Protein 3AYX (pdb70)

CATH classification: 1.10.645.10

Structure (mmCIF, N/CA/C/O backbone):
data_3AYX
#
_entry.id   3AYX
#
_cell.length_a   75.735
_cell.length_b   116.327
_cell.length_c   113.629
_cell.angle_alpha   90.00
_cell.angle_beta   91.40
_cell.angle_gamma   90.00
#
_symmetry.space_group_name_H-M   'P 1 21 1'
#
loop_
_entity.id
_entity.type
_entity.pdbx_description
1 polymer 'Membrane-bound hydrogenase large subunit'
2 polymer 'Membrane-bound hydrogenase small subunit'
3 non-polymer 'FE (II) ION'
4 non-polymer 'NICKEL (II) ION'
5 non-polymer 'CARBON MONOXIDE'
6 non-polymer 'CYANIDE ION'
7 non-polymer 'OXYGEN ATOM'
8 non-polymer GLYCEROL
9 non-polymer 'MAGNESIUM ION'
10 non-polymer 'FE4-S3 CLUSTER'
11 non-polymer 'FE3-S4 CLUSTER'
12 non-polymer 'IRON/SULFUR CLUSTER'
13 water water
#
loop_
_atom_site.group_PDB
_atom_site.id
_atom_site.type_symbol
_atom_site.label_atom_id
_atom_site.label_alt_id
_atom_site.label_comp_id
_atom_site.label_asym_id
_atom_site.label_entity_id
_atom_site.label_seq_id
_atom_site.pdbx_PDB_ins_code
_atom_site.Cartn_x
_atom_site.Cartn_y
_atom_site.Cartn_z
_atom_site.occupancy
_atom_site.B_iso_or_equiv
_atom_site.auth_seq_id
_atom_site.auth_comp_id
_atom_site.auth_asym_id
_atom_site.auth_atom_id
_atom_site.pdbx_PDB_model_num
ATOM 1 N N . SER A 1 2 ? 26.222 -37.542 -13.750 1.00 26.82 2 SER A N 1
ATOM 2 C CA . SER A 1 2 ? 26.094 -36.683 -14.894 1.00 22.82 2 SER A CA 1
ATOM 3 C C . SER A 1 2 ? 26.904 -35.431 -14.649 1.00 20.90 2 SER A C 1
ATOM 4 O O . SER A 1 2 ? 27.120 -35.078 -13.503 1.00 22.17 2 SER A O 1
ATOM 7 N N . VAL A 1 3 ? 27.270 -34.790 -15.742 1.00 21.80 3 VAL A N 1
ATOM 8 C CA . VAL A 1 3 ? 27.859 -33.464 -15.748 1.00 22.59 3 VAL A CA 1
ATOM 9 C C . VAL A 1 3 ? 27.059 -32.527 -16.614 1.00 26.45 3 VAL A C 1
ATOM 10 O O . VAL A 1 3 ? 27.024 -32.719 -17.853 1.00 30.86 3 VAL A O 1
ATOM 14 N N . LEU A 1 4 ? 26.417 -31.580 -15.954 1.00 24.28 4 LEU A N 1
ATOM 15 C CA . LEU A 1 4 ? 25.550 -30.649 -16.688 1.00 22.07 4 LEU A CA 1
ATOM 16 C C . LEU A 1 4 ? 26.223 -29.297 -16.803 1.00 19.63 4 LEU A C 1
ATOM 17 O O . LEU A 1 4 ? 26.487 -28.682 -15.775 1.00 20.02 4 LEU A O 1
ATOM 22 N N . ASN A 1 5 ? 26.447 -28.845 -18.024 1.00 19.72 5 ASN A N 1
ATOM 23 C CA . ASN A 1 5 ? 27.028 -27.530 -18.316 1.00 20.98 5 ASN A CA 1
ATOM 24 C C . ASN A 1 5 ? 25.901 -26.520 -18.498 1.00 19.48 5 ASN A C 1
ATOM 25 O O . ASN A 1 5 ? 25.234 -26.525 -19.535 1.00 23.68 5 ASN A O 1
ATOM 30 N N . THR A 1 6 ? 25.671 -25.725 -17.469 1.00 17.77 6 THR A N 1
ATOM 31 C CA . THR A 1 6 ? 24.536 -24.856 -17.483 1.00 16.99 6 THR A CA 1
ATOM 32 C C . THR A 1 6 ? 24.798 -23.623 -18.362 1.00 16.86 6 THR A C 1
ATOM 33 O O . THR A 1 6 ? 25.915 -23.180 -18.623 1.00 17.73 6 THR A O 1
ATOM 37 N N . PRO A 1 7 ? 23.705 -23.029 -18.843 1.00 17.53 7 PRO A N 1
ATOM 38 C CA . PRO A 1 7 ? 23.935 -21.814 -19.650 1.00 18.48 7 PRO A CA 1
ATOM 39 C C . PRO A 1 7 ? 24.560 -20.686 -18.871 1.00 19.43 7 PRO A C 1
ATOM 40 O O . PRO A 1 7 ? 25.223 -19.806 -19.452 1.00 21.38 7 PRO A O 1
ATOM 44 N N . ASN A 1 8 ? 24.360 -20.677 -17.581 1.00 16.69 8 ASN A N 1
ATOM 45 C CA . ASN A 1 8 ? 24.982 -19.637 -16.740 1.00 15.04 8 ASN A CA 1
ATOM 46 C C . ASN A 1 8 ? 26.337 -20.087 -16.203 1.00 17.76 8 ASN A C 1
ATOM 47 O O . ASN A 1 8 ? 26.870 -19.519 -15.230 1.00 17.59 8 ASN A O 1
ATOM 52 N N . HIS A 1 9 ? 27.010 -21.034 -16.885 1.00 18.19 9 HIS A N 1
ATOM 53 C CA . HIS A 1 9 ? 28.417 -21.318 -16.848 1.00 17.88 9 HIS A CA 1
ATOM 54 C C . HIS A 1 9 ? 28.816 -22.048 -15.577 1.00 18.35 9 HIS A C 1
ATOM 55 O O . HIS A 1 9 ? 29.930 -21.771 -15.122 1.00 21.40 9 HIS A O 1
ATOM 62 N N . TYR A 1 10 ? 28.007 -22.967 -15.075 1.00 16.45 10 TYR A N 1
ATOM 63 C CA . TYR A 1 10 ? 28.382 -23.874 -14.019 1.00 15.73 10 TYR A CA 1
ATOM 64 C C . TYR A 1 10 ? 28.409 -25.309 -14.543 1.00 17.14 10 TYR A C 1
ATOM 65 O O . TYR A 1 10 ? 27.716 -25.601 -15.486 1.00 18.13 10 TYR A O 1
ATOM 74 N N . LYS A 1 11 ? 29.252 -26.150 -13.910 1.00 16.80 11 LYS A N 1
ATOM 75 C CA . LYS A 1 11 ? 29.272 -27.548 -14.345 1.00 17.56 11 LYS A CA 1
ATOM 76 C C . LYS A 1 11 ? 28.762 -28.363 -13.173 1.00 17.01 11 LYS A C 1
ATOM 77 O O . LYS A 1 11 ? 29.535 -28.526 -12.198 1.00 17.72 11 LYS A O 1
ATOM 83 N N . MET A 1 12 ? 27.538 -28.802 -13.205 1.00 16.40 12 MET A N 1
ATOM 84 C CA . MET A 1 12 ? 26.937 -29.565 -12.068 1.00 16.92 12 MET A CA 1
ATOM 85 C C . MET A 1 12 ? 27.222 -31.035 -12.188 1.00 17.90 12 MET A C 1
ATOM 86 O O . MET A 1 12 ? 26.697 -31.706 -13.109 1.00 20.12 12 MET A O 1
ATOM 91 N N . ASP A 1 13 ? 28.077 -31.529 -11.308 1.00 17.69 13 ASP A N 1
ATOM 92 C CA . ASP A 1 13 ? 28.635 -32.860 -11.382 1.00 17.19 13 ASP A CA 1
ATOM 93 C C . ASP A 1 13 ? 28.255 -33.631 -10.099 1.00 16.87 13 ASP A C 1
ATOM 94 O O . ASP A 1 13 ? 28.679 -33.326 -9.026 1.00 16.63 13 ASP A O 1
ATOM 99 N N . ASN A 1 14 ? 27.400 -34.662 -10.294 1.00 17.88 14 ASN A N 1
ATOM 100 C CA . ASN A 1 14 ? 26.898 -35.408 -9.159 1.00 17.74 14 ASN A CA 1
ATOM 101 C C . ASN A 1 14 ? 27.564 -36.763 -9.032 1.00 17.93 14 ASN A C 1
ATOM 102 O O . ASN A 1 14 ? 27.069 -37.650 -8.369 1.00 20.35 14 ASN A O 1
ATOM 107 N N . SER A 1 15 ? 28.789 -36.870 -9.565 1.00 18.35 15 SER A N 1
ATOM 108 C CA . SER A 1 15 ? 29.525 -38.129 -9.406 1.00 21.22 15 SER A CA 1
ATOM 109 C C . SER A 1 15 ? 30.301 -38.262 -8.112 1.00 20.34 15 SER A C 1
ATOM 110 O O . SER A 1 15 ? 30.614 -39.371 -7.716 1.00 24.81 15 SER A O 1
ATOM 113 N N . GLY A 1 16 ? 30.580 -37.182 -7.401 1.00 20.21 16 GLY A N 1
ATOM 114 C CA . GLY A 1 16 ? 31.225 -37.323 -6.166 1.00 21.24 16 GLY A CA 1
ATOM 115 C C . GLY A 1 16 ? 30.296 -37.694 -5.012 1.00 18.88 16 GLY A C 1
ATOM 116 O O . GLY A 1 16 ? 29.120 -37.924 -5.169 1.00 18.93 16 GLY A O 1
ATOM 117 N N . ARG A 1 17 ? 30.883 -37.775 -3.824 1.00 20.70 17 ARG A N 1
ATOM 118 C CA . ARG A 1 17 ? 30.145 -38.122 -2.625 1.00 19.00 17 ARG A CA 1
ATOM 119 C C . ARG A 1 17 ? 29.062 -37.130 -2.337 1.00 18.20 17 ARG A C 1
ATOM 120 O O . ARG A 1 17 ? 29.217 -35.928 -2.404 1.00 17.64 17 ARG A O 1
ATOM 128 N N . ARG A 1 18 ? 27.915 -37.629 -1.986 1.00 16.95 18 ARG A N 1
ATOM 129 C CA . ARG A 1 18 ? 26.724 -36.834 -1.717 1.00 16.38 18 ARG A CA 1
ATOM 130 C C . ARG A 1 18 ? 26.572 -36.579 -0.232 1.00 16.36 18 ARG A C 1
ATOM 131 O O . ARG A 1 18 ? 26.743 -37.512 0.569 1.00 18.53 18 ARG A O 1
ATOM 139 N N . VAL A 1 19 ? 26.271 -35.371 0.170 1.00 15.01 19 VAL A N 1
ATOM 140 C CA . VAL A 1 19 ? 26.077 -34.919 1.546 1.00 14.78 19 VAL A CA 1
ATOM 141 C C . VAL A 1 19 ? 24.678 -34.329 1.601 1.00 12.79 19 VAL A C 1
ATOM 142 O O . VAL A 1 19 ? 24.366 -33.473 0.751 1.00 14.59 19 VAL A O 1
ATOM 146 N N . VAL A 1 20 ? 23.863 -34.750 2.549 1.00 14.33 20 VAL A N 1
ATOM 147 C CA . VAL A 1 20 ? 22.486 -34.302 2.700 1.00 13.65 20 VAL A CA 1
ATOM 148 C C . VAL A 1 20 ? 22.330 -33.525 3.997 1.00 14.32 20 VAL A C 1
ATOM 149 O O . VAL A 1 20 ? 22.742 -34.016 5.076 1.00 15.68 20 VAL A O 1
ATOM 153 N N . ILE A 1 21 ? 21.709 -32.355 3.915 1.00 13.17 21 ILE A N 1
ATOM 154 C CA . ILE A 1 21 ? 21.416 -31.496 5.054 1.00 11.59 21 ILE A CA 1
ATOM 155 C C . ILE A 1 21 ? 19.894 -31.287 5.076 1.00 11.26 21 ILE A C 1
ATOM 156 O O . ILE A 1 21 ? 19.335 -30.535 4.313 1.00 11.36 21 ILE A O 1
ATOM 161 N N . ASP A 1 22 ? 19.243 -32.023 5.960 1.00 11.50 22 ASP A N 1
ATOM 162 C CA . ASP A 1 22 ? 17.784 -31.936 6.098 1.00 10.84 22 ASP A CA 1
ATOM 163 C C . ASP A 1 22 ? 17.450 -32.332 7.516 1.00 11.40 22 ASP A C 1
ATOM 164 O O . ASP A 1 22 ? 17.557 -33.541 7.840 1.00 12.24 22 ASP A O 1
ATOM 169 N N . PRO A 1 23 ? 17.082 -31.453 8.436 1.00 11.50 23 PRO A N 1
ATOM 170 C CA . PRO A 1 23 ? 16.707 -30.062 8.162 1.00 11.64 23 PRO A CA 1
ATOM 171 C C . PRO A 1 23 ? 17.843 -29.102 8.072 1.00 11.36 23 PRO A C 1
ATOM 172 O O . PRO A 1 23 ? 18.830 -29.228 8.779 1.00 13.16 23 PRO A O 1
ATOM 176 N N . VAL A 1 24 ? 17.727 -28.121 7.201 1.00 11.10 24 VAL A N 1
ATOM 177 C CA . VAL A 1 24 ? 18.515 -26.905 7.322 1.00 12.54 24 VAL A CA 1
ATOM 178 C C . VAL A 1 24 ? 17.906 -26.066 8.397 1.00 13.54 24 VAL A C 1
ATOM 179 O O . VAL A 1 24 ? 16.767 -25.624 8.231 1.00 14.79 24 VAL A O 1
ATOM 183 N N . THR A 1 25 ? 18.601 -25.921 9.508 1.00 14.68 25 THR A N 1
ATOM 184 C CA . THR A 1 25 ? 18.082 -25.110 10.615 1.00 15.20 25 THR A CA 1
ATOM 185 C C . THR A 1 25 ? 18.618 -23.678 10.514 1.00 14.33 25 THR A C 1
ATOM 186 O O . THR A 1 25 ? 19.349 -23.328 9.591 1.00 17.47 25 THR A O 1
ATOM 190 N N . ARG A 1 26 ? 18.171 -22.854 11.430 1.00 14.02 26 ARG A N 1
ATOM 191 C CA . ARG A 1 26 ? 18.511 -21.431 11.499 1.00 13.10 26 ARG A CA 1
ATOM 192 C C . ARG A 1 26 ? 18.181 -20.705 10.158 1.00 14.19 26 ARG A C 1
ATOM 193 O O . ARG A 1 26 ? 18.947 -19.917 9.637 1.00 13.42 26 ARG A O 1
ATOM 201 N N . ILE A 1 27 ? 16.980 -21.037 9.678 1.00 15.16 27 ILE A N 1
ATOM 202 C CA . ILE A 1 27 ? 16.266 -20.387 8.651 1.00 14.03 27 ILE A CA 1
ATOM 203 C C . ILE A 1 27 ? 14.836 -20.227 9.121 1.00 14.35 27 ILE A C 1
ATOM 204 O O . ILE A 1 27 ? 14.460 -20.797 10.143 1.00 15.72 27 ILE A O 1
ATOM 209 N N . GLU A 1 28 ? 14.033 -19.439 8.373 1.00 14.22 28 GLU A N 1
ATOM 210 C CA . GLU A 1 28 ? 12.606 -19.529 8.564 1.00 13.02 28 GLU A CA 1
ATOM 211 C C . GLU A 1 28 ? 12.158 -20.717 7.718 1.00 10.18 28 GLU A C 1
ATOM 212 O O . GLU A 1 28 ? 12.450 -20.796 6.552 1.00 11.75 28 GLU A O 1
ATOM 218 N N . GLY A 1 29 ? 11.326 -21.533 8.334 1.00 10.65 29 GLY A N 1
ATOM 219 C CA . GLY A 1 29 ? 10.650 -22.590 7.574 1.00 10.70 29 GLY A CA 1
ATOM 220 C C . GLY A 1 29 ? 11.481 -23.808 7.383 1.00 10.35 29 GLY A C 1
ATOM 221 O O . GLY A 1 29 ? 12.269 -24.114 8.242 1.00 15.02 29 GLY A O 1
ATOM 222 N N . HIS A 1 30 ? 11.326 -24.486 6.254 1.00 9.05 30 HIS A N 1
ATOM 223 C CA . HIS A 1 30 ? 11.924 -25.800 6.052 1.00 9.99 30 HIS A CA 1
ATOM 224 C C . HIS A 1 30 ? 12.613 -25.871 4.697 1.00 9.43 30 HIS A C 1
ATOM 225 O O . HIS A 1 30 ? 12.060 -25.481 3.674 1.00 9.19 30 HIS A O 1
ATOM 232 N N . MET A 1 31 ? 13.858 -26.328 4.735 1.00 8.95 31 MET A N 1
ATOM 233 C CA . MET A 1 31 ? 14.725 -26.532 3.561 1.00 9.96 31 MET A CA 1
ATOM 234 C C . MET A 1 31 ? 15.530 -27.801 3.715 1.00 9.04 31 MET A C 1
ATOM 235 O O . MET A 1 31 ? 15.905 -28.173 4.818 1.00 9.97 31 MET A O 1
ATOM 240 N N . ARG A 1 32 ? 15.774 -28.422 2.561 1.00 8.90 32 ARG A N 1
ATOM 241 C CA . ARG A 1 32 ? 16.727 -29.481 2.397 1.00 10.08 32 ARG A CA 1
ATOM 242 C C . ARG A 1 32 ? 17.804 -29.025 1.418 1.00 9.74 32 ARG A C 1
ATOM 243 O O . ARG A 1 32 ? 17.463 -28.376 0.393 1.00 10.23 32 ARG A O 1
ATOM 251 N N . CYS A 1 33 ? 19.051 -29.331 1.668 1.00 9.75 33 CYS A N 1
ATOM 252 C CA . CYS A 1 33 ? 20.124 -29.019 0.732 1.00 10.29 33 CYS A CA 1
ATOM 253 C C . CYS A 1 33 ? 20.926 -30.299 0.533 1.00 10.36 33 CYS A C 1
ATOM 254 O O . CYS A 1 33 ? 21.202 -30.992 1.539 1.00 11.11 33 CYS A O 1
ATOM 257 N N . GLU A 1 34 ? 21.230 -30.666 -0.718 1.00 10.83 34 GLU A N 1
ATOM 258 C CA . GLU A 1 34 ? 22.158 -31.761 -0.976 1.00 11.70 34 GLU A CA 1
ATOM 259 C C . GLU A 1 34 ? 23.321 -31.201 -1.823 1.00 11.55 34 GLU A C 1
ATOM 260 O O . GLU A 1 34 ? 23.059 -30.358 -2.703 1.00 12.69 34 GLU A O 1
ATOM 266 N N . VAL A 1 35 ? 24.525 -31.661 -1.559 1.00 11.80 35 VAL A N 1
ATOM 267 C CA . VAL A 1 35 ? 25.694 -31.323 -2.374 1.00 12.01 35 VAL A CA 1
ATOM 268 C C . VAL A 1 35 ? 26.465 -32.601 -2.728 1.00 12.44 35 VAL A C 1
ATOM 269 O O . VAL A 1 35 ? 26.294 -33.672 -2.081 1.00 14.67 35 VAL A O 1
ATOM 273 N N . ASN A 1 36 ? 27.281 -32.444 -3.778 1.00 12.96 36 ASN A N 1
ATOM 274 C CA . ASN A 1 36 ? 28.293 -33.456 -4.060 1.00 13.41 36 ASN A CA 1
ATOM 275 C C . ASN A 1 36 ? 29.679 -32.812 -3.947 1.00 13.64 36 ASN A C 1
ATOM 276 O O . ASN A 1 36 ? 29.855 -31.675 -4.386 1.00 15.09 36 ASN A O 1
ATOM 281 N N . VAL A 1 37 ? 30.613 -33.514 -3.364 1.00 15.30 37 VAL A N 1
ATOM 282 C CA . VAL A 1 37 ? 31.981 -33.065 -3.203 1.00 17.04 37 VAL A CA 1
ATOM 283 C C . VAL A 1 37 ? 32.908 -33.979 -3.974 1.00 19.99 37 VAL A C 1
ATOM 284 O O . VAL A 1 37 ? 32.710 -35.181 -4.072 1.00 20.09 37 VAL A O 1
ATOM 288 N N . ASP A 1 38 ? 33.924 -33.370 -4.569 1.00 18.30 38 ASP A N 1
ATOM 289 C CA . ASP A 1 38 ? 34.968 -34.105 -5.254 1.00 20.53 38 ASP A CA 1
ATOM 290 C C . ASP A 1 38 ? 36.015 -34.625 -4.240 1.00 19.92 38 ASP A C 1
ATOM 291 O O . ASP A 1 38 ? 35.972 -34.478 -3.038 1.00 21.85 38 ASP A O 1
ATOM 296 N N . GLU A 1 39 ? 37.065 -35.258 -4.756 1.00 23.01 39 GLU A N 1
ATOM 297 C CA . GLU A 1 39 ? 38.014 -35.947 -3.891 1.00 26.12 39 GLU A CA 1
ATOM 298 C C . GLU A 1 39 ? 38.792 -34.952 -3.096 1.00 27.01 39 GLU A C 1
ATOM 299 O O . GLU A 1 39 ? 39.477 -35.389 -2.213 1.00 28.18 39 GLU A O 1
ATOM 305 N N . ASN A 1 40 ? 38.728 -33.685 -3.394 1.00 23.68 40 ASN A N 1
ATOM 306 C CA . ASN A 1 40 ? 39.385 -32.623 -2.667 1.00 24.18 40 ASN A CA 1
ATOM 307 C C . ASN A 1 40 ? 38.430 -31.910 -1.742 1.00 21.21 40 ASN A C 1
ATOM 308 O O . ASN A 1 40 ? 38.765 -30.874 -1.162 1.00 22.97 40 ASN A O 1
ATOM 313 N N . ASN A 1 41 ? 37.270 -32.502 -1.580 1.00 21.27 41 ASN A N 1
ATOM 314 C CA . ASN A 1 41 ? 36.268 -31.865 -0.703 1.00 19.96 41 ASN A CA 1
ATOM 315 C C . ASN A 1 41 ? 35.734 -30.549 -1.163 1.00 17.62 41 ASN A C 1
ATOM 316 O O . ASN A 1 41 ? 35.239 -29.771 -0.334 1.00 20.24 41 ASN A O 1
ATOM 321 N N . VAL A 1 42 ? 35.766 -30.346 -2.463 1.00 17.33 42 VAL A N 1
ATOM 322 C CA . VAL A 1 42 ? 35.179 -29.178 -3.058 1.00 16.48 42 VAL A CA 1
ATOM 323 C C . VAL A 1 42 ? 33.791 -29.499 -3.627 1.00 16.03 42 VAL A C 1
ATOM 324 O O . VAL A 1 42 ? 33.591 -30.525 -4.323 1.00 16.84 42 VAL A O 1
ATOM 328 N N . ILE A 1 43 ? 32.826 -28.612 -3.380 1.00 15.62 43 ILE A N 1
ATOM 329 C CA . ILE A 1 43 ? 31.450 -28.770 -3.854 1.00 14.67 43 ILE A CA 1
ATOM 330 C C . ILE A 1 43 ? 31.445 -28.617 -5.376 1.00 14.12 43 ILE A C 1
ATOM 331 O O . ILE A 1 43 ? 31.901 -27.605 -5.925 1.00 16.13 43 ILE A O 1
ATOM 336 N N . GLN A 1 44 ? 30.905 -29.638 -6.043 1.00 14.30 44 GLN A N 1
ATOM 337 C CA . GLN A 1 44 ? 30.769 -29.602 -7.480 1.00 12.97 44 GLN A CA 1
ATOM 338 C C . GLN A 1 44 ? 29.316 -29.799 -7.930 1.00 13.27 44 GLN A C 1
ATOM 339 O O . GLN A 1 44 ? 29.033 -29.888 -9.135 1.00 14.52 44 GLN A O 1
ATOM 345 N N . ASN A 1 45 ? 28.368 -29.859 -7.036 1.00 12.77 45 ASN A N 1
ATOM 346 C CA . ASN A 1 45 ? 26.956 -29.868 -7.304 1.00 11.95 45 ASN A CA 1
ATOM 347 C C . ASN A 1 45 ? 26.246 -29.404 -6.035 1.00 12.18 45 ASN A C 1
ATOM 348 O O . ASN A 1 45 ? 26.657 -29.758 -4.935 1.00 12.74 45 ASN A O 1
ATOM 353 N N . ALA A 1 46 ? 25.133 -28.691 -6.241 1.00 11.52 46 ALA A N 1
ATOM 354 C CA . ALA A 1 46 ? 24.331 -28.211 -5.129 1.00 11.49 46 ALA A CA 1
ATOM 355 C C . ALA A 1 46 ? 22.868 -28.229 -5.528 1.00 11.15 46 ALA A C 1
ATOM 356 O O . ALA A 1 46 ? 22.551 -27.851 -6.676 1.00 11.41 46 ALA A O 1
ATOM 358 N N . VAL A 1 47 ? 21.993 -28.636 -4.593 1.00 10.44 47 VAL A N 1
ATOM 359 C CA . VAL A 1 47 ? 20.622 -28.872 -4.819 1.00 9.85 47 VAL A CA 1
ATOM 360 C C . VAL A 1 47 ? 19.841 -28.160 -3.695 1.00 10.02 47 VAL A C 1
ATOM 361 O O . VAL A 1 47 ? 19.966 -28.536 -2.548 1.00 10.82 47 VAL A O 1
ATOM 365 N N . SER A 1 48 ? 19.035 -27.183 -4.085 1.00 9.32 48 SER A N 1
ATOM 366 C CA . SER A 1 48 ? 18.148 -26.458 -3.155 1.00 9.36 48 SER A CA 1
ATOM 367 C C . SER A 1 48 ? 16.747 -26.982 -3.200 1.00 9.43 48 SER A C 1
ATOM 368 O O . SER A 1 48 ? 16.120 -26.918 -4.289 1.00 10.14 48 SER A O 1
ATOM 371 N N . THR A 1 49 ? 16.238 -27.489 -2.100 1.00 9.83 49 THR A N 1
ATOM 372 C CA . THR A 1 49 ? 14.877 -28.036 -2.033 1.00 9.90 49 THR A CA 1
ATOM 373 C C . THR A 1 49 ? 14.059 -27.301 -0.977 1.00 10.23 49 THR A C 1
ATOM 374 O O . THR A 1 49 ? 14.366 -27.368 0.200 1.00 10.02 49 THR A O 1
ATOM 378 N N . GLY A 1 50 ? 12.988 -26.606 -1.377 1.00 8.82 50 GLY A N 1
ATOM 379 C CA . GLY A 1 50 ? 12.038 -26.062 -0.429 1.00 8.91 50 GLY A CA 1
ATOM 380 C C . GLY A 1 50 ? 11.126 -27.196 0.015 1.00 8.48 50 GLY A C 1
ATOM 381 O O . GLY A 1 50 ? 10.486 -27.833 -0.847 1.00 9.47 50 GLY A O 1
ATOM 382 N N . THR A 1 51 ? 11.082 -27.489 1.330 1.00 8.65 51 THR A N 1
ATOM 383 C CA . THR A 1 51 ? 10.418 -28.664 1.841 1.00 8.86 51 THR A CA 1
ATOM 384 C C . THR A 1 51 ? 9.074 -28.332 2.477 1.00 9.12 51 THR A C 1
ATOM 385 O O . THR A 1 51 ? 8.579 -29.178 3.214 1.00 13.21 51 THR A O 1
ATOM 389 N N . MET A 1 52 ? 8.441 -27.231 2.180 1.00 8.08 52 MET A N 1
ATOM 390 C CA . MET A 1 52 ? 7.094 -26.965 2.649 1.00 8.15 52 MET A CA 1
ATOM 391 C C . MET A 1 52 ? 6.285 -26.248 1.580 1.00 7.47 52 MET A C 1
ATOM 392 O O . MET A 1 52 ? 6.830 -25.511 0.769 1.00 8.77 52 MET A O 1
ATOM 397 N N . TRP A 1 53 ? 4.968 -26.358 1.671 1.00 8.29 53 TRP A N 1
ATOM 398 C CA . TRP A 1 53 ? 4.034 -25.579 0.875 1.00 7.88 53 TRP A CA 1
ATOM 399 C C . TRP A 1 53 ? 2.731 -25.475 1.630 1.00 7.67 53 TRP A C 1
ATOM 400 O O . TRP A 1 53 ? 2.364 -26.444 2.317 1.00 8.93 53 TRP A O 1
ATOM 411 N N . ARG A 1 54 ? 2.059 -24.370 1.545 1.00 7.90 54 ARG A N 1
ATOM 412 C CA . ARG A 1 54 ? 0.764 -24.142 2.161 1.00 7.76 54 ARG A CA 1
ATOM 413 C C . ARG A 1 54 ? -0.336 -23.774 1.188 1.00 7.77 54 ARG A C 1
ATOM 414 O O . ARG A 1 54 ? -1.531 -24.109 1.398 1.00 8.76 54 ARG A O 1
ATOM 422 N N . GLY A 1 55 ? -0.027 -23.053 0.113 1.00 8.70 55 GLY A N 1
ATOM 423 C CA . GLY A 1 55 ? -1.022 -22.731 -0.902 1.00 8.54 55 GLY A CA 1
ATOM 424 C C . GLY A 1 55 ? -1.810 -21.492 -0.718 1.00 7.90 55 GLY A C 1
ATOM 425 O O . GLY A 1 55 ? -3.041 -21.455 -1.025 1.00 8.91 55 GLY A O 1
ATOM 426 N N . LEU A 1 56 ? -1.220 -20.404 -0.214 1.00 8.46 56 LEU A N 1
ATOM 427 C CA . LEU A 1 56 ? -1.924 -19.131 -0.066 1.00 8.46 56 LEU A CA 1
ATOM 428 C C . LEU A 1 56 ? -2.553 -18.622 -1.351 1.00 8.93 56 LEU A C 1
ATOM 429 O O . LEU A 1 56 ? -3.639 -18.094 -1.348 1.00 9.40 56 LEU A O 1
ATOM 434 N N . GLU A 1 57 ? -1.887 -18.862 -2.513 1.00 9.13 57 GLU A N 1
ATOM 435 C CA . GLU A 1 57 ? -2.417 -18.382 -3.775 1.00 9.09 57 GLU A CA 1
ATOM 436 C C . GLU A 1 57 ? -3.752 -19.057 -4.067 1.00 10.13 57 GLU A C 1
ATOM 437 O O . GLU A 1 57 ? -4.660 -18.448 -4.636 1.00 11.55 57 GLU A O 1
ATOM 443 N N . VAL A 1 58 ? -3.887 -20.340 -3.713 1.00 9.48 58 VAL A N 1
ATOM 444 C CA . VAL A 1 58 ? -5.089 -21.121 -3.895 1.00 9.08 58 VAL A CA 1
ATOM 445 C C . VAL A 1 58 ? -6.165 -20.669 -2.936 1.00 9.25 58 VAL A C 1
ATOM 446 O O . VAL A 1 58 ? -7.342 -20.444 -3.310 1.00 9.67 58 VAL A O 1
ATOM 450 N N . ILE A 1 59 ? -5.805 -20.486 -1.668 1.00 8.42 59 ILE A N 1
ATOM 451 C CA . ILE A 1 59 ? -6.709 -20.076 -0.607 1.00 8.96 59 ILE A CA 1
ATOM 452 C C . ILE A 1 59 ? -7.344 -18.738 -0.864 1.00 9.24 59 ILE A C 1
ATOM 453 O O . ILE A 1 59 ? -8.529 -18.493 -0.561 1.00 9.61 59 ILE A O 1
ATOM 458 N N . LEU A 1 60 ? -6.659 -17.816 -1.497 1.00 9.33 60 LEU A N 1
ATOM 459 C CA . LEU A 1 60 ? -7.183 -16.481 -1.770 1.00 9.75 60 LEU A CA 1
ATOM 460 C C . LEU A 1 60 ? -8.308 -16.418 -2.791 1.00 10.04 60 LEU A C 1
ATOM 461 O O . LEU A 1 60 ? -9.048 -15.445 -2.832 1.00 10.14 60 LEU A O 1
ATOM 466 N N . ARG A 1 61 ? -8.413 -17.422 -3.654 1.00 10.35 61 ARG A N 1
ATOM 467 C CA . ARG A 1 61 ? -9.373 -17.337 -4.712 1.00 10.81 61 ARG A CA 1
ATOM 468 C C . ARG A 1 61 ? -10.807 -17.127 -4.210 1.00 10.58 61 ARG A C 1
ATOM 469 O O . ARG A 1 61 ? -11.212 -17.833 -3.273 1.00 11.66 61 ARG A O 1
ATOM 477 N N . GLY A 1 62 ? -11.491 -16.186 -4.849 1.00 11.13 62 GLY A N 1
ATOM 478 C CA . GLY A 1 62 ? -12.857 -15.911 -4.492 1.00 12.60 62 GLY A CA 1
ATOM 479 C C . GLY A 1 62 ? -13.037 -14.955 -3.335 1.00 11.18 62 GLY A C 1
ATOM 480 O O . GLY A 1 62 ? -14.238 -14.663 -3.074 1.00 13.34 62 GLY A O 1
ATOM 481 N N . ARG A 1 63 ? -12.010 -14.584 -2.656 1.00 10.34 63 ARG A N 1
ATOM 482 C CA . ARG A 1 63 ? -12.143 -13.742 -1.482 1.00 10.29 63 ARG A CA 1
ATOM 483 C C . ARG A 1 63 ? -12.128 -12.280 -1.904 1.00 9.79 63 ARG A C 1
ATOM 484 O O . ARG A 1 63 ? -11.959 -11.902 -3.065 1.00 11.99 63 ARG A O 1
ATOM 492 N N . ASP A 1 64 ? -12.363 -11.381 -0.973 1.00 10.54 64 ASP A N 1
ATOM 493 C CA . ASP A 1 64 ? -12.436 -9.939 -1.238 1.00 9.84 64 ASP A CA 1
ATOM 494 C C . ASP A 1 64 ? -11.015 -9.413 -1.249 1.00 9.30 64 ASP A C 1
ATOM 495 O O . ASP A 1 64 ? -10.231 -9.650 -0.312 1.00 9.48 64 ASP A O 1
ATOM 500 N N . PRO A 1 65 ? -10.653 -8.641 -2.274 1.00 9.35 65 PRO A N 1
ATOM 501 C CA . PRO A 1 65 ? -9.308 -8.023 -2.310 1.00 8.25 65 PRO A CA 1
ATOM 502 C C . PRO A 1 65 ? -8.958 -7.265 -1.053 1.00 8.26 65 PRO A C 1
ATOM 503 O O . PRO A 1 65 ? -7.751 -7.188 -0.746 1.00 9.15 65 PRO A O 1
ATOM 507 N N . ARG A 1 66 ? -9.916 -6.635 -0.384 1.00 9.06 66 ARG A N 1
ATOM 508 C CA . ARG A 1 66 ? -9.633 -5.880 0.831 1.00 8.57 66 ARG A CA 1
ATOM 509 C C . ARG A 1 66 ? -9.145 -6.739 1.978 1.00 8.14 66 ARG A C 1
ATOM 510 O O . ARG A 1 66 ? -8.463 -6.186 2.860 1.00 8.63 66 ARG A O 1
ATOM 518 N N . ASP A 1 67 ? -9.461 -8.017 1.983 1.00 8.04 67 ASP A N 1
ATOM 519 C CA . ASP A 1 67 ? -9.050 -8.936 3.017 1.00 8.61 67 ASP A CA 1
ATOM 520 C C . ASP A 1 67 ? -7.700 -9.546 2.724 1.00 8.54 67 ASP A C 1
ATOM 521 O O . ASP A 1 67 ? -7.121 -10.212 3.600 1.00 8.13 67 ASP A O 1
ATOM 526 N N . ALA A 1 68 ? -7.229 -9.475 1.475 1.00 8.25 68 ALA A N 1
ATOM 527 C CA . ALA A 1 68 ? -6.078 -10.264 1.086 1.00 7.67 68 ALA A CA 1
ATOM 528 C C . ALA A 1 68 ? -4.842 -9.996 1.921 1.00 8.26 68 ALA A C 1
ATOM 529 O O . ALA A 1 68 ? -4.106 -10.973 2.220 1.00 7.70 68 ALA A O 1
ATOM 531 N N . TRP A 1 69 ? -4.611 -8.782 2.326 1.00 7.49 69 TRP A N 1
ATOM 532 C CA . TRP A 1 69 ? -3.370 -8.422 2.995 1.00 6.96 69 TRP A CA 1
ATOM 533 C C . TRP A 1 69 ? -3.158 -9.286 4.245 1.00 6.54 69 TRP A C 1
ATOM 534 O O . TRP A 1 69 ? -2.042 -9.617 4.588 1.00 7.67 69 TRP A O 1
ATOM 545 N N . ALA A 1 70 ? -4.283 -9.568 4.945 1.00 7.07 70 ALA A N 1
ATOM 546 C CA . ALA A 1 70 ? -4.128 -10.267 6.208 1.00 7.82 70 ALA A CA 1
ATOM 547 C C . ALA A 1 70 ? -3.761 -11.729 5.999 1.00 7.61 70 ALA A C 1
ATOM 548 O O . ALA A 1 70 ? -3.000 -12.315 6.777 1.00 9.25 70 ALA A O 1
ATOM 550 N N . PHE A 1 71 ? -4.330 -12.354 4.963 1.00 7.40 71 PHE A N 1
ATOM 551 C CA . PHE A 1 71 ? -3.985 -13.727 4.564 1.00 7.66 71 PHE A CA 1
ATOM 552 C C . PHE A 1 71 ? -2.513 -13.830 4.183 1.00 7.23 71 PHE A C 1
ATOM 553 O O . PHE A 1 71 ? -1.742 -14.663 4.676 1.00 8.35 71 PHE A O 1
ATOM 561 N N . VAL A 1 72 ? -2.105 -12.952 3.241 1.00 7.49 72 VAL A N 1
ATOM 562 C CA . VAL A 1 72 ? -0.742 -13.031 2.744 1.00 7.25 72 VAL A CA 1
ATOM 563 C C . VAL A 1 72 ? 0.270 -12.543 3.758 1.00 6.53 72 VAL A C 1
ATOM 564 O O . VAL A 1 72 ? 1.452 -12.933 3.687 1.00 7.16 72 VAL A O 1
ATOM 568 N N . GLU A 1 73 ? -0.109 -11.715 4.724 1.00 7.10 73 GLU A N 1
ATOM 569 C CA . GLU A 1 73 ? 0.817 -11.366 5.804 1.00 7.55 73 GLU A CA 1
ATOM 570 C C . GLU A 1 73 ? 1.323 -12.623 6.468 1.00 6.66 73 GLU A C 1
ATOM 571 O O . GLU A 1 73 ? 2.503 -12.701 6.825 1.00 7.68 73 GLU A O 1
ATOM 577 N N . ARG A 1 74 ? 0.477 -13.644 6.589 1.00 7.66 74 ARG A N 1
ATOM 578 C CA . ARG A 1 74 ? 0.783 -14.934 7.220 1.00 7.68 74 ARG A CA 1
ATOM 579 C C . ARG A 1 74 ? 1.579 -15.831 6.283 1.00 7.96 74 ARG A C 1
ATOM 580 O O . ARG A 1 74 ? 1.833 -16.960 6.713 1.00 8.59 74 ARG A O 1
ATOM 588 N N . ILE A 1 75 ? 2.009 -15.334 5.141 1.00 6.94 75 ILE A N 1
ATOM 589 C CA . ILE A 1 75 ? 3.071 -16.065 4.475 1.00 7.43 75 ILE A CA 1
ATOM 590 C C . ILE A 1 75 ? 4.305 -16.171 5.344 1.00 7.66 75 ILE A C 1
ATOM 591 O O . ILE A 1 75 ? 5.008 -17.167 5.326 1.00 8.29 75 ILE A O 1
ATOM 596 N N . CYS A 1 76 ? 4.554 -15.119 6.144 1.00 8.10 76 CYS A N 1
ATOM 597 C CA . CYS A 1 76 ? 5.798 -15.087 6.882 1.00 8.71 76 CYS A CA 1
ATOM 598 C C . CYS A 1 76 ? 5.712 -14.194 8.098 1.00 8.22 76 CYS A C 1
ATOM 599 O O . CYS A 1 76 ? 5.354 -13.035 8.055 1.00 9.19 76 CYS A O 1
ATOM 602 N N . GLY A 1 77 ? 6.150 -14.807 9.237 1.00 10.47 77 GLY A N 1
ATOM 603 C CA . GLY A 1 77 ? 6.206 -14.133 10.531 1.00 9.97 77 GLY A CA 1
ATOM 604 C C . GLY A 1 77 ? 7.505 -13.470 10.822 1.00 8.84 77 GLY A C 1
ATOM 605 O O . GLY A 1 77 ? 7.573 -12.729 11.795 1.00 10.40 77 GLY A O 1
ATOM 606 N N . VAL A 1 78 ? 8.506 -13.728 10.014 1.00 10.55 78 VAL A N 1
ATOM 607 C CA . VAL A 1 78 ? 9.862 -13.174 10.103 1.00 9.87 78 VAL A CA 1
ATOM 608 C C . VAL A 1 78 ? 9.833 -11.863 9.335 1.00 9.49 78 VAL A C 1
ATOM 609 O O . VAL A 1 78 ? 10.017 -10.781 9.921 1.00 11.14 78 VAL A O 1
ATOM 613 N N . CYS A 1 79 ? 9.519 -11.882 8.069 1.00 9.64 79 CYS A N 1
ATOM 614 C CA . CYS A 1 79 ? 9.340 -10.664 7.257 1.00 9.96 79 CYS A CA 1
ATOM 615 C C . CYS A 1 79 ? 7.902 -10.216 7.399 1.00 9.64 79 CYS A C 1
ATOM 616 O O . CYS A 1 79 ? 7.149 -9.967 6.456 1.00 9.95 79 CYS A O 1
ATOM 619 N N . THR A 1 80 ? 7.486 -10.016 8.659 1.00 9.30 80 THR A N 1
ATOM 620 C CA . THR A 1 80 ? 6.088 -9.766 8.971 1.00 7.97 80 THR A CA 1
ATOM 621 C C . THR A 1 80 ? 5.697 -8.365 8.565 1.00 8.45 80 THR A C 1
ATOM 622 O O . THR A 1 80 ? 6.222 -7.335 8.967 1.00 10.28 80 THR A O 1
ATOM 626 N N . GLY A 1 81 ? 4.658 -8.283 7.768 1.00 8.87 81 GLY A N 1
ATOM 627 C CA . GLY A 1 81 ? 4.087 -7.109 7.193 1.00 8.90 81 GLY A CA 1
ATOM 628 C C . GLY A 1 81 ? 4.483 -6.813 5.767 1.00 7.90 81 GLY A C 1
ATOM 629 O O . GLY A 1 81 ? 3.784 -6.106 5.088 1.00 8.65 81 GLY A O 1
ATOM 630 N N . CYS A 1 82 ? 5.633 -7.303 5.309 1.00 7.72 82 CYS A N 1
ATOM 631 C CA . CYS A 1 82 ? 5.991 -6.942 3.942 1.00 7.83 82 CYS A CA 1
ATOM 632 C C . CYS A 1 82 ? 5.001 -7.469 2.934 1.00 7.00 82 CYS A C 1
ATOM 633 O O . CYS A 1 82 ? 4.771 -6.825 1.923 1.00 7.46 82 CYS A O 1
ATOM 636 N N . HIS A 1 83 ? 4.403 -8.649 3.185 1.00 7.71 83 HIS A N 1
ATOM 637 C CA . HIS A 1 83 ? 3.401 -9.137 2.262 1.00 6.91 83 HIS A CA 1
ATOM 638 C C . HIS A 1 83 ? 2.090 -8.377 2.335 1.00 7.53 83 HIS A C 1
ATOM 639 O O . HIS A 1 83 ? 1.391 -8.215 1.340 1.00 8.06 83 HIS A O 1
ATOM 646 N N . ALA A 1 84 ? 1.769 -7.896 3.554 1.00 6.82 84 ALA A N 1
ATOM 647 C CA . ALA A 1 84 ? 0.627 -7.014 3.673 1.00 8.02 84 ALA A CA 1
ATOM 648 C C . ALA A 1 84 ? 0.805 -5.756 2.856 1.00 7.15 84 ALA A C 1
ATOM 649 O O . ALA A 1 84 ? -0.111 -5.310 2.179 1.00 7.37 84 ALA A O 1
ATOM 651 N N . LEU A 1 85 ? 2.029 -5.194 2.951 1.00 7.30 85 LEU A N 1
ATOM 652 C CA . LEU A 1 85 ? 2.345 -3.997 2.169 1.00 7.12 85 LEU A CA 1
ATOM 653 C C . LEU A 1 85 ? 2.245 -4.229 0.677 1.00 7.36 85 LEU A C 1
ATOM 654 O O . LEU A 1 85 ? 1.675 -3.459 -0.094 1.00 8.27 85 LEU A O 1
ATOM 659 N N . ALA A 1 86 ? 2.812 -5.357 0.197 1.00 7.20 86 ALA A N 1
ATOM 660 C CA . ALA A 1 86 ? 2.721 -5.707 -1.212 1.00 7.43 86 ALA A CA 1
ATOM 661 C C . ALA A 1 86 ? 1.291 -5.838 -1.633 1.00 7.27 86 ALA A C 1
ATOM 662 O O . ALA A 1 86 ? 0.906 -5.438 -2.742 1.00 8.00 86 ALA A O 1
ATOM 664 N N . SER A 1 87 ? 0.445 -6.457 -0.812 1.00 7.74 87 SER A N 1
ATOM 665 C CA . SER A 1 87 ? -0.956 -6.722 -1.105 1.00 7.08 87 SER A CA 1
ATOM 666 C C . SER A 1 87 ? -1.792 -5.460 -1.232 1.00 8.27 87 SER A C 1
ATOM 667 O O . SER A 1 87 ? -2.464 -5.253 -2.242 1.00 8.54 87 SER A O 1
ATOM 670 N N . VAL A 1 88 ? -1.671 -4.583 -0.234 1.00 8.31 88 VAL A N 1
ATOM 671 C CA . VAL A 1 88 ? -2.430 -3.346 -0.335 1.00 7.59 88 VAL A CA 1
ATOM 672 C C . VAL A 1 88 ? -1.945 -2.524 -1.529 1.00 8.38 88 VAL A C 1
ATOM 673 O O . VAL A 1 88 ? -2.750 -1.928 -2.241 1.00 8.64 88 VAL A O 1
ATOM 677 N N . ARG A 1 89 ? -0.620 -2.525 -1.765 1.00 8.14 89 ARG A N 1
ATOM 678 C CA . ARG A 1 89 ? -0.145 -1.870 -2.957 1.00 8.30 89 ARG A CA 1
ATOM 679 C C . ARG A 1 89 ? -0.696 -2.482 -4.230 1.00 7.91 89 ARG A C 1
ATOM 680 O O . ARG A 1 89 ? -0.997 -1.738 -5.202 1.00 9.33 89 ARG A O 1
ATOM 688 N N . ALA A 1 90 ? -0.804 -3.762 -4.333 1.00 7.95 90 ALA A N 1
ATOM 689 C CA . ALA A 1 90 ? -1.318 -4.414 -5.533 1.00 8.34 90 ALA A CA 1
ATOM 690 C C . ALA A 1 90 ? -2.773 -4.074 -5.776 1.00 9.49 90 ALA A C 1
ATOM 691 O O . ALA A 1 90 ? -3.199 -3.805 -6.897 1.00 9.27 90 ALA A O 1
ATOM 693 N N . VAL A 1 91 ? -3.541 -4.059 -4.690 1.00 8.75 91 VAL A N 1
ATOM 694 C CA . VAL A 1 91 ? -4.959 -3.715 -4.813 1.00 8.66 91 VAL A CA 1
ATOM 695 C C . VAL A 1 91 ? -5.113 -2.268 -5.199 1.00 9.76 91 VAL A C 1
ATOM 696 O O . VAL A 1 91 ? -5.946 -1.886 -6.049 1.00 10.21 91 VAL A O 1
ATOM 700 N N . GLU A 1 92 ? -4.324 -1.388 -4.569 1.00 9.14 92 GLU A N 1
ATOM 701 C CA . GLU A 1 92 ? -4.359 0.034 -4.874 1.00 9.81 92 GLU A CA 1
ATOM 702 C C . GLU A 1 92 ? -3.938 0.270 -6.312 1.00 9.53 92 GLU A C 1
ATOM 703 O O . GLU A 1 92 ? -4.512 1.125 -6.968 1.00 11.29 92 GLU A O 1
ATOM 709 N N . ASP A 1 93 ? -2.969 -0.474 -6.803 1.00 9.96 93 ASP A N 1
ATOM 710 C CA . ASP A 1 93 ? -2.605 -0.394 -8.205 1.00 10.82 93 ASP A CA 1
ATOM 711 C C . ASP A 1 93 ? -3.731 -0.791 -9.120 1.00 11.10 93 ASP A C 1
ATOM 712 O O . ASP A 1 93 ? -4.042 -0.120 -10.083 1.00 13.10 93 ASP A O 1
ATOM 717 N N . ALA A 1 94 ? -4.351 -1.940 -8.809 1.00 10.90 94 ALA A N 1
ATOM 718 C CA . ALA A 1 94 ? -5.470 -2.406 -9.665 1.00 11.44 94 ALA A CA 1
ATOM 719 C C . ALA A 1 94 ? -6.640 -1.415 -9.722 1.00 11.97 94 ALA A C 1
ATOM 720 O O . ALA A 1 94 ? -7.255 -1.278 -10.801 1.00 13.92 94 ALA A O 1
ATOM 722 N N . LEU A 1 95 ? -6.920 -0.736 -8.616 1.00 12.29 95 LEU A N 1
ATOM 723 C CA . LEU A 1 95 ? -8.074 0.143 -8.447 1.00 14.44 95 LEU A CA 1
ATOM 724 C C . LEU A 1 95 ? -7.694 1.607 -8.610 1.00 14.79 95 LEU A C 1
ATOM 725 O O . LEU A 1 95 ? -8.616 2.405 -8.428 1.00 18.43 95 LEU A O 1
ATOM 730 N N . ASP A 1 96 ? -6.466 1.918 -8.909 1.00 14.42 96 ASP A N 1
ATOM 731 C CA . ASP A 1 96 ? -6.089 3.301 -9.102 1.00 16.50 96 ASP A CA 1
ATOM 732 C C . ASP A 1 96 ? -6.447 4.123 -7.840 1.00 17.92 96 ASP A C 1
ATOM 733 O O . ASP A 1 96 ? -7.027 5.216 -7.888 1.00 22.87 96 ASP A O 1
ATOM 738 N N . ILE A 1 97 ? -5.978 3.608 -6.687 1.00 15.84 97 ILE A N 1
ATOM 739 C CA . ILE A 1 97 ? -6.065 4.306 -5.389 1.00 17.15 97 ILE A CA 1
ATOM 740 C C . ILE A 1 97 ? -4.774 5.010 -5.064 1.00 19.29 97 ILE A C 1
ATOM 741 O O . ILE A 1 97 ? -3.748 4.305 -5.032 1.00 20.42 97 ILE A O 1
ATOM 746 N N . LYS A 1 98 ? -4.825 6.318 -4.785 1.00 24.33 98 LYS A N 1
ATOM 747 C CA . LYS A 1 98 ? -3.626 7.017 -4.263 1.00 24.92 98 LYS A CA 1
ATOM 748 C C . LYS A 1 98 ? -3.866 7.290 -2.773 1.00 22.32 98 LYS A C 1
ATOM 749 O O . LYS A 1 98 ? -4.935 7.654 -2.361 1.00 35.05 98 LYS A O 1
ATOM 755 N N . ILE A 1 99 ? -2.889 7.031 -1.960 1.00 18.98 99 ILE A N 1
ATOM 756 C CA . ILE A 1 99 ? -3.081 7.123 -0.546 1.00 14.87 99 ILE A CA 1
ATOM 757 C C . ILE A 1 99 ? -2.525 8.423 -0.041 1.00 14.22 99 ILE A C 1
ATOM 758 O O . ILE A 1 99 ? -1.691 9.040 -0.685 1.00 15.90 99 ILE A O 1
ATOM 763 N N . PRO A 1 100 ? -2.897 8.929 1.153 1.00 13.08 100 PRO A N 1
ATOM 764 C CA . PRO A 1 100 ? -2.337 10.153 1.686 1.00 12.84 100 PRO A CA 1
ATOM 765 C C . PRO A 1 100 ? -0.839 10.021 1.975 1.00 11.21 100 PRO A C 1
ATOM 766 O O . PRO A 1 100 ? -0.333 8.933 2.314 1.00 11.41 100 PRO A O 1
ATOM 770 N N . HIS A 1 101 ? -0.118 11.137 1.935 1.00 11.95 101 HIS A N 1
ATOM 771 C CA . HIS A 1 101 ? 1.320 11.145 2.221 1.00 12.29 101 HIS A CA 1
ATOM 772 C C . HIS A 1 101 ? 1.622 10.509 3.550 1.00 10.36 101 HIS A C 1
ATOM 773 O O . HIS A 1 101 ? 2.592 9.757 3.676 1.00 9.89 101 HIS A O 1
ATOM 780 N N . ASN A 1 102 ? 0.829 10.768 4.594 1.00 9.82 102 ASN A N 1
ATOM 781 C CA . ASN A 1 102 ? 1.161 10.192 5.879 1.00 8.44 102 ASN A CA 1
ATOM 782 C C . ASN A 1 102 ? 1.009 8.709 5.910 1.00 9.39 102 ASN A C 1
ATOM 783 O O . ASN A 1 102 ? 1.729 8.009 6.642 1.00 8.98 102 ASN A O 1
ATOM 788 N N . ALA A 1 103 ? 0.112 8.149 5.092 1.00 8.81 103 ALA A N 1
ATOM 789 C CA . ALA A 1 103 ? 0.039 6.696 4.933 1.00 9.29 103 ALA A CA 1
ATOM 790 C C . ALA A 1 103 ? 1.247 6.116 4.242 1.00 8.87 103 ALA A C 1
ATOM 791 O O . ALA A 1 103 ? 1.750 5.099 4.674 1.00 9.18 103 ALA A O 1
ATOM 793 N N . THR A 1 104 ? 1.695 6.757 3.179 1.00 9.89 104 THR A N 1
ATOM 794 C CA . THR A 1 104 ? 2.928 6.385 2.557 1.00 10.68 104 THR A CA 1
ATOM 795 C C . THR A 1 104 ? 4.064 6.352 3.534 1.00 10.11 104 THR A C 1
ATOM 796 O O . THR A 1 104 ? 4.829 5.378 3.575 1.00 10.39 104 THR A O 1
ATOM 800 N N . LEU A 1 105 ? 4.223 7.401 4.329 1.00 10.53 105 LEU A N 1
ATOM 801 C CA . LEU A 1 105 ? 5.299 7.554 5.300 1.00 10.39 105 LEU A CA 1
ATOM 802 C C . LEU A 1 105 ? 5.194 6.482 6.370 1.00 8.25 105 LEU A C 1
ATOM 803 O O . LEU A 1 105 ? 6.219 5.893 6.712 1.00 9.69 105 LEU A O 1
ATOM 808 N N . ILE A 1 106 ? 3.987 6.300 6.923 1.00 8.59 106 ILE A N 1
ATOM 809 C CA . ILE A 1 106 ? 3.894 5.329 8.012 1.00 7.86 106 ILE A CA 1
ATOM 810 C C . ILE A 1 106 ? 4.163 3.923 7.500 1.00 7.86 106 ILE A C 1
ATOM 811 O O . ILE A 1 106 ? 4.838 3.113 8.179 1.00 7.92 106 ILE A O 1
ATOM 816 N N . ARG A 1 107 ? 3.695 3.588 6.293 1.00 7.77 107 ARG A N 1
ATOM 817 C CA . ARG A 1 107 ? 4.047 2.288 5.704 1.00 7.82 107 ARG A CA 1
ATOM 818 C C . ARG A 1 107 ? 5.551 2.125 5.532 1.00 7.18 107 ARG A C 1
ATOM 819 O O . ARG A 1 107 ? 6.096 1.080 5.806 1.00 7.85 107 ARG A O 1
ATOM 827 N N . GLU A 1 108 ? 6.249 3.199 5.097 1.00 8.10 108 GLU A N 1
ATOM 828 C CA . GLU A 1 108 ? 7.723 3.142 4.957 1.00 7.69 108 GLU A CA 1
ATOM 829 C C . GLU A 1 108 ? 8.367 3.036 6.308 1.00 8.02 108 GLU A C 1
ATOM 830 O O . GLU A 1 108 ? 9.399 2.337 6.440 1.00 8.51 108 GLU A O 1
ATOM 836 N N . ILE A 1 109 ? 7.889 3.721 7.341 1.00 7.65 109 ILE A N 1
ATOM 837 C CA . ILE A 1 109 ? 8.403 3.560 8.669 1.00 7.63 109 ILE A CA 1
ATOM 838 C C . ILE A 1 109 ? 8.258 2.122 9.147 1.00 8.17 109 ILE A C 1
ATOM 839 O O . ILE A 1 109 ? 9.210 1.557 9.715 1.00 7.91 109 ILE A O 1
ATOM 844 N N . MET A 1 110 ? 7.105 1.550 8.928 1.00 7.82 110 MET A N 1
ATOM 845 C CA . MET A 1 110 ? 6.911 0.139 9.296 1.00 7.21 110 MET A CA 1
ATOM 846 C C . MET A 1 110 ? 7.854 -0.764 8.497 1.00 7.51 110 MET A C 1
ATOM 847 O O . MET A 1 110 ? 8.383 -1.725 9.048 1.00 7.93 110 MET A O 1
ATOM 852 N N . ALA A 1 111 ? 8.075 -0.454 7.225 1.00 7.21 111 ALA A N 1
ATOM 853 C CA . ALA A 1 111 ? 8.915 -1.263 6.404 1.00 7.43 111 ALA A CA 1
ATOM 854 C C . ALA A 1 111 ? 10.381 -1.211 6.873 1.00 7.86 111 ALA A C 1
ATOM 855 O O . ALA A 1 111 ? 11.107 -2.219 6.910 1.00 8.25 111 ALA A O 1
ATOM 857 N N . LYS A 1 112 ? 10.869 -0.015 7.262 1.00 7.60 112 LYS A N 1
ATOM 858 C CA . LYS A 1 112 ? 12.230 0.137 7.739 1.00 7.37 112 LYS A CA 1
ATOM 859 C C . LYS A 1 112 ? 12.421 -0.432 9.127 1.00 7.31 112 LYS A C 1
ATOM 860 O O . LYS A 1 112 ? 13.504 -0.941 9.399 1.00 8.24 112 LYS A O 1
ATOM 866 N N . THR A 1 113 ? 11.377 -0.355 9.971 1.00 7.36 113 THR A N 1
ATOM 867 C CA . THR A 1 113 ? 11.395 -1.042 11.259 1.00 6.99 113 THR A CA 1
ATOM 868 C C . THR A 1 113 ? 11.621 -2.522 11.042 1.00 7.43 113 THR A C 1
ATOM 869 O O . THR A 1 113 ? 12.438 -3.167 11.685 1.00 8.07 113 THR A O 1
ATOM 873 N N . LEU A 1 114 ? 10.849 -3.119 10.093 1.00 7.88 114 LEU A N 1
ATOM 874 C CA . LEU A 1 114 ? 10.991 -4.520 9.773 1.00 7.87 114 LEU A CA 1
ATOM 875 C C . LEU A 1 114 ? 12.436 -4.833 9.278 1.00 7.87 114 LEU A C 1
ATOM 876 O O . LEU A 1 114 ? 13.048 -5.815 9.733 1.00 8.55 114 LEU A O 1
ATOM 881 N N . GLN A 1 115 ? 12.943 -4.010 8.380 1.00 8.05 115 GLN A N 1
ATOM 882 C CA . GLN A 1 115 ? 14.273 -4.238 7.872 1.00 8.27 115 GLN A CA 1
ATOM 883 C C . GLN A 1 115 ? 15.299 -4.367 8.964 1.00 7.86 115 GLN A C 1
ATOM 884 O O . GLN A 1 115 ? 16.137 -5.249 8.973 1.00 8.68 115 GLN A O 1
ATOM 890 N N . ILE A 1 116 ? 15.241 -3.436 9.909 1.00 7.77 116 ILE A N 1
ATOM 891 C CA . ILE A 1 116 ? 16.224 -3.348 11.032 1.00 7.63 116 ILE A CA 1
ATOM 892 C C . ILE A 1 116 ? 16.064 -4.561 11.915 1.00 7.48 116 ILE A C 1
ATOM 893 O O . ILE A 1 116 ? 17.031 -5.241 12.260 1.00 7.76 116 ILE A O 1
ATOM 898 N N . HIS A 1 117 ? 14.820 -4.829 12.337 1.00 7.60 117 HIS A N 1
ATOM 899 C CA . HIS A 1 117 ? 14.546 -5.932 13.234 1.00 7.31 117 HIS A CA 1
ATOM 900 C C . HIS A 1 117 ? 14.997 -7.240 12.591 1.00 7.69 117 HIS A C 1
ATOM 901 O O . HIS A 1 117 ? 15.741 -8.039 13.196 1.00 8.03 117 HIS A O 1
ATOM 908 N N . ASP A 1 118 ? 14.561 -7.444 11.353 1.00 7.98 118 ASP A N 1
ATOM 909 C CA . ASP A 1 118 ? 14.838 -8.680 10.642 1.00 7.55 118 ASP A CA 1
ATOM 910 C C . ASP A 1 118 ? 16.312 -8.854 10.423 1.00 7.35 118 ASP A C 1
ATOM 911 O O . ASP A 1 118 ? 16.909 -9.909 10.701 1.00 8.54 118 ASP A O 1
ATOM 916 N N . HIS A 1 119 ? 16.992 -7.819 9.951 1.00 7.15 119 HIS A N 1
ATOM 917 C CA . HIS A 1 119 ? 18.418 -7.949 9.718 1.00 7.37 119 HIS A CA 1
ATOM 918 C C . HIS A 1 119 ? 19.218 -8.268 10.949 1.00 8.25 119 HIS A C 1
ATOM 919 O O . HIS A 1 119 ? 20.112 -9.139 10.947 1.00 8.56 119 HIS A O 1
ATOM 926 N N . ILE A 1 120 ? 18.942 -7.536 12.068 1.00 8.03 120 ILE A N 1
ATOM 927 C CA . ILE A 1 120 ? 19.621 -7.804 13.337 1.00 7.65 120 ILE A CA 1
ATOM 928 C C . ILE A 1 120 ? 19.377 -9.228 13.861 1.00 7.33 120 ILE A C 1
ATOM 929 O O . ILE A 1 120 ? 20.357 -9.894 14.199 1.00 8.26 120 ILE A O 1
ATOM 934 N N . VAL A 1 121 ? 18.133 -9.644 13.902 1.00 7.34 121 VAL A N 1
ATOM 935 C CA . VAL A 1 121 ? 17.837 -10.994 14.390 1.00 7.74 121 VAL A CA 1
ATOM 936 C C . VAL A 1 121 ? 18.451 -12.017 13.439 1.00 7.60 121 VAL A C 1
ATOM 937 O O . VAL A 1 121 ? 18.997 -13.042 13.921 1.00 8.42 121 VAL A O 1
ATOM 941 N N . HIS A 1 122 ? 18.418 -11.801 12.134 1.00 7.86 122 HIS A N 1
ATOM 942 C CA . HIS A 1 122 ? 19.032 -12.743 11.252 1.00 7.88 122 HIS A CA 1
ATOM 943 C C . HIS A 1 122 ? 20.520 -12.882 11.590 1.00 7.98 122 HIS A C 1
ATOM 944 O O . HIS A 1 122 ? 21.027 -13.999 11.785 1.00 8.63 122 HIS A O 1
ATOM 951 N N . PHE A 1 123 ? 21.257 -11.785 11.661 1.00 8.25 123 PHE A N 1
ATOM 952 C CA . PHE A 1 123 ? 22.700 -11.906 11.806 1.00 8.65 123 PHE A CA 1
ATOM 953 C C . PHE A 1 123 ? 23.031 -12.613 13.110 1.00 8.67 123 PHE A C 1
ATOM 954 O O . PHE A 1 123 ? 23.825 -13.544 13.132 1.00 8.54 123 PHE A O 1
ATOM 962 N N . TYR A 1 124 ? 22.436 -12.145 14.232 1.00 8.06 124 TYR A N 1
ATOM 963 C CA . TYR A 1 124 ? 22.816 -12.724 15.508 1.00 7.96 124 TYR A CA 1
ATOM 964 C C . TYR A 1 124 ? 22.215 -14.093 15.718 1.00 8.40 124 TYR A C 1
ATOM 965 O O . TYR A 1 124 ? 22.958 -15.026 16.085 1.00 10.24 124 TYR A O 1
ATOM 974 N N . HIS A 1 125 ? 20.920 -14.211 15.552 1.00 8.10 125 HIS A N 1
ATOM 975 C CA . HIS A 1 125 ? 20.234 -15.404 16.075 1.00 8.42 125 HIS A CA 1
ATOM 976 C C . HIS A 1 125 ? 20.162 -16.518 15.087 1.00 8.97 125 HIS A C 1
ATOM 977 O O . HIS A 1 125 ? 19.933 -17.649 15.478 1.00 12.61 125 HIS A O 1
ATOM 984 N N . LEU A 1 126 ? 20.337 -16.240 13.786 1.00 9.50 126 LEU A N 1
ATOM 985 C CA A LEU A 1 126 ? 20.341 -17.227 12.721 0.50 9.89 126 LEU A CA 1
ATOM 986 C CA B LEU A 1 126 ? 20.360 -17.306 12.791 0.50 9.05 126 LEU A CA 1
ATOM 987 C C . LEU A 1 126 ? 21.723 -17.492 12.152 1.00 10.51 126 LEU A C 1
ATOM 988 O O . LEU A 1 126 ? 22.116 -18.619 11.919 1.00 12.55 126 LEU A O 1
ATOM 997 N N . HIS A 1 127 ? 22.454 -16.426 11.859 1.00 9.39 127 HIS A N 1
ATOM 998 C CA . HIS A 1 127 ? 23.672 -16.534 11.128 1.00 9.05 127 HIS A CA 1
ATOM 999 C C . HIS A 1 127 ? 24.935 -16.729 11.954 1.00 9.07 127 HIS A C 1
ATOM 1000 O O . HIS A 1 127 ? 25.877 -17.442 11.588 1.00 9.53 127 HIS A O 1
ATOM 1007 N N . ALA A 1 128 ? 24.997 -16.080 13.119 1.00 9.14 128 ALA A N 1
ATOM 1008 C CA . ALA A 1 128 ? 26.236 -15.933 13.823 1.00 9.51 128 ALA A CA 1
ATOM 1009 C C . ALA A 1 128 ? 26.875 -17.262 14.198 1.00 9.45 128 ALA A C 1
ATOM 1010 O O . ALA A 1 128 ? 28.098 -17.344 14.193 1.00 10.27 128 ALA A O 1
ATOM 1012 N N . LEU A 1 129 ? 26.051 -18.276 14.497 1.00 10.02 129 LEU A N 1
ATOM 1013 C CA . LEU A 1 129 ? 26.614 -19.564 14.894 1.00 10.78 129 LEU A CA 1
ATOM 1014 C C . LEU A 1 129 ? 27.287 -20.266 13.732 1.00 10.96 129 LEU A C 1
ATOM 1015 O O . LEU A 1 129 ? 27.845 -21.331 14.014 1.00 12.46 129 LEU A O 1
ATOM 1020 N N . ASP A 1 130 ? 27.336 -19.753 12.534 1.00 10.17 130 ASP A N 1
ATOM 1021 C CA . ASP A 1 130 ? 28.163 -20.187 11.458 1.00 10.82 130 ASP A CA 1
ATOM 1022 C C . ASP A 1 130 ? 29.564 -19.579 11.495 1.00 12.02 130 ASP A C 1
ATOM 1023 O O . ASP A 1 130 ? 30.428 -20.060 10.747 1.00 12.64 130 ASP A O 1
ATOM 1028 N N . TRP A 1 131 ? 29.719 -18.550 12.305 1.00 11.28 131 TRP A N 1
ATOM 1029 C CA . TRP A 1 131 ? 30.996 -17.842 12.379 1.00 11.50 131 TRP A CA 1
ATOM 1030 C C . TRP A 1 131 ? 31.584 -17.847 13.785 1.00 10.59 131 TRP A C 1
ATOM 1031 O O . TRP A 1 131 ? 32.774 -17.616 13.928 1.00 11.77 131 TRP A O 1
ATOM 1042 N N . VAL A 1 132 ? 30.770 -18.034 14.806 1.00 11.34 132 VAL A N 1
ATOM 1043 C CA . VAL A 1 132 ? 31.032 -17.902 16.219 1.00 11.10 132 VAL A CA 1
ATOM 1044 C C . VAL A 1 132 ? 30.909 -19.254 16.878 1.00 12.26 132 VAL A C 1
ATOM 1045 O O . VAL A 1 132 ? 29.934 -19.932 16.676 1.00 12.40 132 VAL A O 1
ATOM 1049 N N . ASN A 1 133 ? 31.884 -19.586 17.708 1.00 13.50 133 ASN A N 1
ATOM 1050 C CA . ASN A 1 133 ? 31.921 -20.813 18.463 1.00 14.33 133 ASN A CA 1
ATOM 1051 C C . ASN A 1 133 ? 31.772 -20.524 19.957 1.00 12.15 133 ASN A C 1
ATOM 1052 O O . ASN A 1 133 ? 32.703 -20.057 20.619 1.00 12.96 133 ASN A O 1
ATOM 1057 N N . PRO A 1 134 ? 30.592 -20.742 20.489 1.00 12.51 134 PRO A N 1
ATOM 1058 C CA . PRO A 1 134 ? 30.382 -20.326 21.904 1.00 14.01 134 PRO A CA 1
ATOM 1059 C C . PRO A 1 134 ? 31.152 -21.137 22.887 1.00 15.82 134 PRO A C 1
ATOM 1060 O O . PRO A 1 134 ? 31.460 -20.654 24.011 1.00 18.59 134 PRO A O 1
ATOM 1064 N N . VAL A 1 135 ? 31.509 -22.368 22.530 1.00 17.49 135 VAL A N 1
ATOM 1065 C CA . VAL A 1 135 ? 32.335 -23.177 23.441 1.00 19.46 135 VAL A CA 1
ATOM 1066 C C . VAL A 1 135 ? 33.704 -22.548 23.496 1.00 20.89 135 VAL A C 1
ATOM 1067 O O . VAL A 1 135 ? 34.349 -22.481 24.556 1.00 21.00 135 VAL A O 1
ATOM 1071 N N . ASN A 1 136 ? 34.263 -22.073 22.414 1.00 17.70 136 ASN A N 1
ATOM 1072 C CA . ASN A 1 136 ? 35.594 -21.474 22.422 1.00 17.98 136 ASN A CA 1
ATOM 1073 C C . ASN A 1 136 ? 35.603 -20.175 23.190 1.00 16.66 136 ASN A C 1
ATOM 1074 O O . ASN A 1 136 ? 36.652 -19.788 23.727 1.00 18.32 136 ASN A O 1
ATOM 1079 N N . ALA A 1 137 ? 34.468 -19.508 23.239 1.00 15.05 137 ALA A N 1
ATOM 1080 C CA . ALA A 1 137 ? 34.367 -18.273 24.067 1.00 15.03 137 ALA A CA 1
ATOM 1081 C C . ALA A 1 137 ? 34.753 -18.540 25.500 1.00 15.85 137 ALA A C 1
ATOM 1082 O O . ALA A 1 137 ? 35.181 -17.584 26.181 1.00 15.29 137 ALA A O 1
ATOM 1084 N N . LEU A 1 138 ? 34.573 -19.770 25.995 1.00 16.82 138 LEU A N 1
ATOM 1085 C CA . LEU A 1 138 ? 34.872 -20.044 27.398 1.00 15.68 138 LEU A CA 1
ATOM 1086 C C . LEU A 1 138 ? 36.347 -19.985 27.645 1.00 16.37 138 LEU A C 1
ATOM 1087 O O . LEU A 1 138 ? 36.740 -19.907 28.844 1.00 19.25 138 LEU A O 1
ATOM 1092 N N . LYS A 1 139 ? 37.207 -19.965 26.617 1.00 15.69 139 LYS A N 1
ATOM 1093 C CA . LYS A 1 139 ? 38.631 -19.824 26.721 1.00 17.35 139 LYS A CA 1
ATOM 1094 C C . LYS A 1 139 ? 39.144 -18.389 26.732 1.00 15.62 139 LYS A C 1
ATOM 1095 O O . LYS A 1 139 ? 40.318 -18.164 26.975 1.00 18.42 139 LYS A O 1
ATOM 1101 N N . ALA A 1 140 ? 38.267 -17.441 26.466 1.00 15.59 140 ALA A N 1
ATOM 1102 C CA . ALA A 1 140 ? 38.691 -16.061 26.311 1.00 15.45 140 ALA A CA 1
ATOM 1103 C C . ALA A 1 140 ? 39.219 -15.420 27.592 1.00 14.91 140 ALA A C 1
ATOM 1104 O O . ALA A 1 140 ? 38.746 -15.710 28.694 1.00 15.84 140 ALA A O 1
ATOM 1106 N N . ASP A 1 141 ? 40.169 -14.499 27.426 1.00 16.04 141 ASP A N 1
ATOM 1107 C CA . ASP A 1 141 ? 40.575 -13.589 28.533 1.00 16.43 141 ASP A CA 1
ATOM 1108 C C . ASP A 1 141 ? 39.658 -12.400 28.584 1.00 14.65 141 ASP A C 1
ATOM 1109 O O . ASP A 1 141 ? 39.560 -11.687 27.555 1.00 14.74 141 ASP A O 1
ATOM 1114 N N . PRO A 1 142 ? 38.939 -12.200 29.705 1.00 16.11 142 PRO A N 1
ATOM 1115 C CA . PRO A 1 142 ? 38.004 -11.056 29.714 1.00 14.90 142 PRO A CA 1
ATOM 1116 C C . PRO A 1 142 ? 38.666 -9.696 29.460 1.00 14.16 142 PRO A C 1
ATOM 1117 O O . PRO A 1 142 ? 38.038 -8.834 28.788 1.00 14.57 142 PRO A O 1
ATOM 1121 N N . GLN A 1 143 ? 39.894 -9.455 29.973 1.00 16.27 143 GLN A N 1
ATOM 1122 C CA A GLN A 1 143 ? 40.516 -8.154 29.687 0.50 16.23 143 GLN A CA 1
ATOM 1123 C CA B GLN A 1 143 ? 40.549 -8.183 29.692 0.50 15.34 143 GLN A CA 1
ATOM 1124 C C . GLN A 1 143 ? 40.870 -8.009 28.208 1.00 15.65 143 GLN A C 1
ATOM 1125 O O . GLN A 1 143 ? 40.656 -6.919 27.673 1.00 16.69 143 GLN A O 1
ATOM 1136 N N . ALA A 1 144 ? 41.356 -9.044 27.543 1.00 15.27 144 ALA A N 1
ATOM 1137 C CA . ALA A 1 144 ? 41.645 -8.961 26.134 1.00 14.15 144 ALA A CA 1
ATOM 1138 C C . ALA A 1 144 ? 40.330 -8.879 25.316 1.00 13.44 144 ALA A C 1
ATOM 1139 O O . ALA A 1 144 ? 40.329 -8.235 24.266 1.00 13.70 144 ALA A O 1
ATOM 1141 N N . THR A 1 145 ? 39.227 -9.459 25.795 1.00 12.69 145 THR A N 1
ATOM 1142 C CA . THR A 1 145 ? 37.944 -9.289 25.145 1.00 12.44 145 THR A CA 1
ATOM 1143 C C . THR A 1 145 ? 37.533 -7.826 25.165 1.00 11.71 145 THR A C 1
ATOM 1144 O O . THR A 1 145 ? 37.074 -7.235 24.187 1.00 13.16 145 THR A O 1
ATOM 1148 N N . SER A 1 146 ? 37.671 -7.148 26.297 1.00 12.44 146 SER A N 1
ATOM 1149 C CA . SER A 1 146 ? 37.409 -5.748 26.483 1.00 12.42 146 SER A CA 1
ATOM 1150 C C . SER A 1 146 ? 38.266 -4.899 25.499 1.00 12.40 146 SER A C 1
ATOM 1151 O O . SER A 1 146 ? 37.742 -3.969 24.881 1.00 13.07 146 SER A O 1
ATOM 1154 N N . GLU A 1 147 ? 39.574 -5.228 25.394 1.00 13.28 147 GLU A N 1
ATOM 1155 C CA . GLU A 1 147 ? 40.408 -4.468 24.457 1.00 14.29 147 GLU A CA 1
ATOM 1156 C C . GLU A 1 147 ? 39.917 -4.585 23.020 1.00 12.56 147 GLU A C 1
ATOM 1157 O O . GLU A 1 147 ? 39.913 -3.616 22.272 1.00 13.52 147 GLU A O 1
ATOM 1163 N N . LEU A 1 148 ? 39.502 -5.825 22.654 1.00 12.60 148 LEU A N 1
ATOM 1164 C CA . LEU A 1 148 ? 38.983 -6.050 21.302 1.00 12.65 148 LEU A CA 1
ATOM 1165 C C . LEU A 1 148 ? 37.733 -5.210 21.124 1.00 11.41 148 LEU A C 1
ATOM 1166 O O . LEU A 1 148 ? 37.553 -4.553 20.116 1.00 11.82 148 LEU A O 1
ATOM 1171 N N . GLN A 1 149 ? 36.796 -5.282 22.049 1.00 11.66 149 GLN A N 1
ATOM 1172 C CA . GLN A 1 149 ? 35.532 -4.562 22.005 1.00 11.45 149 GLN A CA 1
ATOM 1173 C C . GLN A 1 149 ? 35.768 -3.110 21.783 1.00 11.60 149 GLN A C 1
ATOM 1174 O O . GLN A 1 149 ? 35.101 -2.478 20.955 1.00 12.04 149 GLN A O 1
ATOM 1180 N N . LYS A 1 150 ? 36.714 -2.506 22.524 1.00 12.50 150 LYS A N 1
ATOM 1181 C CA . LYS A 1 150 ? 36.921 -1.082 22.385 1.00 13.44 150 LYS A CA 1
ATOM 1182 C C . LYS A 1 150 ? 37.478 -0.715 21.016 1.00 13.42 150 LYS A C 1
ATOM 1183 O O . LYS A 1 150 ? 37.216 0.358 20.530 1.00 13.90 150 LYS A O 1
ATOM 1189 N N . LEU A 1 151 ? 38.259 -1.608 20.396 1.00 13.19 151 LEU A N 1
ATOM 1190 C CA . LEU A 1 151 ? 38.702 -1.337 19.050 1.00 12.68 151 LEU A CA 1
ATOM 1191 C C . LEU A 1 151 ? 37.638 -1.533 17.990 1.00 13.46 151 LEU A C 1
ATOM 1192 O O . LEU A 1 151 ? 37.531 -0.834 16.993 1.00 15.72 151 LEU A O 1
ATOM 1197 N N . VAL A 1 152 ? 36.805 -2.568 18.203 1.00 11.85 152 VAL A N 1
ATOM 1198 C CA . VAL A 1 152 ? 35.751 -2.937 17.277 1.00 12.09 152 VAL A CA 1
ATOM 1199 C C . VAL A 1 152 ? 34.707 -1.807 17.215 1.00 11.02 152 VAL A C 1
ATOM 1200 O O . VAL A 1 152 ? 34.205 -1.442 16.132 1.00 11.79 152 VAL A O 1
ATOM 1204 N N . SER A 1 153 ? 34.326 -1.278 18.382 1.00 11.11 153 SER A N 1
ATOM 1205 C CA . SER A 1 153 ? 33.252 -0.292 18.430 1.00 10.28 153 SER A CA 1
ATOM 1206 C C . SER A 1 153 ? 33.540 0.642 19.592 1.00 11.31 153 SER A C 1
ATOM 1207 O O . SER A 1 153 ? 33.016 0.430 20.700 1.00 11.98 153 SER A O 1
ATOM 1210 N N . PRO A 1 154 ? 34.340 1.675 19.408 1.00 12.24 154 PRO A N 1
ATOM 1211 C CA . PRO A 1 154 ? 34.730 2.519 20.530 1.00 13.93 154 PRO A CA 1
ATOM 1212 C C . PRO A 1 154 ? 33.579 3.201 21.240 1.00 13.31 154 PRO A C 1
ATOM 1213 O O . PRO A 1 154 ? 33.683 3.532 22.418 1.00 13.00 154 PRO A O 1
ATOM 1217 N N . HIS A 1 155 ? 32.463 3.514 20.591 1.00 12.38 155 HIS A N 1
ATOM 1218 C CA . HIS A 1 155 ? 31.379 4.222 21.211 1.00 12.19 155 HIS A CA 1
ATOM 1219 C C . HIS A 1 155 ? 30.483 3.308 22.035 1.00 11.07 155 HIS A C 1
ATOM 1220 O O . HIS A 1 155 ? 29.704 3.802 22.850 1.00 12.70 155 HIS A O 1
ATOM 1227 N N . HIS A 1 156 ? 30.488 1.995 21.804 1.00 11.68 156 HIS A N 1
ATOM 1228 C CA . HIS A 1 156 ? 29.548 1.169 22.546 1.00 11.11 156 HIS A CA 1
ATOM 1229 C C . HIS A 1 156 ? 29.922 1.157 24.020 1.00 11.66 156 HIS A C 1
ATOM 1230 O O . HIS A 1 156 ? 31.074 0.888 24.336 1.00 12.23 156 HIS A O 1
ATOM 1237 N N . PRO A 1 157 ? 29.047 1.499 24.933 1.00 10.85 157 PRO A N 1
ATOM 1238 C CA . PRO A 1 157 ? 29.470 1.581 26.343 1.00 10.85 157 PRO A CA 1
ATOM 1239 C C . PRO A 1 157 ? 29.866 0.284 27.028 1.00 11.60 157 PRO A C 1
ATOM 1240 O O . PRO A 1 157 ? 30.609 0.343 28.000 1.00 12.51 157 PRO A O 1
ATOM 1244 N N . MET A 1 158 ? 29.334 -0.827 26.542 1.00 11.14 158 MET A N 1
ATOM 1245 C CA A MET A 1 158 ? 29.300 -2.105 27.224 0.50 10.48 158 MET A CA 1
ATOM 1246 C CA B MET A 1 158 ? 29.337 -2.066 27.310 0.50 11.30 158 MET A CA 1
ATOM 1247 C C . MET A 1 158 ? 30.599 -2.890 27.033 1.00 10.77 158 MET A C 1
ATOM 1248 O O . MET A 1 158 ? 30.630 -3.854 26.284 1.00 13.74 158 MET A O 1
ATOM 1257 N N . SER A 1 159 ? 31.712 -2.451 27.625 1.00 12.99 159 SER A N 1
ATOM 1258 C CA . SER A 1 159 ? 32.978 -3.077 27.349 1.00 12.00 159 SER A CA 1
ATOM 1259 C C . SER A 1 159 ? 33.733 -3.555 28.553 1.00 10.78 159 SER A C 1
ATOM 1260 O O . SER A 1 159 ? 34.859 -4.040 28.452 1.00 11.81 159 SER A O 1
ATOM 1263 N N . SER A 1 160 ? 33.195 -3.443 29.787 1.00 12.05 160 SER A N 1
ATOM 1264 C CA A SER A 1 160 ? 33.942 -3.780 30.976 0.50 10.81 160 SER A CA 1
ATOM 1265 C CA B SER A 1 160 ? 34.057 -3.726 30.923 0.50 11.34 160 SER A CA 1
ATOM 1266 C C . SER A 1 160 ? 34.470 -5.207 30.958 1.00 11.26 160 SER A C 1
ATOM 1267 O O . SER A 1 160 ? 33.731 -6.123 30.627 1.00 11.29 160 SER A O 1
ATOM 1272 N N . PRO A 1 161 ? 35.724 -5.411 31.349 1.00 12.49 161 PRO A N 1
ATOM 1273 C CA . PRO A 1 161 ? 36.222 -6.800 31.504 1.00 13.18 161 PRO A CA 1
ATOM 1274 C C . PRO A 1 161 ? 35.319 -7.642 32.392 1.00 12.69 161 PRO A C 1
ATOM 1275 O O . PRO A 1 161 ? 35.062 -8.800 32.130 1.00 13.00 161 PRO A O 1
ATOM 1279 N N . GLY A 1 162 ? 34.849 -7.013 33.447 1.00 13.08 162 GLY A N 1
ATOM 1280 C CA . GLY A 1 162 ? 33.972 -7.758 34.362 1.00 12.33 162 GLY A CA 1
ATOM 1281 C C . GLY A 1 162 ? 32.639 -8.171 33.797 1.00 11.53 162 GLY A C 1
ATOM 1282 O O . GLY A 1 162 ? 32.063 -9.187 34.184 1.00 13.11 162 GLY A O 1
ATOM 1283 N N . TYR A 1 163 ? 32.116 -7.327 32.887 1.00 11.41 163 TYR A N 1
ATOM 1284 C CA . TYR A 1 163 ? 30.927 -7.701 32.139 1.00 10.86 163 TYR A CA 1
ATOM 1285 C C . TYR A 1 163 ? 31.183 -8.896 31.245 1.00 10.18 163 TYR A C 1
ATOM 1286 O O . TYR A 1 163 ? 30.432 -9.858 31.296 1.00 11.08 163 TYR A O 1
ATOM 1295 N N . PHE A 1 164 ? 32.262 -8.880 30.462 1.00 11.68 164 PHE A N 1
ATOM 1296 C CA . PHE A 1 164 ? 32.568 -10.062 29.670 1.00 11.04 164 PHE A CA 1
ATOM 1297 C C . PHE A 1 164 ? 32.830 -11.289 30.532 1.00 12.33 164 PHE A C 1
ATOM 1298 O O . PHE A 1 164 ? 32.436 -12.394 30.137 1.00 11.99 164 PHE A O 1
ATOM 1306 N N . LYS A 1 165 ? 33.495 -11.102 31.674 1.00 12.39 165 LYS A N 1
ATOM 1307 C CA . LYS A 1 165 ? 33.695 -12.252 32.569 1.00 13.42 165 LYS A CA 1
ATOM 1308 C C . LYS A 1 165 ? 32.375 -12.760 33.065 1.00 12.84 165 LYS A C 1
ATOM 1309 O O . LYS A 1 165 ? 32.163 -13.968 33.167 1.00 13.95 165 LYS A O 1
ATOM 1315 N N . ASP A 1 166 ? 31.422 -11.896 33.402 1.00 12.10 166 ASP A N 1
ATOM 1316 C CA . ASP A 1 166 ? 30.127 -12.320 33.893 1.00 11.96 166 ASP A CA 1
ATOM 1317 C C . ASP A 1 166 ? 29.372 -13.087 32.842 1.00 11.80 166 ASP A C 1
ATOM 1318 O O . ASP A 1 166 ? 28.685 -14.071 33.121 1.00 12.55 166 ASP A O 1
ATOM 1323 N N . ILE A 1 167 ? 29.408 -12.650 31.579 1.00 11.54 167 ILE A N 1
ATOM 1324 C CA . ILE A 1 167 ? 28.816 -13.377 30.479 1.00 11.78 167 ILE A CA 1
ATOM 1325 C C . ILE A 1 167 ? 29.430 -14.750 30.348 1.00 11.06 167 ILE A C 1
ATOM 1326 O O . ILE A 1 167 ? 28.745 -15.779 30.238 1.00 12.65 167 ILE A O 1
ATOM 1331 N N . GLN A 1 168 ? 30.779 -14.755 30.417 1.00 12.14 168 GLN A N 1
ATOM 1332 C CA . GLN A 1 168 ? 31.491 -16.031 30.301 1.00 13.45 168 GLN A CA 1
ATOM 1333 C C . GLN A 1 168 ? 31.095 -16.969 31.424 1.00 13.40 168 GLN A C 1
ATOM 1334 O O . GLN A 1 168 ? 30.914 -18.191 31.170 1.00 14.53 168 GLN A O 1
ATOM 1340 N N . ILE A 1 169 ? 30.952 -16.507 32.645 1.00 13.62 169 ILE A N 1
ATOM 1341 C CA . ILE A 1 169 ? 30.534 -17.371 33.749 1.00 14.84 169 ILE A CA 1
ATOM 1342 C C . ILE A 1 169 ? 29.151 -17.923 33.477 1.00 14.64 169 ILE A C 1
ATOM 1343 O O . ILE A 1 169 ? 28.868 -19.104 33.782 1.00 16.55 169 ILE A O 1
ATOM 1348 N N . ARG A 1 170 ? 28.245 -17.117 32.891 1.00 14.13 170 ARG A N 1
ATOM 1349 C CA . ARG A 1 170 ? 26.911 -17.600 32.587 1.00 13.71 170 ARG A CA 1
ATOM 1350 C C . ARG A 1 170 ? 26.988 -18.719 31.571 1.00 14.29 170 ARG A C 1
ATOM 1351 O O . ARG A 1 170 ? 26.272 -19.730 31.693 1.00 14.12 170 ARG A O 1
ATOM 1359 N N . ILE A 1 171 ? 27.757 -18.550 30.503 1.00 13.19 171 ILE A N 1
ATOM 1360 C CA . ILE A 1 171 ? 27.834 -19.580 29.473 1.00 14.86 171 ILE A CA 1
ATOM 1361 C C . ILE A 1 171 ? 28.538 -20.824 30.044 1.00 13.81 171 ILE A C 1
ATOM 1362 O O . ILE A 1 171 ? 28.138 -21.953 29.753 1.00 14.79 171 ILE A O 1
ATOM 1367 N N . GLN A 1 172 ? 29.544 -20.627 30.858 1.00 14.43 172 GLN A N 1
ATOM 1368 C CA . GLN A 1 172 ? 30.177 -21.807 31.511 1.00 15.61 172 GLN A CA 1
ATOM 1369 C C . GLN A 1 172 ? 29.252 -22.627 32.363 1.00 16.18 172 GLN A C 1
ATOM 1370 O O . GLN A 1 172 ? 29.332 -23.848 32.304 1.00 16.69 172 GLN A O 1
ATOM 1376 N N . LYS A 1 173 ? 28.383 -21.940 33.138 1.00 15.64 173 LYS A N 1
ATOM 1377 C CA . LYS A 1 173 ? 27.365 -22.631 33.968 1.00 16.25 173 LYS A CA 1
ATOM 1378 C C . LYS A 1 173 ? 26.406 -23.417 33.096 1.00 14.82 173 LYS A C 1
ATOM 1379 O O . LYS A 1 173 ? 26.061 -24.566 33.421 1.00 17.03 173 LYS A O 1
ATOM 1385 N N . PHE A 1 174 ? 25.963 -22.820 31.995 1.00 13.45 174 PHE A N 1
ATOM 1386 C CA . PHE A 1 174 ? 25.113 -23.480 31.021 1.00 13.52 174 PHE A CA 1
ATOM 1387 C C . PHE A 1 174 ? 25.766 -24.744 30.484 1.00 13.75 174 PHE A C 1
ATOM 1388 O O . PHE A 1 174 ? 25.206 -25.861 30.523 1.00 15.92 174 PHE A O 1
ATOM 1396 N N . VAL A 1 175 ? 26.979 -24.626 30.026 1.00 14.55 175 VAL A N 1
ATOM 1397 C CA . VAL A 1 175 ? 27.697 -25.803 29.509 1.00 16.35 175 VAL A CA 1
ATOM 1398 C C . VAL A 1 175 ? 27.931 -26.801 30.609 1.00 17.06 175 VAL A C 1
ATOM 1399 O O . VAL A 1 175 ? 27.758 -28.013 30.392 1.00 19.32 175 VAL A O 1
ATOM 1403 N N . ASP A 1 176 ? 28.326 -26.360 31.800 1.00 19.11 176 ASP A N 1
ATOM 1404 C CA . ASP A 1 176 ? 28.610 -27.293 32.879 1.00 20.02 176 ASP A CA 1
ATOM 1405 C C . ASP A 1 176 ? 27.374 -28.039 33.359 1.00 19.82 176 ASP A C 1
ATOM 1406 O O . ASP A 1 176 ? 27.411 -29.120 33.989 1.00 22.31 176 ASP A O 1
ATOM 1411 N N . SER A 1 177 ? 26.220 -27.526 33.034 1.00 18.21 177 SER A N 1
ATOM 1412 C CA . SER A 1 177 ? 24.940 -28.185 33.374 1.00 16.97 177 SER A CA 1
ATOM 1413 C C . SER A 1 177 ? 24.737 -29.463 32.594 1.00 18.63 177 SER A C 1
ATOM 1414 O O . SER A 1 177 ? 23.928 -30.306 32.982 1.00 20.68 177 SER A O 1
ATOM 1417 N N . GLY A 1 178 ? 25.448 -29.597 31.483 1.00 18.82 178 GLY A N 1
ATOM 1418 C CA . GLY A 1 178 ? 25.256 -30.716 30.606 1.00 20.24 178 GLY A CA 1
ATOM 1419 C C . GLY A 1 178 ? 24.008 -30.666 29.724 1.00 20.25 178 GLY A C 1
ATOM 1420 O O . GLY A 1 178 ? 23.811 -31.615 28.946 1.00 20.89 178 GLY A O 1
ATOM 1421 N N . GLN A 1 179 ? 23.195 -29.639 29.871 1.00 17.65 179 GLN A N 1
ATOM 1422 C CA . GLN A 1 179 ? 22.019 -29.377 29.036 1.00 14.79 179 GLN A CA 1
ATOM 1423 C C . GLN A 1 179 ? 22.375 -28.264 28.062 1.00 14.22 179 GLN A C 1
ATOM 1424 O O . GLN A 1 179 ? 22.159 -27.128 28.362 1.00 13.61 179 GLN A O 1
ATOM 1430 N N . LEU A 1 180 ? 22.936 -28.633 26.927 1.00 15.28 180 LEU A N 1
ATOM 1431 C CA . LEU A 1 180 ? 23.521 -27.626 26.063 1.00 15.76 180 LEU A CA 1
ATOM 1432 C C . LEU A 1 180 ? 22.514 -26.979 25.113 1.00 13.85 180 LEU A C 1
ATOM 1433 O O . LEU A 1 180 ? 22.867 -25.996 24.428 1.00 15.89 180 LEU A O 1
ATOM 1438 N N . GLY A 1 181 ? 21.264 -27.471 25.080 1.00 13.99 181 GLY A N 1
ATOM 1439 C CA . GLY A 1 181 ? 20.207 -26.805 24.380 1.00 16.37 181 GLY A CA 1
ATOM 1440 C C . GLY A 1 181 ? 20.524 -26.458 22.956 1.00 17.89 181 GLY A C 1
ATOM 1441 O O . GLY A 1 181 ? 20.882 -27.310 22.191 1.00 21.40 181 GLY A O 1
ATOM 1442 N N . ILE A 1 182 ? 20.388 -25.156 22.607 1.00 20.80 182 ILE A N 1
ATOM 1443 C CA . ILE A 1 182 ? 20.560 -24.695 21.232 1.00 25.00 182 ILE A CA 1
ATOM 1444 C C . ILE A 1 182 ? 22.005 -24.825 20.797 1.00 24.00 182 ILE A C 1
ATOM 1445 O O . ILE A 1 182 ? 22.291 -24.722 19.614 1.00 32.48 182 ILE A O 1
ATOM 1450 N N . PHE A 1 183 ? 22.949 -25.130 21.666 1.00 18.53 183 PHE A N 1
ATOM 1451 C CA . PHE A 1 183 ? 24.327 -25.325 21.218 1.00 17.45 183 PHE A CA 1
ATOM 1452 C C . PHE A 1 183 ? 24.721 -26.789 21.048 1.00 18.44 183 PHE A C 1
ATOM 1453 O O . PHE A 1 183 ? 25.793 -27.183 20.590 1.00 19.43 183 PHE A O 1
ATOM 1461 N N . LYS A 1 184 ? 23.797 -27.653 21.422 1.00 20.53 184 LYS A N 1
ATOM 1462 C CA . LYS A 1 184 ? 24.042 -29.088 21.401 1.00 20.90 184 LYS A CA 1
ATOM 1463 C C . LYS A 1 184 ? 24.296 -29.566 19.985 1.00 23.21 184 LYS A C 1
ATOM 1464 O O . LYS A 1 184 ? 23.560 -29.243 19.053 1.00 21.57 184 LYS A O 1
ATOM 1470 N N . ASN A 1 185 ? 25.302 -30.361 19.843 1.00 21.46 185 ASN A N 1
ATOM 1471 C CA . ASN A 1 185 ? 25.660 -31.036 18.617 1.00 24.02 185 ASN A CA 1
ATOM 1472 C C . ASN A 1 185 ? 26.156 -30.061 17.580 1.00 21.48 185 ASN A C 1
ATOM 1473 O O . ASN A 1 185 ? 26.251 -30.381 16.386 1.00 24.71 185 ASN A O 1
ATOM 1478 N N . GLY A 1 186 ? 26.497 -28.849 18.014 1.00 20.75 186 GLY A N 1
ATOM 1479 C CA . GLY A 1 186 ? 27.148 -27.939 17.084 1.00 19.59 186 GLY A CA 1
ATOM 1480 C C . GLY A 1 186 ? 28.537 -28.485 16.652 1.00 18.72 186 GLY A C 1
ATOM 1481 O O . GLY A 1 186 ? 29.147 -29.318 17.292 1.00 21.88 186 GLY A O 1
ATOM 1482 N N . TYR A 1 187 ? 29.014 -28.023 15.487 1.00 18.17 187 TYR A N 1
ATOM 1483 C CA . TYR A 1 187 ? 30.252 -28.520 14.875 1.00 18.86 187 TYR A CA 1
ATOM 1484 C C . TYR A 1 187 ? 31.464 -27.754 15.424 1.00 18.57 187 TYR A C 1
ATOM 1485 O O . TYR A 1 187 ? 32.326 -27.258 14.689 1.00 18.06 187 TYR A O 1
ATOM 1494 N N . TRP A 1 188 ? 31.539 -27.728 16.777 1.00 18.54 188 TRP A N 1
ATOM 1495 C CA . TRP A 1 188 ? 32.434 -26.760 17.389 1.00 20.49 188 TRP A CA 1
ATOM 1496 C C . TRP A 1 188 ? 33.885 -27.124 17.282 1.00 22.20 188 TRP A C 1
ATOM 1497 O O . TRP A 1 188 ? 34.710 -26.251 17.529 1.00 25.01 188 TRP A O 1
ATOM 1508 N N . SER A 1 189 ? 34.223 -28.369 16.918 1.00 20.29 189 SER A N 1
ATOM 1509 C CA . SER A 1 189 ? 35.628 -28.710 16.675 1.00 19.59 189 SER A CA 1
ATOM 1510 C C . SER A 1 189 ? 36.100 -28.516 15.231 1.00 19.61 189 SER A C 1
ATOM 1511 O O . SER A 1 189 ? 37.273 -28.770 14.895 1.00 20.91 189 SER A O 1
ATOM 1514 N N . ASN A 1 190 ? 35.231 -28.057 14.352 1.00 18.77 190 ASN A N 1
ATOM 1515 C CA . ASN A 1 190 ? 35.607 -27.874 12.944 1.00 17.93 190 ASN A CA 1
ATOM 1516 C C . ASN A 1 190 ? 36.464 -26.652 12.775 1.00 18.03 190 ASN A C 1
ATOM 1517 O O . ASN A 1 190 ? 36.137 -25.552 13.248 1.00 17.54 190 ASN A O 1
ATOM 1522 N N . PRO A 1 191 ? 37.646 -26.785 12.144 1.00 18.96 191 PRO A N 1
ATOM 1523 C CA . PRO A 1 191 ? 38.574 -25.663 11.958 1.00 19.53 191 PRO A CA 1
ATOM 1524 C C . PRO A 1 191 ? 38.003 -24.580 11.069 1.00 17.71 191 PRO A C 1
ATOM 1525 O O . PRO A 1 191 ? 38.652 -23.567 11.010 1.00 17.86 191 PRO A O 1
ATOM 1529 N N . ALA A 1 192 ? 36.854 -24.773 10.475 1.00 16.59 192 ALA A N 1
ATOM 1530 C CA . ALA A 1 192 ? 36.193 -23.740 9.754 1.00 15.91 192 ALA A CA 1
ATOM 1531 C C . ALA A 1 192 ? 35.858 -22.535 10.656 1.00 14.94 192 ALA A C 1
ATOM 1532 O O . ALA A 1 192 ? 35.641 -21.426 10.143 1.00 16.17 192 ALA A O 1
ATOM 1534 N N . TYR A 1 193 ? 35.821 -22.672 11.972 1.00 14.47 193 TYR A N 1
ATOM 1535 C CA . TYR A 1 193 ? 35.593 -21.590 12.913 1.00 14.54 193 TYR A CA 1
ATOM 1536 C C . TYR A 1 193 ? 36.905 -20.862 13.095 1.00 14.77 193 TYR A C 1
ATOM 1537 O O . TYR A 1 193 ? 37.888 -21.504 13.576 1.00 19.43 193 TYR A O 1
ATOM 1546 N N . LYS A 1 194 ? 36.994 -19.566 12.775 1.00 15.34 194 LYS A N 1
ATOM 1547 C CA . LYS A 1 194 ? 38.252 -18.875 12.737 1.00 15.16 194 LYS A CA 1
ATOM 1548 C C . LYS A 1 194 ? 38.341 -17.732 13.725 1.00 15.17 194 LYS A C 1
ATOM 1549 O O . LYS A 1 194 ? 39.369 -17.086 13.745 1.00 19.13 194 LYS A O 1
ATOM 1555 N N . LEU A 1 195 ? 37.316 -17.451 14.554 1.00 13.83 195 LEU A N 1
ATOM 1556 C CA . LEU A 1 195 ? 37.472 -16.388 15.552 1.00 14.18 195 LEU A CA 1
ATOM 1557 C C . LEU A 1 195 ? 38.426 -16.783 16.637 1.00 15.43 195 LEU A C 1
ATOM 1558 O O . LEU A 1 195 ? 38.568 -17.958 17.000 1.00 16.76 195 LEU A O 1
ATOM 1563 N N . SER A 1 196 ? 39.090 -15.787 17.239 1.00 14.26 196 SER A N 1
ATOM 1564 C CA . SER A 1 196 ? 39.736 -16.009 18.503 1.00 15.74 196 SER A CA 1
ATOM 1565 C C . SER A 1 196 ? 38.734 -16.263 19.628 1.00 14.53 196 SER A C 1
ATOM 1566 O O . SER A 1 196 ? 37.577 -15.870 19.502 1.00 13.48 196 SER A O 1
ATOM 1569 N N . PRO A 1 197 ? 39.133 -16.842 20.768 1.00 15.71 197 PRO A N 1
ATOM 1570 C CA . PRO A 1 197 ? 38.202 -16.924 21.920 1.00 14.76 197 PRO A CA 1
ATOM 1571 C C . PRO A 1 197 ? 37.603 -15.543 22.278 1.00 14.51 197 PRO A C 1
ATOM 1572 O O . PRO A 1 197 ? 36.431 -15.474 22.631 1.00 13.23 197 PRO A O 1
ATOM 1576 N N . GLU A 1 198 ? 38.369 -14.484 22.272 1.00 13.27 198 GLU A N 1
ATOM 1577 C CA . GLU A 1 198 ? 37.952 -13.161 22.631 1.00 12.51 198 GLU A CA 1
ATOM 1578 C C . GLU A 1 198 ? 36.881 -12.660 21.682 1.00 12.24 198 GLU A C 1
ATOM 1579 O O . GLU A 1 198 ? 35.867 -12.114 22.091 1.00 12.11 198 GLU A O 1
ATOM 1585 N N . ALA A 1 199 ? 37.056 -12.850 20.377 1.00 13.10 199 ALA A N 1
ATOM 1586 C CA . ALA A 1 199 ? 36.040 -12.480 19.398 1.00 12.34 199 ALA A CA 1
ATOM 1587 C C . ALA A 1 199 ? 34.784 -13.351 19.581 1.00 11.29 199 ALA A C 1
ATOM 1588 O O . ALA A 1 199 ? 33.664 -12.863 19.462 1.00 11.35 199 ALA A O 1
ATOM 1590 N N . ASP A 1 200 ? 34.922 -14.639 19.844 1.00 11.66 200 ASP A N 1
ATOM 1591 C CA . ASP A 1 200 ? 33.796 -15.484 20.142 1.00 11.66 200 ASP A CA 1
ATOM 1592 C C . ASP A 1 200 ? 33.024 -14.961 21.336 1.00 10.94 200 ASP A C 1
ATOM 1593 O O . ASP A 1 200 ? 31.809 -14.896 21.286 1.00 10.79 200 ASP A O 1
ATOM 1598 N N . LEU A 1 201 ? 33.708 -14.536 22.419 1.00 11.08 201 LEU A N 1
ATOM 1599 C CA . LEU A 1 201 ? 33.046 -14.066 23.634 1.00 11.12 201 LEU A CA 1
ATOM 1600 C C . LEU A 1 201 ? 32.372 -12.738 23.351 1.00 10.49 201 LEU A C 1
ATOM 1601 O O . LEU A 1 201 ? 31.217 -12.533 23.753 1.00 10.61 201 LEU A O 1
ATOM 1606 N N . MET A 1 202 ? 33.034 -11.843 22.628 1.00 10.38 202 MET A N 1
ATOM 1607 C CA . MET A 1 202 ? 32.370 -10.601 22.236 1.00 10.61 202 MET A CA 1
ATOM 1608 C C . MET A 1 202 ? 31.094 -10.840 21.466 1.00 9.84 202 MET A C 1
ATOM 1609 O O . MET A 1 202 ? 30.075 -10.216 21.686 1.00 9.68 202 MET A O 1
ATOM 1614 N N . ALA A 1 203 ? 31.176 -11.756 20.496 1.00 10.00 203 ALA A N 1
ATOM 1615 C CA . ALA A 1 203 ? 30.001 -12.040 19.644 1.00 9.81 203 ALA A CA 1
ATOM 1616 C C . ALA A 1 203 ? 28.889 -12.690 20.403 1.00 9.13 203 ALA A C 1
ATOM 1617 O O . ALA A 1 203 ? 27.722 -12.331 20.223 1.00 9.90 203 ALA A O 1
ATOM 1619 N N . VAL A 1 204 ? 29.189 -13.639 21.346 1.00 9.84 204 VAL A N 1
ATOM 1620 C CA . VAL A 1 204 ? 28.120 -14.234 22.149 1.00 10.20 204 VAL A CA 1
ATOM 1621 C C . VAL A 1 204 ? 27.471 -13.136 23.011 1.00 9.77 204 VAL A C 1
ATOM 1622 O O . VAL A 1 204 ? 26.252 -13.124 23.196 1.00 9.75 204 VAL A O 1
ATOM 1626 N N . THR A 1 205 ? 28.298 -12.272 23.574 1.00 9.56 205 THR A N 1
ATOM 1627 C CA . THR A 1 205 ? 27.780 -11.156 24.378 1.00 9.97 205 THR A CA 1
ATOM 1628 C C . THR A 1 205 ? 26.789 -10.324 23.573 1.00 9.41 205 THR A C 1
ATOM 1629 O O . THR A 1 205 ? 25.694 -9.977 24.009 1.00 9.51 205 THR A O 1
ATOM 1633 N N . HIS A 1 206 ? 27.166 -10.045 22.338 1.00 9.12 206 HIS A N 1
ATOM 1634 C CA . HIS A 1 206 ? 26.322 -9.248 21.479 1.00 9.59 206 HIS A CA 1
ATOM 1635 C C . HIS A 1 206 ? 25.078 -9.984 20.997 1.00 9.36 206 HIS A C 1
ATOM 1636 O O . HIS A 1 206 ? 24.018 -9.378 20.781 1.00 9.55 206 HIS A O 1
ATOM 1643 N N . TYR A 1 207 ? 25.156 -11.300 20.807 1.00 9.25 207 TYR A N 1
ATOM 1644 C CA . TYR A 1 207 ? 23.985 -12.172 20.562 1.00 9.00 207 TYR A CA 1
ATOM 1645 C C . TYR A 1 207 ? 22.970 -11.904 21.647 1.00 8.74 207 TYR A C 1
ATOM 1646 O O . TYR A 1 207 ? 21.759 -11.726 21.364 1.00 9.24 207 TYR A O 1
ATOM 1655 N N . LEU A 1 208 ? 23.413 -11.920 22.908 1.00 9.39 208 LEU A N 1
ATOM 1656 C CA . LEU A 1 208 ? 22.487 -11.680 24.049 1.00 9.33 208 LEU A CA 1
ATOM 1657 C C . LEU A 1 208 ? 21.975 -10.240 24.035 1.00 8.46 208 LEU A C 1
ATOM 1658 O O . LEU A 1 208 ? 20.762 -10.016 24.238 1.00 9.17 208 LEU A O 1
ATOM 1663 N N . GLU A 1 209 ? 22.839 -9.267 23.792 1.00 8.86 209 GLU A N 1
ATOM 1664 C CA . GLU A 1 209 ? 22.415 -7.868 23.743 1.00 9.57 209 GLU A CA 1
ATOM 1665 C C . GLU A 1 209 ? 21.382 -7.688 22.632 1.00 9.18 209 GLU A C 1
ATOM 1666 O O . GLU A 1 209 ? 20.401 -6.971 22.779 1.00 9.09 209 GLU A O 1
ATOM 1672 N N . ALA A 1 210 ? 21.563 -8.341 21.484 1.00 8.24 210 ALA A N 1
ATOM 1673 C CA . ALA A 1 210 ? 20.649 -8.214 20.370 1.00 8.30 210 ALA A CA 1
ATOM 1674 C C . ALA A 1 210 ? 19.341 -8.889 20.678 1.00 8.19 210 ALA A C 1
ATOM 1675 O O . ALA A 1 210 ? 18.271 -8.402 20.252 1.00 8.20 210 ALA A O 1
ATOM 1677 N N . LEU A 1 211 ? 19.333 -10.001 21.433 1.00 8.58 211 LEU A N 1
ATOM 1678 C CA . LEU A 1 211 ? 18.085 -10.672 21.795 1.00 8.80 211 LEU A CA 1
ATOM 1679 C C . LEU A 1 211 ? 17.281 -9.737 22.695 1.00 8.40 211 LEU A C 1
ATOM 1680 O O . LEU A 1 211 ? 16.040 -9.654 22.592 1.00 9.49 211 LEU A O 1
ATOM 1685 N N . ASP A 1 212 ? 17.914 -9.042 23.593 1.00 9.07 212 ASP A N 1
ATOM 1686 C CA . ASP A 1 212 ? 17.251 -8.053 24.445 1.00 10.08 212 ASP A CA 1
ATOM 1687 C C . ASP A 1 212 ? 16.764 -6.847 23.649 1.00 9.33 212 ASP A C 1
ATOM 1688 O O . ASP A 1 212 ? 15.666 -6.364 23.852 1.00 10.34 212 ASP A O 1
ATOM 1693 N N . PHE A 1 213 ? 17.574 -6.360 22.723 1.00 9.10 213 PHE A N 1
ATOM 1694 C CA . PHE A 1 213 ? 17.248 -5.158 21.956 1.00 8.84 213 PHE A CA 1
ATOM 1695 C C . PHE A 1 213 ? 16.070 -5.403 21.027 1.00 8.23 213 PHE A C 1
ATOM 1696 O O . PHE A 1 213 ? 15.232 -4.496 20.825 1.00 8.36 213 PHE A O 1
ATOM 1704 N N . GLN A 1 214 ? 16.019 -6.523 20.356 1.00 7.55 214 GLN A N 1
ATOM 1705 C CA . GLN A 1 214 ? 15.131 -6.630 19.184 1.00 7.45 214 GLN A CA 1
ATOM 1706 C C . GLN A 1 214 ? 13.655 -6.448 19.510 1.00 7.10 214 GLN A C 1
ATOM 1707 O O . GLN A 1 214 ? 12.906 -6.004 18.690 1.00 8.09 214 GLN A O 1
ATOM 1713 N N . LYS A 1 215 ? 13.299 -6.803 20.764 1.00 6.88 215 LYS A N 1
ATOM 1714 C CA . LYS A 1 215 ? 11.937 -6.639 21.153 1.00 7.21 215 LYS A CA 1
ATOM 1715 C C . LYS A 1 215 ? 11.528 -5.153 21.224 1.00 7.07 215 LYS A C 1
ATOM 1716 O O . LYS A 1 215 ? 10.303 -4.858 21.202 1.00 8.59 215 LYS A O 1
ATOM 1722 N N . GLU A 1 216 ? 12.466 -4.231 21.359 1.00 6.97 216 GLU A N 1
ATOM 1723 C CA . GLU A 1 216 ? 12.121 -2.822 21.486 1.00 7.26 216 GLU A CA 1
ATOM 1724 C C . GLU A 1 216 ? 11.724 -2.230 20.162 1.00 7.74 216 GLU A C 1
ATOM 1725 O O . GLU A 1 216 ? 10.700 -1.538 20.085 1.00 7.54 216 GLU A O 1
ATOM 1731 N N . ILE A 1 217 ? 12.489 -2.490 19.082 1.00 7.40 217 ILE A N 1
ATOM 1732 C CA . ILE A 1 217 ? 12.281 -1.707 17.865 1.00 7.52 217 ILE A CA 1
ATOM 1733 C C . ILE A 1 217 ? 10.922 -1.988 17.252 1.00 7.05 217 ILE A C 1
ATOM 1734 O O . ILE A 1 217 ? 10.290 -1.124 16.663 1.00 7.48 217 ILE A O 1
ATOM 1739 N N . VAL A 1 218 ? 10.421 -3.219 17.451 1.00 6.84 218 VAL A N 1
ATOM 1740 C CA . VAL A 1 218 ? 9.115 -3.572 16.870 1.00 6.85 218 VAL A CA 1
ATOM 1741 C C . VAL A 1 218 ? 7.956 -2.924 17.584 1.00 6.88 218 VAL A C 1
ATOM 1742 O O . VAL A 1 218 ? 6.821 -2.997 17.147 1.00 6.69 218 VAL A O 1
ATOM 1746 N N . LYS A 1 219 ? 8.179 -2.211 18.706 1.00 7.06 219 LYS A N 1
ATOM 1747 C CA . LYS A 1 219 ? 7.149 -1.388 19.307 1.00 7.45 219 LYS A CA 1
ATOM 1748 C C . LYS A 1 219 ? 6.681 -0.306 18.339 1.00 6.62 219 LYS A C 1
ATOM 1749 O O . LYS A 1 219 ? 5.572 0.142 18.452 1.00 6.39 219 LYS A O 1
ATOM 1755 N N . ILE A 1 220 ? 7.472 0.055 17.321 1.00 6.70 220 ILE A N 1
ATOM 1756 C CA . ILE A 1 220 ? 6.993 0.945 16.272 1.00 6.50 220 ILE A CA 1
ATOM 1757 C C . ILE A 1 220 ? 5.862 0.288 15.482 1.00 6.12 220 ILE A C 1
ATOM 1758 O O . ILE A 1 220 ? 4.861 0.923 15.161 1.00 7.08 220 ILE A O 1
ATOM 1763 N N . HIS A 1 221 ? 5.997 -1.001 15.167 1.00 6.70 221 HIS A N 1
ATOM 1764 C CA . HIS A 1 221 ? 4.890 -1.753 14.586 1.00 6.34 221 HIS A CA 1
ATOM 1765 C C . HIS A 1 221 ? 3.681 -1.805 15.504 1.00 5.96 221 HIS A C 1
ATOM 1766 O O . HIS A 1 221 ? 2.556 -1.681 15.042 1.00 7.47 221 HIS A O 1
ATOM 1773 N N . ALA A 1 222 ? 3.896 -2.014 16.803 1.00 6.20 222 ALA A N 1
ATOM 1774 C CA . ALA A 1 222 ? 2.757 -2.024 17.724 1.00 6.57 222 ALA A CA 1
ATOM 1775 C C . ALA A 1 222 ? 2.009 -0.706 17.717 1.00 6.08 222 ALA A C 1
ATOM 1776 O O . ALA A 1 222 ? 0.787 -0.681 17.766 1.00 6.65 222 ALA A O 1
ATOM 1778 N N . ILE A 1 223 ? 2.780 0.410 17.673 1.00 6.87 223 ILE A N 1
ATOM 1779 C CA . ILE A 1 223 ? 2.101 1.718 17.687 1.00 7.11 223 ILE A CA 1
ATOM 1780 C C . ILE A 1 223 ? 1.323 1.943 16.397 1.00 7.41 223 ILE A C 1
ATOM 1781 O O . ILE A 1 223 ? 0.111 2.259 16.433 1.00 7.42 223 ILE A O 1
ATOM 1786 N N . PHE A 1 224 ? 1.919 1.746 15.220 1.00 7.04 224 PHE A N 1
ATOM 1787 C CA . PHE A 1 224 ? 1.215 2.062 13.989 1.00 7.39 224 PHE A CA 1
ATOM 1788 C C . PHE A 1 224 ? 0.288 0.957 13.529 1.00 7.84 224 PHE A C 1
ATOM 1789 O O . PHE A 1 224 ? -0.666 1.221 12.778 1.00 7.88 224 PHE A O 1
ATOM 1797 N N . GLY A 1 225 ? 0.524 -0.274 13.943 1.00 6.96 225 GLY A N 1
ATOM 1798 C CA . GLY A 1 225 ? -0.127 -1.471 13.427 1.00 7.82 225 GLY A CA 1
ATOM 1799 C C . GLY A 1 225 ? -0.704 -2.390 14.440 1.00 5.93 225 GLY A C 1
ATOM 1800 O O . GLY A 1 225 ? -1.092 -3.499 14.069 1.00 7.56 225 GLY A O 1
ATOM 1801 N N . GLY A 1 226 ? -0.723 -2.004 15.701 1.00 6.55 226 GLY A N 1
ATOM 1802 C CA . GLY A 1 226 ? -1.391 -2.800 16.733 1.00 7.29 226 GLY A CA 1
ATOM 1803 C C . GLY A 1 226 ? -0.582 -3.844 17.448 1.00 6.74 226 GLY A C 1
ATOM 1804 O O . GLY A 1 226 ? -0.773 -4.079 18.633 1.00 7.64 226 GLY A O 1
ATOM 1805 N N . LYS A 1 227 ? 0.322 -4.519 16.741 1.00 6.44 227 LYS A N 1
ATOM 1806 C CA . LYS A 1 227 ? 0.982 -5.731 17.226 1.00 7.03 227 LYS A CA 1
ATOM 1807 C C . LYS A 1 227 ? 2.158 -6.053 16.327 1.00 6.11 227 LYS A C 1
ATOM 1808 O O . LYS A 1 227 ? 2.167 -5.753 15.141 1.00 7.11 227 LYS A O 1
ATOM 1814 N N . ASN A 1 228 ? 3.106 -6.797 16.818 1.00 7.22 228 ASN A N 1
ATOM 1815 C CA . ASN A 1 228 ? 4.176 -7.410 16.163 1.00 6.33 228 ASN A CA 1
ATOM 1816 C C . ASN A 1 228 ? 4.439 -8.755 16.855 1.00 6.11 228 ASN A C 1
ATOM 1817 O O . ASN A 1 228 ? 4.649 -8.755 18.064 1.00 6.78 228 ASN A O 1
ATOM 1822 N N . PRO A 1 229 ? 4.563 -9.848 16.111 1.00 5.77 229 PRO A N 1
ATOM 1823 C CA . PRO A 1 229 ? 4.352 -9.961 14.668 1.00 6.35 229 PRO A CA 1
ATOM 1824 C C . PRO A 1 229 ? 2.933 -9.660 14.229 1.00 6.61 229 PRO A C 1
ATOM 1825 O O . PRO A 1 229 ? 1.972 -9.599 14.978 1.00 7.24 229 PRO A O 1
ATOM 1829 N N . HIS A 1 230 ? 2.853 -9.440 12.909 1.00 6.71 230 HIS A N 1
ATOM 1830 C CA . HIS A 1 230 ? 1.640 -9.336 12.107 1.00 6.63 230 HIS A CA 1
ATOM 1831 C C . HIS A 1 230 ? 0.816 -8.060 12.400 1.00 6.22 230 HIS A C 1
ATOM 1832 O O . HIS A 1 230 ? -0.370 -8.121 12.711 1.00 6.78 230 HIS A O 1
ATOM 1839 N N . PRO A 1 231 ? 1.428 -6.884 12.183 1.00 6.47 231 PRO A N 1
ATOM 1840 C CA . PRO A 1 231 ? 0.687 -5.624 12.324 1.00 7.01 231 PRO A CA 1
ATOM 1841 C C . PRO A 1 231 ? -0.371 -5.485 11.253 1.00 6.73 231 PRO A C 1
ATOM 1842 O O . PRO A 1 231 ? -0.312 -6.045 10.152 1.00 8.12 231 PRO A O 1
ATOM 1846 N N . ASN A 1 232 ? -1.384 -4.664 11.536 1.00 7.22 232 ASN A N 1
ATOM 1847 C CA . ASN A 1 232 ? -2.445 -4.435 10.611 1.00 7.62 232 ASN A CA 1
ATOM 1848 C C . ASN A 1 232 ? -2.134 -3.357 9.565 1.00 7.63 232 ASN A C 1
ATOM 1849 O O . ASN A 1 232 ? -1.399 -2.394 9.805 1.00 8.89 232 ASN A O 1
ATOM 1854 N N . TYR A 1 233 ? -2.747 -3.559 8.385 1.00 7.86 233 TYR A N 1
ATOM 1855 C CA . TYR A 1 233 ? -2.730 -2.724 7.198 1.00 7.76 233 TYR A CA 1
ATOM 1856 C C . TYR A 1 233 ? -4.129 -2.537 6.734 1.00 8.05 233 TYR A C 1
ATOM 1857 O O . TYR A 1 233 ? -5.040 -3.174 7.237 1.00 9.24 233 TYR A O 1
ATOM 1866 N N . MET A 1 234 ? -4.342 -1.663 5.736 1.00 8.82 234 MET A N 1
ATOM 1867 C CA A MET A 1 234 ? -5.637 -1.655 5.059 0.80 9.38 234 MET A CA 1
ATOM 1868 C CA B MET A 1 234 ? -5.654 -1.661 5.066 0.20 6.85 234 MET A CA 1
ATOM 1869 C C . MET A 1 234 ? -5.472 -1.022 3.685 1.00 9.10 234 MET A C 1
ATOM 1870 O O . MET A 1 234 ? -4.540 -0.252 3.430 1.00 8.89 234 MET A O 1
ATOM 1879 N N . VAL A 1 235 ? -6.401 -1.357 2.788 1.00 8.33 235 VAL A N 1
ATOM 1880 C CA . VAL A 1 235 ? -6.403 -0.751 1.458 1.00 8.96 235 VAL A CA 1
ATOM 1881 C C . VAL A 1 235 ? -6.840 0.686 1.555 1.00 9.61 235 VAL A C 1
ATOM 1882 O O . VAL A 1 235 ? -7.929 1.002 2.111 1.00 11.72 235 VAL A O 1
ATOM 1886 N N . GLY A 1 236 ? -6.089 1.620 1.025 1.00 10.24 236 GLY A N 1
ATOM 1887 C CA . GLY A 1 236 ? -6.366 3.001 0.946 1.00 11.99 236 GLY A CA 1
ATOM 1888 C C . GLY A 1 236 ? -5.714 3.870 1.963 1.00 10.41 236 GLY A C 1
ATOM 1889 O O . GLY A 1 236 ? -5.877 5.078 1.942 1.00 13.31 236 GLY A O 1
ATOM 1890 N N . GLY A 1 237 ? -4.992 3.313 2.921 1.00 10.02 237 GLY A N 1
ATOM 1891 C CA . GLY A 1 237 ? -4.294 4.197 3.899 1.00 12.44 237 GLY A CA 1
ATOM 1892 C C . GLY A 1 237 ? -3.711 3.388 5.026 1.00 8.16 237 GLY A C 1
ATOM 1893 O O . GLY A 1 237 ? -3.325 2.235 4.793 1.00 10.65 237 GLY A O 1
ATOM 1894 N N . VAL A 1 238 ? -3.650 3.946 6.200 1.00 8.06 238 VAL A N 1
ATOM 1895 C CA . VAL A 1 238 ? -3.254 3.255 7.412 1.00 8.13 238 VAL A CA 1
ATOM 1896 C C . VAL A 1 238 ? -4.372 3.432 8.451 1.00 8.11 238 VAL A C 1
ATOM 1897 O O . VAL A 1 238 ? -4.988 4.518 8.458 1.00 9.40 238 VAL A O 1
ATOM 1901 N N . PRO A 1 239 ? -4.609 2.456 9.310 1.00 8.19 239 PRO A N 1
ATOM 1902 C CA . PRO A 1 239 ? -5.727 2.588 10.278 1.00 8.05 239 PRO A CA 1
ATOM 1903 C C . PRO A 1 239 ? -5.461 3.457 11.463 1.00 7.17 239 PRO A C 1
ATOM 1904 O O . PRO A 1 239 ? -6.383 3.793 12.232 1.00 8.13 239 PRO A O 1
ATOM 1908 N N . CYS A 1 240 ? -4.215 3.827 11.681 1.00 7.50 240 CYS A N 1
ATOM 1909 C CA . CYS A 1 240 ? -3.766 4.533 12.859 1.00 6.79 240 CYS A CA 1
ATOM 1910 C C . CYS A 1 240 ? -3.958 6.009 12.710 1.00 7.64 240 CYS A C 1
ATOM 1911 O O . CYS A 1 240 ? -3.060 6.824 12.493 1.00 8.22 240 CYS A O 1
ATOM 1914 N N . ALA A 1 241 ? -5.224 6.424 12.874 1.00 7.68 241 ALA A N 1
ATOM 1915 C CA . ALA A 1 241 ? -5.645 7.834 12.721 1.00 7.79 241 ALA A CA 1
ATOM 1916 C C . ALA A 1 241 ? -4.910 8.733 13.704 1.00 7.39 241 ALA A C 1
ATOM 1917 O O . ALA A 1 241 ? -4.609 8.300 14.835 1.00 8.37 241 ALA A O 1
ATOM 1919 N N . ILE A 1 242 ? -4.650 9.942 13.242 1.00 7.92 242 ILE A N 1
ATOM 1920 C CA . ILE A 1 242 ? -3.831 10.915 13.950 1.00 8.58 242 ILE A CA 1
ATOM 1921 C C . ILE A 1 242 ? -4.723 12.009 14.512 1.00 8.53 242 ILE A C 1
ATOM 1922 O O . ILE A 1 242 ? -5.539 12.626 13.795 1.00 10.40 242 ILE A O 1
ATOM 1927 N N . ASN A 1 243 ? -4.511 12.339 15.775 1.00 8.69 243 ASN A N 1
ATOM 1928 C CA . ASN A 1 243 ? -5.151 13.474 16.459 1.00 8.88 243 ASN A CA 1
ATOM 1929 C C . ASN A 1 243 ? -4.212 13.996 17.544 1.00 8.86 243 ASN A C 1
ATOM 1930 O O . ASN A 1 243 ? -4.124 13.340 18.566 1.00 11.01 243 ASN A O 1
ATOM 1935 N N . ILE A 1 244 ? -3.490 15.029 17.256 1.00 10.36 244 ILE A N 1
ATOM 1936 C CA . ILE A 1 244 ? -2.525 15.487 18.216 1.00 12.90 244 ILE A CA 1
ATOM 1937 C C . ILE A 1 244 ? -3.142 16.389 19.282 1.00 14.91 244 ILE A C 1
ATOM 1938 O O . ILE A 1 244 ? -2.802 16.280 20.512 1.00 13.33 244 ILE A O 1
ATOM 1943 N N . ASP A 1 245 ? -4.069 17.301 18.939 1.00 12.66 245 ASP A N 1
ATOM 1944 C CA A ASP A 1 245 ? -4.478 18.275 19.938 0.50 10.23 245 ASP A CA 1
ATOM 1945 C CA B ASP A 1 245 ? -4.438 18.528 19.655 0.50 13.74 245 ASP A CA 1
ATOM 1946 C C . ASP A 1 245 ? -5.956 18.592 19.853 1.00 12.18 245 ASP A C 1
ATOM 1947 O O . ASP A 1 245 ? -6.372 19.607 20.432 1.00 16.27 245 ASP A O 1
ATOM 1956 N N . GLY A 1 246 ? -6.748 17.740 19.249 1.00 9.66 246 GLY A N 1
ATOM 1957 C CA . GLY A 1 246 ? -8.164 17.894 19.197 1.00 10.88 246 GLY A CA 1
ATOM 1958 C C . GLY A 1 246 ? -8.920 17.091 20.198 1.00 10.41 246 GLY A C 1
ATOM 1959 O O . GLY A 1 246 ? -8.354 16.335 21.029 1.00 10.95 246 GLY A O 1
ATOM 1960 N N . ASP A 1 247 ? -10.212 17.211 20.253 1.00 11.86 247 ASP A N 1
ATOM 1961 C CA . ASP A 1 247 ? -11.079 16.464 21.150 1.00 12.27 247 ASP A CA 1
ATOM 1962 C C . ASP A 1 247 ? -10.730 14.996 21.078 1.00 11.12 247 ASP A C 1
ATOM 1963 O O . ASP A 1 247 ? -10.700 14.401 20.011 1.00 11.37 247 ASP A O 1
ATOM 1968 N N . MET A 1 248 ? -10.554 14.417 22.263 1.00 10.58 248 MET A N 1
ATOM 1969 C CA . MET A 1 248 ? -10.331 12.936 22.487 1.00 10.64 248 MET A CA 1
ATOM 1970 C C . MET A 1 248 ? -9.011 12.484 21.897 1.00 10.55 248 MET A C 1
ATOM 1971 O O . MET A 1 248 ? -8.841 11.290 21.674 1.00 11.91 248 MET A O 1
ATOM 1976 N N . ALA A 1 249 ? -8.037 13.380 21.743 1.00 10.05 249 ALA A N 1
ATOM 1977 C CA . ALA A 1 249 ? -6.729 12.982 21.198 1.00 10.30 249 ALA A CA 1
ATOM 1978 C C . ALA A 1 249 ? -6.086 11.835 21.943 1.00 9.66 249 ALA A C 1
ATOM 1979 O O . ALA A 1 249 ? -5.479 10.942 21.344 1.00 11.06 249 ALA A O 1
ATOM 1981 N N . ALA A 1 250 ? -6.197 11.779 23.274 1.00 9.34 250 ALA A N 1
ATOM 1982 C CA . ALA A 1 250 ? -5.565 10.700 24.020 1.00 9.53 250 ALA A CA 1
ATOM 1983 C C . ALA A 1 250 ? -6.070 9.339 23.599 1.00 11.08 250 ALA A C 1
ATOM 1984 O O . ALA A 1 250 ? -5.402 8.362 23.788 1.00 13.53 250 ALA A O 1
ATOM 1986 N N . GLY A 1 251 ? -7.290 9.256 23.139 1.00 12.12 251 GLY A N 1
ATOM 1987 C CA . GLY A 1 251 ? -7.847 8.045 22.648 1.00 14.63 251 GLY A CA 1
ATOM 1988 C C . GLY A 1 251 ? -7.666 7.738 21.187 1.00 12.06 251 GLY A C 1
ATOM 1989 O O . GLY A 1 251 ? -8.098 6.679 20.678 1.00 12.63 251 GLY A O 1
ATOM 1990 N N . ALA A 1 252 ? -6.993 8.638 20.430 1.00 11.61 252 ALA A N 1
ATOM 1991 C CA . ALA A 1 252 ? -6.692 8.316 19.058 1.00 10.24 252 ALA A CA 1
ATOM 1992 C C . ALA A 1 252 ? -5.513 7.373 18.962 1.00 8.77 252 ALA A C 1
ATOM 1993 O O . ALA A 1 252 ? -4.648 7.362 19.824 1.00 9.14 252 ALA A O 1
ATOM 1995 N N . PRO A 1 253 ? -5.430 6.605 17.859 1.00 7.84 253 PRO A N 1
ATOM 1996 C CA . PRO A 1 253 ? -4.226 5.763 17.653 1.00 7.45 253 PRO A CA 1
ATOM 1997 C C . PRO A 1 253 ? -2.941 6.561 17.777 1.00 7.90 253 PRO A C 1
ATOM 1998 O O . PRO A 1 253 ? -2.005 6.094 18.483 1.00 8.25 253 PRO A O 1
ATOM 2002 N N . ILE A 1 254 ? -2.825 7.714 17.095 1.00 7.74 254 ILE A N 1
ATOM 2003 C CA . ILE A 1 254 ? -1.586 8.470 17.093 1.00 7.87 254 ILE A CA 1
ATOM 2004 C C . ILE A 1 254 ? -1.862 9.824 17.697 1.00 8.74 254 ILE A C 1
ATOM 2005 O O . ILE A 1 254 ? -2.640 10.636 17.161 1.00 9.96 254 ILE A O 1
ATOM 2010 N N . ASN A 1 255 ? -1.195 10.128 18.768 1.00 10.25 255 ASN A N 1
ATOM 2011 C CA . ASN A 1 255 ? -1.273 11.411 19.499 1.00 10.62 255 ASN A CA 1
ATOM 2012 C C . ASN A 1 255 ? 0.116 11.813 19.840 1.00 9.37 255 ASN A C 1
ATOM 2013 O O . ASN A 1 255 ? 1.113 11.195 19.448 1.00 8.40 255 ASN A O 1
ATOM 2018 N N . MET A 1 256 ? 0.322 12.902 20.600 1.00 9.69 256 MET A N 1
ATOM 2019 C CA . MET A 1 256 ? 1.661 13.400 20.897 1.00 8.76 256 MET A CA 1
ATOM 2020 C C . MET A 1 256 ? 2.508 12.371 21.608 1.00 7.76 256 MET A C 1
ATOM 2021 O O . MET A 1 256 ? 3.708 12.269 21.350 1.00 7.85 256 MET A O 1
ATOM 2026 N N . GLU A 1 257 ? 1.932 11.689 22.582 1.00 7.76 257 GLU A N 1
ATOM 2027 C CA . GLU A 1 257 ? 2.702 10.747 23.375 1.00 7.55 257 GLU A CA 1
ATOM 2028 C C . GLU A 1 257 ? 3.143 9.593 22.485 1.00 7.07 257 GLU A C 1
ATOM 2029 O O . GLU A 1 257 ? 4.307 9.113 22.656 1.00 7.51 257 GLU A O 1
ATOM 2035 N N . ARG A 1 258 ? 2.314 9.124 21.572 1.00 6.69 258 ARG A N 1
ATOM 2036 C CA . ARG A 1 258 ? 2.692 8.038 20.709 1.00 7.06 258 ARG A CA 1
ATOM 2037 C C . ARG A 1 258 ? 3.805 8.492 19.780 1.00 7.69 258 ARG A C 1
ATOM 2038 O O . ARG A 1 258 ? 4.736 7.692 19.486 1.00 8.16 258 ARG A O 1
ATOM 2046 N N . LEU A 1 259 ? 3.745 9.712 19.265 1.00 7.41 259 LEU A N 1
ATOM 2047 C CA . LEU A 1 259 ? 4.846 10.210 18.423 1.00 8.28 259 LEU A CA 1
ATOM 2048 C C . LEU A 1 259 ? 6.138 10.266 19.167 1.00 7.26 259 LEU A C 1
ATOM 2049 O O . LEU A 1 259 ? 7.219 9.917 18.660 1.00 7.56 259 LEU A O 1
ATOM 2054 N N . ASN A 1 260 ? 6.095 10.768 20.420 1.00 7.34 260 ASN A N 1
ATOM 2055 C CA . ASN A 1 260 ? 7.306 10.791 21.238 1.00 7.91 260 ASN A CA 1
ATOM 2056 C C . ASN A 1 260 ? 7.873 9.385 21.421 1.00 7.36 260 ASN A C 1
ATOM 2057 O O . ASN A 1 260 ? 9.119 9.193 21.449 1.00 7.59 260 ASN A O 1
ATOM 2062 N N . PHE A 1 261 ? 7.038 8.395 21.600 1.00 7.10 261 PHE A N 1
ATOM 2063 C CA . PHE A 1 261 ? 7.464 7.023 21.756 1.00 7.36 261 PHE A CA 1
ATOM 2064 C C . PHE A 1 261 ? 8.171 6.530 20.494 1.00 7.51 261 PHE A C 1
ATOM 2065 O O . PHE A 1 261 ? 9.284 5.994 20.550 1.00 7.51 261 PHE A O 1
ATOM 2073 N N . VAL A 1 262 ? 7.591 6.796 19.326 1.00 7.49 262 VAL A N 1
ATOM 2074 C CA . VAL A 1 262 ? 8.234 6.404 18.055 1.00 7.72 262 VAL A CA 1
ATOM 2075 C C . VAL A 1 262 ? 9.581 7.052 17.919 1.00 8.00 262 VAL A C 1
ATOM 2076 O O . VAL A 1 262 ? 10.546 6.386 17.534 1.00 8.14 262 VAL A O 1
ATOM 2080 N N . LYS A 1 263 ? 9.713 8.354 18.197 1.00 7.33 263 LYS A N 1
ATOM 2081 C CA . LYS A 1 263 ? 11.007 8.989 18.157 1.00 7.86 263 LYS A CA 1
ATOM 2082 C C . LYS A 1 263 ? 12.041 8.266 18.965 1.00 8.15 263 LYS A C 1
ATOM 2083 O O . LYS A 1 263 ? 13.184 8.000 18.519 1.00 8.53 263 LYS A O 1
ATOM 2089 N N . SER A 1 264 ? 11.692 7.966 20.236 1.00 7.90 264 SER A N 1
ATOM 2090 C CA A SER A 1 264 ? 12.618 7.281 21.126 0.80 9.04 264 SER A CA 1
ATOM 2091 C CA B SER A 1 264 ? 12.644 7.279 21.110 0.20 7.20 264 SER A CA 1
ATOM 2092 C C . SER A 1 264 ? 13.067 5.928 20.537 1.00 7.55 264 SER A C 1
ATOM 2093 O O . SER A 1 264 ? 14.247 5.552 20.605 1.00 8.60 264 SER A O 1
ATOM 2098 N N . LEU A 1 265 ? 12.150 5.153 19.978 1.00 7.59 265 LEU A N 1
ATOM 2099 C CA . LEU A 1 265 ? 12.409 3.840 19.420 1.00 7.72 265 LEU A CA 1
ATOM 2100 C C . LEU A 1 265 ? 13.315 3.909 18.191 1.00 7.21 265 LEU A C 1
ATOM 2101 O O . LEU A 1 265 ? 14.244 3.106 18.064 1.00 7.36 265 LEU A O 1
ATOM 2106 N N . ILE A 1 266 ? 13.056 4.910 17.342 1.00 7.66 266 ILE A N 1
ATOM 2107 C CA . ILE A 1 266 ? 13.926 5.083 16.211 1.00 7.32 266 ILE A CA 1
ATOM 2108 C C . ILE A 1 266 ? 15.369 5.288 16.591 1.00 7.80 266 ILE A C 1
ATOM 2109 O O . ILE A 1 266 ? 16.289 4.690 16.047 1.00 8.33 266 ILE A O 1
ATOM 2114 N N . GLU A 1 267 ? 15.543 6.197 17.571 1.00 7.90 267 GLU A N 1
ATOM 2115 C CA . GLU A 1 267 ? 16.923 6.536 17.958 1.00 8.41 267 GLU A CA 1
ATOM 2116 C C . GLU A 1 267 ? 17.604 5.363 18.575 1.00 8.25 267 GLU A C 1
ATOM 2117 O O . GLU A 1 267 ? 18.829 5.173 18.390 1.00 9.13 267 GLU A O 1
ATOM 2123 N N . GLN A 1 268 ? 16.879 4.543 19.362 1.00 9.04 268 GLN A N 1
ATOM 2124 C CA . GLN A 1 268 ? 17.449 3.335 19.954 1.00 8.86 268 GLN A CA 1
ATOM 2125 C C . GLN A 1 268 ? 17.905 2.377 18.856 1.00 8.72 268 GLN A C 1
ATOM 2126 O O . GLN A 1 268 ? 19.001 1.787 18.977 1.00 9.65 268 GLN A O 1
ATOM 2132 N N . GLY A 1 269 ? 17.156 2.225 17.810 1.00 8.59 269 GLY A N 1
ATOM 2133 C CA . GLY A 1 269 ? 17.547 1.381 16.726 1.00 8.82 269 GLY A CA 1
ATOM 2134 C C . GLY A 1 269 ? 18.738 1.871 15.958 1.00 8.55 269 GLY A C 1
ATOM 2135 O O . GLY A 1 269 ? 19.663 1.102 15.621 1.00 8.37 269 GLY A O 1
ATOM 2136 N N . ARG A 1 270 ? 18.781 3.188 15.697 1.00 8.29 270 ARG A N 1
ATOM 2137 C CA . ARG A 1 270 ? 19.988 3.785 15.020 1.00 8.44 270 ARG A CA 1
ATOM 2138 C C . ARG A 1 270 ? 21.226 3.490 15.809 1.00 8.65 270 ARG A C 1
ATOM 2139 O O . ARG A 1 270 ? 22.274 3.148 15.266 1.00 9.61 270 ARG A O 1
ATOM 2147 N N . THR A 1 271 ? 21.172 3.711 17.146 1.00 8.99 271 THR A N 1
ATOM 2148 C CA . THR A 1 271 ? 22.329 3.498 17.982 1.00 9.91 271 THR A CA 1
ATOM 2149 C C . THR A 1 271 ? 22.778 2.079 17.938 1.00 9.42 271 THR A C 1
ATOM 2150 O O . THR A 1 271 ? 23.956 1.771 17.897 1.00 9.85 271 THR A O 1
ATOM 2154 N N . PHE A 1 272 ? 21.863 1.088 18.021 1.00 9.11 272 PHE A N 1
ATOM 2155 C CA . PHE A 1 272 ? 22.287 -0.290 17.990 1.00 8.69 272 PHE A CA 1
ATOM 2156 C C . PHE A 1 272 ? 22.908 -0.676 16.644 1.00 8.15 272 PHE A C 1
ATOM 2157 O O . PHE A 1 272 ? 23.908 -1.364 16.586 1.00 8.69 272 PHE A O 1
ATOM 2165 N N . ASN A 1 273 ? 22.339 -0.178 15.545 1.00 8.08 273 ASN A N 1
ATOM 2166 C CA . ASN A 1 273 ? 22.956 -0.415 14.279 1.00 9.46 273 ASN A CA 1
ATOM 2167 C C . ASN A 1 273 ? 24.395 0.013 14.193 1.00 9.75 273 ASN A C 1
ATOM 2168 O O . ASN A 1 273 ? 25.270 -0.686 13.716 1.00 9.87 273 ASN A O 1
ATOM 2173 N N . THR A 1 274 ? 24.634 1.267 14.616 1.00 9.14 274 THR A N 1
ATOM 2174 C CA . THR A 1 274 ? 25.928 1.868 14.480 1.00 10.76 274 THR A CA 1
ATOM 2175 C C . THR A 1 274 ? 26.929 1.371 15.513 1.00 9.86 274 THR A C 1
ATOM 2176 O O . THR A 1 274 ? 28.137 1.273 15.218 1.00 11.39 274 THR A O 1
ATOM 2180 N N . ASN A 1 275 ? 26.458 1.118 16.738 1.00 10.17 275 ASN A N 1
ATOM 2181 C CA . ASN A 1 275 ? 27.394 0.779 17.799 1.00 10.12 275 ASN A CA 1
ATOM 2182 C C . ASN A 1 275 ? 27.572 -0.701 17.991 1.00 9.51 275 ASN A C 1
ATOM 2183 O O . ASN A 1 275 ? 28.579 -1.083 18.628 1.00 10.80 275 ASN A O 1
ATOM 2188 N N . VAL A 1 276 ? 26.685 -1.558 17.565 1.00 9.27 276 VAL A N 1
ATOM 2189 C CA . VAL A 1 276 ? 26.780 -3.010 17.781 1.00 8.82 276 VAL A CA 1
ATOM 2190 C C . VAL A 1 276 ? 26.822 -3.794 16.451 1.00 8.74 276 VAL A C 1
ATOM 2191 O O . VAL A 1 276 ? 27.827 -4.439 16.200 1.00 9.30 276 VAL A O 1
ATOM 2195 N N . TYR A 1 277 ? 25.778 -3.677 15.668 1.00 8.46 277 TYR A N 1
ATOM 2196 C CA . TYR A 1 277 ? 25.607 -4.590 14.526 1.00 8.36 277 TYR A CA 1
ATOM 2197 C C . TYR A 1 277 ? 26.653 -4.339 13.445 1.00 8.56 277 TYR A C 1
ATOM 2198 O O . TYR A 1 277 ? 27.399 -5.231 13.078 1.00 8.87 277 TYR A O 1
ATOM 2207 N N . VAL A 1 278 ? 26.689 -3.168 12.833 1.00 8.64 278 VAL A N 1
ATOM 2208 C CA . VAL A 1 278 ? 27.632 -2.919 11.745 1.00 9.34 278 VAL A CA 1
ATOM 2209 C C . VAL A 1 278 ? 29.058 -3.166 12.166 1.00 9.36 278 VAL A C 1
ATOM 2210 O O . VAL A 1 278 ? 29.787 -3.866 11.451 1.00 9.94 278 VAL A O 1
ATOM 2214 N N . PRO A 1 279 ? 29.520 -2.661 13.341 1.00 9.56 279 PRO A N 1
ATOM 2215 C CA . PRO A 1 279 ? 30.915 -2.969 13.705 1.00 10.40 279 PRO A CA 1
ATOM 2216 C C . PRO A 1 279 ? 31.191 -4.453 13.846 1.00 10.10 279 PRO A C 1
ATOM 2217 O O . PRO A 1 279 ? 32.345 -4.913 13.556 1.00 10.25 279 PRO A O 1
ATOM 2221 N N . ASP A 1 280 ? 30.253 -5.220 14.341 1.00 10.27 280 ASP A N 1
ATOM 2222 C CA . ASP A 1 280 ? 30.469 -6.676 14.502 1.00 9.59 280 ASP A CA 1
ATOM 2223 C C . ASP A 1 280 ? 30.630 -7.340 13.159 1.00 10.11 280 ASP A C 1
ATOM 2224 O O . ASP A 1 280 ? 31.490 -8.212 13.018 1.00 10.09 280 ASP A O 1
ATOM 2229 N N . VAL A 1 281 ? 29.799 -6.994 12.183 1.00 9.26 281 VAL A N 1
ATOM 2230 C CA . VAL A 1 281 ? 29.918 -7.669 10.868 1.00 9.07 281 VAL A CA 1
ATOM 2231 C C . VAL A 1 281 ? 31.255 -7.330 10.247 1.00 10.35 281 VAL A C 1
ATOM 2232 O O . VAL A 1 281 ? 31.927 -8.207 9.676 1.00 10.98 281 VAL A O 1
ATOM 2236 N N . ILE A 1 282 ? 31.667 -6.054 10.349 1.00 9.81 282 ILE A N 1
ATOM 2237 C CA . ILE A 1 282 ? 32.972 -5.693 9.819 1.00 10.89 282 ILE A CA 1
ATOM 2238 C C . ILE A 1 282 ? 34.093 -6.468 10.489 1.00 10.91 282 ILE A C 1
ATOM 2239 O O . ILE A 1 282 ? 35.033 -6.954 9.816 1.00 10.93 282 ILE A O 1
ATOM 2244 N N . ALA A 1 283 ? 34.056 -6.556 11.837 1.00 10.33 283 ALA A N 1
ATOM 2245 C CA . ALA A 1 283 ? 35.116 -7.222 12.526 1.00 10.83 283 ALA A CA 1
ATOM 2246 C C . ALA A 1 283 ? 35.161 -8.717 12.226 1.00 11.09 283 ALA A C 1
ATOM 2247 O O . ALA A 1 283 ? 36.247 -9.265 12.066 1.00 11.79 283 ALA A O 1
ATOM 2249 N N . ILE A 1 284 ? 33.983 -9.356 12.225 1.00 11.86 284 ILE A N 1
ATOM 2250 C CA . ILE A 1 284 ? 33.914 -10.784 11.926 1.00 12.70 284 ILE A CA 1
ATOM 2251 C C . ILE A 1 284 ? 34.434 -11.002 10.518 1.00 13.23 284 ILE A C 1
ATOM 2252 O O . ILE A 1 284 ? 35.224 -11.927 10.272 1.00 14.12 284 ILE A O 1
ATOM 2257 N N . ALA A 1 285 ? 34.048 -10.164 9.581 1.00 12.55 285 ALA A N 1
ATOM 2258 C CA . ALA A 1 285 ? 34.561 -10.208 8.214 1.00 13.17 285 ALA A CA 1
ATOM 2259 C C . ALA A 1 285 ? 36.112 -10.199 8.196 1.00 14.25 285 ALA A C 1
ATOM 2260 O O . ALA A 1 285 ? 36.742 -10.993 7.481 1.00 14.74 285 ALA A O 1
ATOM 2262 N N . ALA A 1 286 ? 36.729 -9.339 8.963 1.00 13.08 286 ALA A N 1
ATOM 2263 C CA . ALA A 1 286 ? 38.161 -9.273 9.000 1.00 12.27 286 ALA A CA 1
ATOM 2264 C C . ALA A 1 286 ? 38.745 -10.538 9.536 1.00 11.58 286 ALA A C 1
ATOM 2265 O O . ALA A 1 286 ? 39.788 -10.984 9.027 1.00 12.71 286 ALA A O 1
ATOM 2267 N N . PHE A 1 287 ? 38.178 -11.185 10.521 1.00 12.49 287 PHE A N 1
ATOM 2268 C CA . PHE A 1 287 ? 38.701 -12.461 10.994 1.00 12.80 287 PHE A CA 1
ATOM 2269 C C . PHE A 1 287 ? 38.593 -13.498 9.885 1.00 13.35 287 PHE A C 1
ATOM 2270 O O . PHE A 1 287 ? 39.428 -14.419 9.865 1.00 16.39 287 PHE A O 1
ATOM 2278 N N . TYR A 1 288 ? 37.608 -13.359 9.014 1.00 13.01 288 TYR A N 1
ATOM 2279 C CA . TYR A 1 288 ? 37.384 -14.294 7.921 1.00 12.23 288 TYR A CA 1
ATOM 2280 C C . TYR A 1 288 ? 37.883 -13.770 6.582 1.00 13.11 288 TYR A C 1
ATOM 2281 O O . TYR A 1 288 ? 37.420 -14.140 5.498 1.00 14.53 288 TYR A O 1
ATOM 2290 N N . ARG A 1 289 ? 38.880 -12.885 6.605 1.00 12.52 289 ARG A N 1
ATOM 2291 C CA . ARG A 1 289 ? 39.386 -12.200 5.419 1.00 12.21 289 ARG A CA 1
ATOM 2292 C C . ARG A 1 289 ? 39.915 -13.133 4.348 1.00 13.54 289 ARG A C 1
ATOM 2293 O O . ARG A 1 289 ? 39.957 -12.744 3.156 1.00 15.96 289 ARG A O 1
ATOM 2301 N N . ASP A 1 290 ? 40.299 -14.352 4.773 1.00 13.76 290 ASP A N 1
ATOM 2302 C CA . ASP A 1 290 ? 40.810 -15.307 3.789 1.00 15.68 290 ASP A CA 1
ATOM 2303 C C . ASP A 1 290 ? 39.716 -16.237 3.280 1.00 16.90 290 ASP A C 1
ATOM 2304 O O . ASP A 1 290 ? 40.049 -17.222 2.619 1.00 27.85 290 ASP A O 1
ATOM 2309 N N . TRP A 1 291 ? 38.470 -16.056 3.632 1.00 14.88 291 TRP A N 1
ATOM 2310 C CA . TRP A 1 291 ? 37.372 -16.956 3.289 1.00 13.76 291 TRP A CA 1
ATOM 2311 C C . TRP A 1 291 ? 36.382 -16.118 2.445 1.00 12.70 291 TRP A C 1
ATOM 2312 O O . TRP A 1 291 ? 35.426 -15.585 2.937 1.00 13.02 291 TRP A O 1
ATOM 2323 N N . LEU A 1 292 ? 36.621 -16.056 1.142 1.00 14.84 292 LEU A N 1
ATOM 2324 C CA . LEU A 1 292 ? 35.910 -15.198 0.235 1.00 13.80 292 LEU A CA 1
ATOM 2325 C C . LEU A 1 292 ? 35.026 -15.947 -0.718 1.00 13.65 292 LEU A C 1
ATOM 2326 O O . LEU A 1 292 ? 34.631 -15.381 -1.744 1.00 15.03 292 LEU A O 1
ATOM 2331 N N . TYR A 1 293 ? 34.661 -17.165 -0.357 1.00 12.98 293 TYR A N 1
ATOM 2332 C CA . TYR A 1 293 ? 33.705 -17.978 -1.129 1.00 13.27 293 TYR A CA 1
ATOM 2333 C C . TYR A 1 293 ? 32.313 -17.426 -1.085 1.00 11.98 293 TYR A C 1
ATOM 2334 O O . TYR A 1 293 ? 31.990 -16.596 -0.232 1.00 13.17 293 TYR A O 1
ATOM 2343 N N . GLY A 1 294 ? 31.434 -17.907 -1.955 1.00 12.02 294 GLY A N 1
ATOM 2344 C CA . GLY A 1 294 ? 30.047 -17.743 -1.870 1.00 11.39 294 GLY A CA 1
ATOM 2345 C C . GLY A 1 294 ? 29.421 -16.659 -2.698 1.00 11.35 294 GLY A C 1
ATOM 2346 O O . GLY A 1 294 ? 28.213 -16.416 -2.599 1.00 11.14 294 GLY A O 1
ATOM 2347 N N . GLY A 1 295 ? 30.159 -16.024 -3.589 1.00 12.04 295 GLY A N 1
ATOM 2348 C CA . GLY A 1 295 ? 29.624 -14.922 -4.364 1.00 12.36 295 GLY A CA 1
ATOM 2349 C C . GLY A 1 295 ? 28.554 -15.371 -5.315 1.00 11.81 295 GLY A C 1
ATOM 2350 O O . GLY A 1 295 ? 27.541 -14.676 -5.522 1.00 11.73 295 GLY A O 1
ATOM 2351 N N . GLY A 1 296 ? 28.666 -16.544 -5.934 1.00 12.17 296 GLY A N 1
ATOM 2352 C CA . GLY A 1 296 ? 27.614 -17.042 -6.812 1.00 12.13 296 GLY A CA 1
ATOM 2353 C C . GLY A 1 296 ? 27.285 -16.061 -7.932 1.00 11.26 296 GLY A C 1
ATOM 2354 O O . GLY A 1 296 ? 28.133 -15.485 -8.624 1.00 13.92 296 GLY A O 1
ATOM 2355 N N . LEU A 1 297 ? 25.957 -15.838 -8.065 1.00 10.48 297 LEU A N 1
ATOM 2356 C CA . LEU A 1 297 ? 25.448 -14.964 -9.089 1.00 11.65 297 LEU A CA 1
ATOM 2357 C C . LEU A 1 297 ? 25.657 -13.512 -8.741 1.00 12.02 297 LEU A C 1
ATOM 2358 O O . LEU A 1 297 ? 25.410 -12.638 -9.635 1.00 12.47 297 LEU A O 1
ATOM 2363 N N . SER A 1 298 ? 26.019 -13.153 -7.538 1.00 11.19 298 SER A N 1
ATOM 2364 C CA . SER A 1 298 ? 26.111 -11.748 -7.164 1.00 13.59 298 SER A CA 1
ATOM 2365 C C . SER A 1 298 ? 27.170 -11.029 -8.058 1.00 16.24 298 SER A C 1
ATOM 2366 O O . SER A 1 298 ? 27.073 -9.870 -8.290 1.00 25.73 298 SER A O 1
ATOM 2369 N N . ALA A 1 299 ? 28.078 -11.796 -8.585 1.00 20.60 299 ALA A N 1
ATOM 2370 C CA . ALA A 1 299 ? 29.084 -11.278 -9.497 1.00 28.24 299 ALA A CA 1
ATOM 2371 C C . ALA A 1 299 ? 28.576 -10.988 -10.888 1.00 28.16 299 ALA A C 1
ATOM 2372 O O . ALA A 1 299 ? 29.286 -10.343 -11.677 1.00 34.81 299 ALA A O 1
ATOM 2374 N N . THR A 1 300 ? 27.390 -11.432 -11.222 1.00 20.78 300 THR A N 1
ATOM 2375 C CA . THR A 1 300 ? 26.936 -11.307 -12.595 1.00 16.37 300 THR A CA 1
ATOM 2376 C C . THR A 1 300 ? 25.552 -10.711 -12.681 1.00 12.45 300 THR A C 1
ATOM 2377 O O . THR A 1 300 ? 25.408 -9.736 -13.399 1.00 13.42 300 THR A O 1
ATOM 2381 N N . ASN A 1 301 ? 24.579 -11.288 -12.043 1.00 11.94 301 ASN A N 1
ATOM 2382 C CA . ASN A 1 301 ? 23.173 -11.038 -12.278 1.00 10.57 301 ASN A CA 1
ATOM 2383 C C . ASN A 1 301 ? 22.434 -10.712 -10.964 1.00 10.91 301 ASN A C 1
ATOM 2384 O O . ASN A 1 301 ? 22.257 -11.639 -10.128 1.00 10.27 301 ASN A O 1
ATOM 2389 N N . VAL A 1 302 ? 22.035 -9.464 -10.825 1.00 10.72 302 VAL A N 1
ATOM 2390 C CA . VAL A 1 302 ? 21.338 -9.014 -9.605 1.00 10.12 302 VAL A CA 1
ATOM 2391 C C . VAL A 1 302 ? 20.152 -8.155 -9.981 1.00 9.70 302 VAL A C 1
ATOM 2392 O O . VAL A 1 302 ? 20.161 -7.509 -11.000 1.00 10.78 302 VAL A O 1
ATOM 2396 N N . MET A 1 303 ? 19.105 -8.177 -9.142 1.00 9.91 303 MET A N 1
ATOM 2397 C CA . MET A 1 303 ? 17.886 -7.454 -9.417 1.00 9.78 303 MET A CA 1
ATOM 2398 C C . MET A 1 303 ? 17.165 -6.995 -8.179 1.00 8.49 303 MET A C 1
ATOM 2399 O O . MET A 1 303 ? 17.180 -7.744 -7.178 1.00 8.84 303 MET A O 1
ATOM 2404 N N . ASP A 1 304 ? 16.544 -5.851 -8.247 1.00 8.79 304 ASP A N 1
ATOM 2405 C CA . ASP A 1 304 ? 15.541 -5.422 -7.239 1.00 8.31 304 ASP A CA 1
ATOM 2406 C C . ASP A 1 304 ? 14.565 -4.546 -7.945 1.00 8.46 304 ASP A C 1
ATOM 2407 O O . ASP A 1 304 ? 14.874 -3.938 -8.981 1.00 9.57 304 ASP A O 1
ATOM 2412 N N . TYR A 1 305 ? 13.313 -4.436 -7.458 1.00 8.91 305 TYR A N 1
ATOM 2413 C CA . TYR A 1 305 ? 12.322 -3.542 -8.063 1.00 9.22 305 TYR A CA 1
ATOM 2414 C C . TYR A 1 305 ? 12.563 -2.072 -7.722 1.00 9.80 305 TYR A C 1
ATOM 2415 O O . TYR A 1 305 ? 12.048 -1.236 -8.451 1.00 11.12 305 TYR A O 1
ATOM 2424 N N . GLY A 1 306 ? 13.321 -1.736 -6.671 1.00 9.41 306 GLY A N 1
ATOM 2425 C CA . GLY A 1 306 ? 13.575 -0.406 -6.247 1.00 9.61 306 GLY A CA 1
ATOM 2426 C C . GLY A 1 306 ? 12.588 0.053 -5.218 1.00 9.76 306 GLY A C 1
ATOM 2427 O O . GLY A 1 306 ? 11.411 -0.277 -5.299 1.00 11.36 306 GLY A O 1
ATOM 2428 N N . ALA A 1 307 ? 13.028 0.857 -4.235 1.00 10.07 307 ALA A N 1
ATOM 2429 C CA . ALA A 1 307 ? 12.192 1.256 -3.133 1.00 10.62 307 ALA A CA 1
ATOM 2430 C C . ALA A 1 307 ? 12.586 2.578 -2.541 1.00 9.98 307 ALA A C 1
ATOM 2431 O O . ALA A 1 307 ? 13.696 3.085 -2.762 1.00 10.04 307 ALA A O 1
ATOM 2433 N N . TYR A 1 308 ? 11.703 3.107 -1.731 1.00 10.48 308 TYR A N 1
ATOM 2434 C CA . TYR A 1 308 ? 11.871 4.248 -0.829 1.00 10.08 308 TYR A CA 1
ATOM 2435 C C . TYR A 1 308 ? 12.101 5.522 -1.630 1.00 10.08 308 TYR A C 1
ATOM 2436 O O . TYR A 1 308 ? 13.161 6.172 -1.528 1.00 10.87 308 TYR A O 1
ATOM 2445 N N . PRO A 1 309 ? 11.159 5.921 -2.432 1.00 11.45 309 PRO A N 1
ATOM 2446 C CA . PRO A 1 309 ? 11.319 7.175 -3.214 1.00 12.15 309 PRO A CA 1
ATOM 2447 C C . PRO A 1 309 ? 11.175 8.386 -2.307 1.00 14.18 309 PRO A C 1
ATOM 2448 O O . PRO A 1 309 ? 10.262 8.532 -1.446 1.00 15.85 309 PRO A O 1
ATOM 2452 N N . LYS A 1 310 ? 12.106 9.340 -2.463 1.00 15.00 310 LYS A N 1
ATOM 2453 C CA . LYS A 1 310 ? 12.025 10.559 -1.663 1.00 17.14 310 LYS A CA 1
ATOM 2454 C C . LYS A 1 310 ? 10.780 11.342 -2.027 1.00 23.12 310 LYS A C 1
ATOM 2455 O O . LYS A 1 310 ? 10.196 12.045 -1.154 1.00 24.72 310 LYS A O 1
ATOM 2461 N N . THR A 1 311 ? 10.362 11.217 -3.286 1.00 21.54 311 THR A N 1
ATOM 2462 C CA . THR A 1 311 ? 9.093 11.852 -3.728 1.00 24.62 311 THR A CA 1
ATOM 2463 C C . THR A 1 311 ? 8.120 10.731 -3.978 1.00 26.84 311 THR A C 1
ATOM 2464 O O . THR A 1 311 ? 8.420 9.930 -4.900 1.00 23.10 311 THR A O 1
ATOM 2468 N N . PRO A 1 312 ? 7.063 10.706 -3.167 1.00 23.85 312 PRO A N 1
ATOM 2469 C CA . PRO A 1 312 ? 6.078 9.656 -3.364 1.00 24.27 312 PRO A CA 1
ATOM 2470 C C . PRO A 1 312 ? 5.677 9.501 -4.865 1.00 24.06 312 PRO A C 1
ATOM 2471 O O . PRO A 1 312 ? 5.480 10.488 -5.540 1.00 31.35 312 PRO A O 1
ATOM 2475 N N . TYR A 1 313 ? 5.649 8.202 -5.250 1.00 26.43 313 TYR A N 1
ATOM 2476 C CA . TYR A 1 313 ? 5.218 7.721 -6.525 1.00 26.46 313 TYR A CA 1
ATOM 2477 C C . TYR A 1 313 ? 6.200 8.155 -7.590 1.00 29.38 313 TYR A C 1
ATOM 2478 O O . TYR A 1 313 ? 5.868 8.021 -8.785 1.00 34.11 313 TYR A O 1
ATOM 2487 N N . ASP A 1 314 ? 7.396 8.631 -7.230 1.00 27.61 314 ASP A N 1
ATOM 2488 C CA . ASP A 1 314 ? 8.394 8.911 -8.278 1.00 24.26 314 ASP A CA 1
ATOM 2489 C C . ASP A 1 314 ? 9.613 8.037 -8.137 1.00 22.58 314 ASP A C 1
ATOM 2490 O O . ASP A 1 314 ? 10.528 8.312 -7.375 1.00 19.71 314 ASP A O 1
ATOM 2495 N N . LYS A 1 315 ? 9.733 6.945 -8.905 1.00 21.98 315 LYS A N 1
ATOM 2496 C CA . LYS A 1 315 ? 10.753 5.906 -8.712 1.00 19.20 315 LYS A CA 1
ATOM 2497 C C . LYS A 1 315 ? 12.130 6.366 -9.100 1.00 17.23 315 LYS A C 1
ATOM 2498 O O . LYS A 1 315 ? 13.085 5.784 -8.625 1.00 17.28 315 LYS A O 1
ATOM 2504 N N . SER A 1 316 ? 12.224 7.477 -9.872 1.00 19.46 316 SER A N 1
ATOM 2505 C CA . SER A 1 316 ? 13.541 8.025 -10.101 1.00 21.33 316 SER A CA 1
ATOM 2506 C C . SER A 1 316 ? 14.189 8.623 -8.842 1.00 19.92 316 SER A C 1
ATOM 2507 O O . SER A 1 316 ? 15.377 8.937 -8.892 1.00 23.92 316 SER A O 1
ATOM 2510 N N . THR A 1 317 ? 13.416 8.683 -7.758 1.00 17.35 317 THR A N 1
ATOM 2511 C CA . THR A 1 317 ? 13.864 9.165 -6.490 1.00 16.61 317 THR A CA 1
ATOM 2512 C C . THR A 1 317 ? 14.046 8.018 -5.499 1.00 13.55 317 THR A C 1
ATOM 2513 O O . THR A 1 317 ? 14.371 8.311 -4.333 1.00 12.95 317 THR A O 1
ATOM 2517 N N . ASP A 1 318 ? 13.922 6.766 -5.913 1.00 12.08 318 ASP A N 1
ATOM 2518 C CA . ASP A 1 318 ? 14.141 5.634 -5.004 1.00 10.67 318 ASP A CA 1
ATOM 2519 C C . ASP A 1 318 ? 15.513 5.736 -4.352 1.00 10.47 318 ASP A C 1
ATOM 2520 O O . ASP A 1 318 ? 16.555 5.851 -4.996 1.00 12.00 318 ASP A O 1
ATOM 2525 N N . GLN A 1 319 ? 15.545 5.629 -3.015 1.00 9.70 319 GLN A N 1
ATOM 2526 C CA . GLN A 1 319 ? 16.775 5.652 -2.260 1.00 9.85 319 GLN A CA 1
ATOM 2527 C C . GLN A 1 319 ? 17.524 4.353 -2.289 1.00 9.12 319 GLN A C 1
ATOM 2528 O O . GLN A 1 319 ? 18.730 4.286 -2.047 1.00 10.36 319 GLN A O 1
ATOM 2534 N N . LEU A 1 320 ? 16.800 3.300 -2.665 1.00 9.59 320 LEU A N 1
ATOM 2535 C CA . LEU A 1 320 ? 17.422 1.985 -3.060 1.00 9.65 320 LEU A CA 1
ATOM 2536 C C . LEU A 1 320 ? 16.909 1.729 -4.458 1.00 9.47 320 LEU A C 1
ATOM 2537 O O . LEU A 1 320 ? 15.909 1.043 -4.623 1.00 9.95 320 LEU A O 1
ATOM 2542 N N . PRO A 1 321 ? 17.520 2.316 -5.474 1.00 9.87 321 PRO A N 1
ATOM 2543 C CA . PRO A 1 321 ? 16.996 2.209 -6.824 1.00 10.34 321 PRO A CA 1
ATOM 2544 C C . PRO A 1 321 ? 17.186 0.790 -7.376 1.00 10.74 321 PRO A C 1
ATOM 2545 O O . PRO A 1 321 ? 18.141 0.069 -7.083 1.00 12.52 321 PRO A O 1
ATOM 2549 N N . GLY A 1 322 ? 16.198 0.391 -8.174 1.00 9.89 322 GLY A N 1
ATOM 2550 C CA . GLY A 1 322 ? 16.175 -0.968 -8.696 1.00 11.13 322 GLY A CA 1
ATOM 2551 C C . GLY A 1 322 ? 16.737 -1.072 -10.096 1.00 9.52 322 GLY A C 1
ATOM 2552 O O . GLY A 1 322 ? 17.475 -0.232 -10.586 1.00 11.30 322 GLY A O 1
ATOM 2553 N N . GLY A 1 323 ? 16.361 -2.146 -10.753 1.00 10.23 323 GLY A N 1
ATOM 2554 C CA . GLY A 1 323 ? 16.863 -2.554 -12.047 1.00 10.64 323 GLY A CA 1
ATOM 2555 C C . GLY A 1 323 ? 17.502 -3.894 -11.950 1.00 10.18 323 GLY A C 1
ATOM 2556 O O . GLY A 1 323 ? 17.429 -4.631 -10.971 1.00 10.50 323 GLY A O 1
ATOM 2557 N N . ALA A 1 324 ? 18.113 -4.274 -13.104 1.00 10.55 324 ALA A N 1
ATOM 2558 C CA . ALA A 1 324 ? 18.826 -5.526 -13.201 1.00 10.96 324 ALA A CA 1
ATOM 2559 C C . ALA A 1 324 ? 20.219 -5.284 -13.794 1.00 11.58 324 ALA A C 1
ATOM 2560 O O . ALA A 1 324 ? 20.342 -4.617 -14.836 1.00 13.15 324 ALA A O 1
ATOM 2562 N N . ILE A 1 325 ? 21.210 -5.805 -13.160 1.00 11.17 325 ILE A N 1
ATOM 2563 C CA . ILE A 1 325 ? 22.566 -5.904 -13.708 1.00 11.61 325 ILE A CA 1
ATOM 2564 C C . ILE A 1 325 ? 22.733 -7.333 -14.199 1.00 12.61 325 ILE A C 1
ATOM 2565 O O . ILE A 1 325 ? 22.379 -8.263 -13.463 1.00 12.53 325 ILE A O 1
ATOM 2570 N N . ILE A 1 326 ? 23.225 -7.505 -15.424 1.00 12.10 326 ILE A N 1
ATOM 2571 C CA . ILE A 1 326 ? 23.320 -8.817 -16.047 1.00 14.29 326 ILE A CA 1
ATOM 2572 C C . ILE A 1 326 ? 24.698 -8.980 -16.613 1.00 13.52 326 ILE A C 1
ATOM 2573 O O . ILE A 1 326 ? 25.271 -7.994 -17.130 1.00 15.21 326 ILE A O 1
ATOM 2578 N N . ASN A 1 327 ? 25.255 -10.170 -16.510 1.00 14.36 327 ASN A N 1
ATOM 2579 C CA . ASN A 1 327 ? 26.558 -10.493 -17.020 1.00 16.17 327 ASN A CA 1
ATOM 2580 C C . ASN A 1 327 ? 27.639 -9.650 -16.440 1.00 17.73 327 ASN A C 1
ATOM 2581 O O . ASN A 1 327 ? 28.655 -9.442 -17.087 1.00 21.38 327 ASN A O 1
ATOM 2586 N N . GLY A 1 328 ? 27.510 -9.194 -15.207 1.00 16.74 328 GLY A N 1
ATOM 2587 C CA . GLY A 1 328 ? 28.506 -8.449 -14.496 1.00 17.94 328 GLY A CA 1
ATOM 2588 C C . GLY A 1 328 ? 28.729 -7.021 -14.954 1.00 17.87 328 GLY A C 1
ATOM 2589 O O . GLY A 1 328 ? 29.694 -6.354 -14.501 1.00 21.87 328 GLY A O 1
ATOM 2590 N N . ASP A 1 329 ? 27.902 -6.496 -15.851 1.00 16.83 329 ASP A N 1
ATOM 2591 C CA . ASP A 1 329 ? 28.149 -5.136 -16.361 1.00 16.30 329 ASP A CA 1
ATOM 2592 C C . ASP A 1 329 ? 27.458 -4.105 -15.477 1.00 15.65 329 ASP A C 1
ATOM 2593 O O . ASP A 1 329 ? 26.252 -3.815 -15.641 1.00 15.45 329 ASP A O 1
ATOM 2598 N N . TRP A 1 330 ? 28.215 -3.590 -14.468 1.00 17.44 330 TRP A N 1
ATOM 2599 C CA . TRP A 1 330 ? 27.644 -2.662 -13.519 1.00 17.94 330 TRP A CA 1
ATOM 2600 C C . TRP A 1 330 ? 27.377 -1.324 -14.212 1.00 17.72 330 TRP A C 1
ATOM 2601 O O . TRP A 1 330 ? 26.711 -0.468 -13.619 1.00 20.68 330 TRP A O 1
ATOM 2612 N N . GLY A 1 331 ? 27.898 -1.109 -15.425 1.00 16.19 331 GLY A N 1
ATOM 2613 C CA . GLY A 1 331 ? 27.644 0.104 -16.142 1.00 18.86 331 GLY A CA 1
ATOM 2614 C C . GLY A 1 331 ? 26.324 0.183 -16.881 1.00 18.45 331 GLY A C 1
ATOM 2615 O O . GLY A 1 331 ? 25.963 1.222 -17.463 1.00 20.49 331 GLY A O 1
ATOM 2616 N N . LYS A 1 332 ? 25.551 -0.901 -16.917 1.00 17.68 332 LYS A N 1
ATOM 2617 C CA . LYS A 1 332 ? 24.292 -0.987 -17.625 1.00 16.85 332 LYS A CA 1
ATOM 2618 C C . LYS A 1 332 ? 23.169 -1.465 -16.710 1.00 15.29 332 LYS A C 1
ATOM 2619 O O . LYS A 1 332 ? 23.018 -2.593 -16.355 1.00 20.15 332 LYS A O 1
ATOM 2625 N N . ILE A 1 333 ? 22.317 -0.552 -16.304 1.00 15.51 333 ILE A N 1
ATOM 2626 C CA . ILE A 1 333 ? 21.183 -0.917 -15.445 1.00 14.22 333 ILE A CA 1
ATOM 2627 C C . ILE A 1 333 ? 19.990 -1.158 -16.357 1.00 13.31 333 ILE A C 1
ATOM 2628 O O . ILE A 1 333 ? 19.470 -0.191 -16.968 1.00 16.53 333 ILE A O 1
ATOM 2633 N N . HIS A 1 334 ? 19.575 -2.374 -16.465 1.00 12.78 334 HIS A N 1
ATOM 2634 C CA . HIS A 1 334 ? 18.420 -2.697 -17.245 1.00 12.55 334 HIS A CA 1
ATOM 2635 C C . HIS A 1 334 ? 17.152 -2.368 -16.472 1.00 12.68 334 HIS A C 1
ATOM 2636 O O . HIS A 1 334 ? 17.072 -2.785 -15.316 1.00 12.43 334 HIS A O 1
ATOM 2643 N N . PRO A 1 335 ? 16.200 -1.657 -17.066 1.00 12.55 335 PRO A N 1
ATOM 2644 C CA . PRO A 1 335 ? 14.981 -1.358 -16.335 1.00 12.00 335 PRO A CA 1
ATOM 2645 C C . PRO A 1 335 ? 14.149 -2.624 -16.125 1.00 12.38 335 PRO A C 1
ATOM 2646 O O . PRO A 1 335 ? 14.000 -3.468 -17.001 1.00 14.04 335 PRO A O 1
ATOM 2650 N N . VAL A 1 336 ? 13.575 -2.732 -14.960 1.00 12.55 336 VAL A N 1
ATOM 2651 C CA . VAL A 1 336 ? 12.681 -3.876 -14.597 1.00 11.21 336 VAL A CA 1
ATOM 2652 C C . VAL A 1 336 ? 11.255 -3.361 -14.497 1.00 11.70 336 VAL A C 1
ATOM 2653 O O . VAL A 1 336 ? 10.961 -2.435 -13.727 1.00 14.48 336 VAL A O 1
ATOM 2657 N N . ASP A 1 337 ? 10.386 -4.015 -15.231 1.00 11.14 337 ASP A N 1
ATOM 2658 C CA . ASP A 1 337 ? 8.959 -3.720 -15.222 1.00 11.83 337 ASP A CA 1
ATOM 2659 C C . ASP A 1 337 ? 8.193 -4.940 -14.812 1.00 10.93 337 ASP A C 1
ATOM 2660 O O . ASP A 1 337 ? 8.090 -5.896 -15.600 1.00 10.99 337 ASP A O 1
ATOM 2665 N N . PRO A 1 338 ? 7.610 -4.965 -13.618 1.00 10.91 338 PRO A N 1
ATOM 2666 C CA . PRO A 1 338 ? 6.865 -6.129 -13.178 1.00 10.73 338 PRO A CA 1
ATOM 2667 C C . PRO A 1 338 ? 5.568 -6.359 -13.989 1.00 10.00 338 PRO A C 1
ATOM 2668 O O . PRO A 1 338 ? 4.921 -7.412 -13.811 1.00 10.67 338 PRO A O 1
ATOM 2672 N N . ARG A 1 339 ? 5.198 -5.452 -14.854 1.00 11.12 339 ARG A N 1
ATOM 2673 C CA . ARG A 1 339 ? 4.018 -5.567 -15.674 1.00 11.63 339 ARG A CA 1
ATOM 2674 C C . ARG A 1 339 ? 4.285 -6.270 -17.014 1.00 11.86 339 ARG A C 1
ATOM 2675 O O . ARG A 1 339 ? 3.345 -6.649 -17.709 1.00 13.84 339 ARG A O 1
ATOM 2683 N N . ASP A 1 340 ? 5.572 -6.390 -17.405 1.00 11.67 340 ASP A N 1
ATOM 2684 C CA . ASP A 1 340 ? 5.925 -6.860 -18.727 1.00 11.67 340 ASP A CA 1
ATOM 2685 C C . ASP A 1 340 ? 5.925 -8.395 -18.740 1.00 11.60 340 ASP A C 1
ATOM 2686 O O . ASP A 1 340 ? 6.715 -8.990 -18.051 1.00 11.72 340 ASP A O 1
ATOM 2691 N N . PRO A 1 341 ? 5.071 -9.053 -19.555 1.00 12.72 341 PRO A N 1
ATOM 2692 C CA . PRO A 1 341 ? 5.022 -10.513 -19.504 1.00 13.01 341 PRO A CA 1
ATOM 2693 C C . PRO A 1 341 ? 6.258 -11.189 -19.991 1.00 12.91 341 PRO A C 1
ATOM 2694 O O . PRO A 1 341 ? 6.352 -12.414 -19.780 1.00 14.44 341 PRO A O 1
ATOM 2698 N N . GLU A 1 342 ? 7.152 -10.494 -20.666 1.00 13.29 342 GLU A N 1
ATOM 2699 C CA . GLU A 1 342 ? 8.437 -11.068 -21.110 1.00 13.13 342 GLU A CA 1
ATOM 2700 C C . GLU A 1 342 ? 9.532 -10.953 -20.070 1.00 12.29 342 GLU A C 1
ATOM 2701 O O . GLU A 1 342 ? 10.650 -11.443 -20.309 1.00 14.14 342 GLU A O 1
ATOM 2707 N N . GLN A 1 343 ? 9.271 -10.312 -18.932 1.00 10.83 343 GLN A N 1
ATOM 2708 C CA . GLN A 1 343 ? 10.299 -10.091 -17.892 1.00 11.10 343 GLN A CA 1
ATOM 2709 C C . GLN A 1 343 ? 10.201 -11.137 -16.804 1.00 10.25 343 GLN A C 1
ATOM 2710 O O . GLN A 1 343 ? 10.856 -12.164 -16.940 1.00 10.52 343 GLN A O 1
ATOM 2716 N N . VAL A 1 344 ? 9.427 -10.923 -15.760 1.00 9.94 344 VAL A N 1
ATOM 2717 C CA . VAL A 1 344 ? 9.294 -11.929 -14.706 1.00 8.90 344 VAL A CA 1
ATOM 2718 C C . VAL A 1 344 ? 8.440 -13.067 -15.215 1.00 9.02 344 VAL A C 1
ATOM 2719 O O . VAL A 1 344 ? 7.255 -12.892 -15.535 1.00 10.06 344 VAL A O 1
ATOM 2723 N N . GLN A 1 345 ? 8.989 -14.283 -15.178 1.00 9.50 345 GLN A N 1
ATOM 2724 C CA A GLN A 1 345 ? 8.264 -15.532 -15.535 0.80 9.77 345 GLN A CA 1
ATOM 2725 C CA B GLN A 1 345 ? 8.241 -15.497 -15.503 0.20 8.85 345 GLN A CA 1
ATOM 2726 C C . GLN A 1 345 ? 8.653 -16.611 -14.543 1.00 8.97 345 GLN A C 1
ATOM 2727 O O . GLN A 1 345 ? 9.796 -16.676 -14.119 1.00 10.18 345 GLN A O 1
ATOM 2738 N N . GLU A 1 346 ? 7.727 -17.502 -14.237 1.00 9.25 346 GLU A N 1
ATOM 2739 C CA . GLU A 1 346 ? 7.994 -18.656 -13.370 1.00 8.55 346 GLU A CA 1
ATOM 2740 C C . GLU A 1 346 ? 7.805 -19.940 -14.142 1.00 9.09 346 GLU A C 1
ATOM 2741 O O . GLU A 1 346 ? 6.704 -20.169 -14.726 1.00 9.64 346 GLU A O 1
ATOM 2747 N N . PHE A 1 347 ? 8.801 -20.789 -14.068 1.00 9.37 347 PHE A N 1
ATOM 2748 C CA . PHE A 1 347 ? 8.776 -22.157 -14.574 1.00 9.92 347 PHE A CA 1
ATOM 2749 C C . PHE A 1 347 ? 8.577 -23.146 -13.440 1.00 9.67 347 PHE A C 1
ATOM 2750 O O . PHE A 1 347 ? 8.863 -22.859 -12.295 1.00 9.86 347 PHE A O 1
ATOM 2758 N N . VAL A 1 348 ? 8.095 -24.348 -13.808 1.00 10.24 348 VAL A N 1
ATOM 2759 C CA . VAL A 1 348 ? 7.878 -25.392 -12.826 1.00 10.05 348 VAL A CA 1
ATOM 2760 C C . VAL A 1 348 ? 8.460 -26.722 -13.214 1.00 11.13 348 VAL A C 1
ATOM 2761 O O . VAL A 1 348 ? 8.190 -27.746 -12.574 1.00 11.39 348 VAL A O 1
ATOM 2765 N N . THR A 1 349 ? 9.278 -26.785 -14.229 1.00 11.83 349 THR A N 1
ATOM 2766 C CA A THR A 1 349 ? 9.891 -28.043 -14.714 0.80 13.84 349 THR A CA 1
ATOM 2767 C CA B THR A 1 349 ? 9.942 -27.980 -14.691 0.20 13.43 349 THR A CA 1
ATOM 2768 C C . THR A 1 349 ? 10.546 -28.854 -13.599 1.00 11.23 349 THR A C 1
ATOM 2769 O O . THR A 1 349 ? 10.491 -30.079 -13.600 1.00 13.49 349 THR A O 1
ATOM 2776 N N . HIS A 1 350 ? 11.211 -28.174 -12.652 1.00 10.56 350 HIS A N 1
ATOM 2777 C CA . HIS A 1 350 ? 11.892 -28.854 -11.551 1.00 10.75 350 HIS A CA 1
ATOM 2778 C C . HIS A 1 350 ? 11.243 -28.543 -10.204 1.00 9.17 350 HIS A C 1
ATOM 2779 O O . HIS A 1 350 ? 11.861 -28.756 -9.158 1.00 10.14 350 HIS A O 1
ATOM 2786 N N . SER A 1 351 ? 9.961 -28.223 -10.242 1.00 9.02 351 SER A N 1
ATOM 2787 C CA . SER A 1 351 ? 9.199 -27.906 -9.045 1.00 9.12 351 SER A CA 1
ATOM 2788 C C . SER A 1 351 ? 7.970 -28.837 -8.928 1.00 9.46 351 SER A C 1
ATOM 2789 O O . SER A 1 351 ? 7.479 -29.347 -9.951 1.00 9.59 351 SER A O 1
ATOM 2792 N N . TRP A 1 352 ? 7.447 -29.003 -7.712 1.00 9.08 352 TRP A N 1
ATOM 2793 C CA . TRP A 1 352 ? 6.282 -29.831 -7.453 1.00 9.42 352 TRP A CA 1
ATOM 2794 C C . TRP A 1 352 ? 4.949 -29.160 -7.760 1.00 9.38 352 TRP A C 1
ATOM 2795 O O . TRP A 1 352 ? 4.031 -29.078 -6.928 1.00 9.76 352 TRP A O 1
ATOM 2806 N N . TYR A 1 353 ? 4.823 -28.720 -9.015 1.00 9.79 353 TYR A N 1
ATOM 2807 C CA . TYR A 1 353 ? 3.622 -28.103 -9.551 1.00 9.76 353 TYR A CA 1
ATOM 2808 C C . TYR A 1 353 ? 3.400 -28.602 -10.981 1.00 11.32 353 TYR A C 1
ATOM 2809 O O . TYR A 1 353 ? 4.347 -29.164 -11.574 1.00 12.45 353 TYR A O 1
ATOM 2818 N N . LYS A 1 354 ? 2.227 -28.350 -11.507 1.00 10.70 354 LYS A N 1
ATOM 2819 C CA . LYS A 1 354 ? 1.866 -28.717 -12.867 1.00 14.52 354 LYS A CA 1
ATOM 2820 C C . LYS A 1 354 ? 1.396 -27.489 -13.619 1.00 11.11 354 LYS A C 1
ATOM 2821 O O . LYS A 1 354 ? 0.627 -26.707 -13.069 1.00 11.79 354 LYS A O 1
ATOM 2827 N N . TYR A 1 355 ? 1.809 -27.357 -14.865 1.00 10.45 355 TYR A N 1
ATOM 2828 C CA . TYR A 1 355 ? 1.194 -26.441 -15.820 1.00 10.37 355 TYR A CA 1
ATOM 2829 C C . TYR A 1 355 ? 0.608 -27.232 -16.972 1.00 10.29 355 TYR A C 1
ATOM 2830 O O . TYR A 1 355 ? 1.098 -28.308 -17.292 1.00 10.91 355 TYR A O 1
ATOM 2839 N N . PRO A 1 356 ? -0.445 -26.717 -17.665 1.00 11.08 356 PRO A N 1
ATOM 2840 C CA . PRO A 1 356 ? -0.893 -27.410 -18.868 1.00 12.52 356 PRO A CA 1
ATOM 2841 C C . PRO A 1 356 ? 0.184 -27.547 -19.923 1.00 11.98 356 PRO A C 1
ATOM 2842 O O . PRO A 1 356 ? 0.310 -28.547 -20.589 1.00 15.26 356 PRO A O 1
ATOM 2846 N N . ASP A 1 357 ? 1.038 -26.525 -20.083 1.00 12.13 357 ASP A N 1
ATOM 2847 C CA . ASP A 1 357 ? 2.192 -26.544 -20.998 1.00 13.19 357 ASP A CA 1
ATOM 2848 C C . ASP A 1 357 ? 3.432 -26.198 -20.176 1.00 14.07 357 ASP A C 1
ATOM 2849 O O . ASP A 1 357 ? 3.700 -25.030 -19.900 1.00 14.62 357 ASP A O 1
ATOM 2854 N N . GLU A 1 358 ? 4.092 -27.234 -19.711 1.00 13.67 358 GLU A N 1
ATOM 2855 C CA . GLU A 1 358 ? 5.172 -27.032 -18.813 1.00 15.12 358 GLU A CA 1
ATOM 2856 C C . GLU A 1 358 ? 6.450 -26.530 -19.457 1.00 13.32 358 GLU A C 1
ATOM 2857 O O . GLU A 1 358 ? 7.431 -26.297 -18.753 1.00 14.76 358 GLU A O 1
ATOM 2863 N N . THR A 1 359 ? 6.386 -26.312 -20.734 1.00 13.02 359 THR A N 1
ATOM 2864 C CA . THR A 1 359 ? 7.495 -25.614 -21.377 1.00 13.99 359 THR A CA 1
ATOM 2865 C C . THR A 1 359 ? 7.478 -24.121 -21.098 1.00 13.74 359 THR A C 1
ATOM 2866 O O . THR A 1 359 ? 8.462 -23.423 -21.323 1.00 18.08 359 THR A O 1
ATOM 2870 N N . LYS A 1 360 ? 6.343 -23.605 -20.610 1.00 15.22 360 LYS A N 1
ATOM 2871 C CA . LYS A 1 360 ? 6.139 -22.194 -20.463 1.00 15.54 360 LYS A CA 1
ATOM 2872 C C . LYS A 1 360 ? 6.599 -21.639 -19.158 1.00 11.14 360 LYS A C 1
ATOM 2873 O O . LYS A 1 360 ? 6.387 -22.249 -18.137 1.00 12.46 360 LYS A O 1
ATOM 2879 N N . GLY A 1 361 ? 7.139 -20.433 -19.224 1.00 11.98 361 GLY A N 1
ATOM 2880 C CA . GLY A 1 361 ? 7.275 -19.630 -18.037 1.00 11.16 361 GLY A CA 1
ATOM 2881 C C . GLY A 1 361 ? 6.124 -18.670 -18.002 1.00 11.79 361 GLY A C 1
ATOM 2882 O O . GLY A 1 361 ? 5.905 -17.956 -18.967 1.00 16.40 361 GLY A O 1
ATOM 2883 N N . LEU A 1 362 ? 5.429 -18.613 -16.884 1.00 10.16 362 LEU A N 1
ATOM 2884 C CA . LEU A 1 362 ? 4.238 -17.797 -16.768 1.00 9.91 362 LEU A CA 1
ATOM 2885 C C . LEU A 1 362 ? 4.524 -16.525 -16.020 1.00 9.58 362 LEU A C 1
ATOM 2886 O O . LEU A 1 362 ? 5.041 -16.544 -14.906 1.00 9.64 362 LEU A O 1
ATOM 2891 N N . HIS A 1 363 ? 4.160 -15.388 -16.615 1.00 9.69 363 HIS A N 1
ATOM 2892 C CA . HIS A 1 363 ? 4.142 -14.132 -15.907 1.00 9.56 363 HIS A CA 1
ATOM 2893 C C . HIS A 1 363 ? 3.086 -14.231 -14.826 1.00 8.90 363 HIS A C 1
ATOM 2894 O O . HIS A 1 363 ? 2.063 -14.898 -15.031 1.00 10.44 363 HIS A O 1
ATOM 2901 N N . PRO A 1 364 ? 3.260 -13.605 -13.669 1.00 8.79 364 PRO A N 1
ATOM 2902 C CA . PRO A 1 364 ? 2.338 -13.922 -12.555 1.00 8.69 364 PRO A CA 1
ATOM 2903 C C . PRO A 1 364 ? 0.864 -13.536 -12.735 1.00 9.75 364 PRO A C 1
ATOM 2904 O O . PRO A 1 364 ? 0.031 -14.166 -12.075 1.00 9.81 364 PRO A O 1
ATOM 2908 N N . TRP A 1 365 ? 0.533 -12.586 -13.595 1.00 9.63 365 TRP A N 1
ATOM 2909 C CA . TRP A 1 365 ? -0.914 -12.385 -13.833 1.00 10.52 365 TRP A CA 1
ATOM 2910 C C . TRP A 1 365 ? -1.493 -13.602 -14.495 1.00 11.14 365 TRP A C 1
ATOM 2911 O O . TRP A 1 365 ? -2.711 -13.759 -14.412 1.00 13.98 365 TRP A O 1
ATOM 2922 N N . ASP A 1 366 ? -0.731 -14.439 -15.160 1.00 10.52 366 ASP A N 1
ATOM 2923 C CA . ASP A 1 366 ? -1.098 -15.679 -15.774 1.00 11.95 366 ASP A CA 1
ATOM 2924 C C . ASP A 1 366 ? -0.687 -16.898 -14.977 1.00 10.59 366 ASP A C 1
ATOM 2925 O O . ASP A 1 366 ? -0.745 -18.012 -15.469 1.00 10.68 366 ASP A O 1
ATOM 2930 N N . GLY A 1 367 ? -0.268 -16.691 -13.742 1.00 10.51 367 GLY A N 1
ATOM 2931 C CA . GLY A 1 367 ? 0.325 -17.803 -12.997 1.00 10.35 367 GLY A CA 1
ATOM 2932 C C . GLY A 1 367 ? -0.701 -18.839 -12.581 1.00 8.87 367 GLY A C 1
ATOM 2933 O O . GLY A 1 367 ? -1.896 -18.552 -12.485 1.00 10.73 367 GLY A O 1
ATOM 2934 N N . ILE A 1 368 ? -0.162 -20.050 -12.316 1.00 9.53 368 ILE A N 1
ATOM 2935 C CA . ILE A 1 368 ? -0.954 -21.235 -11.961 1.00 9.79 368 ILE A CA 1
ATOM 2936 C C . ILE A 1 368 ? -0.266 -21.934 -10.811 1.00 9.59 368 ILE A C 1
ATOM 2937 O O . ILE A 1 368 ? 0.955 -22.108 -10.859 1.00 9.82 368 ILE A O 1
ATOM 2942 N N . THR A 1 369 ? -0.991 -22.301 -9.784 1.00 10.01 369 THR A N 1
ATOM 2943 C CA . THR A 1 369 ? -0.417 -23.039 -8.656 1.00 9.19 369 THR A CA 1
ATOM 2944 C C . THR A 1 369 ? -1.264 -24.282 -8.390 1.00 9.79 369 THR A C 1
ATOM 2945 O O . THR A 1 369 ? -2.270 -24.241 -7.684 1.00 12.76 369 THR A O 1
ATOM 2949 N N . GLU A 1 370 ? -0.832 -25.370 -9.021 1.00 9.51 370 GLU A N 1
ATOM 2950 C CA . GLU A 1 370 ? -1.496 -26.663 -8.963 1.00 10.60 370 GLU A CA 1
ATOM 2951 C C . GLU A 1 370 ? -0.473 -27.647 -8.446 1.00 9.93 370 GLU A C 1
ATOM 2952 O O . GLU A 1 370 ? 0.513 -2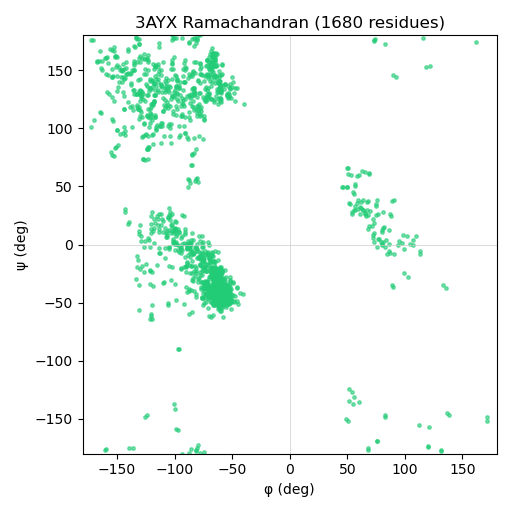7.917 -9.137 1.00 11.01 370 GLU A O 1
ATOM 2958 N N . PRO A 1 371 ? -0.601 -28.151 -7.229 1.00 9.79 371 PRO A N 1
ATOM 2959 C CA . PRO A 1 371 ? 0.452 -29.001 -6.641 1.00 9.52 371 PRO A CA 1
ATOM 2960 C C . PRO A 1 371 ? 0.618 -30.330 -7.369 1.00 10.64 371 PRO A C 1
ATOM 2961 O O . PRO A 1 371 ? -0.345 -30.903 -7.890 1.00 11.41 371 PRO A O 1
ATOM 2965 N N . ASN A 1 372 ? 1.873 -30.774 -7.413 1.00 10.92 372 ASN A N 1
ATOM 2966 C CA . ASN A 1 372 ? 2.225 -31.997 -8.094 1.00 10.83 372 ASN A CA 1
ATOM 2967 C C . ASN A 1 372 ? 3.477 -32.577 -7.432 1.00 9.96 372 ASN A C 1
ATOM 2968 O O . ASN A 1 372 ? 4.603 -32.481 -7.918 1.00 11.07 372 ASN A O 1
ATOM 2973 N N . TYR A 1 373 ? 3.267 -33.171 -6.253 1.00 11.14 373 TYR A N 1
ATOM 2974 C CA . TYR A 1 373 ? 4.356 -33.841 -5.497 1.00 11.04 373 TYR A CA 1
ATOM 2975 C C . TYR A 1 373 ? 4.644 -35.152 -6.209 1.00 10.56 373 TYR A C 1
ATOM 2976 O O . TYR A 1 373 ? 3.826 -36.073 -6.178 1.00 10.94 373 TYR A O 1
ATOM 2985 N N . GLU A 1 374 ? 5.826 -35.191 -6.831 1.00 11.03 374 GLU A N 1
ATOM 2986 C CA . GLU A 1 374 ? 6.200 -36.305 -7.698 1.00 10.52 374 GLU A CA 1
ATOM 2987 C C . GLU A 1 374 ? 7.707 -36.411 -7.676 1.00 10.34 374 GLU A C 1
ATOM 2988 O O . GLU A 1 374 ? 8.382 -35.398 -7.976 1.00 11.09 374 GLU A O 1
ATOM 2994 N N . LEU A 1 375 ? 8.271 -37.537 -7.323 1.00 11.81 375 LEU A N 1
ATOM 2995 C CA . LEU A 1 375 ? 9.731 -37.686 -7.274 1.00 11.47 375 LEU A CA 1
ATOM 2996 C C . LEU A 1 375 ? 10.258 -38.358 -8.514 1.00 12.23 375 LEU A C 1
ATOM 2997 O O . LEU A 1 375 ? 9.598 -39.282 -9.077 1.00 14.61 375 LEU A O 1
ATOM 3002 N N . GLY A 1 376 ? 11.447 -37.968 -8.972 1.00 12.99 376 GLY A N 1
ATOM 3003 C CA . GLY A 1 376 ? 12.058 -38.538 -10.126 1.00 12.54 376 GLY A CA 1
ATOM 3004 C C . GLY A 1 376 ? 12.410 -40.001 -9.953 1.00 12.79 376 GLY A C 1
ATOM 3005 O O . GLY A 1 376 ? 12.591 -40.516 -8.859 1.00 14.25 376 GLY A O 1
ATOM 3006 N N . SER A 1 377 ? 12.461 -40.703 -11.052 1.00 14.89 377 SER A N 1
ATOM 3007 C CA A SER A 1 377 ? 12.614 -42.129 -11.015 0.80 16.48 377 SER A CA 1
ATOM 3008 C CA B SER A 1 377 ? 12.626 -42.135 -10.982 0.20 13.76 377 SER A CA 1
ATOM 3009 C C . SER A 1 377 ? 14.050 -42.473 -10.584 1.00 15.94 377 SER A C 1
ATOM 3010 O O . SER A 1 377 ? 14.305 -43.652 -10.361 1.00 17.95 377 SER A O 1
ATOM 3015 N N . LYS A 1 378 ? 14.944 -41.535 -10.452 1.00 15.48 378 LYS A N 1
ATOM 3016 C CA . LYS A 1 378 ? 16.298 -41.784 -9.936 1.00 15.01 378 LYS A CA 1
ATOM 3017 C C . LYS A 1 378 ? 16.453 -41.455 -8.452 1.00 14.98 378 LYS A C 1
ATOM 3018 O O . LYS A 1 378 ? 17.553 -41.460 -7.880 1.00 16.82 378 LYS A O 1
ATOM 3024 N N . THR A 1 379 ? 15.364 -41.188 -7.789 1.00 14.30 379 THR A N 1
ATOM 3025 C CA . THR A 1 379 ? 15.380 -40.918 -6.345 1.00 14.05 379 THR A CA 1
ATOM 3026 C C . THR A 1 379 ? 15.924 -42.121 -5.586 1.00 15.53 379 THR A C 1
ATOM 3027 O O . THR A 1 379 ? 15.585 -43.262 -5.891 1.00 18.05 379 THR A O 1
ATOM 3031 N N . LYS A 1 380 ? 16.757 -41.892 -4.599 1.00 15.05 380 LYS A N 1
ATOM 3032 C CA . LYS A 1 380 ? 17.117 -42.905 -3.578 1.00 16.16 380 LYS A CA 1
ATOM 3033 C C . LYS A 1 380 ? 16.172 -42.706 -2.421 1.00 15.67 380 LYS A C 1
ATOM 3034 O O . LYS A 1 380 ? 16.118 -41.652 -1.831 1.00 15.72 380 LYS A O 1
ATOM 3040 N N . GLY A 1 381 ? 15.455 -43.772 -2.105 1.00 17.22 381 GLY A N 1
ATOM 3041 C CA . GLY A 1 381 ? 14.483 -43.730 -1.115 1.00 17.19 381 GLY A CA 1
ATOM 3042 C C . GLY A 1 381 ? 13.082 -43.898 -1.655 1.00 17.97 381 GLY A C 1
ATOM 3043 O O . GLY A 1 381 ? 12.879 -44.624 -2.644 1.00 22.81 381 GLY A O 1
ATOM 3044 N N . SER A 1 382 ? 12.102 -43.422 -0.972 1.00 19.13 382 SER A N 1
ATOM 3045 C CA . SER A 1 382 ? 10.729 -43.602 -1.356 1.00 18.24 382 SER A CA 1
ATOM 3046 C C . SER A 1 382 ? 10.011 -42.259 -1.242 1.00 18.14 382 SER A C 1
ATOM 3047 O O . SER A 1 382 ? 10.546 -41.270 -0.775 1.00 16.65 382 SER A O 1
ATOM 3050 N N . ARG A 1 383 ? 8.745 -42.270 -1.607 1.00 19.18 383 ARG A N 1
ATOM 3051 C CA . ARG A 1 383 ? 7.937 -41.048 -1.604 1.00 17.33 383 ARG A CA 1
ATOM 3052 C C . ARG A 1 383 ? 7.825 -40.377 -0.246 1.00 14.98 383 ARG A C 1
ATOM 3053 O O . ARG A 1 383 ? 7.670 -39.141 -0.250 1.00 16.31 383 ARG A O 1
ATOM 3061 N N . THR A 1 384 ? 7.848 -41.158 0.812 1.00 15.64 384 THR A N 1
ATOM 3062 C CA . THR A 1 384 ? 7.797 -40.585 2.145 1.00 16.29 384 THR A CA 1
ATOM 3063 C C . THR A 1 384 ? 9.088 -40.753 2.921 1.00 14.96 384 THR A C 1
ATOM 3064 O O . THR A 1 384 ? 9.104 -40.593 4.126 1.00 16.84 384 THR A O 1
ATOM 3068 N N . ASN A 1 385 ? 10.179 -41.058 2.221 1.00 16.27 385 ASN A N 1
ATOM 3069 C CA . ASN A 1 385 ? 11.484 -41.216 2.814 1.00 17.03 385 ASN A CA 1
ATOM 3070 C C . ASN A 1 385 ? 12.623 -40.968 1.824 1.00 17.34 385 ASN A C 1
ATOM 3071 O O . ASN A 1 385 ? 13.115 -41.906 1.204 1.00 17.60 385 ASN A O 1
ATOM 3076 N N . ILE A 1 386 ? 12.870 -39.670 1.622 1.00 15.64 386 ILE A N 1
ATOM 3077 C CA . ILE A 1 386 ? 13.797 -39.247 0.600 1.00 13.75 386 ILE A CA 1
ATOM 3078 C C . ILE A 1 386 ? 15.189 -39.418 1.168 1.00 14.40 386 ILE A C 1
ATOM 3079 O O . ILE A 1 386 ? 15.488 -38.759 2.176 1.00 15.93 386 ILE A O 1
ATOM 3084 N N . ILE A 1 387 ? 16.005 -40.215 0.569 1.00 15.12 387 ILE A N 1
ATOM 3085 C CA . ILE A 1 387 ? 17.388 -40.416 1.030 1.00 15.21 387 ILE A CA 1
ATOM 3086 C C . ILE A 1 387 ? 18.304 -39.561 0.206 1.00 15.29 387 ILE A C 1
ATOM 3087 O O . ILE A 1 387 ? 19.064 -38.786 0.790 1.00 15.39 387 ILE A O 1
ATOM 3092 N N . GLU A 1 388 ? 18.167 -39.587 -1.105 1.00 15.41 388 GLU A N 1
ATOM 3093 C CA . GLU A 1 388 ? 18.843 -38.626 -1.978 1.00 14.31 388 GLU A CA 1
ATOM 3094 C C . GLU A 1 388 ? 17.850 -38.212 -3.065 1.00 13.26 388 GLU A C 1
ATOM 3095 O O . GLU A 1 388 ? 17.412 -39.039 -3.885 1.00 15.50 388 GLU A O 1
ATOM 3101 N N . ILE A 1 389 ? 17.537 -36.920 -3.079 1.00 12.10 389 ILE A N 1
ATOM 3102 C CA . ILE A 1 389 ? 16.587 -36.397 -4.053 1.00 11.86 389 ILE A CA 1
ATOM 3103 C C . ILE A 1 389 ? 17.122 -36.461 -5.474 1.00 11.26 389 ILE A C 1
ATOM 3104 O O . ILE A 1 389 ? 18.347 -36.349 -5.697 1.00 12.55 389 ILE A O 1
ATOM 3109 N N . ASP A 1 390 ? 16.235 -36.613 -6.445 1.00 11.76 390 ASP A N 1
ATOM 3110 C CA . ASP A 1 390 ? 16.587 -36.637 -7.861 1.00 12.50 390 ASP A CA 1
ATOM 3111 C C . ASP A 1 390 ? 16.416 -35.265 -8.495 1.00 11.48 390 ASP A C 1
ATOM 3112 O O . ASP A 1 390 ? 15.307 -34.881 -8.906 1.00 11.49 390 ASP A O 1
ATOM 3117 N N . GLU A 1 391 ? 17.463 -34.486 -8.551 1.00 11.23 391 GLU A N 1
ATOM 3118 C CA . GLU A 1 391 ? 17.436 -33.151 -9.032 1.00 11.59 391 GLU A CA 1
ATOM 3119 C C . GLU A 1 391 ? 17.342 -33.070 -10.558 1.00 11.45 391 GLU A C 1
ATOM 3120 O O . GLU A 1 391 ? 17.220 -31.969 -11.102 1.00 11.85 391 GLU A O 1
ATOM 3126 N N . SER A 1 392 ? 17.339 -34.199 -11.248 1.00 12.20 392 SER A N 1
ATOM 3127 C CA . SER A 1 392 ? 17.054 -34.178 -12.668 1.00 11.45 392 SER A CA 1
ATOM 3128 C C . SER A 1 392 ? 15.576 -34.055 -12.917 1.00 11.36 392 SER A C 1
ATOM 3129 O O . SER A 1 392 ? 15.198 -33.847 -14.068 1.00 13.14 392 SER A O 1
ATOM 3132 N N . ALA A 1 393 ? 14.720 -34.186 -11.948 1.00 11.54 393 ALA A N 1
ATOM 3133 C CA . ALA A 1 393 ? 13.269 -34.111 -12.073 1.00 10.83 393 ALA A CA 1
ATOM 3134 C C . ALA A 1 393 ? 12.760 -33.036 -11.129 1.00 10.93 393 ALA A C 1
ATOM 3135 O O . ALA A 1 393 ? 13.376 -31.999 -10.975 1.00 11.74 393 ALA A O 1
ATOM 3137 N N . LYS A 1 394 ? 11.581 -33.200 -10.571 1.00 10.67 394 LYS A N 1
ATOM 3138 C CA . LYS A 1 394 ? 10.981 -32.138 -9.734 1.00 10.53 394 LYS A CA 1
ATOM 3139 C C . LYS A 1 394 ? 11.511 -32.333 -8.330 1.00 10.33 394 LYS A C 1
ATOM 3140 O O . LYS A 1 394 ? 11.427 -33.440 -7.732 1.00 10.83 394 LYS A O 1
ATOM 3146 N N . TYR A 1 395 ? 12.090 -31.296 -7.737 1.00 9.80 395 TYR A N 1
ATOM 3147 C CA . TYR A 1 395 ? 12.810 -31.477 -6.491 1.00 9.84 395 TYR A CA 1
ATOM 3148 C C . TYR A 1 395 ? 12.597 -30.363 -5.446 1.00 9.70 395 TYR A C 1
ATOM 3149 O O . TYR A 1 395 ? 13.360 -30.232 -4.530 1.00 10.17 395 TYR A O 1
ATOM 3158 N N . SER A 1 396 ? 11.516 -29.581 -5.596 1.00 9.24 396 SER A N 1
ATOM 3159 C CA . SER A 1 396 ? 11.304 -28.456 -4.696 1.00 8.75 396 SER A CA 1
ATOM 3160 C C . SER A 1 396 ? 9.871 -27.962 -4.751 1.00 8.93 396 SER A C 1
ATOM 3161 O O . SER A 1 396 ? 9.261 -27.953 -5.812 1.00 9.28 396 SER A O 1
ATOM 3164 N N . TRP A 1 397 ? 9.399 -27.412 -3.608 1.00 8.75 397 TRP A N 1
ATOM 3165 C CA . TRP A 1 397 ? 8.168 -26.644 -3.578 1.00 8.97 397 TRP A CA 1
ATOM 3166 C C . TRP A 1 397 ? 8.357 -25.218 -4.061 1.00 8.02 397 TRP A C 1
ATOM 3167 O O . TRP A 1 397 ? 7.366 -24.465 -4.086 1.00 9.01 397 TRP A O 1
ATOM 3178 N N . ILE A 1 398 ? 9.573 -24.808 -4.377 1.00 8.15 398 ILE A N 1
ATOM 3179 C CA . ILE A 1 398 ? 9.830 -23.453 -4.874 1.00 8.04 398 ILE A CA 1
ATOM 3180 C C . ILE A 1 398 ? 9.702 -23.446 -6.398 1.00 7.81 398 ILE A C 1
ATOM 3181 O O . ILE A 1 398 ? 10.309 -24.289 -7.041 1.00 8.07 398 ILE A O 1
ATOM 3186 N N . LYS A 1 399 ? 8.899 -22.534 -6.966 1.00 7.96 399 LYS A N 1
ATOM 3187 C CA . LYS A 1 399 ? 8.896 -22.320 -8.415 1.00 7.98 399 LYS A CA 1
ATOM 3188 C C . LYS A 1 399 ? 10.235 -21.712 -8.851 1.00 8.27 399 LYS A C 1
ATOM 3189 O O . LYS A 1 399 ? 11.064 -21.261 -8.061 1.00 8.67 399 LYS A O 1
ATOM 3195 N N . SER A 1 400 ? 10.436 -21.675 -10.197 1.00 9.25 400 SER A N 1
ATOM 3196 C CA . SER A 1 400 ? 11.690 -21.122 -10.747 1.00 8.61 400 SER A CA 1
ATOM 3197 C C . SER A 1 400 ? 11.439 -19.779 -11.443 1.00 8.73 400 SER A C 1
ATOM 3198 O O . SER A 1 400 ? 11.076 -19.741 -12.634 1.00 9.35 400 SER A O 1
ATOM 3201 N N . PRO A 1 401 ? 11.587 -18.674 -10.750 1.00 8.79 401 PRO A N 1
ATOM 3202 C CA . PRO A 1 401 ? 11.437 -17.351 -11.408 1.00 8.42 401 PRO A CA 1
ATOM 3203 C C . PRO A 1 401 ? 12.703 -16.993 -12.174 1.00 8.09 401 PRO A C 1
ATOM 3204 O O . PRO A 1 401 ? 13.833 -17.217 -11.678 1.00 8.82 401 PRO A O 1
ATOM 3208 N N . ARG A 1 402 ? 12.499 -16.388 -13.337 1.00 9.24 402 ARG A N 1
ATOM 3209 C CA . ARG A 1 402 ? 13.586 -15.858 -14.145 1.00 9.08 402 ARG A CA 1
ATOM 3210 C C . ARG A 1 402 ? 13.211 -14.465 -14.653 1.00 9.93 402 ARG A C 1
ATOM 3211 O O . ARG A 1 402 ? 11.998 -14.185 -14.704 1.00 10.33 402 ARG A O 1
ATOM 3219 N N . TRP A 1 403 ? 14.201 -13.667 -14.969 1.00 9.40 403 TRP A N 1
ATOM 3220 C CA . TRP A 1 403 ? 13.984 -12.317 -15.499 1.00 10.02 403 TRP A CA 1
ATOM 3221 C C . TRP A 1 403 ? 14.557 -12.265 -16.898 1.00 9.90 403 TRP A C 1
ATOM 3222 O O . TRP A 1 403 ? 15.778 -12.401 -17.068 1.00 10.95 403 TRP A O 1
ATOM 3233 N N . ARG A 1 404 ? 13.617 -12.150 -17.878 1.00 10.84 404 ARG A N 1
ATOM 3234 C CA . ARG A 1 404 ? 14.048 -12.283 -19.299 1.00 11.66 404 ARG A CA 1
ATOM 3235 C C . ARG A 1 404 ? 14.854 -13.565 -19.492 1.00 11.18 404 ARG A C 1
ATOM 3236 O O . ARG A 1 404 ? 15.801 -13.550 -20.303 1.00 13.09 404 ARG A O 1
ATOM 3244 N N . GLY A 1 405 ? 14.547 -14.647 -18.815 1.00 11.22 405 GLY A N 1
ATOM 3245 C CA . GLY A 1 405 ? 15.213 -15.910 -18.936 1.00 11.18 405 GLY A CA 1
ATOM 3246 C C . GLY A 1 405 ? 16.473 -16.009 -18.126 1.00 12.48 405 GLY A C 1
ATOM 3247 O O . GLY A 1 405 ? 17.102 -17.063 -18.109 1.00 14.95 405 GLY A O 1
ATOM 3248 N N . HIS A 1 406 ? 16.898 -14.977 -17.432 1.00 10.90 406 HIS A N 1
ATOM 3249 C CA . HIS A 1 406 ? 18.077 -14.984 -16.626 1.00 11.51 406 HIS A CA 1
ATOM 3250 C C . HIS A 1 406 ? 17.819 -15.363 -15.168 1.00 10.14 406 HIS A C 1
ATOM 3251 O O . HIS A 1 406 ? 16.846 -14.942 -14.575 1.00 10.79 406 HIS A O 1
ATOM 3258 N N . ALA A 1 407 ? 18.700 -16.154 -14.580 1.00 11.33 407 ALA A N 1
ATOM 3259 C CA . ALA A 1 407 ? 18.665 -16.414 -13.136 1.00 10.76 407 ALA A CA 1
ATOM 3260 C C . ALA A 1 407 ? 19.414 -15.260 -12.486 1.00 9.76 407 ALA A C 1
ATOM 3261 O O . ALA A 1 407 ? 20.555 -14.890 -12.904 1.00 10.85 407 ALA A O 1
ATOM 3263 N N . VAL A 1 408 ? 18.866 -14.698 -11.428 1.00 9.65 408 VAL A N 1
ATOM 3264 C CA . VAL A 1 408 ? 19.405 -13.537 -10.730 1.00 9.34 408 VAL A CA 1
ATOM 3265 C C . VAL A 1 408 ? 19.404 -13.794 -9.221 1.00 9.77 408 VAL A C 1
ATOM 3266 O O . VAL A 1 408 ? 18.636 -14.590 -8.676 1.00 9.86 408 VAL A O 1
ATOM 3270 N N . GLU A 1 409 ? 20.298 -13.040 -8.568 1.00 9.04 409 GLU A N 1
ATOM 3271 C CA . GLU A 1 409 ? 20.321 -12.944 -7.103 1.00 8.79 409 GLU A CA 1
ATOM 3272 C C . GLU A 1 409 ? 19.599 -11.684 -6.678 1.00 7.92 409 GLU A C 1
ATOM 3273 O O . GLU A 1 409 ? 19.724 -10.628 -7.297 1.00 9.43 409 GLU A O 1
ATOM 3279 N N . VAL A 1 410 ? 18.848 -11.783 -5.604 1.00 8.39 410 VAL A N 1
ATOM 3280 C CA . VAL A 1 410 ? 18.121 -10.696 -4.987 1.00 8.03 410 VAL A CA 1
ATOM 3281 C C . VAL A 1 410 ? 18.524 -10.567 -3.532 1.00 7.42 410 VAL A C 1
ATOM 3282 O O . VAL A 1 410 ? 19.048 -11.539 -2.936 1.00 8.16 410 VAL A O 1
ATOM 3286 N N . GLY A 1 411 ? 18.283 -9.426 -2.908 1.00 8.21 411 GLY A N 1
ATOM 3287 C CA . GLY A 1 411 ? 18.564 -9.219 -1.493 1.00 8.34 411 GLY A CA 1
ATOM 3288 C C . GLY A 1 411 ? 19.324 -7.915 -1.262 1.00 7.71 411 GLY A C 1
ATOM 3289 O O . GLY A 1 411 ? 19.578 -7.117 -2.155 1.00 8.66 411 GLY A O 1
ATOM 3290 N N . PRO A 1 412 ? 19.684 -7.686 0.020 1.00 7.94 412 PRO A N 1
ATOM 3291 C CA . PRO A 1 412 ? 20.443 -6.460 0.333 1.00 8.59 412 PRO A CA 1
ATOM 3292 C C . PRO A 1 412 ? 21.682 -6.284 -0.524 1.00 8.21 412 PRO A C 1
ATOM 3293 O O . PRO A 1 412 ? 21.941 -5.186 -1.006 1.00 8.75 412 PRO A O 1
ATOM 3297 N N . LEU A 1 413 ? 22.434 -7.371 -0.767 1.00 8.60 413 LEU A N 1
ATOM 3298 C CA . LEU A 1 413 ? 23.610 -7.252 -1.605 1.00 8.39 413 LEU A CA 1
ATOM 3299 C C . LEU A 1 413 ? 23.264 -6.772 -3.019 1.00 9.03 413 LEU A C 1
ATOM 3300 O O . LEU A 1 413 ? 23.927 -5.927 -3.580 1.00 9.30 413 LEU A O 1
ATOM 3305 N N . ALA A 1 414 ? 22.221 -7.365 -3.612 1.00 8.55 414 ALA A N 1
ATOM 3306 C CA . ALA A 1 414 ? 21.767 -6.929 -4.922 1.00 8.57 414 ALA A CA 1
ATOM 3307 C C . ALA A 1 414 ? 21.445 -5.460 -4.873 1.00 8.22 414 ALA A C 1
ATOM 3308 O O . ALA A 1 414 ? 21.793 -4.705 -5.777 1.00 8.90 414 ALA A O 1
ATOM 3310 N N . ARG A 1 415 ? 20.663 -5.006 -3.879 1.00 8.65 415 ARG A N 1
ATOM 3311 C CA . ARG A 1 415 ? 20.326 -3.604 -3.767 1.00 8.50 415 ARG A CA 1
ATOM 3312 C C . ARG A 1 415 ? 21.563 -2.732 -3.591 1.00 8.41 415 ARG A C 1
ATOM 3313 O O . ARG A 1 415 ? 21.619 -1.634 -4.132 1.00 9.58 415 ARG A O 1
ATOM 3321 N N . TYR A 1 416 ? 22.559 -3.180 -2.839 1.00 9.21 416 TYR A N 1
ATOM 3322 C CA . TYR A 1 416 ? 23.747 -2.380 -2.610 1.00 9.48 416 TYR A CA 1
ATOM 3323 C C . TYR A 1 416 ? 24.553 -2.247 -3.905 1.00 9.80 416 TYR A C 1
ATOM 3324 O O . TYR A 1 416 ? 25.066 -1.150 -4.204 1.00 10.08 416 TYR A O 1
ATOM 3333 N N . ILE A 1 417 ? 24.672 -3.298 -4.683 1.00 9.85 417 ILE A N 1
ATOM 3334 C CA . ILE A 1 417 ? 25.358 -3.225 -5.969 1.00 9.73 417 ILE A CA 1
ATOM 3335 C C . ILE A 1 417 ? 24.587 -2.292 -6.908 1.00 9.92 417 ILE A C 1
ATOM 3336 O O . ILE A 1 417 ? 25.186 -1.392 -7.507 1.00 10.71 417 ILE A O 1
ATOM 3341 N N . LEU A 1 418 ? 23.267 -2.452 -6.963 1.00 9.82 418 LEU A N 1
ATOM 3342 C CA . LEU A 1 418 ? 22.459 -1.580 -7.808 1.00 9.94 418 LEU A CA 1
ATOM 3343 C C . LEU A 1 418 ? 22.569 -0.111 -7.383 1.00 10.51 418 LEU A C 1
ATOM 3344 O O . LEU A 1 418 ? 22.601 0.801 -8.247 1.00 11.26 418 LEU A O 1
ATOM 3349 N N . ALA A 1 419 ? 22.569 0.187 -6.105 1.00 10.46 419 ALA A N 1
ATOM 3350 C CA . ALA A 1 419 ? 22.658 1.570 -5.565 1.00 10.82 419 ALA A CA 1
ATOM 3351 C C . ALA A 1 419 ? 24.032 2.126 -5.826 1.00 10.66 419 ALA A C 1
ATOM 3352 O O . ALA A 1 419 ? 24.166 3.276 -6.255 1.00 12.08 419 ALA A O 1
ATOM 3354 N N . TYR A 1 420 ? 25.080 1.368 -5.574 1.00 10.83 420 TYR A N 1
ATOM 3355 C CA . TYR A 1 420 ? 26.445 1.790 -5.813 1.00 11.52 420 TYR A CA 1
ATOM 3356 C C . TYR A 1 420 ? 26.536 2.192 -7.268 1.00 13.02 420 TYR A C 1
ATOM 3357 O O . TYR A 1 420 ? 27.093 3.222 -7.617 1.00 13.55 420 TYR A O 1
ATOM 3366 N N . ALA A 1 421 ? 26.132 1.286 -8.142 1.00 12.81 421 ALA A N 1
ATOM 3367 C CA . ALA A 1 421 ? 26.284 1.462 -9.567 1.00 12.85 421 ALA A CA 1
ATOM 3368 C C . ALA A 1 421 ? 25.497 2.608 -10.103 1.00 13.60 421 ALA A C 1
ATOM 3369 O O . ALA A 1 421 ? 25.818 3.172 -11.149 1.00 15.62 421 ALA A O 1
ATOM 3371 N N . GLN A 1 422 ? 24.486 3.065 -9.418 1.00 12.97 422 GLN A N 1
ATOM 3372 C CA . GLN A 1 422 ? 23.590 4.155 -9.785 1.00 12.90 422 GLN A CA 1
ATOM 3373 C C . GLN A 1 422 ? 23.937 5.427 -9.012 1.00 14.48 422 GLN A C 1
ATOM 3374 O O . GLN A 1 422 ? 23.194 6.387 -9.121 1.00 17.82 422 GLN A O 1
ATOM 3380 N N . GLY A 1 423 ? 25.068 5.430 -8.310 1.00 13.77 423 GLY A N 1
ATOM 3381 C CA . GLY A 1 423 ? 25.515 6.696 -7.745 1.00 16.71 423 GLY A CA 1
ATOM 3382 C C . GLY A 1 423 ? 24.824 7.186 -6.528 1.00 14.13 423 GLY A C 1
ATOM 3383 O O . GLY A 1 423 ? 24.837 8.368 -6.261 1.00 16.70 423 GLY A O 1
ATOM 3384 N N . VAL A 1 424 ? 24.247 6.279 -5.729 1.00 12.96 424 VAL A N 1
ATOM 3385 C CA . VAL A 1 424 ? 23.604 6.680 -4.469 1.00 11.42 424 VAL A CA 1
ATOM 3386 C C . VAL A 1 424 ? 24.704 6.996 -3.508 1.00 11.35 424 VAL A C 1
ATOM 3387 O O . VAL A 1 424 ? 25.387 6.094 -2.985 1.00 11.86 424 VAL A O 1
ATOM 3391 N N . GLU A 1 425 ? 24.910 8.248 -3.193 1.00 12.26 425 GLU A N 1
ATOM 3392 C CA . GLU A 1 425 ? 26.102 8.641 -2.420 1.00 13.33 425 GLU A CA 1
ATOM 3393 C C . GLU A 1 425 ? 26.074 8.071 -1.008 1.00 11.35 425 GLU A C 1
ATOM 3394 O O . GLU A 1 425 ? 27.132 7.751 -0.512 1.00 12.79 425 GLU A O 1
ATOM 3400 N N . TYR A 1 426 ? 24.935 7.943 -0.371 1.00 11.38 426 TYR A N 1
ATOM 3401 C CA . TYR A 1 426 ? 24.910 7.384 0.983 1.00 10.24 426 TYR A CA 1
ATOM 3402 C C . TYR A 1 426 ? 25.491 6.010 0.891 1.00 10.84 426 TYR A C 1
ATOM 3403 O O . TYR A 1 426 ? 26.308 5.633 1.815 1.00 11.19 426 TYR A O 1
ATOM 3412 N N . VAL A 1 427 ? 25.124 5.167 -0.041 1.00 10.11 427 VAL A N 1
ATOM 3413 C CA . VAL A 1 427 ? 25.575 3.797 -0.167 1.00 10.19 427 VAL A CA 1
ATOM 3414 C C . VAL A 1 427 ? 27.042 3.770 -0.532 1.00 10.88 427 VAL A C 1
ATOM 3415 O O . VAL A 1 427 ? 27.804 2.922 0.015 1.00 11.93 427 VAL A O 1
ATOM 3419 N N . LYS A 1 428 ? 27.455 4.606 -1.504 1.00 11.54 428 LYS A N 1
ATOM 3420 C CA . LYS A 1 428 ? 28.873 4.617 -1.872 1.00 11.80 428 LYS A CA 1
ATOM 3421 C C . LYS A 1 428 ? 29.755 4.916 -0.661 1.00 12.69 428 LYS A C 1
ATOM 3422 O O . LYS A 1 428 ? 30.803 4.285 -0.450 1.00 13.38 428 LYS A O 1
ATOM 3428 N N . THR A 1 429 ? 29.329 5.874 0.167 1.00 13.28 429 THR A N 1
ATOM 3429 C CA . THR A 1 429 ? 30.068 6.224 1.352 1.00 13.32 429 THR A CA 1
ATOM 3430 C C . THR A 1 429 ? 30.090 5.013 2.309 1.00 12.63 429 THR A C 1
ATOM 3431 O O . THR A 1 429 ? 31.150 4.722 2.860 1.00 14.76 429 THR A O 1
ATOM 3435 N N . GLN A 1 430 ? 28.956 4.383 2.552 1.00 12.64 430 GLN A N 1
ATOM 3436 C CA . GLN A 1 430 ? 28.931 3.223 3.405 1.00 13.05 430 GLN A CA 1
ATOM 3437 C C . GLN A 1 430 ? 29.853 2.144 2.924 1.00 12.61 430 GLN A C 1
ATOM 3438 O O . GLN A 1 430 ? 30.592 1.517 3.700 1.00 13.67 430 GLN A O 1
ATOM 3444 N N . VAL A 1 431 ? 29.864 1.879 1.630 1.00 13.08 431 VAL A N 1
ATOM 3445 C CA . VAL A 1 431 ? 30.693 0.795 1.099 1.00 12.99 431 VAL A CA 1
ATOM 3446 C C . VAL A 1 431 ? 32.138 1.135 1.245 1.00 14.25 431 VAL A C 1
ATOM 3447 O O . VAL A 1 431 ? 32.957 0.360 1.729 1.00 14.27 431 VAL A O 1
ATOM 3451 N N . HIS A 1 432 ? 32.531 2.370 0.900 1.00 13.73 432 HIS A N 1
ATOM 3452 C CA . HIS A 1 432 ? 33.928 2.748 1.012 1.00 14.68 432 HIS A CA 1
ATOM 3453 C C . HIS A 1 432 ? 34.414 2.842 2.418 1.00 14.22 432 HIS A C 1
ATOM 3454 O O . HIS A 1 432 ? 35.496 2.386 2.750 1.00 15.01 432 HIS A O 1
ATOM 3461 N N . THR A 1 433 ? 33.623 3.424 3.298 1.00 13.68 433 THR A N 1
ATOM 3462 C CA . THR A 1 433 ? 34.014 3.466 4.685 1.00 15.39 433 THR A CA 1
ATOM 3463 C C . THR A 1 433 ? 34.090 2.102 5.306 1.00 13.33 433 THR A C 1
ATOM 3464 O O . THR A 1 433 ? 34.966 1.771 6.118 1.00 14.24 433 THR A O 1
ATOM 3468 N N . SER A 1 434 ? 33.188 1.197 4.907 1.00 12.58 434 SER A N 1
ATOM 3469 C CA A SER A 1 434 ? 33.218 -0.174 5.426 0.80 12.71 434 SER A CA 1
ATOM 3470 C CA B SER A 1 434 ? 33.243 -0.145 5.498 0.20 11.24 434 SER A CA 1
ATOM 3471 C C . SER A 1 434 ? 34.452 -0.897 4.964 1.00 14.12 434 SER A C 1
ATOM 3472 O O . SER A 1 434 ? 35.040 -1.693 5.690 1.00 13.68 434 SER A O 1
ATOM 3477 N N . LEU A 1 435 ? 34.828 -0.698 3.715 1.00 14.11 435 LEU A N 1
ATOM 3478 C CA . LEU A 1 435 ? 36.055 -1.325 3.173 1.00 13.63 435 LEU A CA 1
ATOM 3479 C C . LEU A 1 435 ? 37.280 -0.834 3.938 1.00 14.34 435 LEU A C 1
ATOM 3480 O O . LEU A 1 435 ? 38.163 -1.604 4.325 1.00 14.86 435 LEU A O 1
ATOM 3485 N N . ASN A 1 436 ? 37.308 0.453 4.204 1.00 14.38 436 ASN A N 1
ATOM 3486 C CA . ASN A 1 436 ? 38.390 1.043 4.944 1.00 15.35 436 ASN A CA 1
ATOM 3487 C C . ASN A 1 436 ? 38.428 0.486 6.357 1.00 15.04 436 ASN A C 1
ATOM 3488 O O . ASN A 1 436 ? 39.506 0.141 6.851 1.00 14.61 436 ASN A O 1
ATOM 3493 N N . ARG A 1 437 ? 37.274 0.361 7.017 1.00 14.35 437 ARG A N 1
ATOM 3494 C CA . ARG A 1 437 ? 37.252 -0.185 8.369 1.00 13.70 437 ARG A CA 1
ATOM 3495 C C . ARG A 1 437 ? 37.663 -1.646 8.408 1.00 13.80 437 ARG A C 1
ATOM 3496 O O . ARG A 1 437 ? 38.375 -2.106 9.304 1.00 13.42 437 ARG A O 1
ATOM 3504 N N . PHE A 1 438 ? 37.146 -2.392 7.383 1.00 13.43 438 PHE A N 1
ATOM 3505 C CA . PHE A 1 438 ? 37.540 -3.791 7.260 1.00 12.82 438 PHE A CA 1
ATOM 3506 C C . PHE A 1 438 ? 39.053 -3.935 7.168 1.00 13.11 438 PHE A C 1
ATOM 3507 O O . PHE A 1 438 ? 39.664 -4.748 7.864 1.00 13.40 438 PHE A O 1
ATOM 3515 N N . ASN A 1 439 ? 39.649 -3.139 6.272 1.00 14.72 439 ASN A N 1
ATOM 3516 C CA . ASN A 1 439 ? 41.081 -3.228 6.165 1.00 14.47 439 ASN A CA 1
ATOM 3517 C C . ASN A 1 439 ? 41.802 -2.797 7.386 1.00 13.44 439 ASN A C 1
ATOM 3518 O O . ASN A 1 439 ? 42.849 -3.379 7.745 1.00 14.79 439 ASN A O 1
ATOM 3523 N N . ALA A 1 440 ? 41.320 -1.856 8.146 1.00 15.02 440 ALA A N 1
ATOM 3524 C CA . ALA A 1 440 ? 41.935 -1.488 9.420 1.00 15.33 440 ALA A CA 1
ATOM 3525 C C . ALA A 1 440 ? 41.840 -2.638 10.428 1.00 14.15 440 ALA A C 1
ATOM 3526 O O . ALA A 1 440 ? 42.833 -2.939 11.158 1.00 15.14 440 ALA A O 1
ATOM 3528 N N . VAL A 1 441 ? 40.679 -3.294 10.534 1.00 14.09 441 VAL A N 1
ATOM 3529 C CA . VAL A 1 441 ? 40.576 -4.424 11.494 1.00 13.54 441 VAL A CA 1
ATOM 3530 C C . VAL A 1 441 ? 41.470 -5.550 11.030 1.00 13.63 441 VAL A C 1
ATOM 3531 O O . VAL A 1 441 ? 42.183 -6.198 11.780 1.00 14.07 441 VAL A O 1
ATOM 3535 N N . CYS A 1 442 ? 41.523 -5.777 9.696 1.00 12.98 442 CYS A N 1
ATOM 3536 C CA . CYS A 1 442 ? 42.489 -6.769 9.167 1.00 12.67 442 CYS A CA 1
ATOM 3537 C C . CYS A 1 442 ? 43.903 -6.491 9.561 1.00 13.59 442 CYS A C 1
ATOM 3538 O O . CYS A 1 442 ? 44.597 -7.431 9.897 1.00 14.85 442 CYS A O 1
ATOM 3541 N N . ARG A 1 443 ? 44.306 -5.198 9.550 1.00 13.78 443 ARG A N 1
ATOM 3542 C CA . ARG A 1 443 ? 45.703 -4.922 9.883 1.00 14.54 443 ARG A CA 1
ATOM 3543 C C . ARG A 1 443 ? 45.920 -5.040 11.369 1.00 14.20 443 ARG A C 1
ATOM 3544 O O . ARG A 1 443 ? 47.070 -5.315 11.780 1.00 16.35 443 ARG A O 1
ATOM 3552 N N . LEU A 1 444 ? 44.918 -4.834 12.175 1.00 15.21 444 LEU A N 1
ATOM 3553 C CA A LEU A 1 444 ? 45.000 -5.124 13.591 0.80 15.93 444 LEU A CA 1
ATOM 3554 C CA B LEU A 1 444 ? 45.111 -5.109 13.586 0.20 15.95 444 LEU A CA 1
ATOM 3555 C C . LEU A 1 444 ? 45.344 -6.592 13.797 1.00 15.54 444 LEU A C 1
ATOM 3556 O O . LEU A 1 444 ? 46.157 -6.987 14.637 1.00 18.62 444 LEU A O 1
ATOM 3565 N N . LEU A 1 445 ? 44.700 -7.455 12.997 1.00 14.74 445 LEU A N 1
ATOM 3566 C CA . LEU A 1 445 ? 44.873 -8.871 13.136 1.00 14.01 445 LEU A CA 1
ATOM 3567 C C . LEU A 1 445 ? 46.104 -9.474 12.414 1.00 14.63 445 LEU A C 1
ATOM 3568 O O . LEU A 1 445 ? 46.672 -10.476 12.839 1.00 17.60 445 LEU A O 1
ATOM 3573 N N . ASP A 1 446 ? 46.487 -8.827 11.352 1.00 13.44 446 ASP A N 1
ATOM 3574 C CA . ASP A 1 446 ? 47.588 -9.219 10.507 1.00 14.17 446 ASP A CA 1
ATOM 3575 C C . ASP A 1 446 ? 48.356 -7.935 10.183 1.00 12.97 446 ASP A C 1
ATOM 3576 O O . ASP A 1 446 ? 47.951 -7.195 9.269 1.00 13.87 446 ASP A O 1
ATOM 3581 N N . PRO A 1 447 ? 49.465 -7.656 10.839 1.00 12.05 447 PRO A N 1
ATOM 3582 C CA . PRO A 1 447 ? 50.118 -6.337 10.653 1.00 12.94 447 PRO A CA 1
ATOM 3583 C C . PRO A 1 447 ? 50.765 -6.191 9.261 1.00 12.76 447 PRO A C 1
ATOM 3584 O O . PRO A 1 447 ? 51.169 -5.065 8.909 1.00 15.76 447 PRO A O 1
ATOM 3588 N N . ASN A 1 448 ? 50.799 -7.323 8.526 1.00 12.52 448 ASN A N 1
ATOM 3589 C CA . ASN A 1 448 ? 51.308 -7.345 7.182 1.00 13.32 448 ASN A CA 1
ATOM 3590 C C . ASN A 1 448 ? 50.222 -7.328 6.139 1.00 13.48 448 ASN A C 1
ATOM 3591 O O . ASN A 1 448 ? 50.488 -7.549 4.961 1.00 17.07 448 ASN A O 1
ATOM 3596 N N . HIS A 1 449 ? 48.984 -7.090 6.562 1.00 13.93 449 HIS A N 1
ATOM 3597 C CA . HIS A 1 449 ? 47.839 -7.015 5.665 1.00 15.94 449 HIS A CA 1
ATOM 3598 C C . HIS A 1 449 ? 48.037 -6.050 4.493 1.00 17.10 449 HIS A C 1
ATOM 3599 O O . HIS A 1 449 ? 48.484 -4.898 4.664 1.00 18.22 449 HIS A O 1
ATOM 3606 N N . LYS A 1 450 ? 47.671 -6.519 3.317 1.00 17.67 450 LYS A N 1
ATOM 3607 C CA . LYS A 1 450 ? 47.592 -5.691 2.162 1.00 18.64 450 LYS A CA 1
ATOM 3608 C C . LYS A 1 450 ? 46.104 -5.305 1.924 1.00 18.63 450 LYS A C 1
ATOM 3609 O O . LYS A 1 450 ? 45.243 -6.121 1.887 1.00 20.59 450 LYS A O 1
ATOM 3615 N N . ASP A 1 451 ? 45.888 -4.013 1.773 1.00 20.05 451 ASP A N 1
ATOM 3616 C CA . ASP A 1 451 ? 44.532 -3.602 1.653 1.00 19.94 451 ASP A CA 1
ATOM 3617 C C . ASP A 1 451 ? 43.874 -4.194 0.456 1.00 22.98 451 ASP A C 1
ATOM 3618 O O . ASP A 1 451 ? 44.403 -4.213 -0.654 1.00 22.41 451 ASP A O 1
ATOM 3623 N N . ILE A 1 452 ? 42.691 -4.725 0.574 1.00 23.38 452 ILE A N 1
ATOM 3624 C CA . ILE A 1 452 ? 41.663 -4.961 -0.367 1.00 21.33 452 ILE A CA 1
ATOM 3625 C C . ILE A 1 452 ? 41.145 -3.676 -1.017 1.00 21.19 452 ILE A C 1
ATOM 3626 O O . ILE A 1 452 ? 40.761 -2.761 -0.329 1.00 22.96 452 ILE A O 1
ATOM 3631 N N . THR A 1 453 ? 41.165 -3.678 -2.341 1.00 22.50 453 THR A N 1
ATOM 3632 C CA . THR A 1 453 ? 40.666 -2.577 -3.137 1.00 24.68 453 THR A CA 1
ATOM 3633 C C . THR A 1 453 ? 39.618 -2.871 -4.171 1.00 26.96 453 THR A C 1
ATOM 3634 O O . THR A 1 453 ? 38.999 -1.879 -4.669 1.00 33.53 453 THR A O 1
ATOM 3638 N N . ASP A 1 454 ? 39.463 -4.128 -4.522 1.00 27.44 454 ASP A N 1
ATOM 3639 C CA . ASP A 1 454 ? 38.550 -4.629 -5.546 1.00 27.49 454 ASP A CA 1
ATOM 3640 C C . ASP A 1 454 ? 37.156 -4.888 -4.976 1.00 22.64 454 ASP A C 1
ATOM 3641 O O . ASP A 1 454 ? 36.881 -5.856 -4.230 1.00 24.90 454 ASP A O 1
ATOM 3646 N N . LEU A 1 455 ? 36.257 -4.030 -5.328 1.00 26.15 455 LEU A N 1
ATOM 3647 C CA . LEU A 1 455 ? 34.966 -3.984 -4.701 1.00 23.63 455 LEU A CA 1
ATOM 3648 C C . LEU A 1 455 ? 34.144 -5.169 -5.171 1.00 21.76 455 LEU A C 1
ATOM 3649 O O . LEU A 1 455 ? 33.342 -5.677 -4.412 1.00 25.02 455 LEU A O 1
ATOM 3654 N N . LYS A 1 456 ? 34.365 -5.556 -6.403 1.00 25.46 456 LYS A N 1
ATOM 3655 C CA . LYS A 1 456 ? 33.604 -6.719 -6.881 1.00 22.93 456 LYS A CA 1
ATOM 3656 C C . LYS A 1 456 ? 33.944 -7.977 -6.056 1.00 24.91 456 LYS A C 1
ATOM 3657 O O . LYS A 1 456 ? 33.035 -8.779 -5.739 1.00 25.07 456 LYS A O 1
ATOM 3663 N N . ALA A 1 457 ? 35.226 -8.086 -5.797 1.00 24.92 457 ALA A N 1
ATOM 3664 C CA . ALA A 1 457 ? 35.599 -9.255 -5.025 1.00 25.75 457 ALA A CA 1
ATOM 3665 C C . ALA A 1 457 ? 35.137 -9.164 -3.598 1.00 25.02 457 ALA A C 1
ATOM 3666 O O . ALA A 1 457 ? 34.825 -10.202 -3.012 1.00 30.50 457 ALA A O 1
ATOM 3668 N N . PHE A 1 458 ? 35.188 -7.943 -3.090 1.00 24.61 458 PHE A N 1
ATOM 3669 C CA . PHE A 1 458 ? 34.809 -7.737 -1.696 1.00 24.60 458 PHE A CA 1
ATOM 3670 C C . PHE A 1 458 ? 33.334 -7.958 -1.484 1.00 19.53 458 PHE A C 1
ATOM 3671 O O . PHE A 1 458 ? 32.883 -8.685 -0.559 1.00 25.91 458 PHE A O 1
ATOM 3679 N N . LEU A 1 459 ? 32.518 -7.323 -2.330 1.00 14.03 459 LEU A N 1
ATOM 3680 C CA . LEU A 1 459 ? 31.102 -7.435 -2.121 1.00 12.64 459 LEU A CA 1
ATOM 3681 C C . LEU A 1 459 ? 30.578 -8.792 -2.564 1.00 13.06 459 LEU A C 1
ATOM 3682 O O . LEU A 1 459 ? 29.581 -9.323 -2.053 1.00 12.99 459 LEU A O 1
ATOM 3687 N N . GLY A 1 460 ? 31.176 -9.369 -3.587 1.00 14.94 460 GLY A N 1
ATOM 3688 C CA . GLY A 1 460 ? 30.697 -10.577 -4.234 1.00 15.55 460 GLY A CA 1
ATOM 3689 C C . GLY A 1 460 ? 31.165 -11.815 -3.531 1.00 13.66 460 GLY A C 1
ATOM 3690 O O . GLY A 1 460 ? 31.940 -12.591 -4.108 1.00 14.07 460 GLY A O 1
ATOM 3691 N N . SER A 1 461 ? 30.678 -12.062 -2.348 1.00 11.29 461 SER A N 1
ATOM 3692 C CA . SER A 1 461 ? 31.125 -13.141 -1.498 1.00 11.04 461 SER A CA 1
ATOM 3693 C C . SER A 1 461 ? 30.051 -13.291 -0.438 1.00 10.48 461 SER A C 1
ATOM 3694 O O . SER A 1 461 ? 29.253 -12.416 -0.204 1.00 10.77 461 SER A O 1
ATOM 3697 N N . THR A 1 462 ? 30.103 -14.404 0.301 1.00 10.42 462 THR A N 1
ATOM 3698 C CA . THR A 1 462 ? 29.285 -14.593 1.489 1.00 10.46 462 THR A CA 1
ATOM 3699 C C . THR A 1 462 ? 29.527 -13.505 2.533 1.00 9.72 462 THR A C 1
ATOM 3700 O O . THR A 1 462 ? 28.525 -13.003 3.078 1.00 10.45 462 THR A O 1
ATOM 3704 N N . ILE A 1 463 ? 30.767 -13.123 2.763 1.00 10.21 463 ILE A N 1
ATOM 3705 C CA . ILE A 1 463 ? 31.073 -11.971 3.628 1.00 11.03 463 ILE A CA 1
ATOM 3706 C C . ILE A 1 463 ? 30.409 -10.721 3.108 1.00 9.95 463 ILE A C 1
ATOM 3707 O O . ILE A 1 463 ? 29.765 -9.982 3.902 1.00 10.31 463 ILE A O 1
ATOM 3712 N N . GLY A 1 464 ? 30.546 -10.401 1.842 1.00 9.65 464 GLY A N 1
ATOM 3713 C CA . GLY A 1 464 ? 29.937 -9.252 1.296 1.00 10.15 464 GLY A CA 1
ATOM 3714 C C . GLY A 1 464 ? 28.439 -9.216 1.399 1.00 8.79 464 GLY A C 1
ATOM 3715 O O . GLY A 1 464 ? 27.833 -8.176 1.689 1.00 10.35 464 GLY A O 1
ATOM 3716 N N . ARG A 1 465 ? 27.812 -10.338 1.187 1.00 9.71 465 ARG A N 1
ATOM 3717 C CA . ARG A 1 465 ? 26.356 -10.479 1.332 1.00 8.91 465 ARG A CA 1
ATOM 3718 C C . ARG A 1 465 ? 25.938 -10.169 2.748 1.00 8.60 465 ARG A C 1
ATOM 3719 O O . ARG A 1 465 ? 24.886 -9.524 2.941 1.00 9.57 465 ARG A O 1
ATOM 3727 N N . THR A 1 466 ? 26.707 -10.643 3.692 1.00 9.27 466 THR A N 1
ATOM 3728 C CA . THR A 1 466 ? 26.440 -10.436 5.131 1.00 9.17 466 THR A CA 1
ATOM 3729 C C . THR A 1 466 ? 26.615 -8.959 5.474 1.00 8.73 466 THR A C 1
ATOM 3730 O O . THR A 1 466 ? 25.818 -8.371 6.226 1.00 8.80 466 THR A O 1
ATOM 3734 N N . LEU A 1 467 ? 27.671 -8.334 4.983 1.00 8.77 467 LEU A N 1
ATOM 3735 C CA . LEU A 1 467 ? 27.908 -6.913 5.200 1.00 8.60 467 LEU A CA 1
ATOM 3736 C C . LEU A 1 467 ? 26.844 -6.027 4.636 1.00 8.51 467 LEU A C 1
ATOM 3737 O O . LEU A 1 467 ? 26.409 -5.090 5.260 1.00 9.19 467 LEU A O 1
ATOM 3742 N N . ALA A 1 468 ? 26.436 -6.318 3.376 1.00 8.81 468 ALA A N 1
ATOM 3743 C CA . ALA A 1 468 ? 25.437 -5.491 2.748 1.00 8.23 468 ALA A CA 1
ATOM 3744 C C . ALA A 1 468 ? 24.165 -5.452 3.578 1.00 7.80 468 ALA A C 1
ATOM 3745 O O . ALA A 1 468 ? 23.531 -4.420 3.694 1.00 8.46 468 ALA A O 1
ATOM 3747 N N . ARG A 1 469 ? 23.773 -6.588 4.162 1.00 7.96 469 ARG A N 1
ATOM 3748 C CA . ARG A 1 469 ? 22.595 -6.636 5.028 1.00 7.73 469 ARG A CA 1
ATOM 3749 C C . ARG A 1 469 ? 22.736 -5.682 6.238 1.00 7.61 469 ARG A C 1
ATOM 3750 O O . ARG A 1 469 ? 21.802 -4.946 6.530 1.00 8.16 469 ARG A O 1
ATOM 3758 N N . ALA A 1 470 ? 23.897 -5.699 6.870 1.00 8.14 470 ALA A N 1
ATOM 3759 C CA . ALA A 1 470 ? 24.086 -4.818 8.013 1.00 8.27 470 ALA A CA 1
ATOM 3760 C C . ALA A 1 470 ? 24.089 -3.355 7.611 1.00 8.16 470 ALA A C 1
ATOM 3761 O O . ALA A 1 470 ? 23.484 -2.520 8.257 1.00 8.20 470 ALA A O 1
ATOM 3763 N N . LEU A 1 471 ? 24.756 -3.017 6.497 1.00 8.05 471 LEU A N 1
ATOM 3764 C CA . LEU A 1 471 ? 24.770 -1.668 6.003 1.00 8.36 471 LEU A CA 1
ATOM 3765 C C . LEU A 1 471 ? 23.367 -1.201 5.663 1.00 7.75 471 LEU A C 1
ATOM 3766 O O . LEU A 1 471 ? 22.964 -0.080 6.000 1.00 8.53 471 LEU A O 1
ATOM 3771 N N . GLU A 1 472 ? 22.549 -2.067 5.055 1.00 7.49 472 GLU A N 1
ATOM 3772 C CA . GLU A 1 472 ? 21.189 -1.763 4.757 1.00 7.72 472 GLU A CA 1
ATOM 3773 C C . GLU A 1 472 ? 20.387 -1.428 6.012 1.00 7.90 472 GLU A C 1
ATOM 3774 O O . GLU A 1 472 ? 19.544 -0.516 6.030 1.00 8.69 472 GLU A O 1
ATOM 3780 N N . SER A 1 473 ? 20.575 -2.182 7.070 1.00 8.06 473 SER A N 1
ATOM 3781 C CA . SER A 1 473 ? 19.955 -1.898 8.355 1.00 7.85 473 SER A CA 1
ATOM 3782 C C . SER A 1 473 ? 20.239 -0.467 8.788 1.00 7.57 473 SER A C 1
ATOM 3783 O O . SER A 1 473 ? 19.342 0.297 9.151 1.00 8.21 473 SER A O 1
ATOM 3786 N N . GLU A 1 474 ? 21.509 -0.061 8.777 1.00 7.50 474 GLU A N 1
ATOM 3787 C CA . GLU A 1 474 ? 21.926 1.251 9.160 1.00 8.20 474 GLU A CA 1
ATOM 3788 C C . GLU A 1 474 ? 21.252 2.304 8.257 1.00 7.38 474 GLU A C 1
ATOM 3789 O O . GLU A 1 474 ? 20.729 3.303 8.765 1.00 8.31 474 GLU A O 1
ATOM 3795 N N . TYR A 1 475 ? 21.260 2.094 6.961 1.00 7.87 475 TYR A N 1
ATOM 3796 C CA . TYR A 1 475 ? 20.615 3.034 6.036 1.00 7.68 475 TYR A CA 1
ATOM 3797 C C . TYR A 1 475 ? 19.125 3.200 6.330 1.00 7.81 475 TYR A C 1
ATOM 3798 O O . TYR A 1 475 ? 18.606 4.300 6.342 1.00 8.53 475 TYR A O 1
ATOM 3807 N N . CYS A 1 476 ? 18.441 2.087 6.590 1.00 8.09 476 CYS A N 1
ATOM 3808 C CA . CYS A 1 476 ? 17.035 2.079 6.965 1.00 7.73 476 CYS A CA 1
ATOM 3809 C C . CYS A 1 476 ? 16.762 2.881 8.235 1.00 7.89 476 CYS A C 1
ATOM 3810 O O . CYS A 1 476 ? 15.737 3.558 8.295 1.00 8.20 476 CYS A O 1
ATOM 3813 N N . GLY A 1 477 ? 17.618 2.837 9.229 1.00 8.21 477 GLY A N 1
ATOM 3814 C CA . GLY A 1 477 ? 17.454 3.628 10.417 1.00 8.11 477 GLY A CA 1
ATOM 3815 C C . GLY A 1 477 ? 17.513 5.099 10.111 1.00 9.02 477 GLY A C 1
ATOM 3816 O O . GLY A 1 477 ? 16.715 5.913 10.646 1.00 8.51 477 GLY A O 1
ATOM 3817 N N . ASP A 1 478 ? 18.494 5.509 9.298 1.00 8.75 478 ASP A N 1
ATOM 3818 C CA . ASP A 1 478 ? 18.587 6.940 8.928 1.00 8.82 478 ASP A CA 1
ATOM 3819 C C . ASP A 1 478 ? 17.383 7.365 8.075 1.00 8.17 478 ASP A C 1
ATOM 3820 O O . ASP A 1 478 ? 16.829 8.451 8.304 1.00 9.62 478 ASP A O 1
ATOM 3825 N N . MET A 1 479 ? 16.983 6.531 7.129 1.00 8.19 479 MET A N 1
ATOM 3826 C CA . MET A 1 479 ? 15.813 6.867 6.341 1.00 8.10 479 MET A CA 1
ATOM 3827 C C . MET A 1 479 ? 14.543 6.983 7.215 1.00 8.28 479 MET A C 1
ATOM 3828 O O . MET A 1 479 ? 13.711 7.867 6.989 1.00 9.08 479 MET A O 1
ATOM 3833 N N . MET A 1 480 ? 14.427 6.054 8.172 1.00 8.09 480 MET A N 1
ATOM 3834 C CA . MET A 1 480 ? 13.217 6.099 9.017 1.00 8.28 480 MET A CA 1
ATOM 3835 C C . MET A 1 480 ? 13.136 7.371 9.841 1.00 8.16 480 MET A C 1
ATOM 3836 O O . MET A 1 480 ? 12.057 7.883 10.047 1.00 8.42 480 MET A O 1
ATOM 3841 N N . LEU A 1 481 ? 14.280 7.860 10.320 1.00 8.53 481 LEU A N 1
ATOM 3842 C CA . LEU A 1 481 ? 14.331 9.116 11.005 1.00 8.64 481 LEU A CA 1
ATOM 3843 C C . LEU A 1 481 ? 13.857 10.243 10.089 1.00 9.23 481 LEU A C 1
ATOM 3844 O O . LEU A 1 481 ? 13.020 11.098 10.454 1.00 8.92 481 LEU A O 1
ATOM 3849 N N . ASP A 1 482 ? 14.345 10.244 8.858 1.00 8.59 482 ASP A N 1
ATOM 3850 C CA . ASP A 1 482 ? 13.895 11.212 7.866 1.00 8.82 482 ASP A CA 1
ATOM 3851 C C . ASP A 1 482 ? 12.371 11.124 7.689 1.00 8.78 482 ASP A C 1
ATOM 3852 O O . ASP A 1 482 ? 11.674 12.162 7.613 1.00 9.45 482 ASP A O 1
ATOM 3857 N N . ASP A 1 483 ? 11.861 9.903 7.586 1.00 8.24 483 ASP A N 1
ATOM 3858 C CA . ASP A 1 483 ? 10.417 9.712 7.411 1.00 7.99 483 ASP A CA 1
ATOM 3859 C C . ASP A 1 483 ? 9.620 10.292 8.591 1.00 8.51 483 ASP A C 1
ATOM 3860 O O . ASP A 1 483 ? 8.575 10.924 8.415 1.00 8.52 483 ASP A O 1
ATOM 3865 N N . PHE A 1 484 ? 10.080 9.999 9.783 1.00 8.67 484 PHE A N 1
ATOM 3866 C CA . PHE A 1 484 ? 9.443 10.536 11.003 1.00 8.82 484 PHE A CA 1
ATOM 3867 C C . PHE A 1 484 ? 9.429 12.033 10.994 1.00 8.08 484 PHE A C 1
ATOM 3868 O O . PHE A 1 484 ? 8.395 12.638 11.284 1.00 8.34 484 PHE A O 1
ATOM 3876 N N . ASN A 1 485 ? 10.571 12.636 10.673 1.00 8.55 485 ASN A N 1
ATOM 3877 C CA . ASN A 1 485 ? 10.607 14.112 10.616 1.00 9.07 485 ASN A CA 1
ATOM 3878 C C . ASN A 1 485 ? 9.660 14.623 9.579 1.00 8.87 485 ASN A C 1
ATOM 3879 O O . ASN A 1 485 ? 9.033 15.683 9.763 1.00 9.75 485 ASN A O 1
ATOM 3884 N N . GLN A 1 486 ? 9.509 13.937 8.439 1.00 8.93 486 GLN A N 1
ATOM 3885 C CA . GLN A 1 486 ? 8.523 14.353 7.422 1.00 9.18 486 GLN A CA 1
ATOM 3886 C C . GLN A 1 486 ? 7.107 14.234 7.918 1.00 8.84 486 GLN A C 1
ATOM 3887 O O . GLN A 1 486 ? 6.262 15.093 7.642 1.00 9.76 486 GLN A O 1
ATOM 3893 N N . LEU A 1 487 ? 6.829 13.149 8.663 1.00 8.91 487 LEU A N 1
ATOM 3894 C CA . LEU A 1 487 ? 5.490 12.981 9.241 1.00 8.59 487 LEU A CA 1
ATOM 3895 C C . LEU A 1 487 ? 5.150 14.148 10.166 1.00 7.88 487 LEU A C 1
ATOM 3896 O O . LEU A 1 487 ? 4.068 14.712 10.104 1.00 8.96 487 LEU A O 1
ATOM 3901 N N . ILE A 1 488 ? 6.069 14.484 11.073 1.00 8.46 488 ILE A N 1
ATOM 3902 C CA . ILE A 1 488 ? 5.922 15.589 11.989 1.00 8.66 488 ILE A CA 1
ATOM 3903 C C . ILE A 1 488 ? 5.677 16.881 11.183 1.00 9.95 488 ILE A C 1
ATOM 3904 O O . ILE A 1 488 ? 4.772 17.650 11.501 1.00 9.75 488 ILE A O 1
ATOM 3909 N N . SER A 1 489 ? 6.454 17.153 10.147 1.00 9.25 489 SER A N 1
ATOM 3910 C CA . SER A 1 489 ? 6.290 18.335 9.357 1.00 10.17 489 SER A CA 1
ATOM 3911 C C . SER A 1 489 ? 4.934 18.321 8.713 1.00 10.24 489 SER A C 1
ATOM 3912 O O . SER A 1 489 ? 4.282 19.415 8.679 1.00 11.31 489 SER A O 1
ATOM 3915 N N . ASN A 1 490 ? 4.471 17.238 8.168 1.00 9.91 490 ASN A N 1
ATOM 3916 C CA . ASN A 1 490 ? 3.162 17.186 7.553 1.00 10.34 490 ASN A CA 1
ATOM 3917 C C . ASN A 1 490 ? 2.104 17.569 8.568 1.00 9.68 490 ASN A C 1
ATOM 3918 O O . ASN A 1 490 ? 1.217 18.396 8.263 1.00 10.72 490 ASN A O 1
ATOM 3923 N N . ILE A 1 491 ? 2.129 16.994 9.752 1.00 10.01 491 ILE A N 1
ATOM 3924 C CA . ILE A 1 491 ? 1.149 17.297 10.779 1.00 9.59 491 ILE A CA 1
ATOM 3925 C C . ILE A 1 491 ? 1.242 18.766 11.142 1.00 9.99 491 ILE A C 1
ATOM 3926 O O . ILE A 1 491 ? 0.212 19.470 11.255 1.00 11.58 491 ILE A O 1
ATOM 3931 N N . LYS A 1 492 ? 2.459 19.260 11.318 1.00 10.51 492 LYS A N 1
ATOM 3932 C CA . LYS A 1 492 ? 2.644 20.675 11.680 1.00 12.59 492 LYS A CA 1
ATOM 3933 C C . LYS A 1 492 ? 2.043 21.637 10.712 1.00 13.53 492 LYS A C 1
ATOM 3934 O O . LYS A 1 492 ? 1.464 22.666 11.051 1.00 16.57 492 LYS A O 1
ATOM 3940 N N . ASN A 1 493 ? 2.083 21.294 9.440 1.00 13.19 493 ASN A N 1
ATOM 3941 C CA . ASN A 1 493 ? 1.593 22.127 8.367 1.00 16.42 493 ASN A CA 1
ATOM 3942 C C . ASN A 1 493 ? 0.127 21.810 8.083 1.00 15.00 493 ASN A C 1
ATOM 3943 O O . ASN A 1 493 ? -0.383 22.371 7.103 1.00 23.67 493 ASN A O 1
ATOM 3948 N N . GLY A 1 494 ? -0.540 21.035 8.865 1.00 11.32 494 GLY A N 1
ATOM 3949 C CA . GLY A 1 494 ? -1.989 20.899 8.801 1.00 11.81 494 GLY A CA 1
ATOM 3950 C C . GLY A 1 494 ? -2.546 19.571 8.357 1.00 10.84 494 GLY A C 1
ATOM 3951 O O . GLY A 1 494 ? -3.807 19.416 8.296 1.00 12.24 494 GLY A O 1
ATOM 3952 N N . ASP A 1 495 ? -1.676 18.645 7.937 1.00 11.49 495 ASP A N 1
ATOM 3953 C CA . ASP A 1 495 ? -2.114 17.382 7.353 1.00 10.43 495 ASP A CA 1
ATOM 3954 C C . ASP A 1 495 ? -1.957 16.208 8.344 1.00 9.30 495 ASP A C 1
ATOM 3955 O O . ASP A 1 495 ? -0.826 15.715 8.503 1.00 10.07 495 ASP A O 1
ATOM 3960 N N . SER A 1 496 ? -3.026 15.804 8.970 1.00 9.49 496 SER A N 1
ATOM 3961 C CA . SER A 1 496 ? -3.078 14.662 9.828 1.00 9.64 496 SER A CA 1
ATOM 3962 C C . SER A 1 496 ? -3.828 13.510 9.122 1.00 9.12 496 SER A C 1
ATOM 3963 O O . SER A 1 496 ? -4.107 12.495 9.797 1.00 10.73 496 SER A O 1
ATOM 3966 N N . SER A 1 497 ? -4.091 13.617 7.844 1.00 9.32 497 SER A N 1
ATOM 3967 C CA . SER A 1 497 ? -4.863 12.586 7.166 1.00 10.36 497 SER A CA 1
ATOM 3968 C C . SER A 1 497 ? -4.109 11.268 6.987 1.00 8.96 497 SER A C 1
ATOM 3969 O O . SER A 1 497 ? -2.878 11.259 6.798 1.00 10.00 497 SER A O 1
ATOM 3972 N N . THR A 1 498 ? -4.868 10.171 7.062 1.00 9.21 498 THR A N 1
ATOM 3973 C CA . THR A 1 498 ? -4.257 8.824 6.981 1.00 9.30 498 THR A CA 1
ATOM 3974 C C . THR A 1 498 ? -4.970 7.880 6.003 1.00 8.81 498 THR A C 1
ATOM 3975 O O . THR A 1 498 ? -4.419 6.814 5.765 1.00 9.79 498 THR A O 1
ATOM 3979 N N . ALA A 1 499 ? -6.147 8.146 5.504 1.00 10.83 499 ALA A N 1
ATOM 3980 C CA . ALA A 1 499 ? -6.796 7.236 4.593 1.00 11.21 499 ALA A CA 1
ATOM 3981 C C . ALA A 1 499 ? -7.628 7.939 3.539 1.00 16.18 499 ALA A C 1
ATOM 3982 O O . ALA A 1 499 ? -8.170 8.987 3.839 1.00 25.27 499 ALA A O 1
ATOM 3984 N N . ASN A 1 500 ? -7.681 7.291 2.407 1.00 18.66 500 ASN A N 1
ATOM 3985 C CA . ASN A 1 500 ? -8.472 7.624 1.177 1.00 22.43 500 ASN A CA 1
ATOM 3986 C C . ASN A 1 500 ? -9.542 6.535 1.161 1.00 21.02 500 ASN A C 1
ATOM 3987 O O . ASN A 1 500 ? -9.206 5.370 1.099 1.00 31.58 500 ASN A O 1
ATOM 3992 N N . THR A 1 501 ? -10.824 6.828 1.206 1.00 18.20 501 THR A N 1
ATOM 3993 C CA . THR A 1 501 ? -11.895 5.858 1.135 1.00 17.83 501 THR A CA 1
ATOM 3994 C C . THR A 1 501 ? -12.767 5.925 -0.115 1.00 17.74 501 THR A C 1
ATOM 3995 O O . THR A 1 501 ? -13.824 5.252 -0.200 1.00 17.75 501 THR A O 1
ATOM 3999 N N . ASP A 1 502 ? -12.347 6.680 -1.093 1.00 20.05 502 ASP A N 1
ATOM 4000 C CA . ASP A 1 502 ? -13.110 6.898 -2.301 1.00 20.99 502 ASP A CA 1
ATOM 4001 C C . ASP A 1 502 ? -13.397 5.597 -3.005 1.00 17.52 502 ASP A C 1
ATOM 4002 O O . ASP A 1 502 ? -14.423 5.473 -3.689 1.00 18.82 502 ASP A O 1
ATOM 4007 N N . LYS A 1 503 ? -12.555 4.598 -2.904 1.00 15.96 503 LYS A N 1
ATOM 4008 C CA . LYS A 1 503 ? -12.725 3.325 -3.579 1.00 14.96 503 LYS A CA 1
ATOM 4009 C C . LYS A 1 503 ? -12.802 2.150 -2.622 1.00 12.82 503 LYS A C 1
ATOM 4010 O O . LYS A 1 503 ? -12.537 0.999 -2.956 1.00 15.98 503 LYS A O 1
ATOM 4016 N N . TRP A 1 504 ? -13.196 2.418 -1.407 1.00 13.06 504 TRP A N 1
ATOM 4017 C CA . TRP A 1 504 ? -13.369 1.345 -0.396 1.00 12.79 504 TRP A CA 1
ATOM 4018 C C . TRP A 1 504 ? -14.459 0.430 -0.814 1.00 14.19 504 TRP A C 1
ATOM 4019 O O . TRP A 1 504 ? -14.372 -0.771 -0.598 1.00 17.37 504 TRP A O 1
ATOM 4030 N N . ASP A 1 505 ? -15.572 0.948 -1.343 1.00 15.02 505 ASP A N 1
ATOM 4031 C CA . ASP A 1 505 ? -16.717 0.120 -1.647 1.00 15.63 505 ASP A CA 1
ATOM 4032 C C . ASP A 1 505 ? -16.549 -0.562 -3.009 1.00 15.32 505 ASP A C 1
ATOM 4033 O O . ASP A 1 505 ? -16.278 0.141 -4.012 1.00 16.02 505 ASP A O 1
ATOM 4038 N N . PRO A 1 506 ? -16.733 -1.877 -3.076 1.00 17.03 506 PRO A N 1
ATOM 4039 C CA . PRO A 1 506 ? -16.589 -2.551 -4.370 1.00 17.19 506 PRO A CA 1
ATOM 4040 C C . PRO A 1 506 ? -17.465 -2.024 -5.503 1.00 18.14 506 PRO A C 1
ATOM 4041 O O . PRO A 1 506 ? -17.159 -2.230 -6.688 1.00 19.66 506 PRO A O 1
ATOM 4045 N N . SER A 1 507 ? -18.551 -1.363 -5.174 1.00 18.55 507 SER A N 1
ATOM 4046 C CA . SER A 1 507 ? -19.394 -0.778 -6.228 1.00 19.56 507 SER A CA 1
ATOM 4047 C C . SER A 1 507 ? -18.608 0.247 -7.035 1.00 20.02 507 SER A C 1
ATOM 4048 O O . SER A 1 507 ? -19.064 0.521 -8.172 1.00 22.54 507 SER A O 1
ATOM 4051 N N . SER A 1 508 ? -17.520 0.794 -6.525 1.00 18.31 508 SER A N 1
ATOM 4052 C CA . SER A 1 508 ? -16.729 1.837 -7.173 1.00 17.05 508 SER A CA 1
ATOM 4053 C C . SER A 1 508 ? -15.650 1.203 -8.047 1.00 17.88 508 SER A C 1
ATOM 4054 O O . SER A 1 508 ? -14.960 1.915 -8.762 1.00 21.13 508 SER A O 1
ATOM 4057 N N . TRP A 1 509 ? -15.522 -0.105 -8.052 1.00 17.21 509 TRP A N 1
ATOM 4058 C CA . TRP A 1 509 ? -14.461 -0.794 -8.766 1.00 16.09 509 TRP A CA 1
ATOM 4059 C C . TRP A 1 509 ? -14.875 -1.141 -10.199 1.00 16.93 509 TRP A C 1
ATOM 4060 O O . TRP A 1 509 ? -16.045 -1.401 -10.499 1.00 19.30 509 TRP A O 1
ATOM 4071 N N . PRO A 1 510 ? -13.901 -1.230 -11.096 1.00 17.40 510 PRO A N 1
ATOM 4072 C CA . PRO A 1 510 ? -14.230 -1.771 -12.399 1.00 19.41 510 PRO A CA 1
ATOM 4073 C C . PRO A 1 510 ? -14.557 -3.251 -12.275 1.00 17.99 510 PRO A C 1
ATOM 4074 O O . PRO A 1 510 ? -14.028 -3.924 -11.364 1.00 18.36 510 PRO A O 1
ATOM 4078 N N . GLU A 1 511 ? -15.330 -3.819 -13.193 1.00 16.76 511 GLU A N 1
ATOM 4079 C CA . GLU A 1 511 ? -15.627 -5.252 -13.196 1.00 16.71 511 GLU A CA 1
ATOM 4080 C C . GLU A 1 511 ? -14.410 -6.138 -13.327 1.00 15.15 511 GLU A C 1
ATOM 4081 O O . GLU A 1 511 ? -14.371 -7.237 -12.788 1.00 16.04 511 GLU A O 1
ATOM 4087 N N . HIS A 1 512 ? -13.405 -5.717 -14.068 1.00 14.94 512 HIS A N 1
ATOM 4088 C CA . HIS A 1 512 ? -12.179 -6.412 -14.267 1.00 14.79 512 HIS A CA 1
ATOM 4089 C C . HIS A 1 512 ? -11.014 -5.474 -13.993 1.00 16.42 512 HIS A C 1
ATOM 4090 O O . HIS A 1 512 ? -11.018 -4.333 -14.520 1.00 17.33 512 HIS A O 1
ATOM 4097 N N . ALA A 1 513 ? -10.044 -5.901 -13.220 1.00 13.35 513 ALA A N 1
ATOM 4098 C CA . ALA A 1 513 ? -8.916 -5.026 -12.947 1.00 13.60 513 ALA A CA 1
ATOM 4099 C C . ALA A 1 513 ? -7.738 -5.931 -12.620 1.00 12.08 513 ALA A C 1
ATOM 4100 O O . ALA A 1 513 ? -7.927 -7.034 -12.068 1.00 14.79 513 ALA A O 1
ATOM 4102 N N . LYS A 1 514 ? -6.514 -5.518 -12.882 1.00 11.94 514 LYS A N 1
ATOM 4103 C CA . LYS A 1 514 ? -5.320 -6.184 -12.442 1.00 12.66 514 LYS A CA 1
ATOM 4104 C C . LYS A 1 514 ? -4.322 -5.193 -11.901 1.00 11.26 514 LYS A C 1
ATOM 4105 O O . LYS A 1 514 ? -4.261 -4.055 -12.334 1.00 12.69 514 LYS A O 1
ATOM 4111 N N . GLY A 1 515 ? -3.511 -5.624 -10.961 1.00 10.28 515 GLY A N 1
ATOM 4112 C CA . GLY A 1 515 ? -2.540 -4.745 -10.296 1.00 10.79 515 GLY A CA 1
ATOM 4113 C C . GLY A 1 515 ? -1.341 -5.557 -9.853 1.00 9.22 515 GLY A C 1
ATOM 4114 O O . GLY A 1 515 ? -1.364 -6.794 -9.709 1.00 9.81 515 GLY A O 1
ATOM 4115 N N . VAL A 1 516 ? -0.265 -4.835 -9.580 1.00 9.23 516 VAL A N 1
ATOM 4116 C CA . VAL A 1 516 ? 0.937 -5.377 -9.024 1.00 8.91 516 VAL A CA 1
ATOM 4117 C C . VAL A 1 516 ? 1.455 -4.411 -7.953 1.00 8.86 516 VAL A C 1
ATOM 4118 O O . VAL A 1 516 ? 1.405 -3.205 -8.123 1.00 10.09 516 VAL A O 1
ATOM 4122 N N . GLY A 1 517 ? 1.913 -5.015 -6.856 1.00 8.46 517 GLY A N 1
ATOM 4123 C CA . GLY A 1 517 ? 2.536 -4.270 -5.765 1.00 8.48 517 GLY A CA 1
ATOM 4124 C C . GLY A 1 517 ? 3.927 -4.810 -5.531 1.00 8.39 517 GLY A C 1
ATOM 4125 O O . GLY A 1 517 ? 4.084 -6.045 -5.446 1.00 10.06 517 GLY A O 1
ATOM 4126 N N . THR A 1 518 ? 4.929 -3.955 -5.418 1.00 8.79 518 THR A N 1
ATOM 4127 C CA . THR A 1 518 ? 6.270 -4.354 -5.155 1.00 8.30 518 THR A CA 1
ATOM 4128 C C . THR A 1 518 ? 6.730 -3.794 -3.825 1.00 7.76 518 THR A C 1
ATOM 4129 O O . THR A 1 518 ? 6.284 -2.727 -3.357 1.00 9.11 518 THR A O 1
ATOM 4133 N N . VAL A 1 519 ? 7.684 -4.507 -3.215 1.00 8.27 519 VAL A N 1
ATOM 4134 C CA . VAL A 1 519 ? 8.301 -4.123 -1.951 1.00 8.10 519 VAL A CA 1
ATOM 4135 C C . VAL A 1 519 ? 9.768 -4.489 -1.973 1.00 7.31 519 VAL A C 1
ATOM 4136 O O . VAL A 1 519 ? 10.082 -5.582 -2.489 1.00 9.00 519 VAL A O 1
ATOM 4140 N N . ALA A 1 520 ? 10.639 -3.705 -1.394 1.00 7.83 520 ALA A N 1
ATOM 4141 C CA . ALA A 1 520 ? 12.008 -4.063 -1.084 1.00 8.14 520 ALA A CA 1
ATOM 4142 C C . ALA A 1 520 ? 11.965 -4.830 0.248 1.00 8.16 520 ALA A C 1
ATOM 4143 O O . ALA A 1 520 ? 12.199 -4.257 1.325 1.00 9.70 520 ALA A O 1
ATOM 4145 N N . ALA A 1 521 ? 11.595 -6.095 0.210 1.00 8.10 521 ALA A N 1
ATOM 4146 C CA . ALA A 1 521 ? 11.486 -6.898 1.422 1.00 7.58 521 ALA A CA 1
ATOM 4147 C C . ALA A 1 521 ? 12.880 -7.138 1.951 1.00 7.46 521 ALA A C 1
ATOM 4148 O O . ALA A 1 521 ? 13.887 -7.027 1.246 1.00 7.48 521 ALA A O 1
ATOM 4150 N N . PRO A 1 522 ? 13.012 -7.510 3.244 1.00 7.61 522 PRO A N 1
ATOM 4151 C CA . PRO A 1 522 ? 14.324 -7.798 3.812 1.00 7.64 522 PRO A CA 1
ATOM 4152 C C . PRO A 1 522 ? 15.236 -8.658 3.015 1.00 6.60 522 PRO A C 1
ATOM 4153 O O . PRO A 1 522 ? 16.449 -8.443 3.063 1.00 8.04 522 PRO A O 1
ATOM 4157 N N . ARG A 1 523 ? 14.706 -9.639 2.330 1.00 7.60 523 ARG A N 1
ATOM 4158 C CA . ARG A 1 523 ? 15.479 -10.644 1.592 1.00 7.33 523 ARG A CA 1
ATOM 4159 C C . ARG A 1 523 ? 15.628 -10.335 0.121 1.00 7.79 523 ARG A C 1
ATOM 4160 O O . ARG A 1 523 ? 16.243 -11.098 -0.583 1.00 8.16 523 ARG A O 1
ATOM 4168 N N . GLY A 1 524 ? 15.002 -9.269 -0.402 1.00 7.87 524 GLY A N 1
ATOM 4169 C CA . GLY A 1 524 ? 15.102 -8.886 -1.771 1.00 8.04 524 GLY A CA 1
ATOM 4170 C C . GLY A 1 524 ? 13.815 -8.447 -2.373 1.00 7.55 524 GLY A C 1
ATOM 4171 O O . GLY A 1 524 ? 12.953 -7.842 -1.762 1.00 9.30 524 GLY A O 1
ATOM 4172 N N . ALA A 1 525 ? 13.693 -8.761 -3.692 1.00 8.33 525 ALA A N 1
ATOM 4173 C CA . ALA A 1 525 ? 12.580 -8.257 -4.502 1.00 8.18 525 ALA A CA 1
ATOM 4174 C C . ALA A 1 525 ? 11.278 -9.032 -4.278 1.00 8.15 525 ALA A C 1
ATOM 4175 O O . ALA A 1 525 ? 11.240 -10.228 -4.643 1.00 9.25 525 ALA A O 1
ATOM 4177 N N . LEU A 1 526 ? 10.275 -8.403 -3.707 1.00 8.07 526 LEU A N 1
ATOM 4178 C CA . LEU A 1 526 ? 8.946 -9.004 -3.483 1.00 7.22 526 LEU A CA 1
ATOM 4179 C C . LEU A 1 526 ? 7.923 -8.348 -4.359 1.00 7.70 526 LEU A C 1
ATOM 4180 O O . LEU A 1 526 ? 7.876 -7.110 -4.464 1.00 8.31 526 LEU A O 1
ATOM 4185 N N . ALA A 1 527 ? 7.061 -9.121 -4.986 1.00 7.35 527 ALA A N 1
ATOM 4186 C CA . ALA A 1 527 ? 5.883 -8.582 -5.635 1.00 7.59 527 ALA A CA 1
ATOM 4187 C C . ALA A 1 527 ? 4.706 -9.522 -5.549 1.00 7.77 527 ALA A C 1
ATOM 4188 O O . ALA A 1 527 ? 4.874 -10.773 -5.487 1.00 8.17 527 ALA A O 1
ATOM 4190 N N . HIS A 1 528 ? 3.520 -8.964 -5.526 1.00 7.75 528 HIS A N 1
ATOM 4191 C CA . HIS A 1 528 ? 2.219 -9.616 -5.603 1.00 7.81 528 HIS A CA 1
ATOM 4192 C C . HIS A 1 528 ? 1.467 -9.102 -6.810 1.00 8.40 528 HIS A C 1
ATOM 4193 O O . HIS A 1 528 ? 1.410 -7.887 -7.024 1.00 8.71 528 HIS A O 1
ATOM 4200 N N . TRP A 1 529 ? 0.887 -10.019 -7.547 1.00 8.39 529 TRP A N 1
ATOM 4201 C CA . TRP A 1 529 ? 0.107 -9.722 -8.741 1.00 8.53 529 TRP A CA 1
ATOM 4202 C C . TRP A 1 529 ? -1.308 -10.185 -8.537 1.00 8.65 529 TRP A C 1
ATOM 4203 O O . TRP A 1 529 ? -1.541 -11.397 -8.250 1.00 9.40 529 TRP A O 1
ATOM 4214 N N . ILE A 1 530 ? -2.275 -9.314 -8.673 1.00 9.14 530 ILE A N 1
ATOM 4215 C CA . ILE A 1 530 ? -3.715 -9.625 -8.432 1.00 8.60 530 ILE A CA 1
ATOM 4216 C C . ILE A 1 530 ? -4.478 -9.379 -9.706 1.00 9.24 530 ILE A C 1
ATOM 4217 O O . ILE A 1 530 ? -4.268 -8.435 -10.406 1.00 10.40 530 ILE A O 1
ATOM 4222 N N . VAL A 1 531 ? -5.443 -10.284 -9.948 1.00 10.15 531 VAL A N 1
ATOM 4223 C CA . VAL A 1 531 ? -6.496 -10.123 -10.934 1.00 10.22 531 VAL A CA 1
ATOM 4224 C C . VAL A 1 531 ? -7.839 -10.152 -10.175 1.00 10.05 531 VAL A C 1
ATOM 4225 O O . VAL A 1 531 ? -8.095 -11.117 -9.470 1.00 11.01 531 VAL A O 1
ATOM 4229 N N . ILE A 1 532 ? -8.614 -9.087 -10.311 1.00 10.97 532 ILE A N 1
ATOM 4230 C CA . ILE A 1 532 ? -9.901 -8.902 -9.717 1.00 10.89 532 ILE A CA 1
ATOM 4231 C C . ILE A 1 532 ? -10.988 -9.071 -10.734 1.00 11.71 532 ILE A C 1
ATOM 4232 O O . ILE A 1 532 ? -10.894 -8.496 -11.831 1.00 13.21 532 ILE A O 1
ATOM 4237 N N . GLU A 1 533 ? -12.052 -9.756 -10.425 1.00 12.56 533 GLU A N 1
ATOM 4238 C CA . GLU A 1 533 ? -13.225 -9.895 -11.296 1.00 13.77 533 GLU A CA 1
ATOM 4239 C C . GLU A 1 533 ? -14.481 -9.823 -10.414 1.00 13.05 533 GLU A C 1
ATOM 4240 O O . GLU A 1 533 ? -14.657 -10.631 -9.472 1.00 14.74 533 GLU A O 1
ATOM 4246 N N . LYS A 1 534 ? -15.339 -8.878 -10.729 1.00 14.64 534 LYS A N 1
ATOM 4247 C CA . LYS A 1 534 ? -16.614 -8.696 -10.050 1.00 15.87 534 LYS A CA 1
ATOM 4248 C C . LYS A 1 534 ? -16.487 -8.778 -8.534 1.00 14.56 534 LYS A C 1
ATOM 4249 O O . LYS A 1 534 ? -17.173 -9.469 -7.803 1.00 14.94 534 LYS A O 1
ATOM 4255 N N . GLY A 1 535 ? -15.524 -8.018 -8.025 1.00 14.31 535 GLY A N 1
ATOM 4256 C CA . GLY A 1 535 ? -15.421 -7.856 -6.595 1.00 13.80 535 GLY A CA 1
ATOM 4257 C C . GLY A 1 535 ? -14.546 -8.866 -5.890 1.00 11.38 535 GLY A C 1
ATOM 4258 O O . GLY A 1 535 ? -14.369 -8.801 -4.684 1.00 14.07 535 GLY A O 1
ATOM 4259 N N . LYS A 1 536 ? -14.102 -9.871 -6.588 1.00 11.11 536 LYS A N 1
ATOM 4260 C CA . LYS A 1 536 ? -13.452 -11.031 -5.989 1.00 11.78 536 LYS A CA 1
ATOM 4261 C C . LYS A 1 536 ? -12.087 -11.300 -6.582 1.00 10.58 536 LYS A C 1
ATOM 4262 O O . LYS A 1 536 ? -11.780 -10.865 -7.719 1.00 11.70 536 LYS A O 1
ATOM 4268 N N . ILE A 1 537 ? -11.261 -12.012 -5.889 1.00 10.42 537 ILE A N 1
ATOM 4269 C CA . ILE A 1 537 ? -9.932 -12.385 -6.365 1.00 9.89 537 ILE A CA 1
ATOM 4270 C C . ILE A 1 537 ? -10.065 -13.521 -7.363 1.00 10.28 537 ILE A C 1
ATOM 4271 O O . ILE A 1 537 ? -10.488 -14.625 -7.017 1.00 12.66 537 ILE A O 1
ATOM 4276 N N . LYS A 1 538 ? -9.710 -13.267 -8.603 1.00 10.80 538 LYS A N 1
ATOM 4277 C CA . LYS A 1 538 ? -9.701 -14.250 -9.656 1.00 10.45 538 LYS A CA 1
ATOM 4278 C C . LYS A 1 538 ? -8.365 -14.945 -9.724 1.00 10.66 538 LYS A C 1
ATOM 4279 O O . LYS A 1 538 ? -8.268 -16.178 -9.909 1.00 13.44 538 LYS A O 1
ATOM 4285 N N . ASN A 1 539 ? -7.255 -14.292 -9.580 1.00 10.21 539 ASN A N 1
ATOM 4286 C CA . ASN A 1 539 ? -5.917 -14.840 -9.455 1.00 9.44 539 ASN A CA 1
ATOM 4287 C C . ASN A 1 539 ? -5.119 -13.994 -8.514 1.00 8.61 539 ASN A C 1
ATOM 4288 O O . ASN A 1 539 ? -5.276 -12.752 -8.479 1.00 10.11 539 ASN A O 1
ATOM 4293 N N . TYR A 1 540 ? -4.249 -14.605 -7.732 1.00 9.24 540 TYR A N 1
ATOM 4294 C CA . TYR A 1 540 ? -3.344 -13.910 -6.852 1.00 8.78 540 TYR A CA 1
ATOM 4295 C C . TYR A 1 540 ? -2.052 -14.695 -6.858 1.00 9.00 540 TYR A C 1
ATOM 4296 O O . TYR A 1 540 ? -2.046 -15.871 -6.434 1.00 10.37 540 TYR A O 1
ATOM 4305 N N . GLN A 1 541 ? -0.986 -14.094 -7.323 1.00 8.44 541 GLN A N 1
ATOM 4306 C CA . GLN A 1 541 ? 0.306 -14.776 -7.437 1.00 8.10 541 GLN A CA 1
ATOM 4307 C C . GLN A 1 541 ? 1.388 -13.977 -6.760 1.00 7.63 541 GLN A C 1
ATOM 4308 O O . GLN A 1 541 ? 1.512 -12.779 -7.016 1.00 9.01 541 GLN A O 1
ATOM 4314 N N . CYS A 1 542 ? 2.129 -14.617 -5.923 1.00 8.01 542 CYS A N 1
ATOM 4315 C CA . CYS A 1 542 ? 3.263 -14.063 -5.247 1.00 8.05 542 CYS A CA 1
ATOM 4316 C C . CYS A 1 542 ? 4.543 -14.625 -5.817 1.00 7.61 542 CYS A C 1
ATOM 4317 O O . CYS A 1 542 ? 4.680 -15.824 -6.028 1.00 8.09 542 CYS A O 1
ATOM 4320 N N . VAL A 1 543 ? 5.537 -13.789 -5.989 1.00 7.48 543 VAL A N 1
ATOM 4321 C CA . VAL A 1 543 ? 6.928 -14.138 -6.284 1.00 7.52 543 VAL A CA 1
ATOM 4322 C C . VAL A 1 543 ? 7.781 -13.403 -5.288 1.00 7.52 543 VAL A C 1
ATOM 4323 O O . VAL A 1 543 ? 7.733 -12.190 -5.241 1.00 7.70 543 VAL A O 1
ATOM 4327 N N . VAL A 1 544 ? 8.457 -14.145 -4.415 1.00 7.96 544 VAL A N 1
ATOM 4328 C CA A VAL A 1 544 ? 9.065 -13.550 -3.223 0.80 8.27 544 VAL A CA 1
ATOM 4329 C CA B VAL A 1 544 ? 9.063 -13.684 -3.178 0.20 7.33 544 VAL A CA 1
ATOM 4330 C C . VAL A 1 544 ? 10.575 -13.712 -3.296 1.00 7.41 544 VAL A C 1
ATOM 4331 O O . VAL A 1 544 ? 11.095 -14.495 -4.126 1.00 8.04 544 VAL A O 1
ATOM 4338 N N . PRO A 1 545 ? 11.338 -12.967 -2.490 1.00 7.38 545 PRO A N 1
ATOM 4339 C CA . PRO A 1 545 ? 12.790 -12.994 -2.659 1.00 7.18 545 PRO A CA 1
ATOM 4340 C C . PRO A 1 545 ? 13.415 -14.360 -2.599 1.00 7.84 545 PRO A C 1
ATOM 4341 O O . PRO A 1 545 ? 14.254 -14.698 -3.460 1.00 7.87 545 PRO A O 1
ATOM 4345 N N . THR A 1 546 ? 13.025 -15.175 -1.626 1.00 7.88 546 THR A N 1
ATOM 4346 C CA . THR A 1 546 ? 13.613 -16.501 -1.539 1.00 7.25 546 THR A CA 1
ATOM 4347 C C . THR A 1 546 ? 13.107 -17.415 -2.662 1.00 7.55 546 THR A C 1
ATOM 4348 O O . THR A 1 546 ? 13.749 -18.428 -2.936 1.00 8.46 546 THR A O 1
ATOM 4352 N N . THR A 1 547 ? 11.981 -17.108 -3.289 1.00 7.81 547 THR A N 1
ATOM 4353 C CA . THR A 1 547 ? 11.614 -17.849 -4.499 1.00 7.87 547 THR A CA 1
ATOM 4354 C C . THR A 1 547 ? 12.702 -17.674 -5.565 1.00 7.79 547 THR A C 1
ATOM 4355 O O . THR A 1 547 ? 13.159 -18.607 -6.204 1.00 8.41 547 THR A O 1
ATOM 4359 N N . TRP A 1 548 ? 13.117 -16.412 -5.760 1.00 8.11 548 TRP A N 1
ATOM 4360 C CA . TRP A 1 548 ? 14.260 -16.151 -6.661 1.00 8.32 548 TRP A CA 1
ATOM 4361 C C . TRP A 1 548 ? 15.510 -16.858 -6.200 1.00 8.72 548 TRP A C 1
ATOM 4362 O O . TRP A 1 548 ? 16.124 -17.668 -6.948 1.00 9.41 548 TRP A O 1
ATOM 4373 N N . ASN A 1 549 ? 15.965 -16.610 -4.954 1.00 9.02 549 ASN A N 1
ATOM 4374 C CA . ASN A 1 549 ? 17.286 -17.082 -4.563 1.00 8.02 549 ASN A CA 1
ATOM 4375 C C . ASN A 1 549 ? 17.308 -18.570 -4.457 1.00 9.27 549 ASN A C 1
ATOM 4376 O O . ASN A 1 549 ? 18.325 -19.199 -4.801 1.00 8.84 549 ASN A O 1
ATOM 4381 N N . GLY A 1 550 ? 16.251 -19.191 -3.905 1.00 8.21 550 GLY A N 1
ATOM 4382 C CA . GLY A 1 550 ? 16.208 -20.623 -3.632 1.00 8.39 550 GLY A CA 1
ATOM 4383 C C . GLY A 1 550 ? 15.720 -21.472 -4.756 1.00 8.46 550 GLY A C 1
ATOM 4384 O O . GLY A 1 550 ? 15.635 -22.701 -4.614 1.00 9.30 550 GLY A O 1
ATOM 4385 N N A SER A 1 551 ? 15.419 -20.846 -5.918 0.80 8.55 551 SER A N 1
ATOM 4386 N N B SER A 1 551 ? 15.377 -20.853 -5.865 0.20 9.24 551 SER A N 1
ATOM 4387 C CA A SER A 1 551 ? 14.900 -21.497 -7.099 0.80 9.84 551 SER A CA 1
ATOM 4388 C CA B SER A 1 551 ? 14.725 -21.590 -6.930 0.20 9.20 551 SER A CA 1
ATOM 4389 C C A SER A 1 551 ? 15.605 -22.742 -7.485 0.80 8.40 551 SER A C 1
ATOM 4390 C C B SER A 1 551 ? 15.557 -22.689 -7.541 0.20 9.34 551 SER A C 1
ATOM 4391 O O A SER A 1 551 ? 16.866 -22.785 -7.450 0.80 8.54 551 SER A O 1
ATOM 4392 O O B SER A 1 551 ? 16.780 -22.570 -7.679 0.20 9.86 551 SER A O 1
ATOM 4397 N N . PRO A 1 552 ? 14.855 -23.741 -7.951 1.00 8.47 552 PRO A N 1
ATOM 4398 C CA . PRO A 1 552 ? 15.493 -24.896 -8.591 1.00 8.99 552 PRO A CA 1
ATOM 4399 C C . PRO A 1 552 ? 15.810 -24.534 -10.037 1.00 9.77 552 PRO A C 1
ATOM 4400 O O . PRO A 1 552 ? 15.547 -23.399 -10.522 1.00 10.12 552 PRO A O 1
ATOM 4404 N N . ARG A 1 553 ? 16.317 -25.437 -10.791 1.00 9.36 553 ARG A N 1
ATOM 4405 C CA . ARG A 1 553 ? 16.781 -25.214 -12.175 1.00 10.72 553 ARG A CA 1
ATOM 4406 C C . ARG A 1 553 ? 15.599 -24.966 -13.061 1.00 11.11 553 ARG A C 1
ATOM 4407 O O . ARG A 1 553 ? 14.439 -25.338 -12.795 1.00 11.98 553 ARG A O 1
ATOM 4415 N N . ASP A 1 554 ? 15.836 -24.309 -14.176 1.00 11.68 554 ASP A N 1
ATOM 4416 C CA . ASP A 1 554 ? 14.828 -23.993 -15.212 1.00 11.51 554 ASP A CA 1
ATOM 4417 C C . ASP A 1 554 ? 14.934 -24.932 -16.379 1.00 13.56 554 ASP A C 1
ATOM 4418 O O . ASP A 1 554 ? 15.769 -25.845 -16.377 1.00 14.30 554 ASP A O 1
ATOM 4423 N N . PRO A 1 555 ? 14.096 -24.845 -17.379 1.00 13.58 555 PRO A N 1
ATOM 4424 C CA . PRO A 1 555 ? 14.180 -25.838 -18.457 1.00 14.72 555 PRO A CA 1
ATOM 4425 C C . PRO A 1 555 ? 15.483 -25.814 -19.221 1.00 14.88 555 PRO A C 1
ATOM 4426 O O . PRO A 1 555 ? 15.845 -26.816 -19.840 1.00 17.28 555 PRO A O 1
ATOM 4430 N N . LYS A 1 556 ? 16.159 -24.711 -19.292 1.00 14.71 556 LYS A N 1
ATOM 4431 C CA . LYS A 1 556 ? 17.434 -24.622 -19.965 1.00 15.13 556 LYS A CA 1
ATOM 4432 C C . LYS A 1 556 ? 18.616 -25.059 -19.108 1.00 14.59 556 LYS A C 1
ATOM 4433 O O . LYS A 1 556 ? 19.793 -25.212 -19.543 1.00 16.89 556 LYS A O 1
ATOM 4439 N N . GLY A 1 557 ? 18.341 -25.315 -17.799 1.00 15.49 557 GLY A N 1
ATOM 4440 C CA . GLY A 1 557 ? 19.370 -25.775 -16.920 1.00 15.08 557 GLY A CA 1
ATOM 4441 C C . GLY A 1 557 ? 20.050 -24.699 -16.142 1.00 13.38 557 GLY A C 1
ATOM 4442 O O . GLY A 1 557 ? 21.031 -25.040 -15.400 1.00 15.48 557 GLY A O 1
ATOM 4443 N N . ASN A 1 558 ? 19.678 -23.438 -16.227 1.00 13.77 558 ASN A N 1
ATOM 4444 C CA . ASN A 1 558 ? 20.323 -22.436 -15.366 1.00 12.66 558 ASN A CA 1
ATOM 4445 C C . ASN A 1 558 ? 19.999 -22.723 -13.879 1.00 11.67 558 ASN A C 1
ATOM 4446 O O . ASN A 1 558 ? 18.872 -23.031 -13.533 1.00 11.33 558 ASN A O 1
ATOM 4451 N N . ILE A 1 559 ? 21.030 -22.563 -13.077 1.00 11.17 559 ILE A N 1
ATOM 4452 C CA . ILE A 1 559 ? 20.895 -22.691 -11.632 1.00 10.93 559 ILE A CA 1
ATOM 4453 C C . ILE A 1 559 ? 20.631 -21.349 -10.997 1.00 10.93 559 ILE A C 1
ATOM 4454 O O . ILE A 1 559 ? 21.067 -20.294 -11.485 1.00 11.15 559 ILE A O 1
ATOM 4459 N N . GLY A 1 560 ? 19.931 -21.366 -9.870 1.00 9.90 560 GLY A N 1
ATOM 4460 C CA . GLY A 1 560 ? 19.584 -20.236 -9.056 1.00 9.73 560 GLY A CA 1
ATOM 4461 C C . GLY A 1 560 ? 20.681 -19.880 -8.077 1.00 9.18 560 GLY A C 1
ATOM 4462 O O . GLY A 1 560 ? 21.748 -20.488 -7.959 1.00 10.57 560 GLY A O 1
ATOM 4463 N N . ALA A 1 561 ? 20.413 -18.775 -7.348 1.00 9.42 561 ALA A N 1
ATOM 4464 C CA . ALA A 1 561 ? 21.444 -18.117 -6.536 1.00 9.39 561 ALA A CA 1
ATOM 4465 C C . ALA A 1 561 ? 22.002 -19.027 -5.436 1.00 8.95 561 ALA A C 1
ATOM 4466 O O . ALA A 1 561 ? 23.224 -19.046 -5.210 1.00 9.57 561 ALA A O 1
ATOM 4468 N N . PHE A 1 562 ? 21.120 -19.742 -4.715 1.00 9.22 562 PHE A N 1
ATOM 4469 C CA . PHE A 1 562 ? 21.636 -20.666 -3.671 1.00 9.09 562 PHE A CA 1
ATOM 4470 C C . PHE A 1 562 ? 22.556 -21.687 -4.242 1.00 9.54 562 PHE A C 1
ATOM 4471 O O . PHE A 1 562 ? 23.672 -21.938 -3.738 1.00 10.22 562 PHE A O 1
ATOM 4479 N N . GLU A 1 563 ? 22.147 -22.391 -5.300 1.00 9.57 563 GLU A N 1
ATOM 4480 C CA . GLU A 1 563 ? 22.932 -23.492 -5.851 1.00 10.11 563 GLU A CA 1
ATOM 4481 C C . GLU A 1 563 ? 24.266 -22.932 -6.351 1.00 10.60 563 GLU A C 1
ATOM 4482 O O . GLU A 1 563 ? 25.324 -23.495 -6.134 1.00 11.29 563 GLU A O 1
ATOM 4488 N N . ALA A 1 564 ? 24.220 -21.778 -7.037 1.00 10.40 564 ALA A N 1
ATOM 4489 C CA . ALA A 1 564 ? 25.432 -21.137 -7.564 1.00 11.67 564 ALA A CA 1
ATOM 4490 C C . ALA A 1 564 ? 26.427 -20.773 -6.483 1.00 10.78 564 ALA A C 1
ATOM 4491 O O . ALA A 1 564 ? 27.648 -20.914 -6.642 1.00 11.85 564 ALA A O 1
ATOM 4493 N N . SER A 1 565 ? 25.927 -20.273 -5.345 1.00 10.98 565 SER A N 1
ATOM 4494 C CA . SER A 1 565 ? 26.745 -19.784 -4.261 1.00 10.74 565 SER A CA 1
ATOM 4495 C C . SER A 1 565 ? 27.604 -20.885 -3.632 1.00 11.00 565 SER A C 1
ATOM 4496 O O . SER A 1 565 ? 28.631 -20.571 -3.074 1.00 12.51 565 SER A O 1
ATOM 4499 N N . LEU A 1 566 ? 27.167 -22.113 -3.696 1.00 11.69 566 LEU A N 1
ATOM 4500 C CA . LEU A 1 566 ? 27.853 -23.215 -3.062 1.00 11.92 566 LEU A CA 1
ATOM 4501 C C . LEU A 1 566 ? 28.941 -23.827 -3.960 1.00 12.36 566 LEU A C 1
ATOM 4502 O O . LEU A 1 566 ? 29.870 -24.401 -3.488 1.00 13.89 566 LEU A O 1
ATOM 4507 N N . MET A 1 567 ? 28.776 -23.661 -5.287 1.00 13.59 567 MET A N 1
ATOM 4508 C CA . MET A 1 567 ? 29.667 -24.285 -6.261 1.00 13.04 567 MET A CA 1
ATOM 4509 C C . MET A 1 567 ? 31.096 -23.793 -6.029 1.00 15.81 567 MET A C 1
ATOM 4510 O O . MET A 1 567 ? 31.399 -22.584 -5.886 1.00 18.44 567 MET A O 1
ATOM 4515 N N . GLY A 1 568 ? 32.054 -24.759 -5.985 1.00 15.84 568 GLY A N 1
ATOM 4516 C CA . GLY A 1 568 ? 33.453 -24.412 -5.889 1.00 16.87 568 GLY A CA 1
ATOM 4517 C C . GLY A 1 568 ? 33.940 -24.207 -4.467 1.00 15.93 568 GLY A C 1
ATOM 4518 O O . GLY A 1 568 ? 35.089 -23.821 -4.273 1.00 20.54 568 GLY A O 1
ATOM 4519 N N . THR A 1 569 ? 33.112 -24.360 -3.462 1.00 15.18 569 THR A N 1
ATOM 4520 C CA . THR A 1 569 ? 33.471 -24.112 -2.091 1.00 15.01 569 THR A CA 1
ATOM 4521 C C . THR A 1 569 ? 34.155 -25.346 -1.492 1.00 14.80 569 THR A C 1
ATOM 4522 O O . THR A 1 569 ? 33.562 -26.451 -1.477 1.00 16.25 569 THR A O 1
ATOM 4526 N N . PRO A 1 570 ? 35.367 -25.221 -0.962 1.00 16.23 570 PRO A N 1
ATOM 4527 C CA . PRO A 1 570 ? 35.972 -26.322 -0.245 1.00 17.53 570 PRO A CA 1
ATOM 4528 C C . PRO A 1 570 ? 35.376 -26.418 1.141 1.00 17.97 570 PRO A C 1
ATOM 4529 O O . PRO A 1 570 ? 35.012 -25.410 1.778 1.00 19.87 570 PRO A O 1
ATOM 4533 N N . MET A 1 571 ? 35.271 -27.651 1.657 1.00 18.07 571 MET A N 1
ATOM 4534 C CA . MET A 1 571 ? 34.794 -27.872 3.013 1.00 19.56 571 MET A CA 1
ATOM 4535 C C . MET A 1 571 ? 35.927 -28.574 3.758 1.00 19.24 571 MET A C 1
ATOM 4536 O O . MET A 1 571 ? 36.510 -29.539 3.337 1.00 21.63 571 MET A O 1
ATOM 4541 N N . GLU A 1 572 ? 36.147 -28.086 4.950 1.00 17.91 572 GLU A N 1
ATOM 4542 C CA . GLU A 1 572 ? 37.051 -28.740 5.884 1.00 18.93 572 GLU A CA 1
ATOM 4543 C C . GLU A 1 572 ? 36.581 -30.177 6.179 1.00 20.12 572 GLU A C 1
ATOM 4544 O O . GLU A 1 572 ? 37.409 -31.135 6.264 1.00 23.74 572 GLU A O 1
ATOM 4550 N N . ARG A 1 573 ? 35.282 -30.385 6.385 1.00 18.59 573 ARG A N 1
ATOM 4551 C CA . ARG A 1 573 ? 34.697 -31.660 6.838 1.00 20.05 573 ARG A CA 1
ATOM 4552 C C . ARG A 1 573 ? 33.334 -31.720 6.167 1.00 18.42 573 ARG A C 1
ATOM 4553 O O . ARG A 1 573 ? 32.399 -31.127 6.673 1.00 17.34 573 ARG A O 1
ATOM 4561 N N . PRO A 1 574 ? 33.262 -32.377 5.023 1.00 19.02 574 PRO A N 1
ATOM 4562 C CA . PRO A 1 574 ? 31.976 -32.393 4.338 1.00 20.22 574 PRO A CA 1
ATOM 4563 C C . PRO A 1 574 ? 30.793 -32.843 5.194 1.00 19.57 574 PRO A C 1
ATOM 4564 O O . PRO A 1 574 ? 29.681 -32.366 4.988 1.00 19.13 574 PRO A O 1
ATOM 4568 N N . ASP A 1 575 ? 31.036 -33.720 6.150 1.00 20.43 575 ASP A N 1
ATOM 4569 C CA . ASP A 1 575 ? 29.937 -34.205 6.972 1.00 19.08 575 ASP A CA 1
ATOM 4570 C C . ASP A 1 575 ? 29.676 -33.284 8.177 1.00 18.18 575 ASP A C 1
ATOM 4571 O O . ASP A 1 575 ? 28.738 -33.605 8.922 1.00 22.34 575 ASP A O 1
ATOM 4576 N N . GLU A 1 576 ? 30.443 -32.212 8.360 1.00 17.26 576 GLU A N 1
ATOM 4577 C CA . GLU A 1 576 ? 30.143 -31.115 9.325 1.00 17.47 576 GLU A CA 1
ATOM 4578 C C . GLU A 1 576 ? 30.107 -29.808 8.511 1.00 16.37 576 GLU A C 1
ATOM 4579 O O . GLU A 1 576 ? 31.045 -29.023 8.555 1.00 17.07 576 GLU A O 1
ATOM 4585 N N . PRO A 1 577 ? 29.040 -29.632 7.729 1.00 16.77 577 PRO A N 1
ATOM 4586 C CA . PRO A 1 577 ? 29.073 -28.661 6.618 1.00 16.23 577 PRO A CA 1
ATOM 4587 C C . PRO A 1 577 ? 28.869 -27.202 6.946 1.00 14.64 577 PRO A C 1
ATOM 4588 O O . PRO A 1 577 ? 27.994 -26.495 6.415 1.00 14.27 577 PRO A O 1
ATOM 4592 N N . VAL A 1 578 ? 29.659 -26.721 7.861 1.00 13.87 578 VAL A N 1
ATOM 4593 C CA . VAL A 1 578 ? 29.672 -25.336 8.330 1.00 14.79 578 VAL A CA 1
ATOM 4594 C C . VAL A 1 578 ? 29.672 -24.387 7.158 1.00 13.78 578 VAL A C 1
ATOM 4595 O O . VAL A 1 578 ? 28.944 -23.373 7.172 1.00 14.40 578 VAL A O 1
ATOM 4599 N N . GLU A 1 579 ? 30.490 -24.654 6.129 1.00 13.87 579 GLU A N 1
ATOM 4600 C CA . GLU A 1 579 ? 30.579 -23.691 5.032 1.00 14.37 579 GLU A CA 1
ATOM 4601 C C . GLU A 1 579 ? 29.287 -23.546 4.231 1.00 12.71 579 GLU A C 1
ATOM 4602 O O . GLU A 1 579 ? 28.926 -22.475 3.771 1.00 13.01 579 GLU A O 1
ATOM 4608 N N . VAL A 1 580 ? 28.597 -24.677 4.051 1.00 13.19 580 VAL A N 1
ATOM 4609 C CA . VAL A 1 580 ? 27.296 -24.686 3.348 1.00 11.63 580 VAL A CA 1
ATOM 4610 C C . VAL A 1 580 ? 26.297 -23.852 4.132 1.00 10.94 580 VAL A C 1
ATOM 4611 O O . VAL A 1 580 ? 25.600 -22.997 3.566 1.00 11.51 580 VAL A O 1
ATOM 4615 N N . LEU A 1 581 ? 26.193 -24.089 5.429 1.00 11.37 581 LEU A N 1
ATOM 4616 C CA . LEU A 1 581 ? 25.261 -23.301 6.286 1.00 11.05 581 LEU A CA 1
ATOM 4617 C C . LEU A 1 581 ? 25.643 -21.839 6.234 1.00 10.61 581 LEU A C 1
ATOM 4618 O O . LEU A 1 581 ? 24.793 -20.949 6.102 1.00 10.44 581 LEU A O 1
ATOM 4623 N N . ARG A 1 582 ? 26.962 -21.521 6.347 1.00 10.68 582 ARG A N 1
ATOM 4624 C CA . ARG A 1 582 ? 27.379 -20.143 6.378 1.00 10.80 582 ARG A CA 1
ATOM 4625 C C . ARG A 1 582 ? 26.944 -19.387 5.113 1.00 10.12 582 ARG A C 1
ATOM 4626 O O . ARG A 1 582 ? 26.442 -18.257 5.169 1.00 10.40 582 ARG A O 1
ATOM 4634 N N . THR A 1 583 ? 27.152 -20.018 3.955 1.00 10.48 583 THR A N 1
ATOM 4635 C CA . THR A 1 583 ? 26.778 -19.399 2.713 1.00 9.65 583 THR A CA 1
ATOM 4636 C C . THR A 1 583 ? 25.274 -19.372 2.521 1.00 9.32 583 THR A C 1
ATOM 4637 O O . THR A 1 583 ? 24.686 -18.306 2.164 1.00 9.97 583 THR A O 1
ATOM 4641 N N . LEU A 1 584 ? 24.571 -20.478 2.702 1.00 9.72 584 LEU A N 1
ATOM 4642 C CA . LEU A 1 584 ? 23.116 -20.419 2.555 1.00 9.06 584 LEU A CA 1
ATOM 4643 C C . LEU A 1 584 ? 22.518 -19.392 3.489 1.00 9.73 584 LEU A C 1
ATOM 4644 O O . LEU A 1 584 ? 21.671 -18.625 3.074 1.00 9.31 584 LEU A O 1
ATOM 4649 N N . HIS A 1 585 ? 22.959 -19.393 4.767 1.00 9.40 585 HIS A N 1
ATOM 4650 C CA . HIS A 1 585 ? 22.430 -18.435 5.720 1.00 9.02 585 HIS A CA 1
ATOM 4651 C C . HIS A 1 585 ? 22.705 -16.999 5.316 1.00 8.43 585 HIS A C 1
ATOM 4652 O O . HIS A 1 585 ? 21.944 -16.110 5.698 1.00 9.09 585 HIS A O 1
ATOM 4659 N N . SER A 1 586 ? 23.728 -16.714 4.556 1.00 8.70 586 SER A N 1
ATOM 4660 C CA . SER A 1 586 ? 24.005 -15.375 4.117 1.00 8.36 586 SER A CA 1
ATOM 4661 C C . SER A 1 586 ? 22.945 -14.758 3.222 1.00 8.34 586 SER A C 1
ATOM 4662 O O . SER A 1 586 ? 22.868 -13.543 3.105 1.00 8.74 586 SER A O 1
ATOM 4665 N N . PHE A 1 587 ? 22.137 -15.627 2.606 1.00 8.81 587 PHE A N 1
ATOM 4666 C CA . PHE A 1 587 ? 20.971 -15.175 1.866 1.00 8.73 587 PHE A CA 1
ATOM 4667 C C . PHE A 1 587 ? 19.759 -14.969 2.749 1.00 8.52 587 PHE A C 1
ATOM 4668 O O . PHE A 1 587 ? 18.700 -14.520 2.228 1.00 9.95 587 PHE A O 1
ATOM 4676 N N . ASP A 1 588 ? 19.853 -15.297 3.992 1.00 8.84 588 ASP A N 1
ATOM 4677 C CA . ASP A 1 588 ? 18.716 -15.216 4.915 1.00 8.53 588 ASP A CA 1
ATOM 4678 C C . ASP A 1 588 ? 17.491 -15.904 4.345 1.00 8.32 588 ASP A C 1
ATOM 4679 O O . ASP A 1 588 ? 16.439 -15.375 4.121 1.00 9.09 588 ASP A O 1
ATOM 4684 N N . PRO A 1 589 ? 17.644 -17.256 4.079 1.00 8.60 589 PRO A N 1
ATOM 4685 C CA . PRO A 1 589 ? 16.525 -17.963 3.439 1.00 8.25 589 PRO A CA 1
ATOM 4686 C C . PRO A 1 589 ? 15.229 -17.914 4.258 1.00 8.34 589 PRO A C 1
ATOM 4687 O O . PRO A 1 589 ? 15.232 -18.215 5.470 1.00 8.91 589 PRO A O 1
ATOM 4691 N N . CYS A 1 590 ? 14.144 -17.582 3.599 1.00 8.45 590 CYS A N 1
ATOM 4692 C CA . CYS A 1 590 ? 12.801 -17.562 4.186 1.00 9.20 590 CYS A CA 1
ATOM 4693 C C . CYS A 1 590 ? 11.967 -18.534 3.397 1.00 7.35 590 CYS A C 1
ATOM 4694 O O . CYS A 1 590 ? 11.481 -18.257 2.294 1.00 8.32 590 CYS A O 1
ATOM 4697 N N . LEU A 1 591 ? 11.900 -19.779 3.918 1.00 8.50 591 LEU A N 1
ATOM 4698 C CA . LEU A 1 591 ? 11.328 -20.843 3.098 1.00 8.05 591 LEU A CA 1
ATOM 4699 C C . LEU A 1 591 ? 9.822 -20.834 3.069 1.00 7.46 591 LEU A C 1
ATOM 4700 O O . LEU A 1 591 ? 9.228 -21.282 2.094 1.00 8.55 591 LEU A O 1
ATOM 4705 N N . ALA A 1 592 ? 9.190 -20.356 4.107 1.00 9.08 592 ALA A N 1
ATOM 4706 C CA . ALA A 1 592 ? 7.730 -20.186 4.107 1.00 8.79 592 ALA A CA 1
ATOM 4707 C C . ALA A 1 592 ? 7.389 -19.135 3.086 1.00 8.73 592 ALA A C 1
ATOM 4708 O O . ALA A 1 592 ? 6.460 -19.286 2.263 1.00 9.13 592 ALA A O 1
ATOM 4710 N N . CYS A 1 593 ? 8.142 -18.027 3.042 1.00 8.37 593 CYS A N 1
ATOM 4711 C CA . CYS A 1 593 ? 7.998 -17.071 1.990 1.00 8.91 593 CYS A CA 1
ATOM 4712 C C . CYS A 1 593 ? 8.190 -17.695 0.606 1.00 8.19 593 CYS A C 1
ATOM 4713 O O . CYS A 1 593 ? 7.424 -17.402 -0.276 1.00 8.53 593 CYS A O 1
ATOM 4716 N N . SER A 1 594 ? 9.241 -18.480 0.460 1.00 7.90 594 SER A N 1
ATOM 4717 C CA . SER A 1 594 ? 9.619 -18.941 -0.891 1.00 7.69 594 SER A CA 1
ATOM 4718 C C . SER A 1 594 ? 8.495 -19.701 -1.581 1.00 7.59 594 SER A C 1
ATOM 4719 O O . SER A 1 594 ? 8.421 -19.676 -2.804 1.00 8.07 594 SER A O 1
ATOM 4722 N N . THR A 1 595 ? 7.716 -20.427 -0.796 1.00 8.00 595 THR A N 1
ATOM 4723 C CA . THR A 1 595 ? 6.731 -21.346 -1.291 1.00 8.57 595 THR A CA 1
ATOM 4724 C C . THR A 1 595 ? 5.313 -20.888 -1.066 1.00 8.22 595 THR A C 1
ATOM 4725 O O . THR A 1 595 ? 4.450 -21.139 -1.913 1.00 8.25 595 THR A O 1
ATOM 4729 N N . HIS A 1 596 ? 5.008 -20.158 -0.002 1.00 7.62 596 HIS A N 1
ATOM 4730 C CA . HIS A 1 596 ? 3.709 -19.574 0.269 1.00 7.68 596 HIS A CA 1
ATOM 4731 C C . HIS A 1 596 ? 2.539 -20.556 -0.057 1.00 8.50 596 HIS A C 1
ATOM 4732 O O . HIS A 1 596 ? 2.679 -21.721 0.454 1.00 8.08 596 HIS A O 1
ATOM 4740 N N . PRO B 2 11 ? 18.240 -29.149 37.448 1.00 45.69 11 PRO B N 1
ATOM 4741 C CA . PRO B 2 11 ? 18.076 -29.316 35.979 1.00 39.45 11 PRO B CA 1
ATOM 4742 C C . PRO B 2 11 ? 16.772 -28.795 35.460 1.00 31.44 11 PRO B C 1
ATOM 4743 O O . PRO B 2 11 ? 15.699 -28.784 36.014 1.00 48.91 11 PRO B O 1
ATOM 4747 N N . ARG B 2 12 ? 16.919 -28.346 34.248 1.00 19.34 12 ARG B N 1
ATOM 4748 C CA . ARG B 2 12 ? 15.960 -27.476 33.588 1.00 16.82 12 ARG B CA 1
ATOM 4749 C C . ARG B 2 12 ? 15.029 -28.294 32.754 1.00 16.62 12 ARG B C 1
ATOM 4750 O O . ARG B 2 12 ? 15.496 -29.237 32.091 1.00 18.15 12 ARG B O 1
ATOM 4758 N N . THR B 2 13 ? 13.746 -27.938 32.751 1.00 17.87 13 THR B N 1
ATOM 4759 C CA . THR B 2 13 ? 12.755 -28.745 32.066 1.00 18.69 13 THR B CA 1
ATOM 4760 C C . THR B 2 13 ? 13.057 -28.878 30.586 1.00 15.85 13 THR B C 1
ATOM 4761 O O . THR B 2 13 ? 13.126 -27.840 29.899 1.00 16.12 13 THR B O 1
ATOM 4765 N N . PRO B 2 14 ? 13.210 -30.049 30.043 1.00 16.20 14 PRO B N 1
ATOM 4766 C CA . PRO B 2 14 ? 13.422 -30.182 28.603 1.00 16.66 14 PRO B CA 1
ATOM 4767 C C . PRO B 2 14 ? 12.199 -29.809 27.812 1.00 14.55 14 PRO B C 1
ATOM 4768 O O . PRO B 2 14 ? 11.094 -30.219 28.118 1.00 14.94 14 PRO B O 1
ATOM 4772 N N . VAL B 2 15 ? 12.435 -29.060 26.754 1.00 14.30 15 VAL B N 1
ATOM 4773 C CA . VAL B 2 15 ? 11.448 -28.613 25.783 1.00 12.82 15 VAL B CA 1
ATOM 4774 C C . VAL B 2 15 ? 11.954 -28.946 24.378 1.00 11.14 15 VAL B C 1
ATOM 4775 O O . VAL B 2 15 ? 13.054 -28.527 23.984 1.00 13.30 15 VAL B O 1
ATOM 4779 N N . ILE B 2 16 ? 11.148 -29.636 23.647 1.00 10.43 16 ILE B N 1
ATOM 4780 C CA . ILE B 2 16 ? 11.323 -29.909 22.256 1.00 10.26 16 ILE B CA 1
ATOM 4781 C C . ILE B 2 16 ? 10.366 -29.017 21.522 1.00 9.63 16 ILE B C 1
ATOM 4782 O O . ILE B 2 16 ? 9.142 -29.181 21.747 1.00 11.91 16 ILE B O 1
ATOM 4787 N N . TRP B 2 17 ? 10.809 -28.116 20.661 1.00 9.26 17 TRP B N 1
ATOM 4788 C CA . TRP B 2 17 ? 9.953 -27.190 19.943 1.00 9.01 17 TRP B CA 1
ATOM 4789 C C . TRP B 2 17 ? 9.997 -27.576 18.444 1.00 9.07 17 TRP B C 1
ATOM 4790 O O . TRP B 2 17 ? 10.930 -27.254 17.762 1.00 11.11 17 TRP B O 1
ATOM 4801 N N . LEU B 2 18 ? 8.921 -28.257 18.024 1.00 9.26 18 LEU B N 1
ATOM 4802 C CA . LEU B 2 18 ? 8.834 -28.681 16.657 1.00 9.22 18 LEU B CA 1
ATOM 4803 C C . LEU B 2 18 ? 8.122 -27.600 15.816 1.00 9.17 18 LEU B C 1
ATOM 4804 O O . LEU B 2 18 ? 7.395 -26.765 16.332 1.00 9.17 18 LEU B O 1
ATOM 4809 N N . HIS B 2 19 ? 8.354 -27.642 14.519 1.00 9.34 19 HIS B N 1
ATOM 4810 C CA . HIS B 2 19 ? 7.838 -26.709 13.537 1.00 8.72 19 HIS B CA 1
ATOM 4811 C C . HIS B 2 19 ? 7.266 -27.469 12.357 1.00 8.54 19 HIS B C 1
ATOM 4812 O O . HIS B 2 19 ? 7.963 -28.191 11.650 1.00 9.77 19 HIS B O 1
ATOM 4819 N N . GLY B 2 20 ? 5.968 -27.307 12.123 1.00 8.58 20 GLY B N 1
ATOM 4820 C CA . GLY B 2 20 ? 5.279 -27.908 10.991 1.00 9.32 20 GLY B CA 1
ATOM 4821 C C . GLY B 2 20 ? 5.100 -26.892 9.862 1.00 8.51 20 GLY B C 1
ATOM 4822 O O . GLY B 2 20 ? 5.987 -26.052 9.618 1.00 9.66 20 GLY B O 1
ATOM 4823 N N . LEU B 2 21 ? 3.961 -26.935 9.198 1.00 8.63 21 LEU B N 1
ATOM 4824 C CA . LEU B 2 21 ? 3.583 -25.848 8.292 1.00 8.20 21 LEU B CA 1
ATOM 4825 C C . LEU B 2 21 ? 3.258 -24.632 9.131 1.00 8.09 21 LEU B C 1
ATOM 4826 O O . LEU B 2 21 ? 2.460 -24.721 10.070 1.00 9.01 21 LEU B O 1
ATOM 4831 N N . GLU B 2 22 ? 3.891 -23.492 8.822 1.00 8.43 22 GLU B N 1
ATOM 4832 C CA A GLU B 2 22 ? 3.951 -22.372 9.722 0.80 8.46 22 GLU B CA 1
ATOM 4833 C CA B GLU B 2 22 ? 3.814 -22.333 9.692 0.20 8.42 22 GLU B CA 1
ATOM 4834 C C . GLU B 2 22 ? 4.401 -21.142 8.946 1.00 8.48 22 GLU B C 1
ATOM 4835 O O . GLU B 2 22 ? 4.887 -21.257 7.831 1.00 9.31 22 GLU B O 1
ATOM 4846 N N . CYS B 2 23 ? 4.332 -19.980 9.593 1.00 8.11 23 CYS B N 1
ATOM 4847 C CA . CYS B 2 23 ? 5.002 -18.780 9.104 1.00 8.37 23 CYS B CA 1
ATOM 4848 C C . CYS B 2 23 ? 6.127 -18.334 10.049 1.00 8.51 23 CYS B C 1
ATOM 4849 O O . CYS B 2 23 ? 6.863 -17.400 9.718 1.00 8.98 23 CYS B O 1
ATOM 4852 N N . THR B 2 24 ? 6.251 -18.980 11.226 1.00 7.99 24 THR B N 1
ATOM 4853 C CA . THR B 2 24 ? 7.244 -18.666 12.267 1.00 7.76 24 THR B CA 1
ATOM 4854 C C . THR B 2 24 ? 6.855 -17.498 13.131 1.00 6.69 24 THR B C 1
ATOM 4855 O O . THR B 2 24 ? 7.613 -17.020 13.979 1.00 8.05 24 THR B O 1
ATOM 4859 N N . CYS B 2 25 ? 5.613 -17.028 13.038 1.00 7.48 25 CYS B N 1
ATOM 4860 C CA . CYS B 2 25 ? 5.195 -15.893 13.866 1.00 6.96 25 CYS B CA 1
ATOM 4861 C C . CYS B 2 25 ? 5.160 -16.253 15.338 1.00 7.57 25 CYS B C 1
ATOM 4862 O O . CYS B 2 25 ? 5.291 -15.344 16.162 1.00 6.91 25 CYS B O 1
ATOM 4865 N N . CYS B 2 26 ? 4.969 -17.525 15.702 1.00 7.21 26 CYS B N 1
ATOM 4866 C CA . CYS B 2 26 ? 4.870 -17.905 17.093 1.00 6.62 26 CYS B CA 1
ATOM 4867 C C . CYS B 2 26 ? 6.230 -17.894 17.764 1.00 7.01 26 CYS B C 1
ATOM 4868 O O . CYS B 2 26 ? 6.354 -17.340 18.886 1.00 7.05 26 CYS B O 1
ATOM 4871 N N . SER B 2 27 ? 7.288 -18.384 17.095 1.00 7.62 27 SER B N 1
ATOM 4872 C CA . SER B 2 27 ? 8.658 -18.242 17.595 1.00 7.97 27 SER B CA 1
ATOM 4873 C C . SER B 2 27 ? 9.033 -16.787 17.738 1.00 7.21 27 SER B C 1
ATOM 4874 O O . SER B 2 27 ? 9.696 -16.367 18.718 1.00 7.86 27 SER B O 1
ATOM 4877 N N . GLU B 2 28 ? 8.687 -15.999 16.715 1.00 7.32 28 GLU B N 1
ATOM 4878 C CA . GLU B 2 28 ? 8.980 -14.583 16.758 1.00 7.47 28 GLU B CA 1
ATOM 4879 C C . GLU B 2 28 ? 8.339 -13.885 17.937 1.00 6.65 28 GLU B C 1
ATOM 4880 O O . GLU B 2 28 ? 8.935 -13.101 18.657 1.00 7.59 28 GLU B O 1
ATOM 4886 N N . SER B 2 29 ? 7.049 -14.182 18.130 1.00 6.61 29 SER B N 1
ATOM 4887 C CA . SER B 2 29 ? 6.382 -13.560 19.290 1.00 7.09 29 SER B CA 1
ATOM 4888 C C . SER B 2 29 ? 7.078 -13.949 20.578 1.00 6.21 29 SER B C 1
ATOM 4889 O O . SER B 2 29 ? 7.273 -13.089 21.451 1.00 7.08 29 SER B O 1
ATOM 4892 N N . PHE B 2 30 ? 7.397 -15.226 20.746 1.00 7.28 30 PHE B N 1
ATOM 4893 C CA . PHE B 2 30 ? 8.014 -15.692 21.988 1.00 7.14 30 PHE B CA 1
ATOM 4894 C C . PHE B 2 30 ? 9.208 -14.868 22.368 1.00 7.97 30 PHE B C 1
ATOM 4895 O O . PHE B 2 30 ? 9.359 -14.469 23.531 1.00 7.93 30 PHE B O 1
ATOM 4903 N N . ILE B 2 31 ? 10.076 -14.551 21.411 1.00 8.12 31 ILE B N 1
ATOM 4904 C CA . ILE B 2 31 ? 11.304 -13.803 21.752 1.00 8.60 31 ILE B CA 1
ATOM 4905 C C . ILE B 2 31 ? 11.041 -12.334 21.996 1.00 7.69 31 ILE B C 1
ATOM 4906 O O . ILE B 2 31 ? 11.966 -11.672 22.461 1.00 8.71 31 ILE B O 1
ATOM 4911 N N . ARG B 2 32 ? 9.833 -11.830 21.771 1.00 6.94 32 ARG B N 1
ATOM 4912 C CA . ARG B 2 32 ? 9.506 -10.489 22.161 1.00 7.55 32 ARG B CA 1
ATOM 4913 C C . ARG B 2 32 ? 9.219 -10.308 23.643 1.00 7.62 32 ARG B C 1
ATOM 4914 O O . ARG B 2 32 ? 9.034 -9.194 24.117 1.00 10.28 32 ARG B O 1
ATOM 4922 N N . SER B 2 33 ? 9.135 -11.399 24.432 1.00 7.98 33 SER B N 1
ATOM 4923 C CA . SER B 2 33 ? 8.683 -11.322 25.796 1.00 7.87 33 SER B CA 1
ATOM 4924 C C . SER B 2 33 ? 9.467 -10.318 26.592 1.00 8.12 33 SER B C 1
ATOM 4925 O O . SER B 2 33 ? 10.693 -10.346 26.676 1.00 9.05 33 SER B O 1
ATOM 4928 N N . ALA B 2 34 ? 8.754 -9.388 27.232 1.00 8.87 34 ALA B N 1
ATOM 4929 C CA . ALA B 2 34 ? 9.337 -8.408 28.112 1.00 10.26 34 ALA B CA 1
ATOM 4930 C C . ALA B 2 34 ? 9.775 -8.968 29.433 1.00 9.17 34 ALA B C 1
ATOM 4931 O O . ALA B 2 34 ? 10.734 -8.464 30.062 1.00 11.61 34 ALA B O 1
ATOM 4933 N N . HIS B 2 35 ? 9.108 -9.974 29.947 1.00 8.57 35 HIS B N 1
ATOM 4934 C CA . HIS B 2 35 ? 9.309 -10.492 31.273 1.00 8.43 35 HIS B CA 1
ATOM 4935 C C . HIS B 2 35 ? 8.631 -11.864 31.332 1.00 8.46 35 HIS B C 1
ATOM 4936 O O . HIS B 2 35 ? 7.383 -11.873 31.264 1.00 9.89 35 HIS B O 1
ATOM 4943 N N . PRO B 2 36 ? 9.349 -12.945 31.488 1.00 8.44 36 PRO B N 1
ATOM 4944 C CA . PRO B 2 36 ? 10.797 -13.018 31.471 1.00 8.74 36 PRO B CA 1
ATOM 4945 C C . PRO B 2 36 ? 11.325 -12.743 30.077 1.00 8.19 36 PRO B C 1
ATOM 4946 O O . PRO B 2 36 ? 10.669 -12.935 29.085 1.00 9.37 36 PRO B O 1
ATOM 4950 N N . LEU B 2 37 ? 12.593 -12.342 30.041 1.00 9.32 37 LEU B N 1
ATOM 4951 C CA . LEU B 2 37 ? 13.288 -12.223 28.775 1.00 8.84 37 LEU B CA 1
ATOM 4952 C C . LEU B 2 37 ? 13.554 -13.592 28.163 1.00 10.46 37 LEU B C 1
ATOM 4953 O O . LEU B 2 37 ? 13.839 -14.535 28.886 1.00 11.08 37 LEU B O 1
ATOM 4958 N N . ALA B 2 38 ? 13.514 -13.667 26.848 1.00 12.03 38 ALA B N 1
ATOM 4959 C CA . ALA B 2 38 ? 13.793 -14.901 26.163 1.00 13.24 38 ALA B CA 1
ATOM 4960 C C . ALA B 2 38 ? 15.166 -15.461 26.528 1.00 12.15 38 ALA B C 1
ATOM 4961 O O . ALA B 2 38 ? 15.333 -16.650 26.686 1.00 12.62 38 ALA B O 1
ATOM 4963 N N . LYS B 2 39 ? 16.130 -14.612 26.699 1.00 13.25 39 LYS B N 1
ATOM 4964 C CA . LYS B 2 39 ? 17.479 -15.039 27.036 1.00 13.74 39 LYS B CA 1
ATOM 4965 C C . LYS B 2 39 ? 17.451 -15.820 28.328 1.00 14.43 39 LYS B C 1
ATOM 4966 O O . LYS B 2 39 ? 18.139 -16.786 28.491 1.00 13.46 39 LYS B O 1
ATOM 4972 N N . ASP B 2 40 ? 16.710 -15.302 29.288 1.00 11.49 40 ASP B N 1
ATOM 4973 C CA . ASP B 2 40 ? 16.607 -15.942 30.605 1.00 10.60 40 ASP B CA 1
ATOM 4974 C C . ASP B 2 40 ? 15.776 -17.200 30.563 1.00 11.07 40 ASP B C 1
ATOM 4975 O O . ASP B 2 40 ? 16.115 -18.187 31.268 1.00 12.15 40 ASP B O 1
ATOM 4980 N N . VAL B 2 41 ? 14.700 -17.230 29.786 1.00 10.48 41 VAL B N 1
ATOM 4981 C CA . VAL B 2 41 ? 13.983 -18.491 29.620 1.00 11.08 41 VAL B CA 1
ATOM 4982 C C . VAL B 2 41 ? 14.927 -19.555 29.109 1.00 11.83 41 VAL B C 1
ATOM 4983 O O . VAL B 2 41 ? 14.908 -20.688 29.685 1.00 12.29 41 VAL B O 1
ATOM 4987 N N . VAL B 2 42 ? 15.716 -19.316 28.085 1.00 12.47 42 VAL B N 1
ATOM 4988 C CA . VAL B 2 42 ? 16.562 -20.322 27.434 1.00 13.52 42 VAL B CA 1
ATOM 4989 C C . VAL B 2 42 ? 17.778 -20.672 28.258 1.00 13.95 42 VAL B C 1
ATOM 4990 O O . VAL B 2 42 ? 18.194 -21.892 28.273 1.00 14.73 42 VAL B O 1
ATOM 4994 N N . LEU B 2 43 ? 18.368 -19.738 28.975 1.00 13.02 43 LEU B N 1
ATOM 4995 C CA . LEU B 2 43 ? 19.575 -20.046 29.745 1.00 13.45 43 LEU B CA 1
ATOM 4996 C C . LEU B 2 43 ? 19.272 -20.625 31.121 1.00 13.19 43 LEU B C 1
ATOM 4997 O O . LEU B 2 43 ? 20.038 -21.459 31.608 1.00 15.60 43 LEU B O 1
ATOM 5002 N N . SER B 2 44 ? 18.143 -20.224 31.708 1.00 13.27 44 SER B N 1
ATOM 5003 C CA . SER B 2 44 ? 17.953 -20.468 33.114 1.00 13.71 44 SER B CA 1
ATOM 5004 C C . SER B 2 44 ? 16.661 -21.144 33.462 1.00 12.99 44 SER B C 1
ATOM 5005 O O . SER B 2 44 ? 16.621 -21.704 34.586 1.00 18.46 44 SER B O 1
ATOM 5008 N N . MET B 2 45 ? 15.628 -21.167 32.638 1.00 13.12 45 MET B N 1
ATOM 5009 C CA . MET B 2 45 ? 14.328 -21.693 33.029 1.00 12.99 45 MET B CA 1
ATOM 5010 C C . MET B 2 45 ? 14.002 -23.060 32.431 1.00 13.32 45 MET B C 1
ATOM 5011 O O . MET B 2 45 ? 13.629 -24.014 33.106 1.00 16.30 45 MET B O 1
ATOM 5016 N N . ILE B 2 46 ? 14.115 -23.208 31.146 1.00 14.17 46 ILE B N 1
ATOM 5017 C CA . ILE B 2 46 ? 13.908 -24.431 30.399 1.00 12.68 46 ILE B CA 1
ATOM 5018 C C . ILE B 2 46 ? 15.232 -24.869 29.802 1.00 11.49 46 ILE B C 1
ATOM 5019 O O . ILE B 2 46 ? 16.194 -24.149 29.851 1.00 12.76 46 ILE B O 1
ATOM 5024 N N . SER B 2 47 ? 15.231 -26.099 29.264 1.00 13.12 47 SER B N 1
ATOM 5025 C CA . SER B 2 47 ? 16.292 -26.502 28.361 1.00 12.82 47 SER B CA 1
ATOM 5026 C C . SER B 2 47 ? 15.689 -26.646 26.971 1.00 12.21 47 SER B C 1
ATOM 5027 O O . SER B 2 47 ? 14.973 -27.616 26.738 1.00 12.85 47 SER B O 1
ATOM 5030 N N . LEU B 2 48 ? 15.924 -25.709 26.095 1.00 11.74 48 LEU B N 1
ATOM 5031 C CA . LEU B 2 48 ? 15.352 -25.692 24.751 1.00 12.23 48 LEU B CA 1
ATOM 5032 C C . LEU B 2 48 ? 16.233 -26.571 23.893 1.00 12.44 48 LEU B C 1
ATOM 5033 O O . LEU B 2 48 ? 17.260 -26.180 23.377 1.00 13.85 48 LEU B O 1
ATOM 5038 N N . ASP B 2 49 ? 15.851 -27.850 23.829 1.00 13.18 49 ASP B N 1
ATOM 5039 C CA . ASP B 2 49 ? 16.751 -28.863 23.337 1.00 14.93 49 ASP B CA 1
ATOM 5040 C C . ASP B 2 49 ? 16.641 -29.081 21.829 1.00 15.79 49 ASP B C 1
ATOM 5041 O O . ASP B 2 49 ? 17.573 -29.637 21.264 1.00 18.23 49 ASP B O 1
ATOM 5046 N N . TYR B 2 50 ? 15.536 -28.641 21.218 1.00 13.61 50 TYR B N 1
ATOM 5047 C CA . TYR B 2 50 ? 15.354 -28.727 19.765 1.00 13.68 50 TYR B CA 1
ATOM 5048 C C . TYR B 2 50 ? 14.483 -27.565 19.370 1.00 13.98 50 TYR B C 1
ATOM 5049 O O . TYR B 2 50 ? 13.462 -27.360 20.008 1.00 12.88 50 TYR B O 1
ATOM 5058 N N . ASP B 2 51 ? 14.866 -26.812 18.327 1.00 14.29 51 ASP B N 1
ATOM 5059 C CA . ASP B 2 51 ? 14.090 -25.664 17.856 1.00 14.18 51 ASP B CA 1
ATOM 5060 C C . ASP B 2 51 ? 14.675 -25.208 16.540 1.00 18.22 51 ASP B C 1
ATOM 5061 O O . ASP B 2 51 ? 15.806 -24.602 16.587 1.00 18.97 51 ASP B O 1
ATOM 5066 N N . ASP B 2 52 ? 14.043 -25.429 15.390 1.00 20.28 52 ASP B N 1
ATOM 5067 C CA . ASP B 2 52 ? 14.624 -25.183 14.100 1.00 22.98 52 ASP B CA 1
ATOM 5068 C C . ASP B 2 52 ? 15.113 -23.762 13.983 1.00 21.61 52 ASP B C 1
ATOM 5069 O O . ASP B 2 52 ? 16.130 -23.497 13.325 1.00 26.88 52 ASP B O 1
ATOM 5074 N N . THR B 2 53 ? 14.371 -22.818 14.582 1.00 23.34 53 THR B N 1
ATOM 5075 C CA . THR B 2 53 ? 14.716 -21.429 14.289 1.00 24.22 53 THR B CA 1
ATOM 5076 C C . THR B 2 53 ? 16.080 -21.005 14.853 1.00 23.78 53 THR B C 1
ATOM 5077 O O . THR B 2 53 ? 16.753 -20.196 14.213 1.00 21.80 53 THR B O 1
ATOM 5081 N N . LEU B 2 54 ? 16.456 -21.512 16.018 1.00 20.16 54 LEU B N 1
ATOM 5082 C CA . LEU B 2 54 ? 17.566 -21.010 16.767 1.00 16.64 54 LEU B CA 1
ATOM 5083 C C . LEU B 2 54 ? 18.712 -21.977 16.916 1.00 14.47 54 LEU B C 1
ATOM 5084 O O . LEU B 2 54 ? 19.923 -21.647 17.226 1.00 16.53 54 LEU B O 1
ATOM 5089 N N . MET B 2 55 ? 18.500 -23.218 16.694 1.00 15.70 55 MET B N 1
ATOM 5090 C CA . MET B 2 55 ? 19.464 -24.262 17.084 1.00 16.58 55 MET B CA 1
ATOM 5091 C C . MET B 2 55 ? 20.695 -24.322 16.224 1.00 18.27 55 MET B C 1
ATOM 5092 O O . MET B 2 55 ? 20.666 -24.120 14.994 1.00 17.81 55 MET B O 1
ATOM 5097 N N . ALA B 2 56 ? 21.828 -24.634 16.829 1.00 16.54 56 ALA B N 1
ATOM 5098 C CA . ALA B 2 56 ? 23.134 -24.783 16.162 1.00 15.23 56 ALA B CA 1
ATOM 5099 C C . ALA B 2 56 ? 23.144 -25.891 15.127 1.00 17.62 56 ALA B C 1
ATOM 5100 O O . ALA B 2 56 ? 23.587 -25.690 14.014 1.00 23.41 56 ALA B O 1
ATOM 5102 N N . ALA B 2 57 ? 22.730 -27.088 15.597 1.00 21.54 57 ALA B N 1
ATOM 5103 C CA . ALA B 2 57 ? 22.766 -28.290 14.825 1.00 18.26 57 ALA B CA 1
ATOM 5104 C C . ALA B 2 57 ? 21.847 -28.271 13.607 1.00 19.11 57 ALA B C 1
ATOM 5105 O O . ALA B 2 57 ? 20.715 -27.724 13.692 1.00 16.79 57 ALA B O 1
ATOM 5107 N N . SER B 2 58 ? 22.241 -28.890 12.510 1.00 17.99 58 SER B N 1
ATOM 5108 C CA . SER B 2 58 ? 21.371 -29.128 11.353 1.00 15.75 58 SER B CA 1
ATOM 5109 C C . SER B 2 58 ? 21.496 -30.611 10.956 1.00 14.37 58 SER B C 1
ATOM 5110 O O . SER B 2 58 ? 22.370 -31.383 11.404 1.00 16.70 58 SER B O 1
ATOM 5113 N N . GLY B 2 59 ? 20.635 -30.994 10.022 1.00 14.34 59 GLY B N 1
ATOM 5114 C CA . GLY B 2 59 ? 20.747 -32.299 9.369 1.00 14.27 59 GLY B CA 1
ATOM 5115 C C . GLY B 2 59 ? 20.773 -33.454 10.336 1.00 15.43 59 GLY B C 1
ATOM 5116 O O . GLY B 2 59 ? 19.985 -33.503 11.294 1.00 15.92 59 GLY B O 1
ATOM 5117 N N . HIS B 2 60 ? 21.686 -34.355 10.006 1.00 16.08 60 HIS B N 1
ATOM 5118 C CA . HIS B 2 60 ? 21.757 -35.537 10.833 1.00 16.97 60 HIS B CA 1
ATOM 5119 C C . HIS B 2 60 ? 22.072 -35.213 12.304 1.00 18.16 60 HIS B C 1
ATOM 5120 O O . HIS B 2 60 ? 21.680 -35.948 13.256 1.00 19.19 60 HIS B O 1
ATOM 5127 N N . ALA B 2 61 ? 22.825 -34.153 12.601 1.00 19.43 61 ALA B N 1
ATOM 5128 C CA . ALA B 2 61 ? 23.132 -33.843 13.995 1.00 18.78 61 ALA B CA 1
ATOM 5129 C C . ALA B 2 61 ? 21.916 -33.314 14.737 1.00 18.46 61 ALA B C 1
ATOM 5130 O O . ALA B 2 61 ? 21.747 -33.524 15.968 1.00 21.51 61 ALA B O 1
ATOM 5132 N N . ALA B 2 62 ? 21.072 -32.638 14.033 1.00 17.08 62 ALA B N 1
ATOM 5133 C CA . ALA B 2 62 ? 19.788 -32.191 14.628 1.00 17.39 62 ALA B CA 1
ATOM 5134 C C . ALA B 2 62 ? 18.882 -33.375 14.948 1.00 17.37 62 ALA B C 1
ATOM 5135 O O . ALA B 2 62 ? 18.358 -33.532 16.054 1.00 18.70 62 ALA B O 1
ATOM 5137 N N . GLU B 2 63 ? 18.704 -34.273 13.963 1.00 19.47 63 GLU B N 1
ATOM 5138 C CA A GLU B 2 63 ? 17.853 -35.439 14.216 0.50 21.25 63 GLU B CA 1
ATOM 5139 C CA B GLU B 2 63 ? 17.862 -35.439 14.222 0.50 21.36 63 GLU B CA 1
ATOM 5140 C C . GLU B 2 63 ? 18.321 -36.301 15.376 1.00 19.72 63 GLU B C 1
ATOM 5141 O O . GLU B 2 63 ? 17.615 -36.883 16.152 1.00 21.36 63 GLU B O 1
ATOM 5152 N N . ALA B 2 64 ? 19.626 -36.386 15.528 1.00 17.75 64 ALA B N 1
ATOM 5153 C CA . ALA B 2 64 ? 20.177 -37.184 16.599 1.00 18.66 64 ALA B CA 1
ATOM 5154 C C . ALA B 2 64 ? 19.823 -36.633 17.973 1.00 18.09 64 ALA B C 1
ATOM 5155 O O . ALA B 2 64 ? 19.761 -37.444 18.887 1.00 20.18 64 ALA B O 1
ATOM 5157 N N . ILE B 2 65 ? 19.624 -35.346 18.075 1.00 18.66 65 ILE B N 1
ATOM 5158 C CA . ILE B 2 65 ? 19.173 -34.727 19.321 1.00 19.06 65 ILE B CA 1
ATOM 5159 C C . ILE B 2 65 ? 17.801 -35.268 19.631 1.00 19.66 65 ILE B C 1
ATOM 5160 O O . ILE B 2 65 ? 17.540 -35.686 20.771 1.00 21.87 65 ILE B O 1
ATOM 5165 N N . LEU B 2 66 ? 16.880 -35.342 18.691 1.00 18.34 66 LEU B N 1
ATOM 5166 C CA A LEU B 2 66 ? 15.569 -35.933 18.887 0.50 21.55 66 LEU B CA 1
ATOM 5167 C CA B LEU B 2 66 ? 15.544 -35.859 19.035 0.50 21.54 66 LEU B CA 1
ATOM 5168 C C . LEU B 2 66 ? 15.596 -37.305 19.500 1.00 23.66 66 LEU B C 1
ATOM 5169 O O . LEU B 2 66 ? 14.910 -37.581 20.473 1.00 29.33 66 LEU B O 1
ATOM 5178 N N . ASP B 2 67 ? 16.420 -38.101 18.814 1.00 23.41 67 ASP B N 1
ATOM 5179 C CA . ASP B 2 67 ? 16.562 -39.461 19.241 1.00 29.05 67 ASP B CA 1
ATOM 5180 C C . ASP B 2 67 ? 17.004 -39.551 20.711 1.00 25.72 67 ASP B C 1
ATOM 5181 O O . ASP B 2 67 ? 16.534 -40.278 21.582 1.00 34.16 67 ASP B O 1
ATOM 5186 N N . GLU B 2 68 ? 18.024 -38.700 20.961 1.00 24.02 68 GLU B N 1
ATOM 5187 C CA . GLU B 2 68 ? 18.609 -38.816 22.314 1.00 23.17 68 GLU B CA 1
ATOM 5188 C C . GLU B 2 68 ? 17.651 -38.320 23.382 1.00 24.59 68 GLU B C 1
ATOM 5189 O O . GLU B 2 68 ? 17.543 -38.881 24.480 1.00 25.56 68 GLU B O 1
ATOM 5195 N N . ILE B 2 69 ? 16.956 -37.228 23.103 1.00 23.55 69 ILE B N 1
ATOM 5196 C CA . ILE B 2 69 ? 16.162 -36.551 24.157 1.00 28.70 69 ILE B CA 1
ATOM 5197 C C . ILE B 2 69 ? 15.024 -37.489 24.506 1.00 27.56 69 ILE B C 1
ATOM 5198 O O . ILE B 2 69 ? 14.607 -37.677 25.660 1.00 30.63 69 ILE B O 1
ATOM 5203 N N . LYS B 2 70 ? 14.580 -38.051 23.396 1.00 32.32 70 LYS B N 1
ATOM 5204 C CA . LYS B 2 70 ? 13.382 -38.839 23.423 1.00 34.11 70 LYS B CA 1
ATOM 5205 C C . LYS B 2 70 ? 13.595 -39.989 24.370 1.00 34.12 70 LYS B C 1
ATOM 5206 O O . LYS B 2 70 ? 12.676 -40.266 25.155 1.00 39.72 70 LYS B O 1
ATOM 5212 N N . GLU B 2 71 ? 14.724 -40.663 24.336 1.00 33.64 71 GLU B N 1
ATOM 5213 C CA . GLU B 2 71 ? 15.206 -41.746 25.187 1.00 35.65 71 GLU B CA 1
ATOM 5214 C C . GLU B 2 71 ? 15.460 -41.300 26.615 1.00 35.14 71 GLU B C 1
ATOM 5215 O O . GLU B 2 71 ? 14.858 -41.785 27.589 1.00 35.48 71 GLU B O 1
ATOM 5221 N N . LYS B 2 72 ? 16.380 -40.344 26.683 1.00 30.25 72 LYS B N 1
ATOM 5222 C CA . LYS B 2 72 ? 16.973 -39.874 27.948 1.00 25.08 72 LYS B CA 1
ATOM 5223 C C . LYS B 2 72 ? 15.878 -39.261 28.821 1.00 29.97 72 LYS B C 1
ATOM 5224 O O . LYS B 2 72 ? 15.874 -39.436 30.054 1.00 34.44 72 LYS B O 1
ATOM 5230 N N . TYR B 2 73 ? 14.945 -38.560 28.181 1.00 29.94 73 TYR B N 1
ATOM 5231 C CA . TYR B 2 73 ? 13.924 -37.791 28.928 1.00 25.27 73 TYR B CA 1
ATOM 5232 C C . TYR B 2 73 ? 12.525 -38.309 28.587 1.00 23.79 73 TYR B C 1
ATOM 5233 O O . TYR B 2 73 ? 11.555 -37.601 28.643 1.00 25.62 73 TYR B O 1
ATOM 5242 N N . LYS B 2 74 ? 12.409 -39.586 28.224 1.00 25.44 74 LYS B N 1
ATOM 5243 C CA . LYS B 2 74 ? 11.154 -40.245 27.910 1.00 23.97 74 LYS B CA 1
ATOM 5244 C C . LYS B 2 74 ? 10.104 -39.952 28.963 1.00 24.72 74 LYS B C 1
ATOM 5245 O O . LYS B 2 74 ? 10.313 -40.208 30.152 1.00 23.91 74 LYS B O 1
ATOM 5251 N N . GLY B 2 75 ? 8.944 -39.404 28.585 1.00 20.90 75 GLY B N 1
ATOM 5252 C CA . GLY B 2 75 ? 7.900 -38.970 29.485 1.00 20.40 75 GLY B CA 1
ATOM 5253 C C . GLY B 2 75 ? 8.141 -37.732 30.290 1.00 19.84 75 GLY B C 1
ATOM 5254 O O . GLY B 2 75 ? 7.385 -37.348 31.134 1.00 23.87 75 GLY B O 1
ATOM 5255 N N . ASN B 2 76 ? 9.226 -37.045 30.069 1.00 18.76 76 ASN B N 1
ATOM 5256 C CA . ASN B 2 76 ? 9.667 -35.945 30.909 1.00 21.52 76 ASN B CA 1
ATOM 5257 C C . ASN B 2 76 ? 9.933 -34.668 30.156 1.00 24.99 76 ASN B C 1
ATOM 5258 O O . ASN B 2 76 ? 10.200 -33.634 30.794 1.00 37.91 76 ASN B O 1
ATOM 5263 N N . TYR B 2 77 ? 9.798 -34.631 28.849 1.00 16.47 77 TYR B N 1
ATOM 5264 C CA . TYR B 2 77 ? 9.929 -33.373 28.123 1.00 15.19 77 TYR B CA 1
ATOM 5265 C C . TYR B 2 77 ? 8.598 -32.792 27.750 1.00 14.26 77 TYR B C 1
ATOM 5266 O O . TYR B 2 77 ? 7.606 -33.534 27.510 1.00 15.30 77 TYR B O 1
ATOM 5275 N N . ILE B 2 78 ? 8.545 -31.468 27.654 1.00 13.66 78 ILE B N 1
ATOM 5276 C CA A ILE B 2 78 ? 7.358 -30.814 27.096 0.50 12.52 78 ILE B CA 1
ATOM 5277 C CA B ILE B 2 78 ? 7.427 -30.717 27.102 0.50 12.55 78 ILE B CA 1
ATOM 5278 C C . ILE B 2 78 ? 7.598 -30.730 25.585 1.00 10.89 78 ILE B C 1
ATOM 5279 O O . ILE B 2 78 ? 8.662 -30.373 25.119 1.00 12.50 78 ILE B O 1
ATOM 5288 N N . LEU B 2 79 ? 6.567 -31.128 24.838 1.00 11.67 79 LEU B N 1
ATOM 5289 C CA . LEU B 2 79 ? 6.603 -30.965 23.382 1.00 9.60 79 LEU B CA 1
ATOM 5290 C C . LEU B 2 79 ? 5.841 -29.733 23.029 1.00 9.96 79 LEU B C 1
ATOM 5291 O O . LEU B 2 79 ? 4.611 -29.686 23.187 1.00 11.18 79 LEU B O 1
ATOM 5296 N N . ALA B 2 80 ? 6.481 -28.695 22.561 1.00 9.83 80 ALA B N 1
ATOM 5297 C CA . ALA B 2 80 ? 5.870 -27.519 22.039 1.00 9.22 80 ALA B CA 1
ATOM 5298 C C . ALA B 2 80 ? 5.790 -27.660 20.512 1.00 8.99 80 ALA B C 1
ATOM 5299 O O . ALA B 2 80 ? 6.747 -28.074 19.913 1.00 10.88 80 ALA B O 1
ATOM 5301 N N . VAL B 2 81 ? 4.646 -27.298 19.964 1.00 8.96 81 VAL B N 1
ATOM 5302 C CA . VAL B 2 81 ? 4.451 -27.399 18.517 1.00 8.76 81 VAL B CA 1
ATOM 5303 C C . VAL B 2 81 ? 4.013 -26.060 17.976 1.00 9.01 81 VAL B C 1
ATOM 5304 O O . VAL B 2 81 ? 3.044 -25.475 18.412 1.00 9.10 81 VAL B O 1
ATOM 5308 N N . GLU B 2 82 ? 4.785 -25.564 17.003 1.00 8.31 82 GLU B N 1
ATOM 5309 C CA . GLU B 2 82 ? 4.458 -24.429 16.155 1.00 8.06 82 GLU B CA 1
ATOM 5310 C C . GLU B 2 82 ? 4.096 -24.988 14.800 1.00 8.04 82 GLU B C 1
ATOM 5311 O O . GLU B 2 82 ? 4.758 -25.905 14.278 1.00 9.27 82 GLU B O 1
ATOM 5317 N N . GLY B 2 83 ? 3.107 -24.397 14.157 1.00 7.96 83 GLY B N 1
ATOM 5318 C CA . GLY B 2 83 ? 2.685 -24.914 12.873 1.00 8.29 83 GLY B CA 1
ATOM 5319 C C . GLY B 2 83 ? 1.854 -26.203 13.025 1.00 8.95 83 GLY B C 1
ATOM 5320 O O . GLY B 2 83 ? 1.446 -26.552 14.141 1.00 8.97 83 GLY B O 1
ATOM 5321 N N . ASN B 2 84 ? 1.629 -26.855 11.914 1.00 7.94 84 ASN B N 1
ATOM 5322 C CA . ASN B 2 84 ? 0.769 -28.044 11.942 1.00 8.95 84 ASN B CA 1
ATOM 5323 C C . ASN B 2 84 ? 1.158 -29.030 10.838 1.00 8.45 84 ASN B C 1
ATOM 5324 O O . ASN B 2 84 ? 1.845 -28.739 9.889 1.00 8.87 84 ASN B O 1
ATOM 5329 N N . PRO B 2 85 ? 0.679 -30.292 11.030 1.00 9.51 85 PRO B N 1
ATOM 5330 C CA . PRO B 2 85 ? 0.932 -31.300 10.005 1.00 9.64 85 PRO B CA 1
ATOM 5331 C C . PRO B 2 85 ? -0.054 -31.298 8.881 1.00 8.64 85 PRO B C 1
ATOM 5332 O O . PRO B 2 85 ? -1.295 -31.315 9.084 1.00 9.64 85 PRO B O 1
ATOM 5336 N N . PRO B 2 86 ? 0.408 -31.362 7.621 1.00 9.12 86 PRO B N 1
ATOM 5337 C CA . PRO B 2 86 ? -0.484 -31.646 6.494 1.00 9.76 86 PRO B CA 1
ATOM 5338 C C . PRO B 2 86 ? -0.636 -33.146 6.267 1.00 10.03 86 PRO B C 1
ATOM 5339 O O . PRO B 2 86 ? 0.292 -33.944 6.452 1.00 11.48 86 PRO B O 1
ATOM 5343 N N . LEU B 2 87 ? -1.859 -33.468 5.821 1.00 10.71 87 LEU B N 1
ATOM 5344 C CA . LEU B 2 87 ? -2.200 -34.838 5.495 1.00 11.68 87 LEU B CA 1
ATOM 5345 C C . LEU B 2 87 ? -2.255 -35.105 4.014 1.00 11.63 87 LEU B C 1
ATOM 5346 O O . LEU B 2 87 ? -2.257 -36.264 3.605 1.00 14.17 87 LEU B O 1
ATOM 5351 N N . ASN B 2 88 ? -2.373 -34.088 3.180 1.00 11.24 88 ASN B N 1
ATOM 5352 C CA . ASN B 2 88 ? -2.353 -34.278 1.733 1.00 11.95 88 ASN B CA 1
ATOM 5353 C C . ASN B 2 88 ? -0.906 -34.389 1.270 1.00 11.19 88 ASN B C 1
ATOM 5354 O O . ASN B 2 88 ? 0.027 -34.186 2.030 1.00 11.21 88 ASN B O 1
ATOM 5359 N N . GLN B 2 89 ? -0.774 -34.707 -0.017 1.00 11.36 89 GLN B N 1
ATOM 5360 C CA . GLN B 2 89 ? 0.566 -34.899 -0.593 1.00 11.51 89 GLN B CA 1
ATOM 5361 C C . GLN B 2 89 ? 1.349 -35.971 0.161 1.00 11.28 89 GLN B C 1
ATOM 5362 O O . GLN B 2 89 ? 2.615 -35.911 0.218 1.00 12.01 89 GLN B O 1
ATOM 5368 N N . ASP B 2 90 ? 0.677 -36.965 0.742 1.00 12.70 90 ASP B N 1
ATOM 5369 C CA . ASP B 2 90 ? 1.297 -38.009 1.572 1.00 13.83 90 ASP B CA 1
ATOM 5370 C C . ASP B 2 90 ? 2.108 -37.374 2.692 1.00 12.48 90 ASP B C 1
ATOM 5371 O O . ASP B 2 90 ? 3.061 -37.970 3.173 1.00 13.35 90 ASP B O 1
ATOM 5376 N N . GLY B 2 91 ? 1.728 -36.169 3.127 1.00 11.45 91 GLY B N 1
ATOM 5377 C CA . GLY B 2 91 ? 2.394 -35.424 4.160 1.00 10.74 91 GLY B CA 1
ATOM 5378 C C . GLY B 2 91 ? 3.616 -34.683 3.727 1.00 10.06 91 GLY B C 1
ATOM 5379 O O . GLY B 2 91 ? 4.240 -34.044 4.558 1.00 10.55 91 GLY B O 1
ATOM 5380 N N . MET B 2 92 ? 3.982 -34.788 2.459 1.00 10.53 92 MET B N 1
ATOM 5381 C CA . MET B 2 92 ? 5.217 -34.278 1.938 1.00 10.67 92 MET B CA 1
ATOM 5382 C C . MET B 2 92 ? 5.132 -32.850 1.416 1.00 9.66 92 MET B C 1
ATOM 5383 O O . MET B 2 92 ? 6.064 -32.333 0.821 1.00 9.80 92 MET B O 1
ATOM 5388 N N . SER B 2 93 ? 4.010 -32.209 1.725 1.00 9.51 93 SER B N 1
ATOM 5389 C CA . SER B 2 93 ? 3.968 -30.765 1.756 1.00 8.54 93 SER B CA 1
ATOM 5390 C C . SER B 2 93 ? 4.633 -30.183 3.011 1.00 8.33 93 SER B C 1
ATOM 5391 O O . SER B 2 93 ? 4.728 -28.980 3.094 1.00 8.85 93 SER B O 1
ATOM 5394 N N . CYS B 2 94 ? 5.122 -30.986 3.939 1.00 8.91 94 CYS B N 1
ATOM 5395 C CA . CYS B 2 94 ? 6.020 -30.542 4.985 1.00 8.79 94 CYS B CA 1
ATOM 5396 C C . CYS B 2 94 ? 7.000 -31.637 5.272 1.00 9.06 94 CYS B C 1
ATOM 5397 O O . CYS B 2 94 ? 6.610 -32.576 6.022 1.00 11.68 94 CYS B O 1
ATOM 5400 N N . ILE B 2 95 ? 8.185 -31.586 4.665 1.00 10.06 95 ILE B N 1
ATOM 5401 C CA . ILE B 2 95 ? 9.173 -32.655 4.758 1.00 9.66 95 ILE B CA 1
ATOM 5402 C C . ILE B 2 95 ? 10.231 -32.262 5.797 1.00 9.46 95 ILE B C 1
ATOM 5403 O O . ILE B 2 95 ? 10.743 -31.146 5.696 1.00 10.82 95 ILE B O 1
ATOM 5408 N N . ILE B 2 96 ? 10.561 -33.140 6.677 1.00 9.99 96 ILE B N 1
ATOM 5409 C CA . ILE B 2 96 ? 11.610 -32.949 7.661 1.00 11.60 96 ILE B CA 1
ATOM 5410 C C . ILE B 2 96 ? 12.470 -34.195 7.662 1.00 10.90 96 ILE B C 1
ATOM 5411 O O . ILE B 2 96 ? 11.960 -35.300 7.925 1.00 11.69 96 ILE B O 1
ATOM 5416 N N . GLY B 2 97 ? 13.790 -34.075 7.370 1.00 11.29 97 GLY B N 1
ATOM 5417 C CA . GLY B 2 97 ? 14.626 -35.287 7.335 1.00 11.90 97 GLY B CA 1
ATOM 5418 C C . GLY B 2 97 ? 14.183 -36.243 6.300 1.00 13.23 97 GLY B C 1
ATOM 5419 O O . GLY B 2 97 ? 14.292 -37.472 6.500 1.00 15.87 97 GLY B O 1
ATOM 5420 N N . GLY B 2 98 ? 13.617 -35.764 5.179 1.00 11.60 98 GLY B N 1
ATOM 5421 C CA . GLY B 2 98 ? 13.155 -36.606 4.085 1.00 12.57 98 GLY B CA 1
ATOM 5422 C C . GLY B 2 98 ? 11.849 -37.307 4.366 1.00 11.06 98 GLY B C 1
ATOM 5423 O O . GLY B 2 98 ? 11.470 -38.087 3.464 1.00 13.03 98 GLY B O 1
ATOM 5424 N N . ARG B 2 99 ? 11.192 -37.067 5.475 1.00 10.90 99 ARG B N 1
ATOM 5425 C CA . ARG B 2 99 ? 9.968 -37.778 5.850 1.00 11.61 99 ARG B CA 1
ATOM 5426 C C . ARG B 2 99 ? 8.894 -36.762 6.159 1.00 10.95 99 ARG B C 1
ATOM 5427 O O . ARG B 2 99 ? 9.167 -35.592 6.462 1.00 11.52 99 ARG B O 1
ATOM 5435 N N . PRO B 2 100 ? 7.639 -37.180 6.196 1.00 11.07 100 PRO B N 1
ATOM 5436 C CA . PRO B 2 100 ? 6.554 -36.247 6.554 1.00 10.50 100 PRO B CA 1
ATOM 5437 C C . PRO B 2 100 ? 6.744 -35.727 7.947 1.00 10.50 100 PRO B C 1
ATOM 5438 O O . PRO B 2 100 ? 7.018 -36.466 8.894 1.00 11.51 100 PRO B O 1
ATOM 5442 N N . PHE B 2 101 ? 6.490 -34.427 8.136 1.00 10.71 101 PHE B N 1
ATOM 5443 C CA . PHE B 2 101 ? 6.486 -33.832 9.455 1.00 10.95 101 PHE B CA 1
ATOM 5444 C C . PHE B 2 101 ? 5.533 -34.582 10.352 1.00 11.49 101 PHE B C 1
ATOM 5445 O O . PHE B 2 101 ? 5.803 -34.742 11.561 1.00 11.82 101 PHE B O 1
ATOM 5453 N N . SER B 2 102 ? 4.407 -35.058 9.872 1.00 10.69 102 SER B N 1
ATOM 5454 C CA . SER B 2 102 ? 3.492 -35.785 10.736 1.00 12.86 102 SER B CA 1
ATOM 5455 C C . SER B 2 102 ? 4.118 -36.972 11.459 1.00 12.90 102 SER B C 1
ATOM 5456 O O . SER B 2 102 ? 3.741 -37.223 12.602 1.00 12.36 102 SER B O 1
ATOM 5459 N N . GLU B 2 103 ? 5.054 -37.648 10.804 1.00 12.29 103 GLU B N 1
ATOM 5460 C CA . GLU B 2 103 ? 5.767 -38.733 11.444 1.00 13.39 103 GLU B CA 1
ATOM 5461 C C . GLU B 2 103 ? 6.645 -38.254 12.608 1.00 12.28 103 GLU B C 1
ATOM 5462 O O . GLU B 2 103 ? 6.713 -38.941 13.660 1.00 14.87 103 GLU B O 1
ATOM 5468 N N . GLN B 2 104 ? 7.281 -37.113 12.471 1.00 12.54 104 GLN B N 1
ATOM 5469 C CA . GLN B 2 104 ? 8.085 -36.518 13.510 1.00 12.09 104 GLN B CA 1
ATOM 5470 C C . GLN B 2 104 ? 7.230 -36.155 14.692 1.00 13.86 104 GLN B C 1
ATOM 5471 O O . GLN B 2 104 ? 7.500 -36.439 15.876 1.00 13.34 104 GLN B O 1
ATOM 5477 N N . LEU B 2 105 ? 6.107 -35.468 14.409 1.00 11.83 105 LEU B N 1
ATOM 5478 C CA . LEU B 2 105 ? 5.168 -35.054 15.436 1.00 11.82 105 LEU B CA 1
ATOM 5479 C C . LEU B 2 105 ? 4.652 -36.265 16.196 1.00 11.17 105 LEU B C 1
ATOM 5480 O O . LEU B 2 105 ? 4.641 -36.229 17.433 1.00 12.47 105 LEU B O 1
ATOM 5485 N N . LYS B 2 106 ? 4.218 -37.296 15.492 1.00 12.46 106 LYS B N 1
ATOM 5486 C CA . LYS B 2 106 ? 3.668 -38.458 16.157 1.00 13.43 106 LYS B CA 1
ATOM 5487 C C . LYS B 2 106 ? 4.673 -39.125 17.082 1.00 14.77 106 LYS B C 1
ATOM 5488 O O . LYS B 2 106 ? 4.429 -39.424 18.242 1.00 15.73 106 LYS B O 1
ATOM 5494 N N . ARG B 2 107 ? 5.864 -39.314 16.577 1.00 14.24 107 ARG B N 1
ATOM 5495 C CA . ARG B 2 107 ? 6.923 -39.969 17.367 1.00 16.82 107 ARG B CA 1
ATOM 5496 C C . ARG B 2 107 ? 7.217 -39.169 18.632 1.00 14.22 107 ARG B C 1
ATOM 5497 O O . ARG B 2 107 ? 7.421 -39.729 19.694 1.00 16.53 107 ARG B O 1
ATOM 5505 N N . MET B 2 108 ? 7.330 -37.857 18.535 1.00 13.70 108 MET B N 1
ATOM 5506 C CA . MET B 2 108 ? 7.688 -37.092 19.714 1.00 13.09 108 MET B CA 1
ATOM 5507 C C . MET B 2 108 ? 6.454 -36.980 20.635 1.00 12.40 108 MET B C 1
ATOM 5508 O O . MET B 2 108 ? 6.658 -36.920 21.881 1.00 13.27 108 MET B O 1
ATOM 5513 N N . ALA B 2 109 ? 5.227 -36.929 20.105 1.00 12.50 109 ALA B N 1
ATOM 5514 C CA . ALA B 2 109 ? 4.042 -36.884 20.955 1.00 12.82 109 ALA B CA 1
ATOM 5515 C C . ALA B 2 109 ? 3.921 -38.118 21.821 1.00 13.27 109 ALA B C 1
ATOM 5516 O O . ALA B 2 109 ? 3.420 -38.025 22.976 1.00 15.67 109 ALA B O 1
ATOM 5518 N N . ASP B 2 110 ? 4.391 -39.244 21.259 1.00 16.59 110 ASP B N 1
ATOM 5519 C CA . ASP B 2 110 ? 4.199 -40.530 21.949 1.00 18.17 110 ASP B CA 1
ATOM 5520 C C . ASP B 2 110 ? 4.830 -40.526 23.338 1.00 18.24 110 ASP B C 1
ATOM 5521 O O . ASP B 2 110 ? 4.331 -41.148 24.280 1.00 22.35 110 ASP B O 1
ATOM 5526 N N . ASP B 2 111 ? 5.956 -39.796 23.471 1.00 17.34 111 ASP B N 1
ATOM 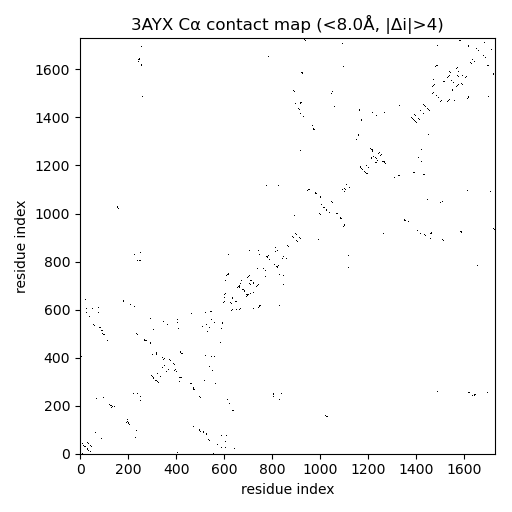5527 C CA . ASP B 2 111 ? 6.640 -39.816 24.779 1.00 17.65 111 ASP B CA 1
ATOM 5528 C C . ASP B 2 111 ? 6.794 -38.494 25.473 1.00 15.04 111 ASP B C 1
ATOM 5529 O O . ASP B 2 111 ? 7.566 -38.284 26.429 1.00 18.81 111 ASP B O 1
ATOM 5534 N N . ALA B 2 112 ? 5.981 -37.523 25.020 1.00 15.73 112 ALA B N 1
ATOM 5535 C CA . ALA B 2 112 ? 5.940 -36.243 25.728 1.00 15.08 112 ALA B CA 1
ATOM 5536 C C . ALA B 2 112 ? 5.237 -36.344 27.076 1.00 14.14 112 ALA B C 1
ATOM 5537 O O . ALA B 2 112 ? 4.356 -37.149 27.246 1.00 16.29 112 ALA B O 1
ATOM 5539 N N . LYS B 2 113 ? 5.592 -35.433 27.988 1.00 15.09 113 LYS B N 1
ATOM 5540 C CA . LYS B 2 113 ? 4.847 -35.297 29.226 1.00 16.47 113 LYS B CA 1
ATOM 5541 C C . LYS B 2 113 ? 3.505 -34.608 29.030 1.00 13.96 113 LYS B C 1
ATOM 5542 O O . LYS B 2 113 ? 2.445 -34.851 29.640 1.00 17.44 113 LYS B O 1
ATOM 5548 N N . ALA B 2 114 ? 3.543 -33.618 28.126 1.00 13.90 114 ALA B N 1
ATOM 5549 C CA . ALA B 2 114 ? 2.449 -32.707 27.821 1.00 12.47 114 ALA B CA 1
ATOM 5550 C C . ALA B 2 114 ? 2.836 -32.019 26.493 1.00 10.74 114 ALA B C 1
ATOM 5551 O O . ALA B 2 114 ? 4.006 -31.897 26.153 1.00 11.63 114 ALA B O 1
ATOM 5553 N N . ILE B 2 115 ? 1.845 -31.513 25.807 1.00 10.81 115 ILE B N 1
ATOM 5554 C CA . ILE B 2 115 ? 1.987 -30.737 24.584 1.00 9.24 115 ILE B CA 1
ATOM 5555 C C . ILE B 2 115 ? 1.482 -29.328 24.791 1.00 10.41 115 ILE B C 1
ATOM 5556 O O . ILE B 2 115 ? 0.427 -29.127 25.367 1.00 10.51 115 ILE B O 1
ATOM 5561 N N . ILE B 2 116 ? 2.245 -28.373 24.282 1.00 9.70 116 ILE B N 1
ATOM 5562 C CA . ILE B 2 116 ? 1.797 -27.002 24.080 1.00 9.37 116 ILE B CA 1
ATOM 5563 C C . ILE B 2 116 ? 1.566 -26.783 22.584 1.00 8.49 116 ILE B C 1
ATOM 5564 O O . ILE B 2 116 ? 2.558 -26.913 21.829 1.00 9.69 116 ILE B O 1
ATOM 5569 N N . SER B 2 117 ? 0.347 -26.495 22.241 1.00 9.10 117 SER B N 1
ATOM 5570 C CA . SER B 2 117 ? -0.025 -26.156 20.848 1.00 8.61 117 SER B CA 1
ATOM 5571 C C . SER B 2 117 ? 0.113 -24.641 20.751 1.00 8.57 117 SER B C 1
ATOM 5572 O O . SER B 2 117 ? -0.774 -23.889 21.126 1.00 9.01 117 SER B O 1
ATOM 5575 N N . TRP B 2 118 ? 1.263 -24.154 20.255 1.00 7.86 118 TRP B N 1
ATOM 5576 C CA . TRP B 2 118 ? 1.422 -22.735 20.085 1.00 7.92 118 TRP B CA 1
ATOM 5577 C C . TRP B 2 118 ? 0.611 -22.151 18.956 1.00 7.22 118 TRP B C 1
ATOM 5578 O O . TRP B 2 118 ? 0.737 -22.693 17.832 1.00 8.66 118 TRP B O 1
ATOM 5589 N N . GLY B 2 119 ? -0.070 -21.084 19.179 1.00 7.43 119 GLY B N 1
ATOM 5590 C CA . GLY B 2 119 ? -0.672 -20.317 18.114 1.00 6.85 119 GLY B CA 1
ATOM 5591 C C . GLY B 2 119 ? -1.881 -20.974 17.489 1.00 7.09 119 GLY B C 1
ATOM 5592 O O . GLY B 2 119 ? -2.272 -22.119 17.776 1.00 7.67 119 GLY B O 1
ATOM 5593 N N . SER B 2 120 ? -2.490 -20.246 16.582 1.00 7.42 120 SER B N 1
ATOM 5594 C CA . SER B 2 120 ? -3.608 -20.739 15.842 1.00 7.30 120 SER B CA 1
ATOM 5595 C C . SER B 2 120 ? -3.241 -21.881 14.900 1.00 7.83 120 SER B C 1
ATOM 5596 O O . SER B 2 120 ? -4.069 -22.761 14.671 1.00 8.53 120 SER B O 1
ATOM 5599 N N . CYS B 2 121 ? -2.001 -21.938 14.378 1.00 7.32 121 CYS B N 1
ATOM 5600 C CA . CYS B 2 121 ? -1.694 -23.084 13.497 1.00 7.82 121 CYS B CA 1
ATOM 5601 C C . CYS B 2 121 ? -1.823 -24.391 14.274 1.00 7.88 121 CYS B C 1
ATOM 5602 O O . CYS B 2 121 ? -2.501 -25.321 13.860 1.00 7.92 121 CYS B O 1
ATOM 5605 N N . ALA B 2 122 ? -1.102 -24.518 15.416 1.00 8.28 122 ALA B N 1
ATOM 5606 C CA . ALA B 2 122 ? -1.096 -25.770 16.092 1.00 7.93 122 ALA B CA 1
ATOM 5607 C C . ALA B 2 122 ? -2.440 -26.011 16.763 1.00 8.41 122 ALA B C 1
ATOM 5608 O O . ALA B 2 122 ? -2.841 -27.193 16.896 1.00 9.02 122 ALA B O 1
ATOM 5610 N N . SER B 2 123 ? -3.085 -24.983 17.254 1.00 8.57 123 SER B N 1
ATOM 5611 C CA . SER B 2 123 ? -4.359 -25.092 17.937 1.00 8.78 123 SER B CA 1
ATOM 5612 C C . SER B 2 123 ? -5.557 -25.452 17.045 1.00 8.82 123 SER B C 1
ATOM 5613 O O . SER B 2 123 ? -6.337 -26.302 17.410 1.00 9.53 123 SER B O 1
ATOM 5616 N N . TRP B 2 124 ? -5.618 -24.790 15.886 1.00 8.53 124 TRP B N 1
ATOM 5617 C CA . TRP B 2 124 ? -6.803 -24.840 15.061 1.00 9.69 124 TRP B CA 1
ATOM 5618 C C . TRP B 2 124 ? -6.572 -25.088 13.584 1.00 9.36 124 TRP B C 1
ATOM 5619 O O . TRP B 2 124 ? -7.474 -25.675 12.934 1.00 12.01 124 TRP B O 1
ATOM 5630 N N . GLY B 2 125 ? -5.464 -24.697 12.999 1.00 8.53 125 GLY B N 1
ATOM 5631 C CA . GLY B 2 125 ? -5.176 -24.848 11.595 1.00 8.98 125 GLY B CA 1
ATOM 5632 C C . GLY B 2 125 ? -4.638 -23.611 10.924 1.00 8.81 125 GLY B C 1
ATOM 5633 O O . GLY B 2 125 ? -3.756 -23.694 10.062 1.00 8.80 125 GLY B O 1
ATOM 5634 N N . CYS B 2 126 ? -5.110 -22.421 11.346 1.00 8.43 126 CYS B N 1
ATOM 5635 C CA . CYS B 2 126 ? -4.726 -21.123 10.873 1.00 8.27 126 CYS B CA 1
ATOM 5636 C C . CYS B 2 126 ? -4.750 -21.035 9.354 1.00 8.06 126 CYS B C 1
ATOM 5637 O O . CYS B 2 126 ? -5.613 -21.663 8.705 1.00 8.44 126 CYS B O 1
ATOM 5640 N N . VAL B 2 127 ? -3.899 -20.207 8.753 1.00 7.69 127 VAL B N 1
ATOM 5641 C CA . VAL B 2 127 ? -4.185 -19.706 7.402 1.00 8.09 127 VAL B CA 1
ATOM 5642 C C . VAL B 2 127 ? -4.177 -20.822 6.392 1.00 8.22 127 VAL B C 1
ATOM 5643 O O . VAL B 2 127 ? -5.012 -20.853 5.497 1.00 8.37 127 VAL B O 1
ATOM 5647 N N . GLN B 2 128 ? -3.260 -21.786 6.528 1.00 7.44 128 GLN B N 1
ATOM 5648 C CA . GLN B 2 128 ? -3.151 -22.847 5.559 1.00 8.00 128 GLN B CA 1
ATOM 5649 C C . GLN B 2 128 ? -4.408 -23.761 5.587 1.00 8.66 128 GLN B C 1
ATOM 5650 O O . GLN B 2 128 ? -4.650 -24.490 4.623 1.00 9.24 128 GLN B O 1
ATOM 5656 N N . ALA B 2 129 ? -5.136 -23.769 6.688 1.00 8.85 129 ALA B N 1
ATOM 5657 C CA . ALA B 2 129 ? -6.338 -24.552 6.798 1.00 9.20 129 ALA B CA 1
ATOM 5658 C C . ALA B 2 129 ? -7.599 -23.825 6.321 1.00 9.31 129 ALA B C 1
ATOM 5659 O O . ALA B 2 129 ? -8.667 -24.436 6.275 1.00 9.97 129 ALA B O 1
ATOM 5661 N N . ALA B 2 130 ? -7.445 -22.565 5.926 1.00 9.44 130 ALA B N 1
ATOM 5662 C CA . ALA B 2 130 ? -8.563 -21.836 5.377 1.00 9.37 130 ALA B CA 1
ATOM 5663 C C . ALA B 2 130 ? -8.980 -22.437 4.024 1.00 8.51 130 ALA B C 1
ATOM 5664 O O . ALA B 2 130 ? -8.132 -23.051 3.337 1.00 9.61 130 ALA B O 1
ATOM 5666 N N . LYS B 2 131 ? -10.230 -22.293 3.682 1.00 9.32 131 LYS B N 1
ATOM 5667 C CA . LYS B 2 131 ? -10.721 -22.925 2.458 1.00 10.46 131 LYS B CA 1
ATOM 5668 C C . LYS B 2 131 ? -9.887 -22.596 1.256 1.00 9.18 131 LYS B C 1
ATOM 5669 O O . LYS B 2 131 ? -9.545 -21.421 1.033 1.00 10.52 131 LYS B O 1
ATOM 5675 N N . PRO B 2 132 ? -9.513 -23.574 0.416 1.00 9.86 132 PRO B N 1
ATOM 5676 C CA . PRO B 2 132 ? -9.953 -24.979 0.420 1.00 10.76 132 PRO B CA 1
ATOM 5677 C C . PRO B 2 132 ? -8.951 -25.920 1.069 1.00 10.70 132 PRO B C 1
ATOM 5678 O O . PRO B 2 132 ? -8.970 -27.129 0.809 1.00 11.55 132 PRO B O 1
ATOM 5682 N N . ASN B 2 133 ? -8.022 -25.426 1.904 1.00 10.14 133 ASN B N 1
ATOM 5683 C CA . ASN B 2 133 ? -7.056 -26.237 2.643 1.00 10.24 133 ASN B CA 1
ATOM 5684 C C . ASN B 2 133 ? -6.356 -27.211 1.734 1.00 9.80 133 ASN B C 1
ATOM 5685 O O . ASN B 2 133 ? -6.455 -28.442 1.834 1.00 10.42 133 ASN B O 1
ATOM 5690 N N . PRO B 2 134 ? -5.562 -26.742 0.801 1.00 10.80 134 PRO B N 1
ATOM 5691 C CA . PRO B 2 134 ? -4.927 -27.657 -0.186 1.00 11.72 134 PRO B CA 1
ATOM 5692 C C . PRO B 2 134 ? -4.041 -28.713 0.373 1.00 10.15 134 PRO B C 1
ATOM 5693 O O . PRO B 2 134 ? -3.884 -29.757 -0.295 1.00 11.98 134 PRO B O 1
ATOM 5697 N N . THR B 2 135 ? -3.445 -28.484 1.551 1.00 9.73 135 THR B N 1
ATOM 5698 C CA . THR B 2 135 ? -2.558 -29.475 2.135 1.00 10.14 135 THR B CA 1
ATOM 5699 C C . THR B 2 135 ? -3.242 -30.386 3.187 1.00 9.37 135 THR B C 1
ATOM 5700 O O . THR B 2 135 ? -2.573 -31.239 3.767 1.00 9.80 135 THR B O 1
ATOM 5704 N N . GLN B 2 136 ? -4.554 -30.146 3.426 1.00 10.09 136 GLN B N 1
ATOM 5705 C CA . GLN B 2 136 ? -5.206 -30.795 4.565 1.00 10.02 136 GLN B CA 1
ATOM 5706 C C . GLN B 2 136 ? -4.403 -30.621 5.816 1.00 9.85 136 GLN B C 1
ATOM 5707 O O . GLN B 2 136 ? -4.113 -31.591 6.591 1.00 10.88 136 GLN B O 1
ATOM 5713 N N . ALA B 2 137 ? -4.031 -29.376 6.061 1.00 9.60 137 ALA B N 1
ATOM 5714 C CA . ALA B 2 137 ? -3.364 -28.958 7.312 1.00 9.71 137 ALA B CA 1
ATOM 5715 C C . ALA B 2 137 ? -4.310 -29.211 8.499 1.00 9.09 137 ALA B C 1
ATOM 5716 O O . ALA B 2 137 ? -5.477 -28.851 8.358 1.00 10.99 137 ALA B O 1
ATOM 5718 N N . THR B 2 138 ? -3.836 -29.837 9.554 1.00 9.49 138 THR B N 1
ATOM 5719 C CA . THR B 2 138 ? -4.645 -30.363 10.611 1.00 9.85 138 THR B CA 1
ATOM 5720 C C . THR B 2 138 ? -4.050 -29.949 11.949 1.00 9.39 138 THR B C 1
ATOM 5721 O O . THR B 2 138 ? -2.845 -30.174 12.150 1.00 10.04 138 THR B O 1
ATOM 5725 N N . PRO B 2 139 ? -4.821 -29.394 12.870 1.00 9.63 139 PRO B N 1
ATOM 5726 C CA . PRO B 2 139 ? -4.248 -29.009 14.195 1.00 9.68 139 PRO B CA 1
ATOM 5727 C C . PRO B 2 139 ? -3.796 -30.274 14.934 1.00 9.42 139 PRO B C 1
ATOM 5728 O O . PRO B 2 139 ? -4.246 -31.380 14.742 1.00 10.39 139 PRO B O 1
ATOM 5732 N N . VAL B 2 140 ? -2.896 -30.022 15.894 1.00 9.95 140 VAL B N 1
ATOM 5733 C CA . VAL B 2 140 ? -2.228 -31.117 16.617 1.00 10.09 140 VAL B CA 1
ATOM 5734 C C . VAL B 2 140 ? -3.230 -32.047 17.273 1.00 11.23 140 VAL B C 1
ATOM 5735 O O . VAL B 2 140 ? -3.111 -33.272 17.183 1.00 12.05 140 VAL B O 1
ATOM 5739 N N . HIS B 2 141 ? -4.216 -31.520 18.022 1.00 11.61 141 HIS B N 1
ATOM 5740 C CA . HIS B 2 141 ? -5.126 -32.337 18.764 1.00 11.95 141 HIS B CA 1
ATOM 5741 C C . HIS B 2 141 ? -5.928 -33.205 17.814 1.00 12.55 141 HIS B C 1
ATOM 5742 O O . HIS B 2 141 ? -6.189 -34.386 18.163 1.00 14.24 141 HIS B O 1
ATOM 5749 N N . LYS B 2 142 ? -6.324 -32.663 16.641 1.00 12.41 142 LYS B N 1
ATOM 5750 C CA . LYS B 2 142 ? -7.066 -33.512 15.703 1.00 12.81 142 LYS B CA 1
ATOM 5751 C C . LYS B 2 142 ? -6.161 -34.567 15.079 1.00 12.38 142 LYS B C 1
ATOM 5752 O O . LYS B 2 142 ? -6.602 -35.702 14.855 1.00 15.01 142 LYS B O 1
ATOM 5758 N N . PHE B 2 143 ? -4.917 -34.217 14.783 1.00 12.04 143 PHE B N 1
ATOM 5759 C CA . PHE B 2 143 ? -3.987 -35.187 14.224 1.00 12.73 143 PHE B CA 1
ATOM 5760 C C . PHE B 2 143 ? -3.756 -36.379 15.168 1.00 12.35 143 PHE B C 1
ATOM 5761 O O . PHE B 2 143 ? -3.735 -37.522 14.738 1.00 14.83 143 PHE B O 1
ATOM 5769 N N . LEU B 2 144 ? -3.574 -36.083 16.448 1.00 13.07 144 LEU B N 1
ATOM 5770 C CA . LEU B 2 144 ? -3.257 -37.154 17.413 1.00 13.70 144 LEU B CA 1
ATOM 5771 C C . LEU B 2 144 ? -4.526 -37.897 17.759 1.00 14.78 144 LEU B C 1
ATOM 5772 O O . LEU B 2 144 ? -4.367 -39.071 18.149 1.00 18.17 144 LEU B O 1
ATOM 5777 N N . GLY B 2 145 ? -5.713 -37.390 17.650 1.00 15.71 145 GLY B N 1
ATOM 5778 C CA . GLY B 2 145 ? -6.992 -37.970 17.910 1.00 19.61 145 GLY B CA 1
ATOM 5779 C C . GLY B 2 145 ? -7.366 -38.140 19.341 1.00 18.26 145 GLY B C 1
ATOM 5780 O O . GLY B 2 145 ? -6.658 -37.867 20.252 1.00 17.61 145 GLY B O 1
ATOM 5781 N N . GLY B 2 146 ? -8.589 -38.619 19.518 1.00 24.52 146 GLY B N 1
ATOM 5782 C CA . GLY B 2 146 ? -9.373 -38.705 20.715 1.00 28.22 146 GLY B CA 1
ATOM 5783 C C . GLY B 2 146 ? -8.666 -39.461 21.791 1.00 36.10 146 GLY B C 1
ATOM 5784 O O . GLY B 2 146 ? -8.964 -39.144 22.995 1.00 41.03 146 GLY B O 1
ATOM 5785 N N . GLY B 2 147 ? -7.848 -40.439 21.323 1.00 28.77 147 GLY B N 1
ATOM 5786 C CA . GLY B 2 147 ? -7.139 -41.390 22.174 1.00 33.94 147 GLY B CA 1
ATOM 5787 C C . GLY B 2 147 ? -5.840 -40.952 22.847 1.00 27.99 147 GLY B C 1
ATOM 5788 O O . GLY B 2 147 ? -5.338 -41.623 23.744 1.00 28.73 147 GLY B O 1
ATOM 5789 N N . TYR B 2 148 ? -5.347 -39.807 22.402 1.00 20.10 148 TYR B N 1
ATOM 5790 C CA . TYR B 2 148 ? -4.128 -39.242 22.967 1.00 18.21 148 TYR B CA 1
ATOM 5791 C C . TYR B 2 148 ? -4.372 -38.899 24.435 1.00 20.12 148 TYR B C 1
ATOM 5792 O O . TYR B 2 148 ? -5.331 -38.209 24.759 1.00 23.47 148 TYR B O 1
ATOM 5801 N N . ASP B 2 149 ? -3.474 -39.395 25.279 1.00 20.89 149 ASP B N 1
ATOM 5802 C CA . ASP B 2 149 ? -3.688 -39.444 26.702 1.00 24.74 149 ASP B CA 1
ATOM 5803 C C . ASP B 2 149 ? -2.867 -38.483 27.541 1.00 27.35 149 ASP B C 1
ATOM 5804 O O . ASP B 2 149 ? -2.835 -38.683 28.779 1.00 30.34 149 ASP B O 1
ATOM 5809 N N . LYS B 2 150 ? -2.229 -37.475 26.941 1.00 20.69 150 LYS B N 1
ATOM 5810 C CA . LYS B 2 150 ? -1.444 -36.463 27.619 1.00 17.88 150 LYS B CA 1
ATOM 5811 C C . LYS B 2 150 ? -2.175 -35.124 27.368 1.00 15.67 150 LYS B C 1
ATOM 5812 O O . LYS B 2 150 ? -2.863 -34.958 26.346 1.00 16.46 150 LYS B O 1
ATOM 5818 N N . PRO B 2 151 ? -1.995 -34.172 28.260 1.00 16.10 151 PRO B N 1
ATOM 5819 C CA . PRO B 2 151 ? -2.574 -32.869 28.060 1.00 16.23 151 PRO B CA 1
ATOM 5820 C C . PRO B 2 151 ? -2.066 -32.158 26.804 1.00 11.53 151 PRO B C 1
ATOM 5821 O O . PRO B 2 151 ? -0.877 -32.188 26.549 1.00 12.59 151 PRO B O 1
ATOM 5825 N N . ILE B 2 152 ? -2.992 -31.475 26.123 1.00 12.46 152 ILE B N 1
ATOM 5826 C CA . ILE B 2 152 ? -2.710 -30.557 25.020 1.00 11.71 152 ILE B CA 1
ATOM 5827 C C . ILE B 2 152 ? -3.237 -29.183 25.427 1.00 11.53 152 ILE B C 1
ATOM 5828 O O . ILE B 2 152 ? -4.445 -28.994 25.527 1.00 13.82 152 ILE B O 1
ATOM 5833 N N . ILE B 2 153 ? -2.240 -28.298 25.664 1.00 10.09 153 ILE B N 1
ATOM 5834 C CA . ILE B 2 153 ? -2.545 -26.939 26.054 1.00 10.20 153 ILE B CA 1
ATOM 5835 C C . ILE B 2 153 ? -2.585 -26.078 24.829 1.00 9.76 153 ILE B C 1
ATOM 5836 O O . ILE B 2 153 ? -1.548 -25.848 24.214 1.00 10.64 153 ILE B O 1
ATOM 5841 N N . LYS B 2 154 ? -3.747 -25.571 24.461 1.00 8.86 154 LYS B N 1
ATOM 5842 C CA . LYS B 2 154 ? -3.876 -24.692 23.293 1.00 8.70 154 LYS B CA 1
ATOM 5843 C C . LYS B 2 154 ? -3.632 -23.266 23.741 1.00 8.66 154 LYS B C 1
ATOM 5844 O O . LYS B 2 154 ? -4.248 -22.728 24.652 1.00 9.24 154 LYS B O 1
ATOM 5850 N N 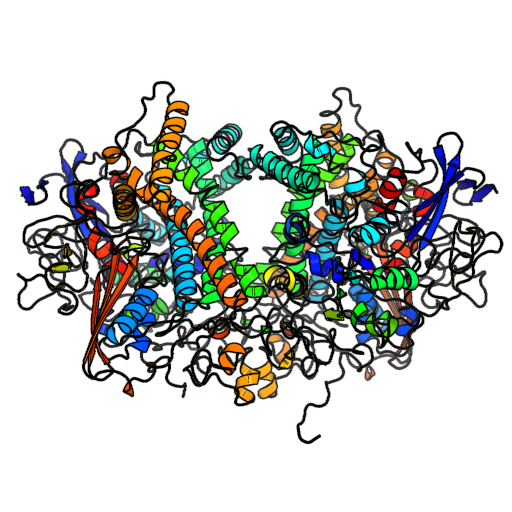. VAL B 2 155 ? -2.715 -22.582 23.009 1.00 8.37 155 VAL B N 1
ATOM 5851 C CA . VAL B 2 155 ? -2.347 -21.209 23.301 1.00 7.49 155 VAL B CA 1
ATOM 5852 C C . VAL B 2 155 ? -2.525 -20.412 21.972 1.00 7.87 155 VAL B C 1
ATOM 5853 O O . VAL B 2 155 ? -1.574 -20.125 21.268 1.00 7.98 155 VAL B O 1
ATOM 5857 N N . PRO B 2 156 ? -3.774 -20.178 21.613 1.00 7.78 156 PRO B N 1
ATOM 5858 C CA . PRO B 2 156 ? -4.055 -19.693 20.232 1.00 7.66 156 PRO B CA 1
ATOM 5859 C C . PRO B 2 156 ? -3.824 -18.205 20.058 1.00 6.55 156 PRO B C 1
ATOM 5860 O O . PRO B 2 156 ? -3.484 -17.456 20.984 1.00 7.98 156 PRO B O 1
ATOM 5864 N N . GLY B 2 157 ? -3.984 -17.771 18.813 1.00 7.06 157 GLY B N 1
ATOM 5865 C CA . GLY B 2 157 ? -3.644 -16.445 18.366 1.00 7.17 157 GLY B CA 1
ATOM 5866 C C . GLY B 2 157 ? -2.634 -16.523 17.235 1.00 6.74 157 GLY B C 1
ATOM 5867 O O . GLY B 2 157 ? -1.842 -17.500 17.198 1.00 7.42 157 GLY B O 1
ATOM 5868 N N . CYS B 2 158 ? -2.621 -15.534 16.385 1.00 6.74 158 CYS B N 1
ATOM 5869 C CA . CYS B 2 158 ? -1.789 -15.531 15.208 1.00 6.72 158 CYS B CA 1
ATOM 5870 C C . CYS B 2 158 ? -0.906 -14.261 15.217 1.00 6.40 158 CYS B C 1
ATOM 5871 O O . CYS B 2 158 ? -1.211 -13.256 14.552 1.00 6.48 158 CYS B O 1
ATOM 5874 N N . PRO B 2 159 ? 0.188 -14.286 15.921 1.00 6.63 159 PRO B N 1
ATOM 5875 C CA . PRO B 2 159 ? 0.583 -15.257 16.946 1.00 6.19 159 PRO B CA 1
ATOM 5876 C C . PRO B 2 159 ? -0.063 -14.917 18.284 1.00 6.78 159 PRO B C 1
ATOM 5877 O O . PRO B 2 159 ? -0.733 -13.889 18.398 1.00 7.22 159 PRO B O 1
ATOM 5881 N N . PRO B 2 160 ? 0.141 -15.729 19.327 1.00 7.03 160 PRO B N 1
ATOM 5882 C CA . PRO B 2 160 ? -0.210 -15.337 20.677 1.00 6.64 160 PRO B CA 1
ATOM 5883 C C . PRO B 2 160 ? 0.645 -14.149 21.122 1.00 6.44 160 PRO B C 1
ATOM 5884 O O . PRO B 2 160 ? 1.771 -13.931 20.617 1.00 7.20 160 PRO B O 1
ATOM 5888 N N . ILE B 2 161 ? 0.198 -13.450 22.150 1.00 6.35 161 ILE B N 1
ATOM 5889 C CA . ILE B 2 161 ? 0.933 -12.395 22.805 1.00 6.39 161 ILE B CA 1
ATOM 5890 C C . ILE B 2 161 ? 2.190 -12.998 23.421 1.00 6.28 161 ILE B C 1
ATOM 5891 O O . ILE B 2 161 ? 2.151 -14.084 24.035 1.00 6.69 161 ILE B O 1
ATOM 5896 N N . ALA B 2 162 ? 3.327 -12.299 23.369 1.00 7.10 162 ALA B N 1
ATOM 5897 C CA . ALA B 2 162 ? 4.572 -12.837 23.865 1.00 6.64 162 ALA B CA 1
ATOM 5898 C C . ALA B 2 162 ? 4.497 -13.198 25.304 1.00 7.48 162 ALA B C 1
ATOM 5899 O O . ALA B 2 162 ? 4.964 -14.296 25.705 1.00 8.05 162 ALA B O 1
ATOM 5901 N N . GLU B 2 163 ? 3.975 -12.320 26.150 1.00 7.87 163 GLU B N 1
ATOM 5902 C CA . GLU B 2 163 ? 3.957 -12.540 27.584 1.00 8.20 163 GLU B CA 1
ATOM 5903 C C . GLU B 2 163 ? 2.930 -13.568 27.985 1.00 8.26 163 GLU B C 1
ATOM 5904 O O . GLU B 2 163 ? 3.007 -14.101 29.121 1.00 8.61 163 GLU B O 1
ATOM 5910 N N . VAL B 2 164 ? 1.966 -13.834 27.114 1.00 7.69 164 VAL B N 1
ATOM 5911 C CA . VAL B 2 164 ? 1.089 -14.999 27.321 1.00 8.28 164 VAL B CA 1
ATOM 5912 C C . VAL B 2 164 ? 1.870 -16.305 27.121 1.00 8.02 164 VAL B C 1
ATOM 5913 O O . VAL B 2 164 ? 1.788 -17.204 27.943 1.00 8.45 164 VAL B O 1
ATOM 5917 N N . MET B 2 165 ? 2.686 -16.373 26.067 1.00 7.83 165 MET B N 1
ATOM 5918 C CA . MET B 2 165 ? 3.468 -17.564 25.814 1.00 8.34 165 MET B CA 1
ATOM 5919 C C . MET B 2 165 ? 4.421 -17.829 26.985 1.00 8.30 165 MET B C 1
ATOM 5920 O O . MET B 2 165 ? 4.475 -18.958 27.508 1.00 8.60 165 MET B O 1
ATOM 5925 N N . THR B 2 166 ? 5.167 -16.800 27.393 1.00 8.88 166 THR B N 1
ATOM 5926 C CA . THR B 2 166 ? 6.080 -17.023 28.482 1.00 8.16 166 THR B CA 1
ATOM 5927 C C . THR B 2 166 ? 5.369 -17.087 29.823 1.00 8.18 166 THR B C 1
ATOM 5928 O O . THR B 2 166 ? 5.861 -17.772 30.712 1.00 9.75 166 THR B O 1
ATOM 5932 N N . GLY B 2 167 ? 4.204 -16.528 29.948 1.00 8.43 167 GLY B N 1
ATOM 5933 C CA . GLY B 2 167 ? 3.391 -16.642 31.141 1.00 8.73 167 GLY B CA 1
ATOM 5934 C C . GLY B 2 167 ? 2.910 -18.045 31.348 1.00 8.89 167 GLY B C 1
ATOM 5935 O O . GLY B 2 167 ? 2.885 -18.538 32.475 1.00 9.09 167 GLY B O 1
ATOM 5936 N N . VAL B 2 168 ? 2.526 -18.783 30.270 1.00 8.91 168 VAL B N 1
ATOM 5937 C CA . VAL B 2 168 ? 2.161 -20.195 30.402 1.00 9.55 168 VAL B CA 1
ATOM 5938 C C . VAL B 2 168 ? 3.325 -21.011 30.915 1.00 9.27 168 VAL B C 1
ATOM 5939 O O . VAL B 2 168 ? 3.209 -21.823 31.817 1.00 10.89 168 VAL B O 1
ATOM 5943 N N . ILE B 2 169 ? 4.522 -20.813 30.334 1.00 10.12 169 ILE B N 1
ATOM 5944 C CA A ILE B 2 169 ? 5.694 -21.565 30.765 0.50 11.45 169 ILE B CA 1
ATOM 5945 C CA B ILE B 2 169 ? 5.717 -21.520 30.761 0.50 10.80 169 ILE B CA 1
ATOM 5946 C C . ILE B 2 169 ? 6.071 -21.211 32.193 1.00 9.90 169 ILE B C 1
ATOM 5947 O O . ILE B 2 169 ? 6.305 -22.118 32.998 1.00 11.10 169 ILE B O 1
ATOM 5956 N N . THR B 2 170 ? 6.155 -19.945 32.555 1.00 9.95 170 THR B N 1
ATOM 5957 C CA . THR B 2 170 ? 6.472 -19.622 33.928 1.00 10.31 170 THR B CA 1
ATOM 5958 C C . THR B 2 170 ? 5.443 -20.146 34.905 1.00 10.03 170 THR B C 1
ATOM 5959 O O . THR B 2 170 ? 5.826 -20.519 36.009 1.00 11.20 170 THR B O 1
ATOM 5963 N N . TYR B 2 171 ? 4.170 -20.216 34.551 1.00 10.26 171 TYR B N 1
ATOM 5964 C CA . TYR B 2 171 ? 3.193 -20.749 35.447 1.00 10.85 171 TYR B CA 1
ATOM 5965 C C . TYR B 2 171 ? 3.587 -22.210 35.739 1.00 10.36 171 TYR B C 1
ATOM 5966 O O . TYR B 2 171 ? 3.545 -22.697 36.852 1.00 12.24 171 TYR B O 1
ATOM 5975 N N . MET B 2 172 ? 3.774 -22.986 34.697 1.00 10.09 172 MET B N 1
ATOM 5976 C CA . MET B 2 172 ? 4.031 -24.389 34.827 1.00 12.45 172 MET B CA 1
ATOM 5977 C C . MET B 2 172 ? 5.293 -24.580 35.651 1.00 11.77 172 MET B C 1
ATOM 5978 O O . MET B 2 172 ? 5.312 -25.502 36.533 1.00 14.08 172 MET B O 1
ATOM 5983 N N . LEU B 2 173 ? 6.342 -23.832 35.439 1.00 11.81 173 LEU B N 1
ATOM 5984 C CA . LEU B 2 173 ? 7.590 -23.975 36.190 1.00 12.64 173 LEU B CA 1
ATOM 5985 C C . LEU B 2 173 ? 7.460 -23.498 37.626 1.00 12.86 173 LEU B C 1
ATOM 5986 O O . LEU B 2 173 ? 8.107 -24.053 38.513 1.00 16.99 173 LEU B O 1
ATOM 5991 N N . THR B 2 174 ? 6.700 -22.497 37.897 1.00 12.61 174 THR B N 1
ATOM 5992 C CA . THR B 2 174 ? 6.584 -21.909 39.234 1.00 11.93 174 THR B CA 1
ATOM 5993 C C . THR B 2 174 ? 5.624 -22.712 40.109 1.00 13.90 174 THR B C 1
ATOM 5994 O O . THR B 2 174 ? 5.837 -22.926 41.280 1.00 15.39 174 THR B O 1
ATOM 5998 N N . PHE B 2 175 ? 4.495 -23.079 39.550 1.00 14.86 175 PHE B N 1
ATOM 5999 C CA . PHE B 2 175 ? 3.408 -23.691 40.311 1.00 17.47 175 PHE B CA 1
ATOM 6000 C C . PHE B 2 175 ? 3.292 -25.188 40.080 1.00 18.94 175 PHE B C 1
ATOM 6001 O O . PHE B 2 175 ? 2.466 -25.810 40.784 1.00 24.07 175 PHE B O 1
ATOM 6009 N N . ASP B 2 176 ? 4.117 -25.773 39.226 1.00 19.09 176 ASP B N 1
ATOM 6010 C CA . ASP B 2 176 ? 4.224 -27.204 39.129 1.00 22.58 176 ASP B CA 1
ATOM 6011 C C . ASP B 2 176 ? 2.926 -27.864 38.705 1.00 19.31 176 ASP B C 1
ATOM 6012 O O . ASP B 2 176 ? 2.617 -28.971 39.123 1.00 18.98 176 ASP B O 1
ATOM 6017 N N . ARG B 2 177 ? 2.183 -27.240 37.833 1.00 19.51 177 ARG B N 1
ATOM 6018 C CA . ARG B 2 177 ? 0.970 -27.838 37.285 1.00 16.78 177 ARG B CA 1
ATOM 6019 C C . ARG B 2 177 ? 0.606 -27.190 35.984 1.00 13.87 177 ARG B C 1
ATOM 6020 O O . ARG B 2 177 ? 1.027 -26.076 35.653 1.00 17.51 177 ARG B O 1
ATOM 6028 N N . ILE B 2 178 ? -0.223 -27.898 35.231 1.00 11.45 178 ILE B N 1
ATOM 6029 C CA A ILE B 2 178 ? -0.861 -27.405 34.022 0.80 11.01 178 ILE B CA 1
ATOM 6030 C CA B ILE B 2 178 ? -0.758 -27.246 34.027 0.20 11.02 178 ILE B CA 1
ATOM 6031 C C . ILE B 2 178 ? -1.887 -26.338 34.475 1.00 11.20 178 ILE B C 1
ATOM 6032 O O . ILE B 2 178 ? -2.664 -26.629 35.387 1.00 12.55 178 ILE B O 1
ATOM 6041 N N . PRO B 2 179 ? -1.950 -25.171 33.859 1.00 11.95 179 PRO B N 1
ATOM 6042 C CA . PRO B 2 179 ? -3.035 -24.241 34.225 1.00 12.98 179 PRO B CA 1
ATOM 6043 C C . PRO B 2 179 ? -4.395 -24.824 33.902 1.00 11.21 179 PRO B C 1
ATOM 6044 O O . PRO B 2 179 ? -4.535 -25.691 33.054 1.00 11.25 179 PRO B O 1
ATOM 6048 N N . GLU B 2 180 ? -5.376 -24.335 34.640 1.00 11.72 180 GLU B N 1
ATOM 6049 C CA . GLU B 2 180 ? -6.766 -24.719 34.346 1.00 10.85 180 GLU B CA 1
ATOM 6050 C C . GLU B 2 180 ? -7.104 -24.303 32.937 1.00 9.82 180 GLU B C 1
ATOM 6051 O O . GLU B 2 180 ? -6.852 -23.159 32.542 1.00 10.84 180 GLU B O 1
ATOM 6057 N N . LEU B 2 181 ? -7.770 -25.178 32.200 1.00 10.79 181 LEU B N 1
ATOM 6058 C CA . LEU B 2 181 ? -8.107 -24.969 30.800 1.00 10.46 181 LEU B CA 1
ATOM 6059 C C . LEU B 2 181 ? -9.639 -24.855 30.686 1.00 10.81 181 LEU B C 1
ATOM 6060 O O . LEU B 2 181 ? -10.365 -25.507 31.418 1.00 11.84 181 LEU B O 1
ATOM 6065 N N . ASP B 2 182 ? -10.090 -24.082 29.698 1.00 11.03 182 ASP B N 1
ATOM 6066 C CA . ASP B 2 182 ? -11.492 -24.039 29.317 1.00 10.82 182 ASP B CA 1
ATOM 6067 C C . ASP B 2 182 ? -11.778 -25.288 28.479 1.00 11.08 182 ASP B C 1
ATOM 6068 O O . ASP B 2 182 ? -10.959 -26.149 28.257 1.00 12.00 182 ASP B O 1
ATOM 6073 N N . ARG B 2 183 ? -13.030 -25.416 28.040 1.00 12.18 183 ARG B N 1
ATOM 6074 C CA A ARG B 2 183 ? -13.485 -26.596 27.281 0.50 12.84 183 ARG B CA 1
ATOM 6075 C CA B ARG B 2 183 ? -13.394 -26.653 27.331 0.50 13.33 183 ARG B CA 1
ATOM 6076 C C . ARG B 2 183 ? -12.699 -26.783 25.988 1.00 13.60 183 ARG B C 1
ATOM 6077 O O . ARG B 2 183 ? -12.603 -27.892 25.466 1.00 17.06 183 ARG B O 1
ATOM 6092 N N . GLN B 2 184 ? -12.170 -25.701 25.446 1.00 11.93 184 GLN B N 1
ATOM 6093 C CA . GLN B 2 184 ? -11.391 -25.726 24.230 1.00 11.83 184 GLN B CA 1
ATOM 6094 C C . GLN B 2 184 ? -9.932 -25.967 24.497 1.00 10.86 184 GLN B C 1
ATOM 6095 O O . GLN B 2 184 ? -9.095 -25.960 23.546 1.00 12.82 184 GLN B O 1
ATOM 6101 N N . GLY B 2 185 ? -9.537 -26.174 25.721 1.00 10.91 185 GLY B N 1
ATOM 6102 C CA . GLY B 2 185 ? -8.128 -26.431 25.999 1.00 9.89 185 GLY B CA 1
ATOM 6103 C C . GLY B 2 185 ? -7.272 -25.230 26.192 1.00 9.73 185 GLY B C 1
ATOM 6104 O O . GLY B 2 185 ? -6.003 -25.370 26.241 1.00 9.82 185 GLY B O 1
ATOM 6105 N N . ARG B 2 186 ? -7.824 -24.050 26.353 1.00 9.50 186 ARG B N 1
ATOM 6106 C CA . ARG B 2 186 ? -7.066 -22.792 26.459 1.00 8.97 186 ARG B CA 1
ATOM 6107 C C . ARG B 2 186 ? -6.900 -22.385 27.908 1.00 8.70 186 ARG B C 1
ATOM 6108 O O . ARG B 2 186 ? -7.894 -22.440 28.647 1.00 9.55 186 ARG B O 1
ATOM 6116 N N . PRO B 2 187 ? -5.725 -21.965 28.321 1.00 8.36 187 PRO B N 1
ATOM 6117 C CA . PRO B 2 187 ? -5.591 -21.547 29.712 1.00 9.02 187 PRO B CA 1
ATOM 6118 C C . PRO B 2 187 ? -6.473 -20.382 30.123 1.00 9.37 187 PRO B C 1
ATOM 6119 O O . PRO B 2 187 ? -6.448 -19.304 29.504 1.00 10.06 187 PRO B O 1
ATOM 6123 N N . LYS B 2 188 ? -7.247 -20.573 31.189 1.00 9.77 188 LYS B N 1
ATOM 6124 C CA . LYS B 2 188 ? -8.105 -19.539 31.723 1.00 11.35 188 LYS B CA 1
ATOM 6125 C C . LYS B 2 188 ? -7.306 -18.350 32.178 1.00 10.50 188 LYS B C 1
ATOM 6126 O O . LYS B 2 188 ? -7.832 -17.219 32.158 1.00 14.00 188 LYS B O 1
ATOM 6132 N N . MET B 2 189 ? -6.014 -18.507 32.506 1.00 11.55 189 MET B N 1
ATOM 6133 C CA . MET B 2 189 ? -5.036 -17.451 32.780 1.00 12.98 189 MET B CA 1
ATOM 6134 C C . MET B 2 189 ? -5.187 -16.271 31.804 1.00 11.47 189 MET B C 1
ATOM 6135 O O . MET B 2 189 ? -5.020 -15.124 32.198 1.00 16.18 189 MET B O 1
ATOM 6140 N N . PHE B 2 190 ? -5.393 -16.588 30.521 1.00 9.63 190 PHE B N 1
ATOM 6141 C CA . PHE B 2 190 ? -5.364 -15.590 29.451 1.00 8.92 190 PHE B CA 1
ATOM 6142 C C . PHE B 2 190 ? -6.532 -15.619 28.515 1.00 9.61 190 PHE B C 1
ATOM 6143 O O . PHE B 2 190 ? -6.718 -14.595 27.821 1.00 9.56 190 PHE B O 1
ATOM 6151 N N . TYR B 2 191 ? -7.304 -16.697 28.373 1.00 9.66 191 TYR B N 1
ATOM 6152 C CA . TYR B 2 191 ? -8.279 -16.890 27.320 1.00 9.37 191 TYR B CA 1
ATOM 6153 C C . TYR B 2 191 ? -9.718 -16.946 27.807 1.00 9.46 191 TYR B C 1
ATOM 6154 O O . TYR B 2 191 ? -10.573 -17.417 27.053 1.00 10.68 191 TYR B O 1
ATOM 6163 N N . SER B 2 192 ? -9.956 -16.498 29.011 1.00 9.20 192 SER B N 1
ATOM 6164 C CA . SER B 2 192 ? -11.264 -16.596 29.589 1.00 9.84 192 SER B CA 1
ATOM 6165 C C . SER B 2 192 ? -12.048 -15.273 29.612 1.00 10.50 192 SER B C 1
ATOM 6166 O O . SER B 2 192 ? -13.053 -15.161 30.362 1.00 14.82 192 SER B O 1
ATOM 6169 N N . GLN B 2 193 ? -11.749 -14.353 28.742 1.00 9.10 193 GLN B N 1
ATOM 6170 C CA . GLN B 2 193 ? -12.559 -13.184 28.423 1.00 9.47 193 GLN B CA 1
ATOM 6171 C C . GLN B 2 193 ? -12.427 -12.896 26.945 1.00 8.97 193 GLN B C 1
ATOM 6172 O O . GLN B 2 193 ? -11.387 -13.185 26.347 1.00 9.89 193 GLN B O 1
ATOM 6178 N N . ARG B 2 194 ? -13.453 -12.330 26.381 1.00 9.33 194 ARG B N 1
ATOM 6179 C CA . ARG B 2 194 ? -13.381 -11.793 25.013 1.00 9.24 194 ARG B CA 1
ATOM 6180 C C . ARG B 2 194 ? -12.746 -10.430 25.004 1.00 8.17 194 ARG B C 1
ATOM 6181 O O . ARG B 2 194 ? -12.769 -9.686 25.984 1.00 9.02 194 ARG B O 1
ATOM 6189 N N . ILE B 2 195 ? -12.199 -10.071 23.827 1.00 8.75 195 ILE B N 1
ATOM 6190 C CA . ILE B 2 195 ? -11.611 -8.753 23.654 1.00 8.14 195 ILE B CA 1
ATOM 6191 C C . ILE B 2 195 ? -12.617 -7.698 24.123 1.00 8.17 195 ILE B C 1
ATOM 6192 O O . ILE B 2 195 ? -12.308 -6.792 24.910 1.00 8.37 195 ILE B O 1
ATOM 6197 N N . HIS B 2 196 ? -13.870 -7.824 23.693 1.00 8.32 196 HIS B N 1
ATOM 6198 C CA . HIS B 2 196 ? -14.969 -6.895 23.884 1.00 9.32 196 HIS B CA 1
ATOM 6199 C C . HIS B 2 196 ? -15.435 -6.874 25.363 1.00 8.67 196 HIS B C 1
ATOM 6200 O O . HIS B 2 196 ? -16.127 -5.950 25.776 1.00 9.83 196 HIS B O 1
ATOM 6207 N N . ASP B 2 197 ? -15.070 -7.898 26.129 1.00 8.37 197 ASP B N 1
ATOM 6208 C CA . ASP B 2 197 ? -15.398 -7.926 27.560 1.00 9.24 197 ASP B CA 1
ATOM 6209 C C . ASP B 2 197 ? -14.482 -7.045 28.354 1.00 8.84 197 ASP B C 1
ATOM 6210 O O . ASP B 2 197 ? -14.749 -6.879 29.556 1.00 9.73 197 ASP B O 1
ATOM 6215 N N . LYS B 2 198 ? -13.406 -6.515 27.797 1.00 8.35 198 LYS B N 1
ATOM 6216 C CA . LYS B 2 198 ? -12.424 -5.701 28.489 1.00 7.88 198 LYS B CA 1
ATOM 6217 C C . LYS B 2 198 ? -11.909 -4.595 27.583 1.00 7.56 198 LYS B C 1
ATOM 6218 O O . LYS B 2 198 ? -10.766 -4.141 27.710 1.00 8.30 198 LYS B O 1
ATOM 6224 N N . CYS B 2 199 ? -12.669 -4.110 26.622 1.00 8.27 199 CYS B N 1
ATOM 6225 C CA . CYS B 2 199 ? -12.182 -3.146 25.618 1.00 7.87 199 CYS B CA 1
ATOM 6226 C C . CYS B 2 199 ? -12.456 -1.738 26.041 1.00 7.66 199 CYS B C 1
ATOM 6227 O O . CYS B 2 199 ? -13.601 -1.348 26.322 1.00 8.68 199 CYS B O 1
ATOM 6230 N N . TYR B 2 200 ? -11.417 -0.942 26.056 1.00 8.50 200 TYR B N 1
ATOM 6231 C CA . TYR B 2 200 ? -11.473 0.481 26.429 1.00 7.95 200 TYR B CA 1
ATOM 6232 C C . TYR B 2 200 ? -12.287 1.316 25.440 1.00 7.55 200 TYR B C 1
ATOM 6233 O O . TYR B 2 200 ? -12.652 2.413 25.844 1.00 8.52 200 TYR B O 1
ATOM 6242 N N . ARG B 2 201 ? -12.615 0.808 24.257 1.00 7.92 201 ARG B N 1
ATOM 6243 C CA . ARG B 2 201 ? -13.534 1.529 23.344 1.00 7.80 201 ARG B CA 1
ATOM 6244 C C . ARG B 2 201 ? -14.999 1.194 23.608 1.00 7.85 201 ARG B C 1
ATOM 6245 O O . ARG B 2 201 ? -15.886 1.786 22.998 1.00 9.23 201 ARG B O 1
ATOM 6253 N N . ARG B 2 202 ? -15.276 0.281 24.545 1.00 8.60 202 ARG B N 1
ATOM 6254 C CA . ARG B 2 202 ? -16.646 -0.084 24.875 1.00 8.59 202 ARG B CA 1
ATOM 6255 C C . ARG B 2 202 ? -17.547 1.105 25.207 1.00 8.74 202 ARG B C 1
ATOM 6256 O O . ARG B 2 202 ? -18.716 1.080 24.797 1.00 9.70 202 ARG B O 1
ATOM 6264 N N . PRO B 2 203 ? -17.101 2.139 25.946 1.00 8.57 203 PRO B N 1
ATOM 6265 C CA . PRO B 2 203 ? -18.021 3.291 26.161 1.00 10.16 203 PRO B CA 1
ATOM 6266 C C . PRO B 2 203 ? -18.583 3.853 24.874 1.00 10.00 203 PRO B C 1
ATOM 6267 O O . PRO B 2 203 ? -19.764 4.232 24.823 1.00 11.22 203 PRO B O 1
ATOM 6271 N N . HIS B 2 204 ? -17.839 3.866 23.787 1.00 9.74 204 HIS B N 1
ATOM 6272 C CA . HIS B 2 204 ? -18.285 4.316 22.496 1.00 9.38 204 HIS B CA 1
ATOM 6273 C C . HIS B 2 204 ? -19.266 3.343 21.905 1.00 9.62 204 HIS B C 1
ATOM 6274 O O . HIS B 2 204 ? -20.317 3.766 21.413 1.00 11.12 204 HIS B O 1
ATOM 6281 N N . PHE B 2 205 ? -18.972 2.052 21.936 1.00 10.00 205 PHE B N 1
ATOM 6282 C CA . PHE B 2 205 ? -19.935 1.015 21.476 1.00 10.10 205 PHE B CA 1
ATOM 6283 C C . PHE B 2 205 ? -21.302 1.271 22.116 1.00 11.40 205 PHE B C 1
ATOM 6284 O O . PHE B 2 205 ? -22.359 1.283 21.496 1.00 12.11 205 PHE B O 1
ATOM 6292 N N . ASP B 2 206 ? -21.225 1.474 23.449 1.00 11.68 206 ASP B N 1
ATOM 6293 C CA . ASP B 2 206 ? -22.485 1.619 24.208 1.00 13.02 206 ASP B CA 1
ATOM 6294 C C . ASP B 2 206 ? -23.256 2.878 23.811 1.00 13.89 206 ASP B C 1
ATOM 6295 O O . ASP B 2 206 ? -24.497 2.848 23.889 1.00 17.00 206 ASP B O 1
ATOM 6300 N N . ALA B 2 207 ? -22.543 3.934 23.416 1.00 14.33 207 ALA B N 1
ATOM 6301 C CA . ALA B 2 207 ? -23.150 5.210 22.987 1.00 15.14 207 ALA B CA 1
ATOM 6302 C C . ALA B 2 207 ? -23.517 5.224 21.503 1.00 14.56 207 ALA B C 1
ATOM 6303 O O . ALA B 2 207 ? -23.983 6.240 20.989 1.00 16.57 207 ALA B O 1
ATOM 6305 N N . GLY B 2 208 ? -23.275 4.128 20.769 1.00 13.62 208 GLY B N 1
ATOM 6306 C CA . GLY B 2 208 ? -23.483 4.175 19.360 1.00 13.74 208 GLY B CA 1
ATOM 6307 C C . GLY B 2 208 ? -22.530 5.072 18.592 1.00 13.00 208 GLY B C 1
ATOM 6308 O O . GLY B 2 208 ? -22.867 5.584 17.554 1.00 14.89 208 GLY B O 1
ATOM 6309 N N . GLN B 2 209 ? -21.312 5.222 19.119 1.00 11.15 209 GLN B N 1
ATOM 6310 C CA . GLN B 2 209 ? -20.248 6.032 18.590 1.00 10.61 209 GLN B CA 1
ATOM 6311 C C . GLN B 2 209 ? -19.243 5.145 17.918 1.00 10.05 209 GLN B C 1
ATOM 6312 O O . GLN B 2 209 ? -18.463 4.483 18.600 1.00 9.55 209 GLN B O 1
ATOM 6318 N N . PHE B 2 210 ? -19.291 5.137 16.597 1.00 10.91 210 PHE B N 1
ATOM 6319 C CA . PHE B 2 210 ? -18.505 4.216 15.775 1.00 9.93 210 PHE B CA 1
ATOM 6320 C C . PHE B 2 210 ? -17.697 4.958 14.755 1.00 10.07 210 PHE B C 1
ATOM 6321 O O . PHE B 2 210 ? -18.072 6.029 14.234 1.00 12.05 210 PHE B O 1
ATOM 6329 N N . VAL B 2 211 ? -16.566 4.379 14.389 1.00 9.09 211 VAL B N 1
ATOM 6330 C CA . VAL B 2 211 ? -15.928 4.632 13.104 1.00 8.95 211 VAL B CA 1
ATOM 6331 C C . VAL B 2 211 ? -16.896 4.172 12.031 1.00 9.64 211 VAL B C 1
ATOM 6332 O O . VAL B 2 211 ? -17.215 2.985 11.952 1.00 10.54 211 VAL B O 1
ATOM 6336 N N . GLU B 2 212 ? -17.307 5.058 11.150 1.00 11.12 212 GLU B N 1
ATOM 6337 C CA . GLU B 2 212 ? -18.144 4.639 10.034 1.00 12.71 212 GLU B CA 1
ATOM 6338 C C . GLU B 2 212 ? -17.367 4.458 8.721 1.00 13.64 212 GLU B C 1
ATOM 6339 O O . GLU B 2 212 ? -17.672 3.581 7.886 1.00 18.47 212 GLU B O 1
ATOM 6345 N N . GLU B 2 213 ? -16.358 5.297 8.568 1.00 13.58 213 GLU B N 1
ATOM 6346 C CA . GLU B 2 213 ? -15.448 5.270 7.432 1.00 15.58 213 GLU B CA 1
ATOM 6347 C C . GLU B 2 213 ? -14.030 5.492 7.933 1.00 11.72 213 GLU B C 1
ATOM 6348 O O . GLU B 2 213 ? -13.900 6.255 8.905 1.00 10.82 213 GLU B O 1
ATOM 6354 N N . TRP B 2 214 ? -13.027 4.914 7.301 1.00 12.29 214 TRP B N 1
ATOM 6355 C CA . TRP B 2 214 ? -11.679 5.136 7.778 1.00 11.37 214 TRP B CA 1
ATOM 6356 C C . TRP B 2 214 ? -11.349 6.629 7.835 1.00 10.91 214 TRP B C 1
ATOM 6357 O O . TRP B 2 214 ? -11.693 7.408 6.931 1.00 12.15 214 TRP B O 1
ATOM 6368 N N . ASP B 2 215 ? -10.673 7.024 8.921 1.00 10.33 215 ASP B N 1
ATOM 6369 C CA . ASP B 2 215 ? -10.137 8.351 9.118 1.00 9.64 215 ASP B CA 1
ATOM 6370 C C . ASP B 2 215 ? -11.224 9.396 9.179 1.00 10.10 215 ASP B C 1
ATOM 6371 O O . ASP B 2 215 ? -11.029 10.564 8.846 1.00 11.31 215 ASP B O 1
ATOM 6376 N N . ASP B 2 216 ? -12.410 8.998 9.654 1.00 9.86 216 ASP B N 1
ATOM 6377 C CA . ASP B 2 216 ? -13.513 9.899 9.920 1.00 9.94 216 ASP B CA 1
ATOM 6378 C C . ASP B 2 216 ? -13.384 10.496 11.338 1.00 9.56 216 ASP B C 1
ATOM 6379 O O . ASP B 2 216 ? -12.405 10.289 12.034 1.00 10.06 216 ASP B O 1
ATOM 6384 N N . GLU B 2 217 ? -14.400 11.276 11.732 1.00 9.47 217 GLU B N 1
ATOM 6385 C CA . GLU B 2 217 ? -14.353 11.892 13.034 1.00 10.42 217 GLU B CA 1
ATOM 6386 C C . GLU B 2 217 ? -14.170 10.875 14.135 1.00 10.09 217 GLU B C 1
ATOM 6387 O O . GLU B 2 217 ? -13.381 11.063 15.041 1.00 10.02 217 GLU B O 1
ATOM 6393 N N . GLY B 2 218 ? -14.938 9.784 14.050 1.00 9.80 218 GLY B N 1
ATOM 6394 C CA . GLY B 2 218 ? -14.854 8.783 15.075 1.00 10.18 218 GLY B CA 1
ATOM 6395 C C . GLY B 2 218 ? -13.476 8.118 15.102 1.00 9.40 218 GLY B C 1
ATOM 6396 O O . GLY B 2 218 ? -12.979 7.812 16.190 1.00 9.44 218 GLY B O 1
ATOM 6397 N N . ALA B 2 219 ? -12.851 7.840 13.930 1.00 9.26 219 ALA B N 1
ATOM 6398 C CA . ALA B 2 219 ? -11.532 7.263 13.939 1.00 8.62 219 ALA B CA 1
ATOM 6399 C C . ALA B 2 219 ? -10.508 8.123 14.758 1.00 9.00 219 ALA B C 1
ATOM 6400 O O . ALA B 2 219 ? -9.687 7.564 15.490 1.00 8.88 219 ALA B O 1
ATOM 6402 N N . ARG B 2 220 ? -10.644 9.417 14.576 1.00 8.69 220 ARG B N 1
ATOM 6403 C CA . ARG B 2 220 ? -9.746 10.360 15.222 1.00 8.71 220 ARG B CA 1
ATOM 6404 C C . ARG B 2 220 ? -10.043 10.563 16.669 1.00 8.70 220 ARG B C 1
ATOM 6405 O O . ARG B 2 220 ? -9.182 11.143 17.362 1.00 10.19 220 ARG B O 1
ATOM 6413 N N . LYS B 2 221 ? -11.179 10.112 17.168 1.00 9.95 221 LYS B N 1
ATOM 6414 C CA . LYS B 2 221 ? -11.513 10.175 18.558 1.00 9.58 221 LYS B CA 1
ATOM 6415 C C . LYS B 2 221 ? -11.399 8.792 19.239 1.00 9.16 221 LYS B C 1
ATOM 6416 O O . LYS B 2 221 ? -11.614 8.698 20.473 1.00 10.68 221 LYS B O 1
ATOM 6422 N N . GLY B 2 222 ? -11.064 7.756 18.504 1.00 9.39 222 GLY B N 1
ATOM 6423 C CA . GLY B 2 222 ? -11.022 6.387 19.069 1.00 10.05 222 GLY B CA 1
ATOM 6424 C C . GLY B 2 222 ? -12.344 5.755 19.291 1.00 8.29 222 GLY B C 1
ATOM 6425 O O . GLY B 2 222 ? -12.486 4.953 20.231 1.00 9.32 222 GLY B O 1
ATOM 6426 N N . TYR B 2 223 ? -13.349 6.015 18.491 1.00 8.72 223 TYR B N 1
ATOM 6427 C CA . TYR B 2 223 ? -14.683 5.378 18.554 1.00 8.28 223 TYR B CA 1
ATOM 6428 C C . TYR B 2 223 ? -14.577 3.923 18.238 1.00 8.27 223 TYR B C 1
ATOM 6429 O O . TYR B 2 223 ? -13.610 3.406 17.697 1.00 8.31 223 TYR B O 1
ATOM 6438 N N . CYS B 2 224 ? -15.628 3.193 18.613 1.00 8.07 224 CYS B N 1
ATOM 6439 C CA . CYS B 2 224 ? -15.651 1.736 18.468 1.00 8.17 224 CYS B CA 1
ATOM 6440 C C . CYS B 2 224 ? -15.524 1.352 16.997 1.00 7.65 224 CYS B C 1
ATOM 6441 O O . CYS B 2 224 ? -16.045 2.023 16.105 1.00 8.86 224 CYS B O 1
ATOM 6444 N N . LEU B 2 225 ? -14.861 0.230 16.780 1.00 7.67 225 LEU B N 1
ATOM 6445 C CA . LEU B 2 225 ? -14.529 -0.361 15.469 1.00 7.52 225 LEU B CA 1
ATOM 6446 C C . LEU B 2 225 ? -15.483 -1.404 15.011 1.00 7.33 225 LEU B C 1
ATOM 6447 O O . LEU B 2 225 ? -15.293 -2.047 13.968 1.00 8.31 225 LEU B O 1
ATOM 6452 N N . TYR B 2 226 ? -16.641 -1.577 15.670 1.00 7.93 226 TYR B N 1
ATOM 6453 C CA . TYR B 2 226 ? -17.616 -2.606 15.321 1.00 8.43 226 TYR B CA 1
ATOM 6454 C C . TYR B 2 226 ? -18.050 -2.480 13.867 1.00 8.95 226 TYR B C 1
ATOM 6455 O O . TYR B 2 226 ? -18.201 -3.491 13.140 1.00 9.45 226 TYR B O 1
ATOM 6464 N N . LYS B 2 227 ? -18.385 -1.281 13.420 1.00 9.20 227 LYS B N 1
ATOM 6465 C CA . LYS B 2 227 ? -18.964 -1.134 12.088 1.00 9.69 227 LYS B CA 1
ATOM 6466 C C . LYS B 2 227 ? -17.935 -1.330 10.984 1.00 9.00 227 LYS B C 1
ATOM 6467 O O . LYS B 2 227 ? -18.350 -1.594 9.859 1.00 10.84 227 LYS B O 1
ATOM 6473 N N . VAL B 2 228 ? -16.643 -1.270 11.296 1.00 9.36 228 VAL B N 1
ATOM 6474 C CA . VAL B 2 228 ? -15.602 -1.553 10.328 1.00 9.38 228 VAL B CA 1
ATOM 6475 C C . VAL B 2 228 ? -15.060 -2.932 10.465 1.00 9.38 228 VAL B C 1
ATOM 6476 O O . VAL B 2 228 ? -14.023 -3.278 9.892 1.00 10.01 228 VAL B O 1
ATOM 6480 N N . GLY B 2 229 ? -15.753 -3.833 11.215 1.00 8.47 229 GLY B N 1
ATOM 6481 C CA . GLY B 2 229 ? -15.477 -5.265 11.204 1.00 8.46 229 GLY B CA 1
ATOM 6482 C C . GLY B 2 229 ? -14.852 -5.846 12.443 1.00 8.08 229 GLY B C 1
ATOM 6483 O O . GLY B 2 229 ? -14.520 -7.043 12.439 1.00 8.53 229 GLY B O 1
ATOM 6484 N N . CYS B 2 230 ? -14.718 -5.094 13.538 1.00 7.95 230 CYS B N 1
ATOM 6485 C CA . CYS B 2 230 ? -14.079 -5.673 14.725 1.00 7.60 230 CYS B CA 1
ATOM 6486 C C . CYS B 2 230 ? -14.753 -6.997 15.185 1.00 7.32 230 CYS B C 1
ATOM 6487 O O . CYS B 2 230 ? -15.971 -7.030 15.376 1.00 8.63 230 CYS B O 1
ATOM 6490 N N . LYS B 2 231 ? -13.914 -8.004 15.341 1.00 8.12 231 LYS B N 1
ATOM 6491 C CA . LYS B 2 231 ? -14.342 -9.317 15.820 1.00 8.32 231 LYS B CA 1
ATOM 6492 C C . LYS B 2 231 ? -14.125 -9.508 17.286 1.00 7.42 231 LYS B C 1
ATOM 6493 O O . LYS B 2 231 ? -14.288 -10.616 17.832 1.00 8.43 231 LYS B O 1
ATOM 6499 N N . GLY B 2 232 ? -13.850 -8.439 18.000 1.00 8.19 232 GLY B N 1
ATOM 6500 C CA . GLY B 2 232 ? -13.668 -8.503 19.455 1.00 8.34 232 GLY B CA 1
ATOM 6501 C C . GLY B 2 232 ? -14.859 -9.081 20.153 1.00 7.46 232 GLY B C 1
ATOM 6502 O O . GLY B 2 232 ? -14.624 -9.812 21.171 1.00 8.22 232 GLY B O 1
ATOM 6503 N N . PRO B 2 233 ? -16.095 -8.863 19.753 1.00 8.17 233 PRO B N 1
ATOM 6504 C CA . PRO B 2 233 ? -17.267 -9.485 20.447 1.00 8.91 233 PRO B CA 1
ATOM 6505 C C . PRO B 2 233 ? -17.244 -10.993 20.483 1.00 10.06 233 PRO B C 1
ATOM 6506 O O . PRO B 2 233 ? -17.953 -11.541 21.345 1.00 12.19 233 PRO B O 1
ATOM 6510 N N . THR B 2 234 ? -16.540 -11.687 19.631 1.00 9.21 234 THR B N 1
ATOM 6511 C CA . THR B 2 234 ? -16.579 -13.147 19.559 1.00 9.13 234 THR B CA 1
ATOM 6512 C C . THR B 2 234 ? -15.203 -13.763 19.797 1.00 8.65 234 THR B C 1
ATOM 6513 O O . THR B 2 234 ? -15.066 -14.968 19.625 1.00 9.99 234 THR B O 1
ATOM 6517 N N . THR B 2 235 ? -14.210 -12.986 20.226 1.00 8.38 235 THR B N 1
ATOM 6518 C CA . THR B 2 235 ? -12.839 -13.464 20.254 1.00 8.13 235 THR B CA 1
ATOM 6519 C C . THR B 2 235 ? -12.264 -13.494 21.642 1.00 8.58 235 THR B C 1
ATOM 6520 O O . THR B 2 235 ? -12.208 -12.467 22.285 1.00 9.12 235 THR B O 1
ATOM 6524 N N . TYR B 2 236 ? -11.799 -14.649 22.117 1.00 8.33 236 TYR B N 1
ATOM 6525 C CA . TYR B 2 236 ? -11.243 -14.820 23.413 1.00 7.80 236 TYR B CA 1
ATOM 6526 C C . TYR B 2 236 ? -9.715 -14.685 23.347 1.00 7.37 236 TYR B C 1
ATOM 6527 O O . TYR B 2 236 ? -9.017 -15.425 22.663 1.00 8.14 236 TYR B O 1
ATOM 6536 N N . ASN B 2 237 ? -9.189 -13.693 24.078 1.00 7.86 237 ASN B N 1
ATOM 6537 C CA . ASN B 2 237 ? -7.723 -13.458 24.128 1.00 7.27 237 ASN B CA 1
ATOM 6538 C C . ASN B 2 237 ? -7.501 -12.382 25.193 1.00 7.15 237 ASN B C 1
ATOM 6539 O O . ASN B 2 237 ? -8.426 -11.823 25.752 1.00 8.56 237 ASN B O 1
ATOM 6544 N N . ALA B 2 238 ? -6.207 -12.102 25.423 1.00 7.75 238 ALA B N 1
ATOM 6545 C CA . ALA B 2 238 ? -5.747 -11.169 26.422 1.00 7.83 238 ALA B CA 1
ATOM 6546 C C . ALA B 2 238 ? -5.322 -9.831 25.836 1.00 7.47 238 ALA B C 1
ATOM 6547 O O . ALA B 2 238 ? -4.713 -8.978 26.506 1.00 8.24 238 ALA B O 1
ATOM 6549 N N . CYS B 2 239 ? -5.687 -9.528 24.592 1.00 7.20 239 CYS B N 1
ATOM 6550 C CA . CYS B 2 239 ? -5.212 -8.346 23.916 1.00 7.10 239 CYS B CA 1
ATOM 6551 C C . CYS B 2 239 ? -5.674 -7.057 24.503 1.00 7.46 239 CYS B C 1
ATOM 6552 O O . CYS B 2 239 ? -4.919 -6.059 24.408 1.00 8.43 239 CYS B O 1
ATOM 6555 N N . SER B 2 240 ? -6.886 -7.020 25.064 1.00 7.52 240 SER B N 1
ATOM 6556 C CA . SER B 2 240 ? -7.423 -5.789 25.650 1.00 7.42 240 SER B CA 1
ATOM 6557 C C . SER B 2 240 ? -7.023 -5.595 27.103 1.00 7.65 240 SER B C 1
ATOM 6558 O O . SER B 2 240 ? -7.353 -4.587 27.679 1.00 9.55 240 SER B O 1
ATOM 6561 N N . THR B 2 241 ? -6.261 -6.544 27.708 1.00 8.66 241 THR B N 1
ATOM 6562 C CA . THR B 2 241 ? -5.900 -6.525 29.108 1.00 8.85 241 THR B CA 1
ATOM 6563 C C . THR B 2 241 ? -4.367 -6.508 29.215 1.00 8.38 241 THR B C 1
ATOM 6564 O O . THR B 2 241 ? -3.787 -5.589 29.770 1.00 10.55 241 THR B O 1
ATOM 6568 N N . VAL B 2 242 ? -3.701 -7.588 28.743 1.00 8.56 242 VAL B N 1
ATOM 6569 C CA . VAL B 2 242 ? -2.256 -7.669 28.707 1.00 7.89 242 VAL B CA 1
ATOM 6570 C C . VAL B 2 242 ? -1.696 -6.775 27.610 1.00 8.29 242 VAL B C 1
ATOM 6571 O O . VAL B 2 242 ? -0.645 -6.149 27.772 1.00 8.74 242 VAL B O 1
ATOM 6575 N N . ARG B 2 243 ? -2.318 -6.775 26.455 1.00 8.20 243 ARG B N 1
ATOM 6576 C CA . ARG B 2 243 ? -1.889 -6.038 25.292 1.00 8.03 243 ARG B CA 1
ATOM 6577 C C . ARG B 2 243 ? -0.585 -6.629 24.755 1.00 7.96 243 ARG B C 1
ATOM 6578 O O . ARG B 2 243 ? -0.123 -7.687 25.166 1.00 7.76 243 ARG B O 1
ATOM 6586 N N . TRP B 2 244 ? -0.026 -5.965 23.743 1.00 7.27 244 TRP B N 1
ATOM 6587 C CA . TRP B 2 244 ? 1.025 -6.475 22.902 1.00 6.70 244 TRP B CA 1
ATOM 6588 C C . TRP B 2 244 ? 2.325 -5.739 23.038 1.00 6.77 244 TRP B C 1
ATOM 6589 O O . TRP B 2 244 ? 2.376 -4.493 23.233 1.00 7.75 244 TRP B O 1
ATOM 6600 N N . ASN B 2 245 ? 3.442 -6.429 22.894 1.00 7.12 245 ASN B N 1
ATOM 6601 C CA . ASN B 2 245 ? 4.793 -5.854 22.769 1.00 7.55 245 ASN B CA 1
ATOM 6602 C C . ASN B 2 245 ? 5.110 -5.048 24.010 1.00 8.02 245 ASN B C 1
ATOM 6603 O O . ASN B 2 245 ? 5.398 -3.843 23.968 1.00 8.86 245 ASN B O 1
ATOM 6608 N N . GLY B 2 246 ? 5.100 -5.713 25.143 1.00 9.20 246 GLY B N 1
ATOM 6609 C CA . GLY B 2 246 ? 5.368 -5.024 26.417 1.00 10.83 246 GLY B CA 1
ATOM 6610 C C . GLY B 2 246 ? 4.282 -4.054 26.764 1.00 8.83 246 GLY B C 1
ATOM 6611 O O . GLY B 2 246 ? 4.565 -2.935 27.298 1.00 10.10 246 GLY B O 1
ATOM 6612 N N . GLY B 2 247 ? 3.014 -4.377 26.473 1.00 8.06 247 GLY B N 1
ATOM 6613 C CA . GLY B 2 247 ? 1.863 -3.518 26.853 1.00 9.04 247 GLY B CA 1
ATOM 6614 C C . GLY B 2 247 ? 1.804 -2.264 26.007 1.00 7.95 247 GLY B C 1
ATOM 6615 O O . GLY B 2 247 ? 1.225 -1.284 26.468 1.00 10.89 247 GLY B O 1
ATOM 6616 N N . THR B 2 248 ? 2.395 -2.226 24.813 1.00 7.37 248 THR B N 1
ATOM 6617 C CA . THR B 2 248 ? 2.442 -1.041 24.008 1.00 7.04 248 THR B CA 1
ATOM 6618 C C . THR B 2 248 ? 1.135 -0.762 23.352 1.00 7.22 248 THR B C 1
ATOM 6619 O O . THR B 2 248 ? 0.715 0.413 23.228 1.00 8.12 248 THR B O 1
ATOM 6623 N N . SER B 2 249 ? 0.486 -1.741 22.751 1.00 7.14 249 SER B N 1
ATOM 6624 C CA . SER B 2 249 ? -0.728 -1.493 21.970 1.00 6.55 249 SER B CA 1
ATOM 6625 C C . SER B 2 249 ? -1.482 -2.808 21.835 1.00 7.01 249 SER B C 1
ATOM 6626 O O . SER B 2 249 ? -1.145 -3.837 22.371 1.00 7.22 249 SER B O 1
ATOM 6629 N N . PHE B 2 250 ? -2.576 -2.728 21.074 1.00 6.96 250 PHE B N 1
ATOM 6630 C CA . PHE B 2 250 ? -3.218 -3.925 20.535 1.00 6.86 250 PHE B CA 1
ATOM 6631 C C . PHE B 2 250 ? -3.960 -3.457 19.254 1.00 7.09 250 PHE B C 1
ATOM 6632 O O . PHE B 2 250 ? -4.054 -2.267 19.001 1.00 7.17 250 PHE B O 1
ATOM 6640 N N . PRO B 2 251 ? -4.427 -4.395 18.408 1.00 6.74 251 PRO B N 1
ATOM 6641 C CA . PRO B 2 251 ? -5.037 -4.001 17.132 1.00 7.72 251 PRO B CA 1
ATOM 6642 C C . PRO B 2 251 ? -6.016 -2.833 17.244 1.00 7.39 251 PRO B C 1
ATOM 6643 O O . PRO B 2 251 ? -5.892 -1.871 16.504 1.00 7.70 251 PRO B O 1
ATOM 6647 N N . ILE B 2 252 ? -6.969 -2.897 18.154 1.00 7.76 252 ILE B N 1
ATOM 6648 C CA . ILE B 2 252 ? -8.009 -1.907 18.319 1.00 7.93 252 ILE B CA 1
ATOM 6649 C C . ILE B 2 252 ? -7.419 -0.570 18.745 1.00 7.43 252 ILE B C 1
ATOM 6650 O O . ILE B 2 252 ? -7.846 0.473 18.236 1.00 7.54 252 ILE B O 1
ATOM 6655 N N . GLN B 2 253 ? -6.467 -0.551 19.667 1.00 8.06 253 GLN B N 1
ATOM 6656 C CA . GLN B 2 253 ? -5.874 0.721 20.042 1.00 7.90 253 GLN B CA 1
ATOM 6657 C C . GLN B 2 253 ? -5.289 1.456 18.840 1.00 7.45 253 GLN B C 1
ATOM 6658 O O . GLN B 2 253 ? -5.447 2.657 18.718 1.00 8.04 253 GLN B O 1
ATOM 6664 N N . SER B 2 254 ? -4.642 0.736 17.945 1.00 7.62 254 SER B N 1
ATOM 6665 C CA . SER B 2 254 ? -4.015 1.304 16.762 1.00 7.40 254 SER B CA 1
ATOM 6666 C C . SER B 2 254 ? -4.969 1.482 15.619 1.00 7.00 254 SER B C 1
ATOM 6667 O O . SER B 2 254 ? -4.556 1.997 14.565 1.00 8.18 254 SER B O 1
ATOM 6670 N N . GLY B 2 255 ? -6.270 1.208 15.767 1.00 7.13 255 GLY B N 1
ATOM 6671 C CA . GLY B 2 255 ? -7.280 1.621 14.827 1.00 6.80 255 GLY B CA 1
ATOM 6672 C C . GLY B 2 255 ? -7.883 0.630 13.892 1.00 7.44 255 GLY B C 1
ATOM 6673 O O . GLY B 2 255 ? -8.734 0.989 13.112 1.00 8.21 255 GLY B O 1
ATOM 6674 N N . HIS B 2 256 ? -7.476 -0.659 13.941 1.00 7.14 256 HIS B N 1
ATOM 6675 C CA . HIS B 2 256 ? -8.038 -1.697 13.117 1.00 7.08 256 HIS B CA 1
ATOM 6676 C C . HIS B 2 256 ? -8.800 -2.623 14.031 1.00 7.40 256 HIS B C 1
ATOM 6677 O O . HIS B 2 256 ? -8.367 -2.994 15.147 1.00 7.78 256 HIS B O 1
ATOM 6684 N N . GLY B 2 257 ? -10.016 -3.086 13.606 1.00 7.43 257 GLY B N 1
ATOM 6685 C CA . GLY B 2 257 ? -10.710 -4.074 14.401 1.00 7.70 257 GLY B CA 1
ATOM 6686 C C . GLY B 2 257 ? -9.908 -5.352 14.587 1.00 7.60 257 GLY B C 1
ATOM 6687 O O . GLY B 2 257 ? -9.077 -5.741 13.742 1.00 8.05 257 GLY B O 1
ATOM 6688 N N . CYS B 2 258 ? -10.196 -6.060 15.665 1.00 7.64 258 CYS B N 1
ATOM 6689 C CA . CYS B 2 258 ? -9.829 -7.459 15.809 1.00 7.01 258 CYS B CA 1
ATOM 6690 C C . CYS B 2 258 ? -10.269 -8.209 14.556 1.00 7.36 258 CYS B C 1
ATOM 6691 O O . CYS B 2 258 ? -11.392 -7.996 14.059 1.00 7.59 258 CYS B O 1
ATOM 6694 N N . ILE B 2 259 ? -9.472 -9.119 14.063 1.00 7.59 259 ILE B N 1
ATOM 6695 C CA . ILE B 2 259 ? -9.841 -10.018 12.959 1.00 8.15 259 ILE B CA 1
ATOM 6696 C C . ILE B 2 259 ? -10.222 -11.414 13.458 1.00 7.46 259 ILE B C 1
ATOM 6697 O O . ILE B 2 259 ? -10.552 -12.298 12.646 1.00 8.83 259 ILE B O 1
ATOM 6702 N N . GLY B 2 260 ? -10.203 -11.642 14.774 1.00 7.42 260 GLY B N 1
ATOM 6703 C CA . GLY B 2 260 ? -10.614 -12.869 15.415 1.00 8.06 260 GLY B CA 1
ATOM 6704 C C . GLY B 2 260 ? -9.508 -13.890 15.529 1.00 7.32 260 GLY B C 1
ATOM 6705 O O . GLY B 2 260 ? -9.820 -15.083 15.572 1.00 8.29 260 GLY B O 1
ATOM 6706 N N . CYS B 2 261 ? -8.230 -13.503 15.540 1.00 7.23 261 CYS B N 1
ATOM 6707 C CA . CYS B 2 261 ? -7.147 -14.406 15.159 1.00 7.44 261 CYS B CA 1
ATOM 6708 C C . CYS B 2 261 ? -6.859 -15.511 16.157 1.00 8.03 261 CYS B C 1
ATOM 6709 O O . CYS B 2 261 ? -6.086 -16.401 15.779 1.00 8.29 261 CYS B O 1
ATOM 6712 N N . SER B 2 262 ? -7.425 -15.538 17.346 1.00 7.55 262 SER B N 1
ATOM 6713 C CA . SER B 2 262 ? -7.282 -16.643 18.269 1.00 7.67 262 SER B CA 1
ATOM 6714 C C . SER B 2 262 ? -8.406 -17.633 18.152 1.00 7.90 262 SER B C 1
ATOM 6715 O O . SER B 2 262 ? -8.368 -18.605 18.916 1.00 9.78 262 SER B O 1
ATOM 6718 N N . GLU B 2 263 ? -9.403 -17.425 17.354 1.00 8.59 263 GLU B N 1
ATOM 6719 C CA . GLU B 2 263 ? -10.577 -18.318 17.291 1.00 8.29 263 GLU B CA 1
ATOM 6720 C C . GLU B 2 263 ? -10.508 -19.314 16.175 1.00 8.87 263 GLU B C 1
ATOM 6721 O O . GLU B 2 263 ? -10.092 -18.997 15.062 1.00 10.19 263 GLU B O 1
ATOM 6727 N N . ASP B 2 264 ? -10.973 -20.547 16.457 1.00 9.89 264 ASP B N 1
ATOM 6728 C CA . ASP B 2 264 ? -11.069 -21.576 15.480 1.00 9.78 264 ASP B CA 1
ATOM 6729 C C . ASP B 2 264 ? -11.856 -21.060 14.265 1.00 10.33 264 ASP B C 1
ATOM 6730 O O . ASP B 2 264 ? -12.970 -20.587 14.385 1.00 12.12 264 ASP B O 1
ATOM 6735 N N . GLY B 2 265 ? -11.279 -21.244 13.066 1.00 10.56 265 GLY B N 1
ATOM 6736 C CA . GLY B 2 265 ? -11.911 -20.930 11.828 1.00 11.61 265 GLY B CA 1
ATOM 6737 C C . GLY B 2 265 ? -12.034 -19.466 11.475 1.00 9.66 265 GLY B C 1
ATOM 6738 O O . GLY B 2 265 ? -12.823 -19.100 10.594 1.00 10.82 265 GLY B O 1
ATOM 6739 N N . PHE B 2 266 ? -11.236 -18.602 12.119 1.00 10.11 266 PHE B N 1
ATOM 6740 C CA . PHE B 2 266 ? -11.479 -17.160 11.930 1.00 9.59 266 PHE B CA 1
ATOM 6741 C C . PHE B 2 266 ? -11.303 -16.718 10.474 1.00 8.92 266 PHE B C 1
ATOM 6742 O O . PHE B 2 266 ? -11.941 -15.792 10.035 1.00 9.89 266 PHE B O 1
ATOM 6750 N N . TRP B 2 267 ? -10.390 -17.374 9.705 1.00 9.62 267 TRP B N 1
ATOM 6751 C CA . TRP B 2 267 ? -10.172 -16.993 8.311 1.00 9.04 267 TRP B CA 1
ATOM 6752 C C . TRP B 2 267 ? -11.413 -17.145 7.461 1.00 9.14 267 TRP B C 1
ATOM 6753 O O . TRP B 2 267 ? -11.593 -16.424 6.455 1.00 10.58 267 TRP B O 1
ATOM 6764 N N . ASP B 2 268 ? -12.296 -18.077 7.822 1.00 9.67 268 ASP B N 1
ATOM 6765 C CA . ASP B 2 268 ? -13.503 -18.347 7.011 1.00 9.70 268 ASP B CA 1
ATOM 6766 C C . ASP B 2 268 ? -14.765 -17.901 7.707 1.00 9.38 268 ASP B C 1
ATOM 6767 O O . ASP B 2 268 ? -15.863 -18.135 7.243 1.00 12.97 268 ASP B O 1
ATOM 6772 N N . LYS B 2 269 ? -14.660 -17.155 8.787 1.00 10.70 269 LYS B N 1
ATOM 6773 C CA . LYS B 2 269 ? -15.842 -16.650 9.484 1.00 11.19 269 LYS B CA 1
ATOM 6774 C C . LYS B 2 269 ? -16.548 -15.644 8.621 1.00 11.36 269 LYS B C 1
ATOM 6775 O O . LYS B 2 269 ? -17.793 -15.618 8.592 1.00 13.98 269 LYS B O 1
ATOM 6781 N N . GLY B 2 270 ? -15.840 -14.841 7.895 1.00 14.26 270 GLY B N 1
ATOM 6782 C CA . GLY B 2 270 ? -16.360 -13.832 6.968 1.00 15.72 270 GLY B CA 1
ATOM 6783 C C . GLY B 2 270 ? -15.256 -12.842 6.673 1.00 11.23 270 GLY B C 1
ATOM 6784 O O . GLY B 2 270 ? -14.157 -12.889 7.264 1.00 11.32 270 GLY B O 1
ATOM 6785 N N . SER B 2 271 ? -15.521 -11.929 5.755 1.00 11.33 271 SER B N 1
ATOM 6786 C CA . SER B 2 271 ? -14.606 -10.831 5.511 1.00 10.11 271 SER B CA 1
ATOM 6787 C C . SER B 2 271 ? -14.248 -10.151 6.824 1.00 9.20 271 SER B C 1
ATOM 6788 O O . SER B 2 271 ? -15.088 -9.974 7.742 1.00 9.42 271 SER B O 1
ATOM 6791 N N . PHE B 2 272 ? -13.017 -9.699 6.940 1.00 8.93 272 PHE B N 1
ATOM 6792 C CA . PHE B 2 272 ? -12.606 -9.018 8.167 1.00 8.46 272 PHE B CA 1
ATOM 6793 C C . PHE B 2 272 ? -13.399 -7.718 8.374 1.00 8.51 272 PHE B C 1
ATOM 6794 O O . PHE B 2 272 ? -13.460 -7.194 9.464 1.00 8.76 272 PHE B O 1
ATOM 6802 N N . TYR B 2 273 ? -13.942 -7.172 7.266 1.00 8.90 273 TYR B N 1
ATOM 6803 C CA . TYR B 2 273 ? -14.708 -5.943 7.301 1.00 9.07 273 TYR B CA 1
ATOM 6804 C C . TYR B 2 273 ? -16.203 -6.177 7.403 1.00 9.34 273 TYR B C 1
ATOM 6805 O O . TYR B 2 273 ? -16.981 -5.241 7.463 1.00 11.96 273 TYR B O 1
ATOM 6814 N N . SER B 2 274 ? -16.632 -7.454 7.410 1.00 9.69 274 SER B N 1
ATOM 6815 C CA . SER B 2 274 ? -18.011 -7.787 7.739 1.00 9.86 274 SER B CA 1
ATOM 6816 C C . SER B 2 274 ? -18.174 -7.576 9.205 1.00 9.56 274 SER B C 1
ATOM 6817 O O . SER B 2 274 ? -17.280 -7.700 10.031 1.00 10.45 274 SER B O 1
ATOM 6820 N N . ARG B 2 275 ? -19.275 -7.164 9.685 1.00 10.02 275 ARG B N 1
ATOM 6821 C CA . ARG B 2 275 ? -19.715 -6.913 11.040 1.00 9.62 275 ARG B CA 1
ATOM 6822 C C . ARG B 2 275 ? -19.979 -8.244 11.772 1.00 10.00 275 ARG B C 1
ATOM 6823 O O . ARG B 2 275 ? -20.509 -9.223 11.265 1.00 11.10 275 ARG B O 1
ATOM 6831 N N . ASP B 2 276 ? -19.580 -8.229 13.068 1.00 10.45 276 ASP B N 1
ATOM 6832 C CA . ASP B 2 276 ? -19.648 -9.416 13.883 1.00 11.25 276 ASP B CA 1
ATOM 6833 C C . ASP B 2 276 ? -21.083 -9.736 14.243 1.00 11.74 276 ASP B C 1
ATOM 6834 O O . ASP B 2 276 ? -21.982 -8.945 14.344 1.00 12.03 276 ASP B O 1
ATOM 6839 N N . THR B 2 277 ? -21.290 -11.019 14.485 1.00 16.96 277 THR B N 1
ATOM 6840 C CA . THR B 2 277 ? -22.607 -11.586 14.728 1.00 18.27 277 THR B CA 1
ATOM 6841 C C . THR B 2 277 ? -22.813 -11.830 16.221 1.00 24.60 277 THR B C 1
ATOM 6842 O O . THR B 2 277 ? -22.002 -11.640 17.133 1.00 29.01 277 THR B O 1
ATOM 6846 N N . GLU B 2 278 ? -24.067 -12.278 16.429 1.00 27.62 278 GLU B N 1
ATOM 6847 C CA . GLU B 2 278 ? -24.635 -12.750 17.666 1.00 33.40 278 GLU B CA 1
ATOM 6848 C C . GLU B 2 278 ? -24.578 -11.655 18.720 1.00 31.82 278 GLU B C 1
ATOM 6849 O O . GLU B 2 278 ? -24.400 -11.686 19.921 1.00 30.35 278 GLU B O 1
ATOM 6855 N N . MET B 2 279 ? -24.825 -10.417 18.205 1.00 22.78 279 MET B N 1
ATOM 6856 C CA . MET B 2 279 ? -24.721 -9.264 19.082 1.00 24.13 279 MET B CA 1
ATOM 6857 C C . MET B 2 279 ? -25.938 -9.012 19.947 1.00 25.81 279 MET B C 1
ATOM 6858 O O . MET B 2 279 ? -25.824 -8.320 20.981 1.00 28.68 279 MET B O 1
ATOM 6863 N N . ASN B 2 280 ? -27.110 -9.502 19.562 1.00 30.32 280 ASN B N 1
ATOM 6864 C CA . ASN B 2 280 ? -28.317 -9.216 20.309 1.00 31.09 280 ASN B CA 1
ATOM 6865 C C . ASN B 2 280 ? -28.778 -10.466 21.074 1.00 29.06 280 ASN B C 1
ATOM 6866 O O . ASN B 2 280 ? -28.730 -11.623 20.632 1.00 35.77 280 ASN B O 1
ATOM 6871 N N . ALA B 2 281 ? -29.289 -10.122 22.278 1.00 26.79 281 ALA B N 1
ATOM 6872 C CA . ALA B 2 281 ? -29.775 -11.196 23.144 1.00 29.15 281 ALA B CA 1
ATOM 6873 C C . ALA B 2 281 ? -31.171 -11.639 22.723 1.00 29.05 281 ALA B C 1
ATOM 6874 O O . ALA B 2 281 ? -31.701 -12.525 23.407 1.00 38.20 281 ALA B O 1
ATOM 6876 N N . PHE B 2 282 ? -31.764 -11.060 21.695 1.00 29.16 282 PHE B N 1
ATOM 6877 C CA . PHE B 2 282 ? -33.042 -11.442 21.161 1.00 24.47 282 PHE B CA 1
ATOM 6878 C C . PHE B 2 282 ? -32.968 -11.908 19.718 1.00 28.04 282 PHE B C 1
ATOM 6879 O O . PHE B 2 282 ? -34.042 -11.842 19.044 1.00 40.73 282 PHE B O 1
ATOM 6887 N N . GLY B 2 283 ? -31.756 -12.132 19.235 1.00 33.74 283 GLY B N 1
ATOM 6888 C CA . GLY B 2 283 ? -31.658 -12.585 17.848 1.00 40.46 283 GLY B CA 1
ATOM 6889 C C . GLY B 2 283 ? -31.855 -14.109 17.801 1.00 46.85 283 GLY B C 1
ATOM 6890 O O . GLY B 2 283 ? -31.611 -14.953 18.655 1.00 66.58 283 GLY B O 1
ATOM 6891 N N . SER C 1 2 ? 24.511 36.510 71.800 1.00 34.01 2 SER C N 1
ATOM 6892 C CA . SER C 1 2 ? 24.310 35.657 72.944 1.00 33.81 2 SER C CA 1
ATOM 6893 C C . SER C 1 2 ? 25.082 34.355 72.770 1.00 27.85 2 SER C C 1
ATOM 6894 O O . SER C 1 2 ? 25.425 34.028 71.639 1.00 25.14 2 SER C O 1
ATOM 6897 N N . VAL C 1 3 ? 25.331 33.702 73.892 1.00 30.98 3 VAL C N 1
ATOM 6898 C CA . VAL C 1 3 ? 26.045 32.392 73.918 1.00 33.32 3 VAL C CA 1
ATOM 6899 C C . VAL C 1 3 ? 25.180 31.459 74.772 1.00 32.65 3 VAL C C 1
ATOM 6900 O O . VAL C 1 3 ? 25.081 31.694 75.977 1.00 32.62 3 VAL C O 1
ATOM 6904 N N . LEU C 1 4 ? 24.601 30.491 74.072 1.00 32.79 4 LEU C N 1
ATOM 6905 C CA . LEU C 1 4 ? 23.683 29.577 74.737 1.00 28.13 4 LEU C CA 1
ATOM 6906 C C . LEU C 1 4 ? 24.338 28.230 74.921 1.00 27.29 4 LEU C C 1
ATOM 6907 O O . LEU C 1 4 ? 24.716 27.561 73.947 1.00 26.62 4 LEU C O 1
ATOM 6912 N N . ASN C 1 5 ? 24.424 27.780 76.138 1.00 26.18 5 ASN C N 1
ATOM 6913 C CA . ASN C 1 5 ? 24.912 26.454 76.487 1.00 25.39 5 ASN C CA 1
ATOM 6914 C C . ASN C 1 5 ? 23.785 25.449 76.688 1.00 22.56 5 ASN C C 1
ATOM 6915 O O . ASN C 1 5 ? 23.079 25.422 77.677 1.00 31.01 5 ASN C O 1
ATOM 6920 N N . THR C 1 6 ? 23.593 24.625 75.658 1.00 23.09 6 THR C N 1
ATOM 6921 C CA . THR C 1 6 ? 22.448 23.749 75.512 1.00 20.87 6 THR C CA 1
ATOM 6922 C C . THR C 1 6 ? 22.629 22.521 76.414 1.00 20.35 6 THR C C 1
ATOM 6923 O O . THR C 1 6 ? 23.749 22.098 76.713 1.00 23.01 6 THR C O 1
ATOM 6927 N N . PRO C 1 7 ? 21.539 21.942 76.860 1.00 22.01 7 PRO C N 1
ATOM 6928 C CA . PRO C 1 7 ? 21.746 20.758 77.689 1.00 22.70 7 PRO C CA 1
ATOM 6929 C C . PRO C 1 7 ? 22.344 19.627 76.921 1.00 22.40 7 PRO C C 1
ATOM 6930 O O . PRO C 1 7 ? 22.983 18.742 77.546 1.00 24.37 7 PRO C O 1
ATOM 6934 N N . ASN C 1 8 ? 22.220 19.589 75.636 1.00 22.96 8 ASN C N 1
ATOM 6935 C CA . ASN C 1 8 ? 22.866 18.534 74.831 1.00 22.29 8 ASN C CA 1
ATOM 6936 C C . ASN C 1 8 ? 24.243 18.963 74.306 1.00 23.73 8 ASN C C 1
ATOM 6937 O O . ASN C 1 8 ? 24.868 18.420 73.359 1.00 23.99 8 ASN C O 1
ATOM 6942 N N . HIS C 1 9 ? 24.941 19.904 74.988 1.00 22.04 9 HIS C N 1
ATOM 6943 C CA . HIS C 1 9 ? 26.377 20.126 74.996 1.00 23.59 9 HIS C CA 1
ATOM 6944 C C . HIS C 1 9 ? 26.923 20.918 73.820 1.00 23.60 9 HIS C C 1
ATOM 6945 O O . HIS C 1 9 ? 28.122 20.819 73.507 1.00 30.55 9 HIS C O 1
ATOM 6952 N N . TYR C 1 10 ? 26.110 21.794 73.245 1.00 22.21 10 TYR C N 1
ATOM 6953 C CA . TYR C 1 10 ? 26.590 22.712 72.248 1.00 22.37 10 TYR C CA 1
ATOM 6954 C C . TYR C 1 10 ? 26.613 24.117 72.781 1.00 23.76 10 TYR C C 1
ATOM 6955 O O . TYR C 1 10 ? 25.877 24.448 73.733 1.00 23.88 10 TYR C O 1
ATOM 6964 N N . LYS C 1 11 ? 27.426 24.969 72.198 1.00 23.77 11 LYS C N 1
ATOM 6965 C CA . LYS C 1 11 ? 27.488 26.398 72.619 1.00 21.25 11 LYS C CA 1
ATOM 6966 C C . LYS C 1 11 ? 27.027 27.225 71.454 1.00 20.20 11 LYS C C 1
ATOM 6967 O O . LYS C 1 11 ? 27.786 27.423 70.516 1.00 22.67 11 LYS C O 1
ATOM 6973 N N . MET C 1 12 ? 25.790 27.665 71.403 1.00 20.85 12 MET C N 1
ATOM 6974 C CA . MET C 1 12 ? 25.286 28.384 70.227 1.00 20.91 12 MET C CA 1
ATOM 6975 C C . MET C 1 12 ? 25.601 29.846 70.392 1.00 21.73 12 MET C C 1
ATOM 6976 O O . MET C 1 12 ? 25.073 30.492 71.316 1.00 23.01 12 MET C O 1
ATOM 6981 N N . ASP C 1 13 ? 26.481 30.336 69.511 1.00 21.33 13 ASP C N 1
ATOM 6982 C CA . ASP C 1 13 ? 27.018 31.674 69.676 1.00 22.85 13 ASP C CA 1
ATOM 6983 C C . ASP C 1 13 ? 26.677 32.484 68.443 1.00 22.12 13 ASP C C 1
ATOM 6984 O O . ASP C 1 13 ? 27.147 32.143 67.365 1.00 22.35 13 ASP C O 1
ATOM 6989 N N . ASN C 1 14 ? 25.813 33.516 68.604 1.00 23.64 14 ASN C N 1
ATOM 6990 C CA . ASN C 1 14 ? 25.452 34.198 67.375 1.00 22.60 14 ASN C CA 1
ATOM 6991 C C . ASN C 1 14 ? 26.145 35.552 67.253 1.00 26.26 14 ASN C C 1
ATOM 6992 O O . ASN C 1 14 ? 25.657 36.498 66.621 1.00 26.90 14 ASN C O 1
ATOM 6997 N N . SER C 1 15 ? 27.321 35.626 67.812 1.00 27.40 15 SER C N 1
ATOM 6998 C CA . SER C 1 15 ? 27.984 36.917 67.650 1.00 31.71 15 SER C CA 1
ATOM 6999 C C . SER C 1 15 ? 28.835 37.067 66.416 1.00 29.82 15 SER C C 1
ATOM 7000 O O . SER C 1 15 ? 29.165 38.203 66.058 1.00 29.73 15 SER C O 1
ATOM 7003 N N . GLY C 1 16 ? 29.150 35.971 65.790 1.00 28.21 16 GLY C N 1
ATOM 7004 C CA . GLY C 1 16 ? 29.918 36.122 64.579 1.00 26.10 16 GLY C CA 1
ATOM 7005 C C . GLY C 1 16 ? 29.060 36.520 63.385 1.00 22.80 16 GLY C C 1
ATOM 7006 O O . GLY C 1 16 ? 27.860 36.771 63.454 1.00 26.63 16 GLY C O 1
ATOM 7007 N N . ARG C 1 17 ? 29.681 36.525 62.201 1.00 25.88 17 ARG C N 1
ATOM 7008 C CA . ARG C 1 17 ? 29.096 36.902 60.953 1.00 26.54 17 ARG C CA 1
ATOM 7009 C C . ARG C 1 17 ? 27.967 35.933 60.623 1.00 22.17 17 ARG C C 1
ATOM 7010 O O . ARG C 1 17 ? 28.137 34.731 60.700 1.00 21.14 17 ARG C O 1
ATOM 7018 N N . ARG C 1 18 ? 26.830 36.475 60.258 1.00 21.43 18 ARG C N 1
ATOM 7019 C CA . ARG C 1 18 ? 25.646 35.706 59.885 1.00 19.60 18 ARG C CA 1
ATOM 7020 C C . ARG C 1 18 ? 25.575 35.451 58.405 1.00 19.60 18 ARG C C 1
ATOM 7021 O O . ARG C 1 18 ? 25.767 36.341 57.611 1.00 23.82 18 ARG C O 1
ATOM 7029 N N . VAL C 1 19 ? 25.291 34.202 58.034 1.00 20.12 19 VAL C N 1
ATOM 7030 C CA . VAL C 1 19 ? 25.172 33.805 56.648 1.00 18.45 19 VAL C CA 1
ATOM 7031 C C . VAL C 1 19 ? 23.777 33.184 56.523 1.00 17.17 19 VAL C C 1
ATOM 7032 O O . VAL C 1 19 ? 23.416 32.337 57.325 1.00 17.42 19 VAL C O 1
ATOM 7036 N N . VAL C 1 20 ? 22.996 33.623 55.574 1.00 18.82 20 VAL C N 1
ATOM 7037 C CA . VAL C 1 20 ? 21.632 33.163 55.292 1.00 17.99 20 VAL C CA 1
ATOM 7038 C C . VAL C 1 20 ? 21.545 32.389 53.988 1.00 15.62 20 VAL C C 1
ATOM 7039 O O . VAL C 1 20 ? 22.040 32.865 52.939 1.00 19.84 20 VAL C O 1
ATOM 7043 N N . ILE C 1 21 ? 20.902 31.215 54.025 1.00 15.85 21 ILE C N 1
ATOM 7044 C CA . ILE C 1 21 ? 20.652 30.393 52.845 1.00 15.63 21 ILE C CA 1
ATOM 7045 C C . ILE C 1 21 ? 19.125 30.235 52.787 1.00 14.06 21 ILE C C 1
ATOM 7046 O O . ILE C 1 21 ? 18.514 29.437 53.493 1.00 14.25 21 ILE C O 1
ATOM 7051 N N . ASP C 1 22 ? 18.491 30.953 51.883 1.00 14.96 22 ASP C N 1
ATOM 7052 C CA . ASP C 1 22 ? 17.058 30.856 51.645 1.00 14.94 22 ASP C CA 1
ATOM 7053 C C . ASP C 1 22 ? 16.814 31.289 50.196 1.00 14.92 22 ASP C C 1
ATOM 7054 O O . ASP C 1 22 ? 16.944 32.486 49.896 1.00 15.50 22 ASP C O 1
ATOM 7059 N N . PRO C 1 23 ? 16.483 30.396 49.289 1.00 13.25 23 PRO C N 1
ATOM 7060 C CA . PRO C 1 23 ? 16.107 29.019 49.555 1.00 13.69 23 PRO C CA 1
ATOM 7061 C C . PRO C 1 23 ? 17.249 28.068 49.695 1.00 13.82 23 PRO C C 1
ATOM 7062 O O . PRO C 1 23 ? 18.296 28.147 49.067 1.00 15.25 23 PRO C O 1
ATOM 7066 N N . VAL C 1 24 ? 17.017 27.059 50.538 1.00 14.48 24 VAL C N 1
ATOM 7067 C CA . VAL C 1 24 ? 17.820 25.839 50.504 1.00 16.10 24 VAL C CA 1
ATOM 7068 C C . VAL C 1 24 ? 17.256 24.978 49.343 1.00 15.97 24 VAL C C 1
ATOM 7069 O O . VAL C 1 24 ? 16.153 24.538 49.479 1.00 16.81 24 VAL C O 1
ATOM 7073 N N . THR C 1 25 ? 17.983 24.817 48.278 1.00 17.33 25 THR C N 1
ATOM 7074 C CA . THR C 1 25 ? 17.460 24.022 47.140 1.00 16.75 25 THR C CA 1
ATOM 7075 C C . THR C 1 25 ? 17.917 22.575 47.247 1.00 14.48 25 THR C C 1
ATOM 7076 O O . THR C 1 25 ? 18.656 22.211 48.207 1.00 18.76 25 THR C O 1
ATOM 7080 N N . ARG C 1 26 ? 17.544 21.747 46.325 1.00 16.10 26 ARG C N 1
ATOM 7081 C CA . ARG C 1 26 ? 17.941 20.364 46.299 1.00 16.18 26 ARG C CA 1
ATOM 7082 C C . ARG C 1 26 ? 17.548 19.657 47.620 1.00 16.71 26 ARG C C 1
ATOM 7083 O O . ARG C 1 26 ? 18.236 18.830 48.179 1.00 15.13 26 ARG C O 1
ATOM 7091 N N . ILE C 1 27 ? 16.291 20.023 47.997 1.00 18.60 27 ILE C N 1
ATOM 7092 C CA . ILE C 1 27 ? 15.506 19.358 49.006 1.00 16.17 27 ILE C CA 1
ATOM 7093 C C . ILE C 1 27 ? 14.108 19.182 48.497 1.00 17.29 27 ILE C C 1
ATOM 7094 O O . ILE C 1 27 ? 13.772 19.778 47.457 1.00 18.43 27 ILE C O 1
ATOM 7099 N N . GLU C 1 28 ? 13.286 18.433 49.197 1.00 17.67 28 GLU C N 1
ATOM 7100 C CA . GLU C 1 28 ? 11.865 18.539 48.942 1.00 15.52 28 GLU C CA 1
ATOM 7101 C C . GLU C 1 28 ? 11.396 19.754 49.757 1.00 12.81 28 GLU C C 1
ATOM 7102 O O . GLU C 1 28 ? 11.660 19.832 50.946 1.00 13.74 28 GLU C O 1
ATOM 7108 N N . GLY C 1 29 ? 10.582 20.618 49.112 1.00 13.80 29 GLY C N 1
ATOM 7109 C CA . GLY C 1 29 ? 9.866 21.643 49.835 1.00 12.28 29 GLY C CA 1
ATOM 7110 C C . GLY C 1 29 ? 10.742 22.834 50.074 1.00 12.18 29 GLY C C 1
ATOM 7111 O O . GLY C 1 29 ? 11.635 23.124 49.298 1.00 17.67 29 GLY C O 1
ATOM 7112 N N . HIS C 1 30 ? 10.522 23.514 51.177 1.00 11.70 30 HIS C N 1
ATOM 7113 C CA . HIS C 1 30 ? 11.122 24.815 51.453 1.00 12.44 30 HIS C CA 1
ATOM 7114 C C . HIS C 1 30 ? 11.770 24.879 52.789 1.00 12.17 30 HIS C C 1
ATOM 7115 O O . HIS C 1 30 ? 11.109 24.524 53.795 1.00 11.58 30 HIS C O 1
ATOM 7122 N N . MET C 1 31 ? 13.036 25.308 52.819 1.00 12.20 31 MET C N 1
ATOM 7123 C CA . MET C 1 31 ? 13.816 25.497 54.032 1.00 11.78 31 MET C CA 1
ATOM 7124 C C . MET C 1 31 ? 14.624 26.760 53.946 1.00 12.95 31 MET C C 1
ATOM 7125 O O . MET C 1 31 ? 15.109 27.116 52.859 1.00 13.34 31 MET C O 1
ATOM 7130 N N . ARG C 1 32 ? 14.810 27.403 55.108 1.00 12.42 32 ARG C N 1
ATOM 7131 C CA . ARG C 1 32 ? 15.795 28.438 55.311 1.00 12.59 32 ARG C CA 1
ATOM 7132 C C . ARG C 1 32 ? 16.811 27.928 56.308 1.00 11.92 32 ARG C C 1
ATOM 7133 O O . ARG C 1 32 ? 16.433 27.333 57.325 1.00 12.95 32 ARG C O 1
ATOM 7141 N N . CYS C 1 33 ? 18.082 28.224 56.159 1.00 13.24 33 CYS C N 1
ATOM 7142 C CA . CYS C 1 33 ? 19.119 27.936 57.160 1.00 12.73 33 CYS C CA 1
ATOM 7143 C C . CYS C 1 33 ? 19.943 29.163 57.388 1.00 13.64 33 CYS C C 1
ATOM 7144 O O . CYS C 1 33 ? 20.319 29.864 56.425 1.00 15.36 33 CYS C O 1
ATOM 7147 N N . GLU C 1 34 ? 20.202 29.560 58.609 1.00 14.58 34 GLU C N 1
ATOM 7148 C CA . GLU C 1 34 ? 21.094 30.657 58.915 1.00 15.94 34 GLU C CA 1
ATOM 7149 C C . GLU C 1 34 ? 22.207 30.102 59.802 1.00 15.37 34 GLU C C 1
ATOM 7150 O O . GLU C 1 34 ? 21.957 29.255 60.680 1.00 16.09 34 GLU C O 1
ATOM 7156 N N . VAL C 1 35 ? 23.429 30.545 59.596 1.00 15.78 35 VAL C N 1
ATOM 7157 C CA . VAL C 1 35 ? 24.514 30.190 60.477 1.00 15.13 35 VAL C CA 1
ATOM 7158 C C . VAL C 1 35 ? 25.278 31.417 60.899 1.00 16.94 35 VAL C C 1
ATOM 7159 O O . VAL C 1 35 ? 25.168 32.462 60.223 1.00 19.81 35 VAL C O 1
ATOM 7163 N N . ASN C 1 36 ? 26.060 31.266 61.979 1.00 17.50 36 ASN C N 1
ATOM 7164 C CA . ASN C 1 36 ? 27.057 32.314 62.304 1.00 18.86 36 ASN C CA 1
ATOM 7165 C C . ASN C 1 36 ? 28.443 31.683 62.245 1.00 20.14 36 ASN C C 1
ATOM 7166 O O . ASN C 1 36 ? 28.512 30.526 62.732 1.00 20.13 36 ASN C O 1
ATOM 7171 N N . VAL C 1 37 ? 29.456 32.348 61.685 1.00 20.39 37 VAL C N 1
ATOM 7172 C CA . VAL C 1 37 ? 30.789 31.781 61.645 1.00 22.44 37 VAL C CA 1
ATOM 7173 C C . VAL C 1 37 ? 31.746 32.668 62.457 1.00 23.36 37 VAL C C 1
ATOM 7174 O O . VAL C 1 37 ? 31.554 33.876 62.526 1.00 24.95 37 VAL C O 1
ATOM 7178 N N . ASP C 1 38 ? 32.708 32.030 63.111 1.00 26.45 38 ASP C N 1
ATOM 7179 C CA . ASP C 1 38 ? 33.747 32.753 63.842 1.00 26.06 38 ASP C CA 1
ATOM 7180 C C . ASP C 1 38 ? 34.803 33.287 62.852 1.00 27.25 38 ASP C C 1
ATOM 7181 O O . ASP C 1 38 ? 34.710 33.143 61.652 1.00 26.24 38 ASP C O 1
ATOM 7186 N N . GLU C 1 39 ? 35.803 33.951 63.379 1.00 29.61 39 GLU C N 1
ATOM 7187 C CA . GLU C 1 39 ? 36.875 34.588 62.740 1.00 32.12 39 GLU C CA 1
ATOM 7188 C C . GLU C 1 39 ? 37.666 33.604 61.923 1.00 29.87 39 GLU C C 1
ATOM 7189 O O . GLU C 1 39 ? 38.382 34.048 61.017 1.00 34.41 39 GLU C O 1
ATOM 7195 N N . ASN C 1 40 ? 37.571 32.353 62.269 1.00 28.62 40 ASN C N 1
ATOM 7196 C CA . ASN C 1 40 ? 38.223 31.273 61.541 1.00 31.48 40 ASN C CA 1
ATOM 7197 C C . ASN C 1 40 ? 37.257 30.549 60.598 1.00 28.29 40 ASN C C 1
ATOM 7198 O O . ASN C 1 40 ? 37.577 29.483 60.055 1.00 27.81 40 ASN C O 1
ATOM 7203 N N . ASN C 1 41 ? 36.082 31.126 60.348 1.00 29.97 41 ASN C N 1
ATOM 7204 C CA . ASN C 1 41 ? 35.064 30.606 59.416 1.00 28.13 41 ASN C CA 1
ATOM 7205 C C . ASN C 1 41 ? 34.569 29.233 59.836 1.00 25.54 41 ASN C C 1
ATOM 7206 O O . ASN C 1 41 ? 34.152 28.458 58.944 1.00 23.59 41 ASN C O 1
ATOM 7211 N N . VAL C 1 42 ? 34.551 29.018 61.133 1.00 24.20 42 VAL C N 1
ATOM 7212 C CA . VAL C 1 42 ? 33.948 27.841 61.729 1.00 21.81 42 VAL C CA 1
ATOM 7213 C C . VAL C 1 42 ? 32.542 28.180 62.216 1.00 20.97 42 VAL C C 1
ATOM 7214 O O . VAL C 1 42 ? 32.340 29.181 62.906 1.00 20.96 42 VAL C O 1
ATOM 7218 N N . ILE C 1 43 ? 31.576 27.342 61.830 1.00 21.11 43 ILE C N 1
ATOM 7219 C CA . ILE C 1 43 ? 30.204 27.527 62.280 1.00 20.89 43 ILE C CA 1
ATOM 7220 C C . ILE C 1 43 ? 30.083 27.399 63.798 1.00 20.40 43 ILE C C 1
ATOM 7221 O O . ILE C 1 43 ? 30.519 26.371 64.325 1.00 21.85 43 ILE C O 1
ATOM 7226 N N . GLN C 1 44 ? 29.521 28.427 64.446 1.00 19.34 44 GLN C N 1
ATOM 7227 C CA . GLN C 1 44 ? 29.293 28.427 65.875 1.00 18.18 44 GLN C CA 1
ATOM 7228 C C . GLN C 1 44 ? 27.850 28.631 66.236 1.00 17.72 44 GLN C C 1
ATOM 7229 O O . GLN C 1 44 ? 27.495 28.716 67.421 1.00 20.48 44 GLN C O 1
ATOM 7235 N N . ASN C 1 45 ? 26.933 28.703 65.270 1.00 17.92 45 ASN C N 1
ATOM 7236 C CA . ASN C 1 45 ? 25.521 28.749 65.503 1.00 16.60 45 ASN C CA 1
ATOM 7237 C C . ASN C 1 45 ? 24.891 28.300 64.185 1.00 16.79 45 ASN C C 1
ATOM 7238 O O . ASN C 1 45 ? 25.393 28.560 63.088 1.00 17.98 45 ASN C O 1
ATOM 7243 N N . ALA C 1 46 ? 23.769 27.617 64.291 1.00 16.47 46 ALA C N 1
ATOM 7244 C CA . ALA C 1 46 ? 22.995 27.137 63.136 1.00 14.20 46 ALA C CA 1
ATOM 7245 C C . ALA C 1 46 ? 21.497 27.131 63.523 1.00 14.11 46 ALA C C 1
ATOM 7246 O O . ALA C 1 46 ? 21.143 26.759 64.646 1.00 15.24 46 ALA C O 1
ATOM 7248 N N . VAL C 1 47 ? 20.683 27.542 62.571 1.00 13.85 47 VAL C N 1
ATOM 7249 C CA . VAL C 1 47 ? 19.297 27.785 62.701 1.00 13.11 47 VAL C CA 1
ATOM 7250 C C . VAL C 1 47 ? 18.536 27.104 61.562 1.00 12.34 47 VAL C C 1
ATOM 7251 O O . VAL C 1 47 ? 18.755 27.414 60.417 1.00 14.58 47 VAL C O 1
ATOM 7255 N N . SER C 1 48 ? 17.690 26.142 61.919 1.00 13.19 48 SER C N 1
ATOM 7256 C CA . SER C 1 48 ? 16.863 25.387 60.977 1.00 12.41 48 SER C CA 1
ATOM 7257 C C . SER C 1 48 ? 15.467 25.934 60.912 1.00 12.89 48 SER C C 1
ATOM 7258 O O . SER C 1 48 ? 14.802 25.897 61.960 1.00 12.65 48 SER C O 1
ATOM 7261 N N . THR C 1 49 ? 15.008 26.456 59.789 1.00 12.50 49 THR C N 1
ATOM 7262 C CA . THR C 1 49 ? 13.691 27.009 59.658 1.00 12.27 49 THR C CA 1
ATOM 7263 C C . THR C 1 49 ? 12.953 26.320 58.540 1.00 12.25 49 THR C C 1
ATOM 7264 O O . THR C 1 49 ? 13.302 26.355 57.362 1.00 12.79 49 THR C O 1
ATOM 7268 N N . GLY C 1 50 ? 11.896 25.660 58.848 1.00 12.09 50 GLY C N 1
ATOM 7269 C CA . GLY C 1 50 ? 10.922 25.094 57.882 1.00 11.11 50 GLY C CA 1
ATOM 7270 C C . GLY C 1 50 ? 10.044 26.242 57.367 1.00 10.35 50 GLY C C 1
ATOM 7271 O O . GLY C 1 50 ? 9.386 26.888 58.206 1.00 12.26 50 GLY C O 1
ATOM 7272 N N . THR C 1 51 ? 10.053 26.530 56.081 1.00 10.47 51 THR C N 1
ATOM 7273 C CA . THR C 1 51 ? 9.437 27.723 55.516 1.00 11.48 51 THR C CA 1
ATOM 7274 C C . THR C 1 51 ? 8.121 27.394 54.786 1.00 11.43 51 THR C C 1
ATOM 7275 O O . THR C 1 51 ? 7.693 28.259 54.025 1.00 15.79 51 THR C O 1
ATOM 7279 N N . MET C 1 52 ? 7.471 26.308 55.102 1.00 10.56 52 MET C N 1
ATOM 7280 C CA . MET C 1 52 ? 6.137 26.046 54.551 1.00 11.22 52 MET C CA 1
ATOM 7281 C C . MET C 1 52 ? 5.265 25.328 55.579 1.00 10.64 52 MET C C 1
ATOM 7282 O O . MET C 1 52 ? 5.802 24.617 56.415 1.00 11.41 52 MET C O 1
ATOM 7287 N N . TRP C 1 53 ? 3.962 25.484 55.437 1.00 10.10 53 TRP C N 1
ATOM 7288 C CA . TRP C 1 53 ? 2.975 24.703 56.167 1.00 10.24 53 TRP C CA 1
ATOM 7289 C C . TRP C 1 53 ? 1.715 24.671 55.339 1.00 9.87 53 TRP C C 1
ATOM 7290 O O . TRP C 1 53 ? 1.388 25.628 54.656 1.00 11.63 53 TRP C O 1
ATOM 7301 N N . ARG C 1 54 ? 1.034 23.518 55.394 1.00 10.19 54 ARG C N 1
ATOM 7302 C CA . ARG C 1 54 ? -0.243 23.309 54.715 1.00 9.86 54 ARG C CA 1
ATOM 7303 C C . ARG C 1 54 ? -1.422 22.994 55.657 1.00 9.47 54 ARG C C 1
ATOM 7304 O O . ARG C 1 54 ? -2.576 23.348 55.392 1.00 10.71 54 ARG C O 1
ATOM 7312 N N . GLY C 1 55 ? -1.160 22.251 56.737 1.00 9.97 55 GLY C N 1
ATOM 7313 C CA . GLY C 1 55 ? -2.215 21.968 57.726 1.00 10.84 55 GLY C CA 1
ATOM 7314 C C . GLY C 1 55 ? -3.014 20.731 57.480 1.00 10.13 55 GLY C C 1
ATOM 7315 O O . GLY C 1 55 ? -4.229 20.680 57.747 1.00 10.62 55 GLY C O 1
ATOM 7316 N N . LEU C 1 56 ? -2.393 19.609 57.005 1.00 10.07 56 LEU C N 1
ATOM 7317 C CA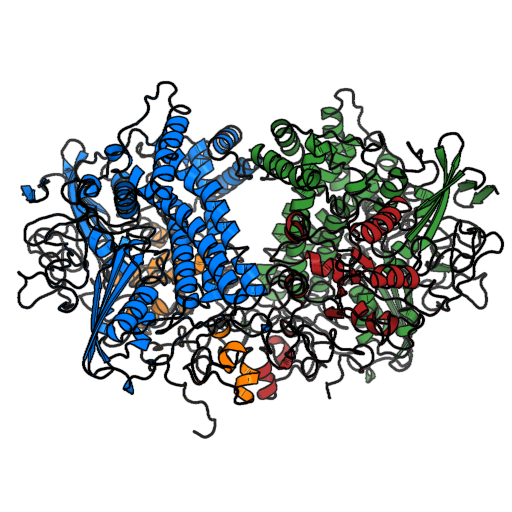 . LEU C 1 56 ? -3.141 18.348 56.822 1.00 10.46 56 LEU C CA 1
ATOM 7318 C C . LEU C 1 56 ? -3.801 17.850 58.095 1.00 11.25 56 LEU C C 1
ATOM 7319 O O . LEU C 1 56 ? -4.906 17.302 58.037 1.00 11.43 56 LEU C O 1
ATOM 7324 N N . GLU C 1 57 ? -3.183 18.067 59.265 1.00 10.86 57 GLU C N 1
ATOM 7325 C CA . GLU C 1 57 ? -3.789 17.613 60.503 1.00 11.01 57 GLU C CA 1
ATOM 7326 C C . GLU C 1 57 ? -5.102 18.297 60.762 1.00 11.86 57 GLU C C 1
ATOM 7327 O O . GLU C 1 57 ? -6.013 17.664 61.285 1.00 13.86 57 GLU C O 1
ATOM 7333 N N . VAL C 1 58 ? -5.177 19.598 60.396 1.00 11.53 58 VAL C N 1
ATOM 7334 C CA . VAL C 1 58 ? -6.420 20.366 60.518 1.00 11.55 58 VAL C CA 1
ATOM 7335 C C . VAL C 1 58 ? -7.487 19.934 59.507 1.00 10.70 58 VAL C C 1
ATOM 7336 O O . VAL C 1 58 ? -8.661 19.737 59.819 1.00 11.86 58 VAL C O 1
ATOM 7340 N N . ILE C 1 59 ? -7.060 19.741 58.258 1.00 11.19 59 ILE C N 1
ATOM 7341 C CA . ILE C 1 59 ? -7.904 19.348 57.164 1.00 11.18 59 ILE C CA 1
ATOM 7342 C C . ILE C 1 59 ? -8.552 18.006 57.395 1.00 10.53 59 ILE C C 1
ATOM 7343 O O . ILE C 1 59 ? -9.722 17.813 57.034 1.00 11.90 59 ILE C O 1
ATOM 7348 N N . LEU C 1 60 ? -7.906 17.094 58.085 1.00 10.99 60 LEU C N 1
ATOM 7349 C CA . LEU C 1 60 ? -8.441 15.769 58.315 1.00 11.84 60 LEU C CA 1
ATOM 7350 C C . LEU C 1 60 ? -9.610 15.712 59.286 1.00 14.27 60 LEU C C 1
ATOM 7351 O O . LEU C 1 60 ? -10.365 14.758 59.296 1.00 13.52 60 LEU C O 1
ATOM 7356 N N . ARG C 1 61 ? -9.722 16.750 60.164 1.00 13.50 61 ARG C N 1
ATOM 7357 C CA A ARG C 1 61 ? -10.794 16.664 61.141 0.50 13.83 61 ARG C CA 1
ATOM 7358 C CA B ARG C 1 61 ? -10.785 16.691 61.162 0.50 14.08 61 ARG C CA 1
ATOM 7359 C C . ARG C 1 61 ? -12.168 16.525 60.546 1.00 14.11 61 ARG C C 1
ATOM 7360 O O . ARG C 1 61 ? -12.522 17.216 59.604 1.00 14.91 61 ARG C O 1
ATOM 7375 N N . GLY C 1 62 ? -12.921 15.573 61.143 1.00 15.16 62 GLY C N 1
ATOM 7376 C CA . GLY C 1 62 ? -14.280 15.329 60.742 1.00 15.69 62 GLY C CA 1
ATOM 7377 C C . GLY C 1 62 ? -14.414 14.360 59.611 1.00 15.12 62 GLY C C 1
ATOM 7378 O O . GLY C 1 62 ? -15.575 14.037 59.258 1.00 17.17 62 GLY C O 1
ATOM 7379 N N . ARG C 1 63 ? -13.337 13.935 58.980 1.00 13.82 63 ARG C N 1
ATOM 7380 C CA . ARG C 1 63 ? -13.395 13.066 57.817 1.00 12.58 63 ARG C CA 1
ATOM 7381 C C . ARG C 1 63 ? -13.433 11.615 58.267 1.00 12.31 63 ARG C C 1
ATOM 7382 O O . ARG C 1 63 ? -13.327 11.243 59.420 1.00 14.27 63 ARG C O 1
ATOM 7390 N N . ASP C 1 64 ? -13.636 10.742 57.273 1.00 12.68 64 ASP C N 1
ATOM 7391 C CA . ASP C 1 64 ? -13.719 9.339 57.487 1.00 12.45 64 ASP C CA 1
ATOM 7392 C C . ASP C 1 64 ? -12.310 8.730 57.601 1.00 11.51 64 ASP C C 1
ATOM 7393 O O . ASP C 1 64 ? -11.521 8.936 56.682 1.00 11.81 64 ASP C O 1
ATOM 7398 N N . PRO C 1 65 ? -12.016 7.994 58.659 1.00 11.96 65 PRO C N 1
ATOM 7399 C CA . PRO C 1 65 ? -10.741 7.313 58.724 1.00 11.01 65 PRO C CA 1
ATOM 7400 C C . PRO C 1 65 ? -10.378 6.523 57.495 1.00 10.15 65 PRO C C 1
ATOM 7401 O O . PRO C 1 65 ? -9.163 6.467 57.218 1.00 11.06 65 PRO C O 1
ATOM 7405 N N . ARG C 1 66 ? -11.291 5.940 56.783 1.00 11.23 66 ARG C N 1
ATOM 7406 C CA . ARG C 1 66 ? -10.942 5.166 55.611 1.00 11.08 66 ARG C CA 1
ATOM 7407 C C . ARG C 1 66 ? -10.413 5.988 54.455 1.00 10.49 66 ARG C C 1
ATOM 7408 O O . ARG C 1 66 ? -9.717 5.448 53.567 1.00 10.93 66 ARG C O 1
ATOM 7416 N N . ASP C 1 67 ? -10.676 7.271 54.442 1.00 10.12 67 ASP C N 1
ATOM 7417 C CA . ASP C 1 67 ? -10.197 8.192 53.421 1.00 10.55 67 ASP C CA 1
ATOM 7418 C C . ASP C 1 67 ? -8.864 8.814 53.740 1.00 10.04 67 ASP C C 1
ATOM 7419 O O . ASP C 1 67 ? -8.248 9.469 52.885 1.00 10.49 67 ASP C O 1
ATOM 7424 N N . ALA C 1 68 ? -8.462 8.774 55.003 1.00 10.01 68 ALA C N 1
ATOM 7425 C CA . ALA C 1 68 ? -7.343 9.560 55.492 1.00 9.67 68 ALA C CA 1
ATOM 7426 C C . ALA C 1 68 ? -6.081 9.261 54.728 1.00 9.77 68 ALA C C 1
ATOM 7427 O O . ALA C 1 68 ? -5.306 10.204 54.470 1.00 9.77 68 ALA C O 1
ATOM 7429 N N . TRP C 1 69 ? -5.863 8.013 54.314 1.00 9.14 69 TRP C N 1
ATOM 7430 C CA . TRP C 1 69 ? -4.564 7.653 53.715 1.00 9.15 69 TRP C CA 1
ATOM 7431 C C . TRP C 1 69 ? -4.268 8.509 52.482 1.00 8.79 69 TRP C C 1
ATOM 7432 O O . TRP C 1 69 ? -3.117 8.825 52.218 1.00 9.84 69 TRP C O 1
ATOM 7443 N N . ALA C 1 70 ? -5.329 8.822 51.705 1.00 9.00 70 ALA C N 1
ATOM 7444 C CA . ALA C 1 70 ? -5.109 9.489 50.435 1.00 9.92 70 ALA C CA 1
ATOM 7445 C C . ALA C 1 70 ? -4.740 10.956 50.682 1.00 9.94 70 ALA C C 1
ATOM 7446 O O . ALA C 1 70 ? -3.939 11.511 49.954 1.00 11.66 70 ALA C O 1
ATOM 7448 N N . PHE C 1 71 ? -5.331 11.586 51.697 1.00 9.62 71 PHE C N 1
ATOM 7449 C CA . PHE C 1 71 ? -4.984 12.925 52.099 1.00 9.65 71 PHE C CA 1
ATOM 7450 C C . PHE C 1 71 ? -3.549 13.021 52.560 1.00 9.41 71 PHE C C 1
ATOM 7451 O O . PHE C 1 71 ? -2.746 13.871 52.106 1.00 10.54 71 PHE C O 1
ATOM 7459 N N . VAL C 1 72 ? -3.205 12.127 53.515 1.00 9.37 72 VAL C N 1
ATOM 7460 C CA . VAL C 1 72 ? -1.875 12.207 54.098 1.00 9.58 72 VAL C CA 1
ATOM 7461 C C . VAL C 1 72 ? -0.830 11.715 53.130 1.00 9.32 72 VAL C C 1
ATOM 7462 O O . VAL C 1 72 ? 0.340 12.123 53.247 1.00 9.46 72 VAL C O 1
ATOM 7466 N N . GLU C 1 73 ? -1.158 10.882 52.143 1.00 9.48 73 GLU C N 1
ATOM 7467 C CA . GLU C 1 73 ? -0.185 10.519 51.122 1.00 8.49 73 GLU C CA 1
ATOM 7468 C C . GLU C 1 73 ? 0.358 11.796 50.489 1.00 8.49 73 GLU C C 1
ATOM 7469 O O . GLU C 1 73 ? 1.565 11.845 50.165 1.00 9.21 73 GLU C O 1
ATOM 7475 N N . ARG C 1 74 ? -0.491 12.781 50.295 1.00 8.54 74 ARG C N 1
ATOM 7476 C CA . ARG C 1 74 ? -0.100 14.068 49.692 1.00 8.83 74 ARG C CA 1
ATOM 7477 C C . ARG C 1 74 ? 0.666 14.982 50.633 1.00 8.67 74 ARG C C 1
ATOM 7478 O O . ARG C 1 74 ? 0.967 16.121 50.276 1.00 10.26 74 ARG C O 1
ATOM 7486 N N . ILE C 1 75 ? 1.028 14.480 51.825 1.00 8.89 75 ILE C N 1
ATOM 7487 C CA . ILE C 1 75 ? 2.062 15.216 52.562 1.00 8.97 75 ILE C CA 1
ATOM 7488 C C . ILE C 1 75 ? 3.340 15.290 51.768 1.00 9.37 75 ILE C C 1
ATOM 7489 O O . ILE C 1 75 ? 4.073 16.272 51.804 1.00 10.16 75 ILE C O 1
ATOM 7494 N N . CYS C 1 76 ? 3.609 14.229 50.959 1.00 9.50 76 CYS C N 1
ATOM 7495 C CA . CYS C 1 76 ? 4.877 14.203 50.269 1.00 9.97 76 CYS C CA 1
ATOM 7496 C C . CYS C 1 76 ? 4.864 13.298 49.061 1.00 9.80 76 CYS C C 1
ATOM 7497 O O . CYS C 1 76 ? 4.478 12.134 49.101 1.00 10.33 76 CYS C O 1
ATOM 7500 N N . GLY C 1 77 ? 5.368 13.885 47.930 1.00 11.35 77 GLY C N 1
ATOM 7501 C CA . GLY C 1 77 ? 5.413 13.139 46.684 1.00 11.75 77 GLY C CA 1
ATOM 7502 C C . GLY C 1 77 ? 6.744 12.509 46.441 1.00 11.23 77 GLY C C 1
ATOM 7503 O O . GLY C 1 77 ? 6.925 11.791 45.451 1.00 12.53 77 GLY C O 1
ATOM 7504 N N . VAL C 1 78 ? 7.721 12.811 47.288 1.00 12.16 78 VAL C N 1
ATOM 7505 C CA . VAL C 1 78 ? 9.069 12.202 47.234 1.00 11.90 78 VAL C CA 1
ATOM 7506 C C . VAL C 1 78 ? 9.009 10.892 48.000 1.00 12.64 78 VAL C C 1
ATOM 7507 O O . VAL C 1 78 ? 9.176 9.799 47.438 1.00 12.63 78 VAL C O 1
ATOM 7511 N N . CYS C 1 79 ? 8.616 10.967 49.303 1.00 11.70 79 CYS C N 1
ATOM 7512 C CA . CYS C 1 79 ? 8.389 9.757 50.058 1.00 11.34 79 CYS C CA 1
ATOM 7513 C C . CYS C 1 79 ? 6.953 9.317 49.866 1.00 10.48 79 CYS C C 1
ATOM 7514 O O . CYS C 1 79 ? 6.193 9.031 50.779 1.00 11.37 79 CYS C O 1
ATOM 7517 N N . THR C 1 80 ? 6.593 9.129 48.563 1.00 11.13 80 THR C N 1
ATOM 7518 C CA . THR C 1 80 ? 5.228 8.839 48.210 1.00 9.68 80 THR C CA 1
ATOM 7519 C C . THR C 1 80 ? 4.805 7.449 48.614 1.00 10.02 80 THR C C 1
ATOM 7520 O O . THR C 1 80 ? 5.341 6.431 48.249 1.00 11.68 80 THR C O 1
ATOM 7524 N N . GLY C 1 81 ? 3.706 7.413 49.376 1.00 10.48 81 GLY C N 1
ATOM 7525 C CA . GLY C 1 81 ? 3.164 6.206 49.904 1.00 10.72 81 GLY C CA 1
ATOM 7526 C C . GLY C 1 81 ? 3.430 5.913 51.350 1.00 8.89 81 GLY C C 1
ATOM 7527 O O . GLY C 1 81 ? 2.679 5.213 51.991 1.00 10.45 81 GLY C O 1
ATOM 7528 N N . CYS C 1 82 ? 4.551 6.416 51.878 1.00 9.35 82 CYS C N 1
ATOM 7529 C CA . CYS C 1 82 ? 4.854 6.060 53.250 1.00 9.60 82 CYS C CA 1
ATOM 7530 C C . CYS C 1 82 ? 3.821 6.601 54.209 1.00 9.17 82 CYS C C 1
ATOM 7531 O O . CYS C 1 82 ? 3.533 5.933 55.197 1.00 9.30 82 CYS C O 1
ATOM 7534 N N . HIS C 1 83 ? 3.259 7.774 53.937 1.00 9.14 83 HIS C N 1
ATOM 7535 C CA . HIS C 1 83 ? 2.195 8.301 54.801 1.00 9.40 83 HIS C CA 1
ATOM 7536 C C . HIS C 1 83 ? 0.908 7.554 54.625 1.00 8.69 83 HIS C C 1
ATOM 7537 O O . HIS C 1 83 ? 0.136 7.383 55.592 1.00 10.38 83 HIS C O 1
ATOM 7544 N N . ALA C 1 84 ? 0.630 7.053 53.407 1.00 8.96 84 ALA C N 1
ATOM 7545 C CA . ALA C 1 84 ? -0.528 6.190 53.226 1.00 9.27 84 ALA C CA 1
ATOM 7546 C C . ALA C 1 84 ? -0.423 4.917 54.063 1.00 9.27 84 ALA C C 1
ATOM 7547 O O . ALA C 1 84 ? -1.390 4.501 54.722 1.00 10.13 84 ALA C O 1
ATOM 7549 N N . LEU C 1 85 ? 0.804 4.349 54.049 1.00 9.56 85 LEU C N 1
ATOM 7550 C CA . LEU C 1 85 ? 1.074 3.128 54.840 1.00 9.44 85 LEU C CA 1
ATOM 7551 C C . LEU C 1 85 ? 0.892 3.384 56.318 1.00 9.31 85 LEU C C 1
ATOM 7552 O O . LEU C 1 85 ? 0.275 2.643 57.068 1.00 10.38 85 LEU C O 1
ATOM 7557 N N . ALA C 1 86 ? 1.450 4.509 56.825 1.00 9.18 86 ALA C N 1
ATOM 7558 C CA . ALA C 1 86 ? 1.337 4.876 58.209 1.00 9.22 86 ALA C CA 1
ATOM 7559 C C . ALA C 1 86 ? -0.154 5.031 58.577 1.00 8.99 86 ALA C C 1
ATOM 7560 O O . ALA C 1 86 ? -0.581 4.634 59.663 1.00 10.12 86 ALA C O 1
ATOM 7562 N N . SER C 1 87 ? -0.923 5.660 57.691 1.00 9.63 87 SER C N 1
ATOM 7563 C CA . SER C 1 87 ? -2.320 5.935 57.934 1.00 9.66 87 SER C CA 1
ATOM 7564 C C . SER C 1 87 ? -3.160 4.687 58.039 1.00 9.54 87 SER C C 1
ATOM 7565 O O . SER C 1 87 ? -3.922 4.489 58.974 1.00 10.61 87 SER C O 1
ATOM 7568 N N . VAL C 1 88 ? -3.068 3.795 57.056 1.00 9.70 88 VAL C N 1
ATOM 7569 C CA . VAL C 1 88 ? -3.837 2.576 57.099 1.00 9.16 88 VAL C CA 1
ATOM 7570 C C . VAL C 1 88 ? -3.408 1.737 58.306 1.00 10.25 88 VAL C C 1
ATOM 7571 O O . VAL C 1 88 ? -4.259 1.162 58.979 1.00 10.61 88 VAL C O 1
ATOM 7575 N N . ARG C 1 89 ? -2.131 1.702 58.632 1.00 9.79 89 ARG C N 1
ATOM 7576 C CA . ARG C 1 89 ? -1.709 1.036 59.837 1.00 10.03 89 ARG C CA 1
ATOM 7577 C C . ARG C 1 89 ? -2.305 1.658 61.095 1.00 11.10 89 ARG C C 1
ATOM 7578 O O . ARG C 1 89 ? -2.689 0.927 62.019 1.00 11.49 89 ARG C O 1
ATOM 7586 N N . ALA C 1 90 ? -2.395 2.977 61.194 1.00 11.49 90 ALA C N 1
ATOM 7587 C CA . ALA C 1 90 ? -2.930 3.642 62.348 1.00 10.50 90 ALA C CA 1
ATOM 7588 C C . ALA C 1 90 ? -4.434 3.301 62.485 1.00 10.74 90 ALA C C 1
ATOM 7589 O O . ALA C 1 90 ? -4.903 3.034 63.597 1.00 12.25 90 ALA C O 1
ATOM 7591 N N . VAL C 1 91 ? -5.145 3.306 61.371 1.00 11.12 91 VAL C N 1
ATOM 7592 C CA . VAL C 1 91 ? -6.560 2.964 61.431 1.00 10.99 91 VAL C CA 1
ATOM 7593 C C . VAL C 1 91 ? -6.754 1.511 61.813 1.00 11.19 91 VAL C C 1
ATOM 7594 O O . VAL C 1 91 ? -7.629 1.148 62.633 1.00 13.17 91 VAL C O 1
ATOM 7598 N N . GLU C 1 92 ? -5.973 0.638 61.231 1.00 11.56 92 GLU C N 1
ATOM 7599 C CA . GLU C 1 92 ? -6.024 -0.781 61.547 1.00 11.51 92 GLU C CA 1
ATOM 7600 C C . GLU C 1 92 ? -5.689 -1.017 62.983 1.00 11.77 92 GLU C C 1
ATOM 7601 O O . GLU C 1 92 ? -6.282 -1.876 63.639 1.00 13.69 92 GLU C O 1
ATOM 7607 N N . ASP C 1 93 ? -4.724 -0.298 63.537 1.00 12.58 93 ASP C N 1
ATOM 7608 C CA . ASP C 1 93 ? -4.361 -0.403 64.957 1.00 12.94 93 ASP C CA 1
ATOM 7609 C C . ASP C 1 93 ? -5.551 0.020 65.820 1.00 14.01 93 ASP C C 1
ATOM 7610 O O . ASP C 1 93 ? -5.933 -0.654 66.769 1.00 16.11 93 ASP C O 1
ATOM 7615 N N . ALA C 1 94 ? -6.169 1.142 65.496 1.00 13.16 94 ALA C N 1
ATOM 7616 C CA . ALA C 1 94 ? -7.311 1.642 66.272 1.00 13.43 94 ALA C CA 1
ATOM 7617 C C . ALA C 1 94 ? -8.463 0.654 66.280 1.00 15.17 94 ALA C C 1
ATOM 7618 O O . ALA C 1 94 ? -9.135 0.535 67.299 1.00 16.93 94 ALA C O 1
ATOM 7620 N N . LEU C 1 95 ? -8.712 0.008 65.157 1.00 14.95 95 LEU C N 1
ATOM 7621 C CA . LEU C 1 95 ? -9.905 -0.777 64.961 1.00 16.39 95 LEU C CA 1
ATOM 7622 C C . LEU C 1 95 ? -9.670 -2.299 65.118 1.00 16.07 95 LEU C C 1
ATOM 7623 O O . LEU C 1 95 ? -10.583 -3.098 64.884 1.00 20.01 95 LEU C O 1
ATOM 7628 N N . ASP C 1 96 ? -8.404 -2.643 65.469 1.00 16.39 96 ASP C N 1
ATOM 7629 C CA . ASP C 1 96 ? -8.012 -4.046 65.659 1.00 18.80 96 ASP C CA 1
ATOM 7630 C C . ASP C 1 96 ? -8.296 -4.877 64.399 1.00 19.54 96 ASP C C 1
ATOM 7631 O O . ASP C 1 96 ? -8.918 -5.951 64.466 1.00 22.80 96 ASP C O 1
ATOM 7636 N N . ILE C 1 97 ? -7.828 -4.361 63.249 1.00 15.96 97 ILE C N 1
ATOM 7637 C CA . ILE C 1 97 ? -7.905 -5.083 61.989 1.00 16.66 97 ILE C CA 1
ATOM 7638 C C . ILE C 1 97 ? -6.558 -5.710 61.686 1.00 19.09 97 ILE C C 1
ATOM 7639 O O . ILE C 1 97 ? -5.508 -5.062 61.606 1.00 21.69 97 ILE C O 1
ATOM 7644 N N . LYS C 1 98 ? -6.612 -7.016 61.443 1.00 21.34 98 LYS C N 1
ATOM 7645 C CA . LYS C 1 98 ? -5.433 -7.735 60.980 1.00 23.00 98 LYS C CA 1
ATOM 7646 C C . LYS C 1 98 ? -5.627 -7.994 59.485 1.00 22.46 98 LYS C C 1
ATOM 7647 O O . LYS C 1 98 ? -6.675 -8.323 58.997 1.00 35.26 98 LYS C O 1
ATOM 7653 N N . ILE C 1 99 ? -4.606 -7.774 58.718 1.00 17.23 99 ILE C N 1
ATOM 7654 C CA . ILE C 1 99 ? -4.646 -7.898 57.295 1.00 15.83 99 ILE C CA 1
ATOM 7655 C C . ILE C 1 99 ? -4.015 -9.194 56.817 1.00 14.03 99 ILE C C 1
ATOM 7656 O O . ILE C 1 99 ? -3.218 -9.815 57.495 1.00 15.39 99 ILE C O 1
ATOM 7661 N N . PRO C 1 100 ? -4.405 -9.701 55.622 1.00 13.69 100 PRO C N 1
ATOM 7662 C CA . PRO C 1 100 ? -3.841 -10.938 55.128 1.00 13.70 100 PRO C CA 1
ATOM 7663 C C . PRO C 1 100 ? -2.341 -10.805 54.866 1.00 12.34 100 PRO C C 1
ATOM 7664 O O . PRO C 1 100 ? -1.830 -9.725 54.545 1.00 12.02 100 PRO C O 1
ATOM 7668 N N . HIS C 1 101 ? -1.665 -11.929 54.940 1.00 11.74 101 HIS C N 1
ATOM 7669 C CA A HIS C 1 101 ? -0.177 -11.930 54.776 0.50 13.09 101 HIS C CA 1
ATOM 7670 C CA B HIS C 1 101 ? -0.224 -12.005 54.705 0.50 11.70 101 HIS C CA 1
ATOM 7671 C C . HIS C 1 101 ? 0.181 -11.322 53.418 1.00 11.53 101 HIS C C 1
ATOM 7672 O O . HIS C 1 101 ? 1.157 -10.596 53.332 1.00 11.21 101 HIS C O 1
ATOM 7685 N N . ASN C 1 102 ? -0.559 -11.609 52.324 1.00 10.60 102 ASN C N 1
ATOM 7686 C CA . ASN C 1 102 ? -0.175 -11.017 51.020 1.00 10.28 102 ASN C CA 1
ATOM 7687 C C . ASN C 1 102 ? -0.250 -9.522 51.023 1.00 10.61 102 ASN C C 1
ATOM 7688 O O . ASN C 1 102 ? 0.481 -8.838 50.320 1.00 10.08 102 ASN C O 1
ATOM 7693 N N . ALA C 1 103 ? -1.187 -8.960 51.807 1.00 10.36 103 ALA C N 1
ATOM 7694 C CA . ALA C 1 103 ? -1.288 -7.522 51.929 1.00 10.26 103 ALA C CA 1
ATOM 7695 C C . ALA C 1 103 ? -0.087 -6.959 52.689 1.00 9.90 103 ALA C C 1
ATOM 7696 O O . ALA C 1 103 ? 0.466 -5.950 52.300 1.00 10.29 103 ALA C O 1
ATOM 7698 N N . THR C 1 104 ? 0.298 -7.645 53.764 1.00 10.75 104 THR C N 1
ATOM 7699 C CA . THR C 1 104 ? 1.507 -7.258 54.468 1.00 11.13 104 THR C CA 1
ATOM 7700 C C . THR C 1 104 ? 2.701 -7.237 53.537 1.00 11.50 104 THR C C 1
ATOM 7701 O O . THR C 1 104 ? 3.474 -6.260 53.538 1.00 11.38 104 THR C O 1
ATOM 7705 N N . LEU C 1 105 ? 2.865 -8.301 52.764 1.00 10.64 105 LEU C N 1
ATOM 7706 C CA . LEU C 1 105 ? 3.972 -8.445 51.858 1.00 10.55 105 LEU C CA 1
ATOM 7707 C C . LEU C 1 105 ? 3.965 -7.374 50.735 1.00 9.72 105 LEU C C 1
ATOM 7708 O O . LEU C 1 105 ? 5.012 -6.785 50.491 1.00 10.49 105 LEU C O 1
ATOM 7713 N N . ILE C 1 106 ? 2.799 -7.154 50.144 1.00 9.33 106 ILE C N 1
ATOM 7714 C CA . ILE C 1 106 ? 2.739 -6.186 49.058 1.00 8.92 106 ILE C CA 1
ATOM 7715 C C . ILE C 1 106 ? 3.034 -4.787 49.568 1.00 8.51 106 ILE C C 1
ATOM 7716 O O . ILE C 1 106 ? 3.743 -3.995 48.938 1.00 9.16 106 ILE C O 1
ATOM 7721 N N . ARG C 1 107 ? 2.518 -4.433 50.761 1.00 8.82 107 ARG C N 1
ATOM 7722 C CA . ARG C 1 107 ? 2.834 -3.155 51.374 1.00 8.69 107 ARG C CA 1
ATOM 7723 C C . ARG C 1 107 ? 4.332 -3.048 51.629 1.00 9.23 107 ARG C C 1
ATOM 7724 O O . ARG C 1 107 ? 4.941 -2.001 51.390 1.00 9.51 107 ARG C O 1
ATOM 7732 N N . GLU C 1 108 ? 5.011 -4.103 52.105 1.00 9.30 108 GLU C N 1
ATOM 7733 C CA . GLU C 1 108 ? 6.454 -4.064 52.307 1.00 9.14 108 GLU C CA 1
ATOM 7734 C C . GLU C 1 108 ? 7.184 -3.961 50.964 1.00 9.22 108 GLU C C 1
ATOM 7735 O O . GLU C 1 108 ? 8.221 -3.283 50.923 1.00 9.69 108 GLU C O 1
ATOM 7741 N N . ILE C 1 109 ? 6.728 -4.651 49.930 1.00 9.50 109 ILE C N 1
ATOM 7742 C CA . ILE C 1 109 ? 7.360 -4.539 48.628 1.00 8.54 109 ILE C CA 1
ATOM 7743 C C . ILE C 1 109 ? 7.249 -3.092 48.128 1.00 8.81 109 ILE C C 1
ATOM 7744 O O . ILE C 1 109 ? 8.212 -2.525 47.632 1.00 8.84 109 ILE C O 1
ATOM 7749 N N . MET C 1 110 ? 6.076 -2.507 48.295 1.00 8.46 110 MET C N 1
ATOM 7750 C CA . MET C 1 110 ? 5.948 -1.081 47.921 1.00 8.61 110 MET C CA 1
ATOM 7751 C C . MET C 1 110 ? 6.834 -0.190 48.765 1.00 8.10 110 MET C C 1
ATOM 7752 O O . MET C 1 110 ? 7.388 0.775 48.258 1.00 8.35 110 MET C O 1
ATOM 7757 N N . ALA C 1 111 ? 6.970 -0.486 50.053 1.00 8.17 111 ALA C N 1
ATOM 7758 C CA . ALA C 1 111 ? 7.800 0.325 50.904 1.00 8.80 111 ALA C CA 1
ATOM 7759 C C . ALA C 1 111 ? 9.278 0.243 50.487 1.00 9.66 111 ALA C C 1
ATOM 7760 O O . ALA C 1 111 ? 9.983 1.267 50.509 1.00 9.38 111 ALA C O 1
ATOM 7762 N N . LYS C 1 112 ? 9.757 -0.952 50.147 1.00 8.85 112 LYS C N 1
ATOM 7763 C CA . LYS C 1 112 ? 11.135 -1.140 49.756 1.00 9.66 112 LYS C CA 1
ATOM 7764 C C . LYS C 1 112 ? 11.388 -0.570 48.385 1.00 9.06 112 LYS C C 1
ATOM 7765 O O . LYS C 1 112 ? 12.482 -0.072 48.178 1.00 9.47 112 LYS C O 1
ATOM 7771 N N . THR C 1 113 ? 10.416 -0.635 47.487 1.00 8.77 113 THR C N 1
ATOM 7772 C CA . THR C 1 113 ? 10.529 0.063 46.225 1.00 9.05 113 THR C CA 1
ATOM 7773 C C . THR C 1 113 ? 10.738 1.542 46.433 1.00 8.71 113 THR C C 1
ATOM 7774 O O . THR C 1 113 ? 11.598 2.177 45.814 1.00 9.19 113 THR C O 1
ATOM 7778 N N . LEU C 1 114 ? 9.958 2.149 47.338 1.00 9.06 114 LEU C N 1
ATOM 7779 C CA . LEU C 1 114 ? 10.095 3.541 47.670 1.00 9.03 114 LEU C CA 1
ATOM 7780 C C . LEU C 1 114 ? 11.509 3.839 48.217 1.00 8.47 114 LEU C C 1
ATOM 7781 O O . LEU C 1 114 ? 12.150 4.816 47.821 1.00 9.72 114 LEU C O 1
ATOM 7786 N N . GLN C 1 115 ? 11.959 2.993 49.172 1.00 9.18 115 GLN C N 1
ATOM 7787 C CA . GLN C 1 115 ? 13.293 3.210 49.753 1.00 9.83 115 GLN C CA 1
ATOM 7788 C C . GLN C 1 115 ? 14.333 3.314 48.673 1.00 9.34 115 GLN C C 1
ATOM 7789 O O . GLN C 1 115 ? 15.223 4.180 48.715 1.00 10.04 115 GLN C O 1
ATOM 7795 N N . ILE C 1 116 ? 14.304 2.370 47.738 1.00 9.00 116 ILE C N 1
ATOM 7796 C CA . ILE C 1 116 ? 15.340 2.286 46.680 1.00 9.45 116 ILE C CA 1
ATOM 7797 C C . ILE C 1 116 ? 15.248 3.511 45.781 1.00 8.86 116 ILE C C 1
ATOM 7798 O O . ILE C 1 116 ? 16.236 4.179 45.504 1.00 9.92 116 ILE C O 1
ATOM 7803 N N . HIS C 1 117 ? 14.022 3.747 45.288 1.00 9.14 117 HIS C N 1
ATOM 7804 C CA . HIS C 1 117 ? 13.826 4.893 44.401 1.00 8.89 117 HIS C CA 1
ATOM 7805 C C . HIS C 1 117 ? 14.280 6.201 45.032 1.00 9.05 117 HIS C C 1
ATOM 7806 O O . HIS C 1 117 ? 15.058 6.990 44.463 1.00 9.44 117 HIS C O 1
ATOM 7813 N N . ASP C 1 118 ? 13.802 6.441 46.257 1.00 9.42 118 ASP C N 1
ATOM 7814 C CA . ASP C 1 118 ? 14.012 7.645 46.991 1.00 9.20 118 ASP C CA 1
ATOM 7815 C C . ASP C 1 118 ? 15.501 7.764 47.288 1.00 9.38 118 ASP C C 1
ATOM 7816 O O . ASP C 1 118 ? 16.120 8.825 47.008 1.00 10.36 118 ASP C O 1
ATOM 7821 N N . HIS C 1 119 ? 16.151 6.741 47.778 1.00 9.46 119 HIS C N 1
ATOM 7822 C CA . HIS C 1 119 ? 17.568 6.854 48.086 1.00 9.49 119 HIS C CA 1
ATOM 7823 C C . HIS C 1 119 ? 18.421 7.145 46.887 1.00 9.61 119 HIS C C 1
ATOM 7824 O O . HIS C 1 119 ? 19.315 8.014 46.939 1.00 10.49 119 HIS C O 1
ATOM 7831 N N . ILE C 1 120 ? 18.194 6.443 45.766 1.00 10.01 120 ILE C N 1
ATOM 7832 C CA . ILE C 1 120 ? 18.969 6.638 44.551 1.00 10.12 120 ILE C CA 1
ATOM 7833 C C . ILE C 1 120 ? 18.782 8.099 44.000 1.00 9.47 120 ILE C C 1
ATOM 7834 O O . ILE C 1 120 ? 19.760 8.780 43.696 1.00 10.22 120 ILE C O 1
ATOM 7839 N N . VAL C 1 121 ? 17.551 8.545 43.893 1.00 9.52 121 VAL C N 1
ATOM 7840 C CA . VAL C 1 121 ? 17.305 9.891 43.392 1.00 9.26 121 VAL C CA 1
ATOM 7841 C C . VAL C 1 121 ? 17.851 10.923 44.352 1.00 9.40 121 VAL C C 1
ATOM 7842 O O . VAL C 1 121 ? 18.402 11.912 43.911 1.00 10.09 121 VAL C O 1
ATOM 7846 N N . HIS C 1 122 ? 17.745 10.697 45.664 1.00 9.84 122 HIS C N 1
ATOM 7847 C CA . HIS C 1 122 ? 18.330 11.646 46.588 1.00 9.64 122 HIS C CA 1
ATOM 7848 C C . HIS C 1 122 ? 19.814 11.761 46.303 1.00 10.34 122 HIS C C 1
ATOM 7849 O O . HIS C 1 122 ? 20.350 12.877 46.152 1.00 10.86 122 HIS C O 1
ATOM 7856 N N . PHE C 1 123 ? 20.530 10.657 46.301 1.00 9.77 123 PHE C N 1
ATOM 7857 C CA . PHE C 1 123 ? 22.007 10.719 46.241 1.00 10.51 123 PHE C CA 1
ATOM 7858 C C . PHE C 1 123 ? 22.398 11.413 44.931 1.00 10.03 123 PHE C C 1
ATOM 7859 O O . PHE C 1 123 ? 23.186 12.352 44.963 1.00 11.84 123 PHE C O 1
ATOM 7867 N N . TYR C 1 124 ? 21.892 10.946 43.785 1.00 9.90 124 TYR C N 1
ATOM 7868 C CA . TYR C 1 124 ? 22.360 11.537 42.532 1.00 10.56 124 TYR C CA 1
ATOM 7869 C C . TYR C 1 124 ? 21.792 12.909 42.269 1.00 11.01 124 TYR C C 1
ATOM 7870 O O . TYR C 1 124 ? 22.522 13.848 41.907 1.00 13.32 124 TYR C O 1
ATOM 7879 N N . HIS C 1 125 ? 20.476 13.061 42.373 1.00 9.89 125 HIS C N 1
ATOM 7880 C CA . HIS C 1 125 ? 19.883 14.246 41.829 1.00 10.84 125 HIS C CA 1
ATOM 7881 C C . HIS C 1 125 ? 19.771 15.371 42.838 1.00 11.50 125 HIS C C 1
ATOM 7882 O O . HIS C 1 125 ? 19.600 16.528 42.373 1.00 15.52 125 HIS C O 1
ATOM 7889 N N . LEU C 1 126 ? 19.839 15.096 44.125 1.00 11.53 126 LEU C N 1
ATOM 7890 C CA A LEU C 1 126 ? 19.810 16.222 45.085 0.50 11.61 126 LEU C CA 1
ATOM 7891 C CA B LEU C 1 126 ? 19.810 16.098 45.171 0.50 12.33 126 LEU C CA 1
ATOM 7892 C C . LEU C 1 126 ? 21.151 16.337 45.814 1.00 12.61 126 LEU C C 1
ATOM 7893 O O . LEU C 1 126 ? 21.564 17.504 46.032 1.00 15.57 126 LEU C O 1
ATOM 7902 N N . HIS C 1 127 ? 21.816 15.234 46.160 1.00 12.13 127 HIS C N 1
ATOM 7903 C CA . HIS C 1 127 ? 23.048 15.352 46.954 1.00 12.11 127 HIS C CA 1
ATOM 7904 C C . HIS C 1 127 ? 24.314 15.546 46.156 1.00 12.30 127 HIS C C 1
ATOM 7905 O O . HIS C 1 127 ? 25.233 16.241 46.583 1.00 13.23 127 HIS C O 1
ATOM 7912 N N . ALA C 1 128 ? 24.405 14.863 45.014 1.00 11.67 128 ALA C N 1
ATOM 7913 C CA . ALA C 1 128 ? 25.720 14.682 44.378 1.00 12.27 128 ALA C CA 1
ATOM 7914 C C . ALA C 1 128 ? 26.391 15.993 44.051 1.00 12.47 128 ALA C C 1
ATOM 7915 O O . ALA C 1 128 ? 27.635 16.117 44.086 1.00 14.00 128 ALA C O 1
ATOM 7917 N N . LEU C 1 129 ? 25.616 17.014 43.705 1.00 14.02 129 LEU C N 1
ATOM 7918 C CA . LEU C 1 129 ? 26.224 18.264 43.350 1.00 14.26 129 LEU C CA 1
ATOM 7919 C C . LEU C 1 129 ? 26.821 18.992 44.528 1.00 14.64 129 LEU C C 1
ATOM 7920 O O . LEU C 1 129 ? 27.426 20.078 44.262 1.00 17.02 129 LEU C O 1
ATOM 7925 N N . ASP C 1 130 ? 26.794 18.465 45.748 1.00 13.64 130 ASP C N 1
ATOM 7926 C CA . ASP C 1 130 ? 27.595 18.954 46.857 1.00 13.93 130 ASP C CA 1
ATOM 7927 C C . ASP C 1 130 ? 29.003 18.322 46.916 1.00 15.49 130 ASP C C 1
ATOM 7928 O O . ASP C 1 130 ? 29.841 18.759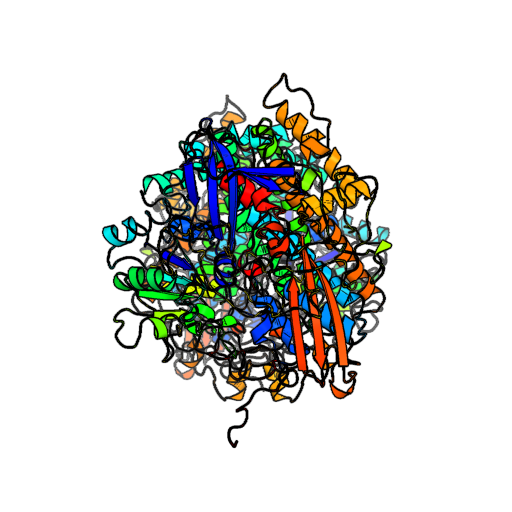 47.737 1.00 17.04 130 ASP C O 1
ATOM 7933 N N . TRP C 1 131 ? 29.198 17.285 46.111 1.00 15.32 131 TRP C N 1
ATOM 7934 C CA . TRP C 1 131 ? 30.416 16.547 46.068 1.00 14.70 131 TRP C CA 1
ATOM 7935 C C . TRP C 1 131 ? 31.085 16.505 44.713 1.00 14.49 131 TRP C C 1
ATOM 7936 O O . TRP C 1 131 ? 32.301 16.234 44.674 1.00 16.23 131 TRP C O 1
ATOM 7947 N N . VAL C 1 132 ? 30.325 16.737 43.661 1.00 14.93 132 VAL C N 1
ATOM 7948 C CA . VAL C 1 132 ? 30.667 16.598 42.272 1.00 15.13 132 VAL C CA 1
ATOM 7949 C C . VAL C 1 132 ? 30.592 17.949 41.568 1.00 15.47 132 VAL C C 1
ATOM 7950 O O . VAL C 1 132 ? 29.612 18.646 41.743 1.00 16.92 132 VAL C O 1
ATOM 7954 N N . ASN C 1 133 ? 31.666 18.203 40.799 1.00 18.47 133 ASN C N 1
ATOM 7955 C CA . ASN C 1 133 ? 31.775 19.446 40.074 1.00 17.43 133 ASN C CA 1
ATOM 7956 C C . ASN C 1 133 ? 31.648 19.153 38.581 1.00 17.06 133 ASN C C 1
ATOM 7957 O O . ASN C 1 133 ? 32.641 18.670 37.989 1.00 17.78 133 ASN C O 1
ATOM 7962 N N . PRO C 1 134 ? 30.490 19.398 37.975 1.00 17.40 134 PRO C N 1
ATOM 7963 C CA . PRO C 1 134 ? 30.344 18.987 36.577 1.00 18.32 134 PRO C CA 1
ATOM 7964 C C . PRO C 1 134 ? 31.261 19.772 35.640 1.00 18.80 134 PRO C C 1
ATOM 7965 O O . PRO C 1 134 ? 31.571 19.299 34.548 1.00 22.68 134 PRO C O 1
ATOM 7969 N N . VAL C 1 135 ? 31.622 20.996 36.038 1.00 19.81 135 VAL C N 1
ATOM 7970 C CA . VAL C 1 135 ? 32.523 21.752 35.127 1.00 24.39 135 VAL C CA 1
ATOM 7971 C C . VAL C 1 135 ? 33.893 21.131 35.059 1.00 24.47 135 VAL C C 1
ATOM 7972 O O . VAL C 1 135 ? 34.673 20.982 34.101 1.00 25.41 135 VAL C O 1
ATOM 7976 N N . ASN C 1 136 ? 34.337 20.642 36.215 1.00 21.52 136 ASN C N 1
ATOM 7977 C CA . ASN C 1 136 ? 35.628 19.973 36.331 1.00 22.44 136 ASN C CA 1
ATOM 7978 C C . ASN C 1 136 ? 35.636 18.669 35.541 1.00 20.87 136 ASN C C 1
ATOM 7979 O O . ASN C 1 136 ? 36.694 18.254 35.039 1.00 20.90 136 ASN C O 1
ATOM 7984 N N . ALA C 1 137 ? 34.499 17.983 35.443 1.00 19.97 137 ALA C N 1
ATOM 7985 C CA . ALA C 1 137 ? 34.384 16.794 34.615 1.00 19.05 137 ALA C CA 1
ATOM 7986 C C . ALA C 1 137 ? 34.864 17.027 33.183 1.00 20.78 137 ALA C C 1
ATOM 7987 O O . ALA C 1 137 ? 35.310 16.077 32.510 1.00 18.74 137 ALA C O 1
ATOM 7989 N N . LEU C 1 138 ? 34.763 18.267 32.701 1.00 19.75 138 LEU C N 1
ATOM 7990 C CA . LEU C 1 138 ? 35.142 18.560 31.341 1.00 19.57 138 LEU C CA 1
ATOM 7991 C C . LEU C 1 138 ? 36.610 18.454 31.152 1.00 18.86 138 LEU C C 1
ATOM 7992 O O . LEU C 1 138 ? 37.048 18.388 29.976 1.00 22.27 138 LEU C O 1
ATOM 7997 N N . LYS C 1 139 ? 37.398 18.413 32.220 1.00 20.26 139 LYS C N 1
ATOM 7998 C CA . LYS C 1 139 ? 38.850 18.320 32.120 1.00 21.71 139 LYS C CA 1
ATOM 7999 C C . LYS C 1 139 ? 39.326 16.891 32.171 1.00 21.10 139 LYS C C 1
ATOM 8000 O O . LYS C 1 139 ? 40.499 16.625 32.020 1.00 25.65 139 LYS C O 1
ATOM 8006 N N . ALA C 1 140 ? 38.419 15.929 32.392 1.00 20.24 140 ALA C N 1
ATOM 8007 C CA . ALA C 1 140 ? 38.773 14.543 32.596 1.00 18.70 140 ALA C CA 1
ATOM 8008 C C . ALA C 1 140 ? 39.348 13.854 31.349 1.00 18.77 140 ALA C C 1
ATOM 8009 O O . ALA C 1 140 ? 38.961 14.132 30.216 1.00 19.83 140 ALA C O 1
ATOM 8011 N N . ASP C 1 141 ? 40.274 12.925 31.547 1.00 17.62 141 ASP C N 1
ATOM 8012 C CA . ASP C 1 141 ? 40.729 12.065 30.446 1.00 19.66 141 ASP C CA 1
ATOM 8013 C C . ASP C 1 141 ? 39.788 10.869 30.379 1.00 17.78 141 ASP C C 1
ATOM 8014 O O . ASP C 1 141 ? 39.629 10.183 31.378 1.00 17.36 141 ASP C O 1
ATOM 8019 N N . PRO C 1 142 ? 39.143 10.679 29.233 1.00 17.07 142 PRO C N 1
ATOM 8020 C CA . PRO C 1 142 ? 38.182 9.572 29.171 1.00 17.40 142 PRO C CA 1
ATOM 8021 C C . PRO C 1 142 ? 38.806 8.205 29.437 1.00 17.10 142 PRO C C 1
ATOM 8022 O O . PRO C 1 142 ? 38.147 7.362 30.057 1.00 16.13 142 PRO C O 1
ATOM 8026 N N . GLN C 1 143 ? 40.041 7.893 29.041 1.00 19.16 143 GLN C N 1
ATOM 8027 C CA . GLN C 1 143 ? 40.659 6.621 29.298 1.00 18.68 143 GLN C CA 1
ATOM 8028 C C . GLN C 1 143 ? 40.881 6.458 30.805 1.00 18.28 143 GLN C C 1
ATOM 8029 O O . GLN C 1 143 ? 40.617 5.374 31.331 1.00 18.57 143 GLN C O 1
ATOM 8035 N N . ALA C 1 144 ? 41.364 7.527 31.422 1.00 19.47 144 ALA C N 1
ATOM 8036 C CA . ALA C 1 144 ? 41.572 7.378 32.850 1.00 16.92 144 ALA C CA 1
ATOM 8037 C C . ALA C 1 144 ? 40.245 7.296 33.594 1.00 16.73 144 ALA C C 1
ATOM 8038 O O . ALA C 1 144 ? 40.149 6.642 34.663 1.00 17.65 144 ALA C O 1
ATOM 8040 N N . THR C 1 145 ? 39.194 7.897 33.049 1.00 15.95 145 THR C N 1
ATOM 8041 C CA . THR C 1 145 ? 37.873 7.754 33.655 1.00 16.04 145 THR C CA 1
ATOM 8042 C C . THR C 1 145 ? 37.431 6.293 33.627 1.00 15.10 145 THR C C 1
ATOM 8043 O O . THR C 1 145 ? 36.864 5.738 34.582 1.00 15.32 145 THR C O 1
ATOM 8047 N N . SER C 1 146 ? 37.631 5.603 32.499 1.00 15.95 146 SER C N 1
ATOM 8048 C CA . SER C 1 146 ? 37.318 4.175 32.351 1.00 15.32 146 SER C CA 1
ATOM 8049 C C . SER C 1 146 ? 38.103 3.370 33.340 1.00 15.28 146 SER C C 1
ATOM 8050 O O . SER C 1 146 ? 37.545 2.450 33.915 1.00 16.55 146 SER C O 1
ATOM 8053 N N . GLU C 1 147 ? 39.376 3.665 33.547 1.00 17.38 147 GLU C N 1
ATOM 8054 C CA . GLU C 1 147 ? 40.172 2.945 34.531 1.00 17.03 147 GLU C CA 1
ATOM 8055 C C . GLU C 1 147 ? 39.638 3.119 35.929 1.00 16.04 147 GLU C C 1
ATOM 8056 O O . GLU C 1 147 ? 39.561 2.141 36.678 1.00 16.87 147 GLU C O 1
ATOM 8062 N N . LEU C 1 148 ? 39.233 4.357 36.256 1.00 15.78 148 LEU C N 1
ATOM 8063 C CA . LEU C 1 148 ? 38.614 4.573 37.553 1.00 15.61 148 LEU C CA 1
ATOM 8064 C C . LEU C 1 148 ? 37.316 3.751 37.719 1.00 14.51 148 LEU C C 1
ATOM 8065 O O . LEU C 1 148 ? 37.063 3.051 38.740 1.00 14.74 148 LEU C O 1
ATOM 8070 N N . GLN C 1 149 ? 36.459 3.816 36.725 1.00 13.99 149 GLN C N 1
ATOM 8071 C CA . GLN C 1 149 ? 35.167 3.137 36.697 1.00 14.00 149 GLN C CA 1
ATOM 8072 C C . GLN C 1 149 ? 35.411 1.653 36.927 1.00 14.65 149 GLN C C 1
ATOM 8073 O O . GLN C 1 149 ? 34.686 1.042 37.707 1.00 14.97 149 GLN C O 1
ATOM 8079 N N . LYS C 1 150 ? 36.368 1.002 36.290 1.00 14.32 150 LYS C N 1
ATOM 8080 C CA . LYS C 1 150 ? 36.624 -0.401 36.407 1.00 16.13 150 LYS C CA 1
ATOM 8081 C C . LYS C 1 150 ? 37.038 -0.767 37.833 1.00 16.64 150 LYS C C 1
ATOM 8082 O O . LYS C 1 150 ? 36.659 -1.821 38.348 1.00 17.42 150 LYS C O 1
ATOM 8088 N N . LEU C 1 151 ? 37.802 0.134 38.498 1.00 15.36 151 LEU C N 1
ATOM 8089 C CA A LEU C 1 151 ? 38.167 -0.041 39.897 0.50 16.23 151 LEU C CA 1
ATOM 8090 C CA B LEU C 1 151 ? 38.168 -0.015 39.893 0.50 16.26 151 LEU C CA 1
ATOM 8091 C C . LEU C 1 151 ? 36.974 0.177 40.833 1.00 15.21 151 LEU C C 1
ATOM 8092 O O . LEU C 1 151 ? 36.803 -0.607 41.779 1.00 17.92 151 LEU C O 1
ATOM 8101 N N . VAL C 1 152 ? 36.220 1.234 40.581 1.00 14.89 152 VAL C N 1
ATOM 8102 C CA . VAL C 1 152 ? 35.114 1.538 41.473 1.00 14.11 152 VAL C CA 1
ATOM 8103 C C . VAL C 1 152 ? 34.071 0.405 41.442 1.00 12.80 152 VAL C C 1
ATOM 8104 O O . VAL C 1 152 ? 33.540 0.010 42.483 1.00 14.01 152 VAL C O 1
ATOM 8108 N N . SER C 1 153 ? 33.733 -0.165 40.313 1.00 13.85 153 SER C N 1
ATOM 8109 C CA . SER C 1 153 ? 32.666 -1.139 40.144 1.00 13.35 153 SER C CA 1
ATOM 8110 C C . SER C 1 153 ? 32.988 -2.056 38.970 1.00 12.76 153 SER C C 1
ATOM 8111 O O . SER C 1 153 ? 32.509 -1.826 37.867 1.00 13.68 153 SER C O 1
ATOM 8114 N N . PRO C 1 154 ? 33.768 -3.064 39.203 1.00 14.15 154 PRO C N 1
ATOM 8115 C CA . PRO C 1 154 ? 34.197 -3.906 38.074 1.00 13.93 154 PRO C CA 1
ATOM 8116 C C . PRO C 1 154 ? 33.092 -4.583 37.328 1.00 12.96 154 PRO C C 1
ATOM 8117 O O . PRO C 1 154 ? 33.246 -4.866 36.148 1.00 13.70 154 PRO C O 1
ATOM 8121 N N . HIS C 1 155 ? 31.937 -4.888 37.914 1.00 12.26 155 HIS C N 1
ATOM 8122 C CA . HIS C 1 155 ? 30.868 -5.565 37.236 1.00 12.15 155 HIS C CA 1
ATOM 8123 C C . HIS C 1 155 ? 30.000 -4.639 36.394 1.00 12.86 155 HIS C C 1
ATOM 8124 O O . HIS C 1 155 ? 29.247 -5.111 35.525 1.00 13.64 155 HIS C O 1
ATOM 8131 N N . HIS C 1 156 ? 30.070 -3.348 36.663 1.00 12.56 156 HIS C N 1
ATOM 8132 C CA . HIS C 1 156 ? 29.188 -2.476 35.874 1.00 11.53 156 HIS C CA 1
ATOM 8133 C C . HIS C 1 156 ? 29.603 -2.485 34.401 1.00 11.41 156 HIS C C 1
ATOM 8134 O O . HIS C 1 156 ? 30.788 -2.203 34.142 1.00 12.83 156 HIS C O 1
ATOM 8141 N N . PRO C 1 157 ? 28.738 -2.805 33.463 1.00 10.76 157 PRO C N 1
ATOM 8142 C CA . PRO C 1 157 ? 29.222 -2.884 32.094 1.00 11.40 157 PRO C CA 1
ATOM 8143 C C . PRO C 1 157 ? 29.647 -1.594 31.417 1.00 11.70 157 PRO C C 1
ATOM 8144 O O . PRO C 1 157 ? 30.414 -1.626 30.449 1.00 12.70 157 PRO C O 1
ATOM 8148 N N . MET C 1 158 ? 29.133 -0.442 31.868 1.00 11.77 158 MET C N 1
ATOM 8149 C CA A MET C 1 158 ? 29.167 0.849 31.168 0.80 12.23 158 MET C CA 1
ATOM 8150 C CA B MET C 1 158 ? 29.240 0.783 31.067 0.20 11.50 158 MET C CA 1
ATOM 8151 C C . MET C 1 158 ? 30.470 1.585 31.445 1.00 11.60 158 MET C C 1
ATOM 8152 O O . MET C 1 158 ? 30.518 2.514 32.229 1.00 14.71 158 MET C O 1
ATOM 8161 N N . SER C 1 159 ? 31.576 1.161 30.868 1.00 13.44 159 SER C N 1
ATOM 8162 C CA . SER C 1 159 ? 32.841 1.747 31.213 1.00 13.06 159 SER C CA 1
ATOM 8163 C C . SER C 1 159 ? 33.671 2.192 30.045 1.00 11.86 159 SER C C 1
ATOM 8164 O O . SER C 1 159 ? 34.802 2.610 30.242 1.00 12.96 159 SER C O 1
ATOM 8167 N N . SER C 1 160 ? 33.226 2.095 28.783 1.00 11.96 160 SER C N 1
ATOM 8168 C CA A SER C 1 160 ? 34.085 2.413 27.657 0.50 11.43 160 SER C CA 1
ATOM 8169 C CA B SER C 1 160 ? 34.194 2.351 27.722 0.50 11.12 160 SER C CA 1
ATOM 8170 C C . SER C 1 160 ? 34.635 3.823 27.742 1.00 12.40 160 SER C C 1
ATOM 8171 O O . SER C 1 160 ? 33.860 4.730 28.009 1.00 11.91 160 SER C O 1
ATOM 8176 N N . PRO C 1 161 ? 35.927 3.987 27.416 1.00 12.48 161 PRO C N 1
ATOM 8177 C CA . PRO C 1 161 ? 36.438 5.369 27.289 1.00 13.54 161 PRO C CA 1
ATOM 8178 C C . PRO C 1 161 ? 35.576 6.198 26.361 1.00 12.36 161 PRO C C 1
ATOM 8179 O O . PRO C 1 161 ? 35.337 7.335 26.615 1.00 14.71 161 PRO C O 1
ATOM 8183 N N . GLY C 1 162 ? 35.139 5.594 25.235 1.00 12.56 162 GLY C N 1
ATOM 8184 C CA . GLY C 1 162 ? 34.359 6.321 24.269 1.00 11.98 162 GLY C CA 1
ATOM 8185 C C . GLY C 1 162 ? 33.015 6.760 24.774 1.00 11.81 162 GLY C C 1
ATOM 8186 O O . GLY C 1 162 ? 32.492 7.804 24.402 1.00 13.08 162 GLY C O 1
ATOM 8187 N N . TYR C 1 163 ? 32.432 5.962 25.675 1.00 11.62 163 TYR C N 1
ATOM 8188 C CA . TYR C 1 163 ? 31.197 6.356 26.372 1.00 11.29 163 TYR C CA 1
ATOM 8189 C C . TYR C 1 163 ? 31.437 7.552 27.260 1.00 12.32 163 TYR C C 1
ATOM 8190 O O . TYR C 1 163 ? 30.673 8.513 27.189 1.00 12.17 163 TYR C O 1
ATOM 8199 N N . PHE C 1 164 ? 32.491 7.487 28.104 1.00 12.39 164 PHE C N 1
ATOM 8200 C CA . PHE C 1 164 ? 32.771 8.666 28.927 1.00 12.78 164 PHE C CA 1
ATOM 8201 C C . PHE C 1 164 ? 33.088 9.870 28.080 1.00 14.14 164 PHE C C 1
ATOM 8202 O O . PHE C 1 164 ? 32.682 10.996 28.418 1.00 14.16 164 PHE C O 1
ATOM 8210 N N . LYS C 1 165 ? 33.792 9.702 26.953 1.00 13.30 165 LYS C N 1
ATOM 8211 C CA . LYS C 1 165 ? 34.076 10.845 26.058 1.00 14.65 165 LYS C CA 1
ATOM 8212 C C . LYS C 1 165 ? 32.786 11.423 25.487 1.00 13.33 165 LYS C C 1
ATOM 8213 O O . LYS C 1 165 ? 32.610 12.618 25.403 1.00 14.72 165 LYS C O 1
ATOM 8219 N N . ASP C 1 166 ? 31.844 10.580 25.075 1.00 13.06 166 ASP C N 1
ATOM 8220 C CA . ASP C 1 166 ? 30.571 11.012 24.550 1.00 12.80 166 ASP C CA 1
ATOM 8221 C C . ASP C 1 166 ? 29.757 11.786 25.578 1.00 13.29 166 ASP C C 1
ATOM 8222 O O . ASP C 1 166 ? 29.108 12.809 25.255 1.00 14.58 166 ASP C O 1
ATOM 8227 N N . ILE C 1 167 ? 29.758 11.324 26.809 1.00 13.32 167 ILE C N 1
ATOM 8228 C CA . ILE C 1 167 ? 29.079 12.085 27.909 1.00 14.03 167 ILE C CA 1
ATOM 8229 C C . ILE C 1 167 ? 29.736 13.429 28.056 1.00 14.42 167 ILE C C 1
ATOM 8230 O O . ILE C 1 167 ? 29.053 14.493 28.100 1.00 14.17 167 ILE C O 1
ATOM 8235 N N . GLN C 1 168 ? 31.059 13.415 28.089 1.00 14.01 168 GLN C N 1
ATOM 8236 C CA . GLN C 1 168 ? 31.784 14.683 28.179 1.00 15.14 168 GLN C CA 1
ATOM 8237 C C . GLN C 1 168 ? 31.475 15.669 27.032 1.00 14.87 168 GLN C C 1
ATOM 8238 O O . GLN C 1 168 ? 31.278 16.863 27.295 1.00 16.71 168 GLN C O 1
ATOM 8244 N N . ILE C 1 169 ? 31.433 15.126 25.828 1.00 15.14 169 ILE C N 1
ATOM 8245 C CA . ILE C 1 169 ? 31.027 15.970 24.691 1.00 15.82 169 ILE C CA 1
ATOM 8246 C C . ILE C 1 169 ? 29.658 16.539 24.922 1.00 17.23 169 ILE C C 1
ATOM 8247 O O . ILE C 1 169 ? 29.443 17.736 24.659 1.00 17.78 169 ILE C O 1
ATOM 8252 N N . ARG C 1 170 ? 28.713 15.797 25.427 1.00 16.38 170 ARG C N 1
ATOM 8253 C CA . ARG C 1 170 ? 27.369 16.327 25.648 1.00 16.52 170 ARG C CA 1
ATOM 8254 C C . ARG C 1 170 ? 27.382 17.408 26.712 1.00 15.60 170 ARG C C 1
ATOM 8255 O O . ARG C 1 170 ? 26.723 18.489 26.554 1.00 16.28 170 ARG C O 1
ATOM 8263 N N . ILE C 1 171 ? 28.104 17.212 27.819 1.00 15.50 171 ILE C N 1
ATOM 8264 C CA A ILE C 1 171 ? 28.253 18.237 28.835 0.50 15.99 171 ILE C CA 1
ATOM 8265 C CA B ILE C 1 171 ? 28.109 18.306 28.801 0.50 15.98 171 ILE C CA 1
ATOM 8266 C C . ILE C 1 171 ? 28.902 19.493 28.296 1.00 16.66 171 ILE C C 1
ATOM 8267 O O . ILE C 1 171 ? 28.519 20.653 28.582 1.00 17.22 171 ILE C O 1
ATOM 8276 N N . GLN C 1 172 ? 29.954 19.311 27.529 1.00 16.53 172 GLN C N 1
ATOM 8277 C CA . GLN C 1 172 ? 30.650 20.418 26.960 1.00 18.20 172 GLN C CA 1
ATOM 8278 C C . GLN C 1 172 ? 29.767 21.281 26.037 1.00 17.99 172 GLN C C 1
ATOM 8279 O O . GLN C 1 172 ? 29.840 22.505 26.038 1.00 19.64 172 GLN C O 1
ATOM 8285 N N . LYS C 1 173 ? 28.941 20.574 25.258 1.00 17.41 173 LYS C N 1
ATOM 8286 C CA . LYS C 1 173 ? 28.023 21.271 24.394 1.00 18.35 173 LYS C CA 1
ATOM 8287 C C . LYS C 1 173 ? 27.009 22.131 25.163 1.00 19.24 173 LYS C C 1
ATOM 8288 O O . LYS C 1 173 ? 26.681 23.252 24.783 1.00 18.24 173 LYS C O 1
ATOM 8294 N N . PHE C 1 174 ? 26.505 21.548 26.240 1.00 17.03 174 PHE C N 1
ATOM 8295 C CA . PHE C 1 174 ? 25.579 22.221 27.146 1.00 16.47 174 PHE C CA 1
ATOM 8296 C C . PHE C 1 174 ? 26.243 23.486 27.728 1.00 16.78 174 PHE C C 1
ATOM 8297 O O . PHE C 1 174 ? 25.629 24.568 27.651 1.00 18.69 174 PHE C O 1
ATOM 8305 N N . VAL C 1 175 ? 27.465 23.319 28.266 1.00 18.41 175 VAL C N 1
ATOM 8306 C CA . VAL C 1 175 ? 28.218 24.442 28.867 1.00 19.26 175 VAL C CA 1
ATOM 8307 C C . VAL C 1 175 ? 28.464 25.463 27.776 1.00 20.46 175 VAL C C 1
ATOM 8308 O O . VAL C 1 175 ? 28.269 26.680 27.990 1.00 25.12 175 VAL C O 1
ATOM 8312 N N . ASP C 1 176 ? 28.824 25.084 26.578 1.00 21.09 176 ASP C N 1
ATOM 8313 C CA . ASP C 1 176 ? 29.169 25.965 25.508 1.00 22.57 176 ASP C CA 1
ATOM 8314 C C . ASP C 1 176 ? 28.014 26.757 24.988 1.00 23.47 176 ASP C C 1
ATOM 8315 O O . ASP C 1 176 ? 28.154 27.839 24.415 1.00 28.45 176 ASP C O 1
ATOM 8320 N N . SER C 1 177 ? 26.825 26.229 25.235 1.00 22.10 177 SER C N 1
ATOM 8321 C CA . SER C 1 177 ? 25.617 26.922 24.819 1.00 20.64 177 SER C CA 1
ATOM 8322 C C . SER C 1 177 ? 25.362 28.206 25.598 1.00 20.91 177 SER C C 1
ATOM 8323 O O . SER C 1 177 ? 24.604 29.069 25.125 1.00 23.71 177 SER C O 1
ATOM 8326 N N . GLY C 1 178 ? 25.984 28.309 26.769 1.00 22.38 178 GLY C N 1
ATOM 8327 C CA . GLY C 1 178 ? 25.828 29.455 27.634 1.00 23.95 178 GLY C CA 1
ATOM 8328 C C . GLY C 1 178 ? 24.507 29.437 28.403 1.00 23.39 178 GLY C C 1
ATOM 8329 O O . GLY C 1 178 ? 24.225 30.404 29.131 1.00 23.01 178 GLY C O 1
ATOM 8330 N N . GLN C 1 179 ? 23.737 28.376 28.284 1.00 18.44 179 GLN C N 1
ATOM 8331 C CA . GLN C 1 179 ? 22.461 28.218 28.992 1.00 17.38 179 GLN C CA 1
ATOM 8332 C C . GLN C 1 179 ? 22.752 27.087 29.981 1.00 15.43 179 GLN C C 1
ATOM 8333 O O . GLN C 1 179 ? 22.561 25.951 29.633 1.00 15.71 179 GLN C O 1
ATOM 8339 N N . LEU C 1 180 ? 23.251 27.467 31.129 1.00 17.90 180 LEU C N 1
ATOM 8340 C CA . LEU C 1 180 ? 23.801 26.475 32.060 1.00 17.69 180 LEU C CA 1
ATOM 8341 C C . LEU C 1 180 ? 22.750 25.826 32.942 1.00 16.51 180 LEU C C 1
ATOM 8342 O O . LEU C 1 180 ? 23.067 24.863 33.639 1.00 19.29 180 LEU C O 1
ATOM 8347 N N . GLY C 1 181 ? 21.520 26.321 32.895 1.00 16.96 181 GLY C N 1
ATOM 8348 C CA . GLY C 1 181 ? 20.400 25.605 33.535 1.00 17.76 181 GLY C CA 1
ATOM 8349 C C . GLY C 1 181 ? 20.669 25.307 35.003 1.00 20.96 181 GLY C C 1
ATOM 8350 O O . GLY C 1 181 ? 21.016 26.195 35.746 1.00 27.12 181 GLY C O 1
ATOM 8351 N N . ILE C 1 182 ? 20.525 24.039 35.384 1.00 26.34 182 ILE C N 1
ATOM 8352 C CA . ILE C 1 182 ? 20.598 23.628 36.779 1.00 30.15 182 ILE C CA 1
ATOM 8353 C C . ILE C 1 182 ? 21.981 23.739 37.308 1.00 25.84 182 ILE C C 1
ATOM 8354 O O . ILE C 1 182 ? 22.130 23.692 38.498 1.00 36.75 182 ILE C O 1
ATOM 8359 N N . PHE C 1 183 ? 22.946 23.964 36.436 1.00 20.88 183 PHE C N 1
ATOM 8360 C CA . PHE C 1 183 ? 24.305 24.153 36.919 1.00 21.30 183 PHE C CA 1
ATOM 8361 C C . PHE C 1 183 ? 24.677 25.619 37.115 1.00 22.93 183 PHE C C 1
ATOM 8362 O O . PHE C 1 183 ? 25.745 26.002 37.596 1.00 24.99 183 PHE C O 1
ATOM 8370 N N . LYS C 1 184 ? 23.814 26.493 36.694 1.00 25.86 184 LYS C N 1
ATOM 8371 C CA . LYS C 1 184 ? 24.079 27.895 36.690 1.00 27.63 184 LYS C CA 1
ATOM 8372 C C . LYS C 1 184 ? 24.342 28.395 38.118 1.00 33.11 184 LYS C C 1
ATOM 8373 O O . LYS C 1 184 ? 23.563 28.094 39.045 1.00 27.71 184 LYS C O 1
ATOM 8379 N N . ASN C 1 185 ? 25.403 29.145 38.251 1.00 29.63 185 ASN C N 1
ATOM 8380 C CA . ASN C 1 185 ? 25.928 29.840 39.433 1.00 36.27 185 ASN C CA 1
ATOM 8381 C C . ASN C 1 185 ? 26.263 28.842 40.513 1.00 27.64 185 ASN C C 1
ATOM 8382 O O . ASN C 1 185 ? 26.245 29.203 41.700 1.00 30.98 185 ASN C O 1
ATOM 8387 N N . GLY C 1 186 ? 26.567 27.619 40.157 1.00 24.92 186 GLY C N 1
ATOM 8388 C CA . GLY C 1 186 ? 27.000 26.699 41.161 1.00 20.45 186 GLY C CA 1
ATOM 8389 C C . GLY C 1 186 ? 28.362 27.163 41.730 1.00 21.49 186 GLY C C 1
ATOM 8390 O O . GLY C 1 186 ? 28.987 28.024 41.079 1.00 26.51 186 GLY C O 1
ATOM 8391 N N . TYR C 1 187 ? 28.784 26.645 42.851 1.00 22.12 187 TYR C N 1
ATOM 8392 C CA . TYR C 1 187 ? 29.990 27.111 43.550 1.00 21.24 187 TYR C CA 1
ATOM 8393 C C . TYR C 1 187 ? 31.236 26.390 43.065 1.00 22.32 187 TYR C C 1
ATOM 8394 O O . TYR C 1 187 ? 32.036 25.891 43.881 1.00 22.63 187 TYR C O 1
ATOM 8403 N N . TRP C 1 188 ? 31.393 26.351 41.743 1.00 23.18 188 TRP C N 1
ATOM 8404 C CA . TRP C 1 188 ? 32.319 25.353 41.159 1.00 23.94 188 TRP C CA 1
ATOM 8405 C C . TRP C 1 188 ? 33.796 25.658 41.311 1.00 24.58 188 TRP C C 1
ATOM 8406 O O . TRP C 1 188 ? 34.601 24.787 41.091 1.00 32.51 188 TRP C O 1
ATOM 8417 N N . SER C 1 189 ? 34.054 26.916 41.719 1.00 23.50 189 SER C N 1
ATOM 8418 C CA . SER C 1 189 ? 35.472 27.284 41.980 1.00 25.40 189 SER C CA 1
ATOM 8419 C C . SER C 1 189 ? 35.844 27.103 43.463 1.00 24.73 189 SER C C 1
ATOM 8420 O O . SER C 1 189 ? 36.928 27.333 43.952 1.00 24.64 189 SER C O 1
ATOM 8423 N N . ASN C 1 190 ? 34.887 26.644 44.282 1.00 24.54 190 ASN C N 1
ATOM 8424 C CA . ASN C 1 190 ? 35.176 26.468 45.674 1.00 23.04 190 ASN C CA 1
ATOM 8425 C C . ASN C 1 190 ? 36.072 25.268 45.881 1.00 22.65 190 ASN C C 1
ATOM 8426 O O . ASN C 1 190 ? 35.731 24.166 45.432 1.00 23.50 190 ASN C O 1
ATOM 8431 N N . PRO C 1 191 ? 37.202 25.407 46.566 1.00 25.22 191 PRO C N 1
ATOM 8432 C CA . PRO C 1 191 ? 38.078 24.281 46.882 1.00 24.92 191 PRO C CA 1
ATOM 8433 C C . PRO C 1 191 ? 37.484 23.201 47.753 1.00 23.30 191 PRO C C 1
ATOM 8434 O O . PRO C 1 191 ? 38.085 22.105 47.882 1.00 23.13 191 PRO C O 1
ATOM 8438 N N . ALA C 1 192 ? 36.284 23.383 48.284 1.00 21.39 192 ALA C N 1
ATOM 8439 C CA . ALA C 1 192 ? 35.560 22.310 48.946 1.00 21.25 192 ALA C CA 1
ATOM 8440 C C . ALA C 1 192 ? 35.295 21.093 48.051 1.00 19.32 192 ALA C C 1
ATOM 8441 O O . ALA C 1 192 ? 35.091 20.005 48.570 1.00 19.29 192 ALA C O 1
ATOM 8443 N N . TYR C 1 193 ? 35.263 21.298 46.739 1.00 19.29 193 TYR C N 1
ATOM 8444 C CA . TYR C 1 193 ? 35.114 20.201 45.791 1.00 17.74 193 TYR C CA 1
ATOM 8445 C C . TYR C 1 193 ? 36.456 19.471 45.634 1.00 19.30 193 TYR C C 1
ATOM 8446 O O . TYR C 1 193 ? 37.437 20.075 45.215 1.00 23.21 193 TYR C O 1
ATOM 8455 N N . LYS C 1 194 ? 36.505 18.190 46.014 1.00 19.15 194 LYS C N 1
ATOM 8456 C CA . LYS C 1 194 ? 37.718 17.461 46.094 1.00 21.63 194 LYS C CA 1
ATOM 8457 C C . LYS C 1 194 ? 37.824 16.337 45.090 1.00 21.16 194 LYS C C 1
ATOM 8458 O O . LYS C 1 194 ? 38.863 15.701 45.090 1.00 22.27 194 LYS C O 1
ATOM 8464 N N . LEU C 1 195 ? 36.833 16.033 44.257 1.00 19.36 195 LEU C N 1
ATOM 8465 C CA . LEU C 1 195 ? 37.052 14.949 43.290 1.00 18.91 195 LEU C CA 1
ATOM 8466 C C . LEU C 1 195 ? 38.078 15.319 42.235 1.00 19.00 195 LEU C C 1
ATOM 8467 O O . LEU C 1 195 ? 38.281 16.460 41.828 1.00 20.88 195 LEU C O 1
ATOM 8472 N N . SER C 1 196 ? 38.725 14.257 41.731 1.00 19.59 196 SER C N 1
ATOM 8473 C CA . SER C 1 196 ? 39.445 14.446 40.474 1.00 19.29 196 SER C CA 1
ATOM 8474 C C . SER C 1 196 ? 38.510 14.699 39.289 1.00 17.66 196 SER C C 1
ATOM 8475 O O . SER C 1 196 ? 37.349 14.365 39.369 1.00 17.76 196 SER C O 1
ATOM 8478 N N . PRO C 1 197 ? 38.979 15.241 38.168 1.00 19.41 197 PRO C N 1
ATOM 8479 C CA . PRO C 1 197 ? 38.142 15.345 36.976 1.00 18.33 197 PRO C CA 1
ATOM 8480 C C . PRO C 1 197 ? 37.509 14.015 36.562 1.00 17.36 197 PRO C C 1
ATOM 8481 O O . PRO C 1 197 ? 36.316 14.014 36.189 1.00 16.46 197 PRO C O 1
ATOM 8485 N N . GLU C 1 198 ? 38.286 12.934 36.639 1.00 17.24 198 GLU C N 1
ATOM 8486 C CA . GLU C 1 198 ? 37.772 11.634 36.229 1.00 15.69 198 GLU C CA 1
ATOM 8487 C C . GLU C 1 198 ? 36.660 11.195 37.130 1.00 14.95 198 GLU C C 1
ATOM 8488 O O . GLU C 1 198 ? 35.645 10.652 36.694 1.00 14.83 198 GLU C O 1
ATOM 8494 N N . ALA C 1 199 ? 36.801 11.445 38.447 1.00 16.37 199 ALA C N 1
ATOM 8495 C CA . ALA C 1 199 ? 35.706 11.022 39.346 1.00 15.21 199 ALA C CA 1
ATOM 8496 C C . ALA C 1 199 ? 34.480 11.885 39.129 1.00 15.24 199 ALA C C 1
ATOM 8497 O O . ALA C 1 199 ? 33.336 11.426 39.204 1.00 15.76 199 ALA C O 1
ATOM 8499 N N . ASP C 1 200 ? 34.684 13.178 38.867 1.00 15.67 200 ASP C N 1
ATOM 8500 C CA . ASP C 1 200 ? 33.565 14.050 38.509 1.00 14.69 200 ASP C CA 1
ATOM 8501 C C . ASP C 1 200 ? 32.867 13.542 37.279 1.00 14.93 200 ASP C C 1
ATOM 8502 O O . ASP C 1 200 ? 31.616 13.528 37.224 1.00 13.70 200 ASP C O 1
ATOM 8507 N N . LEU C 1 201 ? 33.590 13.171 36.207 1.00 14.68 201 LEU C N 1
ATOM 8508 C CA . LEU C 1 201 ? 32.948 12.665 35.011 1.00 13.84 201 LEU C CA 1
ATOM 8509 C C . LEU C 1 201 ? 32.223 11.351 35.253 1.00 13.65 201 LEU C C 1
ATOM 8510 O O . LEU C 1 201 ? 31.093 11.211 34.748 1.00 12.73 201 LEU C O 1
ATOM 8515 N N . MET C 1 202 ? 32.831 10.441 35.993 1.00 13.10 202 MET C N 1
ATOM 8516 C CA . MET C 1 202 ? 32.178 9.192 36.322 1.00 12.60 202 MET C CA 1
ATOM 8517 C C . MET C 1 202 ? 30.856 9.532 37.017 1.00 13.66 202 MET C C 1
ATOM 8518 O O . MET C 1 202 ? 29.788 8.933 36.735 1.00 12.21 202 MET C O 1
ATOM 8523 N N . ALA C 1 203 ? 30.895 10.426 37.979 1.00 13.69 203 ALA C N 1
ATOM 8524 C CA . ALA C 1 203 ? 29.678 10.674 38.791 1.00 12.67 203 ALA C CA 1
ATOM 8525 C C . ALA C 1 203 ? 28.626 11.372 37.967 1.00 11.81 203 ALA C C 1
ATOM 8526 O O . ALA C 1 203 ? 27.451 11.072 38.104 1.00 12.69 203 ALA C O 1
ATOM 8528 N N . VAL C 1 204 ? 28.949 12.293 37.087 1.00 13.80 204 VAL C N 1
ATOM 8529 C CA . VAL C 1 204 ? 27.960 12.916 36.174 1.00 12.85 204 VAL C CA 1
ATOM 8530 C C . VAL C 1 204 ? 27.385 11.864 35.282 1.00 12.83 204 VAL C C 1
ATOM 8531 O O . VAL C 1 204 ? 26.158 11.863 35.052 1.00 12.32 204 VAL C O 1
ATOM 8535 N N . THR C 1 205 ? 28.177 10.953 34.785 1.00 11.85 205 THR C N 1
ATOM 8536 C CA . THR C 1 205 ? 27.690 9.877 33.949 1.00 11.79 205 THR C CA 1
ATOM 8537 C C . THR C 1 205 ? 26.647 9.083 34.704 1.00 12.22 205 THR C C 1
ATOM 8538 O O . THR C 1 205 ? 25.579 8.729 34.188 1.00 11.39 205 THR C O 1
ATOM 8542 N N . HIS C 1 206 ? 26.915 8.791 35.953 1.00 11.69 206 HIS C N 1
ATOM 8543 C CA . HIS C 1 206 ? 26.033 8.006 36.778 1.00 11.65 206 HIS C CA 1
ATOM 8544 C C . HIS C 1 206 ? 24.815 8.770 37.180 1.00 10.78 206 HIS C C 1
ATOM 8545 O O . HIS C 1 206 ? 23.750 8.157 37.324 1.00 11.14 206 HIS C O 1
ATOM 8552 N N . TYR C 1 207 ? 24.892 10.081 37.364 1.00 11.51 207 TYR C N 1
ATOM 8553 C CA . TYR C 1 207 ? 23.728 10.952 37.531 1.00 11.45 207 TYR C CA 1
ATOM 8554 C C . TYR C 1 207 ? 22.747 10.718 36.388 1.00 10.77 207 TYR C C 1
ATOM 8555 O O . TYR C 1 207 ? 21.502 10.577 36.608 1.00 10.86 207 TYR C O 1
ATOM 8564 N N . LEU C 1 208 ? 23.237 10.714 35.158 1.00 11.00 208 LEU C N 1
ATOM 8565 C CA . LEU C 1 208 ? 22.368 10.491 34.009 1.00 10.82 208 LEU C CA 1
ATOM 8566 C C . LEU C 1 208 ? 21.859 9.055 33.970 1.00 10.14 208 LEU C C 1
ATOM 8567 O O . LEU C 1 208 ? 20.674 8.867 33.716 1.00 10.85 208 LEU C O 1
ATOM 8572 N N . GLU C 1 209 ? 22.676 8.074 34.274 1.00 10.40 209 GLU C N 1
ATOM 8573 C CA . GLU C 1 209 ? 22.211 6.693 34.320 1.00 10.39 209 GLU C CA 1
ATOM 8574 C C . GLU C 1 209 ? 21.145 6.566 35.377 1.00 9.50 209 GLU C C 1
ATOM 8575 O O . GLU C 1 209 ? 20.154 5.814 35.156 1.00 10.25 209 GLU C O 1
ATOM 8581 N N . ALA C 1 210 ? 21.301 7.186 36.503 1.00 9.40 210 ALA C N 1
ATOM 8582 C CA . ALA C 1 210 ? 20.294 7.089 37.573 1.00 9.81 210 ALA C CA 1
ATOM 8583 C C . ALA C 1 210 ? 19.015 7.737 37.222 1.00 8.86 210 ALA C C 1
ATOM 8584 O O . ALA C 1 210 ? 17.913 7.284 37.574 1.00 9.53 210 ALA C O 1
ATOM 8586 N N . LEU C 1 211 ? 19.070 8.871 36.471 1.00 9.41 211 LEU C N 1
ATOM 8587 C CA . LEU C 1 211 ? 17.855 9.541 36.012 1.00 9.55 211 LEU C CA 1
ATOM 8588 C C . LEU C 1 211 ? 17.084 8.636 35.087 1.00 10.37 211 LEU C C 1
ATOM 8589 O O . LEU C 1 211 ? 15.850 8.564 35.127 1.00 10.47 211 LEU C O 1
ATOM 8594 N N . ASP C 1 212 ? 17.783 7.903 34.223 1.00 10.57 212 ASP C N 1
ATOM 8595 C CA . ASP C 1 212 ? 17.106 6.903 33.349 1.00 11.39 212 ASP C CA 1
ATOM 8596 C C . ASP C 1 212 ? 16.578 5.717 34.109 1.00 10.21 212 ASP C C 1
ATOM 8597 O O . ASP C 1 212 ? 15.473 5.280 33.833 1.00 11.72 212 ASP C O 1
ATOM 8602 N N . PHE C 1 213 ? 17.325 5.209 35.100 1.00 9.66 213 PHE C N 1
ATOM 8603 C CA . PHE C 1 213 ? 16.916 4.058 35.805 1.00 9.49 213 PHE C CA 1
ATOM 8604 C C . PHE C 1 213 ? 15.709 4.297 36.698 1.00 8.66 213 PHE C C 1
ATOM 8605 O O . PHE C 1 213 ? 14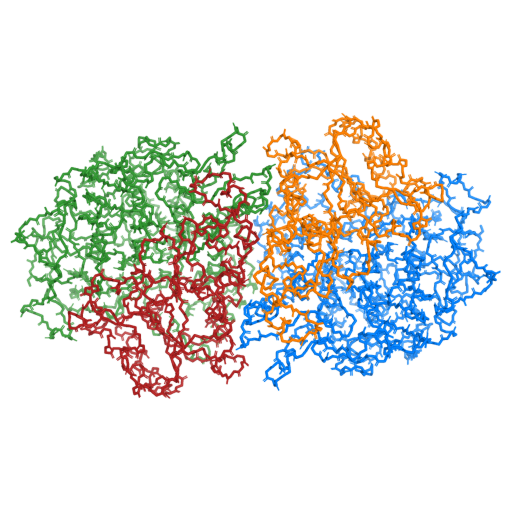.846 3.401 36.879 1.00 9.20 213 PHE C O 1
ATOM 8613 N N . GLN C 1 214 ? 15.662 5.434 37.369 1.00 8.82 214 GLN C N 1
ATOM 8614 C CA . GLN C 1 214 ? 14.728 5.574 38.504 1.00 8.54 214 GLN C CA 1
ATOM 8615 C C . GLN C 1 214 ? 13.290 5.406 38.080 1.00 8.27 214 GLN C C 1
ATOM 8616 O O . GLN C 1 214 ? 12.445 4.981 38.855 1.00 9.34 214 GLN C O 1
ATOM 8622 N N . LYS C 1 215 ? 12.940 5.768 36.818 1.00 8.06 215 LYS C N 1
ATOM 8623 C CA . LYS C 1 215 ? 11.576 5.628 36.369 1.00 8.30 215 LYS C CA 1
ATOM 8624 C C . LYS C 1 215 ? 11.143 4.141 36.269 1.00 8.06 215 LYS C C 1
ATOM 8625 O O . LYS C 1 215 ? 9.953 3.865 36.211 1.00 8.98 215 LYS C O 1
ATOM 8631 N N . GLU C 1 216 ? 12.096 3.230 36.179 1.00 8.18 216 GLU C N 1
ATOM 8632 C CA . GLU C 1 216 ? 11.768 1.843 36.026 1.00 7.93 216 GLU C CA 1
ATOM 8633 C C . GLU C 1 216 ? 11.290 1.216 37.322 1.00 7.98 216 GLU C C 1
ATOM 8634 O O . GLU C 1 216 ? 10.242 0.571 37.368 1.00 7.99 216 GLU C O 1
ATOM 8640 N N . ILE C 1 217 ? 11.987 1.466 38.434 1.00 7.87 217 ILE C N 1
ATOM 8641 C CA . ILE C 1 217 ? 11.689 0.696 39.655 1.00 8.51 217 ILE C CA 1
ATOM 8642 C C . ILE C 1 217 ? 10.301 0.996 40.182 1.00 8.28 217 ILE C C 1
ATOM 8643 O O . ILE C 1 217 ? 9.651 0.141 40.757 1.00 8.07 217 ILE C O 1
ATOM 8648 N N . VAL C 1 218 ? 9.838 2.246 39.980 1.00 8.06 218 VAL C N 1
ATOM 8649 C CA . VAL C 1 218 ? 8.512 2.644 40.477 1.00 7.85 218 VAL C CA 1
ATOM 8650 C C . VAL C 1 218 ? 7.395 1.995 39.701 1.00 7.20 218 VAL C C 1
ATOM 8651 O O . VAL C 1 218 ? 6.223 2.084 40.113 1.00 7.77 218 VAL C O 1
ATOM 8655 N N . LYS C 1 219 ? 7.682 1.270 38.604 1.00 7.85 219 LYS C N 1
ATOM 8656 C CA . LYS C 1 219 ? 6.658 0.464 37.957 1.00 7.62 219 LYS C CA 1
ATOM 8657 C C . LYS C 1 219 ? 6.103 -0.589 38.923 1.00 7.25 219 LYS C C 1
ATOM 8658 O O . LYS C 1 219 ? 4.966 -1.054 38.720 1.00 7.45 219 LYS C O 1
ATOM 8664 N N . ILE C 1 220 ? 6.845 -0.966 39.967 1.00 7.62 220 ILE C N 1
ATOM 8665 C CA . ILE C 1 220 ? 6.323 -1.852 40.999 1.00 7.52 220 ILE C CA 1
ATOM 8666 C C . ILE C 1 220 ? 5.175 -1.188 41.701 1.00 7.41 220 ILE C C 1
ATOM 8667 O O . ILE C 1 220 ? 4.131 -1.817 41.974 1.00 8.07 220 ILE C O 1
ATOM 8672 N N . HIS C 1 221 ? 5.298 0.106 42.029 1.00 8.03 221 HIS C N 1
ATOM 8673 C CA . HIS C 1 221 ? 4.160 0.857 42.568 1.00 7.41 221 HIS C CA 1
ATOM 8674 C C . HIS C 1 221 ? 3.023 0.942 41.591 1.00 7.52 221 HIS C C 1
ATOM 8675 O O . HIS C 1 221 ? 1.846 0.839 41.981 1.00 8.17 221 HIS C O 1
ATOM 8682 N N . ALA C 1 222 ? 3.277 1.125 40.298 1.00 7.53 222 ALA C N 1
ATOM 8683 C CA . ALA C 1 222 ? 2.188 1.188 39.327 1.00 7.81 222 ALA C CA 1
ATOM 8684 C C . ALA C 1 222 ? 1.431 -0.136 39.299 1.00 7.36 222 ALA C C 1
ATOM 8685 O O . ALA C 1 222 ? 0.198 -0.152 39.170 1.00 7.74 222 ALA C O 1
ATOM 8687 N N . ILE C 1 223 ? 2.142 -1.277 39.376 1.00 7.17 223 ILE C N 1
ATOM 8688 C CA . ILE C 1 223 ? 1.472 -2.580 39.322 1.00 7.54 223 ILE C CA 1
ATOM 8689 C C . ILE C 1 223 ? 0.612 -2.774 40.549 1.00 7.15 223 ILE C C 1
ATOM 8690 O O . ILE C 1 223 ? -0.595 -3.092 40.460 1.00 7.77 223 ILE C O 1
ATOM 8695 N N . PHE C 1 224 ? 1.177 -2.593 41.755 1.00 7.36 224 PHE C N 1
ATOM 8696 C CA . PHE C 1 224 ? 0.415 -2.889 42.970 1.00 8.08 224 PHE C CA 1
ATOM 8697 C C . PHE C 1 224 ? -0.517 -1.781 43.380 1.00 8.69 224 PHE C C 1
ATOM 8698 O O . PHE C 1 224 ? -1.518 -2.039 44.076 1.00 8.91 224 PHE C O 1
ATOM 8706 N N . GLY C 1 225 ? -0.266 -0.550 43.000 1.00 8.26 225 GLY C N 1
ATOM 8707 C CA . GLY C 1 225 ? -0.947 0.647 43.484 1.00 8.14 225 GLY C CA 1
ATOM 8708 C C . GLY C 1 225 ? -1.415 1.575 42.404 1.00 6.98 225 GLY C C 1
ATOM 8709 O O . GLY C 1 225 ? -1.815 2.683 42.751 1.00 8.06 225 GLY C O 1
ATOM 8710 N N . GLY C 1 226 ? -1.372 1.203 41.134 1.00 7.18 226 GLY C N 1
ATOM 8711 C CA . GLY C 1 226 ? -1.965 1.973 40.051 1.00 7.52 226 GLY C CA 1
ATOM 8712 C C . GLY C 1 226 ? -1.118 3.014 39.417 1.00 6.86 226 GLY C C 1
ATOM 8713 O O . GLY C 1 226 ? -1.254 3.244 38.217 1.00 8.14 226 GLY C O 1
ATOM 8714 N N . LYS C 1 227 ? -0.242 3.694 40.188 1.00 7.01 227 LYS C N 1
ATOM 8715 C CA . LYS C 1 227 ? 0.455 4.881 39.731 1.00 7.42 227 LYS C CA 1
ATOM 8716 C C . LYS C 1 227 ? 1.546 5.206 40.684 1.00 7.52 227 LYS C C 1
ATOM 8717 O O . LYS C 1 227 ? 1.524 4.918 41.888 1.00 7.78 227 LYS C O 1
ATOM 8723 N N . ASN C 1 228 ? 2.536 5.911 40.249 1.00 7.89 228 ASN C N 1
ATOM 8724 C CA . ASN C 1 228 ? 3.612 6.531 40.945 1.00 7.17 228 ASN C CA 1
ATOM 8725 C C . ASN C 1 228 ? 3.966 7.868 40.269 1.00 6.96 228 ASN C C 1
ATOM 8726 O O . ASN C 1 228 ? 4.234 7.862 39.057 1.00 7.63 228 ASN C O 1
ATOM 8731 N N . PRO C 1 229 ? 4.024 8.948 41.011 1.00 7.13 229 PRO C N 1
ATOM 8732 C CA . PRO C 1 229 ? 3.735 9.075 42.454 1.00 7.68 229 PRO C CA 1
ATOM 8733 C C . PRO C 1 229 ? 2.299 8.778 42.831 1.00 7.32 229 PRO C C 1
ATOM 8734 O O . PRO C 1 229 ? 1.381 8.751 42.013 1.00 8.53 229 PRO C O 1
ATOM 8738 N N . HIS C 1 230 ? 2.148 8.580 44.113 1.00 7.72 230 HIS C N 1
ATOM 8739 C CA . HIS C 1 230 ? 0.902 8.502 44.875 1.00 7.24 230 HIS C CA 1
ATOM 8740 C C . HIS C 1 230 ? 0.086 7.237 44.532 1.00 7.62 230 HIS C C 1
ATOM 8741 O O . HIS C 1 230 ? -1.087 7.291 44.156 1.00 7.92 230 HIS C O 1
ATOM 8748 N N . PRO C 1 231 ? 0.647 6.059 44.777 1.00 7.61 231 PRO C N 1
ATOM 8749 C CA . PRO C 1 231 ? -0.083 4.815 44.630 1.00 7.57 231 PRO C CA 1
ATOM 8750 C C . PRO C 1 231 ? -1.205 4.667 45.633 1.00 7.97 231 PRO C C 1
ATOM 8751 O O . PRO C 1 231 ? -1.153 5.224 46.736 1.00 9.01 231 PRO C O 1
ATOM 8755 N N . ASN C 1 232 ? -2.184 3.863 45.285 1.00 7.85 232 ASN C N 1
ATOM 8756 C CA . ASN C 1 232 ? -3.318 3.623 46.159 1.00 8.51 232 ASN C CA 1
ATOM 8757 C C . ASN C 1 232 ? -3.045 2.586 47.214 1.00 8.32 232 ASN C C 1
ATOM 8758 O O . ASN C 1 232 ? -2.314 1.588 46.987 1.00 9.91 232 ASN C O 1
ATOM 8763 N N . TYR C 1 233 ? -3.690 2.790 48.367 1.00 9.31 233 TYR C N 1
ATOM 8764 C CA . TYR C 1 233 ? -3.702 1.891 49.526 1.00 9.43 233 TYR C CA 1
ATOM 8765 C C . TYR C 1 233 ? -5.184 1.729 49.918 1.00 9.55 233 TYR C C 1
ATOM 8766 O O . TYR C 1 233 ? -6.064 2.386 49.366 1.00 10.72 233 TYR C O 1
ATOM 8775 N N . MET C 1 234 ? -5.450 0.873 50.938 1.00 10.27 234 MET C N 1
ATOM 8776 C CA . MET C 1 234 ? -6.778 0.862 51.552 1.00 13.41 234 MET C CA 1
ATOM 8777 C C . MET C 1 234 ? -6.700 0.272 52.947 1.00 9.78 234 MET C C 1
ATOM 8778 O O . MET C 1 234 ? -5.778 -0.508 53.261 1.00 11.40 234 MET C O 1
ATOM 8783 N N . VAL C 1 235 ? -7.659 0.635 53.773 1.00 10.29 235 VAL C N 1
ATOM 8784 C CA . VAL C 1 235 ? -7.755 0.017 55.103 1.00 11.24 235 VAL C CA 1
ATOM 8785 C C . VAL C 1 235 ? -8.198 -1.425 54.968 1.00 10.36 235 VAL C C 1
ATOM 8786 O O . VAL C 1 235 ? -9.233 -1.682 54.368 1.00 12.50 235 VAL C O 1
ATOM 8790 N N . GLY C 1 236 ? -7.464 -2.326 55.605 1.00 11.75 236 GLY C N 1
ATOM 8791 C CA . GLY C 1 236 ? -7.747 -3.743 55.668 1.00 13.84 236 GLY C CA 1
ATOM 8792 C C . GLY C 1 236 ? -7.086 -4.602 54.652 1.00 12.60 236 GLY C C 1
ATOM 8793 O O . GLY C 1 236 ? -7.250 -5.812 54.683 1.00 13.28 236 GLY C O 1
ATOM 8794 N N . GLY C 1 237 ? -6.291 -4.066 53.730 1.00 11.28 237 GLY C N 1
ATOM 8795 C CA . GLY C 1 237 ? -5.655 -4.932 52.770 1.00 12.07 237 GLY C CA 1
ATOM 8796 C C . GLY C 1 237 ? -4.974 -4.097 51.674 1.00 10.52 237 GLY C C 1
ATOM 8797 O O . GLY C 1 237 ? -4.594 -2.964 51.937 1.00 11.89 237 GLY C O 1
ATOM 8798 N N . VAL C 1 238 ? -4.891 -4.710 50.485 1.00 9.30 238 VAL C N 1
ATOM 8799 C CA . VAL C 1 238 ? -4.420 -3.999 49.298 1.00 9.49 238 VAL C CA 1
ATOM 8800 C C . VAL C 1 238 ? -5.475 -4.189 48.227 1.00 9.59 238 VAL C C 1
ATOM 8801 O O . VAL C 1 238 ? -6.083 -5.251 48.176 1.00 10.30 238 VAL C O 1
ATOM 8805 N N . PRO C 1 239 ? -5.684 -3.182 47.339 1.00 9.56 239 PRO C N 1
ATOM 8806 C CA . PRO C 1 239 ? -6.765 -3.313 46.342 1.00 9.68 239 PRO C CA 1
ATOM 8807 C C . PRO C 1 239 ? -6.394 -4.177 45.172 1.00 8.61 239 PRO C C 1
ATOM 8808 O O . PRO C 1 239 ? -7.306 -4.512 44.349 1.00 9.14 239 PRO C O 1
ATOM 8812 N N . CYS C 1 240 ? -5.128 -4.553 45.016 1.00 8.84 240 CYS C N 1
ATOM 8813 C CA . CYS C 1 240 ? -4.660 -5.270 43.843 1.00 7.95 240 CYS C CA 1
ATOM 8814 C C . CYS C 1 240 ? -4.886 -6.776 43.981 1.00 8.30 240 CYS C C 1
ATOM 8815 O O . CYS C 1 240 ? -4.015 -7.588 44.253 1.00 9.67 240 CYS C O 1
ATOM 8818 N N . ALA C 1 241 ? -6.155 -7.160 43.763 1.00 8.33 241 ALA C N 1
ATOM 8819 C CA . ALA C 1 241 ? -6.578 -8.543 43.881 1.00 8.82 241 ALA C CA 1
ATOM 8820 C C . ALA C 1 241 ? -5.812 -9.472 42.932 1.00 8.33 241 ALA C C 1
ATOM 8821 O O . ALA C 1 241 ? -5.461 -9.055 41.822 1.00 9.38 241 ALA C O 1
ATOM 8823 N N . ILE C 1 242 ? -5.610 -10.672 43.405 1.00 8.63 242 ILE C N 1
ATOM 8824 C CA . ILE C 1 242 ? -4.751 -11.693 42.749 1.00 8.86 242 ILE C CA 1
ATOM 8825 C C . ILE C 1 242 ? -5.606 -12.757 42.170 1.00 9.09 242 ILE C C 1
ATOM 8826 O O . ILE C 1 242 ? -6.482 -13.371 42.826 1.00 10.81 242 ILE C O 1
ATOM 8831 N N . ASN C 1 243 ? -5.335 -13.090 40.906 1.00 9.35 243 ASN C N 1
ATOM 8832 C CA . ASN C 1 243 ? -5.991 -14.221 40.182 1.00 9.42 243 ASN C CA 1
ATOM 8833 C C . ASN C 1 243 ? -4.996 -14.746 39.172 1.00 9.72 243 ASN C C 1
ATOM 8834 O O . ASN C 1 243 ? -4.825 -14.106 38.127 1.00 11.76 243 ASN C O 1
ATOM 8839 N N . ILE C 1 244 ? -4.301 -15.807 39.474 1.00 10.89 244 ILE C N 1
ATOM 8840 C CA . ILE C 1 244 ? -3.263 -16.279 38.546 1.00 13.23 244 ILE C CA 1
ATOM 8841 C C . ILE C 1 244 ? -3.832 -17.183 37.472 1.00 14.76 244 ILE C C 1
ATOM 8842 O O . ILE C 1 244 ? -3.454 -17.038 36.294 1.00 14.05 244 ILE C O 1
ATOM 8847 N N . ASP C 1 245 ? -4.787 -18.055 37.788 1.00 13.37 245 ASP C N 1
ATOM 8848 C CA A ASP C 1 245 ? -5.182 -19.034 36.756 0.50 10.30 245 ASP C CA 1
ATOM 8849 C CA B ASP C 1 245 ? -5.163 -19.301 37.064 0.50 13.83 245 ASP C CA 1
ATOM 8850 C C . ASP C 1 245 ? -6.672 -19.357 36.770 1.00 11.55 245 ASP C C 1
ATOM 8851 O O . ASP C 1 245 ? -7.123 -20.311 36.184 1.00 15.13 245 ASP C O 1
ATOM 8860 N N . GLY C 1 246 ? -7.483 -18.454 37.262 1.00 10.71 246 GLY C N 1
ATOM 8861 C CA . GLY C 1 246 ? -8.922 -18.599 37.250 1.00 11.64 246 GLY C CA 1
ATOM 8862 C C . GLY C 1 246 ? -9.550 -17.779 36.179 1.00 10.48 246 GLY C C 1
ATOM 8863 O O . GLY C 1 246 ? -8.935 -17.050 35.397 1.00 10.87 246 GLY C O 1
ATOM 8864 N N . ASP C 1 247 ? -10.904 -17.868 36.106 1.00 12.51 247 ASP C N 1
ATOM 8865 C CA . ASP C 1 247 ? -11.683 -17.135 35.172 1.00 12.09 247 ASP C CA 1
ATOM 8866 C C . ASP C 1 247 ? -11.358 -15.648 35.273 1.00 11.68 247 ASP C C 1
ATOM 8867 O O . ASP C 1 247 ? -11.354 -15.039 36.329 1.00 11.53 247 ASP C O 1
ATOM 8872 N N . MET C 1 248 ? -11.091 -15.064 34.089 1.00 11.64 248 MET C N 1
ATOM 8873 C CA . MET C 1 248 ? -10.831 -13.652 33.851 1.00 11.02 248 MET C CA 1
ATOM 8874 C C . MET C 1 248 ? -9.534 -13.190 34.517 1.00 10.30 248 MET C C 1
ATOM 8875 O O . MET C 1 248 ? -9.367 -11.960 34.744 1.00 12.58 248 MET C O 1
ATOM 8880 N N . ALA C 1 249 ? -8.539 -14.078 34.733 1.00 9.81 249 ALA C N 1
ATOM 8881 C CA . ALA C 1 249 ? -7.282 -13.725 35.330 1.00 10.51 249 ALA C CA 1
ATOM 8882 C C . ALA C 1 249 ? -6.580 -12.568 34.627 1.00 9.95 249 ALA C C 1
ATOM 8883 O O . ALA C 1 249 ? -6.014 -11.705 35.297 1.00 11.14 249 ALA C O 1
ATOM 8885 N N . ALA C 1 250 ? -6.628 -12.504 33.296 1.00 9.64 250 ALA C N 1
ATOM 8886 C CA . ALA C 1 250 ? -5.951 -11.435 32.585 1.00 10.72 250 ALA C CA 1
ATOM 8887 C C . ALA C 1 250 ? -6.453 -10.047 32.967 1.00 11.23 250 ALA C C 1
ATOM 8888 O O . ALA C 1 250 ? -5.701 -9.106 32.833 1.00 14.49 250 ALA C O 1
ATOM 8890 N N . GLY C 1 251 ? -7.705 -9.954 33.374 1.00 12.82 251 GLY C N 1
ATOM 8891 C CA . GLY C 1 251 ? -8.245 -8.708 33.858 1.00 15.53 251 GLY C CA 1
ATOM 8892 C C . GLY C 1 251 ? -8.167 -8.421 35.338 1.00 11.99 251 GLY C C 1
ATOM 8893 O O . GLY C 1 251 ? -8.590 -7.362 35.784 1.00 13.67 251 GLY C O 1
ATOM 8894 N N . ALA C 1 252 ? -7.572 -9.317 36.131 1.00 12.51 252 ALA C N 1
ATOM 8895 C CA . ALA C 1 252 ? -7.333 -9.048 37.540 1.00 10.59 252 ALA C CA 1
ATOM 8896 C C . ALA C 1 252 ? -6.115 -8.112 37.668 1.00 8.86 252 ALA C C 1
ATOM 8897 O O . ALA C 1 252 ? -5.199 -8.131 36.860 1.00 10.02 252 ALA C O 1
ATOM 8899 N N . PRO C 1 253 ? -6.075 -7.317 38.751 1.00 7.87 253 PRO C N 1
ATOM 8900 C CA . PRO C 1 253 ? -4.887 -6.555 39.032 1.00 7.78 253 PRO C CA 1
ATOM 8901 C C . PRO C 1 253 ? -3.579 -7.320 38.973 1.00 8.11 253 PRO C C 1
ATOM 8902 O O . PRO C 1 253 ? -2.633 -6.900 38.335 1.00 9.10 253 PRO C O 1
ATOM 8906 N N . ILE C 1 254 ? -3.512 -8.476 39.640 1.00 8.28 254 ILE C N 1
ATOM 8907 C CA . ILE C 1 254 ? -2.287 -9.245 39.714 1.00 8.99 254 ILE C CA 1
ATOM 8908 C C . ILE C 1 254 ? -2.548 -10.603 39.108 1.00 9.62 254 ILE C C 1
ATOM 8909 O O . ILE C 1 254 ? -3.417 -11.359 39.594 1.00 10.11 254 ILE C O 1
ATOM 8914 N N . ASN C 1 255 ? -1.789 -10.933 38.081 1.00 11.09 255 ASN C N 1
ATOM 8915 C CA . ASN C 1 255 ? -1.872 -12.206 37.359 1.00 11.23 255 ASN C CA 1
ATOM 8916 C C . ASN C 1 255 ? -0.448 -12.628 37.069 1.00 9.18 255 ASN C C 1
ATOM 8917 O O . ASN C 1 255 ? 0.505 -11.987 37.533 1.00 8.83 255 ASN C O 1
ATOM 8922 N N . MET C 1 256 ? -0.283 -13.723 36.316 1.00 10.41 256 MET C N 1
ATOM 8923 C CA . MET C 1 256 ? 1.071 -14.230 36.092 1.00 9.10 256 MET C CA 1
ATOM 8924 C C . MET C 1 256 ? 1.973 -13.242 35.434 1.00 8.14 256 MET C C 1
ATOM 8925 O O . MET C 1 256 ? 3.171 -13.118 35.740 1.00 8.28 256 MET C O 1
ATOM 8930 N N . GLU C 1 257 ? 1.472 -12.522 34.420 1.00 8.33 257 GLU C N 1
ATOM 8931 C CA . GLU C 1 257 ? 2.245 -11.568 33.656 1.00 8.28 257 GLU C CA 1
ATOM 8932 C C . GLU C 1 257 ? 2.699 -10.425 34.572 1.00 7.24 257 GLU C C 1
ATOM 8933 O O . GLU C 1 257 ? 3.846 -9.982 34.490 1.00 7.60 257 GLU C O 1
ATOM 8939 N N . ARG C 1 258 ? 1.828 -9.964 35.426 1.00 7.28 258 ARG C N 1
ATOM 8940 C CA . ARG C 1 258 ? 2.175 -8.868 36.338 1.00 7.35 258 ARG C CA 1
ATOM 8941 C C . ARG C 1 258 ? 3.213 -9.311 37.310 1.00 7.75 258 ARG C C 1
ATOM 8942 O O . ARG C 1 258 ? 4.150 -8.557 37.650 1.00 7.99 258 ARG C O 1
ATOM 8950 N N . LEU C 1 259 ? 3.129 -10.538 37.842 1.00 7.82 259 LEU C N 1
ATOM 8951 C CA . LEU C 1 259 ? 4.146 -11.071 38.745 1.00 8.42 259 LEU C CA 1
ATOM 8952 C C . LEU C 1 259 ? 5.488 -11.149 38.065 1.00 7.58 259 LEU C C 1
ATOM 8953 O O . LEU C 1 259 ? 6.529 -10.836 38.614 1.00 8.06 259 LEU C O 1
ATOM 8958 N N . ASN C 1 260 ? 5.500 -11.658 36.788 1.00 7.64 260 ASN C N 1
ATOM 8959 C CA . ASN C 1 260 ? 6.781 -11.698 36.040 1.00 7.49 260 ASN C CA 1
ATOM 8960 C C . ASN C 1 260 ? 7.386 -10.302 35.887 1.00 7.31 260 ASN C C 1
ATOM 8961 O O . ASN C 1 260 ? 8.614 -10.139 35.909 1.00 8.17 260 ASN C O 1
ATOM 8966 N N . PHE C 1 261 ? 6.527 -9.310 35.659 1.00 7.31 261 PHE C N 1
ATOM 8967 C CA . PHE C 1 261 ? 7.004 -7.943 35.538 1.00 7.74 261 PHE C CA 1
ATOM 8968 C C . PHE C 1 261 ? 7.655 -7.470 36.806 1.00 7.91 261 PHE C C 1
ATOM 8969 O O . PHE C 1 261 ? 8.761 -6.941 36.826 1.00 7.84 261 PHE C O 1
ATOM 8977 N N . VAL C 1 262 ? 7.004 -7.717 37.967 1.00 7.83 262 VAL C N 1
ATOM 8978 C CA . VAL C 1 262 ? 7.557 -7.337 39.258 1.00 8.03 262 VAL C CA 1
ATOM 8979 C C . VAL C 1 262 ? 8.911 -8.022 39.484 1.00 8.25 262 VAL C C 1
ATOM 8980 O O . VAL C 1 262 ? 9.879 -7.337 39.906 1.00 8.36 262 VAL C O 1
ATOM 8984 N N . LYS C 1 263 ? 9.044 -9.312 39.180 1.00 7.81 263 LYS C N 1
ATOM 8985 C CA . LYS C 1 263 ? 10.325 -9.974 39.304 1.00 8.18 263 LYS C CA 1
ATOM 8986 C C . LYS C 1 263 ? 11.397 -9.248 38.556 1.00 7.98 263 LYS C C 1
ATOM 8987 O O . LYS C 1 263 ? 12.533 -9.002 39.050 1.00 8.83 263 LYS C O 1
ATOM 8993 N N . SER C 1 264 ? 11.161 -8.913 37.278 1.00 8.56 264 SER C N 1
ATOM 8994 C CA A SER C 1 264 ? 12.111 -8.258 36.431 0.80 8.83 264 SER C CA 1
ATOM 8995 C CA B SER C 1 264 ? 12.161 -8.259 36.469 0.20 8.28 264 SER C CA 1
ATOM 8996 C C . SER C 1 264 ? 12.565 -6.906 37.047 1.00 8.51 264 SER C C 1
ATOM 8997 O O . SER C 1 264 ? 13.726 -6.554 37.044 1.00 9.10 264 SER C O 1
ATOM 9002 N N . LEU C 1 265 ? 11.591 -6.157 37.535 1.00 8.46 265 LEU C N 1
ATOM 9003 C CA . LEU C 1 265 ? 11.881 -4.830 38.097 1.00 8.04 265 LEU C CA 1
ATOM 9004 C C . LEU C 1 265 ? 12.676 -4.906 39.369 1.00 8.34 265 LEU C C 1
ATOM 9005 O O . LEU C 1 265 ? 13.607 -4.129 39.566 1.00 8.80 265 LEU C O 1
ATOM 9010 N N . ILE C 1 266 ? 12.387 -5.864 40.212 1.00 8.34 266 ILE C N 1
ATOM 9011 C CA . ILE C 1 266 ? 13.157 -6.085 41.426 1.00 8.76 266 ILE C CA 1
ATOM 9012 C C . ILE C 1 266 ? 14.647 -6.321 41.127 1.00 9.16 266 ILE C C 1
ATOM 9013 O O . ILE C 1 266 ? 15.552 -5.727 41.678 1.00 8.88 266 ILE C O 1
ATOM 9018 N N . GLU C 1 267 ? 14.832 -7.253 40.143 1.00 9.52 267 GLU C N 1
ATOM 9019 C CA . GLU C 1 267 ? 16.216 -7.591 39.803 1.00 9.08 267 GLU C CA 1
ATOM 9020 C C . GLU C 1 267 ? 16.982 -6.414 39.226 1.00 9.49 267 GLU C C 1
ATOM 9021 O O . GLU C 1 267 ? 18.180 -6.271 39.493 1.00 10.48 267 GLU C O 1
ATOM 9027 N N . GLN C 1 268 ? 16.328 -5.591 38.412 1.00 9.61 268 GLN C N 1
ATOM 9028 C CA . GLN C 1 268 ? 16.946 -4.408 37.870 1.00 9.80 268 GLN C CA 1
ATOM 9029 C C . GLN C 1 268 ? 17.381 -3.436 38.963 1.00 9.88 268 GLN C C 1
ATOM 9030 O O . GLN C 1 268 ? 18.488 -2.876 38.927 1.00 10.50 268 GLN C O 1
ATOM 9036 N N . GLY C 1 269 ? 16.536 -3.297 39.983 1.00 9.55 269 GLY C N 1
ATOM 9037 C CA . GLY C 1 269 ? 16.896 -2.453 41.093 1.00 9.76 269 GLY C CA 1
ATOM 9038 C C . GLY C 1 269 ? 18.062 -2.955 41.895 1.00 9.14 269 GLY C C 1
ATOM 9039 O O . GLY C 1 269 ? 18.973 -2.216 42.293 1.00 10.29 269 GLY C O 1
ATOM 9040 N N . ARG C 1 270 ? 18.063 -4.257 42.171 1.00 9.64 270 ARG C N 1
ATOM 9041 C CA . ARG C 1 270 ? 19.179 -4.865 42.921 1.00 9.51 270 ARG C CA 1
ATOM 9042 C C . ARG C 1 270 ? 20.486 -4.615 42.202 1.00 9.79 270 ARG C C 1
ATOM 9043 O O . ARG C 1 270 ? 21.490 -4.276 42.788 1.00 10.45 270 ARG C O 1
ATOM 9051 N N . THR C 1 271 ? 20.478 -4.813 40.867 1.00 10.06 271 THR C N 1
ATOM 9052 C CA . THR C 1 271 ? 21.674 -4.634 40.079 1.00 10.38 271 THR C CA 1
ATOM 9053 C C . THR C 1 271 ? 22.147 -3.173 40.121 1.00 10.01 271 THR C C 1
ATOM 9054 O O . THR C 1 271 ? 23.380 -2.931 40.246 1.00 10.62 271 THR C O 1
ATOM 9058 N N . PHE C 1 272 ? 21.238 -2.211 40.021 1.00 10.46 272 PHE C N 1
ATOM 9059 C CA . PHE C 1 272 ? 21.667 -0.807 40.076 1.00 10.52 272 PHE C CA 1
ATOM 9060 C C . PHE C 1 272 ? 22.254 -0.475 41.467 1.00 10.53 272 PHE C C 1
ATOM 9061 O O . PHE C 1 272 ? 23.296 0.177 41.557 1.00 10.37 272 PHE C O 1
ATOM 9069 N N . ASN C 1 273 ? 21.639 -0.959 42.536 1.00 10.26 273 ASN C N 1
ATOM 9070 C CA . ASN C 1 273 ? 22.205 -0.736 43.839 1.00 10.05 273 ASN C CA 1
ATOM 9071 C C . ASN C 1 273 ? 23.639 -1.205 44.008 1.00 11.06 273 ASN C C 1
ATOM 9072 O O . ASN C 1 273 ? 24.507 -0.504 44.516 1.00 12.46 273 ASN C O 1
ATOM 9077 N N . THR C 1 274 ? 23.863 -2.450 43.569 1.00 10.62 274 THR C N 1
ATOM 9078 C CA A THR C 1 274 ? 25.152 -3.040 43.823 0.80 12.26 274 THR C CA 1
ATOM 9079 C CA B THR C 1 274 ? 25.110 -3.149 43.738 0.20 10.68 274 THR C CA 1
ATOM 9080 C C . THR C 1 274 ? 26.184 -2.626 42.794 1.00 11.74 274 THR C C 1
ATOM 9081 O O . THR C 1 274 ? 27.380 -2.542 43.134 1.00 13.55 274 THR C O 1
ATOM 9088 N N . ASN C 1 275 ? 25.778 -2.345 41.551 1.00 11.07 275 ASN C N 1
ATOM 9089 C CA . ASN C 1 275 ? 26.787 -2.017 40.517 1.00 11.30 275 ASN C CA 1
ATOM 9090 C C . ASN C 1 275 ? 27.029 -0.528 40.346 1.00 10.91 275 ASN C C 1
ATOM 9091 O O . ASN C 1 275 ? 28.039 -0.181 39.753 1.00 13.02 275 ASN C O 1
ATOM 9096 N N . VAL C 1 276 ? 26.101 0.317 40.754 1.00 11.15 276 VAL C N 1
ATOM 9097 C CA . VAL C 1 276 ? 26.242 1.740 40.502 1.00 10.94 276 VAL C CA 1
ATOM 9098 C C . VAL C 1 276 ? 26.246 2.552 41.822 1.00 10.88 276 VAL C C 1
ATOM 9099 O O . VAL C 1 276 ? 27.268 3.211 42.140 1.00 11.46 276 VAL C O 1
ATOM 9103 N N . TYR C 1 277 ? 25.170 2.462 42.605 1.00 10.71 277 TYR C N 1
ATOM 9104 C CA . TYR C 1 277 ? 24.965 3.366 43.732 1.00 10.28 277 TYR C CA 1
ATOM 9105 C C . TYR C 1 277 ? 25.945 3.103 44.852 1.00 10.75 277 TYR C C 1
ATOM 9106 O O . TYR C 1 277 ? 26.672 4.003 45.263 1.00 11.33 277 TYR C O 1
ATOM 9115 N N . VAL C 1 278 ? 25.933 1.933 45.437 1.00 10.95 278 VAL C N 1
ATOM 9116 C CA . VAL C 1 278 ? 26.814 1.683 46.576 1.00 11.93 278 VAL C CA 1
ATOM 9117 C C . VAL C 1 278 ? 28.291 1.883 46.223 1.00 12.09 278 VAL C C 1
ATOM 9118 O O . VAL C 1 278 ? 28.992 2.562 46.993 1.00 12.72 278 VAL C O 1
ATOM 9122 N N . PRO C 1 279 ? 28.765 1.359 45.091 1.00 11.99 279 PRO C N 1
ATOM 9123 C CA . PRO C 1 279 ? 30.199 1.594 44.800 1.00 12.74 279 PRO C CA 1
ATOM 9124 C C . PRO C 1 279 ? 30.495 3.107 44.675 1.00 11.66 279 PRO C C 1
ATOM 9125 O O . PRO C 1 279 ? 31.622 3.522 45.051 1.00 12.79 279 PRO C O 1
ATOM 9129 N N . ASP C 1 280 ? 29.605 3.902 44.124 1.00 12.22 280 ASP C N 1
ATOM 9130 C CA . ASP C 1 280 ? 29.879 5.326 43.969 1.00 12.86 280 ASP C CA 1
ATOM 9131 C C . ASP C 1 280 ? 30.004 6.005 45.318 1.00 12.86 280 ASP C C 1
ATOM 9132 O O . ASP C 1 280 ? 30.883 6.866 45.507 1.00 13.70 280 ASP C O 1
ATOM 9137 N N . VAL C 1 281 ? 29.117 5.704 46.255 1.00 12.52 281 VAL C N 1
ATOM 9138 C CA . VAL C 1 281 ? 29.163 6.399 47.559 1.00 12.01 281 VAL C CA 1
ATOM 9139 C C . VAL C 1 281 ? 30.450 6.038 48.259 1.00 13.13 281 VAL C C 1
ATOM 9140 O O . VAL C 1 281 ? 31.103 6.888 48.831 1.00 13.96 281 VAL C O 1
ATOM 9144 N N . ILE C 1 282 ? 30.855 4.753 48.172 1.00 13.63 282 ILE C N 1
ATOM 9145 C CA . ILE C 1 282 ? 32.104 4.369 48.806 1.00 14.15 282 ILE C CA 1
ATOM 9146 C C . ILE C 1 282 ? 33.266 5.120 48.197 1.00 13.67 282 ILE C C 1
ATOM 9147 O O . ILE C 1 282 ? 34.161 5.609 48.873 1.00 15.70 282 ILE C O 1
ATOM 9152 N N . ALA C 1 283 ? 33.306 5.142 46.895 1.00 14.05 283 ALA C N 1
ATOM 9153 C CA . ALA C 1 283 ? 34.464 5.749 46.228 1.00 14.43 283 ALA C CA 1
ATOM 9154 C C . ALA C 1 283 ? 34.539 7.237 46.505 1.00 14.54 283 ALA C C 1
ATOM 9155 O O . ALA C 1 283 ? 35.588 7.786 46.782 1.00 15.81 283 ALA C O 1
ATOM 9157 N N . ILE C 1 284 ? 33.356 7.933 46.399 1.00 15.72 284 ILE C N 1
ATOM 9158 C CA . ILE C 1 284 ? 33.349 9.366 46.689 1.00 15.82 284 ILE C CA 1
ATOM 9159 C C . ILE C 1 284 ? 33.759 9.610 48.126 1.00 16.90 284 ILE C C 1
ATOM 9160 O O . ILE C 1 284 ? 34.508 10.566 48.370 1.00 17.44 284 ILE C O 1
ATOM 9165 N N . ALA C 1 285 ? 33.282 8.752 49.030 1.00 16.82 285 ALA C N 1
ATOM 9166 C CA . ALA C 1 285 ? 33.703 8.910 50.412 1.00 16.82 285 ALA C CA 1
ATOM 9167 C C . ALA C 1 285 ? 35.216 8.887 50.496 1.00 20.74 285 ALA C C 1
ATOM 9168 O O . ALA C 1 285 ? 35.792 9.724 51.231 1.00 21.03 285 ALA C O 1
ATOM 9170 N N . ALA C 1 286 ? 35.874 7.992 49.791 1.00 17.84 286 ALA C N 1
ATOM 9171 C CA . ALA C 1 286 ? 37.344 7.948 49.864 1.00 19.24 286 ALA C CA 1
ATOM 9172 C C . ALA C 1 286 ? 37.973 9.208 49.362 1.00 19.12 286 ALA C C 1
ATOM 9173 O O . ALA C 1 286 ? 38.981 9.671 49.927 1.00 19.38 286 ALA C O 1
ATOM 9175 N N . PHE C 1 287 ? 37.446 9.822 48.320 1.00 19.93 287 PHE C N 1
ATOM 9176 C CA . PHE C 1 287 ? 38.039 11.079 47.900 1.00 19.77 287 PHE C CA 1
ATOM 9177 C C . PHE C 1 287 ? 37.845 12.066 48.999 1.00 20.50 287 PHE C C 1
ATOM 9178 O O . PHE C 1 287 ? 38.664 13.034 49.072 1.00 22.28 287 PHE C O 1
ATOM 9186 N N . TYR C 1 288 ? 36.843 11.971 49.825 1.00 18.27 288 TYR C N 1
ATOM 9187 C CA . TYR C 1 288 ? 36.570 12.942 50.886 1.00 18.57 288 TYR C CA 1
ATOM 9188 C C . TYR C 1 288 ? 36.990 12.380 52.239 1.00 18.19 288 TYR C C 1
ATOM 9189 O O . TYR C 1 288 ? 36.504 12.807 53.302 1.00 18.70 288 TYR C O 1
ATOM 9198 N N . ARG C 1 289 ? 37.961 11.490 52.304 1.00 17.68 289 ARG C N 1
ATOM 9199 C CA . ARG C 1 289 ? 38.390 10.820 53.508 1.00 19.01 289 ARG C CA 1
ATOM 9200 C C . ARG C 1 289 ? 38.864 11.731 54.638 1.00 22.03 289 ARG C C 1
ATOM 9201 O O . ARG C 1 289 ? 38.874 11.381 55.807 1.00 23.63 289 ARG C O 1
ATOM 9209 N N . ASP C 1 290 ? 39.267 12.936 54.281 1.00 20.59 290 ASP C N 1
ATOM 9210 C CA . ASP C 1 290 ? 39.778 13.842 55.279 1.00 27.44 290 ASP C CA 1
ATOM 9211 C C . ASP C 1 290 ? 38.685 14.826 55.658 1.00 28.07 290 ASP C C 1
ATOM 9212 O O . ASP C 1 290 ? 38.951 15.829 56.365 1.00 31.73 290 ASP C O 1
ATOM 9217 N N . TRP C 1 291 ? 37.441 14.613 55.269 1.00 23.21 291 TRP C N 1
ATOM 9218 C CA . TRP C 1 291 ? 36.321 15.547 55.561 1.00 18.32 291 TRP C CA 1
ATOM 9219 C C . TRP C 1 291 ? 35.243 14.784 56.336 1.00 20.11 291 TRP C C 1
ATOM 9220 O O . TRP C 1 291 ? 34.315 14.272 55.766 1.00 18.46 291 TRP C O 1
ATOM 9231 N N . LEU C 1 292 ? 35.452 14.713 57.644 1.00 20.51 292 LEU C N 1
ATOM 9232 C CA . LEU C 1 292 ? 34.701 13.800 58.497 1.00 20.62 292 LEU C CA 1
ATOM 9233 C C . LEU C 1 292 ? 33.764 14.576 59.378 1.00 19.34 292 LEU C C 1
ATOM 9234 O O . LEU C 1 292 ? 33.300 14.044 60.393 1.00 19.54 292 LEU C O 1
ATOM 9239 N N . TYR C 1 293 ? 33.444 15.812 59.000 1.00 17.51 293 TYR C N 1
ATOM 9240 C CA . TYR C 1 293 ? 32.491 16.685 59.690 1.00 17.77 293 TYR C CA 1
ATOM 9241 C C . TYR C 1 293 ? 31.075 16.159 59.534 1.00 15.48 293 TYR C C 1
ATOM 9242 O O . TYR C 1 293 ? 30.750 15.330 58.685 1.00 16.02 293 TYR C O 1
ATOM 9251 N N . GLY C 1 294 ? 30.158 16.651 60.354 1.00 17.38 294 GLY C N 1
ATOM 9252 C CA . GLY C 1 294 ? 28.721 16.597 60.188 1.00 15.83 294 GLY C CA 1
ATOM 9253 C C . GLY C 1 294 ? 28.083 15.546 61.034 1.00 15.25 294 GLY C C 1
ATOM 9254 O O . GLY C 1 294 ? 26.873 15.315 60.858 1.00 15.81 294 GLY C O 1
ATOM 9255 N N . GLY C 1 295 ? 28.714 14.833 61.956 1.00 16.18 295 GLY C N 1
ATOM 9256 C CA . GLY C 1 295 ? 28.107 13.784 62.758 1.00 16.82 295 GLY C CA 1
ATOM 9257 C C . GLY C 1 295 ? 27.010 14.304 63.596 1.00 16.47 295 GLY C C 1
ATOM 9258 O O . GLY C 1 295 ? 25.990 13.587 63.731 1.00 16.13 295 GLY C O 1
ATOM 9259 N N . GLY C 1 296 ? 27.075 15.462 64.215 1.00 16.53 296 GLY C N 1
ATOM 9260 C CA . GLY C 1 296 ? 25.935 15.914 65.003 1.00 16.55 296 GLY C CA 1
ATOM 9261 C C . GLY C 1 296 ? 25.608 14.957 66.136 1.00 14.54 296 GLY C C 1
ATOM 9262 O O . GLY C 1 296 ? 26.491 14.430 66.862 1.00 18.27 296 GLY C O 1
ATOM 9263 N N . LEU C 1 297 ? 24.292 14.724 66.237 1.00 14.61 297 LEU C N 1
ATOM 9264 C CA . LEU C 1 297 ? 23.733 13.821 67.234 1.00 16.15 297 LEU C CA 1
ATOM 9265 C C . LEU C 1 297 ? 23.947 12.376 66.918 1.00 16.08 297 LEU C C 1
ATOM 9266 O O . LEU C 1 297 ? 23.648 11.514 67.778 1.00 16.84 297 LEU C O 1
ATOM 9271 N N . SER C 1 298 ? 24.382 12.003 65.725 1.00 15.12 298 SER C N 1
ATOM 9272 C CA . SER C 1 298 ? 24.405 10.611 65.322 1.00 16.63 298 SER C CA 1
ATOM 9273 C C . SER C 1 298 ? 25.324 9.752 66.203 1.00 22.25 298 SER C C 1
ATOM 9274 O O . SER C 1 298 ? 25.174 8.578 66.414 1.00 34.23 298 SER C O 1
ATOM 9277 N N . ALA C 1 299 ? 26.268 10.445 66.779 1.00 28.53 299 ALA C N 1
ATOM 9278 C CA . ALA C 1 299 ? 27.184 9.725 67.662 1.00 40.63 299 ALA C CA 1
ATOM 9279 C C . ALA C 1 299 ? 26.575 9.432 69.016 1.00 33.48 299 ALA C C 1
ATOM 9280 O O . ALA C 1 299 ? 27.096 8.568 69.744 1.00 39.99 299 ALA C O 1
ATOM 9282 N N . THR C 1 300 ? 25.506 10.158 69.342 1.00 25.07 300 THR C N 1
ATOM 9283 C CA . THR C 1 300 ? 25.034 10.075 70.702 1.00 21.47 300 THR C CA 1
ATOM 9284 C C . THR C 1 300 ? 23.621 9.564 70.796 1.00 15.15 300 THR C C 1
ATOM 9285 O O . THR C 1 300 ? 23.364 8.604 71.531 1.00 17.52 300 THR C O 1
ATOM 9289 N N . ASN C 1 301 ? 22.652 10.129 70.088 1.00 16.31 301 ASN C N 1
ATOM 9290 C CA . ASN C 1 301 ? 21.243 9.952 70.294 1.00 15.07 301 ASN C CA 1
ATOM 9291 C C . ASN C 1 301 ? 20.583 9.623 68.935 1.00 14.28 301 ASN C C 1
ATOM 9292 O O . ASN C 1 301 ? 20.425 10.552 68.111 1.00 14.31 301 ASN C O 1
ATOM 9297 N N . VAL C 1 302 ? 20.158 8.394 68.747 1.00 14.58 302 VAL C N 1
ATOM 9298 C CA . VAL C 1 302 ? 19.480 7.977 67.510 1.00 13.70 302 VAL C CA 1
ATOM 9299 C C . VAL C 1 302 ? 18.257 7.141 67.863 1.00 13.46 302 VAL C C 1
ATOM 9300 O O . VAL C 1 302 ? 18.224 6.491 68.908 1.00 14.51 302 VAL C O 1
ATOM 9304 N N . MET C 1 303 ? 17.269 7.117 66.966 1.00 12.97 303 MET C N 1
ATOM 9305 C CA . MET C 1 303 ? 16.028 6.431 67.212 1.00 12.76 303 MET C CA 1
ATOM 9306 C C . MET C 1 303 ? 15.375 5.990 65.914 1.00 11.67 303 MET C C 1
ATOM 9307 O O . MET C 1 303 ? 15.414 6.727 64.905 1.00 12.71 303 MET C O 1
ATOM 9312 N N . ASP C 1 304 ? 14.740 4.876 65.919 1.00 12.84 304 ASP C N 1
ATOM 9313 C CA . ASP C 1 304 ? 13.813 4.413 64.862 1.00 12.27 304 ASP C CA 1
ATOM 9314 C C . ASP C 1 304 ? 12.741 3.561 65.545 1.00 11.94 304 ASP C C 1
ATOM 9315 O O . ASP C 1 304 ? 12.996 2.942 66.576 1.00 12.89 304 ASP C O 1
ATOM 9320 N N . TYR C 1 305 ? 11.503 3.449 65.013 1.00 12.53 305 TYR C N 1
ATOM 9321 C CA . TYR C 1 305 ? 10.493 2.562 65.564 1.00 12.55 305 TYR C CA 1
ATOM 9322 C C . TYR C 1 305 ? 10.758 1.083 65.203 1.00 12.41 305 TYR C C 1
ATOM 9323 O O . TYR C 1 305 ? 10.214 0.246 65.933 1.00 15.12 305 TYR C O 1
ATOM 9332 N N . GLY C 1 306 ? 11.544 0.778 64.201 1.00 12.19 306 GLY C N 1
ATOM 9333 C CA . GLY C 1 306 ? 11.854 -0.551 63.761 1.00 13.36 306 GLY C CA 1
ATOM 9334 C C . GLY C 1 306 ? 10.857 -1.021 62.719 1.00 13.24 306 GLY C C 1
ATOM 9335 O O . GLY C 1 306 ? 9.696 -0.671 62.751 1.00 14.41 306 GLY C O 1
ATOM 9336 N N . ALA C 1 307 ? 11.358 -1.821 61.780 1.00 12.50 307 ALA C N 1
ATOM 9337 C CA . ALA C 1 307 ? 10.563 -2.241 60.670 1.00 12.56 307 ALA C CA 1
ATOM 9338 C C . ALA C 1 307 ? 10.986 -3.581 60.075 1.00 11.93 307 ALA C C 1
ATOM 9339 O O . ALA C 1 307 ? 12.087 -4.094 60.353 1.00 12.99 307 ALA C O 1
ATOM 9341 N N . TYR C 1 308 ? 10.106 -4.047 59.189 1.00 12.50 308 TYR C N 1
ATOM 9342 C CA . TYR C 1 308 ? 10.294 -5.201 58.320 1.00 12.62 308 TYR C CA 1
ATOM 9343 C C . TYR C 1 308 ? 10.459 -6.485 59.121 1.00 12.53 308 TYR C C 1
ATOM 9344 O O . TYR C 1 308 ? 11.513 -7.164 59.054 1.00 13.68 308 TYR C O 1
ATOM 9353 N N . PRO C 1 309 ? 9.437 -6.869 59.869 1.00 14.03 309 PRO C N 1
ATOM 9354 C CA . PRO C 1 309 ? 9.517 -8.105 60.677 1.00 15.55 309 PRO C CA 1
ATOM 9355 C C . PRO C 1 309 ? 9.453 -9.315 59.753 1.00 19.10 309 PRO C C 1
ATOM 9356 O O . PRO C 1 309 ? 8.551 -9.463 58.897 1.00 18.37 309 PRO C O 1
ATOM 9360 N N . LYS C 1 310 ? 10.403 -10.231 59.912 1.00 17.72 310 LYS C N 1
ATOM 9361 C CA . LYS C 1 310 ? 10.352 -11.449 59.130 1.00 20.79 310 LYS C CA 1
ATOM 9362 C C . LYS C 1 310 ? 9.100 -12.263 59.475 1.00 23.08 310 LYS C C 1
ATOM 9363 O O . LYS C 1 310 ? 8.541 -12.970 58.616 1.00 27.04 310 LYS C O 1
ATOM 9369 N N . THR C 1 311 ? 8.654 -12.179 60.704 1.00 24.83 311 THR C N 1
ATOM 9370 C CA . THR C 1 311 ? 7.328 -12.728 61.062 1.00 25.78 311 THR C CA 1
ATOM 9371 C C . THR C 1 311 ? 6.257 -11.623 61.161 1.00 27.25 311 THR C C 1
ATOM 9372 O O . THR C 1 311 ? 6.528 -10.802 62.086 1.00 26.48 311 THR C O 1
ATOM 9376 N N . PRO C 1 312 ? 5.204 -11.543 60.317 1.00 26.62 312 PRO C N 1
ATOM 9377 C CA . PRO C 1 312 ? 4.225 -10.460 60.445 1.00 28.79 312 PRO C CA 1
ATOM 9378 C C . PRO C 1 312 ? 3.807 -10.274 61.908 1.00 29.24 312 PRO C C 1
ATOM 9379 O O . PRO C 1 312 ? 3.581 -11.256 62.622 1.00 37.37 312 PRO C O 1
ATOM 9383 N N . TYR C 1 313 ? 3.751 -9.065 62.393 1.00 29.61 313 TYR C N 1
ATOM 9384 C CA . TYR C 1 313 ? 3.243 -8.653 63.675 1.00 29.79 313 TYR C CA 1
ATOM 9385 C C . TYR C 1 313 ? 4.123 -9.060 64.845 1.00 34.74 313 TYR C C 1
ATOM 9386 O O . TYR C 1 313 ? 3.696 -8.999 66.002 1.00 36.20 313 TYR C O 1
ATOM 9395 N N . ASP C 1 314 ? 5.363 -9.441 64.589 1.00 33.95 314 ASP C N 1
ATOM 9396 C CA . ASP C 1 314 ? 6.336 -9.785 65.627 1.00 29.85 314 ASP C CA 1
ATOM 9397 C C . ASP C 1 314 ? 7.583 -8.945 65.539 1.00 27.03 314 ASP C C 1
ATOM 9398 O O . ASP C 1 314 ? 8.533 -9.248 64.828 1.00 23.18 314 ASP C O 1
ATOM 9403 N N . LYS C 1 315 ? 7.591 -7.852 66.292 1.00 25.23 315 LYS C N 1
ATOM 9404 C CA . LYS C 1 315 ? 8.652 -6.854 66.137 1.00 24.43 315 LYS C CA 1
ATOM 9405 C C . LYS C 1 315 ? 9.989 -7.376 66.590 1.00 22.18 315 LYS C C 1
ATOM 9406 O O . LYS C 1 315 ? 10.995 -6.833 66.202 1.00 22.51 315 LYS C O 1
ATOM 9412 N N . SER C 1 316 ? 10.091 -8.462 67.329 1.00 22.19 316 SER C N 1
ATOM 9413 C CA . SER C 1 316 ? 11.421 -8.925 67.664 1.00 24.34 316 SER C CA 1
ATOM 9414 C C . SER C 1 316 ? 12.143 -9.525 66.456 1.00 22.31 316 SER C C 1
ATOM 9415 O O . SER C 1 316 ? 13.322 -9.865 66.519 1.00 27.16 316 SER C O 1
ATOM 9418 N N . THR C 1 317 ? 11.407 -9.675 65.342 1.00 21.42 317 THR C N 1
ATOM 9419 C CA . THR C 1 317 ? 11.877 -10.185 64.099 1.00 18.55 317 THR C CA 1
ATOM 9420 C C . THR C 1 317 ? 12.149 -9.030 63.089 1.00 17.55 317 THR C C 1
ATOM 9421 O O . THR C 1 317 ? 12.509 -9.319 61.942 1.00 15.99 317 THR C O 1
ATOM 9425 N N . ASP C 1 318 ? 12.022 -7.763 63.500 1.00 15.80 318 ASP C N 1
ATOM 9426 C CA . ASP C 1 318 ? 12.311 -6.621 62.619 1.00 13.68 318 ASP C CA 1
ATOM 9427 C C . ASP C 1 318 ? 13.721 -6.749 62.003 1.00 13.70 318 ASP C C 1
ATOM 9428 O O . ASP C 1 318 ? 14.716 -6.877 62.719 1.00 15.77 318 ASP C O 1
ATOM 9433 N N . GLN C 1 319 ? 13.832 -6.642 60.673 1.00 12.84 319 GLN C N 1
ATOM 9434 C CA . GLN C 1 319 ? 15.125 -6.672 59.990 1.00 12.77 319 GLN C CA 1
ATOM 9435 C C . GLN C 1 319 ? 15.886 -5.373 60.069 1.00 13.02 319 GLN C C 1
ATOM 9436 O O . GLN C 1 319 ? 17.093 -5.364 59.843 1.00 13.78 319 GLN C O 1
ATOM 9442 N N . LEU C 1 320 ? 15.188 -4.304 60.409 1.00 12.54 320 LEU C N 1
ATOM 9443 C CA . LEU C 1 320 ? 15.758 -3.028 60.844 1.00 13.21 320 LEU C CA 1
ATOM 9444 C C . LEU C 1 320 ? 15.155 -2.764 62.199 1.00 13.72 320 LEU C C 1
ATOM 9445 O O . LEU C 1 320 ? 14.171 -2.059 62.320 1.00 12.59 320 LEU C O 1
ATOM 9450 N N . PRO C 1 321 ? 15.766 -3.362 63.228 1.00 12.68 321 PRO C N 1
ATOM 9451 C CA . PRO C 1 321 ? 15.165 -3.205 64.572 1.00 13.21 321 PRO C CA 1
ATOM 9452 C C . PRO C 1 321 ? 15.359 -1.789 65.105 1.00 13.35 321 PRO C C 1
ATOM 9453 O O . PRO C 1 321 ? 16.335 -1.100 64.856 1.00 15.60 321 PRO C O 1
ATOM 9457 N N . GLY C 1 322 ? 14.345 -1.386 65.853 1.00 13.08 322 GLY C N 1
ATOM 9458 C CA . GLY C 1 322 ? 14.309 -0.038 66.381 1.00 14.13 322 GLY C CA 1
ATOM 9459 C C . GLY C 1 322 ? 14.764 0.067 67.829 1.00 13.76 322 GLY C C 1
ATOM 9460 O O . GLY C 1 322 ? 15.468 -0.792 68.362 1.00 14.92 322 GLY C O 1
ATOM 9461 N N . GLY C 1 323 ? 14.350 1.138 68.466 1.00 13.80 323 GLY C N 1
ATOM 9462 C CA . GLY C 1 323 ? 14.843 1.517 69.787 1.00 14.26 323 GLY C CA 1
ATOM 9463 C C . GLY C 1 323 ? 15.488 2.872 69.725 1.00 13.34 323 GLY C C 1
ATOM 9464 O O . GLY C 1 323 ? 15.465 3.605 68.731 1.00 13.72 323 GLY C O 1
ATOM 9465 N N . ALA C 1 324 ? 16.062 3.216 70.862 1.00 15.15 324 ALA C N 1
ATOM 9466 C CA . ALA C 1 324 ? 16.761 4.477 71.050 1.00 14.67 324 ALA C CA 1
ATOM 9467 C C . ALA C 1 324 ? 18.088 4.210 71.702 1.00 15.41 324 ALA C C 1
ATOM 9468 O O . ALA C 1 324 ? 18.165 3.528 72.723 1.00 16.89 324 ALA C O 1
ATOM 9470 N N . ILE C 1 325 ? 19.144 4.748 71.122 1.00 15.65 325 ILE C N 1
ATOM 9471 C CA . ILE C 1 325 ? 20.472 4.815 71.746 1.00 17.01 325 ILE C CA 1
ATOM 9472 C C . ILE C 1 325 ? 20.650 6.276 72.187 1.00 14.27 325 ILE C C 1
ATOM 9473 O O . ILE C 1 325 ? 20.385 7.232 71.418 1.00 15.68 325 ILE C O 1
ATOM 9478 N N . ILE C 1 326 ? 21.069 6.461 73.420 1.00 15.49 326 ILE C N 1
ATOM 9479 C CA . ILE C 1 326 ? 21.173 7.741 74.082 1.00 16.60 326 ILE C CA 1
ATOM 9480 C C . ILE C 1 326 ? 22.571 7.846 74.701 1.00 16.99 326 ILE C C 1
ATOM 9481 O O . ILE C 1 326 ? 23.122 6.926 75.252 1.00 17.78 326 ILE C O 1
ATOM 9486 N N . ASN C 1 327 ? 23.088 9.065 74.628 1.00 17.98 327 ASN C N 1
ATOM 9487 C CA . ASN C 1 327 ? 24.340 9.403 75.198 1.00 19.72 327 ASN C CA 1
ATOM 9488 C C . ASN C 1 327 ? 25.466 8.531 74.706 1.00 22.39 327 ASN C C 1
ATOM 9489 O O . ASN C 1 327 ? 26.432 8.326 75.447 1.00 27.39 327 ASN C O 1
ATOM 9494 N N . GLY C 1 328 ? 25.359 8.043 73.477 1.00 21.12 328 GLY C N 1
ATOM 9495 C CA . GLY C 1 328 ? 26.435 7.282 72.799 1.00 21.67 328 GLY C CA 1
ATOM 9496 C C . GLY C 1 328 ? 26.661 5.863 73.300 1.00 22.43 328 GLY C C 1
ATOM 9497 O O . GLY C 1 328 ? 27.636 5.202 72.921 1.00 28.85 328 GLY C O 1
ATOM 9498 N N . ASP C 1 329 ? 25.781 5.310 74.149 1.00 22.39 329 ASP C N 1
ATOM 9499 C CA . ASP C 1 329 ? 25.941 3.982 74.663 1.00 22.69 329 ASP C CA 1
ATOM 9500 C C . ASP C 1 329 ? 25.284 3.023 73.693 1.00 21.04 329 ASP C C 1
ATOM 9501 O O . ASP C 1 329 ? 24.105 2.707 73.793 1.00 22.39 329 ASP C O 1
ATOM 9506 N N . TRP C 1 330 ? 26.060 2.530 72.731 1.00 22.73 330 TRP C N 1
ATOM 9507 C CA . TRP C 1 330 ? 25.511 1.528 71.836 1.00 23.24 330 TRP C CA 1
ATOM 9508 C C . TRP C 1 330 ? 25.193 0.156 72.470 1.00 24.19 330 TRP C C 1
ATOM 9509 O O . TRP C 1 330 ? 24.570 -0.718 71.814 1.00 25.80 330 TRP C O 1
ATOM 9520 N N . GLY C 1 331 ? 25.643 -0.017 73.717 1.00 23.10 331 GLY C N 1
ATOM 9521 C CA . GLY C 1 331 ? 25.397 -1.301 74.368 1.00 23.93 331 GLY C CA 1
ATOM 9522 C C . GLY C 1 331 ? 24.057 -1.350 75.071 1.00 21.77 331 GLY C C 1
ATOM 9523 O O . GLY C 1 331 ? 23.650 -2.337 75.672 1.00 28.27 331 GLY C O 1
ATOM 9524 N N . LYS C 1 332 ? 23.287 -0.244 75.052 1.00 22.38 332 LYS C N 1
ATOM 9525 C CA . LYS C 1 332 ? 22.005 -0.130 75.682 1.00 22.35 332 LYS C CA 1
ATOM 9526 C C . LYS C 1 332 ? 20.908 0.343 74.725 1.00 20.71 332 LYS C C 1
ATOM 9527 O O . LYS C 1 332 ? 20.852 1.531 74.345 1.00 26.01 332 LYS C O 1
ATOM 9533 N N . ILE C 1 333 ? 20.057 -0.575 74.284 1.00 20.09 333 ILE C N 1
ATOM 9534 C CA . ILE C 1 333 ? 18.954 -0.177 73.396 1.00 18.78 333 ILE C CA 1
ATOM 9535 C C . ILE C 1 333 ? 17.734 0.101 74.238 1.00 19.13 333 ILE C C 1
ATOM 9536 O O . ILE C 1 333 ? 17.176 -0.807 74.824 1.00 20.90 333 ILE C O 1
ATOM 9541 N N . HIS C 1 334 ? 17.348 1.374 74.309 1.00 17.12 334 HIS C N 1
ATOM 9542 C CA . HIS C 1 334 ? 16.116 1.681 75.053 1.00 17.03 334 HIS C CA 1
ATOM 9543 C C . HIS C 1 334 ? 14.893 1.338 74.210 1.00 15.34 334 HIS C C 1
ATOM 9544 O O . HIS C 1 334 ? 14.847 1.763 73.059 1.00 16.56 334 HIS C O 1
ATOM 9551 N N . PRO C 1 335 ? 13.916 0.615 74.722 1.00 16.96 335 PRO C N 1
ATOM 9552 C CA . PRO C 1 335 ? 12.732 0.326 73.924 1.00 17.65 335 PRO C CA 1
ATOM 9553 C C . PRO C 1 335 ? 11.941 1.591 73.682 1.00 16.71 335 PRO C C 1
ATOM 9554 O O . PRO C 1 335 ? 11.735 2.447 74.555 1.00 18.17 335 PRO C O 1
ATOM 9558 N N . VAL C 1 336 ? 11.411 1.760 72.496 1.00 16.05 336 VAL C N 1
ATOM 9559 C CA . VAL C 1 336 ? 10.586 2.889 72.073 1.00 15.02 336 VAL C CA 1
ATOM 9560 C C . VAL C 1 336 ? 9.141 2.436 71.910 1.00 14.84 336 VAL C C 1
ATOM 9561 O O . VAL C 1 336 ? 8.870 1.489 71.154 1.00 15.97 336 VAL C O 1
ATOM 9565 N N . ASP C 1 337 ? 8.255 3.106 72.612 1.00 14.27 337 ASP C N 1
ATOM 9566 C CA . ASP C 1 337 ? 6.837 2.836 72.558 1.00 14.15 337 ASP C CA 1
ATOM 9567 C C . ASP C 1 337 ? 6.074 4.068 72.085 1.00 15.12 337 ASP C C 1
ATOM 9568 O O . ASP C 1 337 ? 5.953 5.063 72.866 1.00 15.67 337 ASP C O 1
ATOM 9573 N N . PRO C 1 338 ? 5.557 4.083 70.870 1.00 13.81 338 PRO C N 1
ATOM 9574 C CA . PRO C 1 338 ? 4.828 5.253 70.393 1.00 13.28 338 PRO C CA 1
ATOM 9575 C C . PRO C 1 338 ? 3.515 5.490 71.138 1.00 11.80 338 PRO C C 1
ATOM 9576 O O . PRO C 1 338 ? 2.886 6.510 70.896 1.00 13.44 338 PRO C O 1
ATOM 9580 N N . ARG C 1 339 ? 3.067 4.568 71.953 1.00 13.75 339 ARG C N 1
ATOM 9581 C CA . ARG C 1 339 ? 1.835 4.720 72.754 1.00 14.86 339 ARG C CA 1
ATOM 9582 C C . ARG C 1 339 ? 2.045 5.433 74.083 1.00 15.03 339 ARG C C 1
ATOM 9583 O O . ARG C 1 339 ? 1.089 5.855 74.732 1.00 16.60 339 ARG C O 1
ATOM 9591 N N . ASP C 1 340 ? 3.274 5.496 74.551 1.00 15.47 340 ASP C N 1
ATOM 9592 C CA . ASP C 1 340 ? 3.615 5.977 75.905 1.00 14.86 340 ASP C CA 1
ATOM 9593 C C . ASP C 1 340 ? 3.646 7.496 75.921 1.00 15.70 340 ASP C C 1
ATOM 9594 O O . ASP C 1 340 ? 4.503 8.112 75.247 1.00 15.61 340 ASP C O 1
ATOM 9599 N N . PRO C 1 341 ? 2.808 8.196 76.660 1.00 16.81 341 PRO C N 1
ATOM 9600 C CA . PRO C 1 341 ? 2.739 9.678 76.585 1.00 16.40 341 PRO C CA 1
ATOM 9601 C C . PRO C 1 341 ? 3.941 10.413 77.154 1.00 16.34 341 PRO C C 1
ATOM 9602 O O . PRO C 1 341 ? 4.105 11.608 76.954 1.00 19.58 341 PRO C O 1
ATOM 9606 N N . GLU C 1 342 ? 4.795 9.671 77.852 1.00 17.42 342 GLU C N 1
ATOM 9607 C CA . GLU C 1 342 ? 6.066 10.195 78.356 1.00 17.46 342 GLU C CA 1
ATOM 9608 C C . GLU C 1 342 ? 7.221 10.105 77.362 1.00 16.76 342 GLU C C 1
ATOM 9609 O O . GLU C 1 342 ? 8.352 10.567 77.660 1.00 18.43 342 GLU C O 1
ATOM 9615 N N . GLN C 1 343 ? 6.997 9.437 76.227 1.00 15.58 343 GLN C N 1
ATOM 9616 C CA . GLN C 1 343 ? 8.086 9.175 75.257 1.00 13.67 343 GLN C CA 1
ATOM 9617 C C . GLN C 1 343 ? 8.069 10.232 74.160 1.00 13.23 343 GLN C C 1
ATOM 9618 O O . GLN C 1 343 ? 8.727 11.244 74.330 1.00 13.15 343 GLN C O 1
ATOM 9624 N N . VAL C 1 344 ? 7.343 10.016 73.062 1.00 12.71 344 VAL C N 1
ATOM 9625 C CA . VAL C 1 344 ? 7.263 11.013 72.027 1.00 12.10 344 VAL C CA 1
ATOM 9626 C C . VAL C 1 344 ? 6.399 12.162 72.483 1.00 12.95 344 VAL C C 1
ATOM 9627 O O . VAL C 1 344 ? 5.206 12.008 72.750 1.00 13.73 344 VAL C O 1
ATOM 9631 N N . GLN C 1 345 ? 6.931 13.376 72.472 1.00 12.93 345 GLN C N 1
ATOM 9632 C CA . GLN C 1 345 ? 6.226 14.601 72.758 1.00 12.94 345 GLN C CA 1
ATOM 9633 C C . GLN C 1 345 ? 6.721 15.705 71.805 1.00 12.87 345 GLN C C 1
ATOM 9634 O O . GLN C 1 345 ? 7.913 15.742 71.422 1.00 13.74 345 GLN C O 1
ATOM 9640 N N . GLU C 1 346 ? 5.813 16.606 71.447 1.00 11.75 346 GLU C N 1
ATOM 9641 C CA . GLU C 1 346 ? 6.138 17.762 70.630 1.00 11.02 346 GLU C CA 1
ATOM 9642 C C . GLU C 1 346 ? 5.916 19.084 71.362 1.00 12.61 346 GLU C C 1
ATOM 9643 O O . GLU C 1 346 ? 4.826 19.308 71.901 1.00 12.30 346 GLU C O 1
ATOM 9649 N N . PHE C 1 347 ? 6.946 19.903 71.324 1.00 12.40 347 PHE C N 1
ATOM 9650 C CA . PHE C 1 347 ? 6.927 21.255 71.861 1.00 13.26 347 PHE C CA 1
ATOM 9651 C C . PHE C 1 347 ? 6.769 22.251 70.711 1.00 12.79 347 PHE C C 1
ATOM 9652 O O . PHE C 1 347 ? 7.104 21.937 69.566 1.00 13.20 347 PHE C O 1
ATOM 9660 N N . VAL C 1 348 ? 6.256 23.435 71.029 1.00 12.99 348 VAL C N 1
ATOM 9661 C CA . VAL C 1 348 ? 6.133 24.485 70.035 1.00 13.13 348 VAL C CA 1
ATOM 9662 C C . VAL C 1 348 ? 6.702 25.839 70.479 1.00 12.54 348 VAL C C 1
ATOM 9663 O O . VAL C 1 348 ? 6.479 26.842 69.833 1.00 13.59 348 VAL C O 1
ATOM 9667 N N . THR C 1 349 ? 7.518 25.882 71.504 1.00 14.26 349 THR C N 1
ATOM 9668 C CA . THR C 1 349 ? 8.120 27.076 72.047 1.00 15.98 349 THR C CA 1
ATOM 9669 C C . THR C 1 349 ? 8.796 27.867 70.974 1.00 15.02 349 THR C C 1
ATOM 9670 O O . THR C 1 349 ? 8.804 29.131 70.963 1.00 17.64 349 THR C O 1
ATOM 9674 N N . HIS C 1 350 ? 9.445 27.217 70.049 1.00 13.31 350 HIS C N 1
ATOM 9675 C CA . HIS C 1 350 ? 10.219 27.885 68.973 1.00 13.00 350 HIS C CA 1
ATOM 9676 C C . HIS C 1 350 ? 9.646 27.648 67.589 1.00 12.16 350 HIS C C 1
ATOM 9677 O O . HIS C 1 350 ? 10.308 27.807 66.573 1.00 13.04 350 HIS C O 1
ATOM 9684 N N . SER C 1 351 ? 8.372 27.302 67.544 1.00 11.90 351 SER C N 1
ATOM 9685 C CA . SER C 1 351 ? 7.687 27.031 66.302 1.00 12.04 351 SER C CA 1
ATOM 9686 C C . SER C 1 351 ? 6.455 27.936 66.145 1.00 12.99 351 SER C C 1
ATOM 9687 O O . SER C 1 351 ? 5.882 28.416 67.153 1.00 13.48 351 SER C O 1
ATOM 9690 N N . TRP C 1 352 ? 5.991 28.111 64.924 1.00 12.71 352 TRP C N 1
ATOM 9691 C CA . TRP C 1 352 ? 4.879 28.978 64.581 1.00 11.50 352 TRP C CA 1
ATOM 9692 C C . TRP C 1 352 ? 3.513 28.296 64.844 1.00 11.16 352 TRP C C 1
ATOM 9693 O O . TRP C 1 352 ? 2.660 28.235 63.980 1.00 11.64 352 TRP C O 1
ATOM 9704 N N . TYR C 1 353 ? 3.285 27.848 66.091 1.00 12.22 353 TYR C N 1
ATOM 9705 C CA . TYR C 1 353 ? 2.050 27.269 66.583 1.00 13.55 353 TYR C CA 1
ATOM 9706 C C . TYR C 1 353 ? 1.785 27.773 67.998 1.00 13.67 353 TYR C C 1
ATOM 9707 O O . TYR C 1 353 ? 2.645 28.365 68.638 1.00 15.24 353 TYR C O 1
ATOM 9716 N N . LYS C 1 354 ? 0.587 27.518 68.462 1.00 14.25 354 LYS C N 1
ATOM 9717 C CA . LYS C 1 354 ? 0.100 27.884 69.791 1.00 15.66 354 LYS C CA 1
ATOM 9718 C C . LYS C 1 354 ? -0.388 26.653 70.513 1.00 12.38 354 LYS C C 1
ATOM 9719 O O . LYS C 1 354 ? -1.153 25.897 69.900 1.00 13.74 354 LYS C O 1
ATOM 9725 N N . TYR C 1 355 ? -0.041 26.522 71.780 1.00 12.64 355 TYR C N 1
ATOM 9726 C CA . TYR C 1 355 ? -0.702 25.623 72.708 1.00 12.83 355 TYR C CA 1
ATOM 9727 C C . TYR C 1 355 ? -1.301 26.428 73.841 1.00 12.32 355 TYR C C 1
ATOM 9728 O O . TYR C 1 355 ? -0.747 27.492 74.189 1.00 13.31 355 TYR C O 1
ATOM 9737 N N . PRO C 1 356 ? -2.306 25.916 74.486 1.00 12.81 356 PRO C N 1
ATOM 9738 C CA . PRO C 1 356 ? -2.838 26.604 75.670 1.00 14.05 356 PRO C CA 1
ATOM 9739 C C . PRO C 1 356 ? -1.832 26.741 76.779 1.00 13.24 356 PRO C C 1
ATOM 9740 O O . PRO C 1 356 ? -1.730 27.787 77.415 1.00 15.95 356 PRO C O 1
ATOM 9744 N N . ASP C 1 357 ? -1.027 25.709 76.952 1.00 13.15 357 ASP C N 1
ATOM 9745 C CA . ASP C 1 357 ? 0.102 25.724 77.898 1.00 14.00 357 ASP C CA 1
ATOM 9746 C C . ASP C 1 357 ? 1.347 25.371 77.143 1.00 14.13 357 ASP C C 1
ATOM 9747 O O . ASP C 1 357 ? 1.662 24.219 76.881 1.00 15.10 357 ASP C O 1
ATOM 9752 N N . GLU C 1 358 ? 2.031 26.415 76.718 1.00 14.43 358 GLU C N 1
ATOM 9753 C CA . GLU C 1 358 ? 3.160 26.190 75.844 1.00 16.24 358 GLU C CA 1
ATOM 9754 C C . GLU C 1 358 ? 4.407 25.711 76.526 1.00 15.23 358 GLU C C 1
ATOM 9755 O O . GLU C 1 358 ? 5.437 25.409 75.902 1.00 17.28 358 GLU C O 1
ATOM 9761 N N . THR C 1 359 ? 4.326 25.491 77.818 1.00 16.22 359 THR C N 1
ATOM 9762 C CA . THR C 1 359 ? 5.342 24.778 78.550 1.00 16.91 359 THR C CA 1
ATOM 9763 C C . THR C 1 359 ? 5.293 23.257 78.298 1.00 16.52 359 THR C C 1
ATOM 9764 O O . THR C 1 359 ? 6.287 22.573 78.620 1.00 20.58 359 THR C O 1
ATOM 9768 N N . LYS C 1 360 ? 4.215 22.722 77.735 1.00 17.10 360 LYS C N 1
ATOM 9769 C CA . LYS C 1 360 ? 4.033 21.296 77.660 1.00 17.91 360 LYS C CA 1
ATOM 9770 C C . LYS C 1 360 ? 4.565 20.737 76.361 1.00 15.08 360 LYS C C 1
ATOM 9771 O O . LYS C 1 360 ? 4.390 21.375 75.316 1.00 17.46 360 LYS C O 1
ATOM 9777 N N . GLY C 1 361 ? 5.083 19.575 76.449 1.00 15.14 361 GLY C N 1
ATOM 9778 C CA . GLY C 1 361 ? 5.212 18.721 75.269 1.00 16.36 361 GLY C CA 1
ATOM 9779 C C . GLY C 1 361 ? 4.054 17.774 75.174 1.00 15.74 361 GLY C C 1
ATOM 9780 O O . GLY C 1 361 ? 3.683 17.096 76.115 1.00 22.15 361 GLY C O 1
ATOM 9781 N N . LEU C 1 362 ? 3.418 17.746 74.025 1.00 13.55 362 LEU C N 1
ATOM 9782 C CA . LEU C 1 362 ? 2.178 16.945 73.835 1.00 12.99 362 LEU C CA 1
ATOM 9783 C C . LEU C 1 362 ? 2.450 15.679 73.085 1.00 12.29 362 LEU C C 1
ATOM 9784 O O . LEU C 1 362 ? 3.051 15.667 71.988 1.00 13.09 362 LEU C O 1
ATOM 9789 N N . HIS C 1 363 ? 2.048 14.552 73.686 1.00 12.40 363 HIS C N 1
ATOM 9790 C CA . HIS C 1 363 ? 2.049 13.279 72.962 1.00 12.19 363 HIS C CA 1
ATOM 9791 C C . HIS C 1 363 ? 1.065 13.384 71.836 1.00 13.50 363 HIS C C 1
ATOM 9792 O O . HIS C 1 363 ? 0.040 14.068 71.998 1.00 13.55 363 HIS C O 1
ATOM 9799 N N . PRO C 1 364 ? 1.335 12.773 70.654 1.00 12.16 364 PRO C N 1
ATOM 9800 C CA . PRO C 1 364 ? 0.470 13.141 69.494 1.00 11.76 364 PRO C CA 1
ATOM 9801 C C . PRO C 1 364 ? -0.978 12.748 69.617 1.00 12.48 364 PRO C C 1
ATOM 9802 O O . PRO C 1 364 ? -1.806 13.364 68.933 1.00 12.15 364 PRO C O 1
ATOM 9806 N N . TRP C 1 365 ? -1.375 11.776 70.465 1.00 13.52 365 TRP C N 1
ATOM 9807 C CA . TRP C 1 365 ? -2.827 11.568 70.654 1.00 12.73 365 TRP C CA 1
ATOM 9808 C C . TRP C 1 365 ? -3.454 12.804 71.299 1.00 14.61 365 TRP C C 1
ATOM 9809 O O . TRP C 1 365 ? -4.690 12.975 71.113 1.00 17.61 365 TRP C O 1
ATOM 9820 N N . ASP C 1 366 ? -2.687 13.637 71.988 1.00 15.22 366 ASP C N 1
ATOM 9821 C CA . ASP C 1 366 ? -3.114 14.891 72.584 1.00 14.96 366 ASP C CA 1
ATOM 9822 C C . ASP C 1 366 ? -2.629 16.084 71.791 1.00 13.45 366 ASP C C 1
ATOM 9823 O O . ASP C 1 366 ? -2.713 17.212 72.286 1.00 15.66 366 ASP C O 1
ATOM 9828 N N . GLY C 1 367 ? -2.129 15.911 70.577 1.00 13.25 367 GLY C N 1
ATOM 9829 C CA . GLY C 1 367 ? -1.497 17.019 69.876 1.00 12.38 367 GLY C CA 1
ATOM 9830 C C . GLY C 1 367 ? -2.494 18.061 69.392 1.00 11.37 367 GLY C C 1
ATOM 9831 O O . GLY C 1 367 ? -3.677 17.799 69.225 1.00 12.83 367 GLY C O 1
ATOM 9832 N N . ILE C 1 368 ? -1.945 19.248 69.170 1.00 12.46 368 ILE C N 1
ATOM 9833 C CA . ILE C 1 368 ? -2.683 20.432 68.790 1.00 13.02 368 ILE C CA 1
ATOM 9834 C C . ILE C 1 368 ? -1.943 21.131 67.646 1.00 11.82 368 ILE C C 1
ATOM 9835 O O . ILE C 1 368 ? -0.714 21.291 67.785 1.00 12.26 368 ILE C O 1
ATOM 9840 N N . THR C 1 369 ? -2.626 21.525 66.595 1.00 12.03 369 THR C N 1
ATOM 9841 C CA . THR C 1 369 ? -2.028 22.256 65.474 1.00 12.21 369 THR C CA 1
ATOM 9842 C C . THR C 1 369 ? -2.820 23.493 65.216 1.00 12.64 369 THR C C 1
ATOM 9843 O O . THR C 1 369 ? -3.793 23.470 64.491 1.00 14.96 369 THR C O 1
ATOM 9847 N N . GLU C 1 370 ? -2.408 24.573 65.814 1.00 12.23 370 GLU C N 1
ATOM 9848 C CA . GLU C 1 370 ? -3.033 25.877 65.712 1.00 13.52 370 GLU C CA 1
ATOM 9849 C C . GLU C 1 370 ? -1.973 26.845 65.227 1.00 12.82 370 GLU C C 1
ATOM 9850 O O . GLU C 1 370 ? -1.014 27.077 65.992 1.00 13.40 370 GLU C O 1
ATOM 9856 N N . PRO C 1 371 ? -2.017 27.377 64.015 1.00 12.77 371 PRO C N 1
ATOM 9857 C CA . PRO C 1 371 ? -0.908 28.174 63.510 1.00 13.33 371 PRO C CA 1
ATOM 9858 C C . PRO C 1 371 ? -0.792 29.494 64.240 1.00 13.26 371 PRO C C 1
ATOM 9859 O O . PRO C 1 371 ? -1.759 30.139 64.693 1.00 14.74 371 PRO C O 1
ATOM 9863 N N . ASN C 1 372 ? 0.470 29.965 64.334 1.00 13.65 372 ASN C N 1
ATOM 9864 C CA . ASN C 1 372 ? 0.806 31.214 65.042 1.00 14.41 372 ASN C CA 1
ATOM 9865 C C . ASN C 1 372 ? 2.083 31.748 64.430 1.00 13.19 372 ASN C C 1
ATOM 9866 O O . ASN C 1 372 ? 3.158 31.636 65.027 1.00 14.26 372 ASN C O 1
ATOM 9871 N N . TYR C 1 373 ? 1.920 32.356 63.241 1.00 14.56 373 TYR C N 1
ATOM 9872 C CA . TYR C 1 373 ? 3.064 32.981 62.579 1.00 13.41 373 TYR C CA 1
ATOM 9873 C C . TYR C 1 373 ? 3.344 34.309 63.233 1.00 13.38 373 TYR C C 1
ATOM 9874 O O . TYR C 1 373 ? 2.555 35.273 63.159 1.00 14.05 373 TYR C O 1
ATOM 9883 N N . GLU C 1 374 ? 4.458 34.386 63.930 1.00 14.22 374 GLU C N 1
ATOM 9884 C CA . GLU C 1 374 ? 4.820 35.509 64.818 1.00 14.38 374 GLU C CA 1
ATOM 9885 C C . GLU C 1 374 ? 6.338 35.533 64.905 1.00 13.78 374 GLU C C 1
ATOM 9886 O O . GLU C 1 374 ? 6.933 34.511 65.232 1.00 14.63 374 GLU C O 1
ATOM 9892 N N . LEU C 1 375 ? 6.915 36.648 64.640 1.00 14.58 375 LEU C N 1
ATOM 9893 C CA . LEU C 1 375 ? 8.353 36.813 64.611 1.00 15.41 375 LEU C CA 1
ATOM 9894 C C . LEU C 1 375 ? 8.840 37.502 65.886 1.00 17.51 375 LEU C C 1
ATOM 9895 O O . LEU C 1 375 ? 8.177 38.415 66.381 1.00 18.23 375 LEU C O 1
ATOM 9900 N N . GLY C 1 376 ? 9.975 37.104 66.408 1.00 14.76 376 GLY C N 1
ATOM 9901 C CA . GLY C 1 376 ? 10.602 37.694 67.539 1.00 17.32 376 GLY C CA 1
ATOM 9902 C C . GLY C 1 376 ? 10.974 39.147 67.351 1.00 18.14 376 GLY C C 1
ATOM 9903 O O . GLY C 1 376 ? 11.215 39.627 66.263 1.00 18.52 376 GLY C O 1
ATOM 9904 N N . SER C 1 377 ? 10.975 39.934 68.413 1.00 21.09 377 SER C N 1
ATOM 9905 C CA A SER C 1 377 ? 11.120 41.372 68.392 0.80 22.97 377 SER C CA 1
ATOM 9906 C CA B SER C 1 377 ? 11.139 41.362 68.325 0.20 20.75 377 SER C CA 1
ATOM 9907 C C . SER C 1 377 ? 12.614 41.622 68.075 1.00 23.72 377 SER C C 1
ATOM 9908 O O . SER C 1 377 ? 12.935 42.769 67.904 1.00 29.05 377 SER C O 1
ATOM 9913 N N . LYS C 1 378 ? 13.489 40.631 67.965 1.00 23.37 378 LYS C N 1
ATOM 9914 C CA . LYS C 1 378 ? 14.864 40.827 67.546 1.00 22.09 378 LYS C CA 1
ATOM 9915 C C . LYS C 1 378 ? 15.110 40.515 66.092 1.00 22.43 378 LYS C C 1
ATOM 9916 O O . LYS C 1 378 ? 16.198 40.458 65.543 1.00 23.05 378 LYS C O 1
ATOM 9922 N N . THR C 1 379 ? 14.039 40.259 65.355 1.00 20.23 379 THR C N 1
ATOM 9923 C CA . THR C 1 379 ? 14.199 39.962 63.913 1.00 19.49 379 THR C CA 1
ATOM 9924 C C . THR C 1 379 ? 14.828 41.110 63.183 1.00 20.00 379 THR C C 1
ATOM 9925 O O . THR C 1 379 ? 14.482 42.272 63.502 1.00 21.68 379 THR C O 1
ATOM 9929 N N . LYS C 1 380 ? 15.716 40.846 62.240 1.00 18.18 380 LYS C N 1
ATOM 9930 C CA . LYS C 1 380 ? 16.077 41.847 61.254 1.00 20.88 380 LYS C CA 1
ATOM 9931 C C . LYS C 1 380 ? 15.191 41.668 60.056 1.00 20.86 380 LYS C C 1
ATOM 9932 O O . LYS C 1 380 ? 15.133 40.616 59.470 1.00 19.01 380 LYS C O 1
ATOM 9938 N N . GLY C 1 381 ? 14.454 42.742 59.751 1.00 19.23 381 GLY C N 1
ATOM 9939 C CA . GLY C 1 381 ? 13.470 42.671 58.707 1.00 20.87 381 GLY C CA 1
ATOM 9940 C C . GLY C 1 381 ? 12.071 42.980 59.143 1.00 22.53 381 GLY C C 1
ATOM 9941 O O . GLY C 1 381 ? 11.926 43.676 60.136 1.00 26.10 381 GLY C O 1
ATOM 9942 N N . SER C 1 382 ? 11.072 42.523 58.446 1.00 21.83 382 SER C N 1
ATOM 9943 C CA . SER C 1 382 ? 9.671 42.700 58.813 1.00 23.29 382 SER C CA 1
ATOM 9944 C C . SER C 1 382 ? 9.043 41.354 58.645 1.00 19.04 382 SER C C 1
ATOM 9945 O O . SER C 1 382 ? 9.604 40.348 58.211 1.00 18.92 382 SER C O 1
ATOM 9948 N N . ARG C 1 383 ? 7.763 41.328 58.971 1.00 21.16 383 ARG C N 1
ATOM 9949 C CA . ARG C 1 383 ? 6.985 40.081 58.876 1.00 18.91 383 ARG C CA 1
ATOM 9950 C C . ARG C 1 383 ? 6.950 39.442 57.542 1.00 16.63 383 ARG C C 1
ATOM 9951 O O . ARG C 1 383 ? 6.767 38.208 57.491 1.00 21.02 383 ARG C O 1
ATOM 9959 N N . THR C 1 384 ? 7.035 40.226 56.474 1.00 18.69 384 THR C N 1
ATOM 9960 C CA . THR C 1 384 ? 7.005 39.685 55.137 1.00 19.42 384 THR C CA 1
ATOM 9961 C C . THR C 1 384 ? 8.312 39.848 54.387 1.00 17.66 384 THR C C 1
ATOM 9962 O O . THR C 1 384 ? 8.421 39.683 53.153 1.00 18.49 384 THR C O 1
ATOM 9966 N N . ASN C 1 385 ? 9.359 40.196 55.121 1.00 19.80 385 ASN C N 1
ATOM 9967 C CA . ASN C 1 385 ? 10.706 40.320 54.579 1.00 19.41 385 ASN C CA 1
ATOM 9968 C C . ASN C 1 385 ? 11.739 40.014 55.651 1.00 19.28 385 ASN C C 1
ATOM 9969 O O . ASN C 1 385 ? 12.231 40.907 56.343 1.00 20.62 385 ASN C O 1
ATOM 9974 N N . ILE C 1 386 ? 12.055 38.762 55.865 1.00 16.10 386 ILE C N 1
ATOM 9975 C CA . ILE C 1 386 ? 12.969 38.281 56.913 1.00 16.06 386 ILE C CA 1
ATOM 9976 C C . ILE C 1 386 ? 14.399 38.423 56.371 1.00 16.77 386 ILE C C 1
ATOM 9977 O O . ILE C 1 386 ? 14.756 37.699 55.451 1.00 17.64 386 ILE C O 1
ATOM 9982 N N . ILE C 1 387 ? 15.144 39.264 57.012 1.00 17.16 387 ILE C N 1
ATOM 9983 C CA . ILE C 1 387 ? 16.569 39.386 56.673 1.00 17.78 387 ILE C CA 1
ATOM 9984 C C . ILE C 1 387 ? 17.421 38.463 57.520 1.00 16.04 387 ILE C C 1
ATOM 9985 O O . ILE C 1 387 ? 18.206 37.667 57.017 1.00 18.37 387 ILE C O 1
ATOM 9990 N N . GLU C 1 388 ? 17.230 38.523 58.855 1.00 16.97 388 GLU C N 1
ATOM 9991 C CA . GLU C 1 388 ? 17.830 37.570 59.767 1.00 15.94 388 GLU C CA 1
ATOM 9992 C C . GLU C 1 388 ? 16.770 37.160 60.786 1.00 16.07 388 GLU C C 1
ATOM 9993 O O . GLU C 1 388 ? 16.313 38.018 61.523 1.00 18.00 388 GLU C O 1
ATOM 9999 N N . ILE C 1 389 ? 16.385 35.896 60.787 1.00 15.36 389 ILE C N 1
ATOM 10000 C CA . ILE C 1 389 ? 15.363 35.415 61.716 1.00 16.52 389 ILE C CA 1
ATOM 10001 C C . ILE C 1 389 ? 15.928 35.456 63.132 1.00 14.89 389 ILE C C 1
ATOM 10002 O O . ILE C 1 389 ? 17.120 35.358 63.444 1.00 17.96 389 ILE C O 1
ATOM 10007 N N . ASP C 1 390 ? 14.990 35.621 64.046 1.00 16.06 390 ASP C N 1
ATOM 10008 C CA . ASP C 1 390 ? 15.223 35.685 65.485 1.00 16.58 390 ASP C CA 1
ATOM 10009 C C . ASP C 1 390 ? 14.982 34.293 66.102 1.00 15.94 390 ASP C C 1
ATOM 10010 O O . ASP C 1 390 ? 13.850 33.921 66.465 1.00 15.86 390 ASP C O 1
ATOM 10015 N N . GLU C 1 391 ? 16.024 33.500 66.226 1.00 16.62 391 GLU C N 1
ATOM 10016 C CA . GLU C 1 391 ? 15.952 32.143 66.731 1.00 15.18 391 GLU C CA 1
ATOM 10017 C C . GLU C 1 391 ? 15.792 32.087 68.239 1.00 16.29 391 GLU C C 1
ATOM 10018 O O . GLU C 1 391 ? 15.650 30.977 68.813 1.00 16.28 391 GLU C O 1
ATOM 10024 N N . SER C 1 392 ? 15.739 33.248 68.883 1.00 15.35 392 SER C N 1
ATOM 10025 C CA . SER C 1 392 ? 15.420 33.273 70.302 1.00 17.16 392 SER C CA 1
ATOM 10026 C C . SER C 1 392 ? 13.900 33.104 70.537 1.00 15.40 392 SER C C 1
ATOM 10027 O O . SER C 1 392 ? 13.465 32.898 71.674 1.00 16.79 392 SER C O 1
ATOM 10030 N N . ALA C 1 393 ? 13.129 33.212 69.476 1.00 16.68 393 ALA C N 1
ATOM 10031 C CA . ALA C 1 393 ? 11.668 33.188 69.527 1.00 14.30 393 ALA C CA 1
ATOM 10032 C C . ALA C 1 393 ? 11.151 32.118 68.588 1.00 14.38 393 ALA C C 1
ATOM 10033 O O . ALA C 1 393 ? 11.803 31.070 68.461 1.00 15.98 393 ALA C O 1
ATOM 10035 N N . LYS C 1 394 ? 9.989 32.285 67.978 1.00 14.06 394 LYS C N 1
ATOM 10036 C CA . LYS C 1 394 ? 9.453 31.261 67.102 1.00 13.52 394 LYS C CA 1
ATOM 10037 C C . LYS C 1 394 ? 10.052 31.449 65.731 1.00 13.59 394 LYS C C 1
ATOM 10038 O O . LYS C 1 394 ? 10.014 32.527 65.132 1.00 14.95 394 LYS C O 1
ATOM 10044 N N . TYR C 1 395 ? 10.631 30.376 65.171 1.00 13.54 395 TYR C N 1
ATOM 10045 C CA . TYR C 1 395 ? 11.431 30.531 63.960 1.00 13.10 395 TYR C CA 1
ATOM 10046 C C . TYR C 1 395 ? 11.245 29.424 62.942 1.00 12.92 395 TYR C C 1
ATOM 10047 O O . TYR C 1 395 ? 12.098 29.255 62.034 1.00 13.75 395 TYR C O 1
ATOM 10056 N N . SER C 1 396 ? 10.191 28.642 63.010 1.00 12.34 396 SER C N 1
ATOM 10057 C CA . SER C 1 396 ? 9.989 27.542 62.086 1.00 11.48 396 SER C CA 1
ATOM 10058 C C . SER C 1 396 ? 8.575 27.030 62.081 1.00 11.61 396 SER C C 1
ATOM 10059 O O . SER C 1 396 ? 7.913 27.071 63.115 1.00 12.15 396 SER C O 1
ATOM 10062 N N . TRP C 1 397 ? 8.153 26.484 60.933 1.00 12.37 397 TRP C N 1
ATOM 10063 C CA . TRP C 1 397 ? 6.909 25.763 60.825 1.00 10.80 397 TRP C CA 1
ATOM 10064 C C . TRP C 1 397 ? 7.012 24.304 61.317 1.00 11.40 397 TRP C C 1
ATOM 10065 O O . TRP C 1 397 ? 6.012 23.541 61.328 1.00 11.59 397 TRP C O 1
ATOM 10076 N N . ILE C 1 398 ? 8.166 23.865 61.718 1.00 11.38 398 ILE C N 1
ATOM 10077 C CA . ILE C 1 398 ? 8.456 22.538 62.173 1.00 10.23 398 ILE C CA 1
ATOM 10078 C C . ILE C 1 398 ? 8.251 22.533 63.715 1.00 10.80 398 ILE C C 1
ATOM 10079 O O . ILE C 1 398 ? 8.863 23.342 64.389 1.00 10.92 398 ILE C O 1
ATOM 10084 N N . LYS C 1 399 ? 7.429 21.639 64.236 1.00 10.73 399 LYS C N 1
ATOM 10085 C CA . LYS C 1 399 ? 7.317 21.382 65.697 1.00 10.54 399 LYS C CA 1
ATOM 10086 C C . LYS C 1 399 ? 8.640 20.767 66.196 1.00 10.64 399 LYS C C 1
ATOM 10087 O O . LYS C 1 399 ? 9.477 20.295 65.446 1.00 11.92 399 LYS C O 1
ATOM 10093 N N . SER C 1 400 ? 8.817 20.765 67.541 1.00 10.71 400 SER C N 1
ATOM 10094 C CA . SER C 1 400 ? 9.963 20.158 68.156 1.00 11.55 400 SER C CA 1
ATOM 10095 C C . SER C 1 400 ? 9.689 18.834 68.811 1.00 11.39 400 SER C C 1
ATOM 10096 O O . SER C 1 400 ? 9.262 18.826 70.010 1.00 12.99 400 SER C O 1
ATOM 10099 N N . PRO C 1 401 ? 9.863 17.698 68.162 1.00 11.19 401 PRO C N 1
ATOM 10100 C CA . PRO C 1 401 ? 9.679 16.403 68.821 1.00 11.82 401 PRO C CA 1
ATOM 10101 C C . PRO C 1 401 ? 10.885 16.026 69.654 1.00 11.22 401 PRO C C 1
ATOM 10102 O O . PRO C 1 401 ? 12.016 16.222 69.232 1.00 12.26 401 PRO C O 1
ATOM 10106 N N . ARG C 1 402 ? 10.591 15.438 70.823 1.00 12.35 402 ARG C N 1
ATOM 10107 C CA . ARG C 1 402 ? 11.649 14.928 71.669 1.00 12.52 402 ARG C CA 1
ATOM 10108 C C . ARG C 1 402 ? 11.206 13.530 72.145 1.00 13.35 402 ARG C C 1
ATOM 10109 O O . ARG C 1 402 ? 10.021 13.199 72.143 1.00 13.50 402 ARG C O 1
ATOM 10117 N N . TRP C 1 403 ? 12.183 12.712 72.531 1.00 13.96 403 TRP C N 1
ATOM 10118 C CA . TRP C 1 403 ? 11.935 11.372 73.013 1.00 13.95 403 TRP C CA 1
ATOM 10119 C C . TRP C 1 403 ? 12.405 11.317 74.468 1.00 13.34 403 TRP C C 1
ATOM 10120 O O . TRP C 1 403 ? 13.608 11.415 74.712 1.00 14.68 403 TRP C O 1
ATOM 10131 N N . ARG C 1 404 ? 11.476 11.219 75.405 1.00 14.25 404 ARG C N 1
ATOM 10132 C CA . ARG C 1 404 ? 11.791 11.306 76.847 1.00 15.63 404 ARG C CA 1
ATOM 10133 C C . ARG C 1 404 ? 12.597 12.572 77.087 1.00 15.40 404 ARG C C 1
ATOM 10134 O O . ARG C 1 404 ? 13.518 12.584 77.912 1.00 17.96 404 ARG C O 1
ATOM 10142 N N . GLY C 1 405 ? 12.333 13.650 76.360 1.00 14.43 405 GLY C N 1
ATOM 10143 C CA . GLY C 1 405 ? 13.032 14.889 76.523 1.00 15.38 405 GLY C CA 1
ATOM 10144 C C . GLY C 1 405 ? 14.321 15.056 75.770 1.00 14.81 405 GLY C C 1
ATOM 10145 O O . GLY C 1 405 ? 14.909 16.138 75.776 1.00 18.00 405 GLY C O 1
ATOM 10146 N N . HIS C 1 406 ? 14.754 13.991 75.112 1.00 15.01 406 HIS C N 1
ATOM 10147 C CA . HIS C 1 406 ? 15.985 13.959 74.365 1.00 14.62 406 HIS C CA 1
ATOM 10148 C C . HIS C 1 406 ? 15.747 14.344 72.904 1.00 14.83 406 HIS C C 1
ATOM 10149 O O . HIS C 1 406 ? 14.775 13.915 72.276 1.00 14.52 406 HIS C O 1
ATOM 10156 N N . ALA C 1 407 ? 16.674 15.118 72.374 1.00 14.42 407 ALA C N 1
ATOM 10157 C CA . ALA C 1 407 ? 16.786 15.375 70.950 1.00 13.90 407 ALA C CA 1
ATOM 10158 C C . ALA C 1 407 ? 17.547 14.195 70.329 1.00 13.32 407 ALA C C 1
ATOM 10159 O O . ALA C 1 407 ? 18.621 13.856 70.787 1.00 14.44 407 ALA C O 1
ATOM 10161 N N . VAL C 1 408 ? 17.015 13.626 69.258 1.00 13.13 408 VAL C N 1
ATOM 10162 C CA . VAL C 1 408 ? 17.592 12.505 68.558 1.00 12.65 408 VAL C CA 1
ATOM 10163 C C . VAL C 1 408 ? 17.685 12.721 67.074 1.00 13.33 408 VAL C C 1
ATOM 10164 O O . VAL C 1 408 ? 16.930 13.503 66.481 1.00 13.57 408 VAL C O 1
ATOM 10168 N N . GLU C 1 409 ? 18.598 11.976 66.448 1.00 13.63 409 GLU C N 1
ATOM 10169 C CA . GLU C 1 409 ? 18.644 11.906 64.975 1.00 12.38 409 GLU C CA 1
ATOM 10170 C C . GLU C 1 409 ? 17.922 10.644 64.516 1.00 12.25 409 GLU C C 1
ATOM 10171 O O . GLU C 1 409 ? 18.042 9.591 65.166 1.00 12.65 409 GLU C O 1
ATOM 10177 N N . VAL C 1 410 ? 17.204 10.746 63.410 1.00 11.40 410 VAL C N 1
ATOM 10178 C CA . VAL C 1 410 ? 16.540 9.654 62.774 1.00 11.25 410 VAL C CA 1
ATOM 10179 C C . VAL C 1 410 ? 17.016 9.533 61.326 1.00 11.09 410 VAL C C 1
ATOM 10180 O O . VAL C 1 410 ? 17.570 10.506 60.791 1.00 11.53 410 VAL C O 1
ATOM 10184 N N . GLY C 1 411 ? 16.784 8.396 60.691 1.00 10.45 411 GLY C N 1
ATOM 10185 C CA . GLY C 1 411 ? 17.164 8.150 59.338 1.00 11.21 411 GLY C CA 1
ATOM 10186 C C . GLY C 1 411 ? 17.882 6.873 59.102 1.00 10.95 411 GLY C C 1
ATOM 10187 O O . GLY C 1 411 ? 18.047 6.057 60.024 1.00 11.11 411 GLY C O 1
ATOM 10188 N N . PRO C 1 412 ? 18.306 6.624 57.857 1.00 11.28 412 PRO C N 1
ATOM 10189 C CA . PRO C 1 412 ? 19.062 5.409 57.588 1.00 11.20 412 PRO C CA 1
ATOM 10190 C C . PRO C 1 412 ? 20.263 5.218 58.506 1.00 11.96 412 PRO C C 1
ATOM 10191 O O . PRO C 1 412 ? 20.445 4.083 58.992 1.00 11.93 412 PRO C O 1
ATOM 10195 N N . LEU C 1 413 ? 21.020 6.307 58.783 1.00 11.71 413 LEU C N 1
ATOM 10196 C CA . LEU C 1 413 ? 22.157 6.160 59.680 1.00 12.29 413 LEU C CA 1
ATOM 10197 C C . LEU C 1 413 ? 21.714 5.730 61.054 1.00 11.10 413 LEU C C 1
ATOM 10198 O O . LEU C 1 413 ? 22.342 4.837 61.647 1.00 12.85 413 LEU C O 1
ATOM 10203 N N . ALA C 1 414 ? 20.652 6.291 61.567 1.00 12.12 414 ALA C N 1
ATOM 10204 C CA . ALA C 1 414 ? 20.110 5.847 62.890 1.00 12.52 414 ALA C CA 1
ATOM 10205 C C . ALA C 1 414 ? 19.776 4.356 62.854 1.00 12.63 414 ALA C C 1
ATOM 10206 O O . ALA C 1 414 ? 20.113 3.618 63.783 1.00 13.02 414 ALA C O 1
ATOM 10208 N N . ARG C 1 415 ? 19.099 3.940 61.765 1.00 11.33 415 ARG C N 1
ATOM 10209 C CA . ARG C 1 415 ? 18.735 2.550 61.645 1.00 11.48 415 ARG C CA 1
ATOM 10210 C C . ARG C 1 415 ? 19.964 1.665 61.536 1.00 11.36 415 ARG C C 1
ATOM 10211 O O . ARG C 1 415 ? 19.924 0.536 62.119 1.00 12.11 415 ARG C O 1
ATOM 10219 N N . TYR C 1 416 ? 20.969 2.096 60.844 1.00 12.04 416 TYR C N 1
ATOM 10220 C CA . TYR C 1 416 ? 22.189 1.306 60.664 1.00 12.98 416 TYR C CA 1
ATOM 10221 C C . TYR C 1 416 ? 22.916 1.149 61.996 1.00 13.25 416 TYR C C 1
ATOM 10222 O O . TYR C 1 416 ? 23.393 0.019 62.325 1.00 13.77 416 TYR C O 1
ATOM 10231 N N . ILE C 1 417 ? 22.974 2.196 62.801 1.00 13.51 417 ILE C N 1
ATOM 10232 C CA . ILE C 1 417 ? 23.610 2.088 64.130 1.00 14.04 417 ILE C CA 1
ATOM 10233 C C . ILE C 1 417 ? 22.802 1.149 65.008 1.00 14.23 417 ILE C C 1
ATOM 10234 O O . ILE C 1 417 ? 23.326 0.266 65.677 1.00 15.37 417 ILE C O 1
ATOM 10239 N N . LEU C 1 418 ? 21.485 1.342 65.001 1.00 13.55 418 LEU C N 1
ATOM 10240 C CA . LEU C 1 418 ? 20.593 0.477 65.792 1.00 13.72 418 LEU C CA 1
ATOM 10241 C C . LEU C 1 418 ? 20.659 -0.982 65.378 1.00 14.85 418 LEU C C 1
ATOM 10242 O O . LEU C 1 418 ? 20.675 -1.879 66.273 1.00 15.54 418 LEU C O 1
ATOM 10247 N N . ALA C 1 419 ? 20.769 -1.227 64.086 1.00 15.57 419 ALA C N 1
ATOM 10248 C CA . ALA C 1 419 ? 20.890 -2.613 63.614 1.00 15.46 419 ALA C CA 1
ATOM 10249 C C . ALA C 1 419 ? 22.254 -3.236 63.914 1.00 14.28 419 ALA C C 1
ATOM 10250 O O . ALA C 1 419 ? 22.330 -4.392 64.369 1.00 15.15 419 ALA C O 1
ATOM 10252 N N . TYR C 1 420 ? 23.303 -2.462 63.699 1.00 14.80 420 TYR C N 1
ATOM 10253 C CA . TYR C 1 420 ? 24.654 -2.919 64.017 1.00 15.94 420 TYR C CA 1
ATOM 10254 C C . TYR C 1 420 ? 24.670 -3.328 65.470 1.00 17.09 420 TYR C C 1
ATOM 10255 O O . TYR C 1 420 ? 25.162 -4.386 65.825 1.00 18.22 420 TYR C O 1
ATOM 10264 N N . ALA C 1 421 ? 24.203 -2.440 66.345 1.00 18.12 421 ALA C N 1
ATOM 10265 C CA . ALA C 1 421 ? 24.271 -2.587 67.793 1.00 17.64 421 ALA C CA 1
ATOM 10266 C C . ALA C 1 421 ? 23.407 -3.741 68.266 1.00 19.17 421 ALA C C 1
ATOM 10267 O O . ALA C 1 421 ? 23.708 -4.310 69.311 1.00 22.64 421 ALA C O 1
ATOM 10269 N N . GLN C 1 422 ? 22.420 -4.127 67.493 1.00 17.61 422 GLN C N 1
ATOM 10270 C CA . GLN C 1 422 ? 21.582 -5.253 67.786 1.00 17.94 422 GLN C CA 1
ATOM 10271 C C . GLN C 1 422 ? 21.919 -6.558 67.075 1.00 18.12 422 GLN C C 1
ATOM 10272 O O . GLN C 1 422 ? 21.176 -7.511 67.167 1.00 24.01 422 GLN C O 1
ATOM 10278 N N . GLY C 1 423 ? 23.084 -6.633 66.478 1.00 18.99 423 GLY C N 1
ATOM 10279 C CA . GLY C 1 423 ? 23.597 -7.834 65.954 1.00 20.58 423 GLY C CA 1
ATOM 10280 C C . GLY C 1 423 ? 22.976 -8.326 64.642 1.00 19.58 423 GLY C C 1
ATOM 10281 O O . GLY C 1 423 ? 22.984 -9.501 64.335 1.00 24.74 423 GLY C O 1
ATOM 10282 N N . VAL C 1 424 ? 22.426 -7.403 63.852 1.00 16.91 424 VAL C N 1
ATOM 10283 C CA . VAL C 1 424 ? 21.818 -7.804 62.561 1.00 16.58 424 VAL C CA 1
ATOM 10284 C C . VAL C 1 424 ? 22.963 -8.113 61.605 1.00 17.50 424 VAL C C 1
ATOM 10285 O O . VAL C 1 424 ? 23.688 -7.214 61.172 1.00 17.15 424 VAL C O 1
ATOM 10289 N N . GLU C 1 425 ? 23.169 -9.361 61.316 1.00 16.55 425 GLU C N 1
ATOM 10290 C CA . GLU C 1 425 ? 24.410 -9.722 60.611 1.00 17.11 425 GLU C CA 1
ATOM 10291 C C . GLU C 1 425 ? 24.533 -9.156 59.216 1.00 15.05 425 GLU C C 1
ATOM 10292 O O . GLU C 1 425 ? 25.629 -8.820 58.763 1.00 16.61 425 GLU C O 1
ATOM 10298 N N . TYR C 1 426 ? 23.416 -9.056 58.486 1.00 15.67 426 TYR C N 1
ATOM 10299 C CA . TYR C 1 426 ? 23.451 -8.484 57.155 1.00 15.30 426 TYR C CA 1
ATOM 10300 C C . TYR C 1 426 ? 24.059 -7.089 57.233 1.00 15.12 426 TYR C C 1
ATOM 10301 O O . TYR C 1 426 ? 24.867 -6.712 56.361 1.00 15.29 426 TYR C O 1
ATOM 10310 N N . VAL C 1 427 ? 23.605 -6.284 58.182 1.00 14.48 427 VAL C N 1
ATOM 10311 C CA . VAL C 1 427 ? 24.023 -4.902 58.354 1.00 14.01 427 VAL C CA 1
ATOM 10312 C C . VAL C 1 427 ? 25.491 -4.859 58.805 1.00 15.15 427 VAL C C 1
ATOM 10313 O O . VAL C 1 427 ? 26.278 -4.063 58.283 1.00 16.10 427 VAL C O 1
ATOM 10317 N N . LYS C 1 428 ? 25.858 -5.748 59.754 1.00 17.01 428 LYS C N 1
ATOM 10318 C CA . LYS C 1 428 ? 27.253 -5.750 60.202 1.00 17.76 428 LYS C CA 1
ATOM 10319 C C . LYS C 1 428 ? 28.203 -6.030 59.025 1.00 18.36 428 LYS C C 1
ATOM 10320 O O . LYS C 1 428 ? 29.271 -5.397 58.869 1.00 18.83 428 LYS C O 1
ATOM 10326 N N . THR C 1 429 ? 27.812 -6.978 58.194 1.00 18.44 429 THR C N 1
ATOM 10327 C CA . THR C 1 429 ? 28.589 -7.325 57.003 1.00 17.89 429 THR C CA 1
ATOM 10328 C C . THR C 1 429 ? 28.681 -6.118 56.064 1.00 17.18 429 THR C C 1
ATOM 10329 O O . THR C 1 429 ? 29.761 -5.839 55.532 1.00 17.42 429 THR C O 1
ATOM 10333 N N . GLN C 1 430 ? 27.555 -5.488 55.811 1.00 15.97 430 GLN C N 1
ATOM 10334 C CA . GLN C 1 430 ? 27.609 -4.338 54.942 1.00 15.13 430 GLN C CA 1
ATOM 10335 C C . GLN C 1 430 ? 28.545 -3.284 55.482 1.00 14.92 430 GLN C C 1
ATOM 10336 O O . GLN C 1 430 ? 29.324 -2.653 54.745 1.00 17.06 430 GLN C O 1
ATOM 10342 N N . VAL C 1 431 ? 28.451 -3.060 56.795 1.00 16.94 431 VAL C N 1
ATOM 10343 C CA . VAL C 1 431 ? 29.296 -1.987 57.372 1.00 16.42 431 VAL C CA 1
ATOM 10344 C C . VAL C 1 431 ? 30.770 -2.308 57.236 1.00 17.43 431 VAL C C 1
ATOM 10345 O O . VAL C 1 431 ? 31.603 -1.493 56.880 1.00 19.26 431 VAL C O 1
ATOM 10349 N N . HIS C 1 432 ? 31.123 -3.536 57.606 1.00 18.64 432 HIS C N 1
ATOM 10350 C CA . HIS C 1 432 ? 32.537 -3.874 57.647 1.00 18.19 432 HIS C CA 1
ATOM 10351 C C . HIS C 1 432 ? 33.114 -3.975 56.256 1.00 18.00 432 HIS C C 1
ATOM 10352 O O . HIS C 1 432 ? 34.197 -3.565 55.933 1.00 21.14 432 HIS C O 1
ATOM 10359 N N . THR C 1 433 ? 32.315 -4.552 55.357 1.00 19.40 433 THR C N 1
ATOM 10360 C CA . THR C 1 433 ? 32.828 -4.644 53.992 1.00 20.46 433 THR C CA 1
ATOM 10361 C C . THR C 1 433 ? 32.923 -3.263 53.361 1.00 18.54 433 THR C C 1
ATOM 10362 O O . THR C 1 433 ? 33.880 -3.012 52.600 1.00 18.43 433 THR C O 1
ATOM 10366 N N . SER C 1 434 ? 31.972 -2.380 53.649 1.00 17.80 434 SER C N 1
ATOM 10367 C CA A SER C 1 434 ? 32.090 -1.042 53.100 0.50 19.01 434 SER C CA 1
ATOM 10368 C CA B SER C 1 434 ? 32.022 -1.007 53.184 0.50 18.14 434 SER C CA 1
ATOM 10369 C C . SER C 1 434 ? 33.266 -0.264 53.684 1.00 18.08 434 SER C C 1
ATOM 10370 O O . SER C 1 434 ? 33.959 0.454 52.963 1.00 18.65 434 SER C O 1
ATOM 10375 N N . LEU C 1 435 ? 33.542 -0.420 54.979 1.00 18.53 435 LEU C N 1
ATOM 10376 C CA . LEU C 1 435 ? 34.764 0.178 55.566 1.00 19.03 435 LEU C CA 1
ATOM 10377 C C . LEU C 1 435 ? 36.028 -0.348 54.894 1.00 20.45 435 LEU C C 1
ATOM 10378 O O . LEU C 1 435 ? 36.955 0.374 54.551 1.00 22.59 435 LEU C O 1
ATOM 10383 N N . ASN C 1 436 ? 36.035 -1.668 54.628 1.00 21.20 436 ASN C N 1
ATOM 10384 C CA . ASN C 1 436 ? 37.192 -2.201 53.975 1.00 21.28 436 ASN C CA 1
ATOM 10385 C C . ASN C 1 436 ? 37.304 -1.680 52.557 1.00 19.41 436 ASN C C 1
ATOM 10386 O O . ASN C 1 436 ? 38.434 -1.402 52.150 1.00 21.51 436 ASN C O 1
ATOM 10391 N N . ARG C 1 437 ? 36.228 -1.641 51.827 1.00 19.70 437 ARG C N 1
ATOM 10392 C CA . ARG C 1 437 ? 36.271 -1.124 50.477 1.00 20.01 437 ARG C CA 1
ATOM 10393 C C . ARG C 1 437 ? 36.674 0.341 50.502 1.00 19.38 437 ARG C C 1
ATOM 10394 O O . ARG C 1 437 ? 37.484 0.757 49.664 1.00 21.17 437 ARG C O 1
ATOM 10402 N N . PHE C 1 438 ? 36.093 1.092 51.435 1.00 20.46 438 PHE C N 1
ATOM 10403 C CA . PHE C 1 438 ? 36.533 2.477 51.590 1.00 19.57 438 PHE C CA 1
ATOM 10404 C C . PHE C 1 438 ? 38.033 2.544 51.781 1.00 23.30 438 PHE C C 1
ATOM 10405 O O . PHE C 1 438 ? 38.675 3.375 51.126 1.00 19.72 438 PHE C O 1
ATOM 10413 N N . ASN C 1 439 ? 38.530 1.750 52.720 1.00 21.29 439 ASN C N 1
ATOM 10414 C CA . ASN C 1 439 ? 39.974 1.931 52.932 1.00 23.07 439 ASN C CA 1
ATOM 10415 C C . ASN C 1 439 ? 40.782 1.452 51.747 1.00 25.88 439 ASN C C 1
ATOM 10416 O O . ASN C 1 439 ? 41.852 1.934 51.493 1.00 24.27 439 ASN C O 1
ATOM 10421 N N . ALA C 1 440 ? 40.278 0.494 50.967 1.00 24.92 440 ALA C N 1
ATOM 10422 C CA . ALA C 1 440 ? 41.019 0.151 49.777 1.00 23.50 440 ALA C CA 1
ATOM 10423 C C . ALA C 1 440 ? 41.139 1.266 48.750 1.00 23.10 440 ALA C C 1
ATOM 10424 O O . ALA C 1 440 ? 42.167 1.512 48.112 1.00 25.13 440 ALA C O 1
ATOM 10426 N N . VAL C 1 441 ? 40.007 1.953 48.528 1.00 23.48 441 VAL C N 1
ATOM 10427 C CA . VAL C 1 441 ? 40.012 3.104 47.592 1.00 22.23 441 VAL C CA 1
ATOM 10428 C C . VAL C 1 441 ? 40.922 4.174 48.184 1.00 22.93 441 VAL C C 1
ATOM 10429 O O . VAL C 1 441 ? 41.727 4.714 47.422 1.00 26.13 441 VAL C O 1
ATOM 10433 N N . CYS C 1 442 ? 40.833 4.449 49.438 1.00 21.85 442 CYS C N 1
ATOM 10434 C CA . CYS C 1 442 ? 41.732 5.411 50.050 1.00 25.18 442 CYS C CA 1
ATOM 10435 C C . CYS C 1 442 ? 43.201 5.184 49.731 1.00 29.47 442 CYS C C 1
ATOM 10436 O O . CYS C 1 442 ? 44.001 6.067 49.403 1.00 29.98 442 CYS C O 1
ATOM 10439 N N . ARG C 1 443 ? 43.571 3.921 49.792 1.00 29.31 443 ARG C N 1
ATOM 10440 C CA . ARG C 1 443 ? 44.954 3.477 49.614 1.00 33.30 443 ARG C CA 1
ATOM 10441 C C . ARG C 1 443 ? 45.388 3.632 48.165 1.00 36.59 443 ARG C C 1
ATOM 10442 O O . ARG C 1 443 ? 46.544 3.981 47.925 1.00 31.71 443 ARG C O 1
ATOM 10450 N N . LEU C 1 444 ? 44.443 3.375 47.266 1.00 32.73 444 LEU C N 1
ATOM 10451 C CA . LEU C 1 444 ? 44.606 3.595 45.821 1.00 32.96 444 LEU C CA 1
ATOM 10452 C C . LEU C 1 444 ? 44.926 5.084 45.631 1.00 35.44 444 LEU C C 1
ATOM 10453 O O . LEU C 1 444 ? 45.830 5.478 44.868 1.00 35.63 444 LEU C O 1
ATOM 10458 N N . LEU C 1 445 ? 44.231 5.950 46.361 1.00 29.26 445 LEU C N 1
ATOM 10459 C CA . LEU C 1 445 ? 44.440 7.399 46.263 1.00 29.83 445 LEU C CA 1
ATOM 10460 C C . LEU C 1 445 ? 45.659 7.881 47.054 1.00 33.34 445 LEU C C 1
ATOM 10461 O O . LEU C 1 445 ? 46.297 8.881 46.678 1.00 38.86 445 LEU C O 1
ATOM 10466 N N . ASP C 1 446 ? 45.927 7.131 48.114 1.00 36.68 446 ASP C N 1
ATOM 10467 C CA . ASP C 1 446 ? 47.086 7.496 48.905 1.00 34.19 446 ASP C CA 1
ATOM 10468 C C . ASP C 1 446 ? 47.751 6.228 49.408 1.00 39.99 446 ASP C C 1
ATOM 10469 O O . ASP C 1 446 ? 47.275 5.705 50.407 1.00 35.02 446 ASP C O 1
ATOM 10474 N N . PRO C 1 447 ? 48.832 5.712 48.844 1.00 45.99 447 PRO C N 1
ATOM 10475 C CA . PRO C 1 447 ? 49.405 4.415 49.302 1.00 48.27 447 PRO C CA 1
ATOM 10476 C C . PRO C 1 447 ? 49.927 4.553 50.731 1.00 51.62 447 PRO C C 1
ATOM 10477 O O . PRO C 1 447 ? 50.194 3.577 51.463 1.00 63.00 447 PRO C O 1
ATOM 10481 N N . ASN C 1 448 ? 50.064 5.791 51.214 1.00 48.01 448 ASN C N 1
ATOM 10482 C CA . ASN C 1 448 ? 50.464 6.142 52.567 1.00 56.38 448 ASN C CA 1
ATOM 10483 C C . ASN C 1 448 ? 49.280 6.180 53.519 1.00 53.27 448 ASN C C 1
ATOM 10484 O O . ASN C 1 448 ? 49.356 6.517 54.713 1.00 65.79 448 ASN C O 1
ATOM 10489 N N . HIS C 1 449 ? 48.096 5.866 52.979 1.00 46.04 449 HIS C N 1
ATOM 10490 C CA . HIS C 1 449 ? 46.904 5.847 53.787 1.00 39.60 449 HIS C CA 1
ATOM 10491 C C . HIS C 1 449 ? 46.973 4.925 54.981 1.00 45.59 449 HIS C C 1
ATOM 10492 O O . HIS C 1 449 ? 47.441 3.802 54.831 1.00 49.58 449 HIS C O 1
ATOM 10499 N N . LYS C 1 450 ? 46.487 5.383 56.123 1.00 46.32 450 LYS C N 1
ATOM 10500 C CA . LYS C 1 450 ? 46.273 4.492 57.244 1.00 48.36 450 LYS C CA 1
ATOM 10501 C C . LYS C 1 450 ? 44.783 4.222 57.424 1.00 40.55 450 LYS C C 1
ATOM 10502 O O . LYS C 1 450 ? 43.899 5.088 57.450 1.00 39.17 450 LYS C O 1
ATOM 10508 N N . ASP C 1 451 ? 44.548 2.931 57.581 1.00 39.17 451 ASP C N 1
ATOM 10509 C CA . ASP C 1 451 ? 43.136 2.609 57.565 1.00 39.38 451 ASP C CA 1
ATOM 10510 C C . ASP C 1 451 ? 42.415 3.124 58.780 1.00 32.44 451 ASP C C 1
ATOM 10511 O O . ASP C 1 451 ? 42.859 3.277 59.891 1.00 40.23 451 ASP C O 1
ATOM 10516 N N . ILE C 1 452 ? 41.158 3.340 58.630 1.00 32.26 452 ILE C N 1
ATOM 10517 C CA . ILE C 1 452 ? 40.174 3.902 59.450 1.00 34.95 452 ILE C CA 1
ATOM 10518 C C . ILE C 1 452 ? 39.550 2.615 60.050 1.00 30.98 452 ILE C C 1
ATOM 10519 O O . ILE C 1 452 ? 39.200 1.815 59.230 1.00 35.12 452 ILE C O 1
ATOM 10524 N N . THR C 1 453 ? 39.541 2.524 61.383 1.00 35.06 453 THR C N 1
ATOM 10525 C CA . THR C 1 453 ? 39.037 1.385 62.154 1.00 35.64 453 THR C CA 1
ATOM 10526 C C . THR C 1 453 ? 37.885 1.722 63.108 1.00 35.24 453 THR C C 1
ATOM 10527 O O . THR C 1 453 ? 37.134 0.794 63.457 1.00 46.31 453 THR C O 1
ATOM 10531 N N . ASP C 1 454 ? 37.740 2.968 63.526 1.00 34.94 454 ASP C N 1
ATOM 10532 C CA . ASP C 1 454 ? 36.826 3.615 64.454 1.00 33.45 454 ASP C CA 1
ATOM 10533 C C . ASP C 1 454 ? 35.455 3.876 63.806 1.00 31.81 454 ASP C C 1
ATOM 10534 O O . ASP C 1 454 ? 35.167 4.882 63.155 1.00 31.78 454 ASP C O 1
ATOM 10539 N N . LEU C 1 455 ? 34.601 2.886 64.045 1.00 30.07 455 LEU C N 1
ATOM 10540 C CA . LEU C 1 455 ? 33.269 2.797 63.470 1.00 30.80 455 LEU C CA 1
ATOM 10541 C C . LEU C 1 455 ? 32.442 4.040 63.881 1.00 31.50 455 LEU C C 1
ATOM 10542 O O . LEU C 1 455 ? 31.601 4.510 63.121 1.00 32.51 455 LEU C O 1
ATOM 10547 N N . LYS C 1 456 ? 32.624 4.538 65.107 1.00 30.79 456 LYS C N 1
ATOM 10548 C CA . LYS C 1 456 ? 31.799 5.677 65.477 1.00 28.63 456 LYS C CA 1
ATOM 10549 C C . LYS C 1 456 ? 32.167 6.933 64.717 1.00 26.55 456 LYS C C 1
ATOM 10550 O O . LYS C 1 456 ? 31.293 7.692 64.391 1.00 30.26 456 LYS C O 1
ATOM 10556 N N . ALA C 1 457 ? 33.461 7.117 64.467 1.00 28.96 457 ALA C N 1
ATOM 10557 C CA . ALA C 1 457 ? 33.929 8.261 63.746 1.00 29.05 457 ALA C CA 1
ATOM 10558 C C . ALA C 1 457 ? 33.520 8.191 62.285 1.00 29.05 457 ALA C C 1
ATOM 10559 O O . ALA C 1 457 ? 33.174 9.230 61.663 1.00 34.47 457 ALA C O 1
ATOM 10561 N N . PHE C 1 458 ? 33.586 6.950 61.780 1.00 26.32 458 PHE C N 1
ATOM 10562 C CA . PHE C 1 458 ? 33.289 6.669 60.381 1.00 27.40 458 PHE C CA 1
ATOM 10563 C C . PHE C 1 458 ? 31.815 6.809 60.099 1.00 23.46 458 PHE C C 1
ATOM 10564 O O . PHE C 1 458 ? 31.393 7.520 59.170 1.00 26.91 458 PHE C O 1
ATOM 10572 N N . LEU C 1 459 ? 30.997 6.118 60.836 1.00 18.60 459 LEU C N 1
ATOM 10573 C CA . LEU C 1 459 ? 29.531 6.227 60.609 1.00 16.89 459 LEU C CA 1
ATOM 10574 C C . LEU C 1 459 ? 29.006 7.597 61.073 1.00 20.37 459 LEU C C 1
ATOM 10575 O O . LEU C 1 459 ? 28.092 8.087 60.456 1.00 15.65 459 LEU C O 1
ATOM 10580 N N . GLY C 1 460 ? 29.566 8.160 62.172 1.00 18.81 460 GLY C N 1
ATOM 10581 C CA . GLY C 1 460 ? 29.012 9.389 62.739 1.00 19.51 460 GLY C CA 1
ATOM 10582 C C . GLY C 1 460 ? 29.562 10.620 62.070 1.00 16.27 460 GLY C C 1
ATOM 10583 O O . GLY C 1 460 ? 30.335 11.400 62.656 1.00 17.88 460 GLY C O 1
ATOM 10584 N N . SER C 1 461 ? 29.189 10.815 60.822 1.00 16.25 461 SER C N 1
ATOM 10585 C CA . SER C 1 461 ? 29.741 11.860 59.945 1.00 15.43 461 SER C CA 1
ATOM 10586 C C . SER C 1 461 ? 28.744 12.073 58.815 1.00 14.42 461 SER C C 1
ATOM 10587 O O . SER C 1 461 ? 27.916 11.206 58.529 1.00 14.26 461 SER C O 1
ATOM 10590 N N . THR C 1 462 ? 28.811 13.198 58.147 1.00 14.24 462 THR C N 1
ATOM 10591 C CA . THR C 1 462 ? 28.028 13.348 56.888 1.00 14.60 462 THR C CA 1
ATOM 10592 C C . THR C 1 462 ? 28.372 12.291 55.888 1.00 15.25 462 THR C C 1
ATOM 10593 O O . THR C 1 462 ? 27.436 11.756 55.241 1.00 13.64 462 THR C O 1
ATOM 10597 N N . ILE C 1 463 ? 29.616 11.866 55.721 1.00 14.36 463 ILE C N 1
ATOM 10598 C CA . ILE C 1 463 ? 29.939 10.736 54.848 1.00 15.72 463 ILE C CA 1
ATOM 10599 C C . ILE C 1 463 ? 29.251 9.484 55.269 1.00 14.08 463 ILE C C 1
ATOM 10600 O O . ILE C 1 463 ? 28.642 8.730 54.509 1.00 14.14 463 ILE C O 1
ATOM 10605 N N . GLY C 1 464 ? 29.292 9.183 56.572 1.00 14.53 464 GLY C N 1
ATOM 10606 C CA . GLY C 1 464 ? 28.658 8.001 57.057 1.00 14.45 464 GLY C CA 1
ATOM 10607 C C . GLY C 1 464 ? 27.179 7.980 56.903 1.00 12.13 464 GLY C C 1
ATOM 10608 O O . GLY C 1 464 ? 26.524 6.960 56.605 1.00 14.13 464 GLY C O 1
ATOM 10609 N N . ARG C 1 465 ? 26.554 9.133 57.105 1.00 12.61 465 ARG C N 1
ATOM 10610 C CA . ARG C 1 465 ? 25.105 9.293 56.890 1.00 11.83 465 ARG C CA 1
ATOM 10611 C C . ARG C 1 465 ? 24.728 8.988 55.444 1.00 12.23 465 ARG C C 1
ATOM 10612 O O . ARG C 1 465 ? 23.668 8.354 55.203 1.00 12.54 465 ARG C O 1
ATOM 10620 N N . THR C 1 466 ? 25.568 9.459 54.516 1.00 12.20 466 THR C N 1
ATOM 10621 C CA . THR C 1 466 ? 25.406 9.225 53.096 1.00 11.03 466 THR C CA 1
ATOM 10622 C C . THR C 1 466 ? 25.562 7.765 52.721 1.00 11.40 466 THR C C 1
ATOM 10623 O O . THR C 1 466 ? 24.785 7.179 51.963 1.00 11.66 466 THR C O 1
ATOM 10627 N N . LEU C 1 467 ? 26.577 7.130 53.308 1.00 11.86 467 LEU C N 1
ATOM 10628 C CA . LEU C 1 467 ? 26.819 5.720 53.106 1.00 12.35 467 LEU C CA 1
ATOM 10629 C C . LEU C 1 467 ? 25.712 4.882 53.660 1.00 11.75 467 LEU C C 1
ATOM 10630 O O . LEU C 1 467 ? 25.262 3.894 53.004 1.00 11.54 467 LEU C O 1
ATOM 10635 N N . ALA C 1 468 ? 25.217 5.163 54.874 1.00 11.95 468 ALA C N 1
ATOM 10636 C CA . ALA C 1 468 ? 24.156 4.343 55.417 1.00 12.11 468 ALA C CA 1
ATOM 10637 C C . ALA C 1 468 ? 22.947 4.327 54.509 1.00 10.49 468 ALA C C 1
ATOM 10638 O O . ALA C 1 468 ? 22.280 3.286 54.363 1.00 11.55 468 ALA C O 1
ATOM 10640 N N . ARG C 1 469 ? 22.588 5.456 53.933 1.00 10.66 469 ARG C N 1
ATOM 10641 C CA . ARG C 1 469 ? 21.463 5.520 52.983 1.00 10.49 469 ARG C CA 1
ATOM 10642 C C . ARG C 1 469 ? 21.664 4.564 51.825 1.00 10.18 469 ARG C C 1
ATOM 10643 O O . ARG C 1 469 ? 20.744 3.836 51.446 1.00 10.73 469 ARG C O 1
ATOM 10651 N N . ALA C 1 470 ? 22.867 4.516 51.228 1.00 11.09 470 ALA C N 1
ATOM 10652 C CA . ALA C 1 470 ? 23.100 3.627 50.124 1.00 10.66 470 ALA C CA 1
ATOM 10653 C C . ALA C 1 470 ? 23.026 2.179 50.520 1.00 10.74 470 ALA C C 1
ATOM 10654 O O . ALA C 1 470 ? 22.436 1.326 49.836 1.00 10.31 470 ALA C O 1
ATOM 10656 N N . LEU C 1 471 ? 23.658 1.850 51.653 1.00 11.25 471 LEU C N 1
ATOM 10657 C CA . LEU C 1 471 ? 23.597 0.488 52.158 1.00 11.03 471 LEU C CA 1
ATOM 10658 C C . LEU C 1 471 ? 22.178 0.051 52.399 1.00 10.33 471 LEU C C 1
ATOM 10659 O O . LEU C 1 471 ? 21.785 -1.083 52.060 1.00 10.71 471 LEU C O 1
ATOM 10664 N N . GLU C 1 472 ? 21.340 0.929 52.970 1.00 10.40 472 GLU C N 1
ATOM 10665 C CA . GLU C 1 472 ? 19.942 0.625 53.221 1.00 10.18 472 GLU C CA 1
ATOM 10666 C C . GLU C 1 472 ? 19.238 0.339 51.937 1.00 9.99 472 GLU C C 1
ATOM 10667 O O . GLU C 1 472 ? 18.403 -0.576 51.880 1.00 10.42 472 GLU C O 1
ATOM 10673 N N . SER C 1 473 ? 19.494 1.093 50.868 1.00 10.03 473 SER C N 1
ATOM 10674 C CA . SER C 1 473 ? 18.910 0.779 49.562 1.00 10.88 473 SER C CA 1
ATOM 10675 C C . SER C 1 473 ? 19.240 -0.649 49.150 1.00 9.70 473 SER C C 1
ATOM 10676 O O . SER C 1 473 ? 18.342 -1.381 48.751 1.00 9.90 473 SER C O 1
ATOM 10679 N N . GLU C 1 474 ? 20.483 -1.039 49.205 1.00 10.08 474 GLU C N 1
ATOM 10680 C CA . GLU C 1 474 ? 20.888 -2.391 48.869 1.00 9.90 474 GLU C CA 1
ATOM 10681 C C . GLU C 1 474 ? 20.195 -3.462 49.704 1.00 10.18 474 GLU C C 1
ATOM 10682 O O . GLU C 1 474 ? 19.681 -4.465 49.166 1.00 11.31 474 GLU C O 1
ATOM 10688 N N . TYR C 1 475 ? 20.116 -3.229 51.001 1.00 10.95 475 TYR C N 1
ATOM 10689 C CA . TYR C 1 475 ? 19.422 -4.160 51.901 1.00 10.56 475 TYR C CA 1
ATOM 10690 C C . TYR C 1 475 ? 17.952 -4.270 51.515 1.00 10.70 475 TYR C C 1
ATOM 10691 O O . TYR C 1 475 ? 17.380 -5.393 51.479 1.00 11.41 475 TYR C O 1
ATOM 10700 N N . CYS C 1 476 ? 17.303 -3.145 51.202 1.00 9.90 476 CYS C N 1
ATOM 10701 C CA . CYS C 1 476 ? 15.904 -3.140 50.798 1.00 10.37 476 CYS C CA 1
ATOM 10702 C C . CYS C 1 476 ? 15.686 -3.939 49.512 1.00 10.39 476 CYS C C 1
ATOM 10703 O O . CYS C 1 476 ? 14.647 -4.597 49.382 1.00 10.59 476 CYS C O 1
ATOM 10706 N N . GLY C 1 477 ? 16.618 -3.893 48.553 1.00 10.34 477 GLY C N 1
ATOM 10707 C CA . GLY C 1 477 ? 16.426 -4.727 47.385 1.00 9.96 477 GLY C CA 1
ATOM 10708 C C . GLY C 1 477 ? 16.471 -6.177 47.672 1.00 10.30 477 GLY C C 1
ATOM 10709 O O . GLY C 1 477 ? 15.701 -6.973 47.085 1.00 10.20 477 GLY C O 1
ATOM 10710 N N . ASP C 1 478 ? 17.387 -6.609 48.553 1.00 10.10 478 ASP C N 1
ATOM 10711 C CA . ASP C 1 478 ? 17.470 -8.003 48.930 1.00 10.64 478 ASP C CA 1
ATOM 10712 C C . ASP C 1 478 ? 16.231 -8.438 49.693 1.00 10.08 478 ASP C C 1
ATOM 10713 O O . ASP C 1 478 ? 15.657 -9.517 49.453 1.00 10.77 478 ASP C O 1
ATOM 10718 N N . MET C 1 479 ? 15.773 -7.600 50.649 1.00 10.92 479 MET C N 1
ATOM 10719 C CA . MET C 1 479 ? 14.559 -7.913 51.382 1.00 10.56 479 MET C CA 1
ATOM 10720 C C . MET C 1 479 ? 13.353 -8.016 50.454 1.00 10.25 479 MET C C 1
ATOM 10721 O O . MET C 1 479 ? 12.482 -8.879 50.621 1.00 10.80 479 MET C O 1
ATOM 10726 N N . MET C 1 480 ? 13.264 -7.105 49.489 1.00 9.56 480 MET C N 1
ATOM 10727 C CA . MET C 1 480 ? 12.105 -7.106 48.578 1.00 9.22 480 MET C CA 1
ATOM 10728 C C . MET C 1 480 ? 12.097 -8.331 47.728 1.00 9.47 480 MET C C 1
ATOM 10729 O O . MET C 1 480 ? 11.002 -8.859 47.496 1.00 9.59 480 MET C O 1
ATOM 10734 N N . LEU C 1 481 ? 13.215 -8.867 47.297 1.00 10.08 481 LEU C N 1
ATOM 10735 C CA . LEU C 1 481 ? 13.221 -10.161 46.610 1.00 9.92 481 LEU C CA 1
ATOM 10736 C C . LEU C 1 481 ? 12.727 -11.271 47.503 1.00 9.48 481 LEU C C 1
ATOM 10737 O O . LEU C 1 481 ? 11.916 -12.091 47.093 1.00 10.27 481 LEU C O 1
ATOM 10742 N N . ASP C 1 482 ? 13.152 -11.270 48.781 1.00 10.00 482 ASP C N 1
ATOM 10743 C CA . ASP C 1 482 ? 12.661 -12.237 49.728 1.00 10.09 482 ASP C CA 1
ATOM 10744 C C . ASP C 1 482 ? 11.123 -12.121 49.860 1.00 10.56 482 ASP C C 1
ATOM 10745 O O . ASP C 1 482 ? 10.389 -13.130 49.881 1.00 10.87 482 ASP C O 1
ATOM 10750 N N . ASP C 1 483 ? 10.587 -10.892 49.916 1.00 10.00 483 ASP C N 1
ATOM 10751 C CA . ASP C 1 483 ? 9.138 -10.684 50.048 1.00 9.73 483 ASP C CA 1
ATOM 10752 C C . ASP C 1 483 ? 8.414 -11.231 48.821 1.00 9.93 483 ASP C C 1
ATOM 10753 O O . ASP C 1 483 ? 7.377 -11.852 48.931 1.00 10.35 483 ASP C O 1
ATOM 10758 N N . PHE C 1 484 ? 8.962 -10.941 47.620 1.00 9.24 484 PHE C N 1
ATOM 10759 C CA . PHE C 1 484 ? 8.363 -11.444 46.384 1.00 9.75 484 PHE C CA 1
ATOM 10760 C C . PHE C 1 484 ? 8.294 -12.965 46.378 1.00 9.41 484 PHE C C 1
ATOM 10761 O O . PHE C 1 484 ? 7.317 -13.564 46.038 1.00 9.45 484 PHE C O 1
ATOM 10769 N N . ASN C 1 485 ? 9.410 -13.584 46.792 1.00 9.92 485 ASN C N 1
ATOM 10770 C CA . ASN C 1 485 ? 9.426 -15.058 46.832 1.00 10.51 485 ASN C CA 1
ATOM 10771 C C . ASN C 1 485 ? 8.412 -15.572 47.843 1.00 10.96 485 ASN C C 1
ATOM 10772 O O . ASN C 1 485 ? 7.832 -16.623 47.592 1.00 11.11 485 ASN C O 1
ATOM 10777 N N . GLN C 1 486 ? 8.242 -14.897 48.950 1.00 10.13 486 GLN C N 1
ATOM 10778 C CA . GLN C 1 486 ? 7.195 -15.299 49.910 1.00 10.82 486 GLN C CA 1
ATOM 10779 C C . GLN C 1 486 ? 5.828 -15.128 49.349 1.00 10.62 486 GLN C C 1
ATOM 10780 O O . GLN C 1 486 ? 4.958 -15.965 49.583 1.00 11.32 486 GLN C O 1
ATOM 10786 N N . LEU C 1 487 ? 5.550 -14.091 48.575 1.00 10.19 487 LEU C N 1
ATOM 10787 C CA . LEU C 1 487 ? 4.283 -13.877 47.937 1.00 9.35 487 LEU C CA 1
ATOM 10788 C C . LEU C 1 487 ? 4.003 -15.016 46.980 1.00 9.16 487 LEU C C 1
ATOM 10789 O O . LEU C 1 487 ? 2.887 -15.572 46.996 1.00 10.34 487 LEU C O 1
ATOM 10794 N N . ILE C 1 488 ? 4.929 -15.358 46.137 1.00 9.56 488 ILE C N 1
ATOM 10795 C CA . ILE C 1 488 ? 4.760 -16.470 45.244 1.00 9.80 488 ILE C CA 1
ATOM 10796 C C . ILE C 1 488 ? 4.510 -17.746 46.010 1.00 10.54 488 ILE C C 1
ATOM 10797 O O . ILE C 1 488 ? 3.632 -18.533 45.601 1.00 11.11 488 ILE C O 1
ATOM 10802 N N . SER C 1 489 ? 5.283 -18.007 47.069 1.00 11.21 489 SER C N 1
ATOM 10803 C CA . SER C 1 489 ? 5.032 -19.192 47.878 1.00 12.07 489 SER C CA 1
ATOM 10804 C C . SER C 1 489 ? 3.626 -19.228 48.444 1.00 11.15 489 SER C C 1
ATOM 10805 O O . SER C 1 489 ? 2.938 -20.275 48.417 1.00 12.16 489 SER C O 1
ATOM 10808 N N . ASN C 1 490 ? 3.167 -18.083 48.931 1.00 10.84 490 ASN C N 1
ATOM 10809 C CA . ASN C 1 490 ? 1.798 -18.017 49.472 1.00 11.45 490 ASN C CA 1
ATOM 10810 C C . ASN C 1 490 ? 0.772 -18.406 48.430 1.00 11.79 490 ASN C C 1
ATOM 10811 O O . ASN C 1 490 ? -0.098 -19.245 48.694 1.00 12.13 490 ASN C O 1
ATOM 10816 N N . ILE C 1 491 ? 0.888 -17.819 47.262 1.00 10.80 491 ILE C N 1
ATOM 10817 C CA . ILE C 1 491 ? -0.014 -18.117 46.174 1.00 10.78 491 ILE C CA 1
ATOM 10818 C C . ILE C 1 491 ? 0.035 -19.577 45.765 1.00 11.73 491 ILE C C 1
ATOM 10819 O O . ILE C 1 491 ? -1.004 -20.253 45.589 1.00 12.15 491 ILE C O 1
ATOM 10824 N N . LYS C 1 492 ? 1.239 -20.100 45.675 1.00 11.47 492 LYS C N 1
ATOM 10825 C CA . LYS C 1 492 ? 1.453 -21.501 45.317 1.00 13.21 492 LYS C CA 1
ATOM 10826 C C . LYS C 1 492 ? 0.777 -22.427 46.305 1.00 16.46 492 LYS C C 1
ATOM 10827 O O . LYS C 1 492 ? 0.244 -23.496 45.918 1.00 19.90 492 LYS C O 1
ATOM 10833 N N . ASN C 1 493 ? 0.829 -22.092 47.571 1.00 15.23 493 ASN C N 1
ATOM 10834 C CA . ASN C 1 493 ? 0.203 -22.946 48.550 1.00 19.28 493 ASN C CA 1
ATOM 10835 C C . ASN C 1 493 ? -1.259 -22.668 48.728 1.00 16.95 493 ASN C C 1
ATOM 10836 O O . ASN C 1 493 ? -1.875 -23.210 49.666 1.00 24.34 493 ASN C O 1
ATOM 10841 N N . GLY C 1 494 ? -1.902 -21.850 47.888 1.00 13.10 494 GLY C N 1
ATOM 10842 C CA . GLY C 1 494 ? -3.349 -21.690 47.937 1.00 13.51 494 GLY C CA 1
ATOM 10843 C C . GLY C 1 494 ? -3.885 -20.354 48.372 1.00 11.41 494 GLY C C 1
ATOM 10844 O O . GLY C 1 494 ? -5.104 -20.156 48.343 1.00 13.19 494 GLY C O 1
ATOM 10845 N N . ASP C 1 495 ? -3.043 -19.446 48.847 1.00 11.77 495 ASP C N 1
ATOM 10846 C CA . ASP C 1 495 ? -3.491 -18.191 49.396 1.00 13.15 495 ASP C CA 1
ATOM 10847 C C . ASP C 1 495 ? -3.224 -17.027 48.417 1.00 10.90 495 ASP C C 1
ATOM 10848 O O . ASP C 1 495 ? -2.103 -16.513 48.313 1.00 11.47 495 ASP C O 1
ATOM 10853 N N . SER C 1 496 ? -4.305 -16.593 47.771 1.00 10.93 496 SER C N 1
ATOM 10854 C CA . SER C 1 496 ? -4.336 -15.441 46.913 1.00 10.95 496 SER C CA 1
ATOM 10855 C C . SER C 1 496 ? -5.082 -14.251 47.567 1.00 10.86 496 SER C C 1
ATOM 10856 O O . SER C 1 496 ? -5.287 -13.241 46.910 1.00 12.30 496 SER C O 1
ATOM 10859 N N . SER C 1 497 ? -5.437 -14.339 48.825 1.00 10.94 497 SER C N 1
ATOM 10860 C CA . SER C 1 497 ? -6.170 -13.322 49.490 1.00 11.58 497 SER C CA 1
ATOM 10861 C C . SER C 1 497 ? -5.389 -12.033 49.706 1.00 10.96 497 SER C C 1
ATOM 10862 O O . SER C 1 497 ? -4.174 -12.003 49.967 1.00 11.27 497 SER C O 1
ATOM 10865 N N . THR C 1 498 ? -6.122 -10.917 49.603 1.00 10.31 498 THR C N 1
ATOM 10866 C CA . THR C 1 498 ? -5.515 -9.584 49.702 1.00 10.23 498 THR C CA 1
ATOM 10867 C C . THR C 1 498 ? -6.235 -8.596 50.621 1.00 10.49 498 THR C C 1
ATOM 10868 O O . THR C 1 498 ? -5.656 -7.539 50.914 1.00 10.86 498 THR C O 1
ATOM 10872 N N . ALA C 1 499 ? -7.430 -8.874 51.116 1.00 11.94 499 ALA C N 1
ATOM 10873 C CA . ALA C 1 499 ? -8.099 -7.951 52.028 1.00 12.93 499 ALA C CA 1
ATOM 10874 C C . ALA C 1 499 ? -8.925 -8.638 53.078 1.00 16.89 499 ALA C C 1
ATOM 10875 O O . ALA C 1 499 ? -9.499 -9.733 52.816 1.00 22.08 499 ALA C O 1
ATOM 10877 N N . ASN C 1 500 ? -9.033 -7.991 54.225 1.00 17.53 500 ASN C N 1
ATOM 10878 C CA . ASN C 1 500 ? -9.864 -8.339 55.421 1.00 18.26 500 ASN C CA 1
ATOM 10879 C C . ASN C 1 500 ? -10.924 -7.253 55.402 1.00 18.52 500 ASN C C 1
ATOM 10880 O O . ASN C 1 500 ? -10.551 -6.089 55.619 1.00 20.37 500 ASN C O 1
ATOM 10885 N N . THR C 1 501 ? -12.234 -7.525 55.190 1.00 17.13 501 THR C N 1
ATOM 10886 C CA . THR C 1 501 ? -13.273 -6.547 55.184 1.00 17.30 501 THR C CA 1
ATOM 10887 C C . THR C 1 501 ? -14.203 -6.563 56.384 1.00 17.30 501 THR C C 1
ATOM 10888 O O . THR C 1 501 ? -15.223 -5.917 56.452 1.00 18.99 501 THR C O 1
ATOM 10892 N N . ASP C 1 502 ? -13.858 -7.312 57.381 1.00 19.02 502 ASP C N 1
ATOM 10893 C CA . ASP C 1 502 ? -14.739 -7.522 58.555 1.00 22.10 502 ASP C CA 1
ATOM 10894 C C . ASP C 1 502 ? -15.084 -6.226 59.252 1.00 22.21 502 ASP C C 1
ATOM 10895 O O . ASP C 1 502 ? -16.170 -6.099 59.856 1.00 22.98 502 ASP C O 1
ATOM 10900 N N . LYS C 1 503 ? -14.213 -5.249 59.193 1.00 17.58 503 LYS C N 1
ATOM 10901 C CA . LYS C 1 503 ? -14.357 -3.978 59.847 1.00 17.22 503 LYS C CA 1
ATOM 10902 C C . LYS C 1 503 ? -14.402 -2.813 58.860 1.00 16.56 503 LYS C C 1
ATOM 10903 O O . LYS C 1 503 ? -14.135 -1.689 59.251 1.00 19.12 503 LYS C O 1
ATOM 10909 N N . TRP C 1 504 ? -14.754 -3.102 57.619 1.00 16.65 504 TRP C N 1
ATOM 10910 C CA . TRP C 1 504 ? -14.896 -2.012 56.624 1.00 16.50 504 TRP C CA 1
ATOM 10911 C C . TRP C 1 504 ? -15.969 -1.036 56.991 1.00 17.25 504 TRP C C 1
ATOM 10912 O O . TRP C 1 504 ? -15.819 0.163 56.868 1.00 21.07 504 TRP C O 1
ATOM 10923 N N . ASP C 1 505 ? -17.093 -1.536 57.456 1.00 17.97 505 ASP C N 1
ATOM 10924 C CA . ASP C 1 505 ? -18.250 -0.710 57.720 1.00 18.32 505 ASP C CA 1
ATOM 10925 C C . ASP C 1 505 ? -18.134 -0.048 59.112 1.00 19.29 505 ASP C C 1
ATOM 10926 O O . ASP C 1 505 ? -17.901 -0.730 60.148 1.00 20.05 505 ASP C O 1
ATOM 10931 N N . PRO C 1 506 ? -18.319 1.263 59.179 1.00 20.05 506 PRO C N 1
ATOM 10932 C CA . PRO C 1 506 ? -18.131 1.917 60.479 1.00 20.31 506 PRO C CA 1
ATOM 10933 C C . PRO C 1 506 ? -19.090 1.448 61.540 1.00 21.18 506 PRO C C 1
ATOM 10934 O O . PRO C 1 506 ? -18.842 1.693 62.700 1.00 22.40 506 PRO C O 1
ATOM 10938 N N . SER C 1 507 ? -20.148 0.729 61.190 1.00 22.32 507 SER C N 1
ATOM 10939 C CA . SER C 1 507 ? -21.045 0.212 62.229 1.00 22.69 507 SER C CA 1
ATOM 10940 C C . SER C 1 507 ? -20.384 -0.874 63.068 1.00 24.49 507 SER C C 1
ATOM 10941 O O . SER C 1 507 ? -20.896 -1.181 64.112 1.00 26.42 507 SER C O 1
ATOM 10944 N N . SER C 1 508 ? -19.279 -1.422 62.610 1.00 21.10 508 SER C N 1
ATOM 10945 C CA . SER C 1 508 ? -18.488 -2.461 63.307 1.00 20.50 508 SER C CA 1
ATOM 10946 C C . SER C 1 508 ? -17.421 -1.872 64.235 1.00 18.67 508 SER C C 1
ATOM 10947 O O . SER C 1 508 ? -16.683 -2.589 64.941 1.00 22.99 508 SER C O 1
ATOM 10950 N N . TRP C 1 509 ? -17.292 -0.549 64.253 1.00 18.74 509 TRP C N 1
ATOM 10951 C CA . TRP C 1 509 ? -16.265 0.160 64.964 1.00 19.09 509 TRP C CA 1
ATOM 10952 C C . TRP C 1 509 ? -16.722 0.521 66.384 1.00 21.36 509 TRP C C 1
ATOM 10953 O O . TRP C 1 509 ? -17.897 0.782 66.565 1.00 21.44 509 TRP C O 1
ATOM 10964 N N . PRO C 1 510 ? -15.828 0.606 67.332 1.00 21.03 510 PRO C N 1
ATOM 10965 C CA . PRO C 1 510 ? -16.186 1.157 68.643 1.00 22.36 510 PRO C CA 1
ATOM 10966 C C . PRO C 1 510 ? -16.516 2.647 68.483 1.00 23.49 510 PRO C C 1
ATOM 10967 O O . PRO C 1 510 ? -15.987 3.311 67.571 1.00 20.30 510 PRO C O 1
ATOM 10971 N N . GLU C 1 511 ? -17.369 3.259 69.361 1.00 20.35 511 GLU C N 1
ATOM 10972 C CA . GLU C 1 511 ? -17.671 4.671 69.336 1.00 19.90 511 GLU C CA 1
ATOM 10973 C C . GLU C 1 511 ? -16.430 5.514 69.556 1.00 18.47 511 GLU C C 1
ATOM 10974 O O . GLU C 1 511 ? -16.324 6.599 69.018 1.00 19.11 511 GLU C O 1
ATOM 10980 N N . HIS C 1 512 ? -15.470 5.039 70.324 1.00 18.50 512 HIS C N 1
ATOM 10981 C CA . HIS C 1 512 ? -14.212 5.735 70.587 1.00 19.45 512 HIS C CA 1
ATOM 10982 C C . HIS C 1 512 ? -13.039 4.811 70.353 1.00 19.21 512 HIS C C 1
ATOM 10983 O O . HIS C 1 512 ? -13.070 3.687 70.888 1.00 21.75 512 HIS C O 1
ATOM 10990 N N . ALA C 1 513 ? -12.066 5.276 69.576 1.00 17.56 513 ALA C N 1
ATOM 10991 C CA . ALA C 1 513 ? -10.896 4.416 69.376 1.00 16.38 513 ALA C CA 1
ATOM 10992 C C . ALA C 1 513 ? -9.686 5.279 69.120 1.00 14.68 513 ALA C C 1
ATOM 10993 O O . ALA C 1 513 ? -9.852 6.344 68.550 1.00 17.74 513 ALA C O 1
ATOM 10995 N N . LYS C 1 514 ? -8.498 4.746 69.464 1.00 14.94 514 LYS C N 1
ATOM 10996 C CA . LYS C 1 514 ? -7.264 5.453 69.076 1.00 14.80 514 LYS C CA 1
ATOM 10997 C C . LYS C 1 514 ? -6.243 4.440 68.557 1.00 13.37 514 LYS C C 1
ATOM 10998 O O . LYS C 1 514 ? -6.210 3.280 68.986 1.00 14.45 514 LYS C O 1
ATOM 11004 N N . GLY C 1 515 ? -5.398 4.884 67.663 1.00 13.52 515 GLY C N 1
ATOM 11005 C CA . GLY C 1 515 ? -4.435 4.029 67.044 1.00 13.46 515 GLY C CA 1
ATOM 11006 C C . GLY C 1 515 ? -3.194 4.758 66.648 1.00 12.15 515 GLY C C 1
ATOM 11007 O O . GLY C 1 515 ? -3.209 6.019 66.500 1.00 12.09 515 GLY C O 1
ATOM 11008 N N . VAL C 1 516 ? -2.092 4.020 66.423 1.00 11.91 516 VAL C N 1
ATOM 11009 C CA . VAL C 1 516 ? -0.838 4.564 65.930 1.00 11.36 516 VAL C CA 1
ATOM 11010 C C . VAL C 1 516 ? -0.286 3.610 64.894 1.00 10.86 516 VAL C C 1
ATOM 11011 O O . VAL C 1 516 ? -0.387 2.402 65.067 1.00 12.89 516 VAL C O 1
ATOM 11015 N N . GLY C 1 517 ? 0.225 4.198 63.799 1.00 10.30 517 GLY C N 1
ATOM 11016 C CA . GLY C 1 517 ? 0.857 3.411 62.761 1.00 10.55 517 GLY C CA 1
ATOM 11017 C C . GLY C 1 517 ? 2.268 3.946 62.605 1.00 11.23 517 GLY C C 1
ATOM 11018 O O . GLY C 1 517 ? 2.456 5.152 62.530 1.00 12.42 517 GLY C O 1
ATOM 11019 N N . THR C 1 518 ? 3.264 3.096 62.516 1.00 11.10 518 THR C N 1
ATOM 11020 C CA . THR C 1 518 ? 4.641 3.445 62.332 1.00 10.56 518 THR C CA 1
ATOM 11021 C C . THR C 1 518 ? 5.171 2.898 61.041 1.00 10.16 518 THR C C 1
ATOM 11022 O O . THR C 1 518 ? 4.741 1.849 60.571 1.00 11.50 518 THR C O 1
ATOM 11026 N N . VAL C 1 519 ? 6.164 3.600 60.475 1.00 10.15 519 VAL C N 1
ATOM 11027 C CA . VAL C 1 519 ? 6.832 3.204 59.232 1.00 10.26 519 VAL C CA 1
ATOM 11028 C C . VAL C 1 519 ? 8.278 3.582 59.345 1.00 10.24 519 VAL C C 1
ATOM 11029 O O . VAL C 1 519 ? 8.634 4.659 59.884 1.00 11.74 519 VAL C O 1
ATOM 11033 N N . ALA C 1 520 ? 9.171 2.740 58.815 1.00 10.37 520 ALA C N 1
ATOM 11034 C CA . ALA C 1 520 ? 10.581 3.124 58.542 1.00 10.55 520 ALA C CA 1
ATOM 11035 C C . ALA C 1 520 ? 10.597 3.876 57.214 1.00 9.95 520 ALA C C 1
ATOM 11036 O O . ALA C 1 520 ? 10.834 3.291 56.131 1.00 11.76 520 ALA C O 1
ATOM 11038 N N . ALA C 1 521 ? 10.290 5.147 57.229 1.00 9.93 521 ALA C N 1
ATOM 11039 C CA . ALA C 1 521 ? 10.234 5.958 56.028 1.00 9.58 521 ALA C CA 1
ATOM 11040 C C . ALA C 1 521 ? 11.638 6.186 55.548 1.00 9.25 521 ALA C C 1
ATOM 11041 O O . ALA C 1 521 ? 12.579 6.037 56.316 1.00 10.05 521 ALA C O 1
ATOM 11043 N N . PRO C 1 522 ? 11.815 6.516 54.275 1.00 9.12 522 PRO C N 1
ATOM 11044 C CA . PRO C 1 522 ? 13.188 6.729 53.781 1.00 8.86 522 PRO C CA 1
ATOM 11045 C C . PRO C 1 522 ? 14.054 7.648 54.621 1.00 9.03 522 PRO C C 1
ATOM 11046 O O . PRO C 1 522 ? 15.266 7.434 54.653 1.00 10.48 522 PRO C O 1
ATOM 11050 N N . ARG C 1 523 ? 13.489 8.646 55.278 1.00 9.63 523 ARG C N 1
ATOM 11051 C CA . ARG C 1 523 ? 14.267 9.627 56.048 1.00 9.57 523 ARG C CA 1
ATOM 11052 C C . ARG C 1 523 ? 14.298 9.339 57.537 1.00 9.66 523 ARG C C 1
ATOM 11053 O O . ARG C 1 523 ? 14.956 10.108 58.276 1.00 10.51 523 ARG C O 1
ATOM 11061 N N . GLY C 1 524 ? 13.650 8.270 57.998 1.00 9.63 524 GLY C N 1
ATOM 11062 C CA . GLY C 1 524 ? 13.683 7.880 59.402 1.00 10.52 524 GLY C CA 1
ATOM 11063 C C . GLY C 1 524 ? 12.364 7.463 59.973 1.00 10.41 524 GLY C C 1
ATOM 11064 O O . GLY C 1 524 ? 11.535 6.841 59.293 1.00 12.03 524 GLY C O 1
ATOM 11065 N N . ALA C 1 525 ? 12.151 7.788 61.240 1.00 11.21 525 ALA C N 1
ATOM 11066 C CA . ALA C 1 525 ? 10.991 7.298 62.001 1.00 11.18 525 ALA C CA 1
ATOM 11067 C C . ALA C 1 525 ? 9.722 8.080 61.717 1.00 10.20 525 ALA C C 1
ATOM 11068 O O . ALA C 1 525 ? 9.662 9.284 62.060 1.00 11.30 525 ALA C O 1
ATOM 11070 N N . LEU C 1 526 ? 8.749 7.445 61.109 1.00 10.30 526 LEU C N 1
ATOM 11071 C CA . LEU C 1 526 ? 7.466 8.064 60.797 1.00 9.31 526 LEU C CA 1
ATOM 11072 C C . LEU C 1 526 ? 6.378 7.446 61.617 1.00 10.16 526 LEU C C 1
ATOM 11073 O O . LEU C 1 526 ? 6.300 6.221 61.727 1.00 10.07 526 LEU C O 1
ATOM 11078 N N . ALA C 1 527 ? 5.480 8.235 62.185 1.00 10.21 527 ALA C N 1
ATOM 11079 C CA . ALA C 1 527 ? 4.276 7.693 62.794 1.00 10.71 527 ALA C CA 1
ATOM 11080 C C . ALA C 1 527 ? 3.121 8.668 62.647 1.00 10.18 527 ALA C C 1
ATOM 11081 O O . ALA C 1 527 ? 3.289 9.886 62.579 1.00 10.39 527 ALA C O 1
ATOM 11083 N N . HIS C 1 528 ? 1.940 8.090 62.574 1.00 10.19 528 HIS C N 1
ATOM 11084 C CA . HIS C 1 528 ? 0.655 8.783 62.558 1.00 9.90 528 HIS C CA 1
ATOM 11085 C C . HIS C 1 528 ? -0.177 8.280 63.744 1.00 10.79 528 HIS C C 1
ATOM 11086 O O . HIS C 1 528 ? -0.278 7.098 63.973 1.00 10.87 528 HIS C O 1
ATOM 11093 N N . TRP C 1 529 ? -0.790 9.220 64.460 1.00 10.05 529 TRP C N 1
ATOM 11094 C CA . TRP C 1 529 ? -1.626 8.937 65.625 1.00 10.54 529 TRP C CA 1
ATOM 11095 C C . TRP C 1 529 ? -3.014 9.427 65.311 1.00 10.47 529 TRP C C 1
ATOM 11096 O O . TRP C 1 529 ? -3.205 10.618 65.062 1.00 11.75 529 TRP C O 1
ATOM 11107 N N . ILE C 1 530 ? -4.012 8.592 65.385 1.00 10.92 530 ILE C N 1
ATOM 11108 C CA . ILE C 1 530 ? -5.423 8.890 65.106 1.00 11.46 530 ILE C CA 1
ATOM 11109 C C . ILE C 1 530 ? -6.238 8.630 66.343 1.00 12.31 530 ILE C C 1
ATOM 11110 O O . ILE C 1 530 ? -6.081 7.684 67.083 1.00 13.36 530 ILE C O 1
ATOM 11115 N N . VAL C 1 531 ? -7.235 9.545 66.539 1.00 12.57 531 VAL C N 1
ATOM 11116 C CA . VAL C 1 531 ? -8.313 9.415 67.504 1.00 13.40 531 VAL C CA 1
ATOM 11117 C C . VAL C 1 531 ? -9.618 9.419 66.702 1.00 12.97 531 VAL C C 1
ATOM 11118 O O . VAL C 1 531 ? -9.851 10.384 65.971 1.00 14.39 531 VAL C O 1
ATOM 11122 N N . ILE C 1 532 ? -10.421 8.374 66.789 1.00 14.11 532 ILE C N 1
ATOM 11123 C CA . ILE C 1 532 ? -11.687 8.206 66.115 1.00 14.55 532 ILE C CA 1
ATOM 11124 C C . ILE C 1 532 ? -12.831 8.315 67.106 1.00 16.10 532 ILE C C 1
ATOM 11125 O O . ILE C 1 532 ? -12.728 7.761 68.188 1.00 16.31 532 ILE C O 1
ATOM 11130 N N . GLU C 1 533 ? -13.842 9.065 66.716 1.00 15.65 533 GLU C N 1
ATOM 11131 C CA . GLU C 1 533 ? -15.099 9.271 67.472 1.00 16.47 533 GLU C CA 1
ATOM 11132 C C . GLU C 1 533 ? -16.287 9.198 66.571 1.00 16.44 533 GLU C C 1
ATOM 11133 O O . GLU C 1 533 ? -16.335 9.998 65.653 1.00 16.98 533 GLU C O 1
ATOM 11139 N N . LYS C 1 534 ? -17.132 8.252 66.857 1.00 17.83 534 LYS C N 1
ATOM 11140 C CA . LYS C 1 534 ? -18.343 8.103 66.116 1.00 19.28 534 LYS C CA 1
ATOM 11141 C C . LYS C 1 534 ? -18.200 8.176 64.634 1.00 17.81 534 LYS C C 1
ATOM 11142 O O . LYS C 1 534 ? -18.881 8.850 63.860 1.00 18.41 534 LYS C O 1
ATOM 11148 N N . GLY C 1 535 ? -17.246 7.395 64.168 1.00 17.52 535 GLY C N 1
ATOM 11149 C CA . GLY C 1 535 ? -16.970 7.217 62.755 1.00 16.18 535 GLY C CA 1
ATOM 11150 C C . GLY C 1 535 ? -16.149 8.264 62.058 1.00 15.88 535 GLY C C 1
ATOM 11151 O O . GLY C 1 535 ? -15.932 8.177 60.849 1.00 17.06 535 GLY C O 1
ATOM 11152 N N . LYS C 1 536 ? -15.693 9.267 62.766 1.00 14.57 536 LYS C N 1
ATOM 11153 C CA . LYS C 1 536 ? -14.990 10.396 62.230 1.00 14.55 536 LYS C CA 1
ATOM 11154 C C . LYS C 1 536 ? -13.662 10.650 62.919 1.00 13.54 536 LYS C C 1
ATOM 11155 O O . LYS C 1 536 ? -13.376 10.210 64.046 1.00 15.93 536 LYS C O 1
ATOM 11161 N N . ILE C 1 537 ? -12.811 11.375 62.218 1.00 14.13 537 ILE C N 1
ATOM 11162 C CA . ILE C 1 537 ? -11.501 11.687 62.794 1.00 12.89 537 ILE C CA 1
ATOM 11163 C C . ILE C 1 537 ? -11.651 12.863 63.790 1.00 13.37 537 ILE C C 1
ATOM 11164 O O . ILE C 1 537 ? -12.052 13.960 63.390 1.00 14.58 537 ILE C O 1
ATOM 11169 N N . LYS C 1 538 ? -11.379 12.574 65.047 1.00 13.18 538 LYS C N 1
ATOM 11170 C CA . LYS C 1 538 ? -11.391 13.587 66.083 1.00 13.94 538 LYS C CA 1
ATOM 11171 C C . LYS C 1 538 ? -10.018 14.249 66.177 1.00 13.93 538 LYS C C 1
ATOM 11172 O O . LYS C 1 538 ? -9.961 15.489 66.348 1.00 15.84 538 LYS C O 1
ATOM 11178 N N . ASN C 1 539 ? -8.920 13.535 66.070 1.00 12.95 539 ASN C N 1
ATOM 11179 C CA . ASN C 1 539 ? -7.586 14.105 66.046 1.00 11.62 539 ASN C CA 1
ATOM 11180 C C . ASN C 1 539 ? -6.760 13.238 65.136 1.00 11.60 539 ASN C C 1
ATOM 11181 O O . ASN C 1 539 ? -6.946 12.015 65.099 1.00 12.24 539 ASN C O 1
ATOM 11186 N N . TYR C 1 540 ? -5.844 13.859 64.400 1.00 12.39 540 TYR C N 1
ATOM 11187 C CA . TYR C 1 540 ? -4.927 13.151 63.534 1.00 11.76 540 TYR C CA 1
ATOM 11188 C C . TYR C 1 540 ? -3.638 13.942 63.628 1.00 11.11 540 TYR C C 1
ATOM 11189 O O . TYR C 1 540 ? -3.620 15.088 63.190 1.00 13.17 540 TYR C O 1
ATOM 11198 N N . GLN C 1 541 ? -2.583 13.325 64.137 1.00 10.61 541 GLN C N 1
ATOM 11199 C CA . GLN C 1 541 ? -1.310 13.981 64.309 1.00 10.95 541 GLN C CA 1
ATOM 11200 C C . GLN C 1 541 ? -0.189 13.138 63.679 1.00 10.26 541 GLN C C 1
ATOM 11201 O O . GLN C 1 541 ? -0.091 11.947 63.973 1.00 11.70 541 GLN C O 1
ATOM 11207 N N . CYS C 1 542 ? 0.619 13.779 62.898 1.00 10.87 542 CYS C N 1
ATOM 11208 C CA . CYS C 1 542 ? 1.753 13.231 62.250 1.00 9.62 542 CYS C CA 1
ATOM 11209 C C . CYS C 1 542 ? 3.020 13.726 62.869 1.00 9.92 542 CYS C C 1
ATOM 11210 O O . CYS C 1 542 ? 3.146 14.941 63.112 1.00 10.23 542 CYS C O 1
ATOM 11213 N N . VAL C 1 543 ? 3.994 12.868 63.094 1.00 9.97 543 VAL C N 1
ATOM 11214 C CA . VAL C 1 543 ? 5.328 13.253 63.518 1.00 10.20 543 VAL C CA 1
ATOM 11215 C C . VAL C 1 543 ? 6.236 12.493 62.543 1.00 10.51 543 VAL C C 1
ATOM 11216 O O . VAL C 1 543 ? 6.191 11.261 62.473 1.00 9.98 543 VAL C O 1
ATOM 11220 N N . VAL C 1 544 ? 6.970 13.233 61.720 1.00 9.87 544 VAL C N 1
ATOM 11221 C CA A VAL C 1 544 ? 7.625 12.684 60.510 0.80 10.57 544 VAL C CA 1
ATOM 11222 C CA B VAL C 1 544 ? 7.662 12.712 60.567 0.20 8.66 544 VAL C CA 1
ATOM 11223 C C . VAL C 1 544 ? 9.155 12.753 60.653 1.00 9.54 544 VAL C C 1
ATOM 11224 O O . VAL C 1 544 ? 9.640 13.530 61.528 1.00 10.19 544 VAL C O 1
ATOM 11231 N N . PRO C 1 545 ? 9.943 12.011 59.907 1.00 9.92 545 PRO C N 1
ATOM 11232 C CA . PRO C 1 545 ? 11.382 12.006 60.151 1.00 10.55 545 PRO C CA 1
ATOM 11233 C C . PRO C 1 545 ? 12.015 13.344 60.131 1.00 10.21 545 PRO C C 1
ATOM 11234 O O . PRO C 1 545 ? 12.819 13.717 61.034 1.00 10.63 545 PRO C O 1
ATOM 11238 N N . THR C 1 546 ? 11.686 14.169 59.149 1.00 10.67 546 THR C N 1
ATOM 11239 C CA . THR C 1 546 ? 12.296 15.504 59.071 1.00 10.36 546 THR C CA 1
ATOM 11240 C C . THR C 1 546 ? 11.733 16.448 60.147 1.00 9.86 546 THR C C 1
ATOM 11241 O O . THR C 1 546 ? 12.369 17.432 60.482 1.00 10.42 546 THR C O 1
ATOM 11245 N N . THR C 1 547 ? 10.559 16.151 60.718 1.00 10.26 547 THR C N 1
ATOM 11246 C CA . THR C 1 547 ? 10.177 16.909 61.902 1.00 10.41 547 THR C CA 1
ATOM 11247 C C . THR C 1 547 ? 11.219 16.702 63.012 1.00 11.16 547 THR C C 1
ATOM 11248 O O . THR C 1 547 ? 11.661 17.609 63.671 1.00 11.28 547 THR C O 1
ATOM 11252 N N . TRP C 1 548 ? 11.620 15.460 63.258 1.00 10.88 548 TRP C N 1
ATOM 11253 C CA . TRP C 1 548 ? 12.647 15.181 64.229 1.00 11.18 548 TRP C CA 1
ATOM 11254 C C . TRP C 1 548 ? 13.941 15.850 63.796 1.00 11.15 548 TRP C C 1
ATOM 11255 O O . TRP C 1 548 ? 14.501 16.653 64.585 1.00 12.35 548 TRP C O 1
ATOM 11266 N N . ASN C 1 549 ? 14.455 15.595 62.606 1.00 11.05 549 ASN C N 1
ATOM 11267 C CA . ASN C 1 549 ? 15.818 16.051 62.305 1.00 12.25 549 ASN C CA 1
ATOM 11268 C C . ASN C 1 549 ? 15.887 17.559 62.156 1.00 11.51 549 ASN C C 1
ATOM 11269 O O . ASN C 1 549 ? 16.847 18.182 62.587 1.00 11.88 549 ASN C O 1
ATOM 11274 N N . GLY C 1 550 ? 14.853 18.190 61.543 1.00 11.34 550 GLY C N 1
ATOM 11275 C CA . GLY C 1 550 ? 14.835 19.602 61.292 1.00 11.48 550 GLY C CA 1
ATOM 11276 C C . GLY C 1 550 ? 14.296 20.462 62.398 1.00 11.46 550 GLY C C 1
ATOM 11277 O O . GLY C 1 550 ? 14.254 21.678 62.212 1.00 12.69 550 GLY C O 1
ATOM 11278 N N . SER C 1 551 ? 13.917 19.844 63.502 1.00 11.97 551 SER C N 1
ATOM 11279 C CA A SER C 1 551 ? 13.385 20.479 64.705 0.80 13.30 551 SER C CA 1
ATOM 11280 C CA B SER C 1 551 ? 13.247 20.646 64.523 0.20 10.80 551 SER C CA 1
ATOM 11281 C C . SER C 1 551 ? 14.089 21.763 65.133 1.00 11.63 551 SER C C 1
ATOM 11282 O O . SER C 1 551 ? 15.297 21.765 65.204 1.00 12.39 551 SER C O 1
ATOM 11287 N N . PRO C 1 552 ? 13.334 22.780 65.537 1.00 12.79 552 PRO C N 1
ATOM 11288 C CA . PRO C 1 552 ? 13.909 23.933 66.223 1.00 12.35 552 PRO C CA 1
ATOM 11289 C C . PRO C 1 552 ? 14.110 23.542 67.683 1.00 12.46 552 PRO C C 1
ATOM 11290 O O . PRO C 1 552 ? 13.839 22.435 68.148 1.00 13.33 552 PRO C O 1
ATOM 11294 N N . ARG C 1 553 ? 14.691 24.492 68.419 1.00 13.74 553 ARG C N 1
ATOM 11295 C CA . ARG C 1 553 ? 15.046 24.218 69.785 1.00 13.04 553 ARG C CA 1
ATOM 11296 C C . ARG C 1 553 ? 13.805 23.986 70.667 1.00 13.75 553 ARG C C 1
ATOM 11297 O O . ARG C 1 553 ? 12.681 24.345 70.324 1.00 15.58 553 ARG C O 1
ATOM 11305 N N . ASP C 1 554 ? 14.046 23.304 71.807 1.00 14.89 554 ASP C N 1
ATOM 11306 C CA . ASP C 1 554 ? 12.959 23.002 72.772 1.00 16.06 554 ASP C CA 1
ATOM 11307 C C . ASP C 1 554 ? 13.000 23.989 73.943 1.00 15.45 554 ASP C C 1
ATOM 11308 O O . ASP C 1 554 ? 13.847 24.900 73.989 1.00 18.08 554 ASP C O 1
ATOM 11313 N N . PRO C 1 555 ? 12.061 23.913 74.914 1.00 16.47 555 PRO C N 1
ATOM 11314 C CA . PRO C 1 555 ? 12.118 24.872 75.998 1.00 18.22 555 PRO C CA 1
ATOM 11315 C C . PRO C 1 555 ? 13.416 24.834 76.778 1.00 19.30 555 PRO C C 1
ATOM 11316 O O . PRO C 1 555 ? 13.757 25.894 77.349 1.00 23.21 555 PRO C O 1
ATOM 11320 N N . LYS C 1 556 ? 14.104 23.707 76.886 1.00 19.32 556 LYS C N 1
ATOM 11321 C CA . LYS C 1 556 ? 15.342 23.656 77.643 1.00 20.79 556 LYS C CA 1
ATOM 11322 C C . LYS C 1 556 ? 16.570 24.067 76.857 1.00 19.37 556 LYS C C 1
ATOM 11323 O O . LYS C 1 556 ? 17.662 24.192 77.396 1.00 25.94 556 LYS C O 1
ATOM 11329 N N . GLY C 1 557 ? 16.322 24.258 75.572 1.00 19.77 557 GLY C N 1
ATOM 11330 C CA . GLY C 1 557 ? 17.383 24.718 74.739 1.00 19.99 557 GLY C CA 1
ATOM 11331 C C . GLY C 1 557 ? 18.078 23.640 73.983 1.00 17.27 557 GLY C C 1
ATOM 11332 O O . GLY C 1 557 ? 19.054 24.035 73.274 1.00 18.58 557 GLY C O 1
ATOM 11333 N N . ASN C 1 558 ? 17.719 22.379 74.064 1.00 18.17 558 ASN C N 1
ATOM 11334 C CA . ASN C 1 558 ? 18.342 21.351 73.235 1.00 16.94 558 ASN C CA 1
ATOM 11335 C C . ASN C 1 558 ? 18.136 21.665 71.729 1.00 15.72 558 ASN C C 1
ATOM 11336 O O . ASN C 1 558 ? 17.059 21.978 71.259 1.00 14.89 558 ASN C O 1
ATOM 11341 N N . ILE C 1 559 ? 19.222 21.540 70.947 1.00 15.35 559 ILE C N 1
ATOM 11342 C CA . ILE C 1 559 ? 19.134 21.649 69.495 1.00 15.49 559 ILE C CA 1
ATOM 11343 C C . ILE C 1 559 ? 18.894 20.316 68.861 1.00 14.32 559 ILE C C 1
ATOM 11344 O O . ILE C 1 559 ? 19.313 19.236 69.358 1.00 14.88 559 ILE C O 1
ATOM 11349 N N . GLY C 1 560 ? 18.271 20.331 67.721 1.00 13.50 560 GLY C N 1
ATOM 11350 C CA . GLY C 1 560 ? 17.986 19.154 66.921 1.00 13.96 560 GLY C CA 1
ATOM 11351 C C . GLY C 1 560 ? 19.098 18.793 65.969 1.00 13.02 560 GLY C C 1
ATOM 11352 O O . GLY C 1 560 ? 20.122 19.419 65.901 1.00 13.72 560 GLY C O 1
ATOM 11353 N N . ALA C 1 561 ? 18.825 17.722 65.225 1.00 13.25 561 ALA C N 1
ATOM 11354 C CA . ALA C 1 561 ? 19.880 17.054 64.471 1.00 12.56 561 ALA C CA 1
ATOM 11355 C C . ALA C 1 561 ? 20.515 17.949 63.390 1.00 12.72 561 ALA C C 1
ATOM 11356 O O . ALA C 1 561 ? 21.733 17.990 63.217 1.00 13.17 561 ALA C O 1
ATOM 11358 N N . PHE C 1 562 ? 19.723 18.698 62.627 1.00 12.00 562 PHE C N 1
ATOM 11359 C CA . PHE C 1 562 ? 20.258 19.562 61.610 1.00 12.49 562 PHE C CA 1
ATOM 11360 C C . PHE C 1 562 ? 21.183 20.601 62.239 1.00 13.16 562 PHE C C 1
ATOM 11361 O O . PHE C 1 562 ? 22.306 20.832 61.780 1.00 14.02 562 PHE C O 1
ATOM 11369 N N . GLU C 1 563 ? 20.696 21.289 63.271 1.00 12.51 563 GLU C N 1
ATOM 11370 C CA . GLU C 1 563 ? 21.489 22.357 63.894 1.00 13.55 563 GLU C CA 1
ATOM 11371 C C . GLU C 1 563 ? 22.779 21.804 64.436 1.00 13.66 563 GLU C C 1
ATOM 11372 O O . GLU C 1 563 ? 23.858 22.357 64.250 1.00 15.10 563 GLU C O 1
ATOM 11378 N N . ALA C 1 564 ? 22.682 20.645 65.079 1.00 13.78 564 ALA C N 1
ATOM 11379 C CA . ALA C 1 564 ? 23.875 20.030 65.684 1.00 14.64 564 ALA C CA 1
ATOM 11380 C C . ALA C 1 564 ? 24.885 19.616 64.653 1.00 14.65 564 ALA C C 1
ATOM 11381 O O . ALA C 1 564 ? 26.089 19.718 64.892 1.00 16.65 564 ALA C O 1
ATOM 11383 N N . SER C 1 565 ? 24.434 19.083 63.509 1.00 14.86 565 SER C N 1
ATOM 11384 C CA . SER C 1 565 ? 25.344 18.601 62.487 1.00 15.23 565 SER C CA 1
ATOM 11385 C C . SER C 1 565 ? 26.185 19.697 61.870 1.00 16.13 565 SER C C 1
ATOM 11386 O O . SER C 1 565 ? 27.259 19.352 61.346 1.00 16.83 565 SER C O 1
ATOM 11389 N N . LEU C 1 566 ? 25.817 20.966 61.912 1.00 16.86 566 LEU C N 1
ATOM 11390 C CA . LEU C 1 566 ? 26.566 22.069 61.304 1.00 16.09 566 LEU C CA 1
ATOM 11391 C C . LEU C 1 566 ? 27.587 22.674 62.262 1.00 16.57 566 LEU C C 1
ATOM 11392 O O . LEU C 1 566 ? 28.600 23.237 61.834 1.00 17.98 566 LEU C O 1
ATOM 11397 N N . MET C 1 567 ? 27.373 22.519 63.541 1.00 18.17 567 MET C N 1
ATOM 11398 C CA . MET C 1 567 ? 28.211 23.117 64.616 1.00 18.23 567 MET C CA 1
ATOM 11399 C C . MET C 1 567 ? 29.635 22.598 64.441 1.00 20.99 567 MET C C 1
ATOM 11400 O O . MET C 1 567 ? 29.920 21.411 64.340 1.00 22.28 567 MET C O 1
ATOM 11405 N N . GLY C 1 568 ? 30.578 23.521 64.449 1.00 19.88 568 GLY C N 1
ATOM 11406 C CA . GLY C 1 568 ? 32.014 23.175 64.424 1.00 22.12 568 GLY C CA 1
ATOM 11407 C C . GLY C 1 568 ? 32.525 22.912 63.029 1.00 19.43 568 GLY C C 1
ATOM 11408 O O . GLY C 1 568 ? 33.690 22.559 62.923 1.00 23.48 568 GLY C O 1
ATOM 11409 N N . THR C 1 569 ? 31.710 23.085 61.980 1.00 21.81 569 THR C N 1
ATOM 11410 C CA . THR C 1 569 ? 32.243 22.818 60.661 1.00 19.19 569 THR C CA 1
ATOM 11411 C C . THR C 1 569 ? 32.951 24.040 60.049 1.00 20.58 569 THR C C 1
ATOM 11412 O O . THR C 1 569 ? 32.366 25.121 59.980 1.00 21.23 569 THR C O 1
ATOM 11416 N N . PRO C 1 570 ? 34.169 23.868 59.601 1.00 22.51 570 PRO C N 1
ATOM 11417 C CA . PRO C 1 570 ? 34.818 24.959 58.891 1.00 23.27 570 PRO C CA 1
ATOM 11418 C C . PRO C 1 570 ? 34.304 25.079 57.465 1.00 26.39 570 PRO C C 1
ATOM 11419 O O . PRO C 1 570 ? 33.966 24.112 56.774 1.00 25.95 570 PRO C O 1
ATOM 11423 N N . MET C 1 571 ? 34.260 26.327 56.998 1.00 23.61 571 MET C N 1
ATOM 11424 C CA . MET C 1 571 ? 33.810 26.613 55.644 1.00 29.64 571 MET C CA 1
ATOM 11425 C C . MET C 1 571 ? 34.964 27.242 54.898 1.00 25.51 571 MET C C 1
ATOM 11426 O O . MET C 1 571 ? 35.557 28.206 55.380 1.00 24.32 571 MET C O 1
ATOM 11431 N N . GLU C 1 572 ? 35.288 26.706 53.733 1.00 23.91 572 GLU C N 1
ATOM 11432 C CA . GLU C 1 572 ? 36.283 27.385 52.892 1.00 24.82 572 GLU C CA 1
ATOM 11433 C C . GLU C 1 572 ? 35.872 28.814 52.564 1.00 22.95 572 GLU C C 1
ATOM 11434 O O . GLU C 1 572 ? 36.634 29.737 52.555 1.00 27.98 572 GLU C O 1
ATOM 11440 N N . ARG C 1 573 ? 34.590 29.031 52.219 1.00 24.39 573 ARG C N 1
ATOM 11441 C CA . ARG C 1 573 ? 34.024 30.305 51.799 1.00 24.81 573 ARG C CA 1
ATOM 11442 C C . ARG C 1 573 ? 32.633 30.415 52.352 1.00 23.43 573 ARG C C 1
ATOM 11443 O O . ARG C 1 573 ? 31.692 29.840 51.814 1.00 22.59 573 ARG C O 1
ATOM 11451 N N . PRO C 1 574 ? 32.469 31.051 53.515 1.00 23.40 574 PRO C N 1
ATOM 11452 C CA . PRO C 1 574 ? 31.138 31.087 54.104 1.00 24.14 574 PRO C CA 1
ATOM 11453 C C . PRO C 1 574 ? 30.038 31.581 53.184 1.00 22.43 574 PRO C C 1
ATOM 11454 O O . PRO C 1 574 ? 28.924 31.058 53.372 1.00 23.36 574 PRO C O 1
ATOM 11458 N N . ASP C 1 575 ? 30.249 32.462 52.214 1.00 24.50 575 ASP C N 1
ATOM 11459 C CA . ASP C 1 575 ? 29.294 33.023 51.233 1.00 26.01 575 ASP C CA 1
ATOM 11460 C C . ASP C 1 575 ? 29.043 32.058 50.068 1.00 22.42 575 ASP C C 1
ATOM 11461 O O . ASP C 1 575 ? 28.142 32.311 49.268 1.00 26.41 575 ASP C O 1
ATOM 11466 N N . GLU C 1 576 ? 29.757 30.961 50.028 1.00 22.46 576 GLU C N 1
ATOM 11467 C CA . GLU C 1 576 ? 29.575 29.814 49.114 1.00 21.35 576 GLU C CA 1
ATOM 11468 C C . GLU C 1 576 ? 29.443 28.524 49.901 1.00 18.30 576 GLU C C 1
ATOM 11469 O O . GLU C 1 576 ? 30.406 27.779 49.914 1.00 20.91 576 GLU C O 1
ATOM 11475 N N . PRO C 1 577 ? 28.328 28.329 50.550 1.00 19.75 577 PRO C N 1
ATOM 11476 C CA . PRO C 1 577 ? 28.262 27.383 51.677 1.00 18.69 577 PRO C CA 1
ATOM 11477 C C . PRO C 1 577 ? 28.084 25.944 51.312 1.00 18.28 577 PRO C C 1
ATOM 11478 O O . PRO C 1 577 ? 27.207 25.264 51.891 1.00 17.98 577 PRO C O 1
ATOM 11482 N N . VAL C 1 578 ? 28.995 25.489 50.474 1.00 17.47 578 VAL C N 1
ATOM 11483 C CA . VAL C 1 578 ? 28.971 24.084 50.056 1.00 18.68 578 VAL C CA 1
ATOM 11484 C C . VAL C 1 578 ? 28.899 23.104 51.195 1.00 17.78 578 VAL C C 1
ATOM 11485 O O . VAL C 1 578 ? 28.201 22.079 51.166 1.00 17.12 578 VAL C O 1
ATOM 11489 N N . GLU C 1 579 ? 29.656 23.325 52.273 1.00 18.46 579 GLU C N 1
ATOM 11490 C CA . GLU C 1 579 ? 29.749 22.419 53.376 1.00 17.97 579 GLU C CA 1
ATOM 11491 C C . GLU C 1 579 ? 28.400 22.334 54.075 1.00 17.63 579 GLU C C 1
ATOM 11492 O O . GLU C 1 579 ? 27.985 21.274 54.534 1.00 17.22 579 GLU C O 1
ATOM 11498 N N . VAL C 1 580 ? 27.680 23.445 54.216 1.00 17.34 580 VAL C N 1
ATOM 11499 C CA . VAL C 1 580 ? 26.374 23.438 54.905 1.00 15.59 580 VAL C CA 1
ATOM 11500 C C . VAL C 1 580 ? 25.423 22.611 54.068 1.00 15.97 580 VAL C C 1
ATOM 11501 O O . VAL C 1 580 ? 24.675 21.788 54.589 1.00 15.08 580 VAL C O 1
ATOM 11505 N N . LEU C 1 581 ? 25.401 22.864 52.757 1.00 16.80 581 LEU C N 1
ATOM 11506 C CA . LEU C 1 581 ? 24.493 22.117 51.870 1.00 14.83 581 LEU C CA 1
ATOM 11507 C C . LEU C 1 581 ? 24.844 20.635 51.916 1.00 13.80 581 LEU C C 1
ATOM 11508 O O . LEU C 1 581 ? 23.941 19.774 51.968 1.00 14.31 581 LEU C O 1
ATOM 11513 N N . ARG C 1 582 ? 26.151 20.285 51.901 1.00 14.17 582 ARG C N 1
ATOM 11514 C CA . ARG C 1 582 ? 26.564 18.887 51.875 1.00 13.86 582 ARG C CA 1
ATOM 11515 C C . ARG C 1 582 ? 26.054 18.167 53.126 1.00 14.11 582 ARG C C 1
ATOM 11516 O O . ARG C 1 582 ? 25.528 17.049 53.034 1.00 13.41 582 ARG C O 1
ATOM 11524 N N . THR C 1 583 ? 26.176 18.775 54.270 1.00 14.61 583 THR C N 1
ATOM 11525 C CA . THR C 1 583 ? 25.710 18.134 55.535 1.00 13.49 583 THR C CA 1
ATOM 11526 C C . THR C 1 583 ? 24.192 18.157 55.645 1.00 12.9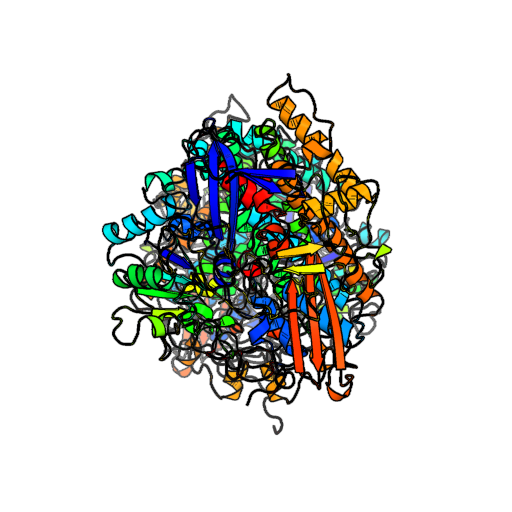2 583 THR C C 1
ATOM 11527 O O . THR C 1 583 ? 23.584 17.112 55.965 1.00 13.20 583 THR C O 1
ATOM 11531 N N . LEU C 1 584 ? 23.534 19.297 55.370 1.00 13.27 584 LEU C N 1
ATOM 11532 C CA . LEU C 1 584 ? 22.049 19.252 55.467 1.00 12.77 584 LEU C CA 1
ATOM 11533 C C . LEU C 1 584 ? 21.499 18.243 54.510 1.00 12.28 584 LEU C C 1
ATOM 11534 O O . LEU C 1 584 ? 20.621 17.471 54.845 1.00 12.31 584 LEU C O 1
ATOM 11539 N N . HIS C 1 585 ? 22.019 18.286 53.249 1.00 12.16 585 HIS C N 1
ATOM 11540 C CA . HIS C 1 585 ? 21.492 17.318 52.279 1.00 11.55 585 HIS C CA 1
ATOM 11541 C C . HIS C 1 585 ? 21.717 15.884 52.691 1.00 10.65 585 HIS C C 1
ATOM 11542 O O . HIS C 1 585 ? 21.002 14.998 52.259 1.00 11.30 585 HIS C O 1
ATOM 11549 N N . SER C 1 586 ? 22.703 15.564 53.499 1.00 11.63 586 SER C N 1
ATOM 11550 C CA . SER C 1 586 ? 22.961 14.206 53.939 1.00 11.77 586 SER C CA 1
ATOM 11551 C C . SER C 1 586 ? 21.843 13.636 54.794 1.00 12.04 586 SER C C 1
ATOM 11552 O O . SER C 1 586 ? 21.713 12.449 54.903 1.00 11.30 586 SER C O 1
ATOM 11555 N N . PHE C 1 587 ? 21.008 14.517 55.363 1.00 12.09 587 PHE C N 1
ATOM 11556 C CA . PHE C 1 587 ? 19.804 14.106 56.075 1.00 11.28 587 PHE C CA 1
ATOM 11557 C C . PHE C 1 587 ? 18.620 13.868 55.137 1.00 11.21 587 PHE C C 1
ATOM 11558 O O . PHE C 1 587 ? 17.549 13.426 55.569 1.00 11.94 587 PHE C O 1
ATOM 11566 N N . ASP C 1 588 ? 18.803 14.227 53.837 1.00 11.02 588 ASP C N 1
ATOM 11567 C CA . ASP C 1 588 ? 17.718 14.133 52.865 1.00 11.13 588 ASP C CA 1
ATOM 11568 C C . ASP C 1 588 ? 16.492 14.882 53.381 1.00 11.24 588 ASP C C 1
ATOM 11569 O O . ASP C 1 588 ? 15.409 14.337 53.568 1.00 11.50 588 ASP C O 1
ATOM 11574 N N . PRO C 1 589 ? 16.614 16.194 53.636 1.00 11.69 589 PRO C N 1
ATOM 11575 C CA . PRO C 1 589 ? 15.489 16.934 54.226 1.00 11.27 589 PRO C CA 1
ATOM 11576 C C . PRO C 1 589 ? 14.264 16.902 53.357 1.00 10.05 589 PRO C C 1
ATOM 11577 O O . PRO C 1 589 ? 14.318 17.183 52.166 1.00 11.31 589 PRO C O 1
ATOM 11581 N N . CYS C 1 590 ? 13.128 16.581 53.976 1.00 10.43 590 CYS C N 1
ATOM 11582 C CA . CYS C 1 590 ? 11.809 16.545 53.300 1.00 11.13 590 CYS C CA 1
ATOM 11583 C C . CYS C 1 590 ? 10.943 17.584 54.034 1.00 9.75 590 CYS C C 1
ATOM 11584 O O . CYS C 1 590 ? 10.403 17.304 55.118 1.00 10.51 590 CYS C O 1
ATOM 11587 N N . LEU C 1 591 ? 10.888 18.803 53.514 1.00 11.00 591 LEU C N 1
ATOM 11588 C CA . LEU C 1 591 ? 10.304 19.887 54.320 1.00 10.15 591 LEU C CA 1
ATOM 11589 C C . LEU C 1 591 ? 8.828 19.915 54.258 1.00 9.31 591 LEU C C 1
ATOM 11590 O O . LEU C 1 591 ? 8.196 20.338 55.237 1.00 11.72 591 LEU C O 1
ATOM 11595 N N . ALA C 1 592 ? 8.218 19.434 53.203 1.00 10.39 592 ALA C N 1
ATOM 11596 C CA . ALA C 1 592 ? 6.775 19.268 53.109 1.00 10.84 592 ALA C CA 1
ATOM 11597 C C . ALA C 1 592 ? 6.347 18.213 54.147 1.00 10.61 592 ALA C C 1
ATOM 11598 O O . ALA C 1 592 ? 5.385 18.394 54.897 1.00 10.95 592 ALA C O 1
ATOM 11600 N N . CYS C 1 593 ? 7.102 17.111 54.231 1.00 10.31 593 CYS C N 1
ATOM 11601 C CA . CYS C 1 593 ? 6.916 16.144 55.290 1.00 10.11 593 CYS C CA 1
ATOM 11602 C C . CYS C 1 593 ? 6.987 16.781 56.671 1.00 9.89 593 CYS C C 1
ATOM 11603 O O . CYS C 1 593 ? 6.157 16.490 57.510 1.00 11.39 593 CYS C O 1
ATOM 11606 N N . SER C 1 594 ? 8.035 17.546 56.871 1.00 9.88 594 SER C N 1
ATOM 11607 C CA . SER C 1 594 ? 8.367 18.044 58.214 1.00 10.19 594 SER C CA 1
ATOM 11608 C C . SER C 1 594 ? 7.241 18.801 58.857 1.00 10.25 594 SER C C 1
ATOM 11609 O O . SER C 1 594 ? 7.101 18.803 60.077 1.00 11.05 594 SER C O 1
ATOM 11612 N N . THR C 1 595 ? 6.487 19.508 58.024 1.00 10.45 595 THR C N 1
ATOM 11613 C CA . THR C 1 595 ? 5.481 20.459 58.464 1.00 10.92 595 THR C CA 1
ATOM 11614 C C . THR C 1 595 ? 4.101 20.012 58.191 1.00 10.56 595 THR C C 1
ATOM 11615 O O . THR C 1 595 ? 3.184 20.277 59.020 1.00 10.52 595 THR C O 1
ATOM 11619 N N . HIS C 1 596 ? 3.850 19.273 57.113 1.00 9.89 596 HIS C N 1
ATOM 11620 C CA . HIS C 1 596 ? 2.542 18.707 56.806 1.00 9.68 596 HIS C CA 1
ATOM 11621 C C . HIS C 1 596 ? 1.377 19.676 57.050 1.00 10.46 596 HIS C C 1
ATOM 11622 O O . HIS C 1 596 ? 0.364 19.317 57.620 1.00 10.78 596 HIS C O 1
ATOM 11630 N N . PRO D 2 11 ? 18.834 28.532 20.535 1.00 55.78 11 PRO D N 1
ATOM 11631 C CA . PRO D 2 11 ? 18.751 28.485 21.990 1.00 49.60 11 PRO D CA 1
ATOM 11632 C C . PRO D 2 11 ? 17.446 27.859 22.455 1.00 35.23 11 PRO D C 1
ATOM 11633 O O . PRO D 2 11 ? 16.360 27.874 21.914 1.00 36.33 11 PRO D O 1
ATOM 11637 N N . ARG D 2 12 ? 17.676 27.262 23.599 1.00 23.83 12 ARG D N 1
ATOM 11638 C CA . ARG D 2 12 ? 16.630 26.404 24.122 1.00 20.95 12 ARG D CA 1
ATOM 11639 C C . ARG D 2 12 ? 15.646 27.254 24.889 1.00 20.23 12 ARG D C 1
ATOM 11640 O O . ARG D 2 12 ? 16.075 28.225 25.505 1.00 20.43 12 ARG D O 1
ATOM 11648 N N . THR D 2 13 ? 14.373 26.866 24.841 1.00 21.55 13 THR D N 1
ATOM 11649 C CA . THR D 2 13 ? 13.342 27.669 25.494 1.00 20.05 13 THR D CA 1
ATOM 11650 C C . THR D 2 13 ? 13.572 27.788 26.986 1.00 17.02 13 THR D C 1
ATOM 11651 O O . THR D 2 13 ? 13.650 26.782 27.679 1.00 16.73 13 THR D O 1
ATOM 11655 N N . PRO D 2 14 ? 13.668 28.995 27.509 1.00 17.20 14 PRO D N 1
ATOM 11656 C CA . PRO D 2 14 ? 13.813 29.129 28.954 1.00 17.29 14 PRO D CA 1
ATOM 11657 C C . PRO D 2 14 ? 12.533 28.771 29.710 1.00 15.66 14 PRO D C 1
ATOM 11658 O O . PRO D 2 14 ? 11.490 29.227 29.294 1.00 17.93 14 PRO D O 1
ATOM 11662 N N . VAL D 2 15 ? 12.767 27.993 30.766 1.00 15.16 15 VAL D N 1
ATOM 11663 C CA . VAL D 2 15 ? 11.707 27.603 31.668 1.00 13.96 15 VAL D CA 1
ATOM 11664 C C . VAL D 2 15 ? 12.170 27.902 33.086 1.00 14.01 15 VAL D C 1
ATOM 11665 O O . VAL D 2 15 ? 13.232 27.507 33.560 1.00 15.58 15 VAL D O 1
ATOM 11669 N N . ILE D 2 16 ? 11.297 28.615 33.791 1.00 13.66 16 ILE D N 1
ATOM 11670 C CA . ILE D 2 16 ? 11.406 28.863 35.187 1.00 12.88 16 ILE D CA 1
ATOM 11671 C C . ILE D 2 16 ? 10.355 28.033 35.893 1.00 11.32 16 ILE D C 1
ATOM 11672 O O . ILE D 2 16 ? 9.170 28.187 35.598 1.00 13.51 16 ILE D O 1
ATOM 11677 N N . TRP D 2 17 ? 10.766 27.129 36.773 1.00 11.06 17 TRP D N 1
ATOM 11678 C CA . TRP D 2 17 ? 9.856 26.197 37.452 1.00 11.18 17 TRP D CA 1
ATOM 11679 C C . TRP D 2 17 ? 9.837 26.605 38.912 1.00 11.12 17 TRP D C 1
ATOM 11680 O O . TRP D 2 17 ? 10.767 26.292 39.676 1.00 14.33 17 TRP D O 1
ATOM 11691 N N . LEU D 2 18 ? 8.748 27.244 39.283 1.00 10.92 18 LEU D N 1
ATOM 11692 C CA . LEU D 2 18 ? 8.557 27.707 40.653 1.00 10.78 18 LEU D CA 1
ATOM 11693 C C . LEU D 2 18 ? 7.810 26.640 41.487 1.00 11.09 18 LEU D C 1
ATOM 11694 O O . LEU D 2 18 ? 7.110 25.823 40.908 1.00 10.92 18 LEU D O 1
ATOM 11699 N N . HIS D 2 19 ? 8.012 26.708 42.777 1.00 10.46 19 HIS D N 1
ATOM 11700 C CA . HIS D 2 19 ? 7.436 25.756 43.724 1.00 11.02 19 HIS D CA 1
ATOM 11701 C C . HIS D 2 19 ? 6.795 26.548 44.852 1.00 10.91 19 HIS D C 1
ATOM 11702 O O . HIS D 2 19 ? 7.457 27.244 45.618 1.00 12.04 19 HIS D O 1
ATOM 11709 N N . GLY D 2 20 ? 5.457 26.397 45.021 1.00 10.67 20 GLY D N 1
ATOM 11710 C CA . GLY D 2 20 ? 4.792 27.000 46.174 1.00 11.26 20 GLY D CA 1
ATOM 11711 C C . GLY D 2 20 ? 4.523 25.978 47.278 1.00 10.67 20 GLY D C 1
ATOM 11712 O O . GLY D 2 20 ? 5.362 25.139 47.591 1.00 10.95 20 GLY D O 1
ATOM 11713 N N . LEU D 2 21 ? 3.328 26.037 47.878 1.00 10.25 21 LEU D N 1
ATOM 11714 C CA . LEU D 2 21 ? 2.905 24.971 48.755 1.00 10.46 21 LEU D CA 1
ATOM 11715 C C . LEU D 2 21 ? 2.610 23.741 47.903 1.00 9.75 21 LEU D C 1
ATOM 11716 O O . LEU D 2 21 ? 1.865 23.856 46.929 1.00 10.33 21 LEU D O 1
ATOM 11721 N N . GLU D 2 22 ? 3.171 22.634 48.232 1.00 9.80 22 GLU D N 1
ATOM 11722 C CA A GLU D 2 22 ? 3.298 21.471 47.350 0.80 9.66 22 GLU D CA 1
ATOM 11723 C CA B GLU D 2 22 ? 3.176 21.452 47.376 0.20 9.80 22 GLU D CA 1
ATOM 11724 C C . GLU D 2 22 ? 3.703 20.263 48.161 1.00 9.63 22 GLU D C 1
ATOM 11725 O O . GLU D 2 22 ? 4.146 20.383 49.302 1.00 11.19 22 GLU D O 1
ATOM 11736 N N . CYS D 2 23 ? 3.638 19.087 47.484 1.00 9.63 23 CYS D N 1
ATOM 11737 C CA . CYS D 2 23 ? 4.269 17.893 47.990 1.00 9.41 23 CYS D CA 1
ATOM 11738 C C . CYS D 2 23 ? 5.417 17.441 47.130 1.00 9.81 23 CYS D C 1
ATOM 11739 O O . CYS D 2 23 ? 6.132 16.503 47.492 1.00 9.89 23 CYS D O 1
ATOM 11742 N N . THR D 2 24 ? 5.612 18.068 45.967 1.00 9.80 24 THR D N 1
ATOM 11743 C CA . THR D 2 24 ? 6.650 17.773 44.976 1.00 9.68 24 THR D CA 1
ATOM 11744 C C . THR D 2 24 ? 6.321 16.572 44.079 1.00 9.07 24 THR D C 1
ATOM 11745 O O . THR D 2 24 ? 7.090 16.077 43.290 1.00 9.58 24 THR D O 1
ATOM 11749 N N . CYS D 2 25 ? 5.028 16.100 44.122 1.00 8.73 25 CYS D N 1
ATOM 11750 C CA . CYS D 2 25 ? 4.637 14.982 43.293 1.00 8.48 25 CYS D CA 1
ATOM 11751 C C . CYS D 2 25 ? 4.686 15.342 41.836 1.00 8.31 25 CYS D C 1
ATOM 11752 O O . CYS D 2 25 ? 4.858 14.441 40.997 1.00 8.33 25 CYS D O 1
ATOM 11755 N N . CYS D 2 26 ? 4.516 16.567 41.447 1.00 8.75 26 CYS D N 1
ATOM 11756 C CA . CYS D 2 26 ? 4.512 16.979 40.011 1.00 8.10 26 CYS D CA 1
ATOM 11757 C C . CYS D 2 26 ? 5.894 16.954 39.445 1.00 7.80 26 CYS D C 1
ATOM 11758 O O . CYS D 2 26 ? 6.092 16.407 38.336 1.00 8.91 26 CYS D O 1
ATOM 11761 N N . SER D 2 27 ? 6.900 17.434 40.140 1.00 8.59 27 SER D N 1
ATOM 11762 C CA . SER D 2 27 ? 8.319 17.279 39.715 1.00 8.83 27 SER D CA 1
ATOM 11763 C C . SER D 2 27 ? 8.691 15.814 39.597 1.00 8.52 27 SER D C 1
ATOM 11764 O O . SER D 2 27 ? 9.376 15.393 38.675 1.00 9.43 27 SER D O 1
ATOM 11767 N N . GLU D 2 28 ? 8.285 15.029 40.610 1.00 7.99 28 GLU D N 1
ATOM 11768 C CA . GLU D 2 28 ? 8.580 13.607 40.616 1.00 7.75 28 GLU D CA 1
ATOM 11769 C C . GLU D 2 28 ? 7.951 12.929 39.411 1.00 7.82 28 GLU D C 1
ATOM 11770 O O . GLU D 2 28 ? 8.584 12.143 38.713 1.00 8.49 28 GLU D O 1
ATOM 11776 N N . SER D 2 29 ? 6.689 13.237 39.122 1.00 7.82 29 SER D N 1
ATOM 11777 C CA . SER D 2 29 ? 6.057 12.639 37.944 1.00 7.53 29 SER D CA 1
ATOM 11778 C C . SER D 2 29 ? 6.824 13.020 36.689 1.00 8.10 29 SER D C 1
ATOM 11779 O O . SER D 2 29 ? 7.084 12.144 35.836 1.00 8.04 29 SER D O 1
ATOM 11782 N N . PHE D 2 30 ? 7.205 14.268 36.517 1.00 8.22 30 PHE D N 1
ATOM 11783 C CA . PHE D 2 30 ? 7.852 14.752 35.318 1.00 8.06 30 PHE D CA 1
ATOM 11784 C C . PHE D 2 30 ? 9.067 13.875 34.977 1.00 8.71 30 PHE D C 1
ATOM 11785 O O . PHE D 2 30 ? 9.241 13.464 33.825 1.00 9.12 30 PHE D O 1
ATOM 11793 N N . ILE D 2 31 ? 9.872 13.576 35.985 1.00 8.83 31 ILE D N 1
ATOM 11794 C CA . ILE D 2 31 ? 11.081 12.811 35.730 1.00 9.54 31 ILE D CA 1
ATOM 11795 C C . ILE D 2 31 ? 10.813 11.345 35.438 1.00 9.36 31 ILE D C 1
ATOM 11796 O O . ILE D 2 31 ? 11.763 10.638 35.042 1.00 9.99 31 ILE D O 1
ATOM 11801 N N . ARG D 2 32 ? 9.615 10.875 35.617 1.00 9.17 32 ARG D N 1
ATOM 11802 C CA . ARG D 2 32 ? 9.258 9.510 35.193 1.00 9.31 32 ARG D CA 1
ATOM 11803 C C . ARG D 2 32 ? 9.056 9.353 33.730 1.00 8.76 32 ARG D C 1
ATOM 11804 O O . ARG D 2 32 ? 8.890 8.227 33.261 1.00 11.10 32 ARG D O 1
ATOM 11812 N N . SER D 2 33 ? 9.034 10.437 32.946 1.00 8.36 33 SER D N 1
ATOM 11813 C CA . SER D 2 33 ? 8.671 10.376 31.556 1.00 8.76 33 SER D CA 1
ATOM 11814 C C . SER D 2 33 ? 9.471 9.345 30.792 1.00 8.32 33 SER D C 1
ATOM 11815 O O . SER D 2 33 ? 10.689 9.363 30.802 1.00 9.87 33 SER D O 1
ATOM 11818 N N . ALA D 2 34 ? 8.806 8.451 30.087 1.00 9.61 34 ALA D N 1
ATOM 11819 C CA . ALA D 2 34 ? 9.423 7.416 29.294 1.00 10.51 34 ALA D CA 1
ATOM 11820 C C . ALA D 2 34 ? 9.962 7.970 27.988 1.00 9.82 34 ALA D C 1
ATOM 11821 O O . ALA D 2 34 ? 10.937 7.492 27.420 1.00 12.13 34 ALA D O 1
ATOM 11823 N N . HIS D 2 35 ? 9.283 8.997 27.466 1.00 8.76 35 HIS D N 1
ATOM 11824 C CA . HIS D 2 35 ? 9.587 9.525 26.120 1.00 8.53 35 HIS D CA 1
ATOM 11825 C C . HIS D 2 35 ? 8.931 10.882 26.013 1.00 8.70 35 HIS D C 1
ATOM 11826 O O . HIS D 2 35 ? 7.680 10.956 26.042 1.00 9.51 35 HIS D O 1
ATOM 11833 N N . PRO D 2 36 ? 9.655 11.992 25.914 1.00 8.88 36 PRO D N 1
ATOM 11834 C CA . PRO D 2 36 ? 11.103 12.042 26.011 1.00 9.29 36 PRO D CA 1
ATOM 11835 C C . PRO D 2 36 ? 11.563 11.756 27.434 1.00 9.01 36 PRO D C 1
ATOM 11836 O O . PRO D 2 36 ? 10.830 11.972 28.408 1.00 10.16 36 PRO D O 1
ATOM 11840 N N . LEU D 2 37 ? 12.809 11.322 27.542 1.00 10.02 37 LEU D N 1
ATOM 11841 C CA . LEU D 2 37 ? 13.438 11.151 28.845 1.00 9.79 37 LEU D CA 1
ATOM 11842 C C . LEU D 2 37 ? 13.727 12.542 29.465 1.00 11.64 37 LEU D C 1
ATOM 11843 O O . LEU D 2 37 ? 14.037 13.512 28.764 1.00 12.05 37 LEU D O 1
ATOM 11848 N N . ALA D 2 38 ? 13.572 12.618 30.774 1.00 12.29 38 ALA D N 1
ATOM 11849 C CA . ALA D 2 38 ? 13.850 13.871 31.469 1.00 14.75 38 ALA D CA 1
ATOM 11850 C C . ALA D 2 38 ? 15.257 14.361 31.152 1.00 14.54 38 ALA D C 1
ATOM 11851 O O . ALA D 2 38 ? 15.437 15.585 31.001 1.00 14.17 38 ALA D O 1
ATOM 11853 N N . LYS D 2 39 ? 16.270 13.483 31.038 1.00 14.81 39 LYS D N 1
ATOM 11854 C CA . LYS D 2 39 ? 17.602 13.945 30.806 1.00 15.47 39 LYS D CA 1
ATOM 11855 C C . LYS D 2 39 ? 17.649 14.746 29.491 1.00 15.36 39 LYS D C 1
ATOM 11856 O O . LYS D 2 39 ? 18.357 15.736 29.335 1.00 15.75 39 LYS D O 1
ATOM 11862 N N . ASP D 2 40 ? 16.920 14.232 28.484 1.00 12.89 40 ASP D N 1
ATOM 11863 C CA . ASP D 2 40 ? 16.929 14.843 27.168 1.00 12.12 40 ASP D CA 1
ATOM 11864 C C . ASP D 2 40 ? 16.122 16.123 27.138 1.00 12.54 40 ASP D C 1
ATOM 11865 O O . ASP D 2 40 ? 16.480 17.088 26.465 1.00 12.89 40 ASP D O 1
ATOM 11870 N N . VAL D 2 41 ? 14.993 16.189 27.883 1.00 12.43 41 VAL D N 1
ATOM 11871 C CA . VAL D 2 41 ? 14.275 17.457 27.989 1.00 11.86 41 VAL D CA 1
ATOM 11872 C C . VAL D 2 41 ? 15.213 18.549 28.516 1.00 13.60 41 VAL D C 1
ATOM 11873 O O . VAL D 2 41 ? 15.254 19.645 27.957 1.00 13.33 41 VAL D O 1
ATOM 11877 N N . VAL D 2 42 ? 15.943 18.267 29.603 1.00 13.60 42 VAL D N 1
ATOM 11878 C CA . VAL D 2 42 ? 16.746 19.263 30.282 1.00 14.12 42 VAL D CA 1
ATOM 11879 C C . VAL D 2 42 ? 18.001 19.601 29.487 1.00 13.96 42 VAL D C 1
ATOM 11880 O O . VAL D 2 42 ? 18.447 20.754 29.481 1.00 15.00 42 VAL D O 1
ATOM 11884 N N . LEU D 2 43 ? 18.620 18.647 28.824 1.00 14.63 43 LEU D N 1
ATOM 11885 C CA . LEU D 2 43 ? 19.888 18.900 28.148 1.00 14.64 43 LEU D CA 1
ATOM 11886 C C . LEU D 2 43 ? 19.668 19.490 26.775 1.00 14.79 43 LEU D C 1
ATOM 11887 O O . LEU D 2 43 ? 20.500 20.295 26.306 1.00 17.66 43 LEU D O 1
ATOM 11892 N N . SER D 2 44 ? 18.589 19.136 26.122 1.00 14.52 44 SER D N 1
ATOM 11893 C CA . SER D 2 44 ? 18.455 19.359 24.708 1.00 15.19 44 SER D CA 1
ATOM 11894 C C . SER D 2 44 ? 17.213 20.101 24.309 1.00 14.50 44 SER D C 1
ATOM 11895 O O . SER D 2 44 ? 17.181 20.659 23.197 1.00 19.79 44 SER D O 1
ATOM 11898 N N . MET D 2 45 ? 16.121 20.124 25.047 1.00 14.23 45 MET D N 1
ATOM 11899 C CA . MET D 2 45 ? 14.855 20.642 24.559 1.00 14.40 45 MET D CA 1
ATOM 11900 C C . MET D 2 45 ? 14.518 22.005 25.154 1.00 15.15 45 MET D C 1
ATOM 11901 O O . MET D 2 45 ? 14.197 22.918 24.426 1.00 17.39 45 MET D O 1
ATOM 11906 N N . ILE D 2 46 ? 14.590 22.121 26.464 1.00 14.17 46 ILE D N 1
ATOM 11907 C CA . ILE D 2 46 ? 14.361 23.358 27.181 1.00 14.45 46 ILE D CA 1
ATOM 11908 C C . ILE D 2 46 ? 15.630 23.836 27.847 1.00 15.10 46 ILE D C 1
ATOM 11909 O O . ILE D 2 46 ? 16.602 23.086 27.944 1.00 14.90 46 ILE D O 1
ATOM 11914 N N . SER D 2 47 ? 15.650 25.010 28.429 1.00 14.76 47 SER D N 1
ATOM 11915 C CA . SER D 2 47 ? 16.696 25.410 29.380 1.00 14.47 47 SER D CA 1
ATOM 11916 C C . SER D 2 47 ? 15.991 25.621 30.730 1.00 13.81 47 SER D C 1
ATOM 11917 O O . SER D 2 47 ? 15.252 26.590 30.895 1.00 16.03 47 SER D O 1
ATOM 11920 N N . LEU D 2 48 ? 16.152 24.602 31.557 1.00 14.60 48 LEU D N 1
ATOM 11921 C CA . LEU D 2 48 ? 15.532 24.619 32.913 1.00 14.85 48 LEU D CA 1
ATOM 11922 C C . LEU D 2 48 ? 16.344 25.555 33.780 1.00 14.93 48 LEU D C 1
ATOM 11923 O O . LEU D 2 48 ? 17.349 25.082 34.359 1.00 17.89 48 LEU D O 1
ATOM 11928 N N . ASP D 2 49 ? 15.967 26.826 33.812 1.00 15.34 49 ASP D N 1
ATOM 11929 C CA . ASP D 2 49 ? 16.828 27.851 34.387 1.00 16.85 49 ASP D CA 1
ATOM 11930 C C . ASP D 2 49 ? 16.702 27.985 35.872 1.00 17.21 49 ASP D C 1
ATOM 11931 O O . ASP D 2 49 ? 17.633 28.550 36.505 1.00 20.14 49 ASP D O 1
ATOM 11936 N N . TYR D 2 50 ? 15.566 27.587 36.426 1.00 16.43 50 TYR D N 1
ATOM 11937 C CA . TYR D 2 50 ? 15.368 27.667 37.866 1.00 16.32 50 TYR D CA 1
ATOM 11938 C C . TYR D 2 50 ? 14.439 26.523 38.246 1.00 15.88 50 TYR D C 1
ATOM 11939 O O . TYR D 2 50 ? 13.423 26.420 37.546 1.00 15.89 50 TYR D O 1
ATOM 11948 N N . ASP D 2 51 ? 14.715 25.771 39.317 1.00 16.27 51 ASP D N 1
ATOM 11949 C CA . ASP D 2 51 ? 13.933 24.628 39.756 1.00 18.00 51 ASP D CA 1
ATOM 11950 C C . ASP D 2 51 ? 14.491 24.196 41.096 1.00 20.38 51 ASP D C 1
ATOM 11951 O O . ASP D 2 51 ? 15.500 23.486 41.108 1.00 18.82 51 ASP D O 1
ATOM 11956 N N . ASP D 2 52 ? 13.844 24.558 42.195 1.00 25.62 52 ASP D N 1
ATOM 11957 C CA . ASP D 2 52 ? 14.341 24.211 43.501 1.00 31.14 52 ASP D CA 1
ATOM 11958 C C . ASP D 2 52 ? 14.808 22.797 43.694 1.00 30.57 52 ASP D C 1
ATOM 11959 O O . ASP D 2 52 ? 15.783 22.563 44.361 1.00 34.18 52 ASP D O 1
ATOM 11964 N N . THR D 2 53 ? 14.108 21.854 43.066 1.00 29.91 53 THR D N 1
ATOM 11965 C CA . THR D 2 53 ? 14.309 20.438 43.304 1.00 31.09 53 THR D CA 1
ATOM 11966 C C . THR D 2 53 ? 15.654 19.982 42.768 1.00 29.66 53 THR D C 1
ATOM 11967 O O . THR D 2 53 ? 16.320 19.268 43.507 1.00 29.59 53 THR D O 1
ATOM 11971 N N . LEU D 2 54 ? 16.076 20.358 41.574 1.00 28.26 54 LEU D N 1
ATOM 11972 C CA . LEU D 2 54 ? 17.309 19.808 40.974 1.00 21.91 54 LEU D CA 1
ATOM 11973 C C . LEU D 2 54 ? 18.426 20.835 40.939 1.00 18.24 54 LEU D C 1
ATOM 11974 O O . LEU D 2 54 ? 19.629 20.491 40.702 1.00 22.65 54 LEU D O 1
ATOM 11979 N N . MET D 2 55 ? 18.208 22.146 41.187 1.00 22.22 55 MET D N 1
ATOM 11980 C CA . MET D 2 55 ? 19.239 23.125 40.869 1.00 22.39 55 MET D CA 1
ATOM 11981 C C . MET D 2 55 ? 20.423 23.240 41.791 1.00 23.86 55 MET D C 1
ATOM 11982 O O . MET D 2 55 ? 20.412 23.065 43.000 1.00 23.39 55 MET D O 1
ATOM 11987 N N . ALA D 2 56 ? 21.587 23.530 41.216 1.00 22.87 56 ALA D N 1
ATOM 11988 C CA . ALA D 2 56 ? 22.866 23.557 41.949 1.00 19.84 56 ALA D CA 1
ATOM 11989 C C . ALA D 2 56 ? 22.940 24.630 42.989 1.00 25.81 56 ALA D C 1
ATOM 11990 O O . ALA D 2 56 ? 23.304 24.497 44.134 1.00 26.23 56 ALA D O 1
ATOM 11992 N N . ALA D 2 57 ? 22.554 25.839 42.516 1.00 32.97 57 ALA D N 1
ATOM 11993 C CA . ALA D 2 57 ? 22.495 27.075 43.299 1.00 29.75 57 ALA D CA 1
ATOM 11994 C C . ALA D 2 57 ? 21.458 27.074 44.406 1.00 24.07 57 ALA D C 1
ATOM 11995 O O . ALA D 2 57 ? 20.343 26.564 44.237 1.00 24.43 57 ALA D O 1
ATOM 11997 N N . SER D 2 58 ? 21.777 27.684 45.513 1.00 23.44 58 SER D N 1
ATOM 11998 C CA . SER D 2 58 ? 20.836 28.020 46.573 1.00 19.43 58 SER D CA 1
ATOM 11999 C C . SER D 2 58 ? 21.052 29.466 46.990 1.00 19.02 58 SER D C 1
ATOM 12000 O O . SER D 2 58 ? 21.905 30.282 46.609 1.00 20.97 58 SER D O 1
ATOM 12003 N N . GLY D 2 59 ? 20.169 29.856 47.928 1.00 19.61 59 GLY D N 1
ATOM 12004 C CA . GLY D 2 59 ? 20.237 31.170 48.563 1.00 18.44 59 GLY D CA 1
ATOM 12005 C C . GLY D 2 59 ? 20.317 32.332 47.570 1.00 18.09 59 GLY D C 1
ATOM 12006 O O . GLY D 2 59 ? 19.590 32.410 46.578 1.00 18.31 59 GLY D O 1
ATOM 12007 N N . HIS D 2 60 ? 21.253 33.208 47.927 1.00 19.42 60 HIS D N 1
ATOM 12008 C CA . HIS D 2 60 ? 21.405 34.406 47.101 1.00 22.33 60 HIS D CA 1
ATOM 12009 C C . HIS D 2 60 ? 21.734 34.101 45.650 1.00 23.98 60 HIS D C 1
ATOM 12010 O O . HIS D 2 60 ? 21.295 34.850 44.761 1.00 23.04 60 HIS D O 1
ATOM 12017 N N . ALA D 2 61 ? 22.450 33.037 45.442 1.00 24.41 61 ALA D N 1
ATOM 12018 C CA . ALA D 2 61 ? 22.864 32.679 44.050 1.00 23.08 61 ALA D CA 1
ATOM 12019 C C . ALA D 2 61 ? 21.730 32.162 43.219 1.00 24.27 61 ALA D C 1
ATOM 12020 O O . ALA D 2 61 ? 21.642 32.369 42.012 1.00 22.77 61 ALA D O 1
ATOM 12022 N N . ALA D 2 62 ? 20.813 31.496 43.915 1.00 21.84 62 ALA D N 1
ATOM 12023 C CA . ALA D 2 62 ? 19.595 31.094 43.228 1.00 22.58 62 ALA D CA 1
ATOM 12024 C C . ALA D 2 62 ? 18.734 32.290 42.826 1.00 20.68 62 ALA D C 1
ATOM 12025 O O . ALA D 2 62 ? 18.225 32.388 41.736 1.00 23.81 62 ALA D O 1
ATOM 12027 N N . GLU D 2 63 ? 18.515 33.180 43.752 1.00 21.75 63 GLU D N 1
ATOM 12028 C CA . GLU D 2 63 ? 17.686 34.360 43.563 1.00 25.65 63 GLU D CA 1
ATOM 12029 C C . GLU D 2 63 ? 18.163 35.226 42.394 1.00 22.18 63 GLU D C 1
ATOM 12030 O O . GLU D 2 63 ? 17.449 35.845 41.579 1.00 25.46 63 GLU D O 1
ATOM 12036 N N . ALA D 2 64 ? 19.515 35.236 42.351 1.00 22.22 64 ALA D N 1
ATOM 12037 C CA . ALA D 2 64 ? 20.139 36.062 41.280 1.00 24.42 64 ALA D CA 1
ATOM 12038 C C . ALA D 2 64 ? 19.795 35.532 39.893 1.00 20.26 64 ALA D C 1
ATOM 12039 O O . ALA D 2 64 ? 19.655 36.345 38.987 1.00 22.88 64 ALA D O 1
ATOM 12041 N N . ILE D 2 65 ? 19.608 34.230 39.707 1.00 24.78 65 ILE D N 1
ATOM 12042 C CA . ILE D 2 65 ? 19.200 33.665 38.420 1.00 23.64 65 ILE D CA 1
ATOM 12043 C C . ILE D 2 65 ? 17.851 34.235 38.074 1.00 21.89 65 ILE D C 1
ATOM 12044 O O . ILE D 2 65 ? 17.671 34.586 36.917 1.00 25.86 65 ILE D O 1
ATOM 12049 N N . LEU D 2 66 ? 16.937 34.249 39.041 1.00 23.59 66 LEU D N 1
ATOM 12050 C CA . LEU D 2 66 ? 15.615 34.792 38.698 1.00 24.85 66 LEU D CA 1
ATOM 12051 C C . LEU D 2 66 ? 15.694 36.221 38.210 1.00 27.82 66 LEU D C 1
ATOM 12052 O O . LEU D 2 66 ? 15.050 36.522 37.206 1.00 34.53 66 LEU D O 1
ATOM 12057 N N . ASP D 2 67 ? 16.482 37.010 38.999 1.00 27.90 67 ASP D N 1
ATOM 12058 C CA . ASP D 2 67 ? 16.673 38.341 38.517 1.00 27.28 67 ASP D CA 1
ATOM 12059 C C . ASP D 2 67 ? 17.213 38.346 37.101 1.00 25.53 67 ASP D C 1
ATOM 12060 O O . ASP D 2 67 ? 16.773 39.105 36.235 1.00 31.49 67 ASP D O 1
ATOM 12065 N N . GLU D 2 68 ? 18.208 37.542 36.785 1.00 23.25 68 GLU D N 1
ATOM 12066 C CA . GLU D 2 68 ? 18.870 37.597 35.478 1.00 24.37 68 GLU D CA 1
ATOM 12067 C C . GLU D 2 68 ? 17.953 37.087 34.387 1.00 25.51 68 GLU D C 1
ATOM 12068 O O . GLU D 2 68 ? 17.948 37.686 33.289 1.00 26.22 68 GLU D O 1
ATOM 12074 N N . ILE D 2 69 ? 17.215 36.050 34.661 1.00 25.93 69 ILE D N 1
ATOM 12075 C CA . ILE D 2 69 ? 16.428 35.415 33.583 1.00 36.25 69 ILE D CA 1
ATOM 12076 C C . ILE D 2 69 ? 15.253 36.288 33.173 1.00 31.05 69 ILE D C 1
ATOM 12077 O O . ILE D 2 69 ? 14.920 36.338 31.964 1.00 36.65 69 ILE D O 1
ATOM 12082 N N . LYS D 2 70 ? 14.719 36.964 34.177 1.00 40.54 70 LYS D N 1
ATOM 12083 C CA . LYS D 2 70 ? 13.584 37.885 34.105 1.00 44.24 70 LYS D CA 1
ATOM 12084 C C . LYS D 2 70 ? 13.818 39.050 33.128 1.00 46.01 70 LYS D C 1
ATOM 12085 O O . LYS D 2 70 ? 13.077 39.201 32.133 1.00 46.83 70 LYS D O 1
ATOM 12091 N N . GLU D 2 71 ? 14.785 39.934 33.305 1.00 53.70 71 GLU D N 1
ATOM 12092 C CA . GLU D 2 71 ? 15.438 40.875 32.450 1.00 51.02 71 GLU D CA 1
ATOM 12093 C C . GLU D 2 71 ? 15.958 40.298 31.141 1.00 49.17 71 GLU D C 1
ATOM 12094 O O . GLU D 2 71 ? 15.682 40.736 30.025 1.00 47.14 71 GLU D O 1
ATOM 12100 N N . LYS D 2 72 ? 16.789 39.257 31.161 1.00 39.81 72 LYS D N 1
ATOM 12101 C CA . LYS D 2 72 ? 17.411 38.745 29.939 1.00 39.84 72 LYS D CA 1
ATOM 12102 C C . LYS D 2 72 ? 16.466 38.192 28.877 1.00 35.78 72 LYS D C 1
ATOM 12103 O O . LYS D 2 72 ? 16.615 38.445 27.658 1.00 37.05 72 LYS D O 1
ATOM 12109 N N . TYR D 2 73 ? 15.533 37.406 29.406 1.00 29.65 73 TYR D N 1
ATOM 12110 C CA . TYR D 2 73 ? 14.481 36.728 28.670 1.00 27.87 73 TYR D CA 1
ATOM 12111 C C . TYR D 2 73 ? 13.045 37.237 28.946 1.00 25.62 73 TYR D C 1
ATOM 12112 O O . TYR D 2 73 ? 12.047 36.547 28.763 1.00 27.39 73 TYR D O 1
ATOM 12121 N N . LYS D 2 74 ? 12.878 38.506 29.349 1.00 30.30 74 LYS D N 1
ATOM 12122 C CA . LYS D 2 74 ? 11.623 39.211 29.514 1.00 27.72 74 LYS D CA 1
ATOM 12123 C C . LYS D 2 74 ? 10.608 38.898 28.415 1.00 28.44 74 LYS D C 1
ATOM 12124 O O . LYS D 2 74 ? 10.920 39.158 27.247 1.00 29.51 74 LYS D O 1
ATOM 12130 N N . GLY D 2 75 ? 9.420 38.374 28.721 1.00 26.05 75 GLY D N 1
ATOM 12131 C CA . GLY D 2 75 ? 8.427 37.963 27.756 1.00 22.64 75 GLY D CA 1
ATOM 12132 C C . GLY D 2 75 ? 8.676 36.687 26.951 1.00 22.36 75 GLY D C 1
ATOM 12133 O O . GLY D 2 75 ? 7.881 36.305 26.071 1.00 28.83 75 GLY D O 1
ATOM 12134 N N . ASN D 2 76 ? 9.834 36.063 27.298 1.00 22.36 76 ASN D N 1
ATOM 12135 C CA . ASN D 2 76 ? 10.310 34.931 26.459 1.00 25.87 76 ASN D CA 1
ATOM 12136 C C . ASN D 2 76 ? 10.478 33.632 27.208 1.00 26.34 76 ASN D C 1
ATOM 12137 O O . ASN D 2 76 ? 10.782 32.604 26.635 1.00 32.77 76 ASN D O 1
ATOM 12142 N N . TYR D 2 77 ? 10.227 33.643 28.510 1.00 18.77 77 TYR D N 1
ATOM 12143 C CA . TYR D 2 77 ? 10.314 32.386 29.245 1.00 16.31 77 TYR D CA 1
ATOM 12144 C C . TYR D 2 77 ? 8.952 31.818 29.540 1.00 15.46 77 TYR D C 1
ATOM 12145 O O . TYR D 2 77 ? 7.986 32.540 29.711 1.00 15.98 77 TYR D O 1
ATOM 12154 N N . ILE D 2 78 ? 8.887 30.501 29.634 1.00 14.61 78 ILE D N 1
ATOM 12155 C CA A ILE D 2 78 ? 7.717 29.808 30.152 0.80 14.61 78 ILE D CA 1
ATOM 12156 C CA B ILE D 2 78 ? 7.780 29.726 30.152 0.20 14.85 78 ILE D CA 1
ATOM 12157 C C . ILE D 2 78 ? 7.891 29.738 31.666 1.00 13.74 78 ILE D C 1
ATOM 12158 O O . ILE D 2 78 ? 8.932 29.361 32.226 1.00 15.22 78 ILE D O 1
ATOM 12167 N N . LEU D 2 79 ? 6.817 30.128 32.369 1.00 13.43 79 LEU D N 1
ATOM 12168 C CA . LEU D 2 79 ? 6.759 29.992 33.827 1.00 11.62 79 LEU D CA 1
ATOM 12169 C C . LEU D 2 79 ? 5.918 28.769 34.122 1.00 11.81 79 LEU D C 1
ATOM 12170 O O . LEU D 2 79 ? 4.701 28.759 33.919 1.00 12.48 79 LEU D O 1
ATOM 12175 N N . ALA D 2 80 ? 6.562 27.772 34.642 1.00 11.23 80 ALA D N 1
ATOM 12176 C CA . ALA D 2 80 ? 5.929 26.577 35.108 1.00 10.69 80 ALA D CA 1
ATOM 12177 C C . ALA D 2 80 ? 5.710 26.695 36.633 1.00 10.40 80 ALA D C 1
ATOM 12178 O O . ALA D 2 80 ? 6.670 27.099 37.285 1.00 12.95 80 ALA D O 1
ATOM 12180 N N . VAL D 2 81 ? 4.567 26.359 37.145 1.00 10.15 81 VAL D N 1
ATOM 12181 C CA . VAL D 2 81 ? 4.321 26.480 38.574 1.00 9.80 81 VAL D CA 1
ATOM 12182 C C . VAL D 2 81 ? 3.799 25.154 39.117 1.00 10.06 81 VAL D C 1
ATOM 12183 O O . VAL D 2 81 ? 2.828 24.578 38.629 1.00 10.90 81 VAL D O 1
ATOM 12187 N N . GLU D 2 82 ? 4.504 24.669 40.132 1.00 9.19 82 GLU D N 1
ATOM 12188 C CA . GLU D 2 82 ? 4.151 23.539 40.919 1.00 9.40 82 GLU D CA 1
ATOM 12189 C C . GLU D 2 82 ? 3.731 24.077 42.293 1.00 9.59 82 GLU D C 1
ATOM 12190 O O . GLU D 2 82 ? 4.342 25.009 42.834 1.00 10.47 82 GLU D O 1
ATOM 12196 N N . GLY D 2 83 ? 2.699 23.494 42.879 1.00 9.62 83 GLY D N 1
ATOM 12197 C CA . GLY D 2 83 ? 2.214 24.017 44.105 1.00 9.63 83 GLY D CA 1
ATOM 12198 C C . GLY D 2 83 ? 1.396 25.333 43.898 1.00 9.68 83 GLY D C 1
ATOM 12199 O O . GLY D 2 83 ? 1.028 25.716 42.815 1.00 10.78 83 GLY D O 1
ATOM 12200 N N . ASN D 2 84 ? 1.106 25.999 45.009 1.00 10.50 84 ASN D N 1
ATOM 12201 C CA . ASN D 2 84 ? 0.285 27.209 44.964 1.00 10.67 84 ASN D CA 1
ATOM 12202 C C . ASN D 2 84 ? 0.614 28.175 46.093 1.00 9.97 84 ASN D C 1
ATOM 12203 O O . ASN D 2 84 ? 1.276 27.876 47.069 1.00 10.54 84 ASN D O 1
ATOM 12208 N N . PRO D 2 85 ? 0.198 29.411 45.871 1.00 10.32 85 PRO D N 1
ATOM 12209 C CA . PRO D 2 85 ? 0.405 30.483 46.906 1.00 11.57 85 PRO D CA 1
ATOM 12210 C C . PRO D 2 85 ? -0.649 30.479 47.969 1.00 11.44 85 PRO D C 1
ATOM 12211 O O . PRO D 2 85 ? -1.876 30.509 47.706 1.00 12.14 85 PRO D O 1
ATOM 12215 N N . PRO D 2 86 ? -0.232 30.534 49.254 1.00 12.34 86 PRO D N 1
ATOM 12216 C CA . PRO D 2 86 ? -1.162 30.815 50.331 1.00 12.20 86 PRO D CA 1
ATOM 12217 C C . PRO D 2 86 ? -1.305 32.342 50.530 1.00 12.28 86 PRO D C 1
ATOM 12218 O O . PRO D 2 86 ? -0.375 33.095 50.418 1.00 13.20 86 PRO D O 1
ATOM 12222 N N . LEU D 2 87 ? -2.553 32.697 50.894 1.00 12.74 87 LEU D N 1
ATOM 12223 C CA . LEU D 2 87 ? -2.911 34.053 51.236 1.00 13.20 87 LEU D CA 1
ATOM 12224 C C . LEU D 2 87 ? -3.030 34.324 52.708 1.00 14.58 87 LEU D C 1
ATOM 12225 O O . LEU D 2 87 ? -3.009 35.499 53.128 1.00 17.50 87 LEU D O 1
ATOM 12230 N N . ASN D 2 88 ? -3.195 33.305 53.536 1.00 15.56 88 ASN D N 1
ATOM 12231 C CA . ASN D 2 88 ? -3.242 33.496 55.009 1.00 14.07 88 ASN D CA 1
ATOM 12232 C C . ASN D 2 88 ? -1.832 33.547 55.559 1.00 14.16 88 ASN D C 1
ATOM 12233 O O . ASN D 2 88 ? -0.883 33.382 54.815 1.00 13.91 88 ASN D O 1
ATOM 12238 N N . GLN D 2 89 ? -1.675 33.888 56.821 1.00 13.01 89 GLN D N 1
ATOM 12239 C CA . GLN D 2 89 ? -0.445 34.077 57.485 1.00 13.15 89 GLN D CA 1
ATOM 12240 C C . GLN D 2 89 ? 0.402 35.144 56.758 1.00 13.40 89 GLN D C 1
ATOM 12241 O O . GLN D 2 89 ? 1.638 35.063 56.766 1.00 13.80 89 GLN D O 1
ATOM 12247 N N . ASP D 2 90 ? -0.191 36.156 56.158 1.00 14.62 90 ASP D N 1
ATOM 12248 C CA . ASP D 2 90 ? 0.479 37.162 55.372 1.00 15.68 90 ASP D CA 1
ATOM 12249 C C . ASP D 2 90 ? 1.338 36.554 54.253 1.00 15.81 90 ASP D C 1
ATOM 12250 O O . ASP D 2 90 ? 2.278 37.109 53.767 1.00 15.18 90 ASP D O 1
ATOM 12255 N N . GLY D 2 91 ? 0.941 35.359 53.816 1.00 13.31 91 GLY D N 1
ATOM 12256 C CA . GLY D 2 91 ? 1.653 34.593 52.801 1.00 13.77 91 GLY D CA 1
ATOM 12257 C C . GLY D 2 91 ? 2.844 33.849 53.314 1.00 13.92 91 GLY D C 1
ATOM 12258 O O . GLY D 2 91 ? 3.521 33.151 52.530 1.00 13.06 91 GLY D O 1
ATOM 12259 N N . MET D 2 92 ? 3.133 33.948 54.626 1.00 13.19 92 MET D N 1
ATOM 12260 C CA . MET D 2 92 ? 4.340 33.414 55.209 1.00 12.99 92 MET D CA 1
ATOM 12261 C C . MET D 2 92 ? 4.221 31.983 55.712 1.00 12.56 92 MET D C 1
ATOM 12262 O O . MET D 2 92 ? 5.154 31.444 56.330 1.00 12.09 92 MET D O 1
ATOM 12267 N N . SER D 2 93 ? 3.105 31.319 55.282 1.00 12.70 93 SER D N 1
ATOM 12268 C CA . SER D 2 93 ? 3.003 29.874 55.314 1.00 11.43 93 SER D CA 1
ATOM 12269 C C . SER D 2 93 ? 3.723 29.274 54.094 1.00 11.83 93 SER D C 1
ATOM 12270 O O . SER D 2 93 ? 3.831 28.082 54.015 1.00 11.08 93 SER D O 1
ATOM 12273 N N . CYS D 2 94 ? 4.246 30.099 53.195 1.00 11.65 94 CYS D N 1
ATOM 12274 C CA . CYS D 2 94 ? 5.188 29.635 52.169 1.00 11.56 94 CYS D CA 1
ATOM 12275 C C . CYS D 2 94 ? 6.244 30.744 51.952 1.00 11.50 94 CYS D C 1
ATOM 12276 O O . CYS D 2 94 ? 5.978 31.698 51.195 1.00 13.12 94 CYS D O 1
ATOM 12279 N N . ILE D 2 95 ? 7.407 30.675 52.562 1.00 12.05 95 ILE D N 1
ATOM 12280 C CA . ILE D 2 95 ? 8.394 31.710 52.561 1.00 12.54 95 ILE D CA 1
ATOM 12281 C C . ILE D 2 95 ? 9.508 31.340 51.562 1.00 12.89 95 ILE D C 1
ATOM 12282 O O . ILE D 2 95 ? 10.014 30.193 51.708 1.00 13.42 95 ILE D O 1
ATOM 12287 N N . ILE D 2 96 ? 9.841 32.210 50.651 1.00 12.90 96 ILE D N 1
ATOM 12288 C CA . ILE D 2 96 ? 11.014 31.983 49.788 1.00 13.40 96 ILE D CA 1
ATOM 12289 C C . ILE D 2 96 ? 11.877 33.202 49.786 1.00 13.43 96 ILE D C 1
ATOM 12290 O O . ILE D 2 96 ? 11.426 34.314 49.535 1.00 14.36 96 ILE D O 1
ATOM 12295 N N . GLY D 2 97 ? 13.137 33.080 50.138 1.00 14.07 97 GLY D N 1
ATOM 12296 C CA . GLY D 2 97 ? 14.028 34.224 50.304 1.00 15.08 97 GLY D CA 1
ATOM 12297 C C . GLY D 2 97 ? 13.569 35.206 51.296 1.00 15.80 97 GLY D C 1
ATOM 12298 O O . GLY D 2 97 ? 13.777 36.432 51.088 1.00 18.49 97 GLY D O 1
ATOM 12299 N N . GLY D 2 98 ? 12.934 34.787 52.404 1.00 15.60 98 GLY D N 1
ATOM 12300 C CA . GLY D 2 98 ? 12.460 35.655 53.475 1.00 15.67 98 GLY D CA 1
ATOM 12301 C C . GLY D 2 98 ? 11.153 36.353 53.132 1.00 13.73 98 GLY D C 1
ATOM 12302 O O . GLY D 2 98 ? 10.679 37.136 53.966 1.00 16.07 98 GLY D O 1
ATOM 12303 N N . ARG D 2 99 ? 10.506 36.126 51.968 1.00 13.84 99 ARG D N 1
ATOM 12304 C CA . ARG D 2 99 ? 9.317 36.852 51.508 1.00 14.98 99 ARG D CA 1
ATOM 12305 C C . ARG D 2 99 ? 8.252 35.851 51.119 1.00 13.57 99 ARG D C 1
ATOM 12306 O O . ARG D 2 99 ? 8.505 34.682 50.827 1.00 13.48 99 ARG D O 1
ATOM 12314 N N . PRO D 2 100 ? 6.994 36.273 51.050 1.00 13.07 100 PRO D N 1
ATOM 12315 C CA . PRO D 2 100 ? 5.981 35.349 50.649 1.00 13.28 100 PRO D CA 1
ATOM 12316 C C . PRO D 2 100 ? 6.205 34.810 49.262 1.00 12.88 100 PRO D C 1
ATOM 12317 O O . PRO D 2 100 ? 6.576 35.533 48.314 1.00 15.57 100 PRO D O 1
ATOM 12321 N N . PHE D 2 101 ? 5.936 33.524 49.077 1.00 12.84 101 PHE D N 1
ATOM 12322 C CA . PHE D 2 101 ? 5.980 32.947 47.714 1.00 11.91 101 PHE D CA 1
ATOM 12323 C C . PHE D 2 101 ? 5.062 33.724 46.757 1.00 13.83 101 PHE D C 1
ATOM 12324 O O . PHE D 2 101 ? 5.410 33.853 45.567 1.00 14.74 101 PHE D O 1
ATOM 12332 N N . SER D 2 102 ? 3.891 34.186 47.219 1.00 13.46 102 SER D N 1
ATOM 12333 C CA . SER D 2 102 ? 3.023 34.926 46.341 1.00 14.46 102 SER D CA 1
ATOM 12334 C C . SER D 2 102 ? 3.737 36.068 45.620 1.00 14.23 102 SER D C 1
ATOM 12335 O O . SER D 2 102 ? 3.420 36.304 44.467 1.00 15.23 102 SER D O 1
ATOM 12338 N N . GLU D 2 103 ? 4.663 36.785 46.269 1.00 14.14 103 GLU D N 1
ATOM 12339 C CA . GLU D 2 103 ? 5.357 37.882 45.651 1.00 15.91 103 GLU D CA 1
ATOM 12340 C C . GLU D 2 103 ? 6.308 37.378 44.569 1.00 15.64 103 GLU D C 1
ATOM 12341 O O . GLU D 2 103 ? 6.448 38.022 43.515 1.00 17.46 103 GLU D O 1
ATOM 12347 N N . GLN D 2 104 ? 6.968 36.220 44.765 1.00 16.41 104 GLN D N 1
ATOM 12348 C CA . GLN D 2 104 ? 7.807 35.616 43.736 1.00 15.51 104 GLN D CA 1
ATOM 12349 C C . GLN D 2 104 ? 6.992 35.219 42.506 1.00 14.39 104 GLN D C 1
ATOM 12350 O O . GLN D 2 104 ? 7.319 35.508 41.348 1.00 16.87 104 GLN D O 1
ATOM 12356 N N . LEU D 2 105 ? 5.862 34.542 42.757 1.00 14.63 105 LEU D N 1
ATOM 12357 C CA . LEU D 2 105 ? 4.970 34.134 41.713 1.00 13.35 105 LEU D CA 1
ATOM 12358 C C . LEU D 2 105 ? 4.469 35.332 40.907 1.00 14.18 105 LEU D C 1
ATOM 12359 O O . LEU D 2 105 ? 4.483 35.291 39.674 1.00 16.02 105 LEU D O 1
ATOM 12364 N N . LYS D 2 106 ? 3.995 36.391 41.597 1.00 14.73 106 LYS D N 1
ATOM 12365 C CA . LYS D 2 106 ? 3.538 37.591 40.879 1.00 15.48 106 LYS D CA 1
ATOM 12366 C C . LYS D 2 106 ? 4.628 38.180 40.014 1.00 15.95 106 LYS D C 1
ATOM 12367 O O . LYS D 2 106 ? 4.429 38.520 38.836 1.00 17.58 106 LYS D O 1
ATOM 12373 N N . ARG D 2 107 ? 5.806 38.354 40.586 1.00 16.61 107 ARG D N 1
ATOM 12374 C CA . ARG D 2 107 ? 6.931 38.988 39.878 1.00 18.91 107 ARG D CA 1
ATOM 12375 C C . ARG D 2 107 ? 7.244 38.198 38.606 1.00 17.24 107 ARG D C 1
ATOM 12376 O O . ARG D 2 107 ? 7.511 38.762 37.525 1.00 19.38 107 ARG D O 1
ATOM 12384 N N . MET D 2 108 ? 7.249 36.883 38.690 1.00 17.55 108 MET D N 1
ATOM 12385 C CA . MET D 2 108 ? 7.694 36.078 37.506 1.00 14.47 108 MET D CA 1
ATOM 12386 C C . MET D 2 108 ? 6.564 36.004 36.529 1.00 14.19 108 MET D C 1
ATOM 12387 O O . MET D 2 108 ? 6.788 35.955 35.325 1.00 15.14 108 MET D O 1
ATOM 12392 N N . ALA D 2 109 ? 5.347 36.002 37.020 1.00 15.10 109 ALA D N 1
ATOM 12393 C CA . ALA D 2 109 ? 4.199 35.924 36.132 1.00 15.08 109 ALA D CA 1
ATOM 12394 C C . ALA D 2 109 ? 4.126 37.184 35.268 1.00 17.57 109 ALA D C 1
ATOM 12395 O O . ALA D 2 109 ? 3.688 37.144 34.112 1.00 17.42 109 ALA D O 1
ATOM 12397 N N . ASP D 2 110 ? 4.520 38.326 35.822 1.00 17.78 110 ASP D N 1
ATOM 12398 C CA . ASP D 2 110 ? 4.400 39.607 35.129 1.00 19.36 110 ASP D CA 1
ATOM 12399 C C . ASP D 2 110 ? 5.135 39.589 33.812 1.00 18.13 110 ASP D C 1
ATOM 12400 O O . ASP D 2 110 ? 4.693 40.260 32.895 1.00 21.35 110 ASP D O 1
ATOM 12405 N N . ASP D 2 111 ? 6.263 38.873 33.718 1.00 19.22 111 ASP D N 1
ATOM 12406 C CA . ASP D 2 111 ? 7.073 38.882 32.474 1.00 21.23 111 ASP D CA 1
ATOM 12407 C C . ASP D 2 111 ? 7.216 37.540 31.777 1.00 18.54 111 ASP D C 1
ATOM 12408 O O . ASP D 2 111 ? 8.042 37.329 30.867 1.00 20.58 111 ASP D O 1
ATOM 12413 N N . ALA D 2 112 ? 6.384 36.576 32.155 1.00 17.27 112 ALA D N 1
ATOM 12414 C CA . ALA D 2 112 ? 6.269 35.297 31.431 1.00 17.62 112 ALA D CA 1
ATOM 12415 C C . ALA D 2 112 ? 5.620 35.415 30.065 1.00 17.21 112 ALA D C 1
ATOM 12416 O O . ALA D 2 112 ? 4.740 36.231 29.878 1.00 18.14 112 ALA D O 1
ATOM 12418 N N . LYS D 2 113 ? 6.024 34.513 29.175 1.00 15.98 113 LYS D N 1
ATOM 12419 C CA . LYS D 2 113 ? 5.379 34.381 27.920 1.00 17.82 113 LYS D CA 1
ATOM 12420 C C . LYS D 2 113 ? 4.084 33.644 28.099 1.00 15.95 113 LYS D C 1
ATOM 12421 O O . LYS D 2 113 ? 3.102 34.002 27.408 1.00 18.92 113 LYS D O 1
ATOM 12427 N N . ALA D 2 114 ? 4.060 32.652 28.958 1.00 15.68 114 ALA D N 1
ATOM 12428 C CA . ALA D 2 114 ? 2.919 31.813 29.223 1.00 14.67 114 ALA D CA 1
ATOM 12429 C C . ALA D 2 114 ? 3.167 31.087 30.566 1.00 11.98 114 ALA D C 1
ATOM 12430 O O . ALA D 2 114 ? 4.355 30.978 30.905 1.00 13.54 114 ALA D O 1
ATOM 12432 N N . ILE D 2 115 ? 2.101 30.651 31.176 1.00 12.01 115 ILE D N 1
ATOM 12433 C CA . ILE D 2 115 ? 2.214 29.825 32.393 1.00 11.76 115 ILE D CA 1
ATOM 12434 C C . ILE D 2 115 ? 1.687 28.409 32.157 1.00 11.13 115 ILE D C 1
ATOM 12435 O O . ILE D 2 115 ? 0.650 28.241 31.543 1.00 12.26 115 ILE D O 1
ATOM 12440 N N . ILE D 2 116 ? 2.409 27.468 32.729 1.00 10.57 116 ILE D N 1
ATOM 12441 C CA . ILE D 2 116 ? 1.942 26.111 32.877 1.00 10.91 116 ILE D CA 1
ATOM 12442 C C . ILE D 2 116 ? 1.632 25.919 34.375 1.00 10.40 116 ILE D C 1
ATOM 12443 O O . ILE D 2 116 ? 2.550 26.013 35.199 1.00 11.55 116 ILE D O 1
ATOM 12448 N N . SER D 2 117 ? 0.390 25.649 34.684 1.00 9.81 117 SER D N 1
ATOM 12449 C CA . SER D 2 117 ? -0.007 25.279 36.046 1.00 10.08 117 SER D CA 1
ATOM 12450 C C . SER D 2 117 ? 0.051 23.761 36.215 1.00 9.94 117 SER D C 1
ATOM 12451 O O . SER D 2 117 ? -0.830 23.063 35.756 1.00 10.06 117 SER D O 1
ATOM 12454 N N . TRP D 2 118 ? 1.175 23.281 36.750 1.00 9.56 118 TRP D N 1
ATOM 12455 C CA . TRP D 2 118 ? 1.289 21.848 36.879 1.00 8.99 118 TRP D CA 1
ATOM 12456 C C . TRP D 2 118 ? 0.406 21.300 37.976 1.00 8.90 118 TRP D C 1
ATOM 12457 O O . TRP D 2 118 ? 0.437 21.841 39.097 1.00 9.51 118 TRP D O 1
ATOM 12468 N N . GLY D 2 119 ? -0.278 20.219 37.697 1.00 8.83 119 GLY D N 1
ATOM 12469 C CA . GLY D 2 119 ? -0.948 19.501 38.756 1.00 8.83 119 GLY D CA 1
ATOM 12470 C C . GLY D 2 119 ? -2.214 20.166 39.328 1.00 8.64 119 GLY D C 1
ATOM 12471 O O . GLY D 2 119 ? -2.561 21.299 38.982 1.00 9.53 119 GLY D O 1
ATOM 12472 N N . SER D 2 120 ? -2.827 19.423 40.197 1.00 9.19 120 SER D N 1
ATOM 12473 C CA . SER D 2 120 ? -4.018 19.957 40.866 1.00 8.52 120 SER D CA 1
ATOM 12474 C C . SER D 2 120 ? -3.708 21.083 41.845 1.00 9.00 120 SER D C 1
ATOM 12475 O O . SER D 2 120 ? -4.518 21.961 42.008 1.00 9.62 120 SER D O 1
ATOM 12478 N N . CYS D 2 121 ? -2.483 21.123 42.429 1.00 9.12 121 CYS D N 1
ATOM 12479 C CA . CYS D 2 121 ? -2.154 22.258 43.288 1.00 9.48 121 CYS D CA 1
ATOM 12480 C C . CYS D 2 121 ? -2.230 23.547 42.500 1.00 9.63 121 CYS D C 1
ATOM 12481 O O . CYS D 2 121 ? -2.916 24.496 42.890 1.00 9.99 121 CYS D O 1
ATOM 12484 N N . ALA D 2 122 ? -1.480 23.672 41.415 1.00 9.48 122 ALA D N 1
ATOM 12485 C CA . ALA D 2 122 ? -1.400 24.949 40.721 1.00 9.87 122 ALA D CA 1
ATOM 12486 C C . ALA D 2 122 ? -2.698 25.182 39.979 1.00 9.61 122 ALA D C 1
ATOM 12487 O O . ALA D 2 122 ? -3.034 26.383 39.802 1.00 10.98 122 ALA D O 1
ATOM 12489 N N . SER D 2 123 ? -3.353 24.206 39.451 1.00 9.98 123 SER D N 1
ATOM 12490 C CA . SER D 2 123 ? -4.610 24.303 38.702 1.00 10.09 123 SER D CA 1
ATOM 12491 C C . SER D 2 123 ? -5.806 24.669 39.555 1.00 11.01 123 SER D C 1
ATOM 12492 O O . SER D 2 123 ? -6.606 25.528 39.131 1.00 11.61 123 SER D O 1
ATOM 12495 N N . TRP D 2 124 ? -5.916 24.006 40.712 1.00 10.15 124 TRP D N 1
ATOM 12496 C CA . TRP D 2 124 ? -7.175 24.069 41.470 1.00 10.68 124 TRP D CA 1
ATOM 12497 C C . TRP D 2 124 ? -6.996 24.385 42.940 1.00 10.85 124 TRP D C 1
ATOM 12498 O O . TRP D 2 124 ? -7.926 24.975 43.521 1.00 13.12 124 TRP D O 1
ATOM 12509 N N . GLY D 2 125 ? -5.930 23.922 43.572 1.00 10.25 125 GLY D N 1
ATOM 12510 C CA . GLY D 2 125 ? -5.726 24.048 45.007 1.00 11.25 125 GLY D CA 1
ATOM 12511 C C . GLY D 2 125 ? -5.221 22.792 45.689 1.00 10.61 125 GLY D C 1
ATOM 12512 O O . GLY D 2 125 ? -4.378 22.888 46.580 1.00 10.76 125 GLY D O 1
ATOM 12513 N N . CYS D 2 126 ? -5.705 21.665 45.241 1.00 10.33 126 CYS D N 1
ATOM 12514 C CA . CYS D 2 126 ? -5.342 20.334 45.761 1.00 9.09 126 CYS D CA 1
ATOM 12515 C C . CYS D 2 126 ? -5.465 20.287 47.282 1.00 9.70 126 CYS D C 1
ATOM 12516 O O . CYS D 2 126 ? -6.338 20.928 47.876 1.00 10.08 126 CYS D O 1
ATOM 12519 N N . VAL D 2 127 ? -4.665 19.435 47.941 1.00 9.80 127 VAL D N 1
ATOM 12520 C CA . VAL D 2 127 ? -4.992 18.943 49.267 1.00 10.00 127 VAL D CA 1
ATOM 12521 C C . VAL D 2 127 ? -5.006 20.083 50.263 1.00 10.34 127 VAL D C 1
ATOM 12522 O O . VAL D 2 127 ? -5.897 20.088 51.143 1.00 9.98 127 VAL D O 1
ATOM 12526 N N . GLN D 2 128 ? -4.068 21.021 50.163 1.00 9.55 128 GLN D N 1
ATOM 12527 C CA . GLN D 2 128 ? -3.985 22.088 51.140 1.00 10.16 128 GLN D CA 1
ATOM 12528 C C . GLN D 2 128 ? -5.201 23.002 51.062 1.00 10.35 128 GLN D C 1
ATOM 12529 O O . GLN D 2 128 ? -5.507 23.710 52.009 1.00 10.98 128 GLN D O 1
ATOM 12535 N N . ALA D 2 129 ? -5.889 23.018 49.929 1.00 10.80 129 ALA D N 1
ATOM 12536 C CA . ALA D 2 129 ? -7.093 23.808 49.762 1.00 11.02 129 ALA D CA 1
ATOM 12537 C C . ALA D 2 129 ? -8.330 23.089 50.150 1.00 11.58 129 ALA D C 1
ATOM 12538 O O . ALA D 2 129 ? -9.433 23.692 50.147 1.00 11.96 129 ALA D O 1
ATOM 12540 N N . ALA D 2 130 ? -8.239 21.840 50.566 1.00 11.08 130 ALA D N 1
ATOM 12541 C CA . ALA D 2 130 ? -9.423 21.117 51.057 1.00 11.57 130 ALA D CA 1
ATOM 12542 C C . ALA D 2 130 ? -9.894 21.716 52.380 1.00 11.55 130 ALA D C 1
ATOM 12543 O O . ALA D 2 130 ? -9.088 22.327 53.097 1.00 11.90 130 ALA D O 1
ATOM 12545 N N . LYS D 2 131 ? -11.188 21.591 52.655 1.00 11.92 131 LYS D N 1
ATOM 12546 C CA . LYS D 2 131 ? -11.702 22.267 53.849 1.00 12.63 131 LYS D CA 1
ATOM 12547 C C . LYS D 2 131 ? -10.940 21.912 55.123 1.00 11.97 131 LYS D C 1
ATOM 12548 O O . LYS D 2 131 ? -10.641 20.728 55.343 1.00 12.18 131 LYS D O 1
ATOM 12554 N N . PRO D 2 132 ? -10.616 22.872 55.962 1.00 12.09 132 PRO D N 1
ATOM 12555 C CA . PRO D 2 132 ? -11.008 24.315 55.917 1.00 12.81 132 PRO D CA 1
ATOM 12556 C C . PRO D 2 132 ? -9.971 25.227 55.342 1.00 12.31 132 PRO D C 1
ATOM 12557 O O . PRO D 2 132 ? -10.008 26.418 55.588 1.00 14.31 132 PRO D O 1
ATOM 12561 N N . ASN D 2 133 ? -9.010 24.720 54.578 1.00 12.08 133 ASN D N 1
ATOM 12562 C CA . ASN D 2 133 ? -8.030 25.494 53.884 1.00 11.86 133 ASN D CA 1
ATOM 12563 C C . ASN D 2 133 ? -7.345 26.501 54.808 1.00 12.95 133 ASN D C 1
ATOM 12564 O O . ASN D 2 133 ? -7.434 27.723 54.684 1.00 12.59 133 ASN D O 1
ATOM 12569 N N . PRO D 2 134 ? -6.596 26.007 55.787 1.00 12.66 134 PRO D N 1
ATOM 12570 C CA . PRO D 2 134 ? -5.966 26.871 56.774 1.00 14.03 134 PRO D CA 1
ATOM 12571 C C . PRO D 2 134 ? -5.044 27.955 56.291 1.00 12.23 134 PRO D C 1
ATOM 12572 O O . PRO D 2 134 ? -4.928 28.980 56.943 1.00 13.70 134 PRO D O 1
ATOM 12576 N N . THR D 2 135 ? -4.401 27.729 55.149 1.00 12.03 135 THR D N 1
ATOM 12577 C CA . THR D 2 135 ? -3.499 28.738 54.593 1.00 12.05 135 THR D CA 1
ATOM 12578 C C . THR D 2 135 ? -4.079 29.601 53.512 1.00 11.51 135 THR D C 1
ATOM 12579 O O . THR D 2 135 ? -3.403 30.481 52.942 1.00 12.32 135 THR D O 1
ATOM 12583 N N . GLN D 2 136 ? -5.372 29.375 53.208 1.00 12.30 136 GLN D N 1
ATOM 12584 C CA . GLN D 2 136 ? -6.023 30.050 52.027 1.00 11.94 136 GLN D CA 1
ATOM 12585 C C . GLN D 2 136 ? -5.118 29.862 50.790 1.00 12.47 136 GLN D C 1
ATOM 12586 O O . GLN D 2 136 ? -4.797 30.797 50.042 1.00 12.24 136 GLN D O 1
ATOM 12592 N N . ALA D 2 137 ? -4.714 28.607 50.556 1.00 12.56 137 ALA D N 1
ATOM 12593 C CA . ALA D 2 137 ? -4.011 28.184 49.390 1.00 11.04 137 ALA D CA 1
ATOM 12594 C C . ALA D 2 137 ? -4.911 28.457 48.163 1.00 11.39 137 ALA D C 1
ATOM 12595 O O . ALA D 2 137 ? -6.113 28.086 48.181 1.00 12.08 137 ALA D O 1
ATOM 12597 N N . THR D 2 138 ? -4.412 29.034 47.125 1.00 11.01 138 THR D N 1
ATOM 12598 C CA . THR D 2 138 ? -5.189 29.566 46.016 1.00 12.38 138 THR D CA 1
ATOM 12599 C C . THR D 2 138 ? -4.551 29.149 44.703 1.00 12.05 138 THR D C 1
ATOM 12600 O O . THR D 2 138 ? -3.327 29.365 44.541 1.00 11.89 138 THR D O 1
ATOM 12604 N N . PRO D 2 139 ? -5.259 28.589 43.752 1.00 12.09 139 PRO D N 1
ATOM 12605 C CA . PRO D 2 139 ? -4.589 28.194 42.465 1.00 11.54 139 PRO D CA 1
ATOM 12606 C C . PRO D 2 139 ? -4.089 29.424 41.742 1.00 12.26 139 PRO D C 1
ATOM 12607 O O . PRO D 2 139 ? -4.545 30.564 41.902 1.00 11.37 139 PRO D O 1
ATOM 12611 N N . VAL D 2 140 ? -3.100 29.185 40.829 1.00 11.84 140 VAL D N 1
ATOM 12612 C CA . VAL D 2 140 ? -2.425 30.264 40.144 1.00 11.98 140 VAL D CA 1
ATOM 12613 C C . VAL D 2 140 ? -3.390 31.214 39.427 1.00 12.44 140 VAL D C 1
ATOM 12614 O O . VAL D 2 140 ? -3.246 32.440 39.530 1.00 13.67 140 VAL D O 1
ATOM 12618 N N . HIS D 2 141 ? -4.337 30.696 38.611 1.00 12.93 141 HIS D N 1
ATOM 12619 C CA . HIS D 2 141 ? -5.183 31.575 37.841 1.00 14.12 141 HIS D CA 1
ATOM 12620 C C . HIS D 2 141 ? -6.014 32.477 38.740 1.00 14.84 141 HIS D C 1
ATOM 12621 O O . HIS D 2 141 ? -6.298 33.649 38.394 1.00 16.43 141 HIS D O 1
ATOM 12628 N N . LYS D 2 142 ? -6.469 31.950 39.873 1.00 15.09 142 LYS D N 1
ATOM 12629 C CA . LYS D 2 142 ? -7.264 32.793 40.776 1.00 14.02 142 LYS D CA 1
ATOM 12630 C C . LYS D 2 142 ? -6.383 33.814 41.493 1.00 13.69 142 LYS D C 1
ATOM 12631 O O . LYS D 2 142 ? -6.823 34.956 41.688 1.00 17.40 142 LYS D O 1
ATOM 12637 N N . PHE D 2 143 ? -5.140 33.448 41.829 1.00 13.98 143 PHE D N 1
ATOM 12638 C CA . PHE D 2 143 ? -4.249 34.386 42.457 1.00 13.76 143 PHE D CA 1
ATOM 12639 C C . PHE D 2 143 ? -3.935 35.527 41.514 1.00 13.99 143 PHE D C 1
ATOM 12640 O O . PHE D 2 143 ? -3.912 36.719 41.919 1.00 16.71 143 PHE D O 1
ATOM 12648 N N . LEU D 2 144 ? -3.704 35.267 40.229 1.00 14.46 144 LEU D N 1
ATOM 12649 C CA . LEU D 2 144 ? -3.388 36.332 39.274 1.00 15.38 144 LEU D CA 1
ATOM 12650 C C . LEU D 2 144 ? -4.592 37.125 38.824 1.00 17.59 144 LEU D C 1
ATOM 12651 O O . LEU D 2 144 ? -4.395 38.301 38.470 1.00 21.50 144 LEU D O 1
ATOM 12656 N N . GLY D 2 145 ? -5.771 36.519 38.863 1.00 18.47 145 GLY D N 1
ATOM 12657 C CA . GLY D 2 145 ? -7.049 37.189 38.614 1.00 23.75 145 GLY D CA 1
ATOM 12658 C C . GLY D 2 145 ? -7.382 37.332 37.129 1.00 23.94 145 GLY D C 1
ATOM 12659 O O . GLY D 2 145 ? -6.561 36.997 36.228 1.00 23.60 145 GLY D O 1
ATOM 12660 N N . GLY D 2 146 ? -8.585 37.780 36.812 1.00 29.50 146 GLY D N 1
ATOM 12661 C CA . GLY D 2 146 ? -9.130 37.873 35.504 1.00 31.84 146 GLY D CA 1
ATOM 12662 C C . GLY D 2 146 ? -8.397 38.746 34.524 1.00 33.34 146 GLY D C 1
ATOM 12663 O O . GLY D 2 146 ? -8.496 38.576 33.321 1.00 39.26 146 GLY D O 1
ATOM 12664 N N . GLY D 2 147 ? -7.656 39.709 35.042 1.00 29.46 147 GLY D N 1
ATOM 12665 C CA . GLY D 2 147 ? -6.967 40.659 34.199 1.00 32.85 147 GLY D CA 1
ATOM 12666 C C . GLY D 2 147 ? -5.649 40.124 33.682 1.00 32.25 147 GLY D C 1
ATOM 12667 O O . GLY D 2 147 ? -5.003 40.842 32.892 1.00 35.66 147 GLY D O 1
ATOM 12668 N N . TYR D 2 148 ? -5.294 38.912 34.104 1.00 26.34 148 TYR D N 1
ATOM 12669 C CA . TYR D 2 148 ? -3.981 38.371 33.622 1.00 20.94 148 TYR D CA 1
ATOM 12670 C C . TYR D 2 148 ? -4.084 38.046 32.137 1.00 21.48 148 TYR D C 1
ATOM 12671 O O . TYR D 2 148 ? -5.010 37.407 31.767 1.00 27.97 148 TYR D O 1
ATOM 12680 N N . ASP D 2 149 ? -3.161 38.490 31.337 1.00 23.53 149 ASP D N 1
ATOM 12681 C CA . ASP D 2 149 ? -3.283 38.613 29.912 1.00 30.64 149 ASP D CA 1
ATOM 12682 C C . ASP D 2 149 ? -2.482 37.585 29.119 1.00 29.07 149 ASP D C 1
ATOM 12683 O O . ASP D 2 149 ? -2.447 37.711 27.887 1.00 32.81 149 ASP D O 1
ATOM 12688 N N . LYS D 2 150 ? -1.863 36.608 29.754 1.00 23.93 150 LYS D N 1
ATOM 12689 C CA . LYS D 2 150 ? -1.099 35.556 29.124 1.00 20.51 150 LYS D CA 1
ATOM 12690 C C . LYS D 2 150 ? -1.808 34.240 29.377 1.00 18.77 150 LYS D C 1
ATOM 12691 O O . LYS D 2 150 ? -2.516 34.099 30.390 1.00 20.36 150 LYS D O 1
ATOM 12697 N N . PRO D 2 151 ? -1.569 33.275 28.480 1.00 16.97 151 PRO D N 1
ATOM 12698 C CA . PRO D 2 151 ? -2.154 31.963 28.656 1.00 17.90 151 PRO D CA 1
ATOM 12699 C C . PRO D 2 151 ? -1.706 31.283 29.951 1.00 14.77 151 PRO D C 1
ATOM 12700 O O . PRO D 2 151 ? -0.548 31.364 30.319 1.00 15.04 151 PRO D O 1
ATOM 12704 N N . ILE D 2 152 ? -2.668 30.664 30.607 1.00 14.55 152 ILE D N 1
ATOM 12705 C CA . ILE D 2 152 ? -2.449 29.726 31.730 1.00 11.94 152 ILE D CA 1
ATOM 12706 C C . ILE D 2 152 ? -2.951 28.358 31.334 1.00 13.35 152 ILE D C 1
ATOM 12707 O O . ILE D 2 152 ? -4.151 28.162 31.159 1.00 14.94 152 ILE D O 1
ATOM 12712 N N . ILE D 2 153 ? -1.995 27.452 31.135 1.00 12.13 153 ILE D N 1
ATOM 12713 C CA . ILE D 2 153 ? -2.305 26.108 30.726 1.00 10.92 153 ILE D CA 1
ATOM 12714 C C . ILE D 2 153 ? -2.484 25.216 31.944 1.00 10.11 153 ILE D C 1
ATOM 12715 O O . ILE D 2 153 ? -1.499 24.995 32.621 1.00 11.95 153 ILE D O 1
ATOM 12720 N N . LYS D 2 154 ? -3.673 24.773 32.250 1.00 9.85 154 LYS D N 1
ATOM 12721 C CA . LYS D 2 154 ? -3.844 23.904 33.409 1.00 9.64 154 LYS D CA 1
ATOM 12722 C C . LYS D 2 154 ? -3.582 22.460 32.972 1.00 9.89 154 LYS D C 1
ATOM 12723 O O . LYS D 2 154 ? -4.168 21.936 32.035 1.00 10.79 154 LYS D O 1
ATOM 12729 N N . VAL D 2 155 ? -2.710 21.768 33.757 1.00 9.33 155 VAL D N 1
ATOM 12730 C CA . VAL D 2 155 ? -2.349 20.380 33.503 1.00 8.78 155 VAL D CA 1
ATOM 12731 C C . VAL D 2 155 ? -2.584 19.604 34.825 1.00 8.41 155 VAL D C 1
ATOM 12732 O O . VAL D 2 155 ? -1.675 19.279 35.551 1.00 9.64 155 VAL D O 1
ATOM 12736 N N . PRO D 2 156 ? -3.871 19.393 35.105 1.00 8.77 156 PRO D N 1
ATOM 12737 C CA . PRO D 2 156 ? -4.208 18.899 36.468 1.00 9.34 156 PRO D CA 1
ATOM 12738 C C . PRO D 2 156 ? -4.016 17.404 36.670 1.00 7.86 156 PRO D C 1
ATOM 12739 O O . PRO D 2 156 ? -3.637 16.640 35.770 1.00 8.76 156 PRO D O 1
ATOM 12743 N N . GLY D 2 157 ? -4.279 16.961 37.874 1.00 8.29 157 GLY D N 1
ATOM 12744 C CA . GLY D 2 157 ? -3.978 15.628 38.346 1.00 9.19 157 GLY D CA 1
ATOM 12745 C C . GLY D 2 157 ? -3.007 15.733 39.497 1.00 7.80 157 GLY D C 1
ATOM 12746 O O . GLY D 2 157 ? -2.196 16.657 39.583 1.00 8.17 157 GLY D O 1
ATOM 12747 N N . CYS D 2 158 ? -3.072 14.724 40.357 1.00 7.95 158 CYS D N 1
ATOM 12748 C CA . CYS D 2 158 ? -2.280 14.708 41.597 1.00 8.47 158 CYS D CA 1
ATOM 12749 C C . CYS D 2 158 ? -1.438 13.462 41.640 1.00 7.46 158 CYS D C 1
ATOM 12750 O O . CYS D 2 158 ? -1.769 12.458 42.272 1.00 8.22 158 CYS D O 1
ATOM 12753 N N . PRO D 2 159 ? -0.281 13.442 40.974 1.00 7.84 159 PRO D N 1
ATOM 12754 C CA . PRO D 2 159 ? 0.185 14.402 40.001 1.00 7.95 159 PRO D CA 1
ATOM 12755 C C . PRO D 2 159 ? -0.396 14.091 38.628 1.00 7.55 159 PRO D C 1
ATOM 12756 O O . PRO D 2 159 ? -1.091 13.083 38.465 1.00 8.30 159 PRO D O 1
ATOM 12760 N N . PRO D 2 160 ? -0.131 14.875 37.588 1.00 7.34 160 PRO D N 1
ATOM 12761 C CA . PRO D 2 160 ? -0.427 14.472 36.223 1.00 7.50 160 PRO D CA 1
ATOM 12762 C C . PRO D 2 160 ? 0.439 13.290 35.799 1.00 7.55 160 PRO D C 1
ATOM 12763 O O . PRO D 2 160 ? 1.522 13.083 36.398 1.00 8.31 160 PRO D O 1
ATOM 12767 N N . ILE D 2 161 ? 0.043 12.594 34.775 1.00 7.86 161 ILE D N 1
ATOM 12768 C CA . ILE D 2 161 ? 0.795 11.532 34.150 1.00 7.38 161 ILE D CA 1
ATOM 12769 C C . ILE D 2 161 ? 2.072 12.122 33.595 1.00 7.17 161 ILE D C 1
ATOM 12770 O O . ILE D 2 161 ? 2.097 13.213 32.986 1.00 7.66 161 ILE D O 1
ATOM 12775 N N . ALA D 2 162 ? 3.197 11.416 33.742 1.00 7.95 162 ALA D N 1
ATOM 12776 C CA . ALA D 2 162 ? 4.478 11.920 33.301 1.00 7.92 162 ALA D CA 1
ATOM 12777 C C . ALA D 2 162 ? 4.525 12.313 31.819 1.00 7.71 162 ALA D C 1
ATOM 12778 O O . ALA D 2 162 ? 5.000 13.390 31.444 1.00 8.33 162 ALA D O 1
ATOM 12780 N N . GLU D 2 163 ? 4.030 11.445 30.951 1.00 7.79 163 GLU D N 1
ATOM 12781 C CA . GLU D 2 163 ? 4.090 11.655 29.521 1.00 7.85 163 GLU D CA 1
ATOM 12782 C C . GLU D 2 163 ? 3.091 12.695 29.052 1.00 8.47 163 GLU D C 1
ATOM 12783 O O . GLU D 2 163 ? 3.230 13.233 27.942 1.00 8.89 163 GLU D O 1
ATOM 12789 N N . VAL D 2 164 ? 2.072 12.976 29.856 1.00 8.39 164 VAL D N 1
ATOM 12790 C CA . VAL D 2 164 ? 1.195 14.144 29.656 1.00 8.58 164 VAL D CA 1
ATOM 12791 C C . VAL D 2 164 ? 1.983 15.417 29.889 1.00 8.33 164 VAL D C 1
ATOM 12792 O O . VAL D 2 164 ? 1.974 16.318 29.064 1.00 9.00 164 VAL D O 1
ATOM 12796 N N . MET D 2 165 ? 2.763 15.493 30.953 1.00 9.02 165 MET D N 1
ATOM 12797 C CA . MET D 2 165 ? 3.553 16.672 31.257 1.00 8.55 165 MET D CA 1
ATOM 12798 C C . MET D 2 165 ? 4.550 16.954 30.175 1.00 8.60 165 MET D C 1
ATOM 12799 O O . MET D 2 165 ? 4.675 18.049 29.614 1.00 9.68 165 MET D O 1
ATOM 12804 N N . THR D 2 166 ? 5.324 15.892 29.817 1.00 9.01 166 THR D N 1
ATOM 12805 C CA . THR D 2 166 ? 6.292 16.113 28.772 1.00 9.16 166 THR D CA 1
ATOM 12806 C C . THR D 2 166 ? 5.633 16.174 27.393 1.00 9.29 166 THR D C 1
ATOM 12807 O O . THR D 2 166 ? 6.201 16.894 26.528 1.00 10.00 166 THR D O 1
ATOM 12811 N N . GLY D 2 167 ? 4.482 15.637 27.196 1.00 8.87 167 GLY D N 1
ATOM 12812 C CA . GLY D 2 167 ? 3.770 15.764 25.958 1.00 9.99 167 GLY D CA 1
ATOM 12813 C C . GLY D 2 167 ? 3.289 17.217 25.710 1.00 9.35 167 GLY D C 1
ATOM 12814 O O . GLY D 2 167 ? 3.358 17.695 24.603 1.00 9.67 167 GLY D O 1
ATOM 12815 N N . VAL D 2 168 ? 2.887 17.922 26.761 1.00 9.84 168 VAL D N 1
ATOM 12816 C CA . VAL D 2 168 ? 2.523 19.328 26.632 1.00 10.03 168 VAL D CA 1
ATOM 12817 C C . VAL D 2 168 ? 3.740 20.139 26.193 1.00 10.44 168 VAL D C 1
ATOM 12818 O O . VAL D 2 168 ? 3.678 20.947 25.273 1.00 11.19 168 VAL D O 1
ATOM 12822 N N . ILE D 2 169 ? 4.867 19.909 26.841 1.00 10.39 169 ILE D N 1
ATOM 12823 C CA A ILE D 2 169 ? 6.086 20.630 26.485 0.80 12.03 169 ILE D CA 1
ATOM 12824 C CA B ILE D 2 169 ? 6.129 20.556 26.530 0.20 11.50 169 ILE D CA 1
ATOM 12825 C C . ILE D 2 169 ? 6.517 20.307 25.084 1.00 11.57 169 ILE D C 1
ATOM 12826 O O . ILE D 2 169 ? 6.790 21.237 24.283 1.00 12.15 169 ILE D O 1
ATOM 12835 N N . THR D 2 170 ? 6.587 19.034 24.699 1.00 10.38 170 THR D N 1
ATOM 12836 C CA . THR D 2 170 ? 7.022 18.696 23.338 1.00 11.10 170 THR D CA 1
ATOM 12837 C C . THR D 2 170 ? 6.068 19.265 22.302 1.00 10.45 170 THR D C 1
ATOM 12838 O O . THR D 2 170 ? 6.451 19.622 21.197 1.00 11.54 170 THR D O 1
ATOM 12842 N N . TYR D 2 171 ? 4.766 19.324 22.588 1.00 10.39 171 TYR D N 1
ATOM 12843 C CA . TYR D 2 171 ? 3.832 19.915 21.644 1.00 10.41 171 TYR D CA 1
ATOM 12844 C C . TYR D 2 171 ? 4.236 21.345 21.403 1.00 10.35 171 TYR D C 1
ATOM 12845 O O . TYR D 2 171 ? 4.292 21.825 20.276 1.00 11.54 171 TYR D O 1
ATOM 12854 N N . MET D 2 172 ? 4.415 22.114 22.483 1.00 11.68 172 MET D N 1
ATOM 12855 C CA A MET D 2 172 ? 4.715 23.533 22.356 0.80 13.18 172 MET D CA 1
ATOM 12856 C CA B MET D 2 172 ? 4.656 23.527 22.218 0.20 12.31 172 MET D CA 1
ATOM 12857 C C . MET D 2 172 ? 5.979 23.726 21.522 1.00 12.75 172 MET D C 1
ATOM 12858 O O . MET D 2 172 ? 6.028 24.603 20.664 1.00 15.49 172 MET D O 1
ATOM 12867 N N . LEU D 2 173 ? 6.994 22.939 21.799 1.00 11.68 173 LEU D N 1
ATOM 12868 C CA . LEU D 2 173 ? 8.273 23.054 21.119 1.00 12.96 173 LEU D CA 1
ATOM 12869 C C . LEU D 2 173 ? 8.214 22.584 19.694 1.00 13.20 173 LEU D C 1
ATOM 12870 O O . LEU D 2 173 ? 8.872 23.161 18.836 1.00 16.95 173 LEU D O 1
ATOM 12875 N N . THR D 2 174 ? 7.466 21.586 19.335 1.00 12.50 174 THR D N 1
ATOM 12876 C CA . THR D 2 174 ? 7.424 20.977 18.009 1.00 12.34 174 THR D CA 1
ATOM 12877 C C . THR D 2 174 ? 6.537 21.801 17.098 1.00 12.80 174 THR D C 1
ATOM 12878 O O . THR D 2 174 ? 6.862 22.024 15.930 1.00 15.90 174 THR D O 1
ATOM 12882 N N . PHE D 2 175 ? 5.408 22.221 17.643 1.00 14.90 175 PHE D N 1
ATOM 12883 C CA . PHE D 2 175 ? 4.384 22.870 16.807 1.00 17.96 175 PHE D CA 1
ATOM 12884 C C . PHE D 2 175 ? 4.241 24.351 17.024 1.00 20.47 175 PHE D C 1
ATOM 12885 O O . PHE D 2 175 ? 3.488 25.011 16.327 1.00 24.60 175 PHE D O 1
ATOM 12893 N N . ASP D 2 176 ? 4.992 24.924 17.963 1.00 19.96 176 ASP D N 1
ATOM 12894 C CA . ASP D 2 176 ? 5.082 26.354 18.016 1.00 25.50 176 ASP D CA 1
ATOM 12895 C C . ASP D 2 176 ? 3.736 27.005 18.314 1.00 23.32 176 ASP D C 1
ATOM 12896 O O . ASP D 2 176 ? 3.458 28.112 17.822 1.00 22.53 176 ASP D O 1
ATOM 12901 N N . ARG D 2 177 ? 2.948 26.393 19.174 1.00 23.12 177 ARG D N 1
ATOM 12902 C CA . ARG D 2 177 ? 1.757 27.032 19.646 1.00 19.43 177 ARG D CA 1
ATOM 12903 C C . ARG D 2 177 ? 1.309 26.393 20.951 1.00 17.45 177 ARG D C 1
ATOM 12904 O O . ARG D 2 177 ? 1.715 25.292 21.321 1.00 21.58 177 ARG D O 1
ATOM 12912 N N . ILE D 2 178 ? 0.480 27.129 21.675 1.00 11.85 178 ILE D N 1
ATOM 12913 C CA A ILE D 2 178 ? -0.257 26.633 22.841 0.80 11.18 178 ILE D CA 1
ATOM 12914 C CA B ILE D 2 178 ? -0.152 26.468 22.823 0.20 11.35 178 ILE D CA 1
ATOM 12915 C C . ILE D 2 178 ? -1.261 25.579 22.305 1.00 10.96 178 ILE D C 1
ATOM 12916 O O . ILE D 2 178 ? -1.970 25.876 21.374 1.00 11.92 178 ILE D O 1
ATOM 12925 N N . PRO D 2 179 ? -1.366 24.409 22.921 1.00 11.74 179 PRO D N 1
ATOM 12926 C CA . PRO D 2 179 ? -2.391 23.458 22.461 1.00 12.99 179 PRO D CA 1
ATOM 12927 C C . PRO D 2 179 ? -3.764 24.046 22.738 1.00 11.71 179 PRO D C 1
ATOM 12928 O O . PRO D 2 179 ? -3.956 24.928 23.616 1.00 12.41 179 PRO D O 1
ATOM 12932 N N . GLU D 2 180 ? -4.748 23.552 22.001 1.00 12.01 180 GLU D N 1
ATOM 12933 C CA . GLU D 2 180 ? -6.155 23.943 22.210 1.00 11.38 180 GLU D CA 1
ATOM 12934 C C . GLU D 2 180 ? -6.572 23.557 23.599 1.00 10.21 180 GLU D C 1
ATOM 12935 O O . GLU D 2 180 ? -6.338 22.444 24.052 1.00 11.29 180 GLU D O 1
ATOM 12941 N N . LEU D 2 181 ? -7.246 24.459 24.302 1.00 11.20 181 LEU D N 1
ATOM 12942 C CA . LEU D 2 181 ? -7.670 24.230 25.680 1.00 10.73 181 LEU D CA 1
ATOM 12943 C C . LEU D 2 181 ? -9.178 24.116 25.713 1.00 11.08 181 LEU D C 1
ATOM 12944 O O . LEU D 2 181 ? -9.881 24.781 24.935 1.00 12.72 181 LEU D O 1
ATOM 12949 N N . ASP D 2 182 ? -9.704 23.356 26.656 1.00 11.12 182 ASP D N 1
ATOM 12950 C CA . ASP D 2 182 ? -11.121 23.348 26.993 1.00 11.46 182 ASP D CA 1
ATOM 12951 C C . ASP D 2 182 ? -11.426 24.636 27.782 1.00 11.92 182 ASP D C 1
ATOM 12952 O O . ASP D 2 182 ? -10.575 25.486 28.076 1.00 13.39 182 ASP D O 1
ATOM 12957 N N . ARG D 2 183 ? -12.696 24.739 28.181 1.00 13.78 183 ARG D N 1
ATOM 12958 C CA . ARG D 2 183 ? -13.172 25.931 28.884 1.00 15.24 183 ARG D CA 1
ATOM 12959 C C . ARG D 2 183 ? -12.528 26.065 30.244 1.00 15.41 183 ARG D C 1
ATOM 12960 O O . ARG D 2 183 ? -12.518 27.182 30.787 1.00 18.15 183 ARG D O 1
ATOM 12968 N N . GLN D 2 184 ? -11.988 25.000 30.831 1.00 13.47 184 GLN D N 1
ATOM 12969 C CA . GLN D 2 184 ? -11.292 25.077 32.083 1.00 12.97 184 GLN D CA 1
ATOM 12970 C C . GLN D 2 184 ? -9.783 25.260 31.939 1.00 11.89 184 GLN D C 1
ATOM 12971 O O . GLN D 2 184 ? -9.033 25.215 32.906 1.00 14.22 184 GLN D O 1
ATOM 12977 N N . GLY D 2 185 ? -9.324 25.475 30.705 1.00 11.61 185 GLY D N 1
ATOM 12978 C CA . GLY D 2 185 ? -7.920 25.672 30.449 1.00 10.85 185 GLY D CA 1
ATOM 12979 C C . GLY D 2 185 ? -7.024 24.482 30.331 1.00 9.71 185 GLY D C 1
ATOM 12980 O O . GLY D 2 185 ? -5.784 24.602 30.345 1.00 10.57 185 GLY D O 1
ATOM 12981 N N . ARG D 2 186 ? -7.628 23.308 30.158 1.00 10.28 186 ARG D N 1
ATOM 12982 C CA . ARG D 2 186 ? -6.874 22.057 30.118 1.00 9.98 186 ARG D CA 1
ATOM 12983 C C . ARG D 2 186 ? -6.648 21.667 28.663 1.00 9.56 186 ARG D C 1
ATOM 12984 O O . ARG D 2 186 ? -7.596 21.739 27.854 1.00 10.73 186 ARG D O 1
ATOM 12992 N N . PRO D 2 187 ? -5.454 21.235 28.308 1.00 9.36 187 PRO D N 1
ATOM 12993 C CA . PRO D 2 187 ? -5.243 20.801 26.889 1.00 9.09 187 PRO D CA 1
ATOM 12994 C C . PRO D 2 187 ? -6.114 19.664 26.441 1.00 9.58 187 PRO D C 1
ATOM 12995 O O . PRO D 2 187 ? -6.093 18.587 27.051 1.00 11.34 187 PRO D O 1
ATOM 12999 N N . LYS D 2 188 ? -6.826 19.874 25.370 1.00 11.59 188 LYS D N 1
ATOM 13000 C CA . LYS D 2 188 ? -7.662 18.837 24.767 1.00 11.20 188 LYS D CA 1
ATOM 13001 C C . LYS D 2 188 ? -6.820 17.617 24.354 1.00 10.77 188 LYS D C 1
ATOM 13002 O O . LYS D 2 188 ? -7.369 16.494 24.320 1.00 12.84 188 LYS D O 1
ATOM 13008 N N . MET D 2 189 ? -5.514 17.742 24.101 1.00 11.47 189 MET D N 1
ATOM 13009 C CA . MET D 2 189 ? -4.504 16.685 23.830 1.00 13.02 189 MET D CA 1
ATOM 13010 C C . MET D 2 189 ? -4.745 15.548 24.809 1.00 12.46 189 MET D C 1
ATOM 13011 O O . MET D 2 189 ? -4.580 14.379 24.458 1.00 16.39 189 MET D O 1
ATOM 13016 N N . PHE D 2 190 ? -5.033 15.837 26.106 1.00 9.91 190 PHE D N 1
ATOM 13017 C CA . PHE D 2 190 ? -5.055 14.812 27.172 1.00 9.85 190 PHE D CA 1
ATOM 13018 C C . PHE D 2 190 ? -6.264 14.855 28.061 1.00 9.90 190 PHE D C 1
ATOM 13019 O O . PHE D 2 190 ? -6.502 13.858 28.745 1.00 9.55 190 PHE D O 1
ATOM 13027 N N . TYR D 2 191 ? -7.037 15.957 28.148 1.00 9.32 191 TYR D N 1
ATOM 13028 C CA . TYR D 2 191 ? -8.043 16.171 29.181 1.00 9.66 191 TYR D CA 1
ATOM 13029 C C . TYR D 2 191 ? -9.475 16.273 28.626 1.00 9.51 191 TYR D C 1
ATOM 13030 O O . TYR D 2 191 ? -10.394 16.713 29.335 1.00 11.35 191 TYR D O 1
ATOM 13039 N N . SER D 2 192 ? -9.656 15.783 27.375 1.00 10.11 192 SER D N 1
ATOM 13040 C CA . SER D 2 192 ? -10.981 15.932 26.748 1.00 10.38 192 SER D CA 1
ATOM 13041 C C . SER D 2 192 ? -11.797 14.643 26.688 1.00 11.61 192 SER D C 1
ATOM 13042 O O . SER D 2 192 ? -12.736 14.493 25.926 1.00 15.64 192 SER D O 1
ATOM 13045 N N . GLN D 2 193 ? -11.492 13.705 27.582 1.00 9.70 193 GLN D N 1
ATOM 13046 C CA . GLN D 2 193 ? -12.328 12.571 27.837 1.00 10.09 193 GLN D CA 1
ATOM 13047 C C . GLN D 2 193 ? -12.280 12.283 29.346 1.00 9.76 193 GLN D C 1
ATOM 13048 O O . GLN D 2 193 ? -11.266 12.564 29.984 1.00 10.69 193 GLN D O 1
ATOM 13054 N N . ARG D 2 194 ? -13.368 11.699 29.871 1.00 10.10 194 ARG D N 1
ATOM 13055 C CA . ARG D 2 194 ? -13.388 11.208 31.215 1.00 9.32 194 ARG D CA 1
ATOM 13056 C C . ARG D 2 194 ? -12.768 9.807 31.307 1.00 8.66 194 ARG D C 1
ATOM 13057 O O . ARG D 2 194 ? -12.741 9.082 30.299 1.00 9.50 194 ARG D O 1
ATOM 13065 N N . ILE D 2 195 ? -12.311 9.432 32.461 1.00 9.09 195 ILE D N 1
ATOM 13066 C CA . ILE D 2 195 ? -11.766 8.071 32.645 1.00 8.75 195 ILE D CA 1
ATOM 13067 C C . ILE D 2 195 ? -12.742 7.054 32.134 1.00 8.30 195 ILE D C 1
ATOM 13068 O O . ILE D 2 195 ? -12.428 6.126 31.376 1.00 9.08 195 ILE D O 1
ATOM 13073 N N . HIS D 2 196 ? -14.001 7.216 32.519 1.00 8.34 196 HIS D N 1
ATOM 13074 C CA . HIS D 2 196 ? -15.142 6.311 32.239 1.00 9.32 196 HIS D CA 1
ATOM 13075 C C . HIS D 2 196 ? -15.450 6.275 30.754 1.00 9.79 196 HIS D C 1
ATOM 13076 O O . HIS D 2 196 ? -16.111 5.291 30.300 1.00 10.56 196 HIS D O 1
ATOM 13083 N N . ASP D 2 197 ? -15.073 7.288 29.981 1.00 9.68 197 ASP D N 1
ATOM 13084 C CA . ASP D 2 197 ? -15.315 7.326 28.534 1.00 10.02 197 ASP D CA 1
ATOM 13085 C C . ASP D 2 197 ? -14.370 6.452 27.739 1.00 8.36 197 ASP D C 1
ATOM 13086 O O . ASP D 2 197 ? -14.609 6.228 26.578 1.00 9.20 197 ASP D O 1
ATOM 13091 N N . LYS D 2 198 ? -13.323 5.910 28.414 1.00 8.91 198 LYS D N 1
ATOM 13092 C CA . LYS D 2 198 ? -12.347 5.028 27.779 1.00 8.29 198 LYS D CA 1
ATOM 13093 C C . LYS D 2 198 ? -11.897 3.918 28.747 1.00 7.97 198 LYS D C 1
ATOM 13094 O O . LYS D 2 198 ? -10.767 3.456 28.666 1.00 8.59 198 LYS D O 1
ATOM 13100 N N . CYS D 2 199 ? -12.724 3.465 29.654 1.00 8.95 199 CYS D N 1
ATOM 13101 C CA . CYS D 2 199 ? -12.330 2.546 30.685 1.00 8.59 199 CYS D CA 1
ATOM 13102 C C . CYS D 2 199 ? -12.565 1.115 30.262 1.00 8.59 199 CYS D C 1
ATOM 13103 O O . CYS D 2 199 ? -13.738 0.691 29.945 1.00 8.77 199 CYS D O 1
ATOM 13106 N N . TYR D 2 200 ? -11.533 0.281 30.301 1.00 8.57 200 TYR D N 1
ATOM 13107 C CA . TYR D 2 200 ? -11.592 -1.130 29.922 1.00 8.02 200 TYR D CA 1
ATOM 13108 C C . TYR D 2 200 ? -12.501 -1.997 30.839 1.00 8.42 200 TYR D C 1
ATOM 13109 O O . TYR D 2 200 ? -12.873 -3.086 30.448 1.00 8.85 200 TYR D O 1
ATOM 13118 N N . ARG D 2 201 ? -12.866 -1.468 32.024 1.00 8.48 201 ARG D N 1
ATOM 13119 C CA . ARG D 2 201 ? -13.845 -2.205 32.856 1.00 8.60 201 ARG D CA 1
ATOM 13120 C C . ARG D 2 201 ? -15.281 -1.851 32.513 1.00 8.49 201 ARG D C 1
ATOM 13121 O O . ARG D 2 201 ? -16.226 -2.394 33.090 1.00 9.50 201 ARG D O 1
ATOM 13129 N N . ARG D 2 202 ? -15.488 -0.940 31.552 1.00 9.15 202 ARG D N 1
ATOM 13130 C CA . ARG D 2 202 ? -16.849 -0.535 31.160 1.00 9.34 202 ARG D CA 1
ATOM 13131 C C . ARG D 2 202 ? -17.737 -1.768 30.787 1.00 9.40 202 ARG D C 1
ATOM 13132 O O . ARG D 2 202 ? -18.952 -1.697 31.141 1.00 10.23 202 ARG D O 1
ATOM 13140 N N . PRO D 2 203 ? -17.261 -2.796 30.121 1.00 9.10 203 PRO D N 1
ATOM 13141 C CA . PRO D 2 203 ? -18.155 -3.969 29.823 1.00 10.60 203 PRO D CA 1
ATOM 13142 C C . PRO D 2 203 ? -18.815 -4.495 31.080 1.00 10.26 203 PRO D C 1
ATOM 13143 O O . PRO D 2 203 ? -19.996 -4.887 31.078 1.00 11.83 203 PRO D O 1
ATOM 13147 N N . HIS D 2 204 ? -18.090 -4.489 32.196 1.00 10.82 204 HIS D N 1
ATOM 13148 C CA . HIS D 2 204 ? -18.654 -4.918 33.466 1.00 11.18 204 HIS D CA 1
ATOM 13149 C C . HIS D 2 204 ? -19.636 -3.944 34.043 1.00 11.01 204 HIS D C 1
ATOM 13150 O O . HIS D 2 204 ? -20.704 -4.387 34.472 1.00 12.56 204 HIS D O 1
ATOM 13157 N N . PHE D 2 205 ? -19.361 -2.656 33.998 1.00 11.44 205 PHE D N 1
ATOM 13158 C CA . PHE D 2 205 ? -20.332 -1.644 34.378 1.00 11.74 205 PHE D CA 1
ATOM 13159 C C . PHE D 2 205 ? -21.655 -1.906 33.629 1.00 12.57 205 PHE D C 1
ATOM 13160 O O . PHE D 2 205 ? -22.746 -1.886 34.182 1.00 13.65 205 PHE D O 1
ATOM 13168 N N . ASP D 2 206 ? -21.532 -2.083 32.331 1.00 13.45 206 ASP D N 1
ATOM 13169 C CA . ASP D 2 206 ? -22.705 -2.278 31.452 1.00 15.27 206 ASP D CA 1
ATOM 13170 C C . ASP D 2 206 ? -23.481 -3.504 31.836 1.00 15.77 206 ASP D C 1
ATOM 13171 O O . ASP D 2 206 ? -24.727 -3.468 31.727 1.00 19.02 206 ASP D O 1
ATOM 13176 N N . ALA D 2 207 ? -22.831 -4.570 32.291 1.00 15.36 207 ALA D N 1
ATOM 13177 C CA . ALA D 2 207 ? -23.456 -5.833 32.681 1.00 16.86 207 ALA D CA 1
ATOM 13178 C C . ALA D 2 207 ? -23.934 -5.869 34.124 1.00 16.41 207 ALA D C 1
ATOM 13179 O O . ALA D 2 207 ? -24.411 -6.871 34.629 1.00 19.88 207 ALA D O 1
ATOM 13181 N N . GLY D 2 208 ? -23.767 -4.775 34.873 1.00 15.97 208 GLY D N 1
ATOM 13182 C CA . GLY D 2 208 ? -24.096 -4.819 36.307 1.00 16.80 208 GLY D CA 1
ATOM 13183 C C . GLY D 2 208 ? -23.110 -5.691 37.094 1.00 13.36 208 GLY D C 1
ATOM 13184 O O . GLY D 2 208 ? -23.526 -6.235 38.115 1.00 17.36 208 GLY D O 1
ATOM 13185 N N . GLN D 2 209 ? -21.877 -5.832 36.686 1.00 12.67 209 GLN D N 1
ATOM 13186 C CA . GLN D 2 209 ? -20.858 -6.627 37.241 1.00 11.72 209 GLN D CA 1
ATOM 13187 C C . GLN D 2 209 ? -19.872 -5.711 37.968 1.00 10.61 209 GLN D C 1
ATOM 13188 O O . GLN D 2 209 ? -19.035 -5.048 37.344 1.00 10.62 209 GLN D O 1
ATOM 13194 N N . PHE D 2 210 ? -19.978 -5.671 39.287 1.00 10.89 210 PHE D N 1
ATOM 13195 C CA . PHE D 2 210 ? -19.282 -4.800 40.173 1.00 10.79 210 PHE D CA 1
ATOM 13196 C C . PHE D 2 210 ? -18.480 -5.537 41.236 1.00 11.05 210 PHE D C 1
ATOM 13197 O O . PHE D 2 210 ? -18.921 -6.566 41.737 1.00 13.78 210 PHE D O 1
ATOM 13205 N N . VAL D 2 211 ? -17.394 -4.916 41.657 1.00 9.76 211 VAL D N 1
ATOM 13206 C CA . VAL D 2 211 ? -16.810 -5.209 42.952 1.00 10.14 211 VAL D CA 1
ATOM 13207 C C . VAL D 2 211 ? -17.818 -4.753 44.000 1.00 11.11 211 VAL D C 1
ATOM 13208 O O . VAL D 2 211 ? -18.178 -3.554 44.052 1.00 11.97 211 VAL D O 1
ATOM 13212 N N . GLU D 2 212 ? -18.262 -5.630 44.874 1.00 11.90 212 GLU D N 1
ATOM 13213 C CA . GLU D 2 212 ? -19.178 -5.233 45.922 1.00 13.80 212 GLU D CA 1
ATOM 13214 C C . GLU D 2 212 ? -18.467 -5.105 47.277 1.00 14.23 212 GLU D C 1
ATOM 13215 O O . GLU D 2 212 ? -18.878 -4.275 48.069 1.00 19.73 212 GLU D O 1
ATOM 13221 N N . GLU D 2 213 ? -17.420 -5.901 47.505 1.00 14.55 213 GLU D N 1
ATOM 13222 C CA . GLU D 2 213 ? -16.638 -5.900 48.724 1.00 14.71 213 GLU D CA 1
ATOM 13223 C C . GLU D 2 213 ? -15.190 -6.122 48.275 1.00 13.05 213 GLU D C 1
ATOM 13224 O O . GLU D 2 213 ? -15.015 -6.892 47.291 1.00 12.68 213 GLU D O 1
ATOM 13230 N N . TRP D 2 214 ? -14.180 -5.580 48.924 1.00 13.07 214 TRP D N 1
ATOM 13231 C CA . TRP D 2 214 ? -12.806 -5.832 48.509 1.00 12.40 214 TRP D CA 1
ATOM 13232 C C . TRP D 2 214 ? -12.495 -7.313 48.487 1.00 11.92 214 TRP D C 1
ATOM 13233 O O . TRP D 2 214 ? -12.874 -8.092 49.362 1.00 13.09 214 TRP D O 1
ATOM 13244 N N . ASP D 2 215 ? -11.787 -7.698 47.441 1.00 11.64 215 ASP D N 1
ATOM 13245 C CA . ASP D 2 215 ? -11.264 -9.038 47.252 1.00 11.56 215 ASP D CA 1
ATOM 13246 C C . ASP D 2 215 ? -12.409 -10.031 47.129 1.00 11.55 215 ASP D C 1
ATOM 13247 O O . ASP D 2 215 ? -12.216 -11.232 47.481 1.00 13.27 215 ASP D O 1
ATOM 13252 N N . ASP D 2 216 ? -13.553 -9.627 46.623 1.00 11.23 216 ASP D N 1
ATOM 13253 C CA . ASP D 2 216 ? -14.619 -10.517 46.259 1.00 11.20 216 ASP D CA 1
ATOM 13254 C C . ASP D 2 216 ? -14.371 -11.161 44.866 1.00 10.81 216 ASP D C 1
ATOM 13255 O O . ASP D 2 216 ? -13.338 -10.940 44.204 1.00 11.16 216 ASP D O 1
ATOM 13260 N N . GLU D 2 217 ? -15.391 -11.933 44.429 1.00 10.95 217 GLU D N 1
ATOM 13261 C CA . GLU D 2 217 ? -15.273 -12.556 43.109 1.00 11.44 217 GLU D CA 1
ATOM 13262 C C . GLU D 2 217 ? -15.060 -11.507 42.042 1.00 11.56 217 GLU D C 1
ATOM 13263 O O . GLU D 2 217 ? -14.212 -11.702 41.150 1.00 11.45 217 GLU D O 1
ATOM 13269 N N . GLY D 2 218 ? -15.779 -10.443 42.036 1.00 10.28 218 GLY D N 1
ATOM 13270 C CA . GLY D 2 218 ? -15.649 -9.401 41.036 1.00 11.31 218 GLY D CA 1
ATOM 13271 C C . GLY D 2 218 ? -14.274 -8.761 41.087 1.00 10.16 218 GLY D C 1
ATOM 13272 O O . GLY D 2 218 ? -13.718 -8.434 40.061 1.00 10.40 218 GLY D O 1
ATOM 13273 N N . ALA D 2 219 ? -13.741 -8.474 42.269 1.00 10.12 219 ALA D N 1
ATOM 13274 C CA . ALA D 2 219 ? -12.426 -7.881 42.321 1.00 10.13 219 ALA D CA 1
ATOM 13275 C C . ALA D 2 219 ? -11.377 -8.724 41.606 1.00 9.72 219 ALA D C 1
ATOM 13276 O O . ALA D 2 219 ? -10.494 -8.232 40.923 1.00 9.97 219 ALA D O 1
ATOM 13278 N N . ARG D 2 220 ? -11.472 -10.067 41.764 1.00 9.63 220 ARG D N 1
ATOM 13279 C CA . ARG D 2 220 ? -10.558 -11.048 41.212 1.00 9.75 220 ARG D CA 1
ATOM 13280 C C . ARG D 2 220 ? -10.774 -11.257 39.697 1.00 9.65 220 ARG D C 1
ATOM 13281 O O . ARG D 2 220 ? -9.873 -11.790 39.057 1.00 10.79 220 ARG D O 1
ATOM 13289 N N . LYS D 2 221 ? -11.880 -10.759 39.180 1.00 10.82 221 LYS D N 1
ATOM 13290 C CA . LYS D 2 221 ? -12.164 -10.800 37.754 1.00 10.00 221 LYS D CA 1
ATOM 13291 C C . LYS D 2 221 ? -11.980 -9.424 37.103 1.00 9.22 221 LYS D C 1
ATOM 13292 O O . LYS D 2 221 ? -12.138 -9.336 35.874 1.00 10.43 221 LYS D O 1
ATOM 13298 N N . GLY D 2 222 ? -11.684 -8.395 37.840 1.00 9.66 222 GLY D N 1
ATOM 13299 C CA . GLY D 2 222 ? -11.594 -7.052 37.298 1.00 10.49 222 GLY D CA 1
ATOM 13300 C C . GLY D 2 222 ? -12.895 -6.389 36.979 1.00 9.03 222 GLY D C 1
ATOM 13301 O O . GLY D 2 222 ? -13.006 -5.581 36.056 1.00 9.18 222 GLY D O 1
ATOM 13302 N N . TYR D 2 223 ? -13.944 -6.646 37.773 1.00 9.47 223 TYR D N 1
ATOM 13303 C CA . TYR D 2 223 ? -15.250 -6.006 37.608 1.00 9.11 223 TYR D CA 1
ATOM 13304 C C . TYR D 2 223 ? -15.157 -4.497 37.941 1.00 8.95 223 TYR D C 1
ATOM 13305 O O . TYR D 2 223 ? -14.233 -3.990 38.537 1.00 9.49 223 TYR D O 1
ATOM 13314 N N . CYS D 2 224 ? -16.202 -3.786 37.502 1.00 9.05 224 CYS D N 1
ATOM 13315 C CA . CYS D 2 224 ? -16.240 -2.342 37.655 1.00 9.01 224 CYS D CA 1
ATOM 13316 C C . CYS D 2 224 ? -16.211 -1.902 39.117 1.00 9.04 224 CYS D C 1
ATOM 13317 O O . CYS D 2 224 ? -16.767 -2.591 39.996 1.00 9.52 224 CYS D O 1
ATOM 13320 N N . LEU D 2 225 ? -15.542 -0.779 39.378 1.00 8.47 225 LEU D N 1
ATOM 13321 C CA . LEU D 2 225 ? -15.317 -0.223 40.679 1.00 8.42 225 LEU D CA 1
ATOM 13322 C C . LEU D 2 225 ? -16.299 0.847 41.082 1.00 9.20 225 LEU D C 1
ATOM 13323 O O . LEU D 2 225 ? -16.109 1.501 42.126 1.00 9.92 225 LEU D O 1
ATOM 13328 N N . TYR D 2 226 ? -17.389 1.034 40.342 1.00 9.65 226 TYR D N 1
ATOM 13329 C CA . TYR D 2 226 ? -18.386 2.069 40.654 1.00 10.72 226 TYR D CA 1
ATOM 13330 C C . TYR D 2 226 ? -18.935 1.976 42.038 1.00 10.55 226 TYR D C 1
ATOM 13331 O O . TYR D 2 226 ? -19.094 2.983 42.758 1.00 10.88 226 TYR D O 1
ATOM 13340 N N . LYS D 2 227 ? -19.277 0.745 42.506 1.00 11.13 227 LYS D N 1
ATOM 13341 C CA . LYS D 2 227 ? -19.902 0.581 43.827 1.00 12.51 227 LYS D CA 1
ATOM 13342 C C . LYS D 2 227 ? -18.939 0.713 44.975 1.00 12.37 227 LYS D C 1
ATOM 13343 O O . LYS D 2 227 ? -19.372 0.881 46.124 1.00 15.41 227 LYS D O 1
ATOM 13349 N N . VAL D 2 228 ? -17.616 0.723 44.738 1.00 11.16 228 VAL D N 1
ATOM 13350 C CA . VAL D 2 228 ? -16.632 1.037 45.750 1.00 11.49 228 VAL D CA 1
ATOM 13351 C C . VAL D 2 228 ? -16.117 2.463 45.580 1.00 10.93 228 VAL D C 1
ATOM 13352 O O . VAL D 2 228 ? -15.068 2.786 46.172 1.00 11.86 228 VAL D O 1
ATOM 13356 N N . GLY D 2 229 ? -16.806 3.314 44.864 1.00 11.00 229 GLY D N 1
ATOM 13357 C CA . GLY D 2 229 ? -16.559 4.742 44.921 1.00 10.94 229 GLY D CA 1
ATOM 13358 C C . GLY D 2 229 ? -15.864 5.334 43.691 1.00 10.26 229 GLY D C 1
ATOM 13359 O O . GLY D 2 229 ? -15.537 6.515 43.713 1.00 10.91 229 GLY D O 1
ATOM 13360 N N . CYS D 2 230 ? -15.595 4.581 42.641 1.00 10.06 230 CYS D N 1
ATOM 13361 C CA . CYS D 2 230 ? -14.878 5.112 41.461 1.00 8.95 230 CYS D CA 1
ATOM 13362 C C . CYS D 2 230 ? -15.516 6.408 40.955 1.00 9.35 230 CYS D C 1
ATOM 13363 O O . CYS D 2 230 ? -16.711 6.480 40.663 1.00 9.74 230 CYS D O 1
ATOM 13366 N N . LYS D 2 231 ? -14.637 7.421 40.846 1.00 9.02 231 LYS D N 1
ATOM 13367 C CA . LYS D 2 231 ? -15.075 8.734 40.365 1.00 9.46 231 LYS D CA 1
ATOM 13368 C C . LYS D 2 231 ? -14.719 8.922 38.892 1.00 9.63 231 LYS D C 1
ATOM 13369 O O . LYS D 2 231 ? -14.822 10.028 38.320 1.00 9.39 231 LYS D O 1
ATOM 13375 N N . GLY D 2 232 ? -14.350 7.845 38.213 1.00 8.71 232 GLY D N 1
ATOM 13376 C CA . GLY D 2 232 ? -14.082 7.901 36.769 1.00 9.22 232 GLY D CA 1
ATOM 13377 C C . GLY D 2 232 ? -15.158 8.514 35.944 1.00 8.03 232 GLY D C 1
ATOM 13378 O O . GLY D 2 232 ? -14.885 9.221 34.947 1.00 9.56 232 GLY D O 1
ATOM 13379 N N . PRO D 2 233 ? -16.473 8.306 36.272 1.00 9.12 233 PRO D N 1
ATOM 13380 C CA . PRO D 2 233 ? -17.536 8.950 35.469 1.00 10.32 233 PRO D CA 1
ATOM 13381 C C . PRO D 2 233 ? -17.507 10.437 35.432 1.00 10.94 233 PRO D C 1
ATOM 13382 O O . PRO D 2 233 ? -18.154 10.985 34.495 1.00 13.05 233 PRO D O 1
ATOM 13386 N N . THR D 2 234 ? -16.860 11.135 36.343 1.00 10.27 234 THR D N 1
ATOM 13387 C CA . THR D 2 234 ? -16.859 12.587 36.356 1.00 11.00 234 THR D CA 1
ATOM 13388 C C . THR D 2 234 ? -15.471 13.195 36.243 1.00 10.66 234 THR D C 1
ATOM 13389 O O . THR D 2 234 ? -15.302 14.397 36.493 1.00 12.15 234 THR D O 1
ATOM 13393 N N . THR D 2 235 ? -14.439 12.448 35.889 1.00 9.64 235 THR D N 1
ATOM 13394 C CA . THR D 2 235 ? -13.044 12.866 35.976 1.00 8.99 235 THR D CA 1
ATOM 13395 C C . THR D 2 235 ? -12.391 12.844 34.626 1.00 8.56 235 THR D C 1
ATOM 13396 O O . THR D 2 235 ? -12.294 11.821 33.984 1.00 10.09 235 THR D O 1
ATOM 13400 N N . TYR D 2 236 ? -11.927 14.018 34.166 1.00 9.12 236 TYR D N 1
ATOM 13401 C CA . TYR D 2 236 ? -11.249 14.160 32.895 1.00 9.16 236 TYR D CA 1
ATOM 13402 C C . TYR D 2 236 ? -9.734 14.009 33.054 1.00 8.60 236 TYR D C 1
ATOM 13403 O O . TYR D 2 236 ? -9.089 14.744 33.797 1.00 9.84 236 TYR D O 1
ATOM 13412 N N . ASN D 2 237 ? -9.202 13.013 32.384 1.00 8.18 237 ASN D N 1
ATOM 13413 C CA . ASN D 2 237 ? -7.786 12.724 32.398 1.00 7.88 237 ASN D CA 1
ATOM 13414 C C . ASN D 2 237 ? -7.470 11.658 31.340 1.00 7.61 237 ASN D C 1
ATOM 13415 O O . ASN D 2 237 ? -8.393 11.134 30.722 1.00 8.90 237 ASN D O 1
ATOM 13420 N N . ALA D 2 238 ? -6.178 11.363 31.206 1.00 7.95 238 ALA D N 1
ATOM 13421 C CA . ALA D 2 238 ? -5.686 10.396 30.209 1.00 7.95 238 ALA D CA 1
ATOM 13422 C C . ALA D 2 238 ? -5.338 9.087 30.837 1.00 7.71 238 ALA D C 1
ATOM 13423 O O . ALA D 2 238 ? -4.681 8.231 30.190 1.00 8.48 238 ALA D O 1
ATOM 13425 N N . CYS D 2 239 ? -5.779 8.784 32.023 1.00 8.21 239 CYS D N 1
ATOM 13426 C CA . CYS D 2 239 ? -5.349 7.581 32.764 1.00 7.67 239 CYS D CA 1
ATOM 13427 C C . CYS D 2 239 ? -5.800 6.310 32.109 1.00 7.58 239 CYS D C 1
ATOM 13428 O O . CYS D 2 239 ? -5.107 5.302 32.301 1.00 8.53 239 CYS D O 1
ATOM 13431 N N . SER D 2 240 ? -6.943 6.285 31.483 1.00 7.62 240 SER D N 1
ATOM 13432 C CA . SER D 2 240 ? -7.468 5.086 30.854 1.00 7.53 240 SER D CA 1
ATOM 13433 C C . SER D 2 240 ? -7.015 4.869 29.428 1.00 8.17 240 SER D C 1
ATOM 13434 O O . SER D 2 240 ? -7.344 3.860 28.806 1.00 10.23 240 SER D O 1
ATOM 13437 N N . THR D 2 241 ? -6.237 5.821 28.880 1.00 8.17 241 THR D N 1
ATOM 13438 C CA . THR D 2 241 ? -5.776 5.820 27.525 1.00 8.09 241 THR D CA 1
ATOM 13439 C C . THR D 2 241 ? -4.256 5.798 27.489 1.00 8.16 241 THR D C 1
ATOM 13440 O O . THR D 2 241 ? -3.655 4.820 26.946 1.00 10.26 241 THR D O 1
ATOM 13444 N N . VAL D 2 242 ? -3.605 6.832 27.979 1.00 8.16 242 VAL D N 1
ATOM 13445 C CA . VAL D 2 242 ? -2.154 6.883 28.086 1.00 8.00 242 VAL D CA 1
ATOM 13446 C C . VAL D 2 242 ? -1.671 5.994 29.231 1.00 8.53 242 VAL D C 1
ATOM 13447 O O . VAL D 2 242 ? -0.637 5.322 29.109 1.00 9.12 242 VAL D O 1
ATOM 13451 N N . ARG D 2 243 ? -2.384 5.994 30.353 1.00 8.42 243 ARG D N 1
ATOM 13452 C CA . ARG D 2 243 ? -1.990 5.234 31.506 1.00 8.39 243 ARG D CA 1
ATOM 13453 C C . ARG D 2 243 ? -0.703 5.786 32.138 1.00 7.87 243 ARG D C 1
ATOM 13454 O O . ARG D 2 243 ? -0.225 6.863 31.723 1.00 8.21 243 ARG D O 1
ATOM 13462 N N . TRP D 2 244 ? -0.210 5.127 33.180 1.00 7.34 244 TRP D N 1
ATOM 13463 C CA . TRP D 2 244 ? 0.775 5.630 34.107 1.00 7.35 244 TRP D CA 1
ATOM 13464 C C . TRP D 2 244 ? 2.112 4.889 33.985 1.00 7.33 244 TRP D C 1
ATOM 13465 O O . TRP D 2 244 ? 2.120 3.636 33.801 1.00 8.08 244 TRP D O 1
ATOM 13476 N N . ASN D 2 245 ? 3.227 5.555 34.192 1.00 7.60 245 ASN D N 1
ATOM 13477 C CA . ASN D 2 245 ? 4.538 4.954 34.379 1.00 8.28 245 ASN D CA 1
ATOM 13478 C C . ASN D 2 245 ? 4.907 4.117 33.171 1.00 8.23 245 ASN D C 1
ATOM 13479 O O . ASN D 2 245 ? 5.159 2.921 33.207 1.00 9.34 245 ASN D O 1
ATOM 13484 N N . GLY D 2 246 ? 4.942 4.807 32.032 1.00 10.04 246 GLY D N 1
ATOM 13485 C CA . GLY D 2 246 ? 5.284 4.113 30.777 1.00 11.04 246 GLY D CA 1
ATOM 13486 C C . GLY D 2 246 ? 4.224 3.153 30.365 1.00 8.46 246 GLY D C 1
ATOM 13487 O O . GLY D 2 246 ? 4.489 2.056 29.851 1.00 10.15 246 GLY D O 1
ATOM 13488 N N . GLY D 2 247 ? 2.928 3.495 30.572 1.00 8.14 247 GLY D N 1
ATOM 13489 C CA . GLY D 2 247 ? 1.820 2.691 30.199 1.00 9.03 247 GLY D CA 1
ATOM 13490 C C . GLY D 2 247 ? 1.683 1.420 30.988 1.00 7.98 247 GLY D C 1
ATOM 13491 O O . GLY D 2 247 ? 1.100 0.463 30.502 1.00 11.16 247 GLY D O 1
ATOM 13492 N N . THR D 2 248 ? 2.190 1.346 32.205 1.00 7.38 248 THR D N 1
ATOM 13493 C CA . THR D 2 248 ? 2.151 0.160 33.028 1.00 7.50 248 THR D CA 1
ATOM 13494 C C . THR D 2 248 ? 0.809 -0.092 33.631 1.00 7.19 248 THR D C 1
ATOM 13495 O O . THR D 2 248 ? 0.383 -1.256 33.704 1.00 8.32 248 THR D O 1
ATOM 13499 N N . SER D 2 249 ? 0.155 0.921 34.187 1.00 7.43 249 SER D N 1
ATOM 13500 C CA . SER D 2 249 ? -1.072 0.698 34.918 1.00 7.81 249 SER D CA 1
ATOM 13501 C C . SER D 2 249 ? -1.831 1.988 34.994 1.00 7.19 249 SER D C 1
ATOM 13502 O O . SER D 2 249 ? -1.466 3.027 34.498 1.00 7.61 249 SER D O 1
ATOM 13505 N N . PHE D 2 250 ? -2.977 1.944 35.739 1.00 7.56 250 PHE D N 1
ATOM 13506 C CA . PHE D 2 250 ? -3.607 3.170 36.239 1.00 7.52 250 PHE D CA 1
ATOM 13507 C C . PHE D 2 250 ? -4.438 2.726 37.463 1.00 7.89 250 PHE D C 1
ATOM 13508 O O . PHE D 2 250 ? -4.571 1.492 37.707 1.00 8.25 250 PHE D O 1
ATOM 13516 N N . PRO D 2 251 ? -4.916 3.637 38.252 1.00 7.65 251 PRO D N 1
ATOM 13517 C CA . PRO D 2 251 ? -5.619 3.223 39.500 1.00 8.60 251 PRO D CA 1
ATOM 13518 C C . PRO D 2 251 ? -6.641 2.083 39.366 1.00 8.05 251 PRO D C 1
ATOM 13519 O O . PRO D 2 251 ? -6.563 1.128 40.133 1.00 8.28 251 PRO D O 1
ATOM 13523 N N . ILE D 2 252 ? -7.498 2.196 38.393 1.00 8.15 252 ILE D N 1
ATOM 13524 C CA . ILE D 2 252 ? -8.559 1.206 38.195 1.00 8.11 252 ILE D CA 1
ATOM 13525 C C . ILE D 2 252 ? -7.978 -0.106 37.781 1.00 7.79 252 ILE D C 1
ATOM 13526 O O . ILE D 2 252 ? -8.428 -1.169 38.275 1.00 8.20 252 ILE D O 1
ATOM 13531 N N . GLN D 2 253 ? -6.937 -0.146 36.927 1.00 8.17 253 GLN D N 1
ATOM 13532 C CA . GLN D 2 253 ? -6.331 -1.416 36.586 1.00 8.58 253 GLN D CA 1
ATOM 13533 C C . GLN D 2 253 ? -5.866 -2.181 37.774 1.00 7.15 253 GLN D C 1
ATOM 13534 O O . GLN D 2 253 ? -6.046 -3.391 37.898 1.00 8.15 253 GLN D O 1
ATOM 13540 N N . SER D 2 254 ? -5.260 -1.471 38.708 1.00 8.09 254 SER D N 1
ATOM 13541 C CA . SER D 2 254 ? -4.697 -2.056 39.888 1.00 7.85 254 SER D CA 1
ATOM 13542 C C . SER D 2 254 ? -5.676 -2.240 41.004 1.00 7.00 254 SER D C 1
ATOM 13543 O O . SER D 2 254 ? -5.345 -2.734 42.094 1.00 8.57 254 SER D O 1
ATOM 13546 N N . GLY D 2 255 ? -6.984 -1.925 40.786 1.00 8.14 255 GLY D N 1
ATOM 13547 C CA . GLY D 2 255 ? -8.049 -2.338 41.686 1.00 8.08 255 GLY D CA 1
ATOM 13548 C C . GLY D 2 255 ? -8.681 -1.293 42.569 1.00 8.73 255 GLY D C 1
ATOM 13549 O O . GLY D 2 255 ? -9.576 -1.661 43.361 1.00 9.14 255 GLY D O 1
ATOM 13550 N N . HIS D 2 256 ? -8.261 -0.046 42.516 1.00 8.67 256 HIS D N 1
ATOM 13551 C CA . HIS D 2 256 ? -8.852 1.014 43.344 1.00 8.41 256 HIS D CA 1
ATOM 13552 C C . HIS D 2 256 ? -9.579 1.958 42.409 1.00 8.55 256 HIS D C 1
ATOM 13553 O O . HIS D 2 256 ? -9.108 2.315 41.307 1.00 8.80 256 HIS D O 1
ATOM 13560 N N . GLY D 2 257 ? -10.787 2.399 42.793 1.00 8.72 257 GLY D N 1
ATOM 13561 C CA . GLY D 2 257 ? -11.479 3.396 41.959 1.00 9.37 257 GLY D CA 1
ATOM 13562 C C . GLY D 2 257 ? -10.611 4.664 41.822 1.00 8.39 257 GLY D C 1
ATOM 13563 O O . GLY D 2 257 ? -9.836 5.074 42.671 1.00 9.22 257 GLY D O 1
ATOM 13564 N N . CYS D 2 258 ? -10.865 5.389 40.719 1.00 8.56 258 CYS D N 1
ATOM 13565 C CA . CYS D 2 258 ? -10.524 6.788 40.596 1.00 8.31 258 CYS D CA 1
ATOM 13566 C C . CYS D 2 258 ? -11.026 7.566 41.801 1.00 7.90 258 CYS D C 1
ATOM 13567 O O . CYS D 2 258 ? -12.171 7.338 42.188 1.00 8.82 258 CYS D O 1
ATOM 13570 N N . ILE D 2 259 ? -10.205 8.455 42.348 1.00 8.80 259 ILE D N 1
ATOM 13571 C CA . ILE D 2 259 ? -10.621 9.351 43.421 1.00 9.59 259 ILE D CA 1
ATOM 13572 C C . ILE D 2 259 ? -10.951 10.761 42.899 1.00 8.87 259 ILE D C 1
ATOM 13573 O O . ILE D 2 259 ? -11.291 11.634 43.688 1.00 10.17 259 ILE D O 1
ATOM 13578 N N . GLY D 2 260 ? -10.826 10.980 41.571 1.00 9.55 260 GLY D N 1
ATOM 13579 C CA . GLY D 2 260 ? -11.169 12.235 40.928 1.00 9.30 260 GLY D CA 1
ATOM 13580 C C . GLY D 2 260 ? -10.031 13.224 40.920 1.00 9.23 260 GLY D C 1
ATOM 13581 O O . GLY D 2 260 ? -10.331 14.421 40.837 1.00 9.67 260 GLY D O 1
ATOM 13582 N N . CYS D 2 261 ? -8.755 12.809 40.958 1.00 8.87 261 CYS D N 1
ATOM 13583 C CA . CYS D 2 261 ? -7.711 13.691 41.412 1.00 8.30 261 CYS D CA 1
ATOM 13584 C C . CYS D 2 261 ? -7.336 14.808 40.445 1.00 8.82 261 CYS D C 1
ATOM 13585 O O . CYS D 2 261 ? -6.550 15.679 40.843 1.00 9.58 261 CYS D O 1
ATOM 13588 N N . SER D 2 262 ? -7.848 14.807 39.202 1.00 9.33 262 SER D N 1
ATOM 13589 C CA . SER D 2 262 ? -7.625 15.872 38.307 1.00 8.61 262 SER D CA 1
ATOM 13590 C C . SER D 2 262 ? -8.741 16.932 38.305 1.00 8.96 262 SER D C 1
ATOM 13591 O O . SER D 2 262 ? -8.639 17.887 37.542 1.00 10.74 262 SER D O 1
ATOM 13594 N N . GLU D 2 263 ? -9.787 16.738 39.076 1.00 9.72 263 GLU D N 1
ATOM 13595 C CA . GLU D 2 263 ? -10.913 17.670 39.057 1.00 10.45 263 GLU D CA 1
ATOM 13596 C C . GLU D 2 263 ? -10.887 18.649 40.206 1.00 10.65 263 GLU D C 1
ATOM 13597 O O . GLU D 2 263 ? -10.504 18.307 41.340 1.00 12.40 263 GLU D O 1
ATOM 13603 N N . ASP D 2 264 ? -11.364 19.869 39.912 1.00 11.75 264 ASP D N 1
ATOM 13604 C CA . ASP D 2 264 ? -11.449 20.883 40.926 1.00 12.65 264 ASP D CA 1
ATOM 13605 C C . ASP D 2 264 ? -12.241 20.377 42.132 1.00 12.87 264 ASP D C 1
ATOM 13606 O O . ASP D 2 264 ? -13.372 19.907 41.938 1.00 15.07 264 ASP D O 1
ATOM 13611 N N . GLY D 2 265 ? -11.743 20.501 43.336 1.00 13.63 265 GLY D N 1
ATOM 13612 C CA . GLY D 2 265 ? -12.556 20.254 44.553 1.00 15.04 265 GLY D CA 1
ATOM 13613 C C . GLY D 2 265 ? -12.674 18.805 44.877 1.00 12.99 265 GLY D C 1
ATOM 13614 O O . GLY D 2 265 ? -13.509 18.430 45.725 1.00 13.42 265 GLY D O 1
ATOM 13615 N N . PHE D 2 266 ? -11.851 17.924 44.283 1.00 13.45 266 PHE D N 1
ATOM 13616 C CA . PHE D 2 266 ? -12.108 16.479 44.460 1.00 12.12 266 PHE D CA 1
ATOM 13617 C C . PHE D 2 266 ? -11.959 16.039 45.876 1.00 11.57 266 PHE D C 1
ATOM 13618 O O . PHE D 2 266 ? -12.604 15.044 46.264 1.00 13.61 266 PHE D O 1
ATOM 13626 N N . TRP D 2 267 ? -11.152 16.694 46.721 1.00 11.77 267 TRP D N 1
ATOM 13627 C CA . TRP D 2 267 ? -10.979 16.340 48.125 1.00 11.39 267 TRP D CA 1
ATOM 13628 C C . TRP D 2 267 ? -12.263 16.520 48.931 1.00 11.75 267 TRP D C 1
ATOM 13629 O O . TRP D 2 267 ? -12.382 15.924 49.984 1.00 13.66 267 TRP D O 1
ATOM 13640 N N . ASP D 2 268 ? -13.147 17.377 48.475 1.00 12.35 268 ASP D N 1
ATOM 13641 C CA . ASP D 2 268 ? -14.371 17.714 49.226 1.00 13.22 268 ASP D CA 1
ATOM 13642 C C . ASP D 2 268 ? -15.649 17.289 48.535 1.00 13.53 268 ASP D C 1
ATOM 13643 O O . ASP D 2 268 ? -16.758 17.732 48.760 1.00 17.09 268 ASP D O 1
ATOM 13648 N N . LYS D 2 269 ? -15.512 16.280 47.685 1.00 19.43 269 LYS D N 1
ATOM 13649 C CA . LYS D 2 269 ? -16.652 15.737 46.969 1.00 22.36 269 LYS D CA 1
ATOM 13650 C C . LYS D 2 269 ? -17.285 14.650 47.792 1.00 27.08 269 LYS D C 1
ATOM 13651 O O . LYS D 2 269 ? -18.325 14.209 47.346 1.00 44.29 269 LYS D O 1
ATOM 13657 N N . GLY D 2 270 ? -16.869 14.213 48.907 1.00 24.58 270 GLY D N 1
ATOM 13658 C CA . GLY D 2 270 ? -17.355 13.136 49.747 1.00 22.99 270 GLY D CA 1
ATOM 13659 C C . GLY D 2 270 ? -16.299 12.053 49.822 1.00 22.08 270 GLY D C 1
ATOM 13660 O O . GLY D 2 270 ? -15.209 12.081 49.192 1.00 20.04 270 GLY D O 1
ATOM 13661 N N . SER D 2 271 ? -16.611 11.034 50.610 1.00 18.52 271 SER D N 1
ATOM 13662 C CA . SER D 2 271 ? -15.782 9.862 50.762 1.00 16.72 271 SER D CA 1
ATOM 13663 C C . SER D 2 271 ? -15.415 9.241 49.396 1.00 13.97 271 SER D C 1
ATOM 13664 O O . SER D 2 271 ? -16.240 9.155 48.477 1.00 14.69 271 SER D O 1
ATOM 13667 N N . PHE D 2 272 ? -14.138 8.841 49.302 1.00 13.09 272 PHE D N 1
ATOM 13668 C CA . PHE D 2 272 ? -13.709 8.225 48.107 1.00 12.61 272 PHE D CA 1
ATOM 13669 C C . PHE D 2 272 ? -14.462 6.915 47.812 1.00 11.60 272 PHE D C 1
ATOM 13670 O O . PHE D 2 272 ? -14.479 6.469 46.702 1.00 12.98 272 PHE D O 1
ATOM 13678 N N . TYR D 2 273 ? -15.036 6.311 48.848 1.00 12.27 273 TYR D N 1
ATOM 13679 C CA . TYR D 2 273 ? -15.675 5.024 48.738 1.00 12.18 273 TYR D CA 1
ATOM 13680 C C . TYR D 2 273 ? -17.178 5.162 48.606 1.00 14.56 273 TYR D C 1
ATOM 13681 O O . TYR D 2 273 ? -17.870 4.155 48.521 1.00 18.87 273 TYR D O 1
ATOM 13690 N N . SER D 2 274 ? -17.680 6.384 48.602 1.00 16.20 274 SER D N 1
ATOM 13691 C CA . SER D 2 274 ? -19.087 6.673 48.346 1.00 17.15 274 SER D CA 1
ATOM 13692 C C . SER D 2 274 ? -19.276 6.905 46.876 1.00 16.65 274 SER D C 1
ATOM 13693 O O . SER D 2 274 ? -18.465 7.505 46.224 1.00 15.75 274 SER D O 1
ATOM 13696 N N . ARG D 2 275 ? -20.367 6.400 46.351 1.00 21.10 275 ARG D N 1
ATOM 13697 C CA . ARG D 2 275 ? -20.615 6.277 44.931 1.00 21.85 275 ARG D CA 1
ATOM 13698 C C . ARG D 2 275 ? -20.809 7.593 44.216 1.00 25.53 275 ARG D C 1
ATOM 13699 O O . ARG D 2 275 ? -21.348 8.498 44.894 1.00 29.30 275 ARG D O 1
ATOM 13707 N N . ASP D 2 276 ? -20.432 7.518 42.913 1.00 31.17 276 ASP D N 1
ATOM 13708 C CA . ASP D 2 276 ? -20.366 8.793 42.187 1.00 26.42 276 ASP D CA 1
ATOM 13709 C C . ASP D 2 276 ? -21.771 9.212 41.818 1.00 28.44 276 ASP D C 1
ATOM 13710 O O . ASP D 2 276 ? -22.625 8.406 41.472 1.00 42.78 276 ASP D O 1
ATOM 13715 N N . THR D 2 277 ? -22.072 10.491 41.943 1.00 40.85 277 THR D N 1
ATOM 13716 C CA . THR D 2 277 ? -23.518 10.665 41.635 1.00 60.13 277 THR D CA 1
ATOM 13717 C C . THR D 2 277 ? -23.768 11.672 40.541 1.00 62.04 277 THR D C 1
ATOM 13718 O O . THR D 2 277 ? -24.096 11.390 39.384 1.00 80.21 277 THR D O 1
#

InterPro domains:
  IPR001501 Nickel-dependent hydrogenase, large subunit [PF00374] (54-596)
  IPR018194 Nickel-dependent hydrogenase, large subunit, nickel binding site [PS00507] (54-79)
  IPR018194 Nickel-dependent hydrogenase, large subunit, nickel binding site [PS00508] (587-596)
  IPR029014 [NiFe]-hydrogenase, large subunit [G3DSA:1.10.645.10] (1-596)
  IPR029014 [NiFe]-hydrogenase, large subunit [SSF56762] (11-596)
  IPR050867 [NiFe]/[NiFeSe] hydrogenase large subunit [PTHR42958] (16-611)

Sequence (1730 aa):
SVLNTPNHYKMDNSGRRVVIDPVTRIEGHMRCEVNVDENNVIQNAVSTGTMWRGLEVILRGRDPRDAWAFVERICGVCTGCHALASVRAVEDALDIKIPHNATLIREIMAKTLQIHDHIVHFYHLLHALDWVNPVNALKADPQQATSELQKLVSPHHPMMSSSPGYFKDIQIRIQKFVDSGQLGIFKNGYWSNPAYKLSPEADLMAVTHYLEALDFQKEIVKIHAIFGGKNPHPNYMMVGGVPCAINIDDGDMAAGAPINMERLNFVKSSLIEQGRTFNTNVYVPDVIAIAAFYRDWLYGGGLSATNVMDYGAYPKTPYDKSTDQLPGGAIINGDWGKIHPVDPRDPEQVQQEFVTTHSWYKYPDETKGLHPWDGITEPNYELGSSKTKGSRTNIIEIDESAKYSWIKSPRWRGHAVEVGPLARYILAYAQGVEYVKTQVHTSSLNRFNAVCRLLLDPNHKDITDLKAFLGSTIGRTLARALESEYCGDMMLDDFNQLISNIKNGDSSTANTDKWDPSSWPEHAKGVGTVAAPRGALAHWIVIEKGKIKNYQCVVVPTTWNGSSPRDPKGNIGAFEASLMGTPMERPDEPVEVLRTLHSFDPCLACSTHPRTPVIWLHGLEECTCCSESFIRSAHPLAKDVVLSMISLDYDDTLMAASGHAAEEAILLDEIKEKYKGNYIILAVEGNPPLNQDGMSCIIGGRPFSEQLKRMADDAKAIISWGSCASWGCVQAAKPNPTQATPVHKFLGGGYDKPIIKVPGCPPIAEVMTGVIITYMLTFDRIIPELDRRQGRPKMFYSQRIHDKCYRRPHFDAGQFVEEWDDEGARKGYCLYKVGCKGPTTYNACSTVRWNGGTSFPIQSGHGCIGCSEDGFWDKGSFYSRDTEMNAFGSVLNTPNHYKMDNSGRRVVIDPVTRIEGHMRCEVNVDENNVIQNAVSTGTMWRGLEVILRRGRDPRDAWAFVERICGVCTGCHALASVRAVEDALDIKIPHHNATLIREIMAKTLQIHDHIVHFYHLLHALDWVNPVNALKADPQATSELQKLLVSPHHPMMSSSPGYFKDIQIRIIQKFVDSGQLGIFKNGYWSNPAYKLSPEADLMAVTHYLEALDFQKEIVKIHAIFGGKNPHPNYMVGGVPCAINIDDGDMAAGAPINMERLNFVKSSLIEQGRTFNTTNVYVPDVIAIAAFYRDWLYGGGLSATNVMDYGAYPKTPYDKSTDQLPGGAIINGDWGKIHPVDPRDPEQVQEFVTHSWYKYPDETKGLHPWDGITEPNYELGSSKTKGSRTNIIEIDESAKYSWIKSPRWRGHAVEVGPLARYILAYAQGVEYVKTQVHTSSLNRFNAVCRLLDPNHKDITDLKAFLGSTIGRTLARALESEYCGDMMLDDFNQLISNIKNGDSSTANTDKWDPSSWPEHAKGVGTVAAPRGALAHWIVIEKGKIKNYQCVVVPTTWNGSSPRDPKGNIGAFEASLMGTPMERPDEPVEVLRTLHSFDPCLACSTHPRTPVIWLHGLEECTCCSESFIRSAHPLAKDVVLSMISLDYDDTLMAASGHAAEAILDEIKEKYKGNYIILAVEGNPPLNQDGMSCIIGGRPFSEQLKRMADDAKAIISWGSCASWGCVQAAKPNPTQATPVHKFLGGGYDKPIIKVPGCPPIAEVMTGVIITYMMLTFDRIIPELDRQGRPKMFYSQRIHDKCYRRPHFDAGQFVEEWDDEGARKGYCLYKVGCKGPTTYNACSTVRWNGGTSFPIQSGHGCIGCSEDGFWDKGSFYSRDT

B-factor: mean 17.42, std 11.42, range [2.55, 108.18]

Secondary structure (DSSP, 8-state):
-EEE-TTS-EEE--SEEEEE-S--SSBS-EEEEEEE-TTSBEEEEEEEE-B---HHHHTTTS-GGGHHHHHHTT-SSSTTHHHHHHHHHHHHHHT----HHHHHHHHHHHHHHHHHHHHHIIIIIIGGGT--TTGGGG--HHHHHHHHHHH-TT-SB--HHHHHHHHHHHHHHHHTT--GGGTT--TT-TT----HHHHHHHHHHHHHHHHHHHHHTHHHHHHHS-SSS---BTTB-S--B-SSSTTGGGSSB-HHHHHHHHHHHHHHHHHIIIIIHHHHHHHHHHTTT-----GGGGT-EEE--EEESSTT-GGGEEE--EEE-TT-TT--B---TT-TTTEEEE-TTSSB--SSTTPPBPGGG----B-----TT-EEETTEEEE--TTS---SS-EEEETTB--B-SHHHHHHHHHHTT-HHHHHHHHHHHHHHHHHHHHH-TTPPPP--HHHHHSSHHHHHHHHHHHHHHHHHHHHHHHHHHHHHHHTT----B--TT-SGGGS-SEEEEEEEEEETTEEEEEEEEEETTEEEEEEEE-HHHHHH----TT----HHHHHHTT-B-S-TTS-HHHHHHHHHT--BHHHHH-/-PEEEEEEE-B--SHHHHHHHT-SSS-HHHIIIIIEEEEEETTT-S--HHHHHHHHHHHHHHTTTTEEEEEESB-B-SGGGTTBEETTEEHHHHHHHHHHTEEEEEEEHHHHHT-TGGGSTT-TT-B--HHHHH-TT--S-EEEE-SSS--HHHHHHHHHHHHHHSSPPPB-TTS-BHHHHSSBGGGS-TTHHHHHTT-B--STTSHHHHHT-B-GGGT--GGG-BSSTTTT-BTTTTB-TTTTT-----TTSTTHHHHS-TTSPPS---TT-/-EEE-TTS-EEE--SEEEEE-S--SSBS-EEEEEEE-TTSBEEEEEEEE-B---HHHHTTTS-GGGHHHHHHTT-SSSTTHHHHHHHHHHHHHHT----HHHHHHHHHHHHHHHHHHHHHIIIIIIGGGT--TTGGGG--HHHHHHHHHHH-TT-SB--HHHHHHHHHHHHHHHHTT--GGGTT--TT-TT----HHHHHHHHHHHHHHHHHHHHHTHHHHHHHS-SSS---BTTB-S--B-SSSTTGGGSSB-HHHHHHHHHHHHHHHHHIIIIIHHHHHHHHHHTTT-----GGGGT-EEE--EEESSTT-GGGEEE--EEE-TT-TT--B---TT-TTTEEEE-TTSSB--SSTTPPBPGGG----B-----TT-EEETTEEEE--TTS---SS-EEEETTB--B-SHHHHHHHHHHTT-HHHHHHHHHHHHHHHHHHHHH-TT------HHHHHSSHHHHHHHHHHHHHHHHHHHHHHHHHHHHHHHTT----B--TT-SGGGS-SEEEEEEEEEETTEEEEEEEEEETTEEEEEEEE-HHHHHH----TT----HHHHHHTT-B-S-TTS-HHHHHHHHHT--BHHHHH-/-PEEEEEEE-B--SHHHHHHHT-BTTBHHHIIIIIEEEEEETTT-S--HHHHHHHHHHHHHHTTTTEEEEEESB-B-SGGGTTBEETTEEHHHHHHHHHHTEEEEEEEHHHHHT-TGGGSTT-TT-B--HHHHH-TT--S-EEEE-SSS--HHHHHHHHHHHHHHSSPPPB-TTS-BHHHHSSBGGGG-TTHHHHHTT-B--STTSHHHHHT-B-GGGT--GGG-BSSTTTT-BTTTTB-TTTTT-----TTSTTGGGSS-TTSPP-

Solvent-accessible surface area: 48932 Å² total; per-residue (Å²): 82,74,81,111,12,68,28,163,46,124,3,34,56,95,27,116,43,9,22,4,9,5,2,0,4,2,1,4,5,2,3,2,0,0,3,4,35,162,112,47,29,0,56,1,0,1,2,0,0,0,0,0,1,0,0,4,33,1,0,127,41,41,29,0,28,6,0,1,0,3,0,0,4,0,0,0,10,4,2,1,6,1,0,3,0,1,0,72,0,0,9,43,14,1,106,6,104,20,23,60,0,0,21,12,0,3,10,0,3,12,0,0,7,1,0,4,3,0,0,10,3,3,2,1,9,0,4,4,1,3,3,11,1,52,34,0,32,160,7,72,26,74,41,0,1,81,21,0,29,105,13,7,74,96,17,24,41,2,1,24,14,23,0,113,49,22,24,96,61,2,65,148,7,31,103,57,50,15,34,2,11,12,27,62,17,31,39,88,3,65,5,33,100,13,35,37,34,0,2,0,0,3,8,0,2,17,14,25,0,16,35,16,0,27,33,0,1,32,0,1,0,1,1,2,0,6,2,0,0,0,9,7,0,5,1,0,6,10,0,1,2,18,6,41,19,65,34,0,6,3,5,3,0,4,4,8,23,0,16,31,0,79,43,7,0,50,79,0,74,76,19,0,68,22,2,0,1,4,0,3,3,0,5,4,0,29,2,54,132,29,79,86,7,11,19,4,2,55,54,10,1,0,1,9,5,10,12,31,154,70,43,130,55,116,106,42,13,24,0,18,15,6,0,1,13,116,12,77,38,77,113,47,53,106,25,58,21,112,38,73,115,7,0,33,2,28,0,38,26,0,0,4,114,8,123,62,49,102,112,14,33,6,1,28,86,4,58,15,93,41,35,11,89,29,10,130,160,29,114,40,57,106,47,34,6,83,48,5,10,10,65,31,24,0,0,0,0,9,0,1,2,5,118,38,62,4,3,1,3,3,3,1,0,0,1,2,0,0,38,34,68,35,27,119,75,0,61,79,12,0,73,56,1,13,99,94,4,9,56,16,0,98,93,59,43,106,117,23,170,76,59,113,83,24,102,48,8,1,16,0,0,3,0,4,6,2,0,3,0,2,0,0,32,9,0,0,40,4,0,28,84,14,12,79,75,0,24,47,18,16,95,124,69,52,27,36,0,17,38,34,120,56,54,80,46,104,46,22,60,101,106,14,117,0,10,2,30,8,5,2,2,6,0,0,0,0,0,1,0,27,0,53,141,19,121,3,108,14,0,3,0,0,0,5,1,1,3,2,0,0,0,7,5,65,168,24,12,0,1,0,1,1,2,2,2,31,36,1,47,6,94,83,9,93,46,5,2,3,0,3,1,0,0,0,0,6,1,1,0,0,0,2,1,3,6,172,33,30,10,3,0,5,0,1,0,0,4,8,2,9,6,10,10,1,8,15,5,0,26,8,12,41,4,42,36,1,14,19,56,59,3,0,4,3,1,4,6,13,20,3,6,0,0,2,135,18,0,49,45,1,0,81,68,3,41,135,127,48,124,34,89,0,3,0,0,0,2,1,0,0,0,89,60,32,78,3,0,0,0,1,7,17,0,115,6,0,15,83,12,0,98,82,0,0,63,27,2,107,0,0,0,0,2,0,2,18,0,0,23,0,11,3,0,30,3,153,77,23,20,0,84,4,14,7,0,46,122,49,27,32,93,75,44,124,50,56,28,0,19,0,0,0,4,0,0,0,2,3,0,0,0,0,0,6,8,5,18,55,40,20,102,123,46,2,75,51,33,254,67,11,9,0,40,1,1,1,20,0,87,2,30,20,0,11,22,4,37,8,3,49,56,64,47,66,40,0,86,106,15,21,38,113,3,9,80,42,0,31,12,5,36,65,15,0,12,6,1,14,41,2,66,3,0,12,8,10,12,22,4,4,35,14,7,1,3,17,4,24,4,5,4,2,13,13,4,15,0,32,72,45,10,8,71,91,31,40,5,24,46,128,5,63,151,60,84,118,176,101,84,72,84,108,12,68,24,163,47,116,3,32,55,94,29,183,36,11,23,4,9,6,2,0,2,3,2,5,5,1,3,2,0,1,4,6,29,155,108,52,32,0,52,1,0,1,2,0,0,0,0,0,1,0,0,4,35,1,0,130,43,42,28,1,29,7,0,0,0,4,0,0,4,0,0,0,14,4,2,1,6,0,0,4,0,0,0,70,0,0,11,49,14,2,90,9,107,20,25,60,0,0,19,11,0,4,10,0,3,13,0,0,6,1,0,5,2,0,0,7,4,3,2,2,10,0,3,4,1,4,3,13,1,58,27,0,34,157,7,70,27,79,41,0,1,84,29,0,30,79,13,7,74,94,17,24,40,2,1,22,12,24,0,110,49,22,23,97,68,9,68,151,7,37,102,56,55,11,59,3,11,22,21,60,15,28,38,85,3,64,5,31,101,14,34,37,35,1,2,0,2,3,11,0,1,20,19,24,0,17,35,15,0,28,32,1,1,32,0,1,0,2,1,1,0,7,1,0,0,0,7,6,0,6,1,0,5,9,0,2,1,18,8,43,19,65,33,0,6,3,5,3,0,5,5,9,22,1,17,29,0,78,42,7,0,48,79,0,73,73,18,0,57,24,2,0,0,4,1,4,5,1,5,4,0,27,2,50,130,26,67,85,7,11,20,4,2,38,54,11,0,0,1,8,5,9,11,32,155,68,41,134,57,116,108,40,12,24,0,19,13,5,0,1,14,115,12,75,38,80,112,46,53,107,25,58,22,114,37,73,116,6,0,33,2,28,0,40,25,0,0,3,114,8,124,71,52,111,99,7,19,6,1,32,87,5,57,15,93,42,36,18,94,27,12,130,148,28,112,41,63,101,47,34,5,97,38,5,10,12,67,31,24,0,0,1,0,10,0,1,2,4,117,40,62,3,3,1,4,4,2,1,0,0,0,1,0,0,38,33,69,36,28,116,74,0,59,81,12,1,80,58,1,14,95,95,1,10,49,13,0,79,101,66,41,109,137,24,179,63,33,118,82,26,94,46,2,1,14,0,0,2,0,5,5,3,0,2,0,2,0,0,28,9,0,0,38,3,0,27,83,14,13,76,73,0,23,47,19,16,92,123,68,54,27,35,1,17,40,35,121,56,55,79,45,104,51,21,66,110,114,14,120,0,9,3,29,7,5,2,2,6,0,0,0,0,0,1,0,31,1,48,145,18,120,4,107,12,0,4,0,0,0,4,2,1,3,2,0,1,0,8,5,64,168,23,12,0,1,0,2,2,2,2,3,30,38,2,48,6,90,84,22,117,44,5,2,4,0,4,1,0,0,0,0,5,1,1,0,0,0,2,1,3,6,164,32,30,10,7,0,4,0,2,0,0,3,9,2,8,6,8,10,0,7,15,6,0,25,9,11,41,4,43,38,0,18,28,63,64,1,0,4,2,3,3,8,14,21,3,5,1,0,3,136,19,0,66,41,0,1,82,75,0,42,143,128,38,126,36,88,0,10,0,0,0,3,0,0,0,0,89,59,32,78,3,0,0,0,1,17,20,0,113,5,0,15,81,15,0,99,79,0,0,63,18,1,114,2,0,3,0,1,0,2,16,0,0,24,1,10,2,1,29,3,138,86,23,21,0,81,4,16,5,0,46,120,50,27,32,90,76,40,125,54,55,27,0,19,0,0,0,4,0,0,0,2,3,0,0,0,0,0,10,6,10,20,53,41,16,97,125,54,3,76,50,33,253,69,10,7,0,39,1,0,0,20,0,85,2,33,20,0,10,20,4,37,8,3,65,57,63,49,62,32,1,92,106,16,23,37,116,4,8,80,40,0,31,11,5,56,65,14,1,11,25,1,30,72,3,66,3,0,12,7,11,14,21,3,4,36,14,6,1,4,17,5,24,4,5,4,3,14,13,4,15,0,26,60,40,6,8,51,131,47,27,6,21,61,123,14,167

Radius of gyration: 35.11 Å; Cα contacts (8 Å, |Δi|>4): 4525; chains: 4; bounding box: 84×86×100 Å

Organism: Hydrogenovibrio marinus (NCBI:txid28885)

Foldseek 3Di:
DWDQFPVGATADQPADKAKPWAQPLFAAGWIKMFGADPQQATRFIFTAQDDFDCLQPVFFFAFLFCSLLSQLVLDQLLRRQSSQQSLQFVCFFFVFDADLLQVLLSLLLQLLSLLLNLLCLVQVRFCLLAAQLVLLLVDQLVVLLVVLCLLFVPDPPRDSVSLVVLSVVQVVCVVVVCVPPCPPAPRPFPSHQDHSSLNSLSVSLSVVSVVLSVLLCVSLCLQFVDHRHGDQGRFFGQQFADADDPPRVVGSHYPVSLVSNVVSLVSSLCCLRRPQLSSLLLSCLSCVVALFQLFQLQFKFWFQADDAPDPPDQVRGLLHTAMGGGNDLQDGHHDDLVDFLFKFWAQFQAQADDPDRLDTGRQVRDDGHGHQDFDPPFDDDSVGGPDGDLVGHRYLFIEIGTSNHQHAFALLSSLSNCCSVPSPLSVCLLVVSQVSSQVSNCVVPVPDDRDDDSSSVLSGLSNLSSSSSSSSSVSSVSSSVSSVVSVVCVVVPDSDTGDCPPVDVVSGDQWTKGKGWDQGRLGTKMWIFIHHRSRTNGIDIAFNLSSQSPRAHPSGDGHSLRRSSHRRRGSDSNSRSVSSNNVSSSSHNSSRSND/DAQAEEEEEWPADCVQVVQQCLDPPPHPVCCCPPHHPHQADVVDDPDDAPVRVVSLVVCCVVQFLGHEYEYHAFFFPPPVQVVTADNNHHVLVVLQSSLVRYVEYEQFECRQLANPDCCAPPNVRNTGHPDVSNDPPRDHAYAYQYFPGAANNSVVVQSCCCRVVVDHADADPSRYHPVWFVAFLQRQAPLVVLVVVVQEDQDPPDPSQVVLHDDQQQQAPRVPATGRCNPCNHSRNPHHQSRVRAHHQRGRDHNSVPPDPSRDGDDPPDPVD/DWDQFPVGATADAPADKDKPWALPLFAAGWIKMFGADPQQWTRFIATAQDDFDCLQPVQFFDFLFPSLLSQLVLDQLLRPQSSQQSLQFVCFFFVFDADLLQVLLSLLLQLLSLLLNLLCLVQVRFCLLAAQLVLLLVDQLVVLLVVLCLLFVPDPPRDSVSLVVLSVVVVVCVVVVCVPPCPPAPRPFPSHQDHSSLNSLSVSLSVVSVVLSVLSCVSLCLQFVDHRHGDQGRFFGQQFADADDPPRVPGSHYPVSLVSNVVSLVSSLCCLRRPQLSSLLLSCLSVVVALFQLFCLQFKAWFLAADAPDPPDQVRGLLHTAIGHGNPLLDGHHDDLVDFLFKFWAQFQAQADDPDRQDTGRQVRDDGHGHQDFDPPFDDDSVGGPDGDLVGHRYLFIEIATSNHQHAFALLSSLSNCCSVCSPLSVVLLVVSQVSSVVSNCVVPVPDDGDDDSSSCLSGLSNLSSSSSSSSSVSSVSSVVSSVVSVVCVVVPDSDTGDCPPVDVVSGDQWTKGKGWDQGRLGTWMWIFIHHRSRTNGIDIAFNLSSQSPRAHPSGDGHSLRRSSRRDRASDSNNRSVSSNNVSSSSHNSSNRND/DAQAEEEEEWPADCVQVVQQCLDPPPHPVCCCPPHHPHQADVPDDPDDAPVRVVSLVCCCVVQFLGHEYEYHAFFFPPPVQVVTADNNHHVLVVLVSSLVRYVAYEQFECRQLANPDCVAPPNVRNTGHPDVSVDDPRDHAYAYQYFPGAANNSVVVQSVCCRVVVDHADADPSRYHPVWFVDFLQRQAPLVVQVVVVQEDQDPPDPSLVVLHDDQQQQAPRVPATGRCNPCNHSRNPHHQSRVRAHHQRRRDHNSSPPDDSRHGHD

Nearest PDB structures (foldseek):
  3ayx-assembly1_D  TM=1.004E+00  e=1.168E-61  Hydrogenovibrio marinus
  8pow-assembly1_S  TM=9.934E-01  e=1.317E-54  Cupriavidus necator H16
  8pov-assembly1_S  TM=9.940E-01  e=8.289E-54  Cupriavidus 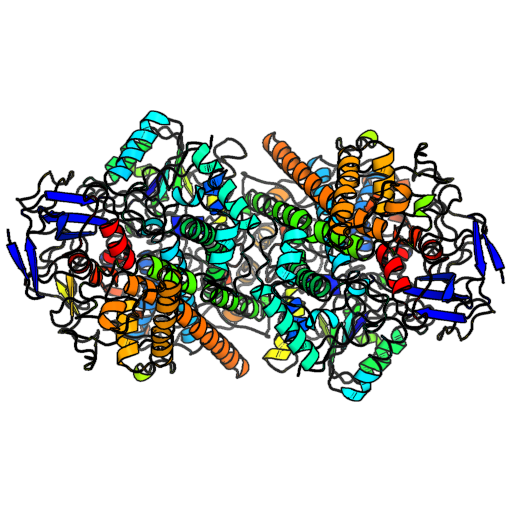necator H16
  5mdj-assembly1_S  TM=9.918E-01  e=7.488E-52  Cupriavidus necator H16
  6fpi-assembly1_S  TM=9.984E-01  e=3.822E-50  Escherichia coli K-12